Protein 1HYK (pdb70)

Radius of gyration: 10.33 Å; Cα contacts (8 Å, |Δi|>4): 93; chains: 1; bounding box: 25×29×12 Å

GO terms:
  GO:0106072 negative regulation of adenylate cyclase-activating G protein-coupled receptor signaling pathway (P, IDA)
  GO:0048019 receptor antagonist activity (F, IDA)
  GO:0032100 positive regulation of appetite (P, IMP)
  GO:0060259 regulation of feeding behavior (P, IMP)
  GO:0005184 neuropeptide hormone activity (F, IDA)
  GO:0005576 extracellular region (C, IDA)
  GO:0005796 Golgi lumen (C, IDA)
  GO:0032098 regulation of appetite (P, IDA)
  GO:0007218 neuropeptide signaling pathway (P, IDA)
  GO:0032098 regulation of appetite (P, TAS)
  GO:0005102 signaling receptor binding (F, TAS)
  GO:0005184 neuropeptide hormone activity (F, TAS)
  GO:0007218 neuropeptide signaling pathway (P, TAS)

CATH classification: 4.10.760.10

Organism: Homo sapiens (NCBI:txid9606)

Sequence (46 aa):
CVRLHESCLGQQVPCCDPCATCYCRFFNAFCYCRKLGTAMNPCSRTCVRLHESCLGQQVPCCDPCATCYCRFFNAFCYCRKLGTAMNPCSRTCVRLHESCLGQQVPCCDPCATCYCRFFNAFCYCRKLGTAMNPCSRTCVRLHESCLGQQVPCCDPCATCYCRFFNAFCYCRKLGTAMNPCSRTCVRLHESCLGQQVPCCDPCATCYCRFFNAFCYCRKLGTAMNPCSRTCVRLHESCLGQQVPCCDPCATCYCRFFNAFCYCRKLGTAMNPCSRTCVRLHESCLGQQVPCCDPCATCYCRFFNAFCYCRKLGTAMNPCSRTCVRLHESCLGQQVPCCDPCATCYCRFFNAFCYCRKLGTAMNPCSRTCVRLHESCLGQQVPCCDPCATCYCRFFNAFCYCRKLGTAMNPCSRTCVRLHESCLGQQVPCCDPCATCYCRFFNAFCYCRKLGTAMNPCSRTCVRLHESCLGQQVPCCDPCATCYCRFFNAFCYCRKLGTAMNPCSRTCVRLHESCLGQQVPCCDPCATCYCRFFNAFCYCRKLGTAMNPCSRTCVRLHESCLGQQVPCCDPCATCYCRFFNAFCYCRKLGTAMNPCSRTCVRLHESCLGQQVPCCDPCATCYCRFFNAFCYCRKLGTAMNPCSRTCVRLHESCLGQQVPCCDPCATCYCRFFNAFCYCRKLGTAMNPCSRTCVRLHESCLGQQVPCCDPCATCYCRFFNAFCYCRKLGTAMNPCSRTCVRLHESCLGQQVPCCDPCATCYCRFFNAFCYCRKLGTAMNPCSRTCVRLHESCLGQQVPCCDPCATCYCRFFNAFCYCRKLGTAMNPCSRTCVRLHESCLGQQVPCCDPCATCYCRFFNAFCYCRKLGTAMNPCSRTCVRLHESCLGQQVPCCDPCATCYCRFFNAFCYCRKLGTAMNPCSRTCVRLHESCLGQQVPCCDPCATCYCRFFNAFCYCRKLGTAMNPCSRTCVRLHESCLGQQVPCCDPCATCYCRFFNAFCYCRKLGTAMNPCSRTCVRLHESCLGQQVPCCDPCATCYCRFFNAFCYCRKLGTAMNPCSRTCVRLHESCLGQQVPCCDPCATCYCRFFNAFCYCRKLGTAMNPCSRTCVRLHESCLGQQVPCCDPCATCYCRFFNAFCYCRKLGTAMNPCSRTCVRLHESCLGQQVPCCDPCATCYCRFFNAFCYCRKLGTAMNPCSRTCVRLHESCLGQQVPCCDPCATCYCRFFNAFCYCRKLGTAMNPCSRTCVRLHESCLGQQVPCCDPCATCYCRFFNAFCYCRKLGTAMNPCSRTCVRLHESCLGQQVPCCDPCATCYCRFFNAFCYCRKLGTAMNPCSRTCVRLHESCLGQQVPCCDPCATCYCRFFNAFCYCRKLGTAMNPCSRTCVRLHESCLGQQVPCCDPCATCYCRFFNAFCYCRKLGTAMNPCSRTCVRLHESCLGQQVPCCDPCATCYCRFFNAFCYCRKLGTAMNPCSRTCVRLHESCLGQQVPCCDPCATCYCRFFNAFCYCRKLGTAMNPCSRTCVRLHESCLGQQVPCCDPCATCYCRFFNAFCYCRKLGTAMNPCSRTCVRLHESCLGQQVPCCDPCATCYCRFFNAFCYCRKLGTAMNPCSRTCVRLHESCLGQQVPCCDPCATCYCRFFNAFCYCRKLGTAMNPCSRTCVRLHESCLGQQVPCCDPCATCYCRFFNAFCYCRKLGTAMNPCSRTCVRLHESCLGQQVPCCDPCATCYCRFFNAFCYCRKLGTAMNPCSRTCVRLHESCLGQQVPCCDPCATCYCRFFNAFCYCRKLGTAMNPCSRTCVRLHESCLGQQVPCCDPCATCYCRFFNAFCYCRKLGTAMNPCSRT

InterPro domains:
  IPR007733 Agouti [PF05039] (86-122)
  IPR007733 Agouti [PTHR16551] (1-131)
  IPR007733 Agouti [SM00792] (1-122)
  IPR027300 Agouti domain [PS51150] (87-129)
  IPR027300 Agouti domain [PS60024] (87-129)
  IPR036836 Agouti domain superfamily [G3DSA:4.10.760.10] (87-132)
  IPR036836 Agouti domain superfamily [SSF57055] (87-130)

Nearest PDB structures (foldseek):
  1hyk-assembly1_A  TM=9.769E-01  e=3.363E-08  unclassified
  1y7k-assembly1_A  TM=6.908E-01  e=1.001E-01  unclassified
  1hyk-assembly1_A  TM=9.333E-01  e=2.089E-08  unclassified
  1mr0-assembly1_A  TM=7.434E-01  e=1.619E-03  unclassified
  1y7k-assembly1_A  TM=6.636E-01  e=1.365E-01  unclassified

Secondary structure (DSSP, 8-state):
-B-SS-B-SSS-S-BSSTT-EEEESSSSS-EEEE----SSS-SS--

Structure (mmCIF, N/CA/C/O backbone):
data_1HYK
#
_entry.id   1HYK
#
_cell.length_a   1.000
_cell.length_b   1.000
_cell.length_c   1.000
_cell.angle_alpha   90.00
_cell.angle_beta   90.00
_cell.angle_gamma   90.00
#
_symmetry.space_group_name_H-M   'P 1'
#
loop_
_atom_site.group_PDB
_atom_site.id
_atom_site.type_symbol
_atom_site.label_atom_id
_atom_site.label_alt_id
_atom_site.label_comp_id
_atom_site.label_asym_id
_atom_site.label_entity_id
_atom_site.label_seq_id
_atom_site.pdbx_PDB_ins_code
_atom_site.Cartn_x
_atom_site.Cartn_y
_atom_site.Cartn_z
_atom_site.occupancy
_atom_site.B_iso_or_equiv
_atom_site.auth_seq_id
_atom_site.auth_comp_id
_atom_site.auth_asym_id
_atom_site.auth_atom_id
_atom_site.pdbx_PDB_model_num
ATOM 1 N N . CYS A 1 1 ? -13.033 -4.351 3.534 1.00 0.00 1 CYS A N 1
ATOM 2 C CA . CYS A 1 1 ? -11.658 -3.799 3.397 1.00 0.00 1 CYS A CA 1
ATOM 3 C C . CYS A 1 1 ? -11.389 -3.356 1.963 1.00 0.00 1 CYS A C 1
ATOM 4 O O . CYS A 1 1 ? -12.306 -3.259 1.148 1.00 0.00 1 CYS A O 1
ATOM 11 N N . VAL A 1 2 ? -10.122 -3.091 1.661 1.00 0.00 2 VAL A N 1
ATOM 12 C CA . VAL A 1 2 ? -9.727 -2.665 0.325 1.00 0.00 2 VAL A CA 1
ATOM 13 C C . VAL A 1 2 ? -9.270 -3.854 -0.505 1.00 0.00 2 VAL A C 1
ATOM 14 O O . VAL A 1 2 ? -9.240 -4.984 -0.023 1.00 0.00 2 VAL A O 1
ATOM 27 N N . ARG A 1 3 ? -8.924 -3.599 -1.757 1.00 0.00 3 ARG A N 1
ATOM 28 C CA . ARG A 1 3 ? -8.484 -4.666 -2.636 1.00 0.00 3 ARG A CA 1
ATOM 29 C C . ARG A 1 3 ? -7.025 -5.027 -2.370 1.00 0.00 3 ARG A C 1
ATOM 30 O O . ARG A 1 3 ? -6.472 -4.681 -1.327 1.00 0.00 3 ARG A O 1
ATOM 51 N N . LEU A 1 4 ? -6.413 -5.734 -3.313 1.00 0.00 4 LEU A N 1
ATOM 52 C CA . LEU A 1 4 ? -5.029 -6.155 -3.179 1.00 0.00 4 LEU A CA 1
ATOM 53 C C . LEU A 1 4 ? -4.077 -4.967 -3.252 1.00 0.00 4 LEU A C 1
ATOM 54 O O . LEU A 1 4 ? -3.092 -4.906 -2.518 1.00 0.00 4 LEU A O 1
ATOM 70 N N . HIS A 1 5 ? -4.373 -4.027 -4.141 1.00 0.00 5 HIS A N 1
ATOM 71 C CA . HIS A 1 5 ? -3.540 -2.853 -4.301 1.00 0.00 5 HIS A CA 1
ATOM 72 C C . HIS A 1 5 ? -4.318 -1.681 -4.891 1.00 0.00 5 HIS A C 1
ATOM 73 O O . HIS A 1 5 ? -4.189 -1.369 -6.075 1.00 0.00 5 HIS A O 1
ATOM 88 N N . GLU A 1 6 ? -5.114 -1.024 -4.053 1.00 0.00 6 GLU A N 1
ATOM 89 C CA . GLU A 1 6 ? -5.897 0.127 -4.487 1.00 0.00 6 GLU A CA 1
ATOM 90 C C . GLU A 1 6 ? -5.908 1.206 -3.407 1.00 0.00 6 GLU A C 1
ATOM 91 O O . GLU A 1 6 ? -5.393 0.998 -2.306 1.00 0.00 6 GLU A O 1
ATOM 103 N N . SER A 1 7 ? -6.491 2.355 -3.727 1.00 0.00 7 SER A N 1
ATOM 104 C CA . SER A 1 7 ? -6.561 3.464 -2.781 1.00 0.00 7 SER A CA 1
ATOM 105 C C . SER A 1 7 ? -7.534 3.163 -1.645 1.00 0.00 7 SER A C 1
ATOM 106 O O . SER A 1 7 ? -8.580 2.548 -1.855 1.00 0.00 7 SER A O 1
ATOM 114 N N . CYS A 1 8 ? -7.184 3.608 -0.441 1.00 0.00 8 CYS A N 1
ATOM 115 C CA . CYS A 1 8 ? -8.028 3.393 0.733 1.00 0.00 8 CYS A CA 1
ATOM 116 C C . CYS A 1 8 ? -8.666 4.702 1.204 1.00 0.00 8 CYS A C 1
ATOM 117 O O . CYS A 1 8 ? -9.451 4.708 2.151 1.00 0.00 8 CYS A O 1
ATOM 124 N N . LEU A 1 9 ? -8.319 5.804 0.525 1.00 0.00 9 LEU A N 1
ATOM 125 C CA . LEU A 1 9 ? -8.837 7.144 0.839 1.00 0.00 9 LEU A CA 1
ATOM 126 C C . LEU A 1 9 ? -9.345 7.265 2.277 1.00 0.00 9 LEU A C 1
ATOM 127 O O . LEU A 1 9 ? -10.468 6.867 2.586 1.00 0.00 9 LEU A O 1
ATOM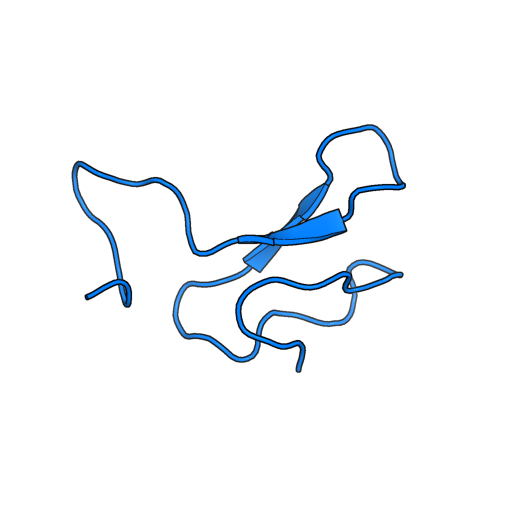 143 N N . GLY A 1 10 ? -8.513 7.833 3.146 1.00 0.00 10 GLY A N 1
ATOM 144 C CA . GLY A 1 10 ? -8.898 8.009 4.535 1.00 0.00 10 GLY A CA 1
ATOM 145 C C . GLY A 1 10 ? -7.980 7.281 5.497 1.00 0.00 10 GLY A C 1
ATOM 146 O O . GLY A 1 10 ? -7.871 7.656 6.665 1.00 0.00 10 GLY A O 1
ATOM 150 N N . GLN A 1 11 ? -7.323 6.232 5.010 1.00 0.00 11 GLN A N 1
ATOM 151 C CA . GLN A 1 11 ? -6.413 5.439 5.836 1.00 0.00 11 GLN A CA 1
ATOM 152 C C . GLN A 1 11 ? -7.170 4.625 6.887 1.00 0.00 11 GLN A C 1
ATOM 153 O O . GLN A 1 11 ? -6.559 3.928 7.697 1.00 0.00 11 GLN A O 1
ATOM 167 N N . GLN A 1 12 ? -8.500 4.708 6.869 1.00 0.00 12 GLN A N 1
ATOM 168 C CA . GLN A 1 12 ? -9.324 3.967 7.817 1.00 0.00 12 GLN A CA 1
ATOM 169 C C . GLN A 1 12 ? -9.761 2.626 7.231 1.00 0.00 12 GLN A C 1
ATOM 170 O O . GLN A 1 12 ? -10.305 1.778 7.939 1.00 0.00 12 GLN A O 1
ATOM 184 N N . VAL A 1 13 ? -9.524 2.440 5.933 1.00 0.00 13 VAL A N 1
ATOM 185 C CA . VAL A 1 13 ? -9.897 1.205 5.255 1.00 0.00 13 VAL A CA 1
ATOM 186 C C . VAL A 1 13 ? -8.688 0.290 5.074 1.00 0.00 13 VAL A C 1
ATOM 187 O O . VAL A 1 13 ? -7.985 0.374 4.066 1.00 0.00 13 VAL A O 1
ATOM 200 N N . PRO A 1 14 ? -8.428 -0.601 6.047 1.00 0.00 14 PRO A N 1
ATOM 201 C CA . PRO A 1 14 ? -7.296 -1.529 5.978 1.00 0.00 14 PRO A CA 1
ATOM 202 C C . PRO A 1 14 ? -7.438 -2.521 4.832 1.00 0.00 14 PRO A C 1
ATOM 203 O O . PRO A 1 14 ? -8.546 -2.828 4.395 1.00 0.00 14 PRO A O 1
ATOM 214 N N . CYS A 1 15 ? -6.307 -3.013 4.348 1.00 0.00 15 CYS A N 1
ATOM 215 C CA . CYS A 1 15 ? -6.303 -3.968 3.247 1.00 0.00 15 CYS A CA 1
ATOM 216 C C . CYS A 1 15 ? -6.938 -5.293 3.655 1.00 0.00 15 CYS A C 1
ATOM 217 O O . CYS A 1 15 ? -6.661 -5.823 4.731 1.00 0.00 15 CYS A O 1
ATOM 224 N N . CYS A 1 16 ? -7.778 -5.828 2.776 1.00 0.00 16 CYS A N 1
ATOM 225 C CA . CYS A 1 16 ? -8.442 -7.101 3.027 1.00 0.00 16 CYS A CA 1
ATOM 226 C C . CYS A 1 16 ? -7.456 -8.266 2.922 1.00 0.00 16 CYS A C 1
ATOM 227 O O . CYS A 1 16 ? -7.803 -9.409 3.224 1.00 0.00 16 CYS A O 1
ATOM 234 N N . ASP A 1 17 ? -6.229 -7.977 2.487 1.00 0.00 17 ASP A N 1
ATOM 235 C CA . ASP A 1 17 ? -5.210 -9.011 2.340 1.00 0.00 17 ASP A CA 1
ATOM 236 C C . ASP A 1 17 ? -4.385 -9.165 3.618 1.00 0.00 17 ASP A C 1
ATOM 237 O O . ASP A 1 17 ? -3.927 -8.179 4.201 1.00 0.00 17 ASP A O 1
ATOM 246 N N . PRO A 1 18 ? -4.172 -10.416 4.071 1.00 0.00 18 PRO A N 1
ATOM 247 C CA . PRO A 1 18 ? -3.395 -10.695 5.281 1.00 0.00 18 PRO A CA 1
ATOM 248 C C . PRO A 1 18 ? -2.015 -10.050 5.237 1.00 0.00 18 PRO A C 1
ATOM 249 O O . PRO A 1 18 ? -1.318 -10.115 4.223 1.00 0.00 18 PRO A O 1
ATOM 260 N N . CYS A 1 19 ? -1.629 -9.425 6.343 1.00 0.00 19 CYS A N 1
ATOM 261 C CA . CYS A 1 19 ? -0.335 -8.762 6.440 1.00 0.00 19 CYS A CA 1
ATOM 262 C C . CYS A 1 19 ? -0.228 -7.591 5.461 1.00 0.00 19 CYS A C 1
ATOM 263 O O . CYS A 1 19 ? 0.861 -7.073 5.223 1.00 0.00 19 CYS A O 1
ATOM 270 N N . ALA A 1 20 ? -1.361 -7.171 4.897 1.00 0.00 20 ALA A N 1
ATOM 271 C CA . ALA A 1 20 ? -1.369 -6.057 3.957 1.00 0.00 20 ALA A CA 1
ATOM 272 C C . ALA A 1 20 ? -1.933 -4.799 4.609 1.00 0.00 20 ALA A C 1
ATOM 273 O O . ALA A 1 20 ? -2.959 -4.850 5.287 1.00 0.00 20 ALA A O 1
ATOM 280 N N . THR A 1 21 ? -1.255 -3.673 4.405 1.00 0.00 21 THR A N 1
ATOM 281 C CA . THR A 1 21 ? -1.694 -2.408 4.983 1.00 0.00 21 THR A CA 1
ATOM 282 C C . THR A 1 21 ? -1.565 -1.267 3.979 1.00 0.00 21 THR A C 1
ATOM 283 O O . THR A 1 21 ? -0.654 -1.254 3.152 1.00 0.00 21 THR A O 1
ATOM 294 N N . CYS A 1 22 ? -2.485 -0.310 4.060 1.00 0.00 22 CYS A N 1
ATOM 295 C CA . CYS A 1 22 ? -2.481 0.839 3.162 1.00 0.00 22 CYS A CA 1
ATOM 296 C C . CYS A 1 22 ? -1.355 1.807 3.510 1.00 0.00 22 CYS A C 1
ATOM 297 O O . CYS A 1 22 ? -1.179 2.180 4.670 1.00 0.00 22 CYS A O 1
ATOM 304 N N . TYR A 1 23 ? -0.601 2.216 2.496 1.00 0.00 23 TYR A N 1
ATOM 305 C CA . TYR A 1 23 ? 0.503 3.148 2.690 1.00 0.00 23 TYR A CA 1
ATOM 306 C C . TYR A 1 23 ? 0.430 4.283 1.670 1.00 0.00 23 TYR A C 1
ATOM 307 O O . TYR A 1 23 ? -0.035 4.089 0.543 1.00 0.00 23 TYR A O 1
ATOM 325 N N . CYS A 1 24 ? 0.883 5.466 2.073 1.00 0.00 24 CYS A N 1
ATOM 326 C CA . CYS A 1 24 ? 0.863 6.633 1.200 1.00 0.00 24 CYS A CA 1
ATOM 327 C C . CYS A 1 24 ? 2.233 6.875 0.574 1.00 0.00 24 CYS A C 1
ATOM 328 O O . CYS A 1 24 ? 3.243 6.945 1.273 1.00 0.00 24 CYS A O 1
ATOM 335 N N . ARG A 1 25 ? 2.257 7.008 -0.749 1.00 0.00 25 ARG A N 1
ATOM 336 C CA . ARG A 1 25 ? 3.503 7.249 -1.468 1.00 0.00 25 ARG A CA 1
ATOM 337 C C . ARG A 1 25 ? 4.000 8.676 -1.254 1.00 0.00 25 ARG A C 1
ATOM 338 O O . ARG A 1 25 ? 5.127 9.013 -1.613 1.00 0.00 25 ARG A O 1
ATOM 359 N N . PHE A 1 26 ? 3.151 9.506 -0.662 1.00 0.00 26 PHE A N 1
ATOM 360 C CA . PHE A 1 26 ? 3.494 10.892 -0.390 1.00 0.00 26 PHE A CA 1
ATOM 361 C C . PHE A 1 26 ? 2.847 11.340 0.918 1.00 0.00 26 PHE A C 1
ATOM 362 O O . PHE A 1 26 ? 2.558 10.516 1.786 1.00 0.00 26 PHE A O 1
ATOM 379 N N . PHE A 1 27 ? 2.616 12.640 1.060 1.00 0.00 27 PHE A N 1
ATOM 380 C CA . PHE A 1 27 ? 2.000 13.180 2.250 1.00 0.00 27 PHE A CA 1
ATOM 381 C C . PHE A 1 27 ? 0.658 12.502 2.513 1.00 0.00 27 PHE A C 1
ATOM 382 O O . PHE A 1 27 ? 0.519 11.718 3.451 1.00 0.00 27 PHE A O 1
ATOM 399 N N . ASN A 1 28 ? -0.324 12.808 1.672 1.00 0.00 28 ASN A N 1
ATOM 400 C CA . ASN A 1 28 ? -1.653 12.225 1.804 1.00 0.00 28 ASN A CA 1
ATOM 401 C C . ASN A 1 28 ? -2.380 12.225 0.462 1.00 0.00 28 ASN A C 1
ATOM 402 O O . ASN A 1 28 ? -3.267 13.046 0.227 1.00 0.00 28 ASN A O 1
ATOM 413 N N . ALA A 1 29 ? -1.998 11.306 -0.421 1.00 0.00 29 ALA A N 1
ATOM 414 C CA . ALA A 1 29 ? -2.620 11.217 -1.738 1.00 0.00 29 ALA A CA 1
ATOM 415 C C . ALA A 1 29 ? -2.545 9.802 -2.299 1.00 0.00 29 ALA A C 1
ATOM 416 O O . ALA A 1 29 ? -3.570 9.168 -2.553 1.00 0.00 29 ALA A O 1
ATOM 423 N N . PHE A 1 30 ? -1.326 9.309 -2.498 1.00 0.00 30 PHE A N 1
ATOM 424 C CA . PHE A 1 30 ? -1.122 7.970 -3.037 1.00 0.00 30 PHE A CA 1
ATOM 425 C C . PHE A 1 30 ? -1.185 6.923 -1.928 1.00 0.00 30 PHE A C 1
ATOM 426 O O . PHE A 1 30 ? -0.228 6.180 -1.707 1.00 0.00 30 PHE A O 1
ATOM 443 N N . CYS A 1 31 ? -2.319 6.869 -1.235 1.00 0.00 31 CYS A N 1
ATOM 444 C CA . CYS A 1 31 ? -2.508 5.915 -0.148 1.00 0.00 31 CYS A CA 1
ATOM 445 C C . CYS A 1 31 ? -3.267 4.681 -0.626 1.00 0.00 31 CYS A C 1
ATOM 446 O O . CYS A 1 31 ? -4.486 4.717 -0.792 1.00 0.00 31 CYS A O 1
ATOM 453 N N . TYR A 1 32 ? -2.538 3.587 -0.837 1.00 0.00 32 TYR A N 1
ATOM 454 C CA . TYR A 1 32 ? -3.149 2.342 -1.292 1.00 0.00 32 TYR A CA 1
ATOM 455 C C . TYR A 1 32 ? -2.571 1.142 -0.548 1.00 0.00 32 TYR A C 1
ATOM 456 O O . TYR A 1 32 ? -1.521 1.239 0.085 1.00 0.00 32 TYR A O 1
ATOM 474 N N . CYS A 1 33 ? -3.269 0.013 -0.625 1.00 0.00 33 CYS A N 1
ATOM 475 C CA . CYS A 1 33 ? -2.834 -1.209 0.046 1.00 0.00 33 CYS A CA 1
ATOM 476 C C . CYS A 1 33 ? -1.403 -1.577 -0.340 1.00 0.00 33 CYS A C 1
ATOM 477 O O . CYS A 1 33 ? -0.974 -1.360 -1.472 1.00 0.00 33 CYS A O 1
ATOM 484 N N . ARG A 1 34 ? -0.678 -2.150 0.615 1.00 0.00 34 ARG A N 1
ATOM 485 C CA . ARG A 1 34 ? 0.700 -2.570 0.393 1.00 0.00 34 ARG A CA 1
ATOM 486 C C . ARG A 1 34 ? 0.957 -3.921 1.054 1.00 0.00 34 ARG A C 1
ATOM 487 O O . ARG A 1 34 ? 0.674 -4.106 2.237 1.00 0.00 34 ARG A O 1
ATOM 508 N N . LYS A 1 35 ? 1.489 -4.862 0.279 1.00 0.00 35 LYS A N 1
ATOM 509 C CA . LYS A 1 35 ? 1.778 -6.199 0.791 1.00 0.00 35 LYS A CA 1
ATOM 510 C C . LYS A 1 35 ? 3.136 -6.255 1.493 1.00 0.00 35 LYS A C 1
ATOM 511 O O . LYS A 1 35 ? 3.656 -7.340 1.757 1.00 0.00 35 LYS A O 1
ATOM 530 N N . LEU A 1 36 ? 3.706 -5.093 1.796 1.00 0.00 36 LEU A N 1
ATOM 531 C CA . LEU A 1 36 ? 4.994 -5.029 2.465 1.00 0.00 36 LEU A CA 1
ATOM 532 C C . LEU A 1 36 ? 6.078 -5.692 1.634 1.00 0.00 36 LEU A C 1
ATOM 533 O O . LEU A 1 36 ? 6.092 -6.912 1.459 1.00 0.00 36 LEU A O 1
ATOM 549 N N . GLY A 1 37 ? 6.987 -4.876 1.126 1.00 0.00 37 GLY A N 1
ATOM 550 C CA . GLY A 1 37 ? 8.077 -5.385 0.314 1.00 0.00 37 GLY A CA 1
ATOM 551 C C . GLY A 1 37 ? 9.170 -6.032 1.145 1.00 0.00 37 GLY A C 1
ATOM 552 O O . GLY A 1 37 ? 10.341 -5.668 1.035 1.00 0.00 37 GLY A O 1
ATOM 556 N N . THR A 1 38 ? 8.788 -6.999 1.974 1.00 0.00 38 THR A N 1
ATOM 557 C CA . THR A 1 38 ? 9.741 -7.702 2.823 1.00 0.00 38 THR A CA 1
ATOM 558 C C . THR A 1 38 ? 10.274 -8.943 2.117 1.00 0.00 38 THR A C 1
ATOM 559 O O . THR A 1 38 ? 9.857 -10.064 2.407 1.00 0.00 38 THR A O 1
ATOM 570 N N . ALA A 1 39 ? 11.194 -8.732 1.183 1.00 0.00 39 ALA A N 1
ATOM 571 C CA . ALA A 1 39 ? 11.786 -9.831 0.427 1.00 0.00 39 ALA A CA 1
ATOM 572 C C . ALA A 1 39 ? 12.520 -10.809 1.339 1.00 0.00 39 ALA A C 1
ATOM 573 O O . ALA A 1 39 ? 12.808 -11.940 0.947 1.00 0.00 39 ALA A O 1
ATOM 580 N N . MET A 1 40 ? 12.820 -10.371 2.556 1.00 0.00 40 MET A N 1
ATOM 581 C CA . MET A 1 40 ? 13.518 -11.214 3.520 1.00 0.00 40 MET A CA 1
ATOM 582 C C . MET A 1 40 ? 12.536 -12.119 4.259 1.00 0.00 40 MET A C 1
ATOM 583 O O . MET A 1 40 ? 12.835 -13.281 4.537 1.00 0.00 40 MET A O 1
ATOM 597 N N . ASN A 1 41 ? 11.362 -11.579 4.571 1.00 0.00 41 ASN A N 1
ATOM 598 C CA . ASN A 1 41 ? 10.335 -12.337 5.275 1.00 0.00 41 ASN A CA 1
ATOM 599 C C . ASN A 1 41 ? 8.940 -11.847 4.889 1.00 0.00 41 ASN A C 1
ATOM 600 O O . ASN A 1 41 ? 8.238 -11.240 5.701 1.00 0.00 41 ASN A O 1
ATOM 611 N N . PRO A 1 42 ? 8.517 -12.103 3.639 1.00 0.00 42 PRO A N 1
ATOM 612 C CA . PRO A 1 42 ? 7.203 -11.684 3.148 1.00 0.00 42 PRO A CA 1
ATOM 613 C C . PRO A 1 42 ? 6.080 -12.588 3.641 1.00 0.00 42 PRO A C 1
ATOM 614 O O . PRO A 1 42 ? 6.266 -13.795 3.803 1.00 0.00 42 PRO A O 1
ATOM 625 N N . CYS A 1 43 ? 4.912 -11.998 3.880 1.00 0.00 43 CYS A N 1
ATOM 626 C CA . CYS A 1 43 ? 3.764 -12.722 4.347 1.00 0.00 43 CYS A CA 1
ATOM 627 C C . CYS A 1 43 ? 3.041 -13.393 3.190 1.00 0.00 43 CYS A C 1
ATOM 628 O O . CYS A 1 43 ? 3.595 -14.24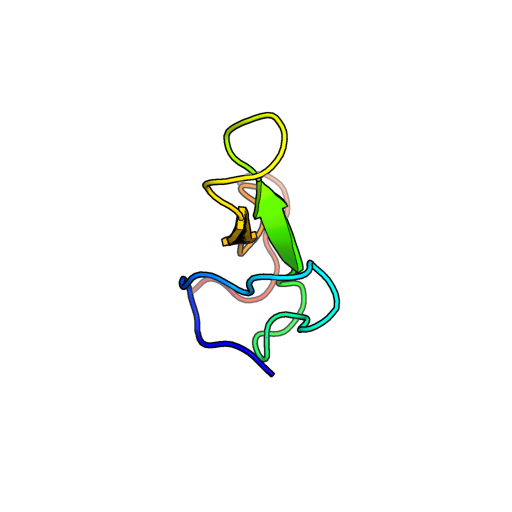8 2.500 1.00 0.00 43 CYS A O 1
ATOM 635 N N . SER A 1 44 ? 1.801 -12.997 2.994 1.00 0.00 44 SER A N 1
ATOM 636 C CA . SER A 1 44 ? 0.978 -13.543 1.932 1.00 0.00 44 SER A CA 1
ATOM 637 C C . SER A 1 44 ? 1.276 -12.857 0.602 1.00 0.00 44 SER A C 1
ATOM 638 O O . SER A 1 44 ? 0.632 -11.872 0.242 1.00 0.00 44 SER A O 1
ATOM 646 N N . ARG A 1 45 ? 2.256 -13.386 -0.123 1.00 0.00 45 ARG A N 1
ATOM 647 C CA . ARG A 1 45 ? 2.639 -12.825 -1.414 1.00 0.00 45 ARG A CA 1
ATOM 648 C C . ARG A 1 45 ? 3.291 -13.886 -2.296 1.00 0.00 45 ARG A C 1
ATOM 649 O O . ARG A 1 45 ? 4.478 -13.804 -2.612 1.00 0.00 45 ARG A O 1
ATOM 670 N N . THR A 1 46 ? 2.505 -14.883 -2.691 1.00 0.00 46 THR A N 1
ATOM 671 C CA . THR A 1 46 ? 3.004 -15.962 -3.537 1.00 0.00 46 THR A CA 1
ATOM 672 C C . THR A 1 46 ? 2.217 -16.038 -4.842 1.00 0.00 46 THR A C 1
ATOM 673 O O . THR A 1 46 ? 1.670 -14.997 -5.263 1.00 0.00 46 THR A O 1
ATOM 685 N N . CYS A 1 1 ? -12.902 -4.226 3.536 1.00 0.00 1 CYS A N 2
ATOM 686 C CA . CYS A 1 1 ? -11.531 -3.682 3.336 1.00 0.00 1 CYS A CA 2
ATOM 687 C C . CYS A 1 1 ? -11.298 -3.316 1.874 1.00 0.00 1 CYS A C 2
ATOM 688 O O . CYS A 1 1 ? -12.228 -3.321 1.068 1.00 0.00 1 CYS A O 2
ATOM 695 N N . VAL A 1 2 ? -10.050 -3.009 1.538 1.00 0.00 2 VAL A N 2
ATOM 696 C CA . VAL A 1 2 ? -9.694 -2.652 0.172 1.00 0.00 2 VAL A CA 2
ATOM 697 C C . VAL A 1 2 ? -9.207 -3.874 -0.590 1.00 0.00 2 VAL A C 2
ATOM 698 O O . VAL A 1 2 ? -9.179 -4.978 -0.048 1.00 0.00 2 VAL A O 2
ATOM 711 N N . ARG A 1 3 ? -8.838 -3.684 -1.844 1.00 0.00 3 ARG A N 2
ATOM 712 C CA . ARG A 1 3 ? -8.375 -4.792 -2.658 1.00 0.00 3 ARG A CA 2
ATOM 713 C C . ARG A 1 3 ? -6.918 -5.131 -2.347 1.00 0.00 3 ARG A C 2
ATOM 714 O O . ARG A 1 3 ? -6.353 -4.642 -1.370 1.00 0.00 3 ARG A O 2
ATOM 735 N N . LEU A 1 4 ? -6.321 -5.979 -3.179 1.00 0.00 4 LEU A N 2
ATOM 736 C CA . LEU A 1 4 ? -4.940 -6.394 -2.993 1.00 0.00 4 LEU A CA 2
ATOM 737 C C . LEU A 1 4 ? -3.980 -5.238 -3.234 1.00 0.00 4 LEU A C 2
ATOM 738 O O . LEU A 1 4 ? -2.936 -5.137 -2.588 1.00 0.00 4 LEU A O 2
ATOM 754 N N . HIS A 1 5 ? -4.340 -4.366 -4.166 1.00 0.00 5 HIS A N 2
ATOM 755 C CA . HIS A 1 5 ? -3.518 -3.220 -4.495 1.00 0.00 5 HIS A CA 2
ATOM 756 C C . HIS A 1 5 ? -4.360 -2.092 -5.081 1.00 0.00 5 HIS A C 2
ATOM 757 O O . HIS A 1 5 ? -4.293 -1.806 -6.275 1.00 0.00 5 HIS A O 2
ATOM 772 N N . GLU A 1 6 ? -5.153 -1.453 -4.226 1.00 0.00 6 GLU A N 2
ATOM 773 C CA . GLU A 1 6 ? -6.010 -0.353 -4.649 1.00 0.00 6 GLU A CA 2
ATOM 774 C C . GLU A 1 6 ? -6.000 0.766 -3.614 1.00 0.00 6 GLU A C 2
ATOM 775 O O . GLU A 1 6 ? -5.523 0.584 -2.493 1.00 0.00 6 GLU A O 2
ATOM 787 N N . SER A 1 7 ? -6.531 1.924 -3.995 1.00 0.00 7 SER A N 2
ATOM 788 C CA . SER A 1 7 ? -6.583 3.070 -3.096 1.00 0.00 7 SER A CA 2
ATOM 789 C C . SER A 1 7 ? -7.500 2.785 -1.910 1.00 0.00 7 SER A C 2
ATOM 790 O O . SER A 1 7 ? -8.536 2.137 -2.059 1.00 0.00 7 SER A O 2
ATOM 798 N N . CYS A 1 8 ? -7.112 3.271 -0.735 1.00 0.00 8 CYS A N 2
ATOM 799 C CA . CYS A 1 8 ? -7.903 3.062 0.474 1.00 0.00 8 CYS A CA 2
ATOM 800 C C . CYS A 1 8 ? -8.581 4.354 0.924 1.00 0.00 8 CYS A C 2
ATOM 801 O O . CYS A 1 8 ? -9.558 4.316 1.671 1.00 0.00 8 CYS A O 2
ATOM 808 N N . LEU A 1 9 ? -8.050 5.492 0.460 1.00 0.00 9 LEU A N 2
ATOM 809 C CA . LEU A 1 9 ? -8.577 6.823 0.795 1.00 0.00 9 LEU A CA 2
ATOM 810 C C . LEU A 1 9 ? -9.473 6.807 2.036 1.00 0.00 9 LEU A C 2
ATOM 811 O O . LEU A 1 9 ? -10.651 6.463 1.968 1.00 0.00 9 LEU A O 2
ATOM 827 N N . GLY A 1 10 ? -8.899 7.184 3.174 1.00 0.00 10 GLY A N 2
ATOM 828 C CA . GLY A 1 10 ? -9.654 7.207 4.412 1.00 0.00 10 GLY A CA 2
ATOM 829 C C . GLY A 1 10 ? -8.795 6.881 5.620 1.00 0.00 10 GLY A C 2
ATOM 830 O O . GLY A 1 10 ? -9.074 7.339 6.728 1.00 0.00 10 GLY A O 2
ATOM 834 N N . GLN A 1 11 ? -7.747 6.089 5.402 1.00 0.00 11 GLN A N 2
ATOM 835 C CA . GLN A 1 11 ? -6.832 5.693 6.476 1.00 0.00 11 GLN A CA 2
ATOM 836 C C . GLN A 1 11 ? -7.447 4.636 7.397 1.00 0.00 11 GLN A C 2
ATOM 837 O O . GLN A 1 11 ? -6.733 3.796 7.944 1.00 0.00 11 GLN A O 2
ATOM 851 N N . GLN A 1 12 ? -8.765 4.676 7.572 1.00 0.00 12 GLN A N 2
ATOM 852 C CA . GLN A 1 12 ? -9.449 3.715 8.429 1.00 0.00 12 GLN A CA 2
ATOM 853 C C . GLN A 1 12 ? -9.842 2.456 7.654 1.00 0.00 12 GLN A C 2
ATOM 854 O O . GLN A 1 12 ? -10.435 1.536 8.217 1.00 0.00 12 GLN A O 2
ATOM 868 N N . VAL A 1 13 ? -9.508 2.416 6.366 1.00 0.00 13 VAL A N 2
ATOM 869 C CA . VAL A 1 13 ? -9.829 1.266 5.529 1.00 0.00 13 VAL A CA 2
ATOM 870 C C . VAL A 1 13 ? -8.588 0.423 5.247 1.00 0.00 13 VAL A C 2
ATOM 871 O O . VAL A 1 13 ? -7.922 0.607 4.228 1.00 0.00 13 VAL A O 2
ATOM 884 N N . PRO A 1 14 ? -8.258 -0.523 6.147 1.00 0.00 14 PRO A N 2
ATOM 885 C CA . PRO A 1 14 ? -7.091 -1.392 5.982 1.00 0.00 14 PRO A CA 2
ATOM 886 C C . PRO A 1 14 ? -7.269 -2.390 4.846 1.00 0.00 14 PRO A C 2
ATOM 887 O O . PRO A 1 14 ? -8.390 -2.694 4.442 1.00 0.00 14 PRO A O 2
ATOM 898 N N . CYS A 1 15 ? -6.153 -2.896 4.334 1.00 0.00 15 CYS A N 2
ATOM 899 C CA . CYS A 1 15 ? -6.182 -3.861 3.240 1.00 0.00 15 CYS A CA 2
ATOM 900 C C . CYS A 1 15 ? -6.808 -5.182 3.676 1.00 0.00 15 CYS A C 2
ATOM 901 O O . CYS A 1 15 ? -6.530 -5.684 4.765 1.00 0.00 15 CYS A O 2
ATOM 908 N N . CYS A 1 16 ? -7.645 -5.746 2.810 1.00 0.00 16 CYS A N 2
ATOM 909 C CA . CYS A 1 16 ? -8.301 -7.018 3.092 1.00 0.00 16 CYS A CA 2
ATOM 910 C C . CYS A 1 16 ? -7.316 -8.184 3.000 1.00 0.00 16 CYS A C 2
ATOM 911 O O . CYS A 1 16 ? -7.665 -9.324 3.310 1.00 0.00 16 CYS A O 2
ATOM 918 N N . ASP A 1 17 ? -6.088 -7.903 2.560 1.00 0.00 17 ASP A N 2
ATOM 919 C CA . ASP A 1 17 ? -5.075 -8.944 2.419 1.00 0.00 17 ASP A CA 2
ATOM 920 C C . ASP A 1 17 ? -4.230 -9.086 3.687 1.00 0.00 17 ASP A C 2
ATOM 921 O O . ASP A 1 17 ? -3.789 -8.091 4.267 1.00 0.00 17 ASP A O 2
ATOM 930 N N . PRO A 1 18 ? -3.978 -10.334 4.129 1.00 0.00 18 PRO A N 2
ATOM 931 C CA . PRO A 1 18 ? -3.171 -10.598 5.323 1.00 0.00 18 PRO A CA 2
ATOM 932 C C . PRO A 1 18 ? -1.799 -9.946 5.230 1.00 0.00 18 PRO A C 2
ATOM 933 O O . PRO A 1 18 ? -1.147 -9.997 4.187 1.00 0.00 18 PRO A O 2
ATOM 944 N N . CYS A 1 19 ? -1.370 -9.320 6.320 1.00 0.00 19 CYS A N 2
ATOM 945 C CA . CYS A 1 19 ? -0.079 -8.644 6.351 1.00 0.00 19 CYS A CA 2
ATOM 946 C C . CYS A 1 19 ? -0.050 -7.480 5.358 1.00 0.00 19 CYS A C 2
ATOM 947 O O . CYS A 1 19 ? 1.014 -6.942 5.049 1.00 0.00 19 CYS A O 2
ATOM 954 N N . ALA A 1 20 ? -1.224 -7.086 4.862 1.00 0.00 20 ALA A N 2
ATOM 955 C CA . ALA A 1 20 ? -1.314 -5.986 3.912 1.00 0.00 20 ALA A CA 2
ATOM 956 C C . ALA A 1 20 ? -1.904 -4.743 4.568 1.00 0.00 20 ALA A C 2
ATOM 957 O O . ALA A 1 20 ? -2.963 -4.800 5.192 1.00 0.00 20 ALA A O 2
ATOM 964 N N . THR A 1 21 ? -1.208 -3.619 4.424 1.00 0.00 21 THR A N 2
ATOM 965 C CA . THR A 1 21 ? -1.661 -2.359 5.003 1.00 0.00 21 THR A CA 2
ATOM 966 C C . THR A 1 21 ? -1.527 -1.225 3.994 1.00 0.00 21 THR A C 2
ATOM 967 O O . THR A 1 21 ? -0.577 -1.189 3.212 1.00 0.00 21 THR A O 2
ATOM 978 N N . CYS A 1 22 ? -2.481 -0.302 4.011 1.00 0.00 22 CYS A N 2
ATOM 979 C CA . CYS A 1 22 ? -2.465 0.828 3.089 1.00 0.00 22 CYS A CA 2
ATOM 980 C C . CYS A 1 22 ? -1.368 1.824 3.453 1.00 0.00 22 CYS A C 2
ATOM 981 O O . CYS A 1 22 ? -1.020 1.983 4.622 1.00 0.00 22 CYS A O 2
ATOM 988 N N . TYR A 1 23 ? -0.834 2.494 2.437 1.00 0.00 23 TYR A N 2
ATOM 989 C CA . TYR A 1 23 ? 0.219 3.483 2.639 1.00 0.00 23 TYR A CA 2
ATOM 990 C C . TYR A 1 23 ? 0.204 4.519 1.519 1.00 0.00 23 TYR A C 2
ATOM 991 O O . TYR A 1 23 ? -0.203 4.223 0.393 1.00 0.00 23 TYR A O 2
ATOM 1009 N N . CYS A 1 24 ? 0.646 5.732 1.836 1.00 0.00 24 CYS A N 2
ATOM 1010 C CA . CYS A 1 24 ? 0.679 6.813 0.857 1.00 0.00 24 CYS A CA 2
ATOM 1011 C C . CYS A 1 24 ? 2.101 7.064 0.367 1.00 0.00 24 CYS A C 2
ATOM 1012 O O . CYS A 1 24 ? 3.050 7.055 1.151 1.00 0.00 24 CYS A O 2
ATOM 1019 N N . ARG A 1 25 ? 2.242 7.294 -0.937 1.00 0.00 25 ARG A N 2
ATOM 1020 C CA . ARG A 1 25 ? 3.551 7.556 -1.526 1.00 0.00 25 ARG A CA 2
ATOM 1021 C C . ARG A 1 25 ? 4.058 8.943 -1.150 1.00 0.00 25 ARG A C 2
ATOM 1022 O O . ARG A 1 25 ? 5.223 9.273 -1.376 1.00 0.00 25 ARG A O 2
ATOM 1043 N N . PHE A 1 26 ? 3.179 9.748 -0.573 1.00 0.00 26 PHE A N 2
ATOM 1044 C CA . PHE A 1 26 ? 3.523 11.096 -0.156 1.00 0.00 26 PHE A CA 2
ATOM 1045 C C . PHE A 1 26 ? 2.765 11.453 1.120 1.00 0.00 26 PHE A C 2
ATOM 1046 O O . PHE A 1 26 ? 2.370 10.568 1.880 1.00 0.00 26 PHE A O 2
ATOM 1063 N N . PHE A 1 27 ? 2.556 12.743 1.354 1.00 0.00 27 PHE A N 2
ATOM 1064 C CA . PHE A 1 27 ? 1.842 13.199 2.524 1.00 0.00 27 PHE A CA 2
ATOM 1065 C C . PHE A 1 27 ? 0.461 12.554 2.594 1.00 0.00 27 PHE A C 2
ATOM 1066 O O . PHE A 1 27 ? 0.182 11.751 3.485 1.00 0.00 27 PHE A O 2
ATOM 1083 N N . ASN A 1 28 ? -0.396 12.907 1.643 1.00 0.00 28 ASN A N 2
ATOM 1084 C CA . ASN A 1 28 ? -1.745 12.361 1.584 1.00 0.00 28 ASN A CA 2
ATOM 1085 C C . ASN A 1 28 ? -2.294 12.437 0.163 1.00 0.00 28 ASN A C 2
ATOM 1086 O O . ASN A 1 28 ? -3.014 13.374 -0.183 1.00 0.00 28 ASN A O 2
ATOM 1097 N N . ALA A 1 29 ? -1.949 11.453 -0.662 1.00 0.00 29 ALA A N 2
ATOM 1098 C CA . ALA A 1 29 ? -2.414 11.430 -2.046 1.00 0.00 29 ALA A CA 2
ATOM 1099 C C . ALA A 1 29 ? -2.539 10.004 -2.576 1.00 0.00 29 ALA A C 2
ATOM 1100 O O . ALA A 1 29 ? -3.641 9.468 -2.679 1.00 0.00 29 ALA A O 2
ATOM 1107 N N . PHE A 1 30 ? -1.408 9.400 -2.922 1.00 0.00 30 PHE A N 2
ATOM 1108 C CA . PHE A 1 30 ? -1.402 8.040 -3.453 1.00 0.00 30 PHE A CA 2
ATOM 1109 C C . PHE A 1 30 ? -1.410 7.010 -2.329 1.00 0.00 30 PHE A C 2
ATOM 1110 O O . PHE A 1 30 ? -0.411 6.336 -2.083 1.00 0.00 30 PHE A O 2
ATOM 1127 N N . CYS A 1 31 ? -2.548 6.891 -1.650 1.00 0.00 31 CYS A N 2
ATOM 1128 C CA . CYS A 1 31 ? -2.689 5.940 -0.553 1.00 0.00 31 CYS A CA 2
ATOM 1129 C C . CYS A 1 31 ? -3.376 4.661 -1.024 1.00 0.00 31 CYS A C 2
ATOM 1130 O O . CYS A 1 31 ? -4.577 4.654 -1.299 1.00 0.00 31 CYS A O 2
ATOM 1137 N N . TYR A 1 32 ? -2.608 3.578 -1.112 1.00 0.00 32 TYR A N 2
ATOM 1138 C CA . TYR A 1 32 ? -3.150 2.293 -1.551 1.00 0.00 32 TYR A CA 2
ATOM 1139 C C . TYR A 1 32 ? -2.623 1.152 -0.687 1.00 0.00 32 TYR A C 2
ATOM 1140 O O . TYR A 1 32 ? -1.729 1.342 0.136 1.00 0.00 32 TYR A O 2
ATOM 1158 N N . CYS A 1 33 ? -3.190 -0.036 -0.879 1.00 0.00 33 CYS A N 2
ATOM 1159 C CA . CYS A 1 33 ? -2.786 -1.214 -0.117 1.00 0.00 33 CYS A CA 2
ATOM 1160 C C . CYS A 1 33 ? -1.319 -1.559 -0.360 1.00 0.00 33 CYS A C 2
ATOM 1161 O O . CYS A 1 33 ? -0.801 -1.387 -1.463 1.00 0.00 33 CYS A O 2
ATOM 1168 N N . ARG A 1 34 ? -0.662 -2.055 0.685 1.00 0.00 34 ARG A N 2
ATOM 1169 C CA . ARG A 1 34 ? 0.740 -2.441 0.606 1.00 0.00 34 ARG A CA 2
ATOM 1170 C C . ARG A 1 34 ? 0.961 -3.774 1.314 1.00 0.00 34 ARG A C 2
ATOM 1171 O O . ARG A 1 34 ? 0.732 -3.892 2.519 1.00 0.00 34 ARG A O 2
ATOM 1192 N N . LYS A 1 35 ? 1.395 -4.779 0.561 1.00 0.00 35 LYS A N 2
ATOM 1193 C CA . LYS A 1 35 ? 1.634 -6.107 1.120 1.00 0.00 35 LYS A CA 2
ATOM 1194 C C . LYS A 1 35 ? 3.027 -6.223 1.739 1.00 0.00 35 LYS A C 2
ATOM 1195 O O . LYS A 1 35 ? 3.555 -7.325 1.887 1.00 0.00 35 LYS A O 2
ATOM 1214 N N . LEU A 1 36 ? 3.620 -5.088 2.102 1.00 0.00 36 LEU A N 2
ATOM 1215 C CA . LEU A 1 36 ? 4.944 -5.080 2.704 1.00 0.00 36 LEU A CA 2
ATOM 1216 C C . LEU A 1 36 ? 5.971 -5.725 1.788 1.00 0.00 36 LEU A C 2
ATOM 1217 O O . LEU A 1 36 ? 5.972 -6.939 1.584 1.00 0.00 36 LEU A O 2
ATOM 1233 N N . GLY A 1 37 ? 6.843 -4.895 1.236 1.00 0.00 37 GLY A N 2
ATOM 1234 C CA . GLY A 1 37 ? 7.874 -5.385 0.340 1.00 0.00 37 GLY A CA 2
ATOM 1235 C C . GLY A 1 37 ? 9.077 -5.939 1.081 1.00 0.00 37 GLY A C 2
ATOM 1236 O O . GLY A 1 37 ? 10.210 -5.527 0.833 1.00 0.00 37 GLY A O 2
ATOM 1240 N N . THR A 1 38 ? 8.831 -6.877 1.990 1.00 0.00 38 THR A N 2
ATOM 1241 C CA . THR A 1 38 ? 9.903 -7.491 2.765 1.00 0.00 38 THR A CA 2
ATOM 1242 C C . THR A 1 38 ? 10.413 -8.748 2.072 1.00 0.00 38 THR A C 2
ATOM 1243 O O . THR A 1 38 ? 10.090 -9.866 2.473 1.00 0.00 38 THR A O 2
ATOM 1254 N N . ALA A 1 39 ? 11.211 -8.556 1.027 1.00 0.00 39 ALA A N 2
ATOM 1255 C CA . ALA A 1 39 ? 11.766 -9.674 0.272 1.00 0.00 39 ALA A CA 2
ATOM 1256 C C . ALA A 1 39 ? 12.655 -10.554 1.148 1.00 0.00 39 ALA A C 2
ATOM 1257 O O . ALA A 1 39 ? 12.957 -11.693 0.793 1.00 0.00 39 ALA A O 2
ATOM 1264 N N . MET A 1 40 ? 13.070 -10.022 2.291 1.00 0.00 40 MET A N 2
ATOM 1265 C CA . MET A 1 40 ? 13.922 -10.762 3.213 1.00 0.00 40 MET A CA 2
ATOM 1266 C C . MET A 1 40 ? 13.087 -11.661 4.119 1.00 0.00 40 MET A C 2
ATOM 1267 O O . MET A 1 40 ? 13.480 -12.786 4.428 1.00 0.00 40 MET A O 2
ATOM 1281 N N . ASN A 1 41 ? 11.931 -11.157 4.542 1.00 0.00 41 ASN A N 2
ATOM 1282 C CA . ASN A 1 41 ? 11.040 -11.917 5.412 1.00 0.00 41 ASN A CA 2
ATOM 1283 C C . ASN A 1 41 ? 9.582 -11.524 5.176 1.00 0.00 41 ASN A C 2
ATOM 1284 O O . ASN A 1 41 ? 8.951 -10.903 6.031 1.00 0.00 41 ASN A O 2
ATOM 1295 N N . PRO A 1 42 ? 9.026 -11.883 4.005 1.00 0.00 42 PRO A N 2
ATOM 1296 C CA . PRO A 1 42 ? 7.639 -11.566 3.660 1.00 0.00 42 PRO A CA 2
ATOM 1297 C C . PRO A 1 42 ? 6.641 -12.499 4.343 1.00 0.00 42 PRO A C 2
ATOM 1298 O O . PRO A 1 42 ? 6.991 -13.605 4.753 1.00 0.00 42 PRO A O 2
ATOM 1309 N N . CYS A 1 43 ? 5.397 -12.045 4.460 1.00 0.00 43 CYS A N 2
ATOM 1310 C CA . CYS A 1 43 ? 4.352 -12.814 5.080 1.00 0.00 43 CYS A CA 2
ATOM 1311 C C . CYS A 1 43 ? 3.771 -13.824 4.104 1.00 0.00 43 CYS A C 2
ATOM 1312 O O . CYS A 1 43 ? 4.460 -14.737 3.646 1.00 0.00 43 CYS A O 2
ATOM 1319 N N . SER A 1 44 ? 2.503 -13.653 3.800 1.00 0.00 44 SER A N 2
ATOM 1320 C CA . SER A 1 44 ? 1.805 -14.537 2.885 1.00 0.00 44 SER A CA 2
ATOM 1321 C C . SER A 1 44 ? 2.097 -14.166 1.435 1.00 0.00 44 SER A C 2
ATOM 1322 O O . SER A 1 44 ? 1.617 -13.147 0.935 1.00 0.00 44 SER A O 2
ATOM 1330 N N . ARG A 1 45 ? 2.888 -14.999 0.765 1.00 0.00 45 ARG A N 2
ATOM 1331 C CA . ARG A 1 45 ? 3.245 -14.760 -0.628 1.00 0.00 45 ARG A CA 2
ATOM 1332 C C . ARG A 1 45 ? 3.607 -16.068 -1.326 1.00 0.00 45 ARG A C 2
ATOM 1333 O O . ARG A 1 45 ? 4.763 -16.491 -1.312 1.00 0.00 45 ARG A O 2
ATOM 1354 N N . THR A 1 46 ? 2.611 -16.700 -1.936 1.00 0.00 46 THR A N 2
ATOM 1355 C CA . THR A 1 46 ? 2.826 -17.959 -2.639 1.00 0.00 46 THR A CA 2
ATOM 1356 C C . THR A 1 46 ? 1.771 -18.162 -3.723 1.00 0.00 46 THR A C 2
ATOM 1357 O O . THR A 1 46 ? 2.072 -17.876 -4.901 1.00 0.00 46 THR A O 2
ATOM 1369 N N . CYS A 1 1 ? -12.650 -3.917 3.154 1.00 0.00 1 CYS A N 3
ATOM 1370 C CA . CYS A 1 1 ? -11.269 -3.363 3.154 1.00 0.00 1 CYS A CA 3
ATOM 1371 C C . CYS A 1 1 ? -10.833 -2.986 1.741 1.00 0.00 1 CYS A C 3
ATOM 1372 O O . CYS A 1 1 ? -11.664 -2.834 0.845 1.00 0.00 1 CYS A O 3
ATOM 1379 N N . VAL A 1 2 ? -9.525 -2.841 1.547 1.00 0.00 2 VAL A N 3
ATOM 1380 C CA . VAL A 1 2 ? -8.978 -2.488 0.243 1.00 0.00 2 VAL A CA 3
ATOM 1381 C C . VAL A 1 2 ? -8.581 -3.735 -0.526 1.00 0.00 2 VAL A C 3
ATOM 1382 O O . VAL A 1 2 ? -8.482 -4.823 0.043 1.00 0.00 2 VAL A O 3
ATOM 1395 N N . ARG A 1 3 ? -8.370 -3.580 -1.825 1.00 0.00 3 ARG A N 3
ATOM 1396 C CA . ARG A 1 3 ? -8.005 -4.706 -2.665 1.00 0.00 3 ARG A CA 3
ATOM 1397 C C . ARG A 1 3 ? -6.525 -5.048 -2.506 1.00 0.00 3 ARG A C 3
ATOM 1398 O O . ARG A 1 3 ? -5.869 -4.585 -1.575 1.00 0.00 3 ARG A O 3
ATOM 1419 N N . LEU A 1 4 ? -6.008 -5.867 -3.418 1.00 0.00 4 LEU A N 3
ATOM 1420 C CA . LEU A 1 4 ? -4.616 -6.279 -3.377 1.00 0.00 4 LEU A CA 3
ATOM 1421 C C . LEU A 1 4 ? -3.682 -5.115 -3.682 1.00 0.00 4 LEU A C 3
ATOM 1422 O O . LEU A 1 4 ? -2.586 -5.025 -3.129 1.00 0.00 4 LEU A O 3
ATOM 1438 N N . HIS A 1 5 ? -4.123 -4.226 -4.562 1.00 0.00 5 HIS A N 3
ATOM 1439 C CA . HIS A 1 5 ? -3.329 -3.071 -4.935 1.00 0.00 5 HIS A CA 3
ATOM 1440 C C . HIS A 1 5 ? -4.213 -1.931 -5.429 1.00 0.00 5 HIS A C 3
ATOM 1441 O O . HIS A 1 5 ? -4.187 -1.573 -6.606 1.00 0.00 5 HIS A O 3
ATOM 1456 N N . GLU A 1 6 ? -4.991 -1.361 -4.514 1.00 0.00 6 GLU A N 3
ATOM 1457 C CA . GLU A 1 6 ? -5.882 -0.256 -4.846 1.00 0.00 6 GLU A CA 3
ATOM 1458 C C . GLU A 1 6 ? -5.887 0.783 -3.730 1.00 0.00 6 GLU A C 3
ATOM 1459 O O . GLU A 1 6 ? -5.548 0.479 -2.585 1.00 0.00 6 GLU A O 3
ATOM 1471 N N . SER A 1 7 ? -6.276 2.008 -4.066 1.00 0.00 7 SER A N 3
ATOM 1472 C CA . SER A 1 7 ? -6.328 3.087 -3.086 1.00 0.00 7 SER A CA 3
ATOM 1473 C C . SER A 1 7 ? -7.290 2.739 -1.955 1.00 0.00 7 SER A C 3
ATOM 1474 O O . SER A 1 7 ? -8.248 1.993 -2.151 1.00 0.00 7 SER A O 3
ATOM 1482 N N . CYS A 1 8 ? -7.028 3.281 -0.770 1.00 0.00 8 CYS A N 3
ATOM 1483 C CA . CYS A 1 8 ? -7.875 3.018 0.390 1.00 0.00 8 CYS A CA 3
ATOM 1484 C C . CYS A 1 8 ? -8.712 4.241 0.751 1.00 0.00 8 CYS A C 3
ATOM 1485 O O . CYS A 1 8 ? -9.793 4.112 1.325 1.00 0.00 8 CYS A O 3
ATOM 1492 N N . LEU A 1 9 ? -8.199 5.424 0.405 1.00 0.00 9 LEU A N 3
ATOM 1493 C CA . LEU A 1 9 ? -8.876 6.698 0.678 1.00 0.00 9 LEU A CA 3
ATOM 1494 C C . LEU A 1 9 ? -9.858 6.594 1.843 1.00 0.00 9 LEU A C 3
ATOM 1495 O O . LEU A 1 9 ? -11.020 6.228 1.659 1.00 0.00 9 LEU A O 3
ATOM 1511 N N . GLY A 1 10 ? -9.384 6.914 3.042 1.00 0.00 10 GLY A N 3
ATOM 1512 C CA . GLY A 1 10 ? -10.234 6.848 4.217 1.00 0.00 10 GLY A CA 3
ATOM 1513 C C . GLY A 1 10 ? -9.443 6.785 5.510 1.00 0.00 10 GLY A C 3
ATOM 1514 O O . GLY A 1 10 ? -9.956 7.133 6.574 1.00 0.00 10 GLY A O 3
ATOM 1518 N N . GLN A 1 11 ? -8.191 6.338 5.424 1.00 0.00 11 GLN A N 3
ATOM 1519 C CA . GLN A 1 11 ? -7.326 6.228 6.599 1.00 0.00 11 GLN A CA 3
ATOM 1520 C C . GLN A 1 11 ? -7.718 5.036 7.473 1.00 0.00 11 GLN A C 3
ATOM 1521 O O . GLN A 1 11 ? -6.874 4.210 7.819 1.00 0.00 11 GLN A O 3
ATOM 1535 N N . GLN A 1 12 ? -8.998 4.947 7.827 1.00 0.00 12 GLN A N 3
ATOM 1536 C CA . GLN A 1 12 ? -9.488 3.855 8.656 1.00 0.00 12 GLN A CA 3
ATOM 1537 C C . GLN A 1 12 ? -9.955 2.683 7.799 1.00 0.00 12 GLN A C 3
ATOM 1538 O O . GLN A 1 12 ? -10.936 2.014 8.125 1.00 0.00 12 GLN A O 3
ATOM 1552 N N . VAL A 1 13 ? -9.245 2.435 6.702 1.00 0.00 13 VAL A N 3
ATOM 1553 C CA . VAL A 1 13 ? -9.587 1.343 5.800 1.00 0.00 13 VAL A CA 3
ATOM 1554 C C . VAL A 1 13 ? -8.337 0.587 5.356 1.00 0.00 13 VAL A C 3
ATOM 1555 O O . VAL A 1 13 ? -7.793 0.844 4.283 1.00 0.00 13 VAL A O 3
ATOM 1568 N N . PRO A 1 14 ? -7.866 -0.362 6.183 1.00 0.00 14 PRO A N 3
ATOM 1569 C CA . PRO A 1 14 ? -6.675 -1.159 5.874 1.00 0.00 14 PRO A CA 3
ATOM 1570 C C . PRO A 1 14 ? -6.936 -2.185 4.778 1.00 0.00 14 PRO A C 3
ATOM 1571 O O . PRO A 1 14 ? -8.084 -2.489 4.459 1.00 0.00 14 PRO A O 3
ATOM 1582 N N . CYS A 1 15 ? -5.861 -2.713 4.202 1.00 0.00 15 CYS A N 3
ATOM 1583 C CA . CYS A 1 15 ? -5.975 -3.704 3.138 1.00 0.00 15 CYS A CA 3
ATOM 1584 C C . CYS A 1 15 ? -6.635 -4.984 3.642 1.00 0.00 15 CYS A C 3
ATOM 1585 O O . CYS A 1 15 ? -6.371 -5.437 4.755 1.00 0.00 15 CYS A O 3
ATOM 1592 N N . CYS A 1 16 ? -7.493 -5.563 2.808 1.00 0.00 16 CYS A N 3
ATOM 1593 C CA . CYS A 1 16 ? -8.196 -6.795 3.149 1.00 0.00 16 CYS A CA 3
ATOM 1594 C C . CYS A 1 16 ? -7.262 -8.008 3.121 1.00 0.00 16 CYS A C 3
ATOM 1595 O O . CYS A 1 16 ? -7.676 -9.121 3.445 1.00 0.00 16 CYS A O 3
ATOM 1602 N N . ASP A 1 17 ? -6.008 -7.797 2.720 1.00 0.00 17 ASP A N 3
ATOM 1603 C CA . ASP A 1 17 ? -5.042 -8.890 2.640 1.00 0.00 17 ASP A CA 3
ATOM 1604 C C . ASP A 1 17 ? -4.163 -8.962 3.889 1.00 0.00 17 ASP A C 3
ATOM 1605 O O . ASP A 1 17 ? -3.757 -7.936 4.440 1.00 0.00 17 ASP A O 3
ATOM 1614 N N . PRO A 1 18 ? -3.841 -10.187 4.347 1.00 0.00 18 PRO A N 3
ATOM 1615 C CA . PRO A 1 18 ? -2.996 -10.393 5.526 1.00 0.00 18 PRO A CA 3
ATOM 1616 C C . PRO A 1 18 ? -1.649 -9.694 5.385 1.00 0.00 18 PRO A C 3
ATOM 1617 O O . PRO A 1 18 ? -1.011 -9.760 4.335 1.00 0.00 18 PRO A O 3
ATOM 1628 N N . CYS A 1 19 ? -1.229 -9.012 6.445 1.00 0.00 19 CYS A N 3
ATOM 1629 C CA . CYS A 1 19 ? 0.037 -8.289 6.435 1.00 0.00 19 CYS A CA 3
ATOM 1630 C C . CYS A 1 19 ? 0.014 -7.154 5.410 1.00 0.00 19 CYS A C 3
ATOM 1631 O O . CYS A 1 19 ? 1.052 -6.576 5.088 1.00 0.00 19 CYS A O 3
ATOM 1638 N N . ALA A 1 20 ? -1.175 -6.828 4.898 1.00 0.00 20 ALA A N 3
ATOM 1639 C CA . ALA A 1 20 ? -1.307 -5.758 3.918 1.00 0.00 20 ALA A CA 3
ATOM 1640 C C . ALA A 1 20 ? -1.920 -4.515 4.551 1.00 0.00 20 ALA A C 3
ATOM 1641 O O . ALA A 1 20 ? -2.950 -4.589 5.222 1.00 0.00 20 ALA A O 3
ATOM 1648 N N . THR A 1 21 ? -1.279 -3.370 4.336 1.00 0.00 21 THR A N 3
ATOM 1649 C CA . THR A 1 21 ? -1.760 -2.109 4.886 1.00 0.00 21 THR A CA 3
ATOM 1650 C C . THR A 1 21 ? -1.689 -1.002 3.840 1.00 0.00 21 THR A C 3
ATOM 1651 O O . THR A 1 21 ? -0.832 -1.023 2.958 1.00 0.00 21 THR A O 3
ATOM 1662 N N . CYS A 1 22 ? -2.597 -0.036 3.942 1.00 0.00 22 CYS A N 3
ATOM 1663 C CA . CYS A 1 22 ? -2.633 1.074 3.001 1.00 0.00 22 CYS A CA 3
ATOM 1664 C C . CYS A 1 22 ? -1.452 2.014 3.220 1.00 0.00 22 CYS A C 3
ATOM 1665 O O . CYS A 1 22 ? -1.409 2.755 4.201 1.00 0.00 22 CYS A O 3
ATOM 1672 N N . TYR A 1 23 ? -0.497 1.977 2.297 1.00 0.00 23 TYR A N 3
ATOM 1673 C CA . TYR A 1 23 ? 0.683 2.824 2.384 1.00 0.00 23 TYR A CA 3
ATOM 1674 C C . TYR A 1 23 ? 0.531 4.058 1.500 1.00 0.00 23 TYR A C 3
ATOM 1675 O O . TYR A 1 23 ? 0.001 3.977 0.389 1.00 0.00 23 TYR A O 3
ATOM 1693 N N . CYS A 1 24 ? 1.001 5.196 2.001 1.00 0.00 24 CYS A N 3
ATOM 1694 C CA . CYS A 1 24 ? 0.924 6.451 1.263 1.00 0.00 24 CYS A CA 3
ATOM 1695 C C . CYS A 1 24 ? 2.304 6.868 0.765 1.00 0.00 24 CYS A C 3
ATOM 1696 O O . CYS A 1 24 ? 3.217 7.098 1.558 1.00 0.00 24 CYS A O 3
ATOM 1703 N N . ARG A 1 25 ? 2.453 6.962 -0.552 1.00 0.00 25 ARG A N 3
ATOM 1704 C CA . ARG A 1 25 ? 3.729 7.348 -1.147 1.00 0.00 25 ARG A CA 3
ATOM 1705 C C . ARG A 1 25 ? 4.014 8.833 -0.947 1.00 0.00 25 ARG A C 3
ATOM 1706 O O . ARG A 1 25 ? 5.123 9.301 -1.209 1.00 0.00 25 ARG A O 3
ATOM 1727 N N . PHE A 1 26 ? 3.017 9.566 -0.475 1.00 0.00 26 PHE A N 3
ATOM 1728 C CA . PHE A 1 26 ? 3.162 10.990 -0.232 1.00 0.00 26 PHE A CA 3
ATOM 1729 C C . PHE A 1 26 ? 2.337 11.398 0.983 1.00 0.00 26 PHE A C 3
ATOM 1730 O O . PHE A 1 26 ? 1.974 10.560 1.807 1.00 0.00 26 PHE A O 3
ATOM 1747 N N . PHE A 1 27 ? 2.039 12.685 1.087 1.00 0.00 27 PHE A N 3
ATOM 1748 C CA . PHE A 1 27 ? 1.257 13.203 2.186 1.00 0.00 27 PHE A CA 3
ATOM 1749 C C . PHE A 1 27 ? -0.094 12.496 2.257 1.00 0.00 27 PHE A C 3
ATOM 1750 O O . PHE A 1 27 ? -0.372 11.755 3.199 1.00 0.00 27 PHE A O 3
ATOM 1767 N N . ASN A 1 28 ? -0.928 12.732 1.250 1.00 0.00 28 ASN A N 3
ATOM 1768 C CA . ASN A 1 28 ? -2.247 12.118 1.186 1.00 0.00 28 ASN A CA 3
ATOM 1769 C C . ASN A 1 28 ? -2.725 12.012 -0.260 1.00 0.00 28 ASN A C 3
ATOM 1770 O O . ASN A 1 28 ? -3.597 12.765 -0.690 1.00 0.00 28 ASN A O 3
ATOM 1781 N N . ALA A 1 29 ? -2.148 11.076 -1.009 1.00 0.00 29 ALA A N 3
ATOM 1782 C CA . ALA A 1 29 ? -2.525 10.891 -2.406 1.00 0.00 29 ALA A CA 3
ATOM 1783 C C . ALA A 1 29 ? -2.307 9.451 -2.858 1.00 0.00 29 ALA A C 3
ATOM 1784 O O . ALA A 1 29 ? -3.249 8.767 -3.257 1.00 0.00 29 ALA A O 3
ATOM 1791 N N . PHE A 1 30 ? -1.060 8.996 -2.796 1.00 0.00 30 PHE A N 3
ATOM 1792 C CA . PHE A 1 30 ? -0.725 7.635 -3.204 1.00 0.00 30 PHE A CA 3
ATOM 1793 C C . PHE A 1 30 ? -0.945 6.650 -2.058 1.00 0.00 30 PHE A C 3
ATOM 1794 O O . PHE A 1 30 ? -0.040 5.900 -1.690 1.00 0.00 30 PHE A O 3
ATOM 1811 N N . CYS A 1 31 ? -2.152 6.657 -1.499 1.00 0.00 31 CYS A N 3
ATOM 1812 C CA . CYS A 1 31 ? -2.490 5.765 -0.396 1.00 0.00 31 CYS A CA 3
ATOM 1813 C C . CYS A 1 31 ? -3.217 4.525 -0.904 1.00 0.00 31 CYS A C 3
ATOM 1814 O O . CYS A 1 31 ? -4.423 4.559 -1.155 1.00 0.00 31 CYS A O 3
ATOM 1821 N N . TYR A 1 32 ? -2.477 3.429 -1.057 1.00 0.00 32 TYR A N 3
ATOM 1822 C CA . TYR A 1 32 ? -3.060 2.180 -1.543 1.00 0.00 32 TYR A CA 3
ATOM 1823 C C . TYR A 1 32 ? -2.547 0.986 -0.744 1.00 0.00 32 TYR A C 3
ATOM 1824 O O . TYR A 1 32 ? -1.565 1.090 -0.012 1.00 0.00 32 TYR A O 3
ATOM 1842 N N . CYS A 1 33 ? -3.224 -0.150 -0.893 1.00 0.00 33 CYS A N 3
ATOM 1843 C CA . CYS A 1 33 ? -2.842 -1.368 -0.185 1.00 0.00 33 CYS A CA 3
ATOM 1844 C C . CYS A 1 33 ? -1.399 -1.754 -0.497 1.00 0.00 33 CYS A C 3
ATOM 1845 O O . CYS A 1 33 ? -0.951 -1.666 -1.639 1.00 0.00 33 CYS A O 3
ATOM 1852 N N . ARG A 1 34 ? -0.684 -2.196 0.533 1.00 0.00 34 ARG A N 3
ATOM 1853 C CA . ARG A 1 34 ? 0.706 -2.610 0.383 1.00 0.00 34 ARG A CA 3
ATOM 1854 C C . ARG A 1 34 ? 0.993 -3.832 1.249 1.00 0.00 34 ARG A C 3
ATOM 1855 O O . ARG A 1 34 ? 0.780 -3.809 2.462 1.00 0.00 34 ARG A O 3
ATOM 1876 N N . LYS A 1 35 ? 1.472 -4.902 0.621 1.00 0.00 35 LYS A N 3
ATOM 1877 C CA . LYS A 1 35 ? 1.780 -6.137 1.337 1.00 0.00 35 LYS A CA 3
ATOM 1878 C C . LYS A 1 35 ? 3.184 -6.104 1.942 1.00 0.00 35 LYS A C 3
ATOM 1879 O O . LYS A 1 35 ? 3.787 -7.150 2.176 1.00 0.00 35 LYS A O 3
ATOM 1898 N N . LEU A 1 36 ? 3.700 -4.903 2.196 1.00 0.00 36 LEU A N 3
ATOM 1899 C CA . LEU A 1 36 ? 5.026 -4.752 2.773 1.00 0.00 36 LEU A CA 3
ATOM 1900 C C . LEU A 1 36 ? 6.084 -5.377 1.879 1.00 0.00 36 LEU A C 3
ATOM 1901 O O . LEU A 1 36 ? 6.162 -6.597 1.739 1.00 0.00 36 LEU A O 3
ATOM 1917 N N . GLY A 1 37 ? 6.897 -4.522 1.277 1.00 0.00 37 GLY A N 3
ATOM 1918 C CA . GLY A 1 37 ? 7.949 -4.989 0.394 1.00 0.00 37 GLY A CA 3
ATOM 1919 C C . GLY A 1 37 ? 9.193 -5.429 1.144 1.00 0.00 37 GLY A C 3
ATOM 1920 O O . GLY A 1 37 ? 10.298 -4.981 0.838 1.00 0.00 37 GLY A O 3
ATOM 1924 N N . THR A 1 38 ? 9.015 -6.312 2.122 1.00 0.00 38 THR A N 3
ATOM 1925 C CA . THR A 1 38 ? 10.134 -6.815 2.906 1.00 0.00 38 THR A CA 3
ATOM 1926 C C . THR A 1 38 ? 10.669 -8.107 2.300 1.00 0.00 38 THR A C 3
ATOM 1927 O O . THR A 1 38 ? 10.374 -9.202 2.781 1.00 0.00 38 THR A O 3
ATOM 1938 N N . ALA A 1 39 ? 11.452 -7.971 1.238 1.00 0.00 39 ALA A N 3
ATOM 1939 C CA . ALA A 1 39 ? 12.026 -9.125 0.554 1.00 0.00 39 ALA A CA 3
ATOM 1940 C C . ALA A 1 39 ? 12.923 -9.942 1.481 1.00 0.00 39 ALA A C 3
ATOM 1941 O O . ALA A 1 39 ? 13.265 -11.086 1.177 1.00 0.00 39 ALA A O 3
ATOM 1948 N N . MET A 1 40 ? 13.302 -9.355 2.611 1.00 0.00 40 MET A N 3
ATOM 1949 C CA . MET A 1 40 ? 14.157 -10.036 3.574 1.00 0.00 40 MET A CA 3
ATOM 1950 C C . MET A 1 40 ? 13.333 -10.933 4.494 1.00 0.00 40 MET A C 3
ATOM 1951 O O . MET A 1 40 ? 13.760 -12.032 4.851 1.00 0.00 40 MET A O 3
ATOM 1965 N N . ASN A 1 41 ? 12.151 -10.460 4.876 1.00 0.00 41 ASN A N 3
ATOM 1966 C CA . ASN A 1 41 ? 11.270 -11.223 5.754 1.00 0.00 41 ASN A CA 3
ATOM 1967 C C . ASN A 1 41 ? 9.802 -10.893 5.485 1.00 0.00 41 ASN A C 3
ATOM 1968 O O . ASN A 1 41 ? 9.129 -10.290 6.321 1.00 0.00 41 ASN A O 3
ATOM 1979 N N . PRO A 1 42 ? 9.284 -11.286 4.307 1.00 0.00 42 PRO A N 3
ATOM 1980 C CA . PRO A 1 42 ? 7.892 -11.030 3.931 1.00 0.00 42 PRO A CA 3
ATOM 1981 C C . PRO A 1 42 ? 6.918 -11.968 4.638 1.00 0.00 42 PRO A C 3
ATOM 1982 O O . PRO A 1 42 ? 7.304 -13.041 5.103 1.00 0.00 42 PRO A O 3
ATOM 1993 N N . CYS A 1 43 ? 5.656 -11.559 4.714 1.00 0.00 43 CYS A N 3
ATOM 1994 C CA . CYS A 1 43 ? 4.630 -12.342 5.350 1.00 0.00 43 CYS A CA 3
ATOM 1995 C C . CYS A 1 43 ? 4.102 -13.411 4.407 1.00 0.00 43 CYS A C 3
ATOM 1996 O O . CYS A 1 43 ? 4.832 -14.311 3.990 1.00 0.00 43 CYS A O 3
ATOM 2003 N N . SER A 1 44 ? 2.832 -13.302 4.083 1.00 0.00 44 SER A N 3
ATOM 2004 C CA . SER A 1 44 ? 2.181 -14.247 3.196 1.00 0.00 44 SER A CA 3
ATOM 2005 C C . SER A 1 44 ? 2.470 -13.916 1.735 1.00 0.00 44 SER A C 3
ATOM 2006 O O . SER A 1 44 ? 1.774 -13.107 1.121 1.00 0.00 44 SER A O 3
ATOM 2014 N N . ARG A 1 45 ? 3.501 -14.549 1.184 1.00 0.00 45 ARG A N 3
ATOM 2015 C CA . ARG A 1 45 ? 3.883 -14.324 -0.205 1.00 0.00 45 ARG A CA 3
ATOM 2016 C C . ARG A 1 45 ? 4.626 -15.534 -0.766 1.00 0.00 45 ARG A C 3
ATOM 2017 O O . ARG A 1 45 ? 5.856 -15.560 -0.799 1.00 0.00 45 ARG A O 3
ATOM 2038 N N . THR A 1 46 ? 3.868 -16.535 -1.204 1.00 0.00 46 THR A N 3
ATOM 2039 C CA . THR A 1 46 ? 4.455 -17.748 -1.763 1.00 0.00 46 THR A CA 3
ATOM 2040 C C . THR A 1 46 ? 4.256 -17.802 -3.274 1.00 0.00 46 THR A C 3
ATOM 2041 O O . THR A 1 46 ? 4.999 -18.552 -3.942 1.00 0.00 46 THR A O 3
ATOM 2053 N N . CYS A 1 1 ? -12.847 -3.505 3.542 1.00 0.00 1 CYS A N 4
ATOM 2054 C CA . CYS A 1 1 ? -11.424 -3.163 3.266 1.00 0.00 1 CYS A CA 4
ATOM 2055 C C . CYS A 1 1 ? -11.213 -2.847 1.789 1.00 0.00 1 CYS A C 4
ATOM 2056 O O . CYS A 1 1 ? -12.164 -2.818 1.008 1.00 0.00 1 CYS A O 4
ATOM 2063 N N . VAL A 1 2 ? -9.959 -2.618 1.415 1.00 0.00 2 VAL A N 4
ATOM 2064 C CA . VAL A 1 2 ? -9.618 -2.312 0.033 1.00 0.00 2 VAL A CA 4
ATOM 2065 C C . VAL A 1 2 ? -9.186 -3.571 -0.707 1.00 0.00 2 VAL A C 4
ATOM 2066 O O . VAL A 1 2 ? -9.166 -4.659 -0.133 1.00 0.00 2 VAL A O 4
ATOM 2079 N N . ARG A 1 3 ? -8.861 -3.430 -1.983 1.00 0.00 3 ARG A N 4
ATOM 2080 C CA . ARG A 1 3 ? -8.459 -4.571 -2.783 1.00 0.00 3 ARG A CA 4
ATOM 2081 C C . ARG A 1 3 ? -7.002 -4.955 -2.519 1.00 0.00 3 ARG A C 4
ATOM 2082 O O . ARG A 1 3 ? -6.389 -4.483 -1.562 1.00 0.00 3 ARG A O 4
ATOM 2103 N N . LEU A 1 4 ? -6.460 -5.824 -3.370 1.00 0.00 4 LEU A N 4
ATOM 2104 C CA . LEU A 1 4 ? -5.088 -6.288 -3.234 1.00 0.00 4 LEU A CA 4
ATOM 2105 C C . LEU A 1 4 ? -4.091 -5.168 -3.505 1.00 0.00 4 LEU A C 4
ATOM 2106 O O . LEU A 1 4 ? -3.046 -5.084 -2.859 1.00 0.00 4 LEU A O 4
ATOM 2122 N N . HIS A 1 5 ? -4.419 -4.314 -4.463 1.00 0.00 5 HIS A N 4
ATOM 2123 C CA . HIS A 1 5 ? -3.556 -3.206 -4.819 1.00 0.00 5 HIS A CA 4
ATOM 2124 C C . HIS A 1 5 ? -4.355 -2.052 -5.410 1.00 0.00 5 HIS A C 4
ATOM 2125 O O . HIS A 1 5 ? -4.257 -1.757 -6.602 1.00 0.00 5 HIS A O 4
ATOM 2140 N N . GLU A 1 6 ? -5.143 -1.399 -4.563 1.00 0.00 6 GLU A N 4
ATOM 2141 C CA . GLU A 1 6 ? -5.959 -0.270 -4.989 1.00 0.00 6 GLU A CA 4
ATOM 2142 C C . GLU A 1 6 ? -5.957 0.822 -3.925 1.00 0.00 6 GLU A C 4
ATOM 2143 O O . GLU A 1 6 ? -5.495 0.608 -2.803 1.00 0.00 6 GLU A O 4
ATOM 2155 N N . SER A 1 7 ? -6.477 1.993 -4.283 1.00 0.00 7 SER A N 4
ATOM 2156 C CA . SER A 1 7 ? -6.535 3.115 -3.354 1.00 0.00 7 SER A CA 4
ATOM 2157 C C . SER A 1 7 ? -7.571 2.855 -2.266 1.00 0.00 7 SER A C 4
ATOM 2158 O O . SER A 1 7 ? -8.657 2.343 -2.539 1.00 0.00 7 SER A O 4
ATOM 2166 N N . CYS A 1 8 ? -7.229 3.204 -1.029 1.00 0.00 8 CYS A N 4
ATOM 2167 C CA . CYS A 1 8 ? -8.131 2.999 0.099 1.00 0.00 8 CYS A CA 4
ATOM 2168 C C . CYS A 1 8 ? -8.686 4.323 0.615 1.00 0.00 8 CYS A C 4
ATOM 2169 O O . CYS A 1 8 ? -9.752 4.355 1.230 1.00 0.00 8 CYS A O 4
ATOM 2176 N N . LEU A 1 9 ? -7.954 5.410 0.359 1.00 0.00 9 LEU A N 4
ATOM 2177 C CA . LEU A 1 9 ? -8.348 6.756 0.792 1.00 0.00 9 LEU A CA 4
ATOM 2178 C C . LEU A 1 9 ? -9.287 6.717 1.998 1.00 0.00 9 LEU A C 4
ATOM 2179 O O . LEU A 1 9 ? -10.506 6.635 1.849 1.00 0.00 9 LEU A O 4
ATOM 2195 N N . GLY A 1 10 ? -8.708 6.773 3.194 1.00 0.00 10 GLY A N 4
ATOM 2196 C CA . GLY A 1 10 ? -9.508 6.738 4.406 1.00 0.00 10 GLY A CA 4
ATOM 2197 C C . GLY A 1 10 ? -8.668 6.636 5.667 1.00 0.00 10 GLY A C 4
ATOM 2198 O O . GLY A 1 10 ? -9.115 7.024 6.747 1.00 0.00 10 GLY A O 4
ATOM 2202 N N . GLN A 1 11 ? -7.450 6.112 5.535 1.00 0.00 11 GLN A N 4
ATOM 2203 C CA . GLN A 1 11 ? -6.545 5.958 6.676 1.00 0.00 11 GLN A CA 4
ATOM 2204 C C . GLN A 1 11 ? -6.961 4.790 7.570 1.00 0.00 11 GLN A C 4
ATOM 2205 O O . GLN A 1 11 ? -6.149 3.916 7.875 1.00 0.00 11 GLN A O 4
ATOM 2219 N N . GLN A 1 12 ? -8.222 4.777 7.994 1.00 0.00 12 GLN A N 4
ATOM 2220 C CA . GLN A 1 12 ? -8.723 3.713 8.854 1.00 0.00 12 GLN A CA 4
ATOM 2221 C C . GLN A 1 12 ? -9.232 2.524 8.038 1.00 0.00 12 GLN A C 4
ATOM 2222 O O . GLN A 1 12 ? -9.842 1.605 8.586 1.00 0.00 12 GLN A O 4
ATOM 2236 N N . VAL A 1 13 ? -8.978 2.540 6.731 1.00 0.00 13 VAL A N 4
ATOM 2237 C CA . VAL A 1 13 ? -9.410 1.455 5.857 1.00 0.00 13 VAL A CA 4
ATOM 2238 C C . VAL A 1 13 ? -8.230 0.577 5.447 1.00 0.00 13 VAL A C 4
ATOM 2239 O O . VAL A 1 13 ? -7.638 0.776 4.386 1.00 0.00 13 VAL A O 4
ATOM 2252 N N . PRO A 1 14 ? -7.870 -0.410 6.285 1.00 0.00 14 PRO A N 4
ATOM 2253 C CA . PRO A 1 14 ? -6.755 -1.316 6.000 1.00 0.00 14 PRO A CA 4
ATOM 2254 C C . PRO A 1 14 ? -7.068 -2.275 4.858 1.00 0.00 14 PRO A C 4
ATOM 2255 O O . PRO A 1 14 ? -8.228 -2.499 4.522 1.00 0.00 14 PRO A O 4
ATOM 2266 N N . CYS A 1 15 ? -6.020 -2.835 4.264 1.00 0.00 15 CYS A N 4
ATOM 2267 C CA . CYS A 1 15 ? -6.183 -3.771 3.157 1.00 0.00 15 CYS A CA 4
ATOM 2268 C C . CYS A 1 15 ? -6.909 -5.035 3.605 1.00 0.00 15 CYS A C 4
ATOM 2269 O O . CYS A 1 15 ? -6.684 -5.535 4.707 1.00 0.00 15 CYS A O 4
ATOM 2276 N N . CYS A 1 16 ? -7.775 -5.549 2.738 1.00 0.00 16 CYS A N 4
ATOM 2277 C CA . CYS A 1 16 ? -8.532 -6.760 3.036 1.00 0.00 16 CYS A CA 4
ATOM 2278 C C . CYS A 1 16 ? -7.637 -8.001 3.008 1.00 0.00 16 CYS A C 4
ATOM 2279 O O . CYS A 1 16 ? -8.077 -9.097 3.353 1.00 0.00 16 CYS A O 4
ATOM 2286 N N . ASP A 1 17 ? -6.382 -7.829 2.590 1.00 0.00 17 ASP A N 4
ATOM 2287 C CA . ASP A 1 17 ? -5.446 -8.946 2.515 1.00 0.00 17 ASP A CA 4
ATOM 2288 C C . ASP A 1 17 ? -4.699 -9.141 3.834 1.00 0.00 17 ASP A C 4
ATOM 2289 O O . ASP A 1 17 ? -4.333 -8.172 4.502 1.00 0.00 17 ASP A O 4
ATOM 2298 N N . PRO A 1 18 ? -4.449 -10.406 4.221 1.00 0.00 18 PRO A N 4
ATOM 2299 C CA . PRO A 1 18 ? -3.735 -10.726 5.459 1.00 0.00 18 PRO A CA 4
ATOM 2300 C C . PRO A 1 18 ? -2.377 -10.041 5.524 1.00 0.00 18 PRO A C 4
ATOM 2301 O O . PRO A 1 18 ? -1.616 -10.054 4.556 1.00 0.00 18 PRO A O 4
ATOM 2312 N N . CYS A 1 19 ? -2.077 -9.444 6.671 1.00 0.00 19 CYS A N 4
ATOM 2313 C CA . CYS A 1 19 ? -0.816 -8.755 6.870 1.00 0.00 19 CYS A CA 4
ATOM 2314 C C . CYS A 1 19 ? -0.630 -7.624 5.853 1.00 0.00 19 CYS A C 4
ATOM 2315 O O . CYS A 1 19 ? 0.477 -7.111 5.683 1.00 0.00 19 CYS A O 4
ATOM 2322 N N . ALA A 1 20 ? -1.714 -7.227 5.188 1.00 0.00 20 ALA A N 4
ATOM 2323 C CA . ALA A 1 20 ? -1.649 -6.153 4.206 1.00 0.00 20 ALA A CA 4
ATOM 2324 C C . ALA A 1 20 ? -2.195 -4.855 4.787 1.00 0.00 20 ALA A C 4
ATOM 2325 O O . ALA A 1 20 ? -3.246 -4.843 5.427 1.00 0.00 20 ALA A O 4
ATOM 2332 N N . THR A 1 21 ? -1.472 -3.763 4.563 1.00 0.00 21 THR A N 4
ATOM 2333 C CA . THR A 1 21 ? -1.884 -2.460 5.071 1.00 0.00 21 THR A CA 4
ATOM 2334 C C . THR A 1 21 ? -1.726 -1.384 4.003 1.00 0.00 21 THR A C 4
ATOM 2335 O O . THR A 1 21 ? -0.845 -1.472 3.149 1.00 0.00 21 THR A O 4
ATOM 2346 N N . CYS A 1 22 ? -2.585 -0.373 4.057 1.00 0.00 22 CYS A N 4
ATOM 2347 C CA . CYS A 1 22 ? -2.540 0.719 3.091 1.00 0.00 22 CYS A CA 4
ATOM 2348 C C . CYS A 1 22 ? -1.335 1.620 3.340 1.00 0.00 22 CYS A C 4
ATOM 2349 O O . CYS A 1 22 ? -0.929 1.830 4.483 1.00 0.00 22 CYS A O 4
ATOM 2356 N N . TYR A 1 23 ? -0.769 2.152 2.262 1.00 0.00 23 TYR A N 4
ATOM 2357 C CA . TYR A 1 23 ? 0.388 3.034 2.361 1.00 0.00 23 TYR A CA 4
ATOM 2358 C C . TYR A 1 23 ? 0.286 4.171 1.344 1.00 0.00 23 TYR A C 4
ATOM 2359 O O . TYR A 1 23 ? -0.178 3.971 0.220 1.00 0.00 23 TYR A O 4
ATOM 2377 N N . CYS A 1 24 ? 0.718 5.361 1.750 1.00 0.00 24 CYS A N 4
ATOM 2378 C CA . CYS A 1 24 ? 0.674 6.530 0.878 1.00 0.00 24 CYS A CA 4
ATOM 2379 C C . CYS A 1 24 ? 2.055 6.848 0.316 1.00 0.00 24 CYS A C 4
ATOM 2380 O O . CYS A 1 24 ? 3.043 6.876 1.050 1.00 0.00 24 CYS A O 4
ATOM 2387 N N . ARG A 1 25 ? 2.117 7.090 -0.989 1.00 0.00 25 ARG A N 4
ATOM 2388 C CA . ARG A 1 25 ? 3.381 7.411 -1.644 1.00 0.00 25 ARG A CA 4
ATOM 2389 C C . ARG A 1 25 ? 3.842 8.823 -1.297 1.00 0.00 25 ARG A C 4
ATOM 2390 O O . ARG A 1 25 ? 4.971 9.209 -1.599 1.00 0.00 25 ARG A O 4
ATOM 2411 N N . PHE A 1 26 ? 2.964 9.582 -0.658 1.00 0.00 26 PHE A N 4
ATOM 2412 C CA . PHE A 1 26 ? 3.271 10.945 -0.261 1.00 0.00 26 PHE A CA 4
ATOM 2413 C C . PHE A 1 26 ? 2.592 11.260 1.069 1.00 0.00 26 PHE A C 4
ATOM 2414 O O . PHE A 1 26 ? 2.278 10.354 1.841 1.00 0.00 26 PHE A O 4
ATOM 2431 N N . PHE A 1 27 ? 2.358 12.540 1.334 1.00 0.00 27 PHE A N 4
ATOM 2432 C CA . PHE A 1 27 ? 1.711 12.957 2.558 1.00 0.00 27 PHE A CA 4
ATOM 2433 C C . PHE A 1 27 ? 0.360 12.264 2.708 1.00 0.00 27 PHE A C 4
ATOM 2434 O O . PHE A 1 27 ? 0.175 11.422 3.586 1.00 0.00 27 PHE A O 4
ATOM 2451 N N . ASN A 1 28 ? -0.576 12.621 1.836 1.00 0.00 28 ASN A N 4
ATOM 2452 C CA . ASN A 1 28 ? -1.909 12.032 1.857 1.00 0.00 28 ASN A CA 4
ATOM 2453 C C . ASN A 1 28 ? -2.567 12.136 0.484 1.00 0.00 28 ASN A C 4
ATOM 2454 O O . ASN A 1 28 ? -3.383 13.024 0.246 1.00 0.00 28 ASN A O 4
ATOM 2465 N N . ALA A 1 29 ? -2.204 11.228 -0.421 1.00 0.00 29 ALA A N 4
ATOM 2466 C CA . ALA A 1 29 ? -2.768 11.241 -1.766 1.00 0.00 29 ALA A CA 4
ATOM 2467 C C . ALA A 1 29 ? -2.794 9.846 -2.382 1.00 0.00 29 ALA A C 4
ATOM 2468 O O . ALA A 1 29 ? -3.857 9.246 -2.536 1.00 0.00 29 ALA A O 4
ATOM 2475 N N . PHE A 1 30 ? -1.621 9.336 -2.741 1.00 0.00 30 PHE A N 4
ATOM 2476 C CA . PHE A 1 30 ? -1.517 8.014 -3.349 1.00 0.00 30 PHE A CA 4
ATOM 2477 C C . PHE A 1 30 ? -1.487 6.922 -2.284 1.00 0.00 30 PHE A C 4
ATOM 2478 O O . PHE A 1 30 ? -0.467 6.262 -2.087 1.00 0.00 30 PHE A O 4
ATOM 2495 N N . CYS A 1 31 ? -2.613 6.737 -1.603 1.00 0.00 31 CYS A N 4
ATOM 2496 C CA . CYS A 1 31 ? -2.718 5.724 -0.558 1.00 0.00 31 CYS A CA 4
ATOM 2497 C C . CYS A 1 31 ? -3.418 4.472 -1.075 1.00 0.00 31 CYS A C 4
ATOM 2498 O O . CYS A 1 31 ? -4.618 4.491 -1.350 1.00 0.00 31 CYS A O 4
ATOM 2505 N N . TYR A 1 32 ? -2.666 3.383 -1.200 1.00 0.00 32 TYR A N 4
ATOM 2506 C CA . TYR A 1 32 ? -3.224 2.121 -1.679 1.00 0.00 32 TYR A CA 4
ATOM 2507 C C . TYR A 1 32 ? -2.712 0.947 -0.851 1.00 0.00 32 TYR A C 4
ATOM 2508 O O . TYR A 1 32 ? -1.779 1.089 -0.061 1.00 0.00 32 TYR A O 4
ATOM 2526 N N . CYS A 1 33 ? -3.337 -0.214 -1.031 1.00 0.00 33 CYS A N 4
ATOM 2527 C CA . CYS A 1 33 ? -2.952 -1.415 -0.294 1.00 0.00 33 CYS A CA 4
ATOM 2528 C C . CYS A 1 33 ? -1.471 -1.736 -0.477 1.00 0.00 33 CYS A C 4
ATOM 2529 O O . CYS A 1 33 ? -0.907 -1.542 -1.553 1.00 0.00 33 CYS A O 4
ATOM 2536 N N . ARG A 1 34 ? -0.855 -2.240 0.587 1.00 0.00 34 ARG A N 4
ATOM 2537 C CA . ARG A 1 34 ? 0.553 -2.608 0.566 1.00 0.00 34 ARG A CA 4
ATOM 2538 C C . ARG A 1 34 ? 0.757 -3.964 1.233 1.00 0.00 34 ARG A C 4
ATOM 2539 O O . ARG A 1 34 ? 0.521 -4.116 2.434 1.00 0.00 34 ARG A O 4
ATOM 2560 N N . LYS A 1 35 ? 1.186 -4.948 0.449 1.00 0.00 35 LYS A N 4
ATOM 2561 C CA . LYS A 1 35 ? 1.412 -6.296 0.965 1.00 0.00 35 LYS A CA 4
ATOM 2562 C C . LYS A 1 35 ? 2.798 -6.439 1.595 1.00 0.00 35 LYS A C 4
ATOM 2563 O O . LYS A 1 35 ? 3.238 -7.551 1.888 1.00 0.00 35 LYS A O 4
ATOM 2582 N N . LEU A 1 36 ? 3.480 -5.318 1.807 1.00 0.00 36 LEU A N 4
ATOM 2583 C CA . LEU A 1 36 ? 4.805 -5.338 2.404 1.00 0.00 36 LEU A CA 4
ATOM 2584 C C . LEU A 1 36 ? 5.778 -6.135 1.554 1.00 0.00 36 LEU A C 4
ATOM 2585 O O . LEU A 1 36 ? 5.684 -7.359 1.455 1.00 0.00 36 LEU A O 4
ATOM 2601 N N . GLY A 1 37 ? 6.715 -5.426 0.944 1.00 0.00 37 GLY A N 4
ATOM 2602 C CA . GLY A 1 37 ? 7.706 -6.068 0.102 1.00 0.00 37 GLY A CA 4
ATOM 2603 C C . GLY A 1 37 ? 8.834 -6.693 0.902 1.00 0.00 37 GLY A C 4
ATOM 2604 O O . GLY A 1 37 ? 10.006 -6.390 0.675 1.00 0.00 37 GLY A O 4
ATOM 2608 N N . THR A 1 38 ? 8.481 -7.569 1.837 1.00 0.00 38 THR A N 4
ATOM 2609 C CA . THR A 1 38 ? 9.474 -8.237 2.669 1.00 0.00 38 THR A CA 4
ATOM 2610 C C . THR A 1 38 ? 9.938 -9.532 2.013 1.00 0.00 38 THR A C 4
ATOM 2611 O O . THR A 1 38 ? 9.549 -10.625 2.425 1.00 0.00 38 THR A O 4
ATOM 2622 N N . ALA A 1 39 ? 10.771 -9.402 0.987 1.00 0.00 39 ALA A N 4
ATOM 2623 C CA . ALA A 1 39 ? 11.288 -10.562 0.270 1.00 0.00 39 ALA A CA 4
ATOM 2624 C C . ALA A 1 39 ? 12.108 -11.464 1.185 1.00 0.00 39 ALA A C 4
ATOM 2625 O O . ALA A 1 39 ? 12.336 -12.634 0.880 1.00 0.00 39 ALA A O 4
ATOM 2632 N N . MET A 1 40 ? 12.548 -10.914 2.310 1.00 0.00 40 MET A N 4
ATOM 2633 C CA . MET A 1 40 ? 13.341 -11.669 3.272 1.00 0.00 40 MET A CA 4
ATOM 2634 C C . MET A 1 40 ? 12.437 -12.455 4.218 1.00 0.00 40 MET A C 4
ATOM 2635 O O . MET A 1 40 ? 12.778 -13.557 4.647 1.00 0.00 40 MET A O 4
ATOM 2649 N N . ASN A 1 41 ? 11.282 -11.879 4.536 1.00 0.00 41 ASN A N 4
ATOM 2650 C CA . ASN A 1 41 ? 10.328 -12.524 5.430 1.00 0.00 41 ASN A CA 4
ATOM 2651 C C . ASN A 1 41 ? 8.896 -12.111 5.087 1.00 0.00 41 ASN A C 4
ATOM 2652 O O . ASN A 1 41 ? 8.227 -11.443 5.876 1.00 0.00 41 ASN A O 4
ATOM 2663 N N . PRO A 1 42 ? 8.407 -12.505 3.899 1.00 0.00 42 PRO A N 4
ATOM 2664 C CA . PRO A 1 42 ? 7.052 -12.175 3.455 1.00 0.00 42 PRO A CA 4
ATOM 2665 C C . PRO A 1 42 ? 6.001 -13.088 4.082 1.00 0.00 42 PRO A C 4
ATOM 2666 O O . PRO A 1 42 ? 6.334 -14.114 4.675 1.00 0.00 42 PRO A O 4
ATOM 2677 N N . CYS A 1 43 ? 4.733 -12.710 3.948 1.00 0.00 43 CYS A N 4
ATOM 2678 C CA . CYS A 1 43 ? 3.644 -13.474 4.489 1.00 0.00 43 CYS A CA 4
ATOM 2679 C C . CYS A 1 43 ? 3.271 -14.614 3.555 1.00 0.00 43 CYS A C 4
ATOM 2680 O O . CYS A 1 43 ? 4.082 -15.495 3.267 1.00 0.00 43 CYS A O 4
ATOM 2687 N N . SER A 1 44 ? 2.039 -14.583 3.094 1.00 0.00 44 SER A N 4
ATOM 2688 C CA . SER A 1 44 ? 1.527 -15.599 2.195 1.00 0.00 44 SER A CA 4
ATOM 2689 C C . SER A 1 44 ? 1.923 -15.300 0.753 1.00 0.00 44 SER A C 4
ATOM 2690 O O . SER A 1 44 ? 1.146 -14.724 -0.008 1.00 0.00 44 SER A O 4
ATOM 2698 N N . ARG A 1 45 ? 3.136 -15.697 0.383 1.00 0.00 45 ARG A N 4
ATOM 2699 C CA . ARG A 1 45 ? 3.636 -15.472 -0.968 1.00 0.00 45 ARG A CA 4
ATOM 2700 C C . ARG A 1 45 ? 4.696 -16.505 -1.335 1.00 0.00 45 ARG A C 4
ATOM 2701 O O . ARG A 1 45 ? 5.882 -16.317 -1.060 1.00 0.00 45 ARG A O 4
ATOM 2722 N N . THR A 1 46 ? 4.263 -17.596 -1.959 1.00 0.00 46 THR A N 4
ATOM 2723 C CA . THR A 1 46 ? 5.174 -18.658 -2.364 1.00 0.00 46 THR A CA 4
ATOM 2724 C C . THR A 1 46 ? 4.971 -19.018 -3.832 1.00 0.00 46 THR A C 4
ATOM 2725 O O . THR A 1 46 ? 5.840 -19.718 -4.393 1.00 0.00 46 THR A O 4
ATOM 2737 N N . CYS A 1 1 ? -12.702 -4.245 3.370 1.00 0.00 1 CYS A N 5
ATOM 2738 C CA . CYS A 1 1 ? -11.390 -3.542 3.329 1.00 0.00 1 CYS A CA 5
ATOM 2739 C C . CYS A 1 1 ? -10.974 -3.251 1.888 1.00 0.00 1 CYS A C 5
ATOM 2740 O O . CYS A 1 1 ? -11.808 -3.231 0.985 1.00 0.00 1 CYS A O 5
ATOM 2747 N N . VAL A 1 2 ? -9.678 -3.026 1.681 1.00 0.00 2 VAL A N 5
ATOM 2748 C CA . VAL A 1 2 ? -9.157 -2.736 0.349 1.00 0.00 2 VAL A CA 5
ATOM 2749 C C . VAL A 1 2 ? -8.665 -3.999 -0.332 1.00 0.00 2 VAL A C 5
ATOM 2750 O O . VAL A 1 2 ? -8.409 -5.013 0.319 1.00 0.00 2 VAL A O 5
ATOM 2763 N N . ARG A 1 3 ? -8.546 -3.934 -1.651 1.00 0.00 3 ARG A N 5
ATOM 2764 C CA . ARG A 1 3 ? -8.094 -5.076 -2.422 1.00 0.00 3 ARG A CA 5
ATOM 2765 C C . ARG A 1 3 ? -6.574 -5.199 -2.376 1.00 0.00 3 ARG A C 5
ATOM 2766 O O . ARG A 1 3 ? -5.911 -4.514 -1.597 1.00 0.00 3 ARG A O 5
ATOM 2787 N N . LEU A 1 4 ? -6.026 -6.078 -3.209 1.00 0.00 4 LEU A N 5
ATOM 2788 C CA . LEU A 1 4 ? -4.590 -6.296 -3.261 1.00 0.00 4 LEU A CA 5
ATOM 2789 C C . LEU A 1 4 ? -3.861 -5.085 -3.835 1.00 0.00 4 LEU A C 5
ATOM 2790 O O . LEU A 1 4 ? -2.668 -4.899 -3.593 1.00 0.00 4 LEU A O 5
ATOM 2806 N N . HIS A 1 5 ? -4.580 -4.265 -4.590 1.00 0.00 5 HIS A N 5
ATOM 2807 C CA . HIS A 1 5 ? -3.997 -3.080 -5.190 1.00 0.00 5 HIS A CA 5
ATOM 2808 C C . HIS A 1 5 ? -5.062 -2.028 -5.484 1.00 0.00 5 HIS A C 5
ATOM 2809 O O . HIS A 1 5 ? -5.396 -1.771 -6.640 1.00 0.00 5 HIS A O 5
ATOM 2824 N N . GLU A 1 6 ? -5.586 -1.417 -4.427 1.00 0.00 6 GLU A N 5
ATOM 2825 C CA . GLU A 1 6 ? -6.608 -0.387 -4.563 1.00 0.00 6 GLU A CA 5
ATOM 2826 C C . GLU A 1 6 ? -6.368 0.746 -3.568 1.00 0.00 6 GLU A C 5
ATOM 2827 O O . GLU A 1 6 ? -5.712 0.554 -2.542 1.00 0.00 6 GLU A O 5
ATOM 2839 N N . SER A 1 7 ? -6.897 1.925 -3.878 1.00 0.00 7 SER A N 5
ATOM 2840 C CA . SER A 1 7 ? -6.733 3.088 -3.012 1.00 0.00 7 SER A CA 5
ATOM 2841 C C . SER A 1 7 ? -7.728 3.060 -1.854 1.00 0.00 7 SER A C 5
ATOM 2842 O O . SER A 1 7 ? -8.828 2.522 -1.980 1.00 0.00 7 SER A O 5
ATOM 2850 N N . CYS A 1 8 ? -7.330 3.648 -0.729 1.00 0.00 8 CYS A N 5
ATOM 2851 C CA . CYS A 1 8 ? -8.182 3.698 0.454 1.00 0.00 8 CYS A CA 5
ATOM 2852 C C . CYS A 1 8 ? -8.637 5.128 0.748 1.00 0.00 8 CYS A C 5
ATOM 2853 O O . CYS A 1 8 ? -9.611 5.336 1.472 1.00 0.00 8 CYS A O 5
ATOM 2860 N N . LEU A 1 9 ? -7.923 6.102 0.177 1.00 0.00 9 LEU A N 5
ATOM 2861 C CA . LEU A 1 9 ? -8.227 7.529 0.358 1.00 0.00 9 LEU A CA 5
ATOM 2862 C C . LEU A 1 9 ? -8.939 7.807 1.683 1.00 0.00 9 LEU A C 5
ATOM 2863 O O . LEU A 1 9 ? -10.163 7.717 1.773 1.00 0.00 9 LEU A O 5
ATOM 2879 N N . GLY A 1 10 ? -8.160 8.146 2.705 1.00 0.00 10 GLY A N 5
ATOM 2880 C CA . GLY A 1 10 ? -8.727 8.433 4.010 1.00 0.00 10 GLY A CA 5
ATOM 2881 C C . GLY A 1 10 ? -7.965 7.756 5.134 1.00 0.00 10 GLY A C 5
ATOM 2882 O O . GLY A 1 10 ? -8.020 8.197 6.283 1.00 0.00 10 GLY A O 5
ATOM 2886 N N . GLN A 1 11 ? -7.252 6.681 4.802 1.00 0.00 11 GLN A N 5
ATOM 2887 C CA . GLN A 1 11 ? -6.472 5.932 5.785 1.00 0.00 11 GLN A CA 5
ATOM 2888 C C . GLN A 1 11 ? -7.365 5.124 6.729 1.00 0.00 11 GLN A C 5
ATOM 2889 O O . GLN A 1 11 ? -6.866 4.383 7.577 1.00 0.00 11 GLN A O 5
ATOM 2903 N N . GLN A 1 12 ? -8.681 5.256 6.578 1.00 0.00 12 GLN A N 5
ATOM 2904 C CA . GLN A 1 12 ? -9.621 4.522 7.418 1.00 0.00 12 GLN A CA 5
ATOM 2905 C C . GLN A 1 12 ? -10.071 3.232 6.736 1.00 0.00 12 GLN A C 5
ATOM 2906 O O . GLN A 1 12 ? -11.112 2.671 7.078 1.00 0.00 12 GLN A O 5
ATOM 2920 N N . VAL A 1 13 ? -9.286 2.768 5.766 1.00 0.00 13 VAL A N 5
ATOM 2921 C CA . VAL A 1 13 ? -9.613 1.548 5.039 1.00 0.00 13 VAL A CA 5
ATOM 2922 C C . VAL A 1 13 ? -8.358 0.733 4.735 1.00 0.00 13 VAL A C 5
ATOM 2923 O O . VAL A 1 13 ? -7.753 0.886 3.675 1.00 0.00 13 VAL A O 5
ATOM 2936 N N . PRO A 1 14 ? -7.950 -0.149 5.664 1.00 0.00 14 PRO A N 5
ATOM 2937 C CA . PRO A 1 14 ? -6.762 -0.990 5.486 1.00 0.00 14 PRO A CA 5
ATOM 2938 C C . PRO A 1 14 ? -6.989 -2.112 4.481 1.00 0.00 14 PRO A C 5
ATOM 2939 O O . PRO A 1 14 ? -8.127 -2.464 4.173 1.00 0.00 14 PRO A O 5
ATOM 2950 N N . CYS A 1 15 ? -5.897 -2.668 3.969 1.00 0.00 15 CYS A N 5
ATOM 2951 C CA . CYS A 1 15 ? -5.974 -3.751 2.995 1.00 0.00 15 CYS A CA 5
ATOM 2952 C C . CYS A 1 15 ? -6.600 -5.002 3.605 1.00 0.00 15 CYS A C 5
ATOM 2953 O O . CYS A 1 15 ? -6.234 -5.420 4.704 1.00 0.00 15 CYS A O 5
ATOM 2960 N N . CYS A 1 16 ? -7.535 -5.599 2.875 1.00 0.00 16 CYS A N 5
ATOM 2961 C CA . CYS A 1 16 ? -8.208 -6.810 3.328 1.00 0.00 16 CYS A CA 5
ATOM 2962 C C . CYS A 1 16 ? -7.286 -8.030 3.241 1.00 0.00 16 CYS A C 5
ATOM 2963 O O . CYS A 1 16 ? -7.670 -9.131 3.635 1.00 0.00 16 CYS A O 5
ATOM 2970 N N . ASP A 1 17 ? -6.077 -7.837 2.711 1.00 0.00 17 ASP A N 5
ATOM 2971 C CA . ASP A 1 17 ? -5.126 -8.936 2.570 1.00 0.00 17 ASP A CA 5
ATOM 2972 C C . ASP A 1 17 ? -4.199 -9.037 3.781 1.00 0.00 17 ASP A C 5
ATOM 2973 O O . ASP A 1 17 ? -3.738 -8.023 4.313 1.00 0.00 17 ASP A O 5
ATOM 2982 N N . PRO A 1 18 ? -3.900 -10.271 4.230 1.00 0.00 18 PRO A N 5
ATOM 2983 C CA . PRO A 1 18 ? -3.016 -10.502 5.375 1.00 0.00 18 PRO A CA 5
ATOM 2984 C C . PRO A 1 18 ? -1.657 -9.841 5.182 1.00 0.00 18 PRO A C 5
ATOM 2985 O O . PRO A 1 18 ? -1.060 -9.929 4.109 1.00 0.00 18 PRO A O 5
ATOM 2996 N N . CYS A 1 19 ? -1.179 -9.169 6.223 1.00 0.00 19 CYS A N 5
ATOM 2997 C CA . CYS A 1 19 ? 0.105 -8.481 6.163 1.00 0.00 19 CYS A CA 5
ATOM 2998 C C . CYS A 1 19 ? 0.073 -7.348 5.138 1.00 0.00 19 CYS A C 5
ATOM 2999 O O . CYS A 1 19 ? 1.114 -6.805 4.768 1.00 0.00 19 CYS A O 5
ATOM 3006 N N . ALA A 1 20 ? -1.126 -6.985 4.680 1.00 0.00 20 ALA A N 5
ATOM 3007 C CA . ALA A 1 20 ? -1.272 -5.913 3.706 1.00 0.00 20 ALA A CA 5
ATOM 3008 C C . ALA A 1 20 ? -1.836 -4.658 4.359 1.00 0.00 20 ALA A C 5
ATOM 3009 O O . ALA A 1 20 ? -2.832 -4.716 5.081 1.00 0.00 20 ALA A O 5
ATOM 3016 N N . THR A 1 21 ? -1.195 -3.523 4.104 1.00 0.00 21 THR A N 5
ATOM 3017 C CA . THR A 1 21 ? -1.634 -2.256 4.671 1.00 0.00 21 THR A CA 5
ATOM 3018 C C . THR A 1 21 ? -1.604 -1.150 3.622 1.00 0.00 21 THR A C 5
ATOM 3019 O O . THR A 1 21 ? -0.700 -1.097 2.789 1.00 0.00 21 THR A O 5
ATOM 3030 N N . CYS A 1 22 ? -2.599 -0.270 3.671 1.00 0.00 22 CYS A N 5
ATOM 3031 C CA . CYS A 1 22 ? -2.689 0.835 2.725 1.00 0.00 22 CYS A CA 5
ATOM 3032 C C . CYS A 1 22 ? -1.649 1.909 3.035 1.00 0.00 22 CYS A C 5
ATOM 3033 O O . CYS A 1 22 ? -1.758 2.621 4.034 1.00 0.00 22 CYS A O 5
ATOM 3040 N N . TYR A 1 23 ? -0.646 2.025 2.170 1.00 0.00 23 TYR A N 5
ATOM 3041 C CA . TYR A 1 23 ? 0.407 3.018 2.354 1.00 0.00 23 TYR A CA 5
ATOM 3042 C C . TYR A 1 23 ? 0.270 4.143 1.330 1.00 0.00 23 TYR A C 5
ATOM 3043 O O . TYR A 1 23 ? -0.206 3.926 0.215 1.00 0.00 23 TYR A O 5
ATOM 3061 N N . CYS A 1 24 ? 0.685 5.346 1.719 1.00 0.00 24 CYS A N 5
ATOM 3062 C CA . CYS A 1 24 ? 0.603 6.503 0.836 1.00 0.00 24 CYS A CA 5
ATOM 3063 C C . CYS A 1 24 ? 1.961 6.826 0.224 1.00 0.00 24 CYS A C 5
ATOM 3064 O O . CYS A 1 24 ? 2.991 6.738 0.892 1.00 0.00 24 CYS A O 5
ATOM 3071 N N . ARG A 1 25 ? 1.954 7.206 -1.051 1.00 0.00 25 ARG A N 5
ATOM 3072 C CA . ARG A 1 25 ? 3.187 7.547 -1.752 1.00 0.00 25 ARG A CA 5
ATOM 3073 C C . ARG A 1 25 ? 3.733 8.893 -1.281 1.00 0.00 25 ARG A C 5
ATOM 3074 O O . ARG A 1 25 ? 4.861 9.266 -1.604 1.00 0.00 25 ARG A O 5
ATOM 3095 N N . PHE A 1 26 ? 2.925 9.609 -0.512 1.00 0.00 26 PHE A N 5
ATOM 3096 C CA . PHE A 1 26 ? 3.315 10.906 0.015 1.00 0.00 26 PHE A CA 5
ATOM 3097 C C . PHE A 1 26 ? 2.722 11.096 1.409 1.00 0.00 26 PHE A C 5
ATOM 3098 O O . PHE A 1 26 ? 2.426 10.121 2.099 1.00 0.00 26 PHE A O 5
ATOM 3115 N N . PHE A 1 27 ? 2.536 12.346 1.818 1.00 0.00 27 PHE A N 5
ATOM 3116 C CA . PHE A 1 27 ? 1.973 12.644 3.114 1.00 0.00 27 PHE A CA 5
ATOM 3117 C C . PHE A 1 27 ? 0.612 11.969 3.272 1.00 0.00 27 PHE A C 5
ATOM 3118 O O . PHE A 1 27 ? 0.447 11.060 4.085 1.00 0.00 27 PHE A O 5
ATOM 3135 N N . ASN A 1 28 ? -0.357 12.419 2.481 1.00 0.00 28 ASN A N 5
ATOM 3136 C CA . ASN A 1 28 ? -1.699 11.856 2.519 1.00 0.00 28 ASN A CA 5
ATOM 3137 C C . ASN A 1 28 ? -2.423 12.099 1.198 1.00 0.00 28 ASN A C 5
ATOM 3138 O O . ASN A 1 28 ? -3.182 13.058 1.067 1.00 0.00 28 ASN A O 5
ATOM 3149 N N . ALA A 1 29 ? -2.182 11.232 0.218 1.00 0.00 29 ALA A N 5
ATOM 3150 C CA . ALA A 1 29 ? -2.816 11.373 -1.088 1.00 0.00 29 ALA A CA 5
ATOM 3151 C C . ALA A 1 29 ? -3.004 10.023 -1.776 1.00 0.00 29 ALA A C 5
ATOM 3152 O O . ALA A 1 29 ? -4.099 9.461 -1.764 1.00 0.00 29 ALA A O 5
ATOM 3159 N N . PHE A 1 30 ? -1.937 9.510 -2.380 1.00 0.00 30 PHE A N 5
ATOM 3160 C CA . PHE A 1 30 ? -1.999 8.230 -3.079 1.00 0.00 30 PHE A CA 5
ATOM 3161 C C . PHE A 1 30 ? -1.809 7.066 -2.112 1.00 0.00 30 PHE A C 5
ATOM 3162 O O . PHE A 1 30 ? -0.738 6.465 -2.052 1.00 0.00 30 PHE A O 5
ATOM 3179 N N . CYS A 1 31 ? -2.859 6.755 -1.357 1.00 0.00 31 CYS A N 5
ATOM 3180 C CA . CYS A 1 31 ? -2.812 5.663 -0.392 1.00 0.00 31 CYS A CA 5
ATOM 3181 C C . CYS A 1 31 ? -3.501 4.417 -0.937 1.00 0.00 31 CYS A C 5
ATOM 3182 O O . CYS A 1 31 ? -4.710 4.415 -1.165 1.00 0.00 31 CYS A O 5
ATOM 3189 N N . TYR A 1 32 ? -2.724 3.357 -1.141 1.00 0.00 32 TYR A N 5
ATOM 3190 C CA . TYR A 1 32 ? -3.264 2.101 -1.656 1.00 0.00 32 TYR A CA 5
ATOM 3191 C C . TYR A 1 32 ? -2.684 0.911 -0.899 1.00 0.00 32 TYR A C 5
ATOM 3192 O O . TYR A 1 32 ? -1.643 1.020 -0.249 1.00 0.00 32 TYR A O 5
ATOM 3210 N N . CYS A 1 33 ? -3.370 -0.226 -0.979 1.00 0.00 33 CYS A N 5
ATOM 3211 C CA . CYS A 1 33 ? -2.934 -1.440 -0.295 1.00 0.00 33 CYS A CA 5
ATOM 3212 C C . CYS A 1 33 ? -1.487 -1.787 -0.645 1.00 0.00 33 CYS A C 5
ATOM 3213 O O . CYS A 1 33 ? -1.061 -1.654 -1.792 1.00 0.00 33 CYS A O 5
ATOM 3220 N N . ARG A 1 34 ? -0.743 -2.241 0.360 1.00 0.00 34 ARG A N 5
ATOM 3221 C CA . ARG A 1 34 ? 0.651 -2.622 0.178 1.00 0.00 34 ARG A CA 5
ATOM 3222 C C . ARG A 1 34 ? 0.941 -3.937 0.894 1.00 0.00 34 ARG A C 5
ATOM 3223 O O . ARG A 1 34 ? 0.655 -4.082 2.082 1.00 0.00 34 ARG A O 5
ATOM 3244 N N . LYS A 1 35 ? 1.501 -4.896 0.163 1.00 0.00 35 LYS A N 5
ATOM 3245 C CA . LYS A 1 35 ? 1.820 -6.205 0.732 1.00 0.00 35 LYS A CA 5
ATOM 3246 C C . LYS A 1 35 ? 3.174 -6.203 1.444 1.00 0.00 35 LYS A C 5
ATOM 3247 O O . LYS A 1 35 ? 3.755 -7.261 1.680 1.00 0.00 35 LYS A O 5
ATOM 3266 N N . LEU A 1 36 ? 3.672 -5.017 1.788 1.00 0.00 36 LEU A N 5
ATOM 3267 C CA . LEU A 1 36 ? 4.949 -4.898 2.472 1.00 0.00 36 LEU A CA 5
ATOM 3268 C C . LEU A 1 36 ? 6.073 -5.507 1.651 1.00 0.00 36 LEU A C 5
ATOM 3269 O O . LEU A 1 36 ? 6.164 -6.725 1.499 1.00 0.00 36 LEU A O 5
ATOM 3285 N N . GLY A 1 37 ? 6.930 -4.643 1.127 1.00 0.00 37 GLY A N 5
ATOM 3286 C CA . GLY A 1 37 ? 8.050 -5.100 0.325 1.00 0.00 37 GLY A CA 5
ATOM 3287 C C . GLY A 1 37 ? 9.203 -5.607 1.172 1.00 0.00 37 GLY A C 5
ATOM 3288 O O . GLY A 1 37 ? 10.330 -5.129 1.048 1.00 0.00 37 GLY A O 5
ATOM 3292 N N . THR A 1 38 ? 8.919 -6.581 2.033 1.00 0.00 38 THR A N 5
ATOM 3293 C CA . THR A 1 38 ? 9.940 -7.153 2.901 1.00 0.00 38 THR A CA 5
ATOM 3294 C C . THR A 1 38 ? 10.623 -8.335 2.223 1.00 0.00 38 THR A C 5
ATOM 3295 O O . THR A 1 38 ? 10.363 -9.490 2.554 1.00 0.00 38 THR A O 5
ATOM 3306 N N . ALA A 1 39 ? 11.498 -8.034 1.268 1.00 0.00 39 ALA A N 5
ATOM 3307 C CA . ALA A 1 39 ? 12.220 -9.071 0.539 1.00 0.00 39 ALA A CA 5
ATOM 3308 C C . ALA A 1 39 ? 13.102 -9.898 1.470 1.00 0.00 39 ALA A C 5
ATOM 3309 O O . ALA A 1 39 ? 13.532 -10.997 1.118 1.00 0.00 39 ALA A O 5
ATOM 3316 N N . MET A 1 40 ? 13.365 -9.366 2.657 1.00 0.00 40 MET A N 5
ATOM 3317 C CA . MET A 1 40 ? 14.194 -10.057 3.638 1.00 0.00 40 MET A CA 5
ATOM 3318 C C . MET A 1 40 ? 13.362 -11.041 4.455 1.00 0.00 40 MET A C 5
ATOM 3319 O O . MET A 1 40 ? 13.800 -12.158 4.732 1.00 0.00 40 MET A O 5
ATOM 3333 N N . ASN A 1 41 ? 12.161 -10.617 4.838 1.00 0.00 41 ASN A N 5
ATOM 3334 C CA . ASN A 1 41 ? 11.268 -11.462 5.624 1.00 0.00 41 ASN A CA 5
ATOM 3335 C C . ASN A 1 41 ? 9.806 -11.140 5.320 1.00 0.00 41 ASN A C 5
ATOM 3336 O O . ASN A 1 41 ? 9.113 -10.534 6.138 1.00 0.00 41 ASN A O 5
ATOM 3347 N N . PRO A 1 42 ? 9.317 -11.546 4.136 1.00 0.00 42 PRO A N 5
ATOM 3348 C CA . PRO A 1 42 ? 7.931 -11.299 3.728 1.00 0.00 42 PRO A CA 5
ATOM 3349 C C . PRO A 1 42 ? 6.948 -12.246 4.409 1.00 0.00 42 PRO A C 5
ATOM 3350 O O . PRO A 1 42 ? 7.328 -13.321 4.874 1.00 0.00 42 PRO A O 5
ATOM 3361 N N . CYS A 1 43 ? 5.683 -11.843 4.462 1.00 0.00 43 CYS A N 5
ATOM 3362 C CA . CYS A 1 43 ? 4.649 -12.633 5.072 1.00 0.00 43 CYS A CA 5
ATOM 3363 C C . CYS A 1 43 ? 4.137 -13.692 4.111 1.00 0.00 43 CYS A C 5
ATOM 3364 O O . CYS A 1 43 ? 4.876 -14.579 3.685 1.00 0.00 43 CYS A O 5
ATOM 3371 N N . SER A 1 44 ? 2.866 -13.589 3.780 1.00 0.00 44 SER A N 5
ATOM 3372 C CA . SER A 1 44 ? 2.227 -14.525 2.876 1.00 0.00 44 SER A CA 5
ATOM 3373 C C . SER A 1 44 ? 2.512 -14.165 1.422 1.00 0.00 44 SER A C 5
ATOM 3374 O O . SER A 1 44 ? 1.749 -13.432 0.792 1.00 0.00 44 SER A O 5
ATOM 3382 N N . ARG A 1 45 ? 3.615 -14.686 0.893 1.00 0.00 45 ARG A N 5
ATOM 3383 C CA . ARG A 1 45 ? 4.002 -14.420 -0.488 1.00 0.00 45 ARG A CA 5
ATOM 3384 C C . ARG A 1 45 ? 4.885 -15.541 -1.027 1.00 0.00 45 ARG A C 5
ATOM 3385 O O . ARG A 1 45 ? 6.111 -15.429 -1.032 1.00 0.00 45 ARG A O 5
ATOM 3406 N N . THR A 1 46 ? 4.255 -16.619 -1.480 1.00 0.00 46 THR A N 5
ATOM 3407 C CA . THR A 1 46 ? 4.985 -17.760 -2.021 1.00 0.00 46 THR A CA 5
ATOM 3408 C C . THR A 1 46 ? 4.302 -18.299 -3.274 1.00 0.00 46 THR A C 5
ATOM 3409 O O . THR A 1 46 ? 3.427 -19.181 -3.135 1.00 0.00 46 THR A O 5
ATOM 3421 N N . CYS A 1 1 ? -12.646 -3.675 3.627 1.00 0.00 1 CYS A N 6
ATOM 3422 C CA . CYS A 1 1 ? -11.187 -3.443 3.463 1.00 0.00 1 CYS A CA 6
ATOM 3423 C C . CYS A 1 1 ? -10.845 -3.072 2.022 1.00 0.00 1 CYS A C 6
ATOM 3424 O O . CYS A 1 1 ? -11.734 -2.912 1.185 1.00 0.00 1 CYS A O 6
ATOM 3431 N N . VAL A 1 2 ? -9.553 -2.929 1.742 1.00 0.00 2 VAL A N 6
ATOM 3432 C CA . VAL A 1 2 ? -9.092 -2.568 0.403 1.00 0.00 2 VAL A CA 6
ATOM 3433 C C . VAL A 1 2 ? -8.703 -3.797 -0.401 1.00 0.00 2 VAL A C 6
ATOM 3434 O O . VAL A 1 2 ? -8.543 -4.887 0.146 1.00 0.00 2 VAL A O 6
ATOM 3447 N N . ARG A 1 3 ? -8.560 -3.617 -1.709 1.00 0.00 3 ARG A N 6
ATOM 3448 C CA . ARG A 1 3 ? -8.202 -4.716 -2.586 1.00 0.00 3 ARG A CA 6
ATOM 3449 C C . ARG A 1 3 ? -6.716 -5.042 -2.470 1.00 0.00 3 ARG A C 6
ATOM 3450 O O . ARG A 1 3 ? -6.059 -4.644 -1.510 1.00 0.00 3 ARG A O 6
ATOM 3471 N N . LEU A 1 4 ? -6.197 -5.773 -3.449 1.00 0.00 4 LEU A N 6
ATOM 3472 C CA . LEU A 1 4 ? -4.797 -6.163 -3.454 1.00 0.00 4 LEU A CA 6
ATOM 3473 C C . LEU A 1 4 ? -3.888 -4.954 -3.639 1.00 0.00 4 LEU A C 6
ATOM 3474 O O . LEU A 1 4 ? -2.782 -4.909 -3.100 1.00 0.00 4 LEU A O 6
ATOM 3490 N N . HIS A 1 5 ? -4.359 -3.977 -4.401 1.00 0.00 5 HIS A N 6
ATOM 3491 C CA . HIS A 1 5 ? -3.592 -2.773 -4.653 1.00 0.00 5 HIS A CA 6
ATOM 3492 C C . HIS A 1 5 ? -4.499 -1.598 -5.004 1.00 0.00 5 HIS A C 6
ATOM 3493 O O . HIS A 1 5 ? -4.307 -0.933 -6.023 1.00 0.00 5 HIS A O 6
ATOM 3508 N N . GLU A 1 6 ? -5.482 -1.340 -4.147 1.00 0.00 6 GLU A N 6
ATOM 3509 C CA . GLU A 1 6 ? -6.412 -0.236 -4.361 1.00 0.00 6 GLU A CA 6
ATOM 3510 C C . GLU A 1 6 ? -6.100 0.920 -3.416 1.00 0.00 6 GLU A C 6
ATOM 3511 O O . GLU A 1 6 ? -5.154 0.852 -2.629 1.00 0.00 6 GLU A O 6
ATOM 3523 N N . SER A 1 7 ? -6.898 1.979 -3.497 1.00 0.00 7 SER A N 6
ATOM 3524 C CA . SER A 1 7 ? -6.705 3.150 -2.648 1.00 0.00 7 SER A CA 6
ATOM 3525 C C . SER A 1 7 ? -7.619 3.097 -1.428 1.00 0.00 7 SER A C 6
ATOM 3526 O O . SER A 1 7 ? -8.748 2.609 -1.506 1.00 0.00 7 SER A O 6
ATOM 3534 N N . CYS A 1 8 ? -7.124 3.601 -0.302 1.00 0.00 8 CYS A N 6
ATOM 3535 C CA . CYS A 1 8 ? -7.896 3.611 0.937 1.00 0.00 8 CYS A CA 6
ATOM 3536 C C . CYS A 1 8 ? -8.312 5.031 1.317 1.00 0.00 8 CYS A C 6
ATOM 3537 O O . CYS A 1 8 ? -9.278 5.223 2.054 1.00 0.00 8 CYS A O 6
ATOM 3544 N N . LEU A 1 9 ? -7.572 6.017 0.801 1.00 0.00 9 LEU A N 6
ATOM 3545 C CA . LEU A 1 9 ? -7.836 7.438 1.065 1.00 0.00 9 LEU A CA 6
ATOM 3546 C C . LEU A 1 9 ? -8.570 7.660 2.387 1.00 0.00 9 LEU A C 6
ATOM 3547 O O . LEU A 1 9 ? -9.797 7.587 2.450 1.00 0.00 9 LEU A O 6
ATOM 3563 N N . GLY A 1 10 ? -7.807 7.933 3.442 1.00 0.00 10 GLY A N 6
ATOM 3564 C CA . GLY A 1 10 ? -8.397 8.163 4.748 1.00 0.00 10 GLY A CA 6
ATOM 3565 C C . GLY A 1 10 ? -7.754 7.320 5.833 1.00 0.00 10 GLY A C 6
ATOM 3566 O O . GLY A 1 10 ? -7.841 7.647 7.016 1.00 0.00 10 GLY A O 6
ATOM 3570 N N . GLN A 1 11 ? -7.107 6.229 5.426 1.00 0.00 11 GLN A N 6
ATOM 3571 C CA . GLN A 1 11 ? -6.442 5.328 6.366 1.00 0.00 11 GLN A CA 6
ATOM 3572 C C . GLN A 1 11 ? -7.449 4.532 7.202 1.00 0.00 11 GLN A C 6
ATOM 3573 O O . GLN A 1 11 ? -7.060 3.731 8.051 1.00 0.00 11 GLN A O 6
ATOM 3587 N N . GLN A 1 12 ? -8.742 4.744 6.955 1.00 0.00 12 GLN A N 6
ATOM 3588 C CA . GLN A 1 12 ? -9.784 4.033 7.686 1.00 0.00 12 GLN A CA 6
ATOM 3589 C C . GLN A 1 12 ? -10.255 2.808 6.907 1.00 0.00 12 GLN A C 6
ATOM 3590 O O . GLN A 1 12 ? -11.369 2.326 7.111 1.00 0.00 12 GLN A O 6
ATOM 3604 N N . VAL A 1 13 ? -9.406 2.311 6.012 1.00 0.00 13 VAL A N 6
ATOM 3605 C CA . VAL A 1 13 ? -9.745 1.146 5.204 1.00 0.00 13 VAL A CA 6
ATOM 3606 C C . VAL A 1 13 ? -8.536 0.234 5.010 1.00 0.00 13 VAL A C 6
ATOM 3607 O O . VAL A 1 13 ? -7.755 0.419 4.077 1.00 0.00 13 VAL A O 6
ATOM 3620 N N . PRO A 1 14 ? -8.363 -0.767 5.892 1.00 0.00 14 PRO A N 6
ATOM 3621 C CA . PRO A 1 14 ? -7.240 -1.706 5.803 1.00 0.00 14 PRO A CA 6
ATOM 3622 C C . PRO A 1 14 ? -7.345 -2.619 4.590 1.00 0.00 14 PRO A C 6
ATOM 3623 O O . PRO A 1 14 ? -8.434 -2.859 4.072 1.00 0.00 14 PRO A O 6
ATOM 3634 N N . CYS A 1 15 ? -6.201 -3.122 4.143 1.00 0.00 15 CYS A N 6
ATOM 3635 C CA . CYS A 1 15 ? -6.155 -4.014 2.988 1.00 0.00 15 CYS A CA 6
ATOM 3636 C C . CYS A 1 15 ? -6.836 -5.347 3.285 1.00 0.00 15 CYS A C 6
ATOM 3637 O O . CYS A 1 15 ? -6.716 -5.886 4.386 1.00 0.00 15 CYS A O 6
ATOM 3644 N N . CYS A 1 16 ? -7.540 -5.882 2.291 1.00 0.00 16 CYS A N 6
ATOM 3645 C CA . CYS A 1 16 ? -8.231 -7.159 2.437 1.00 0.00 16 CYS A CA 6
ATOM 3646 C C . CYS A 1 16 ? -7.241 -8.326 2.469 1.00 0.00 16 CYS A C 6
ATOM 3647 O O . CYS A 1 16 ? -7.629 -9.467 2.721 1.00 0.00 16 CYS A O 6
ATOM 3654 N N . ASP A 1 17 ? -5.968 -8.046 2.190 1.00 0.00 17 ASP A N 6
ATOM 3655 C CA . ASP A 1 17 ? -4.946 -9.089 2.169 1.00 0.00 17 ASP A CA 6
ATOM 3656 C C . ASP A 1 17 ? -4.170 -9.158 3.485 1.00 0.00 17 ASP A C 6
ATOM 3657 O O . ASP A 1 17 ? -3.709 -8.137 4.004 1.00 0.00 17 ASP A O 6
ATOM 3666 N N . PRO A 1 18 ? -3.992 -10.375 4.036 1.00 0.00 18 PRO A N 6
ATOM 3667 C CA . PRO A 1 18 ? -3.252 -10.574 5.283 1.00 0.00 18 PRO A CA 6
ATOM 3668 C C . PRO A 1 18 ? -1.854 -9.976 5.201 1.00 0.00 18 PRO A C 6
ATOM 3669 O O . PRO A 1 18 ? -1.183 -10.081 4.174 1.00 0.00 18 PRO A O 6
ATOM 3680 N N . CYS A 1 19 ? -1.425 -9.336 6.282 1.00 0.00 19 CYS A N 6
ATOM 3681 C CA . CYS A 1 19 ? -0.110 -8.706 6.327 1.00 0.00 19 CYS A CA 6
ATOM 3682 C C . CYS A 1 19 ? -0.026 -7.535 5.343 1.00 0.00 19 CYS A C 6
ATOM 3683 O O . CYS A 1 19 ? 1.050 -6.982 5.118 1.00 0.00 19 CYS A O 6
ATOM 3690 N N . ALA A 1 20 ? -1.165 -7.151 4.763 1.00 0.00 20 ALA A N 6
ATOM 3691 C CA . ALA A 1 20 ? -1.198 -6.042 3.818 1.00 0.00 20 ALA A CA 6
ATOM 3692 C C . ALA A 1 20 ? -1.797 -4.802 4.469 1.00 0.00 20 ALA A C 6
ATOM 3693 O O . ALA A 1 20 ? -2.879 -4.856 5.051 1.00 0.00 20 ALA A O 6
ATOM 3700 N N . THR A 1 21 ? -1.085 -3.683 4.374 1.00 0.00 21 THR A N 6
ATOM 3701 C CA . THR A 1 21 ? -1.550 -2.433 4.963 1.00 0.00 21 THR A CA 6
ATOM 3702 C C . THR A 1 21 ? -1.434 -1.283 3.969 1.00 0.00 21 THR A C 6
ATOM 3703 O O . THR A 1 21 ? -0.527 -1.255 3.137 1.00 0.00 21 THR A O 6
ATOM 3714 N N . CYS A 1 22 ? -2.364 -0.338 4.059 1.00 0.00 22 CYS A N 6
ATOM 3715 C CA . CYS A 1 22 ? -2.372 0.816 3.169 1.00 0.00 22 CYS A CA 6
ATOM 3716 C C . CYS A 1 22 ? -1.260 1.797 3.525 1.00 0.00 22 CYS A C 6
ATOM 3717 O O . CYS A 1 22 ? -0.932 1.981 4.697 1.00 0.00 22 CYS A O 6
ATOM 3724 N N . TYR A 1 23 ? -0.689 2.428 2.505 1.00 0.00 23 TYR A N 6
ATOM 3725 C CA . TYR A 1 23 ? 0.378 3.399 2.704 1.00 0.00 23 TYR A CA 6
ATOM 3726 C C . TYR A 1 23 ? 0.317 4.489 1.638 1.00 0.00 23 TYR A C 6
ATOM 3727 O O . TYR A 1 23 ? -0.083 4.236 0.500 1.00 0.00 23 TYR A O 6
ATOM 3745 N N . CYS A 1 24 ? 0.711 5.701 2.016 1.00 0.00 24 CYS A N 6
ATOM 3746 C CA . CYS A 1 24 ? 0.696 6.830 1.095 1.00 0.00 24 CYS A CA 6
ATOM 3747 C C . CYS A 1 24 ? 2.095 7.124 0.564 1.00 0.00 24 CYS A C 6
ATOM 3748 O O . CYS A 1 24 ? 3.056 7.198 1.329 1.00 0.00 24 CYS A O 6
ATOM 3755 N N . ARG A 1 25 ? 2.201 7.296 -0.750 1.00 0.00 25 ARG A N 6
ATOM 3756 C CA . ARG A 1 25 ? 3.483 7.586 -1.379 1.00 0.00 25 ARG A CA 6
ATOM 3757 C C . ARG A 1 25 ? 3.932 9.017 -1.092 1.00 0.00 25 ARG A C 6
ATOM 3758 O O . ARG A 1 25 ? 5.068 9.393 -1.381 1.00 0.00 25 ARG A O 6
ATOM 3779 N N . PHE A 1 26 ? 3.035 9.805 -0.516 1.00 0.00 26 PHE A N 6
ATOM 3780 C CA . PHE A 1 26 ? 3.328 11.187 -0.179 1.00 0.00 26 PHE A CA 6
ATOM 3781 C C . PHE A 1 26 ? 2.623 11.564 1.121 1.00 0.00 26 PHE A C 6
ATOM 3782 O O . PHE A 1 26 ? 2.319 10.697 1.939 1.00 0.00 26 PHE A O 6
ATOM 3799 N N . PHE A 1 27 ? 2.354 12.851 1.307 1.00 0.00 27 PHE A N 6
ATOM 3800 C CA . PHE A 1 27 ? 1.680 13.322 2.497 1.00 0.00 27 PHE A CA 6
ATOM 3801 C C . PHE A 1 27 ? 0.348 12.599 2.674 1.00 0.00 27 PHE A C 6
ATOM 3802 O O . PHE A 1 27 ? 0.188 11.780 3.579 1.00 0.00 27 PHE A O 6
ATOM 3819 N N . ASN A 1 28 ? -0.601 12.903 1.794 1.00 0.00 28 ASN A N 6
ATOM 3820 C CA . ASN A 1 28 ? -1.917 12.279 1.841 1.00 0.00 28 ASN A CA 6
ATOM 3821 C C . ASN A 1 28 ? -2.578 12.315 0.467 1.00 0.00 28 ASN A C 6
ATOM 3822 O O . ASN A 1 28 ? -3.431 13.164 0.204 1.00 0.00 28 ASN A O 6
ATOM 3833 N N . ALA A 1 29 ? -2.182 11.397 -0.412 1.00 0.00 29 ALA A N 6
ATOM 3834 C CA . ALA A 1 29 ? -2.746 11.347 -1.755 1.00 0.00 29 ALA A CA 6
ATOM 3835 C C . ALA A 1 29 ? -2.707 9.934 -2.331 1.00 0.00 29 ALA A C 6
ATOM 3836 O O . ALA A 1 29 ? -3.749 9.310 -2.532 1.00 0.00 29 ALA A O 6
ATOM 3843 N N . PHE A 1 30 ? -1.506 9.439 -2.604 1.00 0.00 30 PHE A N 6
ATOM 3844 C CA . PHE A 1 30 ? -1.343 8.103 -3.167 1.00 0.00 30 PHE A CA 6
ATOM 3845 C C . PHE A 1 30 ? -1.350 7.041 -2.070 1.00 0.00 30 PHE A C 6
ATOM 3846 O O . PHE A 1 30 ? -0.350 6.360 -1.845 1.00 0.00 30 PHE A O 6
ATOM 3863 N N . CYS A 1 31 ? -2.489 6.902 -1.396 1.00 0.00 31 CYS A N 6
ATOM 3864 C CA . CYS A 1 31 ? -2.629 5.922 -0.324 1.00 0.00 31 CYS A CA 6
ATOM 3865 C C . CYS A 1 31 ? -3.306 4.653 -0.834 1.00 0.00 31 CYS A C 6
ATOM 3866 O O . CYS A 1 31 ? -4.507 4.645 -1.108 1.00 0.00 31 CYS A O 6
ATOM 3873 N N . TYR A 1 32 ? -2.528 3.581 -0.960 1.00 0.00 32 TYR A N 6
ATOM 3874 C CA . TYR A 1 32 ? -3.058 2.306 -1.439 1.00 0.00 32 TYR A CA 6
ATOM 3875 C C . TYR A 1 32 ? -2.522 1.143 -0.611 1.00 0.00 32 TYR A C 6
ATOM 3876 O O . TYR A 1 32 ? -1.602 1.308 0.187 1.00 0.00 32 TYR A O 6
ATOM 3894 N N . CYS A 1 33 ? -3.109 -0.035 -0.804 1.00 0.00 33 CYS A N 6
ATOM 3895 C CA . CYS A 1 33 ? -2.692 -1.226 -0.069 1.00 0.00 33 CYS A CA 6
ATOM 3896 C C . CYS A 1 33 ? -1.247 -1.596 -0.391 1.00 0.00 33 CYS A C 6
ATOM 3897 O O . CYS A 1 33 ? -0.776 -1.397 -1.510 1.00 0.00 33 CYS A O 6
ATOM 3904 N N . ARG A 1 34 ? -0.556 -2.147 0.602 1.00 0.00 34 ARG A N 6
ATOM 3905 C CA . ARG A 1 34 ? 0.830 -2.564 0.441 1.00 0.00 34 ARG A CA 6
ATOM 3906 C C . ARG A 1 34 ? 1.061 -3.908 1.124 1.00 0.00 34 ARG A C 6
ATOM 3907 O O . ARG A 1 34 ? 0.869 -4.042 2.332 1.00 0.00 34 ARG A O 6
ATOM 3928 N N . LYS A 1 35 ? 1.468 -4.905 0.342 1.00 0.00 35 LYS A N 6
ATOM 3929 C CA . LYS A 1 35 ? 1.716 -6.241 0.876 1.00 0.00 35 LYS A CA 6
ATOM 3930 C C . LYS A 1 35 ? 3.123 -6.366 1.464 1.00 0.00 35 LYS A C 6
ATOM 3931 O O . LYS A 1 35 ? 3.620 -7.474 1.662 1.00 0.00 35 LYS A O 6
ATOM 3950 N N . LEU A 1 36 ? 3.759 -5.232 1.746 1.00 0.00 36 LEU A N 6
ATOM 3951 C CA . LEU A 1 36 ? 5.098 -5.232 2.312 1.00 0.00 36 LEU A CA 6
ATOM 3952 C C . LEU A 1 36 ? 6.084 -5.926 1.387 1.00 0.00 36 LEU A C 6
ATOM 3953 O O . LEU A 1 36 ? 6.036 -7.142 1.200 1.00 0.00 36 LEU A O 6
ATOM 3969 N N . GLY A 1 37 ? 6.978 -5.136 0.813 1.00 0.00 37 GLY A N 6
ATOM 3970 C CA . GLY A 1 37 ? 7.975 -5.673 -0.093 1.00 0.00 37 GLY A CA 6
ATOM 3971 C C . GLY A 1 37 ? 9.134 -6.327 0.635 1.00 0.00 37 GLY A C 6
ATOM 3972 O O . GLY A 1 37 ? 10.293 -5.982 0.407 1.00 0.00 37 GLY A O 6
ATOM 3976 N N . THR A 1 38 ? 8.823 -7.279 1.511 1.00 0.00 38 THR A N 6
ATOM 3977 C CA . THR A 1 38 ? 9.846 -7.984 2.269 1.00 0.00 38 THR A CA 6
ATOM 3978 C C . THR A 1 38 ? 10.298 -9.237 1.525 1.00 0.00 38 THR A C 6
ATOM 3979 O O . THR A 1 38 ? 9.917 -10.353 1.876 1.00 0.00 38 THR A O 6
ATOM 3990 N N . ALA A 1 39 ? 11.109 -9.041 0.492 1.00 0.00 39 ALA A N 6
ATOM 3991 C CA . ALA A 1 39 ? 11.613 -10.151 -0.309 1.00 0.00 39 ALA A CA 6
ATOM 3992 C C . ALA A 1 39 ? 12.453 -11.110 0.530 1.00 0.00 39 ALA A C 6
ATOM 3993 O O . ALA A 1 39 ? 12.695 -12.249 0.130 1.00 0.00 39 ALA A O 6
ATOM 4000 N N . MET A 1 40 ? 12.897 -10.644 1.691 1.00 0.00 40 MET A N 6
ATOM 4001 C CA . MET A 1 40 ? 13.709 -11.464 2.582 1.00 0.00 40 MET A CA 6
ATOM 4002 C C . MET A 1 40 ? 12.828 -12.342 3.465 1.00 0.00 40 MET A C 6
ATOM 4003 O O . MET A 1 40 ? 13.134 -13.512 3.696 1.00 0.00 40 MET A O 6
ATOM 4017 N N . ASN A 1 41 ? 11.732 -11.771 3.955 1.00 0.00 41 ASN A N 6
ATOM 4018 C CA . ASN A 1 41 ? 10.806 -12.503 4.812 1.00 0.00 41 ASN A CA 6
ATOM 4019 C C . ASN A 1 41 ? 9.379 -11.980 4.647 1.00 0.00 41 ASN A C 6
ATOM 4020 O O . ASN A 1 41 ? 8.840 -11.328 5.541 1.00 0.00 41 ASN A O 6
ATOM 4031 N N . PRO A 1 42 ? 8.748 -12.261 3.494 1.00 0.00 42 PRO A N 6
ATOM 4032 C CA . PRO A 1 42 ? 7.382 -11.817 3.213 1.00 0.00 42 PRO A CA 6
ATOM 4033 C C . PRO A 1 42 ? 6.334 -12.725 3.850 1.00 0.00 42 PRO A C 6
ATOM 4034 O O . PRO A 1 42 ? 6.608 -13.885 4.153 1.00 0.00 42 PRO A O 6
ATOM 4045 N N . CYS A 1 43 ? 5.132 -12.190 4.047 1.00 0.00 43 CYS A N 6
ATOM 4046 C CA . CYS A 1 43 ? 4.050 -12.930 4.636 1.00 0.00 43 CYS A CA 6
ATOM 4047 C C . CYS A 1 43 ? 3.356 -13.791 3.592 1.00 0.00 43 CYS A C 6
ATOM 4048 O O . CYS A 1 43 ? 3.960 -14.685 3.000 1.00 0.00 43 CYS A O 6
ATOM 4055 N N . SER A 1 44 ? 2.089 -13.510 3.381 1.00 0.00 44 SER A N 6
ATOM 4056 C CA . SER A 1 44 ? 1.288 -14.243 2.420 1.00 0.00 44 SER A CA 6
ATOM 4057 C C . SER A 1 44 ? 1.503 -13.711 1.006 1.00 0.00 44 SER A C 6
ATOM 4058 O O . SER A 1 44 ? 0.788 -12.815 0.555 1.00 0.00 44 SER A O 6
ATOM 4066 N N . ARG A 1 45 ? 2.491 -14.266 0.313 1.00 0.00 45 ARG A N 6
ATOM 4067 C CA . ARG A 1 45 ? 2.799 -13.846 -1.048 1.00 0.00 45 ARG A CA 6
ATOM 4068 C C . ARG A 1 45 ? 3.494 -14.964 -1.819 1.00 0.00 45 ARG A C 6
ATOM 4069 O O . ARG A 1 45 ? 4.723 -15.026 -1.870 1.00 0.00 45 ARG A O 6
ATOM 4090 N N . THR A 1 46 ? 2.700 -15.846 -2.417 1.00 0.00 46 THR A N 6
ATOM 4091 C CA . THR A 1 46 ? 3.239 -16.962 -3.185 1.00 0.00 46 THR A CA 6
ATOM 409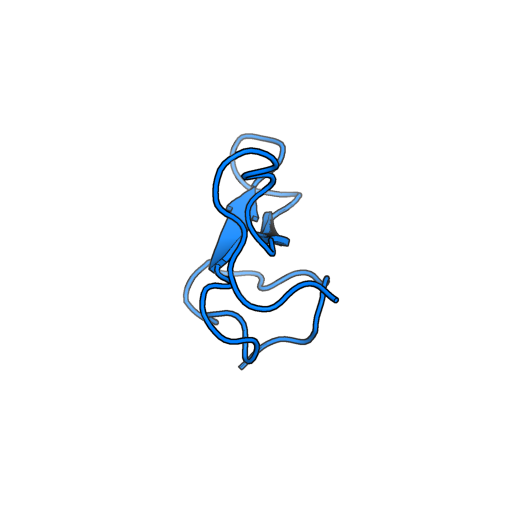2 C C . THR A 1 46 ? 2.181 -17.542 -4.121 1.00 0.00 46 THR A C 6
ATOM 4093 O O . THR A 1 46 ? 2.508 -18.487 -4.868 1.00 0.00 46 THR A O 6
ATOM 4105 N N . CYS A 1 1 ? -13.029 -4.062 4.170 1.00 0.00 1 CYS A N 7
ATOM 4106 C CA . CYS A 1 1 ? -11.698 -3.602 3.693 1.00 0.00 1 CYS A CA 7
ATOM 4107 C C . CYS A 1 1 ? -11.689 -3.409 2.182 1.00 0.00 1 CYS A C 7
ATOM 4108 O O . CYS A 1 1 ? -12.694 -3.635 1.508 1.00 0.00 1 CYS A O 7
ATOM 4115 N N . VAL A 1 2 ? -10.541 -2.995 1.660 1.00 0.00 2 VAL A N 7
ATOM 4116 C CA . VAL A 1 2 ? -10.388 -2.775 0.227 1.00 0.00 2 VAL A CA 7
ATOM 4117 C C . VAL A 1 2 ? -9.640 -3.932 -0.424 1.00 0.00 2 VAL A C 7
ATOM 4118 O O . VAL A 1 2 ? -9.115 -4.808 0.262 1.00 0.00 2 VAL A O 7
ATOM 4131 N N . ARG A 1 3 ? -9.606 -3.934 -1.749 1.00 0.00 3 ARG A N 7
ATOM 4132 C CA . ARG A 1 3 ? -8.933 -4.992 -2.481 1.00 0.00 3 ARG A CA 7
ATOM 4133 C C . ARG A 1 3 ? -7.425 -4.760 -2.514 1.00 0.00 3 ARG A C 7
ATOM 4134 O O . ARG A 1 3 ? -6.926 -3.778 -1.963 1.00 0.00 3 ARG A O 7
ATOM 4155 N N . LEU A 1 4 ? -6.704 -5.670 -3.163 1.00 0.00 4 LEU A N 7
ATOM 4156 C CA . LEU A 1 4 ? -5.254 -5.564 -3.267 1.00 0.00 4 LEU A CA 7
ATOM 4157 C C . LEU A 1 4 ? -4.855 -4.437 -4.216 1.00 0.00 4 LEU A C 7
ATOM 4158 O O . LEU A 1 4 ? -4.094 -3.546 -3.850 1.00 0.00 4 LEU A O 7
ATOM 4174 N N . HIS A 1 5 ? -5.368 -4.488 -5.438 1.00 0.00 5 HIS A N 7
ATOM 4175 C CA . HIS A 1 5 ? -5.064 -3.482 -6.436 1.00 0.00 5 HIS A CA 7
ATOM 4176 C C . HIS A 1 5 ? -6.002 -2.281 -6.321 1.00 0.00 5 HIS A C 7
ATOM 4177 O O . HIS A 1 5 ? -6.551 -1.816 -7.320 1.00 0.00 5 HIS A O 7
ATOM 4192 N N . GLU A 1 6 ? -6.183 -1.781 -5.102 1.00 0.00 6 GLU A N 7
ATOM 4193 C CA . GLU A 1 6 ? -7.060 -0.638 -4.876 1.00 0.00 6 GLU A CA 7
ATOM 4194 C C . GLU A 1 6 ? -6.495 0.301 -3.810 1.00 0.00 6 GLU A C 7
ATOM 4195 O O . GLU A 1 6 ? -5.559 -0.049 -3.084 1.00 0.00 6 GLU A O 7
ATOM 4207 N N . SER A 1 7 ? -7.077 1.492 -3.725 1.00 0.00 7 SER A N 7
ATOM 4208 C CA . SER A 1 7 ? -6.650 2.489 -2.752 1.00 0.00 7 SER A CA 7
ATOM 4209 C C . SER A 1 7 ? -7.678 2.622 -1.633 1.00 0.00 7 SER A C 7
ATOM 4210 O O . SER A 1 7 ? -8.771 2.062 -1.714 1.00 0.00 7 SER A O 7
ATOM 4218 N N . CYS A 1 8 ? -7.321 3.361 -0.585 1.00 0.00 8 CYS A N 7
ATOM 4219 C CA . CYS A 1 8 ? -8.220 3.554 0.549 1.00 0.00 8 CYS A CA 7
ATOM 4220 C C . CYS A 1 8 ? -8.537 5.033 0.778 1.00 0.00 8 CYS A C 7
ATOM 4221 O O . CYS A 1 8 ? -9.435 5.363 1.551 1.00 0.00 8 CYS A O 7
ATOM 4228 N N . LEU A 1 9 ? -7.794 5.914 0.100 1.00 0.00 9 LEU A N 7
ATOM 4229 C CA . LEU A 1 9 ? -7.979 7.365 0.220 1.00 0.00 9 LEU A CA 7
ATOM 4230 C C . LEU A 1 9 ? -8.589 7.760 1.566 1.00 0.00 9 LEU A C 7
ATOM 4231 O O . LEU A 1 9 ? -9.803 7.923 1.685 1.00 0.00 9 LEU A O 7
ATOM 4247 N N . GLY A 1 10 ? -7.736 7.906 2.575 1.00 0.00 10 GLY A N 7
ATOM 4248 C CA . GLY A 1 10 ? -8.207 8.275 3.899 1.00 0.00 10 GLY A CA 7
ATOM 4249 C C . GLY A 1 10 ? -7.606 7.414 4.994 1.00 0.00 10 GLY A C 7
ATOM 4250 O O . GLY A 1 10 ? -7.734 7.727 6.178 1.00 0.00 10 GLY A O 7
ATOM 4254 N N . GLN A 1 11 ? -6.949 6.324 4.601 1.00 0.00 11 GLN A N 7
ATOM 4255 C CA . GLN A 1 11 ? -6.327 5.414 5.558 1.00 0.00 11 GLN A CA 7
ATOM 4256 C C . GLN A 1 11 ? -7.369 4.754 6.459 1.00 0.00 11 GLN A C 7
ATOM 4257 O O . GLN A 1 11 ? -7.029 4.177 7.493 1.00 0.00 11 GLN A O 7
ATOM 4271 N N . GLN A 1 12 ? -8.637 4.835 6.064 1.00 0.00 12 GLN A N 7
ATOM 4272 C CA . GLN A 1 12 ? -9.719 4.234 6.842 1.00 0.00 12 GLN A CA 7
ATOM 4273 C C . GLN A 1 12 ? -10.063 2.843 6.317 1.00 0.00 12 GLN A C 7
ATOM 4274 O O . GLN A 1 12 ? -10.522 1.983 7.067 1.00 0.00 12 GLN A O 7
ATOM 4288 N N . VAL A 1 13 ? -9.845 2.633 5.021 1.00 0.00 13 VAL A N 7
ATOM 4289 C CA . VAL A 1 13 ? -10.140 1.348 4.395 1.00 0.00 13 VAL A CA 7
ATOM 4290 C C . VAL A 1 13 ? -8.869 0.532 4.164 1.00 0.00 13 VAL A C 7
ATOM 4291 O O . VAL A 1 13 ? -8.246 0.626 3.108 1.00 0.00 13 VAL A O 7
ATOM 4304 N N . PRO A 1 14 ? -8.467 -0.290 5.152 1.00 0.00 14 PRO A N 7
ATOM 4305 C CA . PRO A 1 14 ? -7.268 -1.124 5.039 1.00 0.00 14 PRO A CA 7
ATOM 4306 C C . PRO A 1 14 ? -7.424 -2.226 4.000 1.00 0.00 14 PRO A C 7
ATOM 4307 O O . PRO A 1 14 ? -8.540 -2.623 3.664 1.00 0.00 14 PRO A O 7
ATOM 4318 N N . CYS A 1 15 ? -6.299 -2.715 3.493 1.00 0.00 15 CYS A N 7
ATOM 4319 C CA . CYS A 1 15 ? -6.310 -3.774 2.489 1.00 0.00 15 CYS A CA 7
ATOM 4320 C C . CYS A 1 15 ? -6.862 -5.075 3.060 1.00 0.00 15 CYS A C 7
ATOM 4321 O O . CYS A 1 15 ? -6.599 -5.421 4.213 1.00 0.00 15 CYS A O 7
ATOM 4328 N N . CYS A 1 16 ? -7.624 -5.794 2.242 1.00 0.00 16 CYS A N 7
ATOM 4329 C CA . CYS A 1 16 ? -8.210 -7.064 2.657 1.00 0.00 16 CYS A CA 7
ATOM 4330 C C . CYS A 1 16 ? -7.148 -8.161 2.765 1.00 0.00 16 CYS A C 7
ATOM 4331 O O . CYS A 1 16 ? -7.436 -9.264 3.231 1.00 0.00 16 CYS A O 7
ATOM 4338 N N . ASP A 1 17 ? -5.928 -7.867 2.316 1.00 0.00 17 ASP A N 7
ATOM 4339 C CA . ASP A 1 17 ? -4.848 -8.849 2.352 1.00 0.00 17 ASP A CA 7
ATOM 4340 C C . ASP A 1 17 ? -4.086 -8.813 3.680 1.00 0.00 17 ASP A C 7
ATOM 4341 O O . ASP A 1 17 ? -3.768 -7.740 4.201 1.00 0.00 17 ASP A O 7
ATOM 4350 N N . PRO A 1 18 ? -3.766 -9.996 4.240 1.00 0.00 18 PRO A N 7
ATOM 4351 C CA . PRO A 1 18 ? -3.029 -10.098 5.501 1.00 0.00 18 PRO A CA 7
ATOM 4352 C C . PRO A 1 18 ? -1.702 -9.351 5.439 1.00 0.00 18 PRO A C 7
ATOM 4353 O O . PRO A 1 18 ? -0.969 -9.447 4.455 1.00 0.00 18 PRO A O 7
ATOM 4364 N N . CYS A 1 19 ? -1.405 -8.600 6.493 1.00 0.00 19 CYS A N 7
ATOM 4365 C CA . CYS A 1 19 ? -0.170 -7.826 6.555 1.00 0.00 19 CYS A CA 7
ATOM 4366 C C . CYS A 1 19 ? -0.144 -6.741 5.475 1.00 0.00 19 CYS A C 7
ATOM 4367 O O . CYS A 1 19 ? 0.897 -6.139 5.219 1.00 0.00 19 CYS A O 7
ATOM 4374 N N . ALA A 1 20 ? -1.293 -6.487 4.848 1.00 0.00 20 ALA A N 7
ATOM 4375 C CA . ALA A 1 20 ? -1.375 -5.468 3.810 1.00 0.00 20 ALA A CA 7
ATOM 4376 C C . ALA A 1 20 ? -2.055 -4.210 4.337 1.00 0.00 20 ALA A C 7
ATOM 4377 O O . ALA A 1 20 ? -3.273 -4.176 4.517 1.00 0.00 20 ALA A O 7
ATOM 4384 N N . THR A 1 21 ? -1.260 -3.176 4.582 1.00 0.00 21 THR A N 7
ATOM 4385 C CA . THR A 1 21 ? -1.778 -1.912 5.086 1.00 0.00 21 THR A CA 7
ATOM 4386 C C . THR A 1 21 ? -1.742 -0.846 3.999 1.00 0.00 21 THR A C 7
ATOM 4387 O O . THR A 1 21 ? -0.975 -0.947 3.042 1.00 0.00 21 THR A O 7
ATOM 4398 N N . CYS A 1 22 ? -2.576 0.176 4.150 1.00 0.00 22 CYS A N 7
ATOM 4399 C CA . CYS A 1 22 ? -2.636 1.258 3.177 1.00 0.00 22 CYS A CA 7
ATOM 4400 C C . CYS A 1 22 ? -1.412 2.161 3.287 1.00 0.00 22 CYS A C 7
ATOM 4401 O O . CYS A 1 22 ? -1.302 2.965 4.213 1.00 0.00 22 CYS A O 7
ATOM 4408 N N . TYR A 1 23 ? -0.496 2.025 2.335 1.00 0.00 23 TYR A N 7
ATOM 4409 C CA . TYR A 1 23 ? 0.718 2.833 2.324 1.00 0.00 23 TYR A CA 7
ATOM 4410 C C . TYR A 1 23 ? 0.553 4.044 1.412 1.00 0.00 23 TYR A C 7
ATOM 4411 O O . TYR A 1 23 ? -0.051 3.950 0.342 1.00 0.00 23 TYR A O 7
ATOM 4429 N N . CYS A 1 24 ? 1.093 5.178 1.844 1.00 0.00 24 CYS A N 7
ATOM 4430 C CA . CYS A 1 24 ? 1.009 6.410 1.070 1.00 0.00 24 CYS A CA 7
ATOM 4431 C C . CYS A 1 24 ? 2.357 6.753 0.445 1.00 0.00 24 CYS A C 7
ATOM 4432 O O . CYS A 1 24 ? 3.396 6.656 1.098 1.00 0.00 24 CYS A O 7
ATOM 4439 N N . ARG A 1 25 ? 2.334 7.156 -0.822 1.00 0.00 25 ARG A N 7
ATOM 4440 C CA . ARG A 1 25 ? 3.560 7.515 -1.526 1.00 0.00 25 ARG A CA 7
ATOM 4441 C C . ARG A 1 25 ? 4.109 8.849 -1.033 1.00 0.00 25 ARG A C 7
ATOM 4442 O O . ARG A 1 25 ? 5.238 9.225 -1.350 1.00 0.00 25 ARG A O 7
ATOM 4463 N N . PHE A 1 26 ? 3.305 9.556 -0.251 1.00 0.00 26 PHE A N 7
ATOM 4464 C CA . PHE A 1 26 ? 3.700 10.842 0.297 1.00 0.00 26 PHE A CA 7
ATOM 4465 C C . PHE A 1 26 ? 3.096 11.019 1.688 1.00 0.00 26 PHE A C 7
ATOM 4466 O O . PHE A 1 26 ? 2.773 10.039 2.360 1.00 0.00 26 PHE A O 7
ATOM 4483 N N . PHE A 1 27 ? 2.931 12.266 2.115 1.00 0.00 27 PHE A N 7
ATOM 4484 C CA . PHE A 1 27 ? 2.360 12.558 3.410 1.00 0.00 27 PHE A CA 7
ATOM 4485 C C . PHE A 1 27 ? 0.983 11.914 3.544 1.00 0.00 27 PHE A C 7
ATOM 4486 O O . PHE A 1 27 ? 0.786 11.007 4.353 1.00 0.00 27 PHE A O 7
ATOM 4503 N N . ASN A 1 28 ? 0.037 12.389 2.740 1.00 0.00 28 ASN A N 7
ATOM 4504 C CA . ASN A 1 28 ? -1.319 11.858 2.756 1.00 0.00 28 ASN A CA 7
ATOM 4505 C C . ASN A 1 28 ? -2.013 12.113 1.424 1.00 0.00 28 ASN A C 7
ATOM 4506 O O . ASN A 1 28 ? -2.750 13.087 1.275 1.00 0.00 28 ASN A O 7
ATOM 4517 N N . ALA A 1 29 ? -1.772 11.236 0.451 1.00 0.00 29 ALA A N 7
ATOM 4518 C CA . ALA A 1 29 ? -2.379 11.387 -0.868 1.00 0.00 29 ALA A CA 7
ATOM 4519 C C . ALA A 1 29 ? -2.588 10.038 -1.549 1.00 0.00 29 ALA A C 7
ATOM 4520 O O . ALA A 1 29 ? -3.709 9.531 -1.607 1.00 0.00 29 ALA A O 7
ATOM 4527 N N . PHE A 1 30 ? -1.510 9.465 -2.071 1.00 0.00 30 PHE A N 7
ATOM 4528 C CA . PHE A 1 30 ? -1.588 8.179 -2.755 1.00 0.00 30 PHE A CA 7
ATOM 4529 C C . PHE A 1 30 ? -1.513 7.022 -1.762 1.00 0.00 30 PHE A C 7
ATOM 4530 O O . PHE A 1 30 ? -0.530 6.283 -1.724 1.00 0.00 30 PHE A O 7
ATOM 4547 N N . CYS A 1 31 ? -2.563 6.870 -0.959 1.00 0.00 31 CYS A N 7
ATOM 4548 C CA . CYS A 1 31 ? -2.620 5.802 0.034 1.00 0.00 31 CYS A CA 7
ATOM 4549 C C . CYS A 1 31 ? -3.417 4.612 -0.492 1.00 0.00 31 CYS A C 7
ATOM 4550 O O . CYS A 1 31 ? -4.640 4.682 -0.626 1.00 0.00 31 CYS A O 7
ATOM 4557 N N . TYR A 1 32 ? -2.720 3.517 -0.787 1.00 0.00 32 TYR A N 7
ATOM 4558 C CA . TYR A 1 32 ? -3.376 2.319 -1.298 1.00 0.00 32 TYR A CA 7
ATOM 4559 C C . TYR A 1 32 ? -2.812 1.057 -0.653 1.00 0.00 32 TYR A C 7
ATOM 4560 O O . TYR A 1 32 ? -1.884 1.122 0.153 1.00 0.00 32 TYR A O 7
ATOM 4578 N N . CYS A 1 33 ? -3.383 -0.091 -1.013 1.00 0.00 33 CYS A N 7
ATOM 4579 C CA . CYS A 1 33 ? -2.944 -1.374 -0.465 1.00 0.00 33 CYS A CA 7
ATOM 4580 C C . CYS A 1 33 ? -1.433 -1.552 -0.592 1.00 0.00 33 CYS A C 7
ATOM 4581 O O . CYS A 1 33 ? -0.868 -1.406 -1.676 1.00 0.00 33 CYS A O 7
ATOM 4588 N N . ARG A 1 34 ? -0.788 -1.882 0.522 1.00 0.00 34 ARG A N 7
ATOM 4589 C CA . ARG A 1 34 ? 0.655 -2.097 0.539 1.00 0.00 34 ARG A CA 7
ATOM 4590 C C . ARG A 1 34 ? 1.008 -3.262 1.456 1.00 0.00 34 ARG A C 7
ATOM 4591 O O . ARG A 1 34 ? 0.525 -3.342 2.584 1.00 0.00 34 ARG A O 7
ATOM 4612 N N . LYS A 1 35 ? 1.844 -4.171 0.966 1.00 0.00 35 LYS A N 7
ATOM 4613 C CA . LYS A 1 35 ? 2.249 -5.339 1.746 1.00 0.00 35 LYS A CA 7
ATOM 4614 C C . LYS A 1 35 ? 3.410 -5.018 2.689 1.00 0.00 35 LYS A C 7
ATOM 4615 O O . LYS A 1 35 ? 4.279 -5.860 2.915 1.00 0.00 35 LYS A O 7
ATOM 4634 N N . LEU A 1 36 ? 3.418 -3.807 3.242 1.00 0.00 36 LEU A N 7
ATOM 4635 C CA . LEU A 1 36 ? 4.464 -3.390 4.163 1.00 0.00 36 LEU A CA 7
ATOM 4636 C C . LEU A 1 36 ? 5.846 -3.556 3.546 1.00 0.00 36 LEU A C 7
ATOM 4637 O O . LEU A 1 36 ? 6.347 -4.670 3.396 1.00 0.00 36 LEU A O 7
ATOM 4653 N N . GLY A 1 37 ? 6.457 -2.434 3.199 1.00 0.00 37 GLY A N 7
ATOM 4654 C CA . GLY A 1 37 ? 7.782 -2.460 2.606 1.00 0.00 37 GLY A CA 7
ATOM 4655 C C . GLY A 1 37 ? 8.865 -2.794 3.614 1.00 0.00 37 GLY A C 7
ATOM 4656 O O . GLY A 1 37 ? 9.824 -2.040 3.778 1.00 0.00 37 GLY A O 7
ATOM 4660 N N . THR A 1 38 ? 8.714 -3.930 4.292 1.00 0.00 38 THR A N 7
ATOM 4661 C CA . THR A 1 38 ? 9.686 -4.365 5.286 1.00 0.00 38 THR A CA 7
ATOM 4662 C C . THR A 1 38 ? 10.732 -5.274 4.652 1.00 0.00 38 THR A C 7
ATOM 4663 O O . THR A 1 38 ? 10.680 -6.495 4.798 1.00 0.00 38 THR A O 7
ATOM 4674 N N . ALA A 1 39 ? 11.678 -4.670 3.946 1.00 0.00 39 ALA A N 7
ATOM 4675 C CA . ALA A 1 39 ? 12.737 -5.423 3.285 1.00 0.00 39 ALA A CA 7
ATOM 4676 C C . ALA A 1 39 ? 13.580 -6.204 4.289 1.00 0.00 39 ALA A C 7
ATOM 4677 O O . ALA A 1 39 ? 14.308 -7.125 3.918 1.00 0.00 39 ALA A O 7
ATOM 4684 N N . MET A 1 40 ? 13.476 -5.836 5.561 1.00 0.00 40 MET A N 7
ATOM 4685 C CA . MET A 1 40 ? 14.228 -6.505 6.615 1.00 0.00 40 MET A CA 7
ATOM 4686 C C . MET A 1 40 ? 13.499 -7.757 7.093 1.00 0.00 40 MET A C 7
ATOM 4687 O O . MET A 1 40 ? 14.102 -8.818 7.248 1.00 0.00 40 MET A O 7
ATOM 4701 N N . ASN A 1 41 ? 12.195 -7.626 7.325 1.00 0.00 41 ASN A N 7
ATOM 4702 C CA . ASN A 1 41 ? 11.384 -8.748 7.785 1.00 0.00 41 ASN A CA 7
ATOM 4703 C C . ASN A 1 41 ? 9.942 -8.617 7.296 1.00 0.00 41 ASN A C 7
ATOM 4704 O O . ASN A 1 41 ? 9.043 -8.283 8.069 1.00 0.00 41 ASN A O 7
ATOM 4715 N N . PRO A 1 42 ? 9.703 -8.878 6.000 1.00 0.00 42 PRO A N 7
ATOM 4716 C CA . PRO A 1 42 ? 8.370 -8.789 5.408 1.00 0.00 42 PRO A CA 7
ATOM 4717 C C . PRO A 1 42 ? 7.553 -10.063 5.611 1.00 0.00 42 PRO A C 7
ATOM 4718 O O . PRO A 1 42 ? 8.103 -11.119 5.928 1.00 0.00 42 PRO A O 7
ATOM 4729 N N . CYS A 1 43 ? 6.242 -9.957 5.426 1.00 0.00 43 CYS A N 7
ATOM 4730 C CA . CYS A 1 43 ? 5.351 -11.075 5.581 1.00 0.00 43 CYS A CA 7
ATOM 4731 C C . CYS A 1 43 ? 5.336 -11.931 4.324 1.00 0.00 43 CYS A C 7
ATOM 4732 O O . CYS A 1 43 ? 6.351 -12.505 3.932 1.00 0.00 43 CYS A O 7
ATOM 4739 N N . SER A 1 44 ? 4.176 -12.008 3.708 1.00 0.00 44 SER A N 7
ATOM 4740 C CA . SER A 1 44 ? 3.998 -12.788 2.497 1.00 0.00 44 SER A CA 7
ATOM 4741 C C . SER A 1 44 ? 4.458 -12.008 1.270 1.00 0.00 44 SER A C 7
ATOM 4742 O O . SER A 1 44 ? 4.066 -10.859 1.070 1.00 0.00 44 SER A O 7
ATOM 4750 N N . ARG A 1 45 ? 5.292 -12.642 0.452 1.00 0.00 45 ARG A N 7
ATOM 4751 C CA . ARG A 1 45 ? 5.806 -12.009 -0.759 1.00 0.00 45 ARG A CA 7
ATOM 4752 C C . ARG A 1 45 ? 6.199 -13.057 -1.795 1.00 0.00 45 ARG A C 7
ATOM 4753 O O . ARG A 1 45 ? 7.383 -13.307 -2.021 1.00 0.00 45 ARG A O 7
ATOM 4774 N N . THR A 1 46 ? 5.198 -13.667 -2.421 1.00 0.00 46 THR A N 7
ATOM 4775 C CA . THR A 1 46 ? 5.439 -14.688 -3.434 1.00 0.00 46 THR A CA 7
ATOM 4776 C C . THR A 1 46 ? 4.316 -14.705 -4.467 1.00 0.00 46 THR A C 7
ATOM 4777 O O . THR A 1 46 ? 4.466 -14.036 -5.511 1.00 0.00 46 THR A O 7
ATOM 4789 N N . CYS A 1 1 ? -12.700 -4.495 3.228 1.00 0.00 1 CYS A N 8
ATOM 4790 C CA . CYS A 1 1 ? -11.380 -3.809 3.226 1.00 0.00 1 CYS A CA 8
ATOM 4791 C C . CYS A 1 1 ? -10.965 -3.430 1.805 1.00 0.00 1 CYS A C 8
ATOM 4792 O O . CYS A 1 1 ? -11.801 -3.362 0.904 1.00 0.00 1 CYS A O 8
ATOM 4799 N N . VAL A 1 2 ? -9.672 -3.189 1.611 1.00 0.00 2 VAL A N 8
ATOM 4800 C CA . VAL A 1 2 ? -9.151 -2.822 0.301 1.00 0.00 2 VAL A CA 8
ATOM 4801 C C . VAL A 1 2 ? -8.652 -4.045 -0.448 1.00 0.00 2 VAL A C 8
ATOM 4802 O O . VAL A 1 2 ? -8.391 -5.089 0.149 1.00 0.00 2 VAL A O 8
ATOM 4815 N N . ARG A 1 3 ? -8.537 -3.915 -1.763 1.00 0.00 3 ARG A N 8
ATOM 4816 C CA . ARG A 1 3 ? -8.086 -5.019 -2.590 1.00 0.00 3 ARG A CA 8
ATOM 4817 C C . ARG A 1 3 ? -6.567 -5.166 -2.537 1.00 0.00 3 ARG A C 8
ATOM 4818 O O . ARG A 1 3 ? -5.906 -4.577 -1.681 1.00 0.00 3 ARG A O 8
ATOM 4839 N N . LEU A 1 4 ? -6.022 -5.961 -3.454 1.00 0.00 4 LEU A N 8
ATOM 4840 C CA . LEU A 1 4 ? -4.590 -6.197 -3.513 1.00 0.00 4 LEU A CA 8
ATOM 4841 C C . LEU A 1 4 ? -3.839 -4.950 -3.974 1.00 0.00 4 LEU A C 8
ATOM 4842 O O . LEU A 1 4 ? -2.657 -4.783 -3.677 1.00 0.00 4 LEU A O 8
ATOM 4858 N N . HIS A 1 5 ? -4.532 -4.075 -4.695 1.00 0.00 5 HIS A N 8
ATOM 4859 C CA . HIS A 1 5 ? -3.928 -2.851 -5.186 1.00 0.00 5 HIS A CA 8
ATOM 4860 C C . HIS A 1 5 ? -4.988 -1.786 -5.451 1.00 0.00 5 HIS A C 8
ATOM 4861 O O . HIS A 1 5 ? -5.276 -1.450 -6.600 1.00 0.00 5 HIS A O 8
ATOM 4876 N N . GLU A 1 6 ? -5.563 -1.256 -4.376 1.00 0.00 6 GLU A N 8
ATOM 4877 C CA . GLU A 1 6 ? -6.588 -0.225 -4.485 1.00 0.00 6 GLU A CA 8
ATOM 4878 C C . GLU A 1 6 ? -6.386 0.850 -3.421 1.00 0.00 6 GLU A C 8
ATOM 4879 O O . GLU A 1 6 ? -5.750 0.609 -2.394 1.00 0.00 6 GLU A O 8
ATOM 4891 N N . SER A 1 7 ? -6.926 2.038 -3.673 1.00 0.00 7 SER A N 8
ATOM 4892 C CA . SER A 1 7 ? -6.801 3.150 -2.739 1.00 0.00 7 SER A CA 8
ATOM 4893 C C . SER A 1 7 ? -7.723 2.967 -1.536 1.00 0.00 7 SER A C 8
ATOM 4894 O O . SER A 1 7 ? -8.760 2.312 -1.631 1.00 0.00 7 SER A O 8
ATOM 4902 N N . CYS A 1 8 ? -7.338 3.556 -0.408 1.00 0.00 8 CYS A N 8
ATOM 4903 C CA . CYS A 1 8 ? -8.128 3.465 0.817 1.00 0.00 8 CYS A CA 8
ATOM 4904 C C . CYS A 1 8 ? -8.586 4.846 1.289 1.00 0.00 8 CYS A C 8
ATOM 4905 O O . CYS A 1 8 ? -9.253 4.960 2.316 1.00 0.00 8 CYS A O 8
ATOM 4912 N N . LEU A 1 9 ? -8.218 5.883 0.525 1.00 0.00 9 LEU A N 8
ATOM 4913 C CA . LEU A 1 9 ? -8.569 7.282 0.822 1.00 0.00 9 LEU A CA 8
ATOM 4914 C C . LEU A 1 9 ? -9.059 7.489 2.258 1.00 0.00 9 LEU A C 8
ATOM 4915 O O . LEU A 1 9 ? -10.177 7.110 2.610 1.00 0.00 9 LEU A O 8
ATOM 4931 N N . GLY A 1 10 ? -8.213 8.102 3.080 1.00 0.00 10 GLY A N 8
ATOM 4932 C CA . GLY A 1 10 ? -8.574 8.357 4.464 1.00 0.00 10 GLY A CA 8
ATOM 4933 C C . GLY A 1 10 ? -7.812 7.477 5.440 1.00 0.00 10 GLY A C 8
ATOM 4934 O O . GLY A 1 10 ? -7.764 7.766 6.636 1.00 0.00 10 GLY A O 8
ATOM 4938 N N . GLN A 1 11 ? -7.220 6.400 4.931 1.00 0.00 11 GLN A N 8
ATOM 4939 C CA . GLN A 1 11 ? -6.461 5.472 5.765 1.00 0.00 11 GLN A CA 8
ATOM 4940 C C . GLN A 1 11 ? -7.368 4.710 6.731 1.00 0.00 11 GLN A C 8
ATOM 4941 O O . GLN A 1 11 ? -6.887 3.975 7.594 1.00 0.00 11 GLN A O 8
ATOM 4955 N N . GLN A 1 12 ? -8.681 4.880 6.583 1.00 0.00 12 GLN A N 8
ATOM 4956 C CA . GLN A 1 12 ? -9.641 4.199 7.443 1.00 0.00 12 GLN A CA 8
ATOM 4957 C C . GLN A 1 12 ? -10.096 2.881 6.815 1.00 0.00 12 GLN A C 8
ATOM 4958 O O . GLN A 1 12 ? -11.121 2.321 7.205 1.00 0.00 12 GLN A O 8
ATOM 4972 N N . VAL A 1 13 ? -9.333 2.393 5.840 1.00 0.00 13 VAL A N 8
ATOM 4973 C CA . VAL A 1 13 ? -9.667 1.148 5.161 1.00 0.00 13 VAL A CA 8
ATOM 4974 C C . VAL A 1 13 ? -8.412 0.333 4.861 1.00 0.00 13 VAL A C 8
ATOM 4975 O O . VAL A 1 13 ? -7.828 0.456 3.785 1.00 0.00 13 VAL A O 8
ATOM 4988 N N . PRO A 1 14 ? -7.981 -0.515 5.810 1.00 0.00 14 PRO A N 8
ATOM 4989 C CA . PRO A 1 14 ? -6.791 -1.353 5.635 1.00 0.00 14 PRO A CA 8
ATOM 4990 C C . PRO A 1 14 ? -6.995 -2.424 4.573 1.00 0.00 14 PRO A C 8
ATOM 4991 O O . PRO A 1 14 ? -8.127 -2.780 4.245 1.00 0.00 14 PRO A O 8
ATOM 5002 N N . CYS A 1 15 ? -5.894 -2.935 4.034 1.00 0.00 15 CYS A N 8
ATOM 5003 C CA . CYS A 1 15 ? -5.960 -3.967 3.006 1.00 0.00 15 CYS A CA 8
ATOM 5004 C C . CYS A 1 15 ? -6.579 -5.249 3.548 1.00 0.00 15 CYS A C 8
ATOM 5005 O O . CYS A 1 15 ? -6.236 -5.706 4.639 1.00 0.00 15 CYS A O 8
ATOM 5012 N N . CYS A 1 16 ? -7.485 -5.829 2.771 1.00 0.00 16 CYS A N 8
ATOM 5013 C CA . CYS A 1 16 ? -8.148 -7.068 3.155 1.00 0.00 16 CYS A CA 8
ATOM 5014 C C . CYS A 1 16 ? -7.191 -8.260 3.072 1.00 0.00 16 CYS A C 8
ATOM 5015 O O . CYS A 1 16 ? -7.543 -9.371 3.465 1.00 0.00 16 CYS A O 8
ATOM 5022 N N . ASP A 1 17 ? -5.984 -8.029 2.553 1.00 0.00 17 ASP A N 8
ATOM 5023 C CA . ASP A 1 17 ? -4.997 -9.095 2.418 1.00 0.00 17 ASP A CA 8
ATOM 5024 C C . ASP A 1 17 ? -4.184 -9.266 3.704 1.00 0.00 17 ASP A C 8
ATOM 5025 O O . ASP A 1 17 ? -3.860 -8.288 4.382 1.00 0.00 17 ASP A O 8
ATOM 5034 N N . PRO A 1 18 ? -3.837 -10.519 4.052 1.00 0.00 18 PRO A N 8
ATOM 5035 C CA . PRO A 1 18 ? -3.054 -10.814 5.255 1.00 0.00 18 PRO A CA 8
ATOM 5036 C C . PRO A 1 18 ? -1.746 -10.033 5.291 1.00 0.00 18 PRO A C 8
ATOM 5037 O O . PRO A 1 18 ? -1.017 -9.978 4.300 1.00 0.00 18 PRO A O 8
ATOM 5048 N N . CYS A 1 19 ? -1.453 -9.433 6.437 1.00 0.00 19 CYS A N 8
ATOM 5049 C CA . CYS A 1 19 ? -0.239 -8.659 6.610 1.00 0.00 19 CYS A CA 8
ATOM 5050 C C . CYS A 1 19 ? -0.161 -7.500 5.612 1.00 0.00 19 CYS A C 8
ATOM 5051 O O . CYS A 1 19 ? 0.904 -6.914 5.414 1.00 0.00 19 CYS A O 8
ATOM 5058 N N . ALA A 1 20 ? -1.292 -7.161 4.992 1.00 0.00 20 ALA A N 8
ATOM 5059 C CA . ALA A 1 20 ? -1.326 -6.066 4.031 1.00 0.00 20 ALA A CA 8
ATOM 5060 C C . ALA A 1 20 ? -1.917 -4.809 4.658 1.00 0.00 20 ALA A C 8
ATOM 5061 O O . ALA A 1 20 ? -2.952 -4.861 5.322 1.00 0.00 20 ALA A O 8
ATOM 5068 N N . THR A 1 21 ? -1.250 -3.679 4.447 1.00 0.00 21 THR A N 8
ATOM 5069 C CA . THR A 1 21 ? -1.704 -2.409 4.995 1.00 0.00 21 THR A CA 8
ATOM 5070 C C . THR A 1 21 ? -1.634 -1.305 3.945 1.00 0.00 21 THR A C 8
ATOM 5071 O O . THR A 1 21 ? -0.700 -1.255 3.145 1.00 0.00 21 THR A O 8
ATOM 5082 N N . CYS A 1 22 ? -2.629 -0.425 3.951 1.00 0.00 22 CYS A N 8
ATOM 5083 C CA . CYS A 1 22 ? -2.678 0.679 3.000 1.00 0.00 22 CYS A CA 8
ATOM 5084 C C . CYS A 1 22 ? -1.646 1.747 3.347 1.00 0.00 22 CYS A C 8
ATOM 5085 O O . CYS A 1 22 ? -1.700 2.350 4.418 1.00 0.00 22 CYS A O 8
ATOM 5092 N N . TYR A 1 23 ? -0.705 1.975 2.435 1.00 0.00 23 TYR A N 8
ATOM 5093 C CA . TYR A 1 23 ? 0.337 2.972 2.650 1.00 0.00 23 TYR A CA 8
ATOM 5094 C C . TYR A 1 23 ? 0.216 4.114 1.642 1.00 0.00 23 TYR A C 8
ATOM 5095 O O . TYR A 1 23 ? -0.342 3.940 0.558 1.00 0.00 23 TYR A O 8
ATOM 5113 N N . CYS A 1 24 ? 0.741 5.279 2.012 1.00 0.00 24 CYS A N 8
ATOM 5114 C CA . CYS A 1 24 ? 0.691 6.451 1.146 1.00 0.00 24 CYS A CA 8
ATOM 5115 C C . CYS A 1 24 ? 2.074 6.779 0.592 1.00 0.00 24 CYS A C 8
ATOM 5116 O O . CYS A 1 24 ? 3.056 6.822 1.333 1.00 0.00 24 CYS A O 8
ATOM 5123 N N . ARG A 1 25 ? 2.144 7.014 -0.715 1.00 0.00 25 ARG A N 8
ATOM 5124 C CA . ARG A 1 25 ? 3.408 7.342 -1.362 1.00 0.00 25 ARG A CA 8
ATOM 5125 C C . ARG A 1 25 ? 3.853 8.760 -1.016 1.00 0.00 25 ARG A C 8
ATOM 5126 O O . ARG A 1 25 ? 4.996 9.142 -1.271 1.00 0.00 25 ARG A O 8
ATOM 5147 N N . PHE A 1 26 ? 2.947 9.527 -0.432 1.00 0.00 26 PHE A N 8
ATOM 5148 C CA . PHE A 1 26 ? 3.235 10.897 -0.041 1.00 0.00 26 PHE A CA 8
ATOM 5149 C C . PHE A 1 26 ? 2.475 11.243 1.236 1.00 0.00 26 PHE A C 8
ATOM 5150 O O . PHE A 1 26 ? 2.097 10.354 2.002 1.00 0.00 26 PHE A O 8
ATOM 5167 N N . PHE A 1 27 ? 2.243 12.529 1.463 1.00 0.00 27 PHE A N 8
ATOM 5168 C CA . PHE A 1 27 ? 1.525 12.980 2.634 1.00 0.00 27 PHE A CA 8
ATOM 5169 C C . PHE A 1 27 ? 0.150 12.322 2.705 1.00 0.00 27 PHE A C 8
ATOM 5170 O O . PHE A 1 27 ? -0.119 11.515 3.596 1.00 0.00 27 PHE A O 8
ATOM 5187 N N . ASN A 1 28 ? -0.710 12.668 1.754 1.00 0.00 28 ASN A N 8
ATOM 5188 C CA . ASN A 1 28 ? -2.055 12.108 1.696 1.00 0.00 28 ASN A CA 8
ATOM 5189 C C . ASN A 1 28 ? -2.598 12.156 0.272 1.00 0.00 28 ASN A C 8
ATOM 5190 O O . ASN A 1 28 ? -3.376 13.045 -0.074 1.00 0.00 28 ASN A O 8
ATOM 5201 N N . ALA A 1 29 ? -2.182 11.200 -0.556 1.00 0.00 29 ALA A N 8
ATOM 5202 C CA . ALA A 1 29 ? -2.634 11.151 -1.942 1.00 0.00 29 ALA A CA 8
ATOM 5203 C C . ALA A 1 29 ? -2.627 9.724 -2.482 1.00 0.00 29 ALA A C 8
ATOM 5204 O O . ALA A 1 29 ? -3.683 9.131 -2.704 1.00 0.00 29 ALA A O 8
ATOM 5211 N N . PHE A 1 30 ? -1.435 9.180 -2.695 1.00 0.00 30 PHE A N 8
ATOM 5212 C CA . PHE A 1 30 ? -1.300 7.824 -3.215 1.00 0.00 30 PHE A CA 8
ATOM 5213 C C . PHE A 1 30 ? -1.380 6.797 -2.089 1.00 0.00 30 PHE A C 8
ATOM 5214 O O . PHE A 1 30 ? -0.416 6.084 -1.813 1.00 0.00 30 PHE A O 8
ATOM 5231 N N . CYS A 1 31 ? -2.540 6.724 -1.444 1.00 0.00 31 CYS A N 8
ATOM 5232 C CA . CYS A 1 31 ? -2.752 5.785 -0.349 1.00 0.00 31 CYS A CA 8
ATOM 5233 C C . CYS A 1 31 ? -3.476 4.535 -0.837 1.00 0.00 31 CYS A C 8
ATOM 5234 O O . CYS A 1 31 ? -4.683 4.562 -1.074 1.00 0.00 31 CYS A O 8
ATOM 5241 N N . TYR A 1 32 ? -2.733 3.441 -0.987 1.00 0.00 32 TYR A N 8
ATOM 5242 C CA . TYR A 1 32 ? -3.318 2.184 -1.447 1.00 0.00 32 TYR A CA 8
ATOM 5243 C C . TYR A 1 32 ? -2.767 0.997 -0.662 1.00 0.00 32 TYR A C 8
ATOM 5244 O O . TYR A 1 32 ? -1.790 1.124 0.075 1.00 0.00 32 TYR A O 8
ATOM 5262 N N . CYS A 1 33 ? -3.411 -0.156 -0.828 1.00 0.00 33 CYS A N 8
ATOM 5263 C CA . CYS A 1 33 ? -3.002 -1.375 -0.135 1.00 0.00 33 CYS A CA 8
ATOM 5264 C C . CYS A 1 33 ? -1.540 -1.716 -0.418 1.00 0.00 33 CYS A C 8
ATOM 5265 O O . CYS A 1 33 ? -1.067 -1.591 -1.549 1.00 0.00 33 CYS A O 8
ATOM 5272 N N . ARG A 1 34 ? -0.839 -2.163 0.618 1.00 0.00 34 ARG A N 8
ATOM 5273 C CA . ARG A 1 34 ? 0.561 -2.546 0.497 1.00 0.00 34 ARG A CA 8
ATOM 5274 C C . ARG A 1 34 ? 0.835 -3.810 1.304 1.00 0.00 34 ARG A C 8
ATOM 5275 O O . ARG A 1 34 ? 0.731 -3.808 2.531 1.00 0.00 34 ARG A O 8
ATOM 5296 N N . LYS A 1 35 ? 1.175 -4.892 0.610 1.00 0.00 35 LYS A N 8
ATOM 5297 C CA . LYS A 1 35 ? 1.451 -6.167 1.267 1.00 0.00 35 LYS A CA 8
ATOM 5298 C C . LYS A 1 35 ? 2.897 -6.247 1.758 1.00 0.00 35 LYS A C 8
ATOM 5299 O O . LYS A 1 35 ? 3.506 -7.318 1.731 1.00 0.00 35 LYS A O 8
ATOM 5318 N N . LEU A 1 36 ? 3.439 -5.122 2.212 1.00 0.00 36 LEU A N 8
ATOM 5319 C CA . LEU A 1 36 ? 4.804 -5.077 2.711 1.00 0.00 36 LEU A CA 8
ATOM 5320 C C . LEU A 1 36 ? 5.791 -5.563 1.664 1.00 0.00 36 LEU A C 8
ATOM 5321 O O . LEU A 1 36 ? 5.859 -6.754 1.355 1.00 0.00 36 LEU A O 8
ATOM 5337 N N . GLY A 1 37 ? 6.559 -4.629 1.126 1.00 0.00 37 GLY A N 8
ATOM 5338 C CA . GLY A 1 37 ? 7.544 -4.965 0.114 1.00 0.00 37 GLY A CA 8
ATOM 5339 C C . GLY A 1 37 ? 8.740 -5.706 0.685 1.00 0.00 37 GLY A C 8
ATOM 5340 O O . GLY A 1 37 ? 9.882 -5.286 0.497 1.00 0.00 37 GLY A O 8
ATOM 5344 N N . THR A 1 38 ? 8.480 -6.811 1.379 1.00 0.00 38 THR A N 8
ATOM 5345 C CA . THR A 1 38 ? 9.544 -7.610 1.970 1.00 0.00 38 THR A CA 8
ATOM 5346 C C . THR A 1 38 ? 10.009 -8.687 0.996 1.00 0.00 38 THR A C 8
ATOM 5347 O O . THR A 1 38 ? 9.667 -9.861 1.141 1.00 0.00 38 THR A O 8
ATOM 5358 N N . ALA A 1 39 ? 10.787 -8.276 0.000 1.00 0.00 39 ALA A N 8
ATOM 5359 C CA . ALA A 1 39 ? 11.298 -9.205 -1.003 1.00 0.00 39 ALA A CA 8
ATOM 5360 C C . ALA A 1 39 ? 12.183 -10.278 -0.376 1.00 0.00 39 ALA A C 8
ATOM 5361 O O . ALA A 1 39 ? 12.448 -11.311 -0.990 1.00 0.00 39 ALA A O 8
ATOM 5368 N N . MET A 1 40 ? 12.636 -10.028 0.847 1.00 0.00 40 MET A N 8
ATOM 5369 C CA . MET A 1 40 ? 13.489 -10.976 1.553 1.00 0.00 40 MET A CA 8
ATOM 5370 C C . MET A 1 40 ? 12.652 -12.038 2.259 1.00 0.00 40 MET A C 8
ATOM 5371 O O . MET A 1 40 ? 12.993 -13.220 2.248 1.00 0.00 40 MET A O 8
ATOM 5385 N N . ASN A 1 41 ? 11.553 -11.608 2.873 1.00 0.00 41 ASN A N 8
ATOM 5386 C CA . ASN A 1 41 ? 10.668 -12.523 3.584 1.00 0.00 41 ASN A CA 8
ATOM 5387 C C . ASN A 1 41 ? 9.226 -12.022 3.555 1.00 0.00 41 ASN A C 8
ATOM 5388 O O . ASN A 1 41 ? 8.697 -11.562 4.568 1.00 0.00 41 ASN A O 8
ATOM 5399 N N . PRO A 1 42 ? 8.564 -12.108 2.388 1.00 0.00 42 PRO A N 8
ATOM 5400 C CA . PRO A 1 42 ? 7.177 -11.664 2.230 1.00 0.00 42 PRO A CA 8
ATOM 5401 C C . PRO A 1 42 ? 6.180 -12.680 2.776 1.00 0.00 42 PRO A C 8
ATOM 5402 O O . PRO A 1 42 ? 6.547 -13.808 3.107 1.00 0.00 42 PRO A O 8
ATOM 5413 N N . CYS A 1 43 ? 4.917 -12.277 2.866 1.00 0.00 43 CYS A N 8
ATOM 5414 C CA . CYS A 1 43 ? 3.872 -13.130 3.362 1.00 0.00 43 CYS A CA 8
ATOM 5415 C C . CYS A 1 43 ? 3.362 -14.048 2.264 1.00 0.00 43 CYS A C 8
ATOM 5416 O O . CYS A 1 43 ? 4.107 -14.859 1.711 1.00 0.00 43 CYS A O 8
ATOM 5423 N N . SER A 1 44 ? 2.088 -13.910 1.961 1.00 0.00 44 SER A N 8
ATOM 5424 C CA . SER A 1 44 ? 1.449 -14.713 0.936 1.00 0.00 44 SER A CA 8
ATOM 5425 C C . SER A 1 44 ? 1.693 -14.125 -0.449 1.00 0.00 44 SER A C 8
ATOM 5426 O O . SER A 1 44 ? 1.213 -13.036 -0.765 1.00 0.00 44 SER A O 8
ATOM 5434 N N . ARG A 1 45 ? 2.440 -14.850 -1.274 1.00 0.00 45 ARG A N 8
ATOM 5435 C CA . ARG A 1 45 ? 2.747 -14.398 -2.626 1.00 0.00 45 ARG A CA 8
ATOM 5436 C C . ARG A 1 45 ? 3.051 -15.581 -3.539 1.00 0.00 45 ARG A C 8
ATOM 5437 O O . ARG A 1 45 ? 4.210 -15.873 -3.829 1.00 0.00 45 ARG A O 8
ATOM 5458 N N . THR A 1 46 ? 2.000 -16.258 -3.991 1.00 0.00 46 THR A N 8
ATOM 5459 C CA . THR A 1 46 ? 2.154 -17.409 -4.872 1.00 0.00 46 THR A CA 8
ATOM 5460 C C . THR A 1 46 ? 0.842 -17.732 -5.582 1.00 0.00 46 THR A C 8
ATOM 5461 O O . THR A 1 46 ? -0.067 -18.278 -4.923 1.00 0.00 46 THR A O 8
ATOM 5473 N N . CYS A 1 1 ? -12.740 -4.112 3.100 1.00 0.00 1 CYS A N 9
ATOM 5474 C CA . CYS A 1 1 ? -11.386 -3.493 3.104 1.00 0.00 1 CYS A CA 9
ATOM 5475 C C . CYS A 1 1 ? -10.930 -3.168 1.684 1.00 0.00 1 CYS A C 9
ATOM 5476 O O . CYS A 1 1 ? -11.745 -3.086 0.765 1.00 0.00 1 CYS A O 9
ATOM 5483 N N . VAL A 1 2 ? -9.624 -2.986 1.510 1.00 0.00 2 VAL A N 9
ATOM 5484 C CA . VAL A 1 2 ? -9.061 -2.674 0.201 1.00 0.00 2 VAL A CA 9
ATOM 5485 C C . VAL A 1 2 ? -8.596 -3.935 -0.504 1.00 0.00 2 VAL A C 9
ATOM 5486 O O . VAL A 1 2 ? -8.409 -4.978 0.124 1.00 0.00 2 VAL A O 9
ATOM 5499 N N . ARG A 1 3 ? -8.424 -3.839 -1.815 1.00 0.00 3 ARG A N 9
ATOM 5500 C CA . ARG A 1 3 ? -7.995 -4.979 -2.603 1.00 0.00 3 ARG A CA 9
ATOM 5501 C C . ARG A 1 3 ? -6.488 -5.192 -2.483 1.00 0.00 3 ARG A C 9
ATOM 5502 O O . ARG A 1 3 ? -5.838 -4.616 -1.612 1.00 0.00 3 ARG A O 9
ATOM 5523 N N . LEU A 1 4 ? -5.939 -6.026 -3.362 1.00 0.00 4 LEU A N 9
ATOM 5524 C CA . LEU A 1 4 ? -4.518 -6.322 -3.355 1.00 0.00 4 LEU A CA 9
ATOM 5525 C C . LEU A 1 4 ? -3.700 -5.110 -3.783 1.00 0.00 4 LEU A C 9
ATOM 5526 O O . LEU A 1 4 ? -2.547 -4.953 -3.377 1.00 0.00 4 LEU A O 9
ATOM 5542 N N . HIS A 1 5 ? -4.300 -4.254 -4.599 1.00 0.00 5 HIS A N 9
ATOM 5543 C CA . HIS A 1 5 ? -3.632 -3.060 -5.076 1.00 0.00 5 HIS A CA 9
ATOM 5544 C C . HIS A 1 5 ? -4.643 -1.986 -5.468 1.00 0.00 5 HIS A C 9
ATOM 5545 O O . HIS A 1 5 ? -4.847 -1.707 -6.649 1.00 0.00 5 HIS A O 9
ATOM 5560 N N . GLU A 1 6 ? -5.272 -1.386 -4.463 1.00 0.00 6 GLU A N 9
ATOM 5561 C CA . GLU A 1 6 ? -6.261 -0.340 -4.692 1.00 0.00 6 GLU A CA 9
ATOM 5562 C C . GLU A 1 6 ? -6.103 0.784 -3.673 1.00 0.00 6 GLU A C 9
ATOM 5563 O O . GLU A 1 6 ? -5.450 0.614 -2.643 1.00 0.00 6 GLU A O 9
ATOM 5575 N N . SER A 1 7 ? -6.707 1.931 -3.966 1.00 0.00 7 SER A N 9
ATOM 5576 C CA . SER A 1 7 ? -6.635 3.082 -3.074 1.00 0.00 7 SER A CA 9
ATOM 5577 C C . SER A 1 7 ? -7.627 2.939 -1.926 1.00 0.00 7 SER A C 9
ATOM 5578 O O . SER A 1 7 ? -8.687 2.332 -2.082 1.00 0.00 7 SER A O 9
ATOM 5586 N N . CYS A 1 8 ? -7.279 3.502 -0.774 1.00 0.00 8 CYS A N 9
ATOM 5587 C CA . CYS A 1 8 ? -8.143 3.435 0.400 1.00 0.00 8 CYS A CA 9
ATOM 5588 C C . CYS A 1 8 ? -8.754 4.797 0.716 1.00 0.00 8 CYS A C 9
ATOM 5589 O O . CYS A 1 8 ? -9.805 4.877 1.349 1.00 0.00 8 CYS A O 9
ATOM 5596 N N . LEU A 1 9 ? -8.083 5.860 0.267 1.00 0.00 9 LEU A N 9
ATOM 5597 C CA . LEU A 1 9 ? -8.536 7.241 0.488 1.00 0.00 9 LEU A CA 9
ATOM 5598 C C . LEU A 1 9 ? -9.475 7.350 1.690 1.00 0.00 9 LEU A C 9
ATOM 5599 O O . LEU A 1 9 ? -10.695 7.366 1.538 1.00 0.00 9 LEU A O 9
ATOM 5615 N N . GLY A 1 10 ? -8.893 7.421 2.882 1.00 0.00 10 GLY A N 9
ATOM 5616 C CA . GLY A 1 10 ? -9.691 7.523 4.090 1.00 0.00 10 GLY A CA 9
ATOM 5617 C C . GLY A 1 10 ? -8.895 7.218 5.347 1.00 0.00 10 GLY A C 9
ATOM 5618 O O . GLY A 1 10 ? -9.244 7.680 6.433 1.00 0.00 10 GLY A O 9
ATOM 5622 N N . GLN A 1 11 ? -7.825 6.438 5.200 1.00 0.00 11 GLN A N 9
ATOM 5623 C CA . GLN A 1 11 ? -6.971 6.064 6.331 1.00 0.00 11 GLN A CA 9
ATOM 5624 C C . GLN A 1 11 ? -7.605 4.964 7.186 1.00 0.00 11 GLN A C 9
ATOM 5625 O O . GLN A 1 11 ? -6.909 4.071 7.667 1.00 0.00 11 GLN A O 9
ATOM 5639 N N .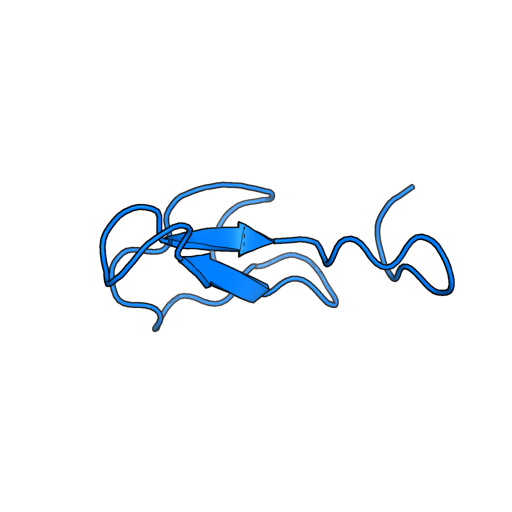 GLN A 1 12 ? -8.920 5.026 7.378 1.00 0.00 12 GLN A N 9
ATOM 5640 C CA . GLN A 1 12 ? -9.625 4.036 8.173 1.00 0.00 12 GLN A CA 9
ATOM 5641 C C . GLN A 1 12 ? -10.086 2.858 7.314 1.00 0.00 12 GLN A C 9
ATOM 5642 O O . GLN A 1 12 ? -11.147 2.282 7.555 1.00 0.00 12 GLN A O 9
ATOM 5656 N N . VAL A 1 13 ? -9.283 2.505 6.315 1.00 0.00 13 VAL A N 9
ATOM 5657 C CA . VAL A 1 13 ? -9.612 1.396 5.426 1.00 0.00 13 VAL A CA 9
ATOM 5658 C C . VAL A 1 13 ? -8.365 0.592 5.070 1.00 0.00 13 VAL A C 9
ATOM 5659 O O . VAL A 1 13 ? -7.767 0.793 4.011 1.00 0.00 13 VAL A O 9
ATOM 5672 N N . PRO A 1 14 ? -7.953 -0.334 5.954 1.00 0.00 14 PRO A N 9
ATOM 5673 C CA . PRO A 1 14 ? -6.771 -1.169 5.726 1.00 0.00 14 PRO A CA 9
ATOM 5674 C C . PRO A 1 14 ? -7.009 -2.230 4.659 1.00 0.00 14 PRO A C 9
ATOM 5675 O O . PRO A 1 14 ? -8.149 -2.545 4.325 1.00 0.00 14 PRO A O 9
ATOM 5686 N N . CYS A 1 15 ? -5.921 -2.776 4.127 1.00 0.00 15 CYS A N 9
ATOM 5687 C CA . CYS A 1 15 ? -6.009 -3.802 3.093 1.00 0.00 15 CYS A CA 9
ATOM 5688 C C . CYS A 1 15 ? -6.673 -5.069 3.623 1.00 0.00 15 CYS A C 9
ATOM 5689 O O . CYS A 1 15 ? -6.381 -5.519 4.731 1.00 0.00 15 CYS A O 9
ATOM 5696 N N . CYS A 1 16 ? -7.559 -5.641 2.816 1.00 0.00 16 CYS A N 9
ATOM 5697 C CA . CYS A 1 16 ? -8.260 -6.864 3.187 1.00 0.00 16 CYS A CA 9
ATOM 5698 C C . CYS A 1 16 ? -7.333 -8.081 3.135 1.00 0.00 16 CYS A C 9
ATOM 5699 O O . CYS A 1 16 ? -7.731 -9.188 3.500 1.00 0.00 16 CYS A O 9
ATOM 5706 N N . ASP A 1 17 ? -6.100 -7.880 2.666 1.00 0.00 17 ASP A N 9
ATOM 5707 C CA . ASP A 1 17 ? -5.140 -8.973 2.560 1.00 0.00 17 ASP A CA 9
ATOM 5708 C C . ASP A 1 17 ? -4.301 -9.116 3.831 1.00 0.00 17 ASP A C 9
ATOM 5709 O O . ASP A 1 17 ? -3.930 -8.124 4.462 1.00 0.00 17 ASP A O 9
ATOM 5718 N N . PRO A 1 18 ? -3.976 -10.365 4.217 1.00 0.00 18 PRO A N 9
ATOM 5719 C CA . PRO A 1 18 ? -3.168 -10.638 5.407 1.00 0.00 18 PRO A CA 9
ATOM 5720 C C . PRO A 1 18 ? -1.825 -9.923 5.355 1.00 0.00 18 PRO A C 9
ATOM 5721 O O . PRO A 1 18 ? -1.130 -9.959 4.339 1.00 0.00 18 PRO A O 9
ATOM 5732 N N . CYS A 1 19 ? -1.468 -9.263 6.451 1.00 0.00 19 CYS A N 9
ATOM 5733 C CA . CYS A 1 19 ? -0.212 -8.527 6.523 1.00 0.00 19 CYS A CA 9
ATOM 5734 C C . CYS A 1 19 ? -0.180 -7.393 5.498 1.00 0.00 19 CYS A C 9
ATOM 5735 O O . CYS A 1 19 ? 0.881 -6.850 5.194 1.00 0.00 19 CYS A O 9
ATOM 5742 N N . ALA A 1 20 ? -1.348 -7.033 4.966 1.00 0.00 20 ALA A N 9
ATOM 5743 C CA . ALA A 1 20 ? -1.434 -5.962 3.983 1.00 0.00 20 ALA A CA 9
ATOM 5744 C C . ALA A 1 20 ? -2.026 -4.700 4.602 1.00 0.00 20 ALA A C 9
ATOM 5745 O O . ALA A 1 20 ? -3.064 -4.749 5.261 1.00 0.00 20 ALA A O 9
ATOM 5752 N N . THR A 1 21 ? -1.359 -3.570 4.388 1.00 0.00 21 THR A N 9
ATOM 5753 C CA . THR A 1 21 ? -1.820 -2.296 4.925 1.00 0.00 21 THR A CA 9
ATOM 5754 C C . THR A 1 21 ? -1.697 -1.189 3.882 1.00 0.00 21 THR A C 9
ATOM 5755 O O . THR A 1 21 ? -0.757 -1.176 3.088 1.00 0.00 21 THR A O 9
ATOM 5766 N N . CYS A 1 22 ? -2.652 -0.265 3.889 1.00 0.00 22 CYS A N 9
ATOM 5767 C CA . CYS A 1 22 ? -2.646 0.843 2.942 1.00 0.00 22 CYS A CA 9
ATOM 5768 C C . CYS A 1 22 ? -1.551 1.847 3.282 1.00 0.00 22 CYS A C 9
ATOM 5769 O O . CYS A 1 22 ? -1.448 2.309 4.418 1.00 0.00 22 CYS A O 9
ATOM 5776 N N . TYR A 1 23 ? -0.737 2.184 2.288 1.00 0.00 23 TYR A N 9
ATOM 5777 C CA . TYR A 1 23 ? 0.349 3.138 2.479 1.00 0.00 23 TYR A CA 9
ATOM 5778 C C . TYR A 1 23 ? 0.301 4.233 1.416 1.00 0.00 23 TYR A C 9
ATOM 5779 O O . TYR A 1 23 ? -0.093 3.985 0.275 1.00 0.00 23 TYR A O 9
ATOM 5797 N N . CYS A 1 24 ? 0.702 5.439 1.798 1.00 0.00 24 CYS A N 9
ATOM 5798 C CA . CYS A 1 24 ? 0.702 6.571 0.878 1.00 0.00 24 CYS A CA 9
ATOM 5799 C C . CYS A 1 24 ? 2.101 6.829 0.329 1.00 0.00 24 CYS A C 9
ATOM 5800 O O . CYS A 1 24 ? 3.091 6.729 1.054 1.00 0.00 24 CYS A O 9
ATOM 5807 N N . ARG A 1 25 ? 2.176 7.161 -0.957 1.00 0.00 25 ARG A N 9
ATOM 5808 C CA . ARG A 1 25 ? 3.455 7.436 -1.599 1.00 0.00 25 ARG A CA 9
ATOM 5809 C C . ARG A 1 25 ? 4.030 8.772 -1.140 1.00 0.00 25 ARG A C 9
ATOM 5810 O O . ARG A 1 25 ? 5.187 9.090 -1.410 1.00 0.00 25 ARG A O 9
ATOM 5831 N N . PHE A 1 26 ? 3.214 9.545 -0.437 1.00 0.00 26 PHE A N 9
ATOM 5832 C CA . PHE A 1 26 ? 3.628 10.841 0.072 1.00 0.00 26 PHE A CA 9
ATOM 5833 C C . PHE A 1 26 ? 2.966 11.102 1.424 1.00 0.00 26 PHE A C 9
ATOM 5834 O O . PHE A 1 26 ? 2.596 10.163 2.128 1.00 0.00 26 PHE A O 9
ATOM 5851 N N . PHE A 1 27 ? 2.811 12.371 1.781 1.00 0.00 27 PHE A N 9
ATOM 5852 C CA . PHE A 1 27 ? 2.191 12.738 3.033 1.00 0.00 27 PHE A CA 9
ATOM 5853 C C . PHE A 1 27 ? 0.798 12.122 3.143 1.00 0.00 27 PHE A C 9
ATOM 5854 O O . PHE A 1 27 ? 0.553 11.261 3.986 1.00 0.00 27 PHE A O 9
ATOM 5871 N N . ASN A 1 28 ? -0.105 12.566 2.275 1.00 0.00 28 ASN A N 9
ATOM 5872 C CA . ASN A 1 28 ? -1.470 12.056 2.261 1.00 0.00 28 ASN A CA 9
ATOM 5873 C C . ASN A 1 28 ? -2.110 12.266 0.893 1.00 0.00 28 ASN A C 9
ATOM 5874 O O . ASN A 1 28 ? -2.811 13.254 0.673 1.00 0.00 28 ASN A O 9
ATOM 5885 N N . ALA A 1 29 ? -1.861 11.340 -0.029 1.00 0.00 29 ALA A N 9
ATOM 5886 C CA . ALA A 1 29 ? -2.417 11.447 -1.373 1.00 0.00 29 ALA A CA 9
ATOM 5887 C C . ALA A 1 29 ? -2.658 10.075 -1.998 1.00 0.00 29 ALA A C 9
ATOM 5888 O O . ALA A 1 29 ? -3.778 9.564 -1.976 1.00 0.00 29 ALA A O 9
ATOM 5895 N N . PHE A 1 30 ? -1.609 9.484 -2.565 1.00 0.00 30 PHE A N 9
ATOM 5896 C CA . PHE A 1 30 ? -1.725 8.176 -3.202 1.00 0.00 30 PHE A CA 9
ATOM 5897 C C . PHE A 1 30 ? -1.578 7.049 -2.184 1.00 0.00 30 PHE A C 9
ATOM 5898 O O . PHE A 1 30 ? -0.510 6.450 -2.054 1.00 0.00 30 PHE A O 9
ATOM 5915 N N . CYS A 1 31 ? -2.659 6.764 -1.465 1.00 0.00 31 CYS A N 9
ATOM 5916 C CA . CYS A 1 31 ? -2.653 5.708 -0.458 1.00 0.00 31 CYS A CA 9
ATOM 5917 C C . CYS A 1 31 ? -3.344 4.450 -0.978 1.00 0.00 31 CYS A C 9
ATOM 5918 O O . CYS A 1 31 ? -4.549 4.453 -1.235 1.00 0.00 31 CYS A O 9
ATOM 5925 N N . TYR A 1 32 ? -2.575 3.375 -1.130 1.00 0.00 32 TYR A N 9
ATOM 5926 C CA . TYR A 1 32 ? -3.117 2.112 -1.617 1.00 0.00 32 TYR A CA 9
ATOM 5927 C C . TYR A 1 32 ? -2.587 0.936 -0.801 1.00 0.00 32 TYR A C 9
ATOM 5928 O O . TYR A 1 32 ? -1.606 1.067 -0.069 1.00 0.00 32 TYR A O 9
ATOM 5946 N N . CYS A 1 33 ? -3.251 -0.210 -0.925 1.00 0.00 33 CYS A N 9
ATOM 5947 C CA . CYS A 1 33 ? -2.856 -1.411 -0.193 1.00 0.00 33 CYS A CA 9
ATOM 5948 C C . CYS A 1 33 ? -1.392 -1.766 -0.445 1.00 0.00 33 CYS A C 9
ATOM 5949 O O . CYS A 1 33 ? -0.893 -1.647 -1.564 1.00 0.00 33 CYS A O 9
ATOM 5956 N N . ARG A 1 34 ? -0.718 -2.216 0.610 1.00 0.00 34 ARG A N 9
ATOM 5957 C CA . ARG A 1 34 ? 0.682 -2.610 0.523 1.00 0.00 34 ARG A CA 9
ATOM 5958 C C . ARG A 1 34 ? 0.927 -3.877 1.337 1.00 0.00 34 ARG A C 9
ATOM 5959 O O . ARG A 1 34 ? 0.637 -3.921 2.533 1.00 0.00 34 ARG A O 9
ATOM 5980 N N . LYS A 1 35 ? 1.451 -4.908 0.683 1.00 0.00 35 LYS A N 9
ATOM 5981 C CA . LYS A 1 35 ? 1.723 -6.179 1.349 1.00 0.00 35 LYS A CA 9
ATOM 5982 C C . LYS A 1 35 ? 3.085 -6.176 2.046 1.00 0.00 35 LYS A C 9
ATOM 5983 O O . LYS A 1 35 ? 3.682 -7.232 2.250 1.00 0.00 35 LYS A O 9
ATOM 6002 N N . LEU A 1 36 ? 3.569 -4.992 2.413 1.00 0.00 36 LEU A N 9
ATOM 6003 C CA . LEU A 1 36 ? 4.852 -4.866 3.086 1.00 0.00 36 LEU A CA 9
ATOM 6004 C C . LEU A 1 36 ? 5.972 -5.482 2.261 1.00 0.00 36 LEU A C 9
ATOM 6005 O O . LEU A 1 36 ? 6.075 -6.702 2.138 1.00 0.00 36 LEU A O 9
ATOM 6021 N N . GLY A 1 37 ? 6.811 -4.622 1.704 1.00 0.00 37 GLY A N 9
ATOM 6022 C CA . GLY A 1 37 ? 7.923 -5.085 0.894 1.00 0.00 37 GLY A CA 9
ATOM 6023 C C . GLY A 1 37 ? 9.067 -5.626 1.730 1.00 0.00 37 GLY A C 9
ATOM 6024 O O . GLY A 1 37 ? 10.204 -5.170 1.606 1.00 0.00 37 GLY A O 9
ATOM 6028 N N . THR A 1 38 ? 8.768 -6.603 2.582 1.00 0.00 38 THR A N 9
ATOM 6029 C CA . THR A 1 38 ? 9.781 -7.205 3.438 1.00 0.00 38 THR A CA 9
ATOM 6030 C C . THR A 1 38 ? 10.417 -8.409 2.753 1.00 0.00 38 THR A C 9
ATOM 6031 O O . THR A 1 38 ? 10.119 -9.557 3.084 1.00 0.00 38 THR A O 9
ATOM 6042 N N . ALA A 1 39 ? 11.295 -8.139 1.793 1.00 0.00 39 ALA A N 9
ATOM 6043 C CA . ALA A 1 39 ? 11.973 -9.200 1.059 1.00 0.00 39 ALA A CA 9
ATOM 6044 C C . ALA A 1 39 ? 12.823 -10.065 1.985 1.00 0.00 39 ALA A C 9
ATOM 6045 O O . ALA A 1 39 ? 13.209 -11.178 1.627 1.00 0.00 39 ALA A O 9
ATOM 6052 N N . MET A 1 40 ? 13.109 -9.550 3.174 1.00 0.00 40 MET A N 9
ATOM 6053 C CA . MET A 1 40 ? 13.909 -10.278 4.151 1.00 0.00 40 MET A CA 9
ATOM 6054 C C . MET A 1 40 ? 13.039 -11.229 4.968 1.00 0.00 40 MET A C 9
ATOM 6055 O O . MET A 1 40 ? 13.452 -12.346 5.281 1.00 0.00 40 MET A O 9
ATOM 6069 N N . ASN A 1 41 ? 11.835 -10.780 5.310 1.00 0.00 41 ASN A N 9
ATOM 6070 C CA . ASN A 1 41 ? 10.910 -11.595 6.092 1.00 0.00 41 ASN A CA 9
ATOM 6071 C C . ASN A 1 41 ? 9.457 -11.249 5.761 1.00 0.00 41 ASN A C 9
ATOM 6072 O O . ASN A 1 41 ? 8.757 -10.639 6.569 1.00 0.00 41 ASN A O 9
ATOM 6083 N N . PRO A 1 42 ? 8.984 -11.636 4.563 1.00 0.00 42 PRO A N 9
ATOM 6084 C CA . PRO A 1 42 ? 7.609 -11.364 4.131 1.00 0.00 42 PRO A CA 9
ATOM 6085 C C . PRO A 1 42 ? 6.595 -12.283 4.805 1.00 0.00 42 PRO A C 9
ATOM 6086 O O . PRO A 1 42 ? 6.933 -13.384 5.241 1.00 0.00 42 PRO A O 9
ATOM 6097 N N . CYS A 1 43 ? 5.348 -11.827 4.884 1.00 0.00 43 CYS A N 9
ATOM 6098 C CA . CYS A 1 43 ? 4.288 -12.583 5.493 1.00 0.00 43 CYS A CA 9
ATOM 6099 C C . CYS A 1 43 ? 3.713 -13.597 4.514 1.00 0.00 43 CYS A C 9
ATOM 6100 O O . CYS A 1 43 ? 4.406 -14.501 4.051 1.00 0.00 43 CYS A O 9
ATOM 6107 N N . SER A 1 44 ? 2.442 -13.431 4.213 1.00 0.00 44 SER A N 9
ATOM 6108 C CA . SER A 1 44 ? 1.745 -14.316 3.300 1.00 0.00 44 SER A CA 9
ATOM 6109 C C . SER A 1 44 ? 2.011 -13.926 1.849 1.00 0.00 44 SER A C 9
ATOM 6110 O O . SER A 1 44 ? 1.609 -12.853 1.400 1.00 0.00 44 SER A O 9
ATOM 6118 N N . ARG A 1 45 ? 2.691 -14.806 1.121 1.00 0.00 45 ARG A N 9
ATOM 6119 C CA . ARG A 1 45 ? 3.011 -14.555 -0.279 1.00 0.00 45 ARG A CA 9
ATOM 6120 C C . ARG A 1 45 ? 3.219 -15.865 -1.034 1.00 0.00 45 ARG A C 9
ATOM 6121 O O . ARG A 1 45 ? 4.158 -15.999 -1.818 1.00 0.00 45 ARG A O 9
ATOM 6142 N N . THR A 1 46 ? 2.335 -16.828 -0.791 1.00 0.00 46 THR A N 9
ATOM 6143 C CA . THR A 1 46 ? 2.421 -18.126 -1.447 1.00 0.00 46 THR A CA 9
ATOM 6144 C C . THR A 1 46 ? 1.031 -18.711 -1.681 1.00 0.00 46 THR A C 9
ATOM 6145 O O . THR A 1 46 ? 0.070 -18.216 -1.058 1.00 0.00 46 THR A O 9
ATOM 6157 N N . CYS A 1 1 ? -12.726 -3.631 3.103 1.00 0.00 1 CYS A N 10
ATOM 6158 C CA . CYS A 1 1 ? -11.311 -3.175 3.172 1.00 0.00 1 CYS A CA 10
ATOM 6159 C C . CYS A 1 1 ? -10.813 -2.734 1.797 1.00 0.00 1 CYS A C 10
ATOM 6160 O O . CYS A 1 1 ? -11.608 -2.465 0.895 1.00 0.00 1 CYS A O 10
ATOM 6167 N N . VAL A 1 2 ? -9.494 -2.666 1.644 1.00 0.00 2 VAL A N 10
ATOM 6168 C CA . VAL A 1 2 ? -8.887 -2.267 0.382 1.00 0.00 2 VAL A CA 10
ATOM 6169 C C . VAL A 1 2 ? -8.548 -3.483 -0.461 1.00 0.00 2 VAL A C 10
ATOM 6170 O O . VAL A 1 2 ? -8.532 -4.609 0.036 1.00 0.00 2 VAL A O 10
ATOM 6183 N N . ARG A 1 3 ? -8.292 -3.256 -1.740 1.00 0.00 3 ARG A N 10
ATOM 6184 C CA . ARG A 1 3 ? -7.971 -4.344 -2.645 1.00 0.00 3 ARG A CA 10
ATOM 6185 C C . ARG A 1 3 ? -6.520 -4.785 -2.479 1.00 0.00 3 ARG A C 10
ATOM 6186 O O . ARG A 1 3 ? -5.866 -4.443 -1.495 1.00 0.00 3 ARG A O 10
ATOM 6207 N N . LEU A 1 4 ? -6.023 -5.552 -3.445 1.00 0.00 4 LEU A N 10
ATOM 6208 C CA . LEU A 1 4 ? -4.657 -6.049 -3.403 1.00 0.00 4 LEU A CA 10
ATOM 6209 C C . LEU A 1 4 ? -3.655 -4.912 -3.579 1.00 0.00 4 LEU A C 10
ATOM 6210 O O . LEU A 1 4 ? -2.627 -4.869 -2.904 1.00 0.00 4 LEU A O 10
ATOM 6226 N N . HIS A 1 5 ? -3.963 -3.995 -4.487 1.00 0.00 5 HIS A N 10
ATOM 6227 C CA . HIS A 1 5 ? -3.096 -2.863 -4.747 1.00 0.00 5 HIS A CA 10
ATOM 6228 C C . HIS A 1 5 ? -3.884 -1.696 -5.334 1.00 0.00 5 HIS A C 10
ATOM 6229 O O . HIS A 1 5 ? -3.679 -1.308 -6.484 1.00 0.00 5 HIS A O 10
ATOM 6244 N N . GLU A 1 6 ? -4.784 -1.141 -4.532 1.00 0.00 6 GLU A N 10
ATOM 6245 C CA . GLU A 1 6 ? -5.605 -0.015 -4.963 1.00 0.00 6 GLU A CA 10
ATOM 6246 C C . GLU A 1 6 ? -5.739 1.011 -3.845 1.00 0.00 6 GLU A C 10
ATOM 6247 O O . GLU A 1 6 ? -5.364 0.752 -2.701 1.00 0.00 6 GLU A O 10
ATOM 6259 N N . SER A 1 7 ? -6.278 2.179 -4.180 1.00 0.00 7 SER A N 10
ATOM 6260 C CA . SER A 1 7 ? -6.462 3.245 -3.202 1.00 0.00 7 SER A CA 10
ATOM 6261 C C . SER A 1 7 ? -7.396 2.797 -2.083 1.00 0.00 7 SER A C 10
ATOM 6262 O O . SER A 1 7 ? -8.345 2.047 -2.316 1.00 0.00 7 SER A O 10
ATOM 6270 N N . CYS A 1 8 ? -7.124 3.260 -0.867 1.00 0.00 8 CYS A N 10
ATOM 6271 C CA . CYS A 1 8 ? -7.941 2.904 0.286 1.00 0.00 8 CYS A CA 10
ATOM 6272 C C . CYS A 1 8 ? -8.771 4.094 0.762 1.00 0.00 8 CYS A C 10
ATOM 6273 O O . CYS A 1 8 ? -9.807 3.916 1.401 1.00 0.00 8 CYS A O 10
ATOM 6280 N N . LEU A 1 9 ? -8.302 5.303 0.439 1.00 0.00 9 LEU A N 10
ATOM 6281 C CA . LEU A 1 9 ? -8.981 6.552 0.818 1.00 0.00 9 LEU A CA 10
ATOM 6282 C C . LEU A 1 9 ? -9.886 6.374 2.037 1.00 0.00 9 LEU A C 10
ATOM 6283 O O . LEU A 1 9 ? -11.044 5.977 1.911 1.00 0.00 9 LEU A O 10
ATOM 6299 N N . GLY A 1 10 ? -9.348 6.673 3.215 1.00 0.00 10 GLY A N 10
ATOM 6300 C CA . GLY A 1 10 ? -10.121 6.541 4.436 1.00 0.00 10 GLY A CA 10
ATOM 6301 C C . GLY A 1 10 ? -9.254 6.529 5.682 1.00 0.00 10 GLY A C 10
ATOM 6302 O O . GLY A 1 10 ? -9.723 6.856 6.773 1.00 0.00 10 GLY A O 10
ATOM 6306 N N . GLN A 1 11 ? -7.987 6.152 5.523 1.00 0.00 11 GLN A N 10
ATOM 6307 C CA . GLN A 1 11 ? -7.049 6.098 6.646 1.00 0.00 11 GLN A CA 10
ATOM 6308 C C . GLN A 1 11 ? -7.329 4.901 7.553 1.00 0.00 11 GLN A C 10
ATOM 6309 O O . GLN A 1 11 ? -6.435 4.097 7.819 1.00 0.00 11 GLN A O 10
ATOM 6323 N N . GLN A 1 12 ? -8.564 4.785 8.029 1.00 0.00 12 GLN A N 10
ATOM 6324 C CA . GLN A 1 12 ? -8.941 3.684 8.907 1.00 0.00 12 GLN A CA 10
ATOM 6325 C C . GLN A 1 12 ? -9.394 2.459 8.111 1.00 0.00 12 GLN A C 10
ATOM 6326 O O . GLN A 1 12 ? -9.943 1.514 8.677 1.00 0.00 12 GLN A O 10
ATOM 6340 N N . VAL A 1 13 ? -9.160 2.473 6.800 1.00 0.00 13 VAL A N 10
ATOM 6341 C CA . VAL A 1 13 ? -9.542 1.354 5.946 1.00 0.00 13 VAL A CA 10
ATOM 6342 C C . VAL A 1 13 ? -8.322 0.528 5.546 1.00 0.00 13 VAL A C 10
ATOM 6343 O O . VAL A 1 13 ? -7.729 0.753 4.492 1.00 0.00 13 VAL A O 10
ATOM 6356 N N . PRO A 1 14 ? -7.930 -0.446 6.386 1.00 0.00 14 PRO A N 10
ATOM 6357 C CA . PRO A 1 14 ? -6.777 -1.305 6.110 1.00 0.00 14 PRO A CA 10
ATOM 6358 C C . PRO A 1 14 ? -7.034 -2.258 4.950 1.00 0.00 14 PRO A C 10
ATOM 6359 O O . PRO A 1 14 ? -8.181 -2.502 4.578 1.00 0.00 14 PRO A O 10
ATOM 6370 N N . CYS A 1 15 ? -5.961 -2.791 4.378 1.00 0.00 15 CYS A N 10
ATOM 6371 C CA . CYS A 1 15 ? -6.075 -3.717 3.259 1.00 0.00 15 CYS A CA 10
ATOM 6372 C C . CYS A 1 15 ? -6.799 -4.995 3.672 1.00 0.00 15 CYS A C 10
ATOM 6373 O O . CYS A 1 15 ? -6.585 -5.518 4.766 1.00 0.00 15 CYS A O 10
ATOM 6380 N N . CYS A 1 16 ? -7.654 -5.495 2.785 1.00 0.00 16 CYS A N 10
ATOM 6381 C CA . CYS A 1 16 ? -8.412 -6.714 3.043 1.00 0.00 16 CYS A CA 10
ATOM 6382 C C . CYS A 1 16 ? -7.515 -7.955 2.994 1.00 0.00 16 CYS A C 10
ATOM 6383 O O . CYS A 1 16 ? -7.967 -9.063 3.287 1.00 0.00 16 CYS A O 10
ATOM 6390 N N . ASP A 1 17 ? -6.252 -7.772 2.614 1.00 0.00 17 ASP A N 10
ATOM 6391 C CA . ASP A 1 17 ? -5.316 -8.888 2.521 1.00 0.00 17 ASP A CA 10
ATOM 6392 C C . ASP A 1 17 ? -4.478 -9.026 3.793 1.00 0.00 17 ASP A C 10
ATOM 6393 O O . ASP A 1 17 ? -4.012 -8.032 4.356 1.00 0.00 17 ASP A O 10
ATOM 6402 N N . PRO A 1 18 ? -4.267 -10.271 4.261 1.00 0.00 18 PRO A N 10
ATOM 6403 C CA . PRO A 1 18 ? -3.475 -10.536 5.463 1.00 0.00 18 PRO A CA 10
ATOM 6404 C C . PRO A 1 18 ? -2.086 -9.917 5.375 1.00 0.00 18 PRO A C 10
ATOM 6405 O O . PRO A 1 18 ? -1.417 -10.011 4.345 1.00 0.00 18 PRO A O 10
ATOM 6416 N N . CYS A 1 19 ? -1.661 -9.276 6.456 1.00 0.00 19 CYS A N 10
ATOM 6417 C CA . CYS A 1 19 ? -0.355 -8.631 6.501 1.00 0.00 19 CYS A CA 10
ATOM 6418 C C . CYS A 1 19 ? -0.270 -7.482 5.495 1.00 0.00 19 CYS A C 10
ATOM 6419 O O . CYS A 1 19 ? 0.816 -6.977 5.211 1.00 0.00 19 CYS A O 10
ATOM 6426 N N . ALA A 1 20 ? -1.418 -7.065 4.959 1.00 0.00 20 ALA A N 10
ATOM 6427 C CA . ALA A 1 20 ? -1.450 -5.971 3.995 1.00 0.00 20 ALA A CA 10
ATOM 6428 C C . ALA A 1 20 ? -2.007 -4.701 4.631 1.00 0.00 20 ALA A C 10
ATOM 6429 O O . ALA A 1 20 ? -3.025 -4.738 5.322 1.00 0.00 20 ALA A O 10
ATOM 6436 N N . THR A 1 21 ? -1.332 -3.580 4.395 1.00 0.00 21 THR A N 10
ATOM 6437 C CA . THR A 1 21 ? -1.761 -2.300 4.948 1.00 0.00 21 THR A CA 10
ATOM 6438 C C . THR A 1 21 ? -1.668 -1.197 3.900 1.00 0.00 21 THR A C 10
ATOM 6439 O O . THR A 1 21 ? -0.790 -1.223 3.038 1.00 0.00 21 THR A O 10
ATOM 6450 N N . CYS A 1 22 ? -2.578 -0.231 3.975 1.00 0.00 22 CYS A N 10
ATOM 6451 C CA . CYS A 1 22 ? -2.593 0.876 3.026 1.00 0.00 22 CYS A CA 10
ATOM 6452 C C . CYS A 1 22 ? -1.412 1.813 3.253 1.00 0.00 22 CYS A C 10
ATOM 6453 O O . CYS A 1 22 ? -1.294 2.439 4.306 1.00 0.00 22 CYS A O 10
ATOM 6460 N N . TYR A 1 23 ? -0.542 1.906 2.253 1.00 0.00 23 TYR A N 10
ATOM 6461 C CA . TYR A 1 23 ? 0.632 2.766 2.333 1.00 0.00 23 TYR A CA 10
ATOM 6462 C C . TYR A 1 23 ? 0.475 3.975 1.414 1.00 0.00 23 TYR A C 10
ATOM 6463 O O . TYR A 1 23 ? -0.119 3.879 0.340 1.00 0.00 23 TYR A O 10
ATOM 6481 N N . CYS A 1 24 ? 1.016 5.111 1.846 1.00 0.00 24 CYS A N 10
ATOM 6482 C CA . CYS A 1 24 ? 0.939 6.340 1.066 1.00 0.00 24 CYS A CA 10
ATOM 6483 C C . CYS A 1 24 ? 2.304 6.702 0.490 1.00 0.00 24 CYS A C 10
ATOM 6484 O O . CYS A 1 24 ? 3.292 6.786 1.220 1.00 0.00 24 CYS A O 10
ATOM 6491 N N . ARG A 1 25 ? 2.356 6.913 -0.822 1.00 0.00 25 ARG A N 10
ATOM 6492 C CA . ARG A 1 25 ? 3.604 7.265 -1.486 1.00 0.00 25 ARG A CA 10
ATOM 6493 C C . ARG A 1 25 ? 4.021 8.698 -1.170 1.00 0.00 25 ARG A C 10
ATOM 6494 O O . ARG A 1 25 ? 5.153 9.100 -1.439 1.00 0.00 25 ARG A O 10
ATOM 6515 N N . PHE A 1 26 ? 3.103 9.457 -0.593 1.00 0.00 26 PHE A N 10
ATOM 6516 C CA . PHE A 1 26 ? 3.368 10.838 -0.231 1.00 0.00 26 PHE A CA 10
ATOM 6517 C C . PHE A 1 26 ? 2.610 11.196 1.043 1.00 0.00 26 PHE A C 10
ATOM 6518 O O . PHE A 1 26 ? 2.227 10.315 1.814 1.00 0.00 26 PHE A O 10
ATOM 6535 N N . PHE A 1 27 ? 2.389 12.484 1.258 1.00 0.00 27 PHE A N 10
ATOM 6536 C CA . PHE A 1 27 ? 1.674 12.953 2.425 1.00 0.00 27 PHE A CA 10
ATOM 6537 C C . PHE A 1 27 ? 0.292 12.313 2.499 1.00 0.00 27 PHE A C 10
ATOM 6538 O O . PHE A 1 27 ? 0.004 11.530 3.404 1.00 0.00 27 PHE A O 10
ATOM 6555 N N . ASN A 1 28 ? -0.555 12.648 1.532 1.00 0.00 28 ASN A N 10
ATOM 6556 C CA . ASN A 1 28 ? -1.907 12.105 1.474 1.00 0.00 28 ASN A CA 10
ATOM 6557 C C . ASN A 1 28 ? -2.437 12.127 0.043 1.00 0.00 28 ASN A C 10
ATOM 6558 O O . ASN A 1 28 ? -3.223 13.002 -0.322 1.00 0.00 28 ASN A O 10
ATOM 6569 N N . ALA A 1 29 ? -2.002 11.166 -0.766 1.00 0.00 29 ALA A N 10
ATOM 6570 C CA . ALA A 1 29 ? -2.439 11.092 -2.155 1.00 0.00 29 ALA A CA 10
ATOM 6571 C C . ALA A 1 29 ? -2.410 9.657 -2.673 1.00 0.00 29 ALA A C 10
ATOM 6572 O O . ALA A 1 29 ? -3.456 9.057 -2.917 1.00 0.00 29 ALA A O 10
ATOM 6579 N N . PHE A 1 30 ? -1.210 9.116 -2.842 1.00 0.00 30 PHE A N 10
ATOM 6580 C CA . PHE A 1 30 ? -1.053 7.753 -3.336 1.00 0.00 30 PHE A CA 10
ATOM 6581 C C . PHE A 1 30 ? -1.161 6.744 -2.196 1.00 0.00 30 PHE A C 10
ATOM 6582 O O . PHE A 1 30 ? -0.212 6.017 -1.903 1.00 0.00 30 PHE A O 10
ATOM 6599 N N . CYS A 1 31 ? -2.327 6.707 -1.557 1.00 0.00 31 CYS A N 10
ATOM 6600 C CA . CYS A 1 31 ? -2.563 5.790 -0.448 1.00 0.00 31 CYS A CA 10
ATOM 6601 C C . CYS A 1 31 ? -3.314 4.548 -0.921 1.00 0.00 31 CYS A C 10
ATOM 6602 O O . CYS A 1 31 ? -4.529 4.582 -1.107 1.00 0.00 31 CYS A O 10
ATOM 6609 N N . TYR A 1 32 ? -2.581 3.455 -1.109 1.00 0.00 32 TYR A N 10
ATOM 6610 C CA . TYR A 1 32 ? -3.182 2.203 -1.560 1.00 0.00 32 TYR A CA 10
ATOM 6611 C C . TYR A 1 32 ? -2.630 1.021 -0.770 1.00 0.00 32 TYR A C 10
ATOM 6612 O O . TYR A 1 32 ? -1.607 1.136 -0.097 1.00 0.00 32 TYR A O 10
ATOM 6630 N N . CYS A 1 33 ? -3.317 -0.116 -0.854 1.00 0.00 33 CYS A N 10
ATOM 6631 C CA . CYS A 1 33 ? -2.895 -1.319 -0.141 1.00 0.00 33 CYS A CA 10
ATOM 6632 C C . CYS A 1 33 ? -1.444 -1.671 -0.460 1.00 0.00 33 CYS A C 10
ATOM 6633 O O . CYS A 1 33 ? -0.976 -1.477 -1.582 1.00 0.00 33 CYS A O 10
ATOM 6640 N N . ARG A 1 34 ? -0.747 -2.197 0.540 1.00 0.00 34 ARG A N 10
ATOM 6641 C CA . ARG A 1 34 ? 0.647 -2.591 0.386 1.00 0.00 34 ARG A CA 10
ATOM 6642 C C . ARG A 1 34 ? 0.907 -3.912 1.103 1.00 0.00 34 ARG A C 10
ATOM 6643 O O . ARG A 1 34 ? 0.720 -4.018 2.316 1.00 0.00 34 ARG A O 10
ATOM 6664 N N . LYS A 1 35 ? 1.330 -4.919 0.345 1.00 0.00 35 LYS A N 10
ATOM 6665 C CA . LYS A 1 35 ? 1.609 -6.237 0.908 1.00 0.00 35 LYS A CA 10
ATOM 6666 C C . LYS A 1 35 ? 3.021 -6.317 1.486 1.00 0.00 35 LYS A C 10
ATOM 6667 O O . LYS A 1 35 ? 3.507 -7.404 1.797 1.00 0.00 35 LYS A O 10
ATOM 6686 N N . LEU A 1 36 ? 3.679 -5.167 1.633 1.00 0.00 36 LEU A N 10
ATOM 6687 C CA . LEU A 1 36 ? 5.025 -5.128 2.175 1.00 0.00 36 LEU A CA 10
ATOM 6688 C C . LEU A 1 36 ? 5.990 -5.915 1.305 1.00 0.00 36 LEU A C 10
ATOM 6689 O O . LEU A 1 36 ? 5.918 -7.141 1.223 1.00 0.00 36 LEU A O 10
ATOM 6705 N N . GLY A 1 37 ? 6.890 -5.193 0.658 1.00 0.00 37 GLY A N 10
ATOM 6706 C CA . GLY A 1 37 ? 7.871 -5.823 -0.206 1.00 0.00 37 GLY A CA 10
ATOM 6707 C C . GLY A 1 37 ? 9.003 -6.472 0.567 1.00 0.00 37 GLY A C 10
ATOM 6708 O O . GLY A 1 37 ? 10.174 -6.191 0.315 1.00 0.00 37 GLY A O 10
ATOM 6712 N N . THR A 1 38 ? 8.654 -7.347 1.506 1.00 0.00 38 THR A N 10
ATOM 6713 C CA . THR A 1 38 ? 9.649 -8.042 2.312 1.00 0.00 38 THR A CA 10
ATOM 6714 C C . THR A 1 38 ? 10.046 -9.357 1.655 1.00 0.00 38 THR A C 10
ATOM 6715 O O . THR A 1 38 ? 9.603 -10.429 2.070 1.00 0.00 38 THR A O 10
ATOM 6726 N N . ALA A 1 39 ? 10.878 -9.267 0.625 1.00 0.00 39 ALA A N 10
ATOM 6727 C CA . ALA A 1 39 ? 11.335 -10.449 -0.099 1.00 0.00 39 ALA A CA 10
ATOM 6728 C C . ALA A 1 39 ? 12.107 -11.402 0.810 1.00 0.00 39 ALA A C 10
ATOM 6729 O O . ALA A 1 39 ? 12.308 -12.568 0.469 1.00 0.00 39 ALA A O 10
ATOM 6736 N N . MET A 1 40 ? 12.536 -10.904 1.963 1.00 0.00 40 MET A N 10
ATOM 6737 C CA . MET A 1 40 ? 13.283 -11.718 2.914 1.00 0.00 40 MET A CA 10
ATOM 6738 C C . MET A 1 40 ? 12.334 -12.525 3.796 1.00 0.00 40 MET A C 10
ATOM 6739 O O . MET A 1 40 ? 12.618 -13.671 4.143 1.00 0.00 40 MET A O 10
ATOM 6753 N N . ASN A 1 41 ? 11.206 -11.920 4.149 1.00 0.00 41 ASN A N 10
ATOM 6754 C CA . ASN A 1 41 ? 10.211 -12.581 4.986 1.00 0.00 41 ASN A CA 10
ATOM 6755 C C . ASN A 1 41 ? 8.806 -12.072 4.664 1.00 0.00 41 ASN A C 10
ATOM 6756 O O . ASN A 1 41 ? 8.174 -11.402 5.481 1.00 0.00 41 ASN A O 10
ATOM 6767 N N . PRO A 1 42 ? 8.299 -12.384 3.459 1.00 0.00 42 PRO A N 10
ATOM 6768 C CA . PRO A 1 42 ? 6.966 -11.956 3.028 1.00 0.00 42 PRO A CA 10
ATOM 6769 C C . PRO A 1 42 ? 5.855 -12.784 3.665 1.00 0.00 42 PRO A C 10
ATOM 6770 O O . PRO A 1 42 ? 6.027 -13.974 3.927 1.00 0.00 42 PRO A O 10
ATOM 6781 N N . CYS A 1 43 ? 4.715 -12.147 3.909 1.00 0.00 43 CYS A N 10
ATOM 6782 C CA . CYS A 1 43 ? 3.582 -12.799 4.505 1.00 0.00 43 CYS A CA 10
ATOM 6783 C C . CYS A 1 43 ? 2.788 -13.563 3.458 1.00 0.00 43 CYS A C 10
ATOM 6784 O O . CYS A 1 43 ? 3.287 -14.505 2.841 1.00 0.00 43 CYS A O 10
ATOM 6791 N N . SER A 1 44 ? 1.554 -13.151 3.270 1.00 0.00 44 SER A N 10
ATOM 6792 C CA . SER A 1 44 ? 0.670 -13.781 2.308 1.00 0.00 44 SER A CA 10
ATOM 6793 C C . SER A 1 44 ? 0.936 -13.263 0.900 1.00 0.00 44 SER A C 10
ATOM 6794 O O . SER A 1 44 ? 0.285 -12.326 0.439 1.00 0.00 44 SER A O 10
ATOM 6802 N N . ARG A 1 45 ? 1.898 -13.880 0.219 1.00 0.00 45 ARG A N 10
ATOM 6803 C CA . ARG A 1 45 ? 2.250 -13.481 -1.138 1.00 0.00 45 ARG A CA 10
ATOM 6804 C C . ARG A 1 45 ? 2.882 -14.639 -1.904 1.00 0.00 45 ARG A C 10
ATOM 6805 O O . ARG A 1 45 ? 3.804 -14.443 -2.697 1.00 0.00 45 ARG A O 10
ATOM 6826 N N . THR A 1 46 ? 2.382 -15.846 -1.661 1.00 0.00 46 THR A N 10
ATOM 6827 C CA . THR A 1 46 ? 2.899 -17.036 -2.328 1.00 0.00 46 THR A CA 10
ATOM 6828 C C . THR A 1 46 ? 2.368 -17.133 -3.754 1.00 0.00 46 THR A C 10
ATOM 6829 O O . THR A 1 46 ? 2.909 -17.946 -4.533 1.00 0.00 46 THR A O 10
ATOM 6841 N N . CYS A 1 1 ? -12.815 -4.677 2.947 1.00 0.00 1 CYS A N 11
ATOM 6842 C CA . CYS A 1 1 ? -11.528 -3.932 2.990 1.00 0.00 1 CYS A CA 11
ATOM 6843 C C . CYS A 1 1 ? -11.082 -3.533 1.585 1.00 0.00 1 CYS A C 11
ATOM 6844 O O . CYS A 1 1 ? -11.887 -3.504 0.653 1.00 0.00 1 CYS A O 11
ATOM 6851 N N . VAL A 1 2 ? -9.795 -3.231 1.438 1.00 0.00 2 VAL A N 11
ATOM 6852 C CA . VAL A 1 2 ? -9.241 -2.840 0.149 1.00 0.00 2 VAL A CA 11
ATOM 6853 C C . VAL A 1 2 ? -8.672 -4.043 -0.584 1.00 0.00 2 VAL A C 11
ATOM 6854 O O . VAL A 1 2 ? -8.440 -5.093 0.014 1.00 0.00 2 VAL A O 11
ATOM 6867 N N . ARG A 1 3 ? -8.467 -3.890 -1.884 1.00 0.00 3 ARG A N 11
ATOM 6868 C CA . ARG A 1 3 ? -7.945 -4.974 -2.695 1.00 0.00 3 ARG A CA 11
ATOM 6869 C C . ARG A 1 3 ? -6.435 -5.116 -2.521 1.00 0.00 3 ARG A C 11
ATOM 6870 O O . ARG A 1 3 ? -5.855 -4.580 -1.577 1.00 0.00 3 ARG A O 11
ATOM 6891 N N . LEU A 1 4 ? -5.808 -5.852 -3.435 1.00 0.00 4 LEU A N 11
ATOM 6892 C CA . LEU A 1 4 ? -4.375 -6.080 -3.387 1.00 0.00 4 LEU A CA 11
ATOM 6893 C C . LEU A 1 4 ? -3.599 -4.798 -3.673 1.00 0.00 4 LEU A C 11
ATOM 6894 O O . LEU A 1 4 ? -2.483 -4.617 -3.187 1.00 0.00 4 LEU A O 11
ATOM 6910 N N . HIS A 1 5 ? -4.196 -3.912 -4.460 1.00 0.00 5 HIS A N 11
ATOM 6911 C CA . HIS A 1 5 ? -3.561 -2.653 -4.805 1.00 0.00 5 HIS A CA 11
ATOM 6912 C C . HIS A 1 5 ? -4.594 -1.605 -5.203 1.00 0.00 5 HIS A C 11
ATOM 6913 O O . HIS A 1 5 ? -4.758 -1.295 -6.384 1.00 0.00 5 HIS A O 11
ATOM 6928 N N . GLU A 1 6 ? -5.284 -1.057 -4.208 1.00 0.00 6 GLU A N 11
ATOM 6929 C CA . GLU A 1 6 ? -6.297 -0.038 -4.448 1.00 0.00 6 GLU A CA 11
ATOM 6930 C C . GLU A 1 6 ? -6.221 1.056 -3.387 1.00 0.00 6 GLU A C 11
ATOM 6931 O O . GLU A 1 6 ? -5.633 0.860 -2.323 1.00 0.00 6 GLU A O 11
ATOM 6943 N N . SER A 1 7 ? -6.817 2.206 -3.683 1.00 0.00 7 SER A N 11
ATOM 6944 C CA . SER A 1 7 ? -6.812 3.329 -2.752 1.00 0.00 7 SER A CA 11
ATOM 6945 C C . SER A 1 7 ? -7.809 3.105 -1.621 1.00 0.00 7 SER A C 11
ATOM 6946 O O . SER A 1 7 ? -8.870 2.512 -1.822 1.00 0.00 7 SER A O 11
ATOM 6954 N N . CYS A 1 8 ? -7.462 3.581 -0.428 1.00 0.00 8 CYS A N 11
ATOM 6955 C CA . CYS A 1 8 ? -8.330 3.432 0.738 1.00 0.00 8 CYS A CA 11
ATOM 6956 C C . CYS A 1 8 ? -8.882 4.781 1.202 1.00 0.00 8 CYS A C 11
ATOM 6957 O O . CYS A 1 8 ? -9.570 4.850 2.221 1.00 0.00 8 CYS A O 11
ATOM 6964 N N . LEU A 1 9 ? -8.575 5.841 0.445 1.00 0.00 9 LEU A N 11
ATOM 6965 C CA . LEU A 1 9 ? -9.021 7.212 0.744 1.00 0.00 9 LEU A CA 11
ATOM 6966 C C . LEU A 1 9 ? -9.550 7.371 2.173 1.00 0.00 9 LEU A C 11
ATOM 6967 O O . LEU A 1 9 ? -10.661 6.951 2.491 1.00 0.00 9 LEU A O 11
ATOM 6983 N N . GLY A 1 10 ? -8.738 7.986 3.029 1.00 0.00 10 GLY A N 11
ATOM 6984 C CA . GLY A 1 10 ? -9.138 8.194 4.410 1.00 0.00 10 GLY A CA 11
ATOM 6985 C C . GLY A 1 10 ? -8.306 7.384 5.388 1.00 0.00 10 GLY A C 11
ATOM 6986 O O . GLY A 1 10 ? -8.283 7.678 6.583 1.00 0.00 10 GLY A O 11
ATOM 6990 N N . GLN A 1 11 ? -7.624 6.359 4.882 1.00 0.00 11 GLN A N 11
ATOM 6991 C CA . GLN A 1 11 ? -6.791 5.503 5.722 1.00 0.00 11 GLN A CA 11
ATOM 6992 C C . GLN A 1 11 ? -7.634 4.710 6.720 1.00 0.00 11 GLN A C 11
ATOM 6993 O O . GLN A 1 11 ? -7.100 4.098 7.645 1.00 0.00 11 GLN A O 11
ATOM 7007 N N . GLN A 1 12 ? -8.950 4.713 6.525 1.00 0.00 12 GLN A N 11
ATOM 7008 C CA . GLN A 1 12 ? -9.854 3.984 7.410 1.00 0.00 12 GLN A CA 11
ATOM 7009 C C . GLN A 1 12 ? -10.142 2.587 6.863 1.00 0.00 12 GLN A C 11
ATOM 7010 O O . GLN A 1 12 ? -10.560 1.697 7.602 1.00 0.00 12 GLN A O 11
ATOM 7024 N N . VAL A 1 13 ? -9.919 2.405 5.563 1.00 0.00 13 VAL A N 11
ATOM 7025 C CA . VAL A 1 13 ? -10.157 1.119 4.918 1.00 0.00 13 VAL A CA 11
ATOM 7026 C C . VAL A 1 13 ? -8.851 0.355 4.707 1.00 0.00 13 VAL A C 11
ATOM 7027 O O . VAL A 1 13 ? -8.200 0.505 3.674 1.00 0.00 13 VAL A O 11
ATOM 7040 N N . PRO A 1 14 ? -8.450 -0.480 5.681 1.00 0.00 14 PRO A N 11
ATOM 7041 C CA . PRO A 1 14 ? -7.217 -1.267 5.581 1.00 0.00 14 PRO A CA 11
ATOM 7042 C C . PRO A 1 14 ? -7.309 -2.339 4.504 1.00 0.00 14 PRO A C 11
ATOM 7043 O O . PRO A 1 14 ? -8.400 -2.741 4.108 1.00 0.00 14 PRO A O 11
ATOM 7054 N N . CYS A 1 15 ? -6.156 -2.796 4.033 1.00 0.00 15 CYS A N 11
ATOM 7055 C CA . CYS A 1 15 ? -6.109 -3.823 2.999 1.00 0.00 15 CYS A CA 11
ATOM 7056 C C . CYS A 1 15 ? -6.680 -5.144 3.505 1.00 0.00 15 CYS A C 11
ATOM 7057 O O . CYS A 1 15 ? -6.367 -5.587 4.610 1.00 0.00 15 CYS A O 11
ATOM 7064 N N . CYS A 1 16 ? -7.514 -5.769 2.681 1.00 0.00 16 CYS A N 11
ATOM 7065 C CA . CYS A 1 16 ? -8.131 -7.046 3.024 1.00 0.00 16 CYS A CA 11
ATOM 7066 C C . CYS A 1 16 ? -7.125 -8.199 2.961 1.00 0.00 16 CYS A C 11
ATOM 7067 O O . CYS A 1 16 ? -7.474 -9.346 3.235 1.00 0.00 16 CYS A O 11
ATOM 7074 N N . ASP A 1 17 ? -5.880 -7.899 2.588 1.00 0.00 17 ASP A N 11
ATOM 7075 C CA . ASP A 1 17 ? -4.850 -8.929 2.480 1.00 0.00 17 ASP A CA 11
ATOM 7076 C C . ASP A 1 17 ? -3.989 -9.006 3.742 1.00 0.00 17 ASP A C 11
ATOM 7077 O O . ASP A 1 17 ? -3.637 -7.982 4.334 1.00 0.00 17 ASP A O 11
ATOM 7086 N N . PRO A 1 18 ? -3.624 -10.231 4.167 1.00 0.00 18 PRO A N 11
ATOM 7087 C CA . PRO A 1 18 ? -2.791 -10.440 5.354 1.00 0.00 18 PRO A CA 11
ATOM 7088 C C . PRO A 1 18 ? -1.476 -9.676 5.259 1.00 0.00 18 PRO A C 11
ATOM 7089 O O . PRO A 1 18 ? -0.822 -9.677 4.217 1.00 0.00 18 PRO A O 11
ATOM 7100 N N . CYS A 1 19 ? -1.100 -9.015 6.346 1.00 0.00 19 CYS A N 11
ATOM 7101 C CA . CYS A 1 19 ? 0.131 -8.234 6.377 1.00 0.00 19 CYS A CA 11
ATOM 7102 C C . CYS A 1 19 ? 0.066 -7.076 5.377 1.00 0.00 19 CYS A C 11
ATOM 7103 O O . CYS A 1 19 ? 1.084 -6.459 5.063 1.00 0.00 19 CYS A O 11
ATOM 7110 N N . ALA A 1 20 ? -1.135 -6.780 4.880 1.00 0.00 20 ALA A N 11
ATOM 7111 C CA . ALA A 1 20 ? -1.311 -5.695 3.925 1.00 0.00 20 ALA A CA 11
ATOM 7112 C C . ALA A 1 20 ? -1.929 -4.474 4.595 1.00 0.00 20 ALA A C 11
ATOM 7113 O O . ALA A 1 20 ? -2.987 -4.563 5.219 1.00 0.00 20 ALA A O 11
ATOM 7120 N N . THR A 1 21 ? -1.261 -3.333 4.463 1.00 0.00 21 THR A N 11
ATOM 7121 C CA . THR A 1 21 ? -1.742 -2.092 5.057 1.00 0.00 21 THR A CA 11
ATOM 7122 C C . THR A 1 21 ? -1.710 -0.958 4.038 1.00 0.00 21 THR A C 11
ATOM 7123 O O . THR A 1 21 ? -0.860 -0.936 3.149 1.00 0.00 21 THR A O 11
ATOM 7134 N N . CYS A 1 22 ? -2.642 -0.021 4.172 1.00 0.00 22 CYS A N 11
ATOM 7135 C CA . CYS A 1 22 ? -2.718 1.111 3.258 1.00 0.00 22 CYS A CA 11
ATOM 7136 C C . CYS A 1 22 ? -1.566 2.082 3.488 1.00 0.00 22 CYS A C 11
ATOM 7137 O O . CYS A 1 22 ? -1.451 2.684 4.555 1.00 0.00 22 CYS A O 11
ATOM 7144 N N . TYR A 1 23 ? -0.718 2.230 2.475 1.00 0.00 23 TYR A N 11
ATOM 7145 C CA . TYR A 1 23 ? 0.425 3.130 2.558 1.00 0.00 23 TYR A CA 11
ATOM 7146 C C . TYR A 1 23 ? 0.290 4.259 1.539 1.00 0.00 23 TYR A C 11
ATOM 7147 O O . TYR A 1 23 ? -0.261 4.067 0.454 1.00 0.00 23 TYR A O 11
ATOM 7165 N N . CYS A 1 24 ? 0.796 5.435 1.898 1.00 0.00 24 CYS A N 11
ATOM 7166 C CA . CYS A 1 24 ? 0.734 6.594 1.017 1.00 0.00 24 CYS A CA 11
ATOM 7167 C C . CYS A 1 24 ? 2.104 6.900 0.421 1.00 0.00 24 CYS A C 11
ATOM 7168 O O . CYS A 1 24 ? 3.109 6.923 1.133 1.00 0.00 24 CYS A O 11
ATOM 7175 N N . ARG A 1 25 ? 2.140 7.137 -0.886 1.00 0.00 25 ARG A N 11
ATOM 7176 C CA . ARG A 1 25 ? 3.392 7.443 -1.570 1.00 0.00 25 ARG A CA 11
ATOM 7177 C C . ARG A 1 25 ? 3.878 8.849 -1.236 1.00 0.00 25 ARG A C 11
ATOM 7178 O O . ARG A 1 25 ? 5.007 9.219 -1.559 1.00 0.00 25 ARG A O 11
ATOM 7199 N N . PHE A 1 26 ? 3.023 9.625 -0.584 1.00 0.00 26 PHE A N 11
ATOM 7200 C CA . PHE A 1 26 ? 3.359 10.983 -0.196 1.00 0.00 26 PHE A CA 11
ATOM 7201 C C . PHE A 1 26 ? 2.703 11.319 1.140 1.00 0.00 26 PHE A C 11
ATOM 7202 O O . PHE A 1 26 ? 2.375 10.423 1.917 1.00 0.00 26 PHE A O 11
ATOM 7219 N N . PHE A 1 27 ? 2.502 12.603 1.400 1.00 0.00 27 PHE A N 11
ATOM 7220 C CA . PHE A 1 27 ? 1.879 13.042 2.628 1.00 0.00 27 PHE A CA 11
ATOM 7221 C C . PHE A 1 27 ? 0.510 12.388 2.792 1.00 0.00 27 PHE A C 11
ATOM 7222 O O . PHE A 1 27 ? 0.309 11.558 3.679 1.00 0.00 27 PHE A O 11
ATOM 7239 N N . ASN A 1 28 ? -0.422 12.762 1.923 1.00 0.00 28 ASN A N 11
ATOM 7240 C CA . ASN A 1 28 ? -1.770 12.209 1.957 1.00 0.00 28 ASN A CA 11
ATOM 7241 C C . ASN A 1 28 ? -2.424 12.296 0.581 1.00 0.00 28 ASN A C 11
ATOM 7242 O O . ASN A 1 28 ? -3.206 13.209 0.316 1.00 0.00 28 ASN A O 11
ATOM 7253 N N . ALA A 1 29 ? -2.102 11.347 -0.295 1.00 0.00 29 ALA A N 11
ATOM 7254 C CA . ALA A 1 29 ? -2.668 11.339 -1.640 1.00 0.00 29 ALA A CA 11
ATOM 7255 C C . ALA A 1 29 ? -2.764 9.924 -2.204 1.00 0.00 29 ALA A C 11
ATOM 7256 O O . ALA A 1 29 ? -3.855 9.363 -2.308 1.00 0.00 29 ALA A O 11
ATOM 7263 N N . PHE A 1 30 ? -1.623 9.356 -2.572 1.00 0.00 30 PHE A N 11
ATOM 7264 C CA . PHE A 1 30 ? -1.587 8.010 -3.133 1.00 0.00 30 PHE A CA 11
ATOM 7265 C C . PHE A 1 30 ? -1.572 6.956 -2.029 1.00 0.00 30 PHE A C 11
ATOM 7266 O O . PHE A 1 30 ? -0.585 6.244 -1.849 1.00 0.00 30 PHE A O 11
ATOM 7283 N N . CYS A 1 31 ? -2.677 6.859 -1.295 1.00 0.00 31 CYS A N 11
ATOM 7284 C CA . CYS A 1 31 ? -2.795 5.892 -0.209 1.00 0.00 31 CYS A CA 11
ATOM 7285 C C . CYS A 1 31 ? -3.534 4.642 -0.673 1.00 0.00 31 CYS A C 11
ATOM 7286 O O . CYS A 1 31 ? -4.755 4.655 -0.836 1.00 0.00 31 CYS A O 11
ATOM 7293 N N . TYR A 1 32 ? -2.787 3.562 -0.884 1.00 0.00 32 TYR A N 11
ATOM 7294 C CA . TYR A 1 32 ? -3.375 2.303 -1.334 1.00 0.00 32 TYR A CA 11
ATOM 7295 C C . TYR A 1 32 ? -2.814 1.121 -0.548 1.00 0.00 32 TYR A C 11
ATOM 7296 O O . TYR A 1 32 ? -1.874 1.271 0.233 1.00 0.00 32 TYR A O 11
ATOM 7314 N N . CYS A 1 33 ? -3.401 -0.053 -0.758 1.00 0.00 33 CYS A N 11
ATOM 7315 C CA . CYS A 1 33 ? -2.966 -1.264 -0.071 1.00 0.00 33 CYS A CA 11
ATOM 7316 C C . CYS A 1 33 ? -1.498 -1.565 -0.361 1.00 0.00 33 CYS A C 11
ATOM 7317 O O . CYS A 1 33 ? -1.034 -1.427 -1.492 1.00 0.00 33 CYS A O 11
ATOM 7324 N N . ARG A 1 34 ? -0.779 -1.990 0.673 1.00 0.00 34 ARG A N 11
ATOM 7325 C CA . ARG A 1 34 ? 0.632 -2.329 0.544 1.00 0.00 34 ARG A CA 11
ATOM 7326 C C . ARG A 1 34 ? 0.963 -3.555 1.390 1.00 0.00 34 ARG A C 11
ATOM 7327 O O . ARG A 1 34 ? 0.800 -3.541 2.609 1.00 0.00 34 ARG A O 11
ATOM 7348 N N . LYS A 1 35 ? 1.422 -4.617 0.735 1.00 0.00 35 LYS A N 11
ATOM 7349 C CA . LYS A 1 35 ? 1.768 -5.854 1.429 1.00 0.00 35 LYS A CA 11
ATOM 7350 C C . LYS A 1 35 ? 3.197 -5.819 1.970 1.00 0.00 35 LYS A C 11
ATOM 7351 O O . LYS A 1 35 ? 3.807 -6.867 2.187 1.00 0.00 35 LYS A O 11
ATOM 7370 N N . LEU A 1 36 ? 3.729 -4.620 2.190 1.00 0.00 36 LEU A N 11
ATOM 7371 C CA . LEU A 1 36 ? 5.080 -4.468 2.704 1.00 0.00 36 LEU A CA 11
ATOM 7372 C C . LEU A 1 36 ? 6.097 -5.124 1.784 1.00 0.00 36 LEU A C 11
ATOM 7373 O O . LEU A 1 36 ? 6.165 -6.349 1.680 1.00 0.00 36 LEU A O 11
ATOM 7389 N N . GLY A 1 37 ? 6.883 -4.293 1.121 1.00 0.00 37 GLY A N 11
ATOM 7390 C CA . GLY A 1 37 ? 7.894 -4.792 0.207 1.00 0.00 37 GLY A CA 11
ATOM 7391 C C . GLY A 1 37 ? 9.156 -5.239 0.918 1.00 0.00 37 GLY A C 11
ATOM 7392 O O . GLY A 1 37 ? 10.252 -4.782 0.594 1.00 0.00 37 GLY A O 11
ATOM 7396 N N . THR A 1 38 ? 9.006 -6.142 1.885 1.00 0.00 38 THR A N 11
ATOM 7397 C CA . THR A 1 38 ? 10.144 -6.653 2.631 1.00 0.00 38 THR A CA 11
ATOM 7398 C C . THR A 1 38 ? 10.677 -7.925 1.983 1.00 0.00 38 THR A C 11
ATOM 7399 O O . THR A 1 38 ? 10.405 -9.033 2.445 1.00 0.00 38 THR A O 11
ATOM 7410 N N . ALA A 1 39 ? 11.429 -7.754 0.903 1.00 0.00 39 ALA A N 11
ATOM 7411 C CA . ALA A 1 39 ? 11.996 -8.885 0.175 1.00 0.00 39 ALA A CA 11
ATOM 7412 C C . ALA A 1 39 ? 12.928 -9.715 1.054 1.00 0.00 39 ALA A C 11
ATOM 7413 O O . ALA A 1 39 ? 13.277 -10.844 0.708 1.00 0.00 39 ALA A O 11
ATOM 7420 N N . MET A 1 40 ? 13.327 -9.156 2.191 1.00 0.00 40 MET A N 11
ATOM 7421 C CA . MET A 1 40 ? 14.214 -9.856 3.112 1.00 0.00 40 MET A CA 11
ATOM 7422 C C . MET A 1 40 ? 13.426 -10.800 4.013 1.00 0.00 40 MET A C 11
ATOM 7423 O O . MET A 1 40 ? 13.872 -11.909 4.309 1.00 0.00 40 MET A O 11
ATOM 7437 N N . ASN A 1 41 ? 12.250 -10.356 4.448 1.00 0.00 41 ASN A N 11
ATOM 7438 C CA . ASN A 1 41 ? 11.403 -11.169 5.316 1.00 0.00 41 ASN A CA 11
ATOM 7439 C C . ASN A 1 41 ? 9.924 -10.822 5.129 1.00 0.00 41 ASN A C 11
ATOM 7440 O O . ASN A 1 41 ? 9.300 -10.237 6.014 1.00 0.00 41 ASN A O 11
ATOM 7451 N N . PRO A 1 42 ? 9.344 -11.183 3.971 1.00 0.00 42 PRO A N 11
ATOM 7452 C CA . PRO A 1 42 ? 7.931 -10.910 3.676 1.00 0.00 42 PRO A CA 11
ATOM 7453 C C . PRO A 1 42 ? 6.993 -11.819 4.465 1.00 0.00 42 PRO A C 11
ATOM 7454 O O . PRO A 1 42 ? 7.400 -12.874 4.950 1.00 0.00 42 PRO A O 11
ATOM 7465 N N . CYS A 1 43 ? 5.734 -11.404 4.590 1.00 0.00 43 CYS A N 11
ATOM 7466 C CA . CYS A 1 43 ? 4.744 -12.160 5.307 1.00 0.00 43 CYS A CA 11
ATOM 7467 C C . CYS A 1 43 ? 4.170 -13.264 4.434 1.00 0.00 43 CYS A C 11
ATOM 7468 O O . CYS A 1 43 ? 4.879 -14.181 4.017 1.00 0.00 43 CYS A O 11
ATOM 7475 N N . SER A 1 44 ? 2.885 -13.166 4.170 1.00 0.00 44 SER A N 11
ATOM 7476 C CA . SER A 1 44 ? 2.191 -14.146 3.354 1.00 0.00 44 SER A CA 11
ATOM 7477 C C . SER A 1 44 ? 2.411 -13.877 1.870 1.00 0.00 44 SER A C 11
ATOM 7478 O O . SER A 1 44 ? 1.588 -13.237 1.216 1.00 0.00 44 SER A O 11
ATOM 7486 N N . ARG A 1 45 ? 3.527 -14.372 1.345 1.00 0.00 45 ARG A N 11
ATOM 7487 C CA . ARG A 1 45 ? 3.859 -14.187 -0.062 1.00 0.00 45 ARG A CA 11
ATOM 7488 C C . ARG A 1 45 ? 4.788 -15.295 -0.551 1.00 0.00 45 ARG A C 11
ATOM 7489 O O . ARG A 1 45 ? 5.989 -15.274 -0.285 1.00 0.00 45 ARG A O 11
ATOM 7510 N N . THR A 1 46 ? 4.222 -16.261 -1.267 1.00 0.00 46 THR A N 11
ATOM 7511 C CA . THR A 1 46 ? 4.999 -17.379 -1.793 1.00 0.00 46 THR A CA 11
ATOM 7512 C C . THR A 1 46 ? 4.304 -18.003 -2.998 1.00 0.00 46 THR A C 11
ATOM 7513 O O . THR A 1 46 ? 3.510 -17.296 -3.653 1.00 0.00 46 THR A O 11
ATOM 7525 N N . CYS A 1 1 ? -12.666 -4.600 3.235 1.00 0.00 1 CYS A N 12
ATOM 7526 C CA . CYS A 1 1 ? -11.336 -3.933 3.241 1.00 0.00 1 CYS A CA 12
ATOM 7527 C C . CYS A 1 1 ? -10.946 -3.478 1.837 1.00 0.00 1 CYS A C 12
ATOM 7528 O O . CYS A 1 1 ? -11.797 -3.361 0.955 1.00 0.00 1 CYS A O 12
ATOM 7535 N N . VAL A 1 2 ? -9.655 -3.228 1.636 1.00 0.00 2 VAL A N 12
ATOM 7536 C CA . VAL A 1 2 ? -9.154 -2.793 0.339 1.00 0.00 2 VAL A CA 12
ATOM 7537 C C . VAL A 1 2 ? -8.684 -3.981 -0.482 1.00 0.00 2 VAL A C 12
ATOM 7538 O O . VAL A 1 2 ? -8.482 -5.073 0.049 1.00 0.00 2 VAL A O 12
ATOM 7551 N N . ARG A 1 3 ? -8.529 -3.770 -1.781 1.00 0.00 3 ARG A N 12
ATOM 7552 C CA . ARG A 1 3 ? -8.101 -4.836 -2.668 1.00 0.00 3 ARG A CA 12
ATOM 7553 C C . ARG A 1 3 ? -6.596 -5.063 -2.568 1.00 0.00 3 ARG A C 12
ATOM 7554 O O . ARG A 1 3 ? -5.950 -4.600 -1.630 1.00 0.00 3 ARG A O 12
ATOM 7575 N N . LEU A 1 4 ? -6.045 -5.786 -3.538 1.00 0.00 4 LEU A N 12
ATOM 7576 C CA . LEU A 1 4 ? -4.624 -6.085 -3.561 1.00 0.00 4 LEU A CA 12
ATOM 7577 C C . LEU A 1 4 ? -3.802 -4.830 -3.823 1.00 0.00 4 LEU A C 12
ATOM 7578 O O . LEU A 1 4 ? -2.703 -4.671 -3.292 1.00 0.00 4 LEU A O 12
ATOM 7594 N N . HIS A 1 5 ? -4.345 -3.941 -4.643 1.00 0.00 5 HIS A N 12
ATOM 7595 C CA . HIS A 1 5 ? -3.671 -2.702 -4.977 1.00 0.00 5 HIS A CA 12
ATOM 7596 C C . HIS A 1 5 ? -4.672 -1.627 -5.386 1.00 0.00 5 HIS A C 12
ATOM 7597 O O . HIS A 1 5 ? -4.811 -1.308 -6.567 1.00 0.00 5 HIS A O 12
ATOM 7612 N N . GLU A 1 6 ? -5.364 -1.070 -4.398 1.00 0.00 6 GLU A N 12
ATOM 7613 C CA . GLU A 1 6 ? -6.351 -0.028 -4.647 1.00 0.00 6 GLU A CA 12
ATOM 7614 C C . GLU A 1 6 ? -6.254 1.067 -3.588 1.00 0.00 6 GLU A C 12
ATOM 7615 O O . GLU A 1 6 ? -5.627 0.882 -2.544 1.00 0.00 6 GLU A O 12
ATOM 7627 N N . SER A 1 7 ? -6.875 2.208 -3.864 1.00 0.00 7 SER A N 12
ATOM 7628 C CA . SER A 1 7 ? -6.856 3.331 -2.935 1.00 0.00 7 SER A CA 12
ATOM 7629 C C . SER A 1 7 ? -7.804 3.088 -1.765 1.00 0.00 7 SER A C 12
ATOM 7630 O O . SER A 1 7 ? -8.862 2.480 -1.927 1.00 0.00 7 SER A O 12
ATOM 7638 N N . CYS A 1 8 ? -7.418 3.566 -0.587 1.00 0.00 8 CYS A N 12
ATOM 7639 C CA . CYS A 1 8 ? -8.237 3.399 0.611 1.00 0.00 8 CYS A CA 12
ATOM 7640 C C . CYS A 1 8 ? -8.872 4.723 1.029 1.00 0.00 8 CYS A C 12
ATOM 7641 O O . CYS A 1 8 ? -9.903 4.737 1.701 1.00 0.00 8 CYS A O 12
ATOM 7648 N N . LEU A 1 9 ? -8.246 5.828 0.618 1.00 0.00 9 LEU A N 12
ATOM 7649 C CA . LEU A 1 9 ? -8.723 7.183 0.927 1.00 0.00 9 LEU A CA 12
ATOM 7650 C C . LEU A 1 9 ? -9.604 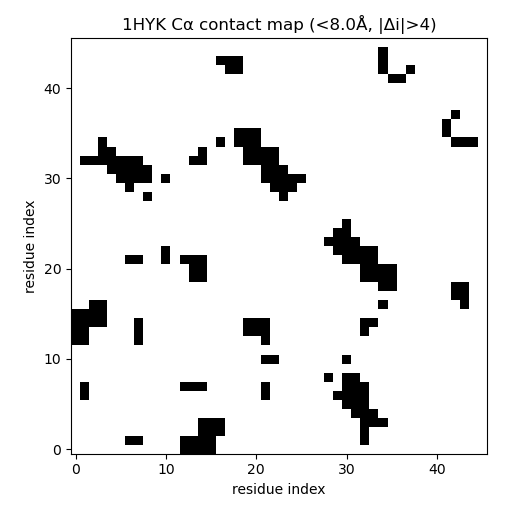7.223 2.176 1.00 0.00 9 LEU A C 12
ATOM 7651 O O . LEU A 1 9 ? -10.810 6.991 2.107 1.00 0.00 9 LEU A O 12
ATOM 7667 N N . GLY A 1 10 ? -8.989 7.521 3.316 1.00 0.00 10 GLY A N 12
ATOM 7668 C CA . GLY A 1 10 ? -9.730 7.588 4.563 1.00 0.00 10 GLY A CA 12
ATOM 7669 C C . GLY A 1 10 ? -8.908 7.127 5.751 1.00 0.00 10 GLY A C 12
ATOM 7670 O O . GLY A 1 10 ? -9.139 7.561 6.880 1.00 0.00 10 GLY A O 12
ATOM 7674 N N . GLN A 1 11 ? -7.943 6.246 5.494 1.00 0.00 11 GLN A N 12
ATOM 7675 C CA . GLN A 1 11 ? -7.068 5.717 6.543 1.00 0.00 11 GLN A CA 12
ATOM 7676 C C . GLN A 1 11 ? -7.768 4.657 7.401 1.00 0.00 11 GLN A C 12
ATOM 7677 O O . GLN A 1 11 ? -7.105 3.821 8.014 1.00 0.00 11 GLN A O 12
ATOM 7691 N N . GLN A 1 12 ? -9.098 4.685 7.442 1.00 0.00 12 GLN A N 12
ATOM 7692 C CA . GLN A 1 12 ? -9.851 3.712 8.224 1.00 0.00 12 GLN A CA 12
ATOM 7693 C C . GLN A 1 12 ? -10.285 2.531 7.359 1.00 0.00 12 GLN A C 12
ATOM 7694 O O . GLN A 1 12 ? -11.339 1.937 7.588 1.00 0.00 12 GLN A O 12
ATOM 7708 N N . VAL A 1 13 ? -9.464 2.193 6.369 1.00 0.00 13 VAL A N 12
ATOM 7709 C CA . VAL A 1 13 ? -9.759 1.080 5.475 1.00 0.00 13 VAL A CA 12
ATOM 7710 C C . VAL A 1 13 ? -8.495 0.290 5.151 1.00 0.00 13 VAL A C 12
ATOM 7711 O O . VAL A 1 13 ? -7.866 0.508 4.115 1.00 0.00 13 VAL A O 12
ATOM 7724 N N . PRO A 1 14 ? -8.105 -0.642 6.036 1.00 0.00 14 PRO A N 12
ATOM 7725 C CA . PRO A 1 14 ? -6.908 -1.463 5.837 1.00 0.00 14 PRO A CA 12
ATOM 7726 C C . PRO A 1 14 ? -7.086 -2.482 4.721 1.00 0.00 14 PRO A C 12
ATOM 7727 O O . PRO A 1 14 ? -8.208 -2.840 4.365 1.00 0.00 14 PRO A O 12
ATOM 7738 N N . CYS A 1 15 ? -5.969 -2.944 4.172 1.00 0.00 15 CYS A N 12
ATOM 7739 C CA . CYS A 1 15 ? -5.997 -3.923 3.092 1.00 0.00 15 CYS A CA 12
ATOM 7740 C C . CYS A 1 15 ? -6.571 -5.254 3.565 1.00 0.00 15 CYS A C 12
ATOM 7741 O O . CYS A 1 15 ? -6.247 -5.733 4.652 1.00 0.00 15 CYS A O 12
ATOM 7748 N N . CYS A 1 16 ? -7.419 -5.848 2.734 1.00 0.00 16 CYS A N 12
ATOM 7749 C CA . CYS A 1 16 ? -8.036 -7.132 3.050 1.00 0.00 16 CYS A CA 12
ATOM 7750 C C . CYS A 1 16 ? -7.023 -8.277 2.952 1.00 0.00 16 CYS A C 12
ATOM 7751 O O . CYS A 1 16 ? -7.338 -9.418 3.282 1.00 0.00 16 CYS A O 12
ATOM 7758 N N . ASP A 1 17 ? -5.812 -7.971 2.483 1.00 0.00 17 ASP A N 12
ATOM 7759 C CA . ASP A 1 17 ? -4.775 -8.988 2.335 1.00 0.00 17 ASP A CA 12
ATOM 7760 C C . ASP A 1 17 ? -3.901 -9.090 3.585 1.00 0.00 17 ASP A C 12
ATOM 7761 O O . ASP A 1 17 ? -3.561 -8.078 4.203 1.00 0.00 17 ASP A O 12
ATOM 7770 N N . PRO A 1 18 ? -3.509 -10.320 3.968 1.00 0.00 18 PRO A N 12
ATOM 7771 C CA . PRO A 1 18 ? -2.663 -10.549 5.141 1.00 0.00 18 PRO A CA 12
ATOM 7772 C C . PRO A 1 18 ? -1.355 -9.771 5.054 1.00 0.00 18 PRO A C 12
ATOM 7773 O O . PRO A 1 18 ? -0.692 -9.766 4.018 1.00 0.00 18 PRO A O 12
ATOM 7784 N N . CYS A 1 19 ? -0.995 -9.105 6.146 1.00 0.00 19 CYS A N 12
ATOM 7785 C CA . CYS A 1 19 ? 0.229 -8.314 6.189 1.00 0.00 19 CYS A CA 12
ATOM 7786 C C . CYS A 1 19 ? 0.165 -7.153 5.192 1.00 0.00 19 CYS A C 12
ATOM 7787 O O . CYS A 1 19 ? 1.179 -6.527 4.891 1.00 0.00 19 CYS A O 12
ATOM 7794 N N . ALA A 1 20 ? -1.034 -6.862 4.686 1.00 0.00 20 ALA A N 12
ATOM 7795 C CA . ALA A 1 20 ? -1.208 -5.775 3.733 1.00 0.00 20 ALA A CA 12
ATOM 7796 C C . ALA A 1 20 ? -1.867 -4.571 4.398 1.00 0.00 20 ALA A C 12
ATOM 7797 O O . ALA A 1 20 ? -2.872 -4.709 5.096 1.00 0.00 20 ALA A O 12
ATOM 7804 N N . THR A 1 21 ? -1.295 -3.391 4.180 1.00 0.00 21 THR A N 12
ATOM 7805 C CA . THR A 1 21 ? -1.830 -2.166 4.763 1.00 0.00 21 THR A CA 12
ATOM 7806 C C . THR A 1 21 ? -1.764 -1.013 3.767 1.00 0.00 21 THR A C 12
ATOM 7807 O O . THR A 1 21 ? -0.877 -0.968 2.916 1.00 0.00 21 THR A O 12
ATOM 7818 N N . CYS A 1 22 ? -2.703 -0.080 3.878 1.00 0.00 22 CYS A N 12
ATOM 7819 C CA . CYS A 1 22 ? -2.742 1.070 2.984 1.00 0.00 22 CYS A CA 12
ATOM 7820 C C . CYS A 1 22 ? -1.612 2.045 3.297 1.00 0.00 22 CYS A C 12
ATOM 7821 O O . CYS A 1 22 ? -1.372 2.383 4.457 1.00 0.00 22 CYS A O 12
ATOM 7828 N N . TYR A 1 23 ? -0.925 2.496 2.253 1.00 0.00 23 TYR A N 12
ATOM 7829 C CA . TYR A 1 23 ? 0.178 3.433 2.408 1.00 0.00 23 TYR A CA 12
ATOM 7830 C C . TYR A 1 23 ? 0.139 4.494 1.310 1.00 0.00 23 TYR A C 12
ATOM 7831 O O . TYR A 1 23 ? -0.291 4.222 0.187 1.00 0.00 23 TYR A O 12
ATOM 7849 N N . CYS A 1 24 ? 0.586 5.700 1.646 1.00 0.00 24 CYS A N 12
ATOM 7850 C CA . CYS A 1 24 ? 0.599 6.802 0.693 1.00 0.00 24 CYS A CA 12
ATOM 7851 C C . CYS A 1 24 ? 1.997 7.006 0.117 1.00 0.00 24 CYS A C 12
ATOM 7852 O O . CYS A 1 24 ? 2.988 6.992 0.847 1.00 0.00 24 CYS A O 12
ATOM 7859 N N . ARG A 1 25 ? 2.069 7.197 -1.197 1.00 0.00 25 ARG A N 12
ATOM 7860 C CA . ARG A 1 25 ? 3.348 7.407 -1.866 1.00 0.00 25 ARG A CA 12
ATOM 7861 C C . ARG A 1 25 ? 3.915 8.786 -1.553 1.00 0.00 25 ARG A C 12
ATOM 7862 O O . ARG A 1 25 ? 5.074 9.077 -1.855 1.00 0.00 25 ARG A O 12
ATOM 7883 N N . PHE A 1 26 ? 3.096 9.627 -0.940 1.00 0.00 26 PHE A N 12
ATOM 7884 C CA . PHE A 1 26 ? 3.504 10.971 -0.571 1.00 0.00 26 PHE A CA 12
ATOM 7885 C C . PHE A 1 26 ? 2.827 11.380 0.735 1.00 0.00 26 PHE A C 12
ATOM 7886 O O . PHE A 1 26 ? 2.449 10.524 1.535 1.00 0.00 26 PHE A O 12
ATOM 7903 N N . PHE A 1 27 ? 2.665 12.681 0.947 1.00 0.00 27 PHE A N 12
ATOM 7904 C CA . PHE A 1 27 ? 2.029 13.184 2.143 1.00 0.00 27 PHE A CA 12
ATOM 7905 C C . PHE A 1 27 ? 0.638 12.578 2.303 1.00 0.00 27 PHE A C 12
ATOM 7906 O O . PHE A 1 27 ? 0.392 11.791 3.219 1.00 0.00 27 PHE A O 12
ATOM 7923 N N . ASN A 1 28 ? -0.267 12.943 1.400 1.00 0.00 28 ASN A N 12
ATOM 7924 C CA . ASN A 1 28 ? -1.631 12.433 1.430 1.00 0.00 28 ASN A CA 12
ATOM 7925 C C . ASN A 1 28 ? -2.259 12.491 0.041 1.00 0.00 28 ASN A C 12
ATOM 7926 O O . ASN A 1 28 ? -2.981 13.433 -0.282 1.00 0.00 28 ASN A O 12
ATOM 7937 N N . ALA A 1 29 ? -1.976 11.484 -0.783 1.00 0.00 29 ALA A N 12
ATOM 7938 C CA . ALA A 1 29 ? -2.519 11.443 -2.137 1.00 0.00 29 ALA A CA 12
ATOM 7939 C C . ALA A 1 29 ? -2.678 10.010 -2.640 1.00 0.00 29 ALA A C 12
ATOM 7940 O O . ALA A 1 29 ? -3.789 9.484 -2.697 1.00 0.00 29 ALA A O 12
ATOM 7947 N N . PHE A 1 30 ? -1.565 9.388 -3.012 1.00 0.00 30 PHE A N 12
ATOM 7948 C CA . PHE A 1 30 ? -1.589 8.021 -3.523 1.00 0.00 30 PHE A CA 12
ATOM 7949 C C . PHE A 1 30 ? -1.580 7.007 -2.383 1.00 0.00 30 PHE A C 12
ATOM 7950 O O . PHE A 1 30 ? -0.591 6.304 -2.172 1.00 0.00 30 PHE A O 12
ATOM 7967 N N . CYS A 1 31 ? -2.690 6.933 -1.653 1.00 0.00 31 CYS A N 12
ATOM 7968 C CA . CYS A 1 31 ? -2.812 6.000 -0.537 1.00 0.00 31 CYS A CA 12
ATOM 7969 C C . CYS A 1 31 ? -3.544 4.733 -0.963 1.00 0.00 31 CYS A C 12
ATOM 7970 O O . CYS A 1 31 ? -4.768 4.728 -1.107 1.00 0.00 31 CYS A O 12
ATOM 7977 N N . TYR A 1 32 ? -2.787 3.657 -1.164 1.00 0.00 32 TYR A N 12
ATOM 7978 C CA . TYR A 1 32 ? -3.367 2.382 -1.578 1.00 0.00 32 TYR A CA 12
ATOM 7979 C C . TYR A 1 32 ? -2.761 1.222 -0.794 1.00 0.00 32 TYR A C 12
ATOM 7980 O O . TYR A 1 32 ? -1.733 1.372 -0.136 1.00 0.00 32 TYR A O 12
ATOM 7998 N N . CYS A 1 33 ? -3.409 0.063 -0.871 1.00 0.00 33 CYS A N 12
ATOM 7999 C CA . CYS A 1 33 ? -2.941 -1.129 -0.167 1.00 0.00 33 CYS A CA 12
ATOM 8000 C C . CYS A 1 33 ? -1.491 -1.450 -0.532 1.00 0.00 33 CYS A C 12
ATOM 8001 O O . CYS A 1 33 ? -1.056 -1.225 -1.661 1.00 0.00 33 CYS A O 12
ATOM 8008 N N . ARG A 1 34 ? -0.757 -1.988 0.436 1.00 0.00 34 ARG A N 12
ATOM 8009 C CA . ARG A 1 34 ? 0.637 -2.357 0.232 1.00 0.00 34 ARG A CA 12
ATOM 8010 C C . ARG A 1 34 ? 0.927 -3.714 0.871 1.00 0.00 34 ARG A C 12
ATOM 8011 O O . ARG A 1 34 ? 0.609 -3.939 2.039 1.00 0.00 34 ARG A O 12
ATOM 8032 N N . LYS A 1 35 ? 1.529 -4.612 0.098 1.00 0.00 35 LYS A N 12
ATOM 8033 C CA . LYS A 1 35 ? 1.858 -5.945 0.591 1.00 0.00 35 LYS A CA 12
ATOM 8034 C C . LYS A 1 35 ? 3.192 -5.956 1.340 1.00 0.00 35 LYS A C 12
ATOM 8035 O O . LYS A 1 35 ? 3.721 -7.020 1.660 1.00 0.00 35 LYS A O 12
ATOM 8054 N N . LEU A 1 36 ? 3.732 -4.772 1.620 1.00 0.00 36 LEU A N 12
ATOM 8055 C CA . LEU A 1 36 ? 4.996 -4.659 2.328 1.00 0.00 36 LEU A CA 12
ATOM 8056 C C . LEU A 1 36 ? 6.122 -5.324 1.555 1.00 0.00 36 LEU A C 12
ATOM 8057 O O . LEU A 1 36 ? 6.176 -6.547 1.432 1.00 0.00 36 LEU A O 12
ATOM 8073 N N . GLY A 1 37 ? 7.019 -4.499 1.037 1.00 0.00 37 GLY A N 12
ATOM 8074 C CA . GLY A 1 37 ? 8.145 -5.006 0.276 1.00 0.00 37 GLY A CA 12
ATOM 8075 C C . GLY A 1 37 ? 9.327 -5.362 1.156 1.00 0.00 37 GLY A C 12
ATOM 8076 O O . GLY A 1 37 ? 10.437 -4.878 0.940 1.00 0.00 37 GLY A O 12
ATOM 8080 N N . THR A 1 38 ? 9.087 -6.212 2.150 1.00 0.00 38 THR A N 12
ATOM 8081 C CA . THR A 1 38 ? 10.142 -6.632 3.063 1.00 0.00 38 THR A CA 12
ATOM 8082 C C . THR A 1 38 ? 10.853 -7.874 2.534 1.00 0.00 38 THR A C 12
ATOM 8083 O O . THR A 1 38 ? 10.648 -8.979 3.034 1.00 0.00 38 THR A O 12
ATOM 8094 N N . ALA A 1 39 ? 11.689 -7.682 1.519 1.00 0.00 39 ALA A N 12
ATOM 8095 C CA . ALA A 1 39 ? 12.428 -8.786 0.921 1.00 0.00 39 ALA A CA 12
ATOM 8096 C C . ALA A 1 39 ? 13.369 -9.437 1.931 1.00 0.00 39 ALA A C 12
ATOM 8097 O O . ALA A 1 39 ? 13.819 -10.566 1.735 1.00 0.00 39 ALA A O 12
ATOM 8104 N N . MET A 1 40 ? 13.660 -8.719 3.010 1.00 0.00 40 MET A N 12
ATOM 8105 C CA . MET A 1 40 ? 14.544 -9.228 4.050 1.00 0.00 40 MET A CA 12
ATOM 8106 C C . MET A 1 40 ? 13.772 -10.086 5.049 1.00 0.00 40 MET A C 12
ATOM 8107 O O . MET A 1 40 ? 14.253 -11.127 5.491 1.00 0.00 40 MET A O 12
ATOM 8121 N N . ASN A 1 41 ? 12.569 -9.639 5.396 1.00 0.00 41 ASN A N 12
ATOM 8122 C CA . ASN A 1 41 ? 11.727 -10.365 6.340 1.00 0.00 41 ASN A CA 12
ATOM 8123 C C . ASN A 1 41 ? 10.247 -10.135 6.040 1.00 0.00 41 ASN A C 12
ATOM 8124 O O . ASN A 1 41 ? 9.554 -9.439 6.782 1.00 0.00 41 ASN A O 12
ATOM 8135 N N . PRO A 1 42 ? 9.742 -10.723 4.940 1.00 0.00 42 PRO A N 12
ATOM 8136 C CA . PRO A 1 42 ? 8.343 -10.580 4.542 1.00 0.00 42 PRO A CA 12
ATOM 8137 C C . PRO A 1 42 ? 7.426 -11.539 5.296 1.00 0.00 42 PRO A C 12
ATOM 8138 O O . PRO A 1 42 ? 7.889 -12.498 5.914 1.00 0.00 42 PRO A O 12
ATOM 8149 N N . CYS A 1 43 ? 6.124 -11.276 5.243 1.00 0.00 43 CYS A N 12
ATOM 8150 C CA . CYS A 1 43 ? 5.146 -12.095 5.906 1.00 0.00 43 CYS A CA 12
ATOM 8151 C C . CYS A 1 43 ? 4.807 -13.316 5.065 1.00 0.00 43 CYS A C 12
ATOM 8152 O O . CYS A 1 43 ? 5.662 -14.155 4.786 1.00 0.00 43 CYS A O 12
ATOM 8159 N N . SER A 1 44 ? 3.554 -13.399 4.670 1.00 0.00 44 SER A N 12
ATOM 8160 C CA . SER A 1 44 ? 3.074 -14.505 3.864 1.00 0.00 44 SER A CA 12
ATOM 8161 C C . SER A 1 44 ? 3.395 -14.288 2.389 1.00 0.00 44 SER A C 12
ATOM 8162 O O . SER A 1 44 ? 2.994 -13.285 1.797 1.00 0.00 44 SER A O 12
ATOM 8170 N N . ARG A 1 45 ? 4.120 -15.235 1.802 1.00 0.00 45 ARG A N 12
ATOM 8171 C CA . ARG A 1 45 ? 4.496 -15.148 0.397 1.00 0.00 45 ARG A CA 12
ATOM 8172 C C . ARG A 1 45 ? 4.750 -16.535 -0.184 1.00 0.00 45 ARG A C 12
ATOM 8173 O O . ARG A 1 45 ? 5.894 -16.981 -0.277 1.00 0.00 45 ARG A O 12
ATOM 8194 N N . THR A 1 46 ? 3.676 -17.215 -0.571 1.00 0.00 46 THR A N 12
ATOM 8195 C CA . THR A 1 46 ? 3.783 -18.552 -1.142 1.00 0.00 46 THR A CA 12
ATOM 8196 C C . THR A 1 46 ? 2.714 -18.777 -2.207 1.00 0.00 46 THR A C 12
ATOM 8197 O O . THR A 1 46 ? 1.514 -18.714 -1.862 1.00 0.00 46 THR A O 12
ATOM 8209 N N . CYS A 1 1 ? -12.773 -4.463 3.342 1.00 0.00 1 CYS A N 13
ATOM 8210 C CA . CYS A 1 1 ? -11.462 -3.762 3.257 1.00 0.00 1 CYS A CA 13
ATOM 8211 C C . CYS A 1 1 ? -11.110 -3.442 1.805 1.00 0.00 1 CYS A C 13
ATOM 8212 O O . CYS A 1 1 ? -11.982 -3.433 0.934 1.00 0.00 1 CYS A O 13
ATOM 8219 N N . VAL A 1 2 ? -9.830 -3.184 1.550 1.00 0.00 2 VAL A N 13
ATOM 8220 C CA . VAL A 1 2 ? -9.368 -2.869 0.205 1.00 0.00 2 VAL A CA 13
ATOM 8221 C C . VAL A 1 2 ? -8.871 -4.114 -0.506 1.00 0.00 2 VAL A C 13
ATOM 8222 O O . VAL A 1 2 ? -8.604 -5.137 0.124 1.00 0.00 2 VAL A O 13
ATOM 8235 N N . ARG A 1 3 ? -8.764 -4.026 -1.823 1.00 0.00 3 ARG A N 13
ATOM 8236 C CA . ARG A 1 3 ? -8.313 -5.151 -2.619 1.00 0.00 3 ARG A CA 13
ATOM 8237 C C . ARG A 1 3 ? -6.798 -5.305 -2.538 1.00 0.00 3 ARG A C 13
ATOM 8238 O O . ARG A 1 3 ? -6.156 -4.759 -1.641 1.00 0.00 3 ARG A O 13
ATOM 8259 N N . LEU A 1 4 ? -6.232 -6.059 -3.473 1.00 0.00 4 LEU A N 13
ATOM 8260 C CA . LEU A 1 4 ? -4.799 -6.297 -3.503 1.00 0.00 4 LEU A CA 13
ATOM 8261 C C . LEU A 1 4 ? -4.036 -5.017 -3.813 1.00 0.00 4 LEU A C 13
ATOM 8262 O O . LEU A 1 4 ? -2.915 -4.822 -3.344 1.00 0.00 4 LEU A O 13
ATOM 8278 N N . HIS A 1 5 ? -4.649 -4.147 -4.604 1.00 0.00 5 HIS A N 13
ATOM 8279 C CA . HIS A 1 5 ? -4.030 -2.889 -4.973 1.00 0.00 5 HIS A CA 13
ATOM 8280 C C . HIS A 1 5 ? -5.079 -1.844 -5.339 1.00 0.00 5 HIS A C 13
ATOM 8281 O O . HIS A 1 5 ? -5.356 -1.609 -6.515 1.00 0.00 5 HIS A O 13
ATOM 8296 N N . GLU A 1 6 ? -5.653 -1.215 -4.318 1.00 0.00 6 GLU A N 13
ATOM 8297 C CA . GLU A 1 6 ? -6.665 -0.188 -4.522 1.00 0.00 6 GLU A CA 13
ATOM 8298 C C . GLU A 1 6 ? -6.452 0.972 -3.554 1.00 0.00 6 GLU A C 13
ATOM 8299 O O . GLU A 1 6 ? -5.623 0.890 -2.649 1.00 0.00 6 GLU A O 13
ATOM 8311 N N . SER A 1 7 ? -7.202 2.053 -3.752 1.00 0.00 7 SER A N 13
ATOM 8312 C CA . SER A 1 7 ? -7.087 3.229 -2.896 1.00 0.00 7 SER A CA 13
ATOM 8313 C C . SER A 1 7 ? -8.015 3.126 -1.689 1.00 0.00 7 SER A C 13
ATOM 8314 O O . SER A 1 7 ? -9.085 2.523 -1.764 1.00 0.00 7 SER A O 13
ATOM 8322 N N . CYS A 1 8 ? -7.595 3.725 -0.578 1.00 0.00 8 CYS A N 13
ATOM 8323 C CA . CYS A 1 8 ? -8.384 3.708 0.651 1.00 0.00 8 CYS A CA 13
ATOM 8324 C C . CYS A 1 8 ? -8.761 5.125 1.089 1.00 0.00 8 CYS A C 13
ATOM 8325 O O . CYS A 1 8 ? -9.471 5.302 2.078 1.00 0.00 8 CYS A O 13
ATOM 8332 N N . LEU A 1 9 ? -8.277 6.122 0.342 1.00 0.00 9 LEU A N 13
ATOM 8333 C CA . LEU A 1 9 ? -8.543 7.541 0.625 1.00 0.00 9 LEU A CA 13
ATOM 8334 C C . LEU A 1 9 ? -8.878 7.799 2.096 1.00 0.00 9 LEU A C 13
ATOM 8335 O O . LEU A 1 9 ? -10.021 7.632 2.523 1.00 0.00 9 LEU A O 13
ATOM 8351 N N . GLY A 1 10 ? -7.873 8.214 2.862 1.00 0.00 10 GLY A N 13
ATOM 8352 C CA . GLY A 1 10 ? -8.078 8.495 4.273 1.00 0.00 10 GLY A CA 13
ATOM 8353 C C . GLY A 1 10 ? -7.370 7.507 5.183 1.00 0.00 10 GLY A C 13
ATOM 8354 O O . GLY A 1 10 ? -7.367 7.676 6.401 1.00 0.00 10 GLY A O 13
ATOM 8358 N N . GLN A 1 11 ? -6.777 6.472 4.591 1.00 0.00 11 GLN A N 13
ATOM 8359 C CA . GLN A 1 11 ? -6.065 5.443 5.346 1.00 0.00 11 GLN A CA 13
ATOM 8360 C C . GLN A 1 11 ? -6.975 4.777 6.380 1.00 0.00 11 GLN A C 13
ATOM 8361 O O . GLN A 1 11 ? -6.494 4.146 7.321 1.00 0.00 11 GLN A O 13
ATOM 8375 N N . GLN A 1 12 ? -8.286 4.912 6.194 1.00 0.00 12 GLN A N 13
ATOM 8376 C CA . GLN A 1 12 ? -9.252 4.316 7.103 1.00 0.00 12 GLN A CA 13
ATOM 8377 C C . GLN A 1 12 ? -9.615 2.903 6.652 1.00 0.00 12 GLN A C 13
ATOM 8378 O O . GLN A 1 12 ? -10.035 2.071 7.455 1.00 0.00 12 GLN A O 13
ATOM 8392 N N . VAL A 1 13 ? -9.456 2.645 5.356 1.00 0.00 13 VAL A N 13
ATOM 8393 C CA . VAL A 1 13 ? -9.772 1.339 4.788 1.00 0.00 13 VAL A CA 13
ATOM 8394 C C . VAL A 1 13 ? -8.510 0.513 4.553 1.00 0.00 13 VAL A C 13
ATOM 8395 O O . VAL A 1 13 ? -7.887 0.609 3.498 1.00 0.00 13 VAL A O 13
ATOM 8408 N N . PRO A 1 14 ? -8.113 -0.317 5.536 1.00 0.00 14 PRO A N 13
ATOM 8409 C CA . PRO A 1 14 ? -6.920 -1.161 5.416 1.00 0.00 14 PRO A CA 13
ATOM 8410 C C . PRO A 1 14 ? -7.100 -2.268 4.385 1.00 0.00 14 PRO A C 13
ATOM 8411 O O . PRO A 1 14 ? -8.223 -2.642 4.051 1.00 0.00 14 PRO A O 13
ATOM 8422 N N . CYS A 1 15 ? -5.985 -2.786 3.886 1.00 0.00 15 CYS A N 13
ATOM 8423 C CA . CYS A 1 15 ? -6.021 -3.852 2.891 1.00 0.00 15 CYS A CA 13
ATOM 8424 C C . CYS A 1 15 ? -6.617 -5.131 3.467 1.00 0.00 15 CYS A C 13
ATOM 8425 O O . CYS A 1 15 ? -6.244 -5.567 4.555 1.00 0.00 15 CYS A O 13
ATOM 8432 N N . CYS A 1 16 ? -7.536 -5.731 2.721 1.00 0.00 16 CYS A N 13
ATOM 8433 C CA . CYS A 1 16 ? -8.179 -6.971 3.142 1.00 0.00 16 CYS A CA 13
ATOM 8434 C C . CYS A 1 16 ? -7.221 -8.161 3.030 1.00 0.00 16 CYS A C 13
ATOM 8435 O O . CYS A 1 16 ? -7.574 -9.282 3.400 1.00 0.00 16 CYS A O 13
ATOM 8442 N N . ASP A 1 17 ? -6.017 -7.922 2.509 1.00 0.00 17 ASP A N 13
ATOM 8443 C CA . ASP A 1 17 ? -5.034 -8.989 2.344 1.00 0.00 17 ASP A CA 13
ATOM 8444 C C . ASP A 1 17 ? -4.128 -9.115 3.570 1.00 0.00 17 ASP A C 13
ATOM 8445 O O . ASP A 1 17 ? -3.724 -8.113 4.165 1.00 0.00 17 ASP A O 13
ATOM 8454 N N . PRO A 1 18 ? -3.782 -10.357 3.958 1.00 0.00 18 PRO A N 13
ATOM 8455 C CA . PRO A 1 18 ? -2.911 -10.611 5.108 1.00 0.00 18 PRO A CA 13
ATOM 8456 C C . PRO A 1 18 ? -1.579 -9.886 4.980 1.00 0.00 18 PRO A C 13
ATOM 8457 O O . PRO A 1 18 ? -0.951 -9.901 3.921 1.00 0.00 18 PRO A O 13
ATOM 8468 N N . CYS A 1 19 ? -1.155 -9.243 6.062 1.00 0.00 19 CYS A N 13
ATOM 8469 C CA . CYS A 1 19 ? 0.099 -8.500 6.068 1.00 0.00 19 CYS A CA 13
ATOM 8470 C C . CYS A 1 19 ? 0.050 -7.336 5.077 1.00 0.00 19 CYS A C 13
ATOM 8471 O O . CYS A 1 19 ? 1.082 -6.753 4.743 1.00 0.00 19 CYS A O 13
ATOM 8478 N N . ALA A 1 20 ? -1.150 -6.993 4.610 1.00 0.00 20 ALA A N 13
ATOM 8479 C CA . ALA A 1 20 ? -1.310 -5.896 3.667 1.00 0.00 20 ALA A CA 13
ATOM 8480 C C . ALA A 1 20 ? -1.940 -4.684 4.343 1.00 0.00 20 ALA A C 13
ATOM 8481 O O . ALA A 1 20 ? -2.965 -4.799 5.014 1.00 0.00 20 ALA A O 13
ATOM 8488 N N . THR A 1 21 ? -1.323 -3.523 4.159 1.00 0.00 21 THR A N 13
ATOM 8489 C CA . THR A 1 21 ? -1.823 -2.289 4.751 1.00 0.00 21 THR A CA 13
ATOM 8490 C C . THR A 1 21 ? -1.775 -1.147 3.743 1.00 0.00 21 THR A C 13
ATOM 8491 O O . THR A 1 21 ? -0.846 -1.051 2.941 1.00 0.00 21 THR A O 13
ATOM 8502 N N . CYS A 1 22 ? -2.785 -0.285 3.788 1.00 0.00 22 CYS A N 13
ATOM 8503 C CA . CYS A 1 22 ? -2.861 0.853 2.881 1.00 0.00 22 CYS A CA 13
ATOM 8504 C C . CYS A 1 22 ? -1.861 1.935 3.274 1.00 0.00 22 CYS A C 13
ATOM 8505 O O . CYS A 1 22 ? -1.860 2.409 4.410 1.00 0.00 22 CYS A O 13
ATOM 8512 N N . TYR A 1 23 ? -1.017 2.329 2.326 1.00 0.00 23 TYR A N 13
ATOM 8513 C CA . TYR A 1 23 ? -0.021 3.364 2.575 1.00 0.00 23 TYR A CA 13
ATOM 8514 C C . TYR A 1 23 ? -0.049 4.418 1.469 1.00 0.00 23 TYR A C 13
ATOM 8515 O O . TYR A 1 23 ? -0.443 4.134 0.338 1.00 0.00 23 TYR A O 13
ATOM 8533 N N . CYS A 1 24 ? 0.364 5.635 1.809 1.00 0.00 24 CYS A N 13
ATOM 8534 C CA . CYS A 1 24 ? 0.378 6.732 0.848 1.00 0.00 24 CYS A CA 13
ATOM 8535 C C . CYS A 1 24 ? 1.774 6.942 0.274 1.00 0.00 24 CYS A C 13
ATOM 8536 O O . CYS A 1 24 ? 2.769 6.885 0.994 1.00 0.00 24 CYS A O 13
ATOM 8543 N N . ARG A 1 25 ? 1.837 7.191 -1.032 1.00 0.00 25 ARG A N 13
ATOM 8544 C CA . ARG A 1 25 ? 3.111 7.416 -1.705 1.00 0.00 25 ARG A CA 13
ATOM 8545 C C . ARG A 1 25 ? 3.691 8.782 -1.354 1.00 0.00 25 ARG A C 13
ATOM 8546 O O . ARG A 1 25 ? 4.836 9.086 -1.686 1.00 0.00 25 ARG A O 13
ATOM 8567 N N . PHE A 1 26 ? 2.892 9.598 -0.678 1.00 0.00 26 PHE A N 13
ATOM 8568 C CA . PHE A 1 26 ? 3.310 10.928 -0.270 1.00 0.00 26 PHE A CA 13
ATOM 8569 C C . PHE A 1 26 ? 2.730 11.241 1.107 1.00 0.00 26 PHE A C 13
ATOM 8570 O O . PHE A 1 26 ? 2.389 10.328 1.860 1.00 0.00 26 PHE A O 13
ATOM 8587 N N . PHE A 1 27 ? 2.609 12.520 1.437 1.00 0.00 27 PHE A N 13
ATOM 8588 C CA . PHE A 1 27 ? 2.064 12.919 2.715 1.00 0.00 27 PHE A CA 13
ATOM 8589 C C . PHE A 1 27 ? 0.677 12.315 2.913 1.00 0.00 27 PHE A C 13
ATOM 8590 O O . PHE A 1 27 ? 0.477 11.462 3.778 1.00 0.00 27 PHE A O 13
ATOM 8607 N N . ASN A 1 28 ? -0.272 12.756 2.097 1.00 0.00 28 ASN A N 13
ATOM 8608 C CA . ASN A 1 28 ? -1.638 12.257 2.167 1.00 0.00 28 ASN A CA 13
ATOM 8609 C C . ASN A 1 28 ? -2.352 12.448 0.833 1.00 0.00 28 ASN A C 13
ATOM 8610 O O . ASN A 1 28 ? -3.074 13.425 0.642 1.00 0.00 28 ASN A O 13
ATOM 8621 N N . ALA A 1 29 ? -2.142 11.515 -0.094 1.00 0.00 29 ALA A N 13
ATOM 8622 C CA . ALA A 1 29 ? -2.771 11.604 -1.408 1.00 0.00 29 ALA A CA 13
ATOM 8623 C C . ALA A 1 29 ? -3.005 10.225 -2.019 1.00 0.00 29 ALA A C 13
ATOM 8624 O O . ALA A 1 29 ? -4.117 9.701 -1.976 1.00 0.00 29 ALA A O 13
ATOM 8631 N N . PHE A 1 30 ? -1.958 9.646 -2.597 1.00 0.00 30 PHE A N 13
ATOM 8632 C CA . PHE A 1 30 ? -2.062 8.333 -3.225 1.00 0.00 30 PHE A CA 13
ATOM 8633 C C . PHE A 1 30 ? -1.904 7.215 -2.198 1.00 0.00 30 PHE A C 13
ATOM 8634 O O . PHE A 1 30 ? -0.837 6.616 -2.077 1.00 0.00 30 PHE A O 13
ATOM 8651 N N . CYS A 1 31 ? -2.978 6.940 -1.463 1.00 0.00 31 CYS A N 13
ATOM 8652 C CA . CYS A 1 31 ? -2.961 5.894 -0.447 1.00 0.00 31 CYS A CA 13
ATOM 8653 C C . CYS A 1 31 ? -3.662 4.635 -0.945 1.00 0.00 31 CYS A C 13
ATOM 8654 O O . CYS A 1 31 ? -4.872 4.639 -1.181 1.00 0.00 31 CYS A O 13
ATOM 8661 N N . TYR A 1 32 ? -2.898 3.558 -1.103 1.00 0.00 32 TYR A N 13
ATOM 8662 C CA . TYR A 1 32 ? -3.452 2.291 -1.571 1.00 0.00 32 TYR A CA 13
ATOM 8663 C C . TYR A 1 32 ? -2.872 1.113 -0.794 1.00 0.00 32 TYR A C 13
ATOM 8664 O O . TYR A 1 32 ? -1.879 1.254 -0.080 1.00 0.00 32 TYR A O 13
ATOM 8682 N N . CYS A 1 33 ? -3.506 -0.049 -0.936 1.00 0.00 33 CYS A N 13
ATOM 8683 C CA . CYS A 1 33 ? -3.063 -1.258 -0.246 1.00 0.00 33 CYS A CA 13
ATOM 8684 C C . CYS A 1 33 ? -1.607 -1.581 -0.574 1.00 0.00 33 CYS A C 13
ATOM 8685 O O . CYS A 1 33 ? -1.162 -1.425 -1.710 1.00 0.00 33 CYS A O 13
ATOM 8692 N N . ARG A 1 34 ? -0.877 -2.046 0.436 1.00 0.00 34 ARG A N 13
ATOM 8693 C CA . ARG A 1 34 ? 0.524 -2.410 0.271 1.00 0.00 34 ARG A CA 13
ATOM 8694 C C . ARG A 1 34 ? 0.824 -3.707 1.015 1.00 0.00 34 ARG A C 13
ATOM 8695 O O . ARG A 1 34 ? 0.560 -3.820 2.211 1.00 0.00 34 ARG A O 13
ATOM 8716 N N . LYS A 1 35 ? 1.375 -4.686 0.303 1.00 0.00 35 LYS A N 13
ATOM 8717 C CA . LYS A 1 35 ? 1.705 -5.975 0.909 1.00 0.00 35 LYS A CA 13
ATOM 8718 C C . LYS A 1 35 ? 3.084 -5.953 1.567 1.00 0.00 35 LYS A C 13
ATOM 8719 O O . LYS A 1 35 ? 3.766 -6.976 1.628 1.00 0.00 35 LYS A O 13
ATOM 8738 N N . LEU A 1 36 ? 3.489 -4.786 2.066 1.00 0.00 36 LEU A N 13
ATOM 8739 C CA . LEU A 1 36 ? 4.778 -4.638 2.725 1.00 0.00 36 LEU A CA 13
ATOM 8740 C C . LEU A 1 36 ? 5.918 -5.107 1.834 1.00 0.00 36 LEU A C 13
ATOM 8741 O O . LEU A 1 36 ? 6.118 -6.306 1.636 1.00 0.00 36 LEU A O 13
ATOM 8757 N N . GLY A 1 37 ? 6.666 -4.149 1.307 1.00 0.00 37 GLY A N 13
ATOM 8758 C CA . GLY A 1 37 ? 7.786 -4.474 0.444 1.00 0.00 37 GLY A CA 13
ATOM 8759 C C . GLY A 1 37 ? 8.987 -4.983 1.218 1.00 0.00 37 GLY A C 13
ATOM 8760 O O . GLY A 1 37 ? 10.078 -4.418 1.128 1.00 0.00 37 GLY A O 13
ATOM 8764 N N . THR A 1 38 ? 8.788 -6.055 1.981 1.00 0.00 38 THR A N 13
ATOM 8765 C CA . THR A 1 38 ? 9.863 -6.640 2.771 1.00 0.00 38 THR A CA 13
ATOM 8766 C C . THR A 1 38 ? 10.604 -7.702 1.967 1.00 0.00 38 THR A C 13
ATOM 8767 O O . THR A 1 38 ? 10.421 -8.900 2.182 1.00 0.00 38 THR A O 13
ATOM 8778 N N . ALA A 1 39 ? 11.442 -7.253 1.037 1.00 0.00 39 ALA A N 13
ATOM 8779 C CA . ALA A 1 39 ? 12.212 -8.161 0.198 1.00 0.00 39 ALA A CA 13
ATOM 8780 C C . ALA A 1 39 ? 13.151 -9.030 1.030 1.00 0.00 39 ALA A C 13
ATOM 8781 O O . ALA A 1 39 ? 13.645 -10.055 0.558 1.00 0.00 39 ALA A O 13
ATOM 8788 N N . MET A 1 40 ? 13.394 -8.616 2.268 1.00 0.00 40 MET A N 13
ATOM 8789 C CA . MET A 1 40 ? 14.272 -9.358 3.163 1.00 0.00 40 MET A CA 13
ATOM 8790 C C . MET A 1 40 ? 13.511 -10.479 3.863 1.00 0.00 40 MET A C 13
ATOM 8791 O O . MET A 1 40 ? 13.975 -11.619 3.916 1.00 0.00 40 MET A O 13
ATOM 8805 N N . ASN A 1 41 ? 12.340 -10.151 4.398 1.00 0.00 41 ASN A N 13
ATOM 8806 C CA . ASN A 1 41 ? 11.514 -11.132 5.092 1.00 0.00 41 ASN A CA 13
ATOM 8807 C C . ASN A 1 41 ? 10.031 -10.789 4.969 1.00 0.00 41 ASN A C 13
ATOM 8808 O O . ASN A 1 41 ? 9.428 -10.258 5.901 1.00 0.00 41 ASN A O 13
ATOM 8819 N N . PRO A 1 42 ? 9.419 -11.090 3.809 1.00 0.00 42 PRO A N 13
ATOM 8820 C CA . PRO A 1 42 ? 8.002 -10.813 3.568 1.00 0.00 42 PRO A CA 13
ATOM 8821 C C . PRO A 1 42 ? 7.091 -11.840 4.235 1.00 0.00 42 PRO A C 13
ATOM 8822 O O . PRO A 1 42 ? 7.545 -12.903 4.658 1.00 0.00 42 PRO A O 13
ATOM 8833 N N . CYS A 1 43 ? 5.805 -11.517 4.326 1.00 0.00 43 CYS A N 13
ATOM 8834 C CA . CYS A 1 43 ? 4.836 -12.391 4.928 1.00 0.00 43 CYS A CA 13
ATOM 8835 C C . CYS A 1 43 ? 4.371 -13.445 3.939 1.00 0.00 43 CYS A C 13
ATOM 8836 O O . CYS A 1 43 ? 5.158 -14.263 3.462 1.00 0.00 43 CYS A O 13
ATOM 8843 N N . SER A 1 44 ? 3.089 -13.416 3.642 1.00 0.00 44 SER A N 13
ATOM 8844 C CA . SER A 1 44 ? 2.491 -14.359 2.717 1.00 0.00 44 SER A CA 13
ATOM 8845 C C . SER A 1 44 ? 2.705 -13.921 1.273 1.00 0.00 44 SER A C 13
ATOM 8846 O O . SER A 1 44 ? 1.846 -13.271 0.677 1.00 0.00 44 SER A O 13
ATOM 8854 N N . ARG A 1 45 ? 3.856 -14.282 0.715 1.00 0.00 45 ARG A N 13
ATOM 8855 C CA . ARG A 1 45 ? 4.184 -13.928 -0.660 1.00 0.00 45 ARG A CA 13
ATOM 8856 C C . ARG A 1 45 ? 5.185 -14.916 -1.252 1.00 0.00 45 ARG A C 13
ATOM 8857 O O . ARG A 1 45 ? 6.378 -14.627 -1.344 1.00 0.00 45 ARG A O 13
ATOM 8878 N N . THR A 1 46 ? 4.691 -16.084 -1.649 1.00 0.00 46 THR A N 13
ATOM 8879 C CA . THR A 1 46 ? 5.541 -17.116 -2.231 1.00 0.00 46 THR A CA 13
ATOM 8880 C C . THR A 1 46 ? 5.316 -17.222 -3.736 1.00 0.00 46 THR A C 13
ATOM 8881 O O . THR A 1 46 ? 4.903 -16.213 -4.344 1.00 0.00 46 THR A O 13
ATOM 8893 N N . CYS A 1 1 ? -12.677 -4.309 3.064 1.00 0.00 1 CYS A N 14
ATOM 8894 C CA . CYS A 1 1 ? -11.359 -3.616 3.045 1.00 0.00 1 CYS A CA 14
ATOM 8895 C C . CYS A 1 1 ? -10.968 -3.234 1.619 1.00 0.00 1 CYS A C 14
ATOM 8896 O O . CYS A 1 1 ? -11.817 -3.163 0.731 1.00 0.00 1 CYS A O 14
ATOM 8903 N N . VAL A 1 2 ? -9.677 -2.991 1.404 1.00 0.00 2 VAL A N 14
ATOM 8904 C CA . VAL A 1 2 ? -9.178 -2.621 0.086 1.00 0.00 2 VAL A CA 14
ATOM 8905 C C . VAL A 1 2 ? -8.712 -3.850 -0.676 1.00 0.00 2 VAL A C 14
ATOM 8906 O O . VAL A 1 2 ? -8.468 -4.903 -0.089 1.00 0.00 2 VAL A O 14
ATOM 8919 N N . ARG A 1 3 ? -8.606 -3.713 -1.991 1.00 0.00 3 ARG A N 14
ATOM 8920 C CA . ARG A 1 3 ? -8.189 -4.819 -2.832 1.00 0.00 3 ARG A CA 14
ATOM 8921 C C . ARG A 1 3 ? -6.674 -5.011 -2.778 1.00 0.00 3 ARG A C 14
ATOM 8922 O O . ARG A 1 3 ? -6.003 -4.476 -1.897 1.00 0.00 3 ARG A O 14
ATOM 8943 N N . LEU A 1 4 ? -6.147 -5.780 -3.726 1.00 0.00 4 LEU A N 14
ATOM 8944 C CA . LEU A 1 4 ? -4.722 -6.052 -3.790 1.00 0.00 4 LEU A CA 14
ATOM 8945 C C . LEU A 1 4 ? -3.938 -4.802 -4.169 1.00 0.00 4 LEU A C 14
ATOM 8946 O O . LEU A 1 4 ? -2.784 -4.638 -3.775 1.00 0.00 4 LEU A O 14
ATOM 8962 N N . HIS A 1 5 ? -4.574 -3.922 -4.932 1.00 0.00 5 HIS A N 14
ATOM 8963 C CA . HIS A 1 5 ? -3.939 -2.693 -5.359 1.00 0.00 5 HIS A CA 14
ATOM 8964 C C . HIS A 1 5 ? -4.974 -1.614 -5.660 1.00 0.00 5 HIS A C 14
ATOM 8965 O O . HIS A 1 5 ? -5.210 -1.266 -6.816 1.00 0.00 5 HIS A O 14
ATOM 8980 N N . GLU A 1 6 ? -5.581 -1.083 -4.604 1.00 0.00 6 GLU A N 14
ATOM 8981 C CA . GLU A 1 6 ? -6.586 -0.038 -4.740 1.00 0.00 6 GLU A CA 14
ATOM 8982 C C . GLU A 1 6 ? -6.385 1.039 -3.678 1.00 0.00 6 GLU A C 14
ATOM 8983 O O . GLU A 1 6 ? -5.667 0.831 -2.700 1.00 0.00 6 GLU A O 14
ATOM 8995 N N . SER A 1 7 ? -7.016 2.190 -3.878 1.00 0.00 7 SER A N 14
ATOM 8996 C CA . SER A 1 7 ? -6.898 3.298 -2.935 1.00 0.00 7 SER A CA 14
ATOM 8997 C C . SER A 1 7 ? -7.883 3.148 -1.781 1.00 0.00 7 SER A C 14
ATOM 8998 O O . SER A 1 7 ? -9.015 2.701 -1.970 1.00 0.00 7 SER A O 14
ATOM 9006 N N . CYS A 1 8 ? -7.442 3.523 -0.583 1.00 0.00 8 CYS A N 14
ATOM 9007 C CA . CYS A 1 8 ? -8.284 3.432 0.607 1.00 0.00 8 CYS A CA 14
ATOM 9008 C C . CYS A 1 8 ? -8.683 4.818 1.108 1.00 0.00 8 CYS A C 14
ATOM 9009 O O . CYS A 1 8 ? -9.703 4.973 1.779 1.00 0.00 8 CYS A O 14
ATOM 9016 N N . LEU A 1 9 ? -7.865 5.818 0.773 1.00 0.00 9 LEU A N 14
ATOM 9017 C CA . LEU A 1 9 ? -8.094 7.212 1.173 1.00 0.00 9 LEU A CA 14
ATOM 9018 C C . LEU A 1 9 ? -8.912 7.321 2.459 1.00 0.00 9 LEU A C 14
ATOM 9019 O O . LEU A 1 9 ? -10.144 7.310 2.431 1.00 0.00 9 LEU A O 14
ATOM 9035 N N . GLY A 1 10 ? -8.215 7.431 3.586 1.00 0.00 10 GLY A N 14
ATOM 9036 C CA . GLY A 1 10 ? -8.885 7.544 4.868 1.00 0.00 10 GLY A CA 14
ATOM 9037 C C . GLY A 1 10 ? -8.048 7.000 6.009 1.00 0.00 10 GLY A C 14
ATOM 9038 O O . GLY A 1 10 ? -8.180 7.440 7.151 1.00 0.00 10 GLY A O 14
ATOM 9042 N N . GLN A 1 11 ? -7.181 6.037 5.698 1.00 0.00 11 GLN A N 14
ATOM 9043 C CA . GLN A 1 11 ? -6.309 5.421 6.701 1.00 0.00 11 GLN A CA 14
ATOM 9044 C C . GLN A 1 11 ? -7.074 4.454 7.609 1.00 0.00 11 GLN A C 14
ATOM 9045 O O . GLN A 1 11 ? -6.465 3.687 8.354 1.00 0.00 11 GLN A O 14
ATOM 9059 N N . GLN A 1 12 ? -8.404 4.484 7.544 1.00 0.00 12 GLN A N 14
ATOM 9060 C CA . GLN A 1 12 ? -9.225 3.597 8.362 1.00 0.00 12 GLN A CA 14
ATOM 9061 C C . GLN A 1 12 ? -9.577 2.319 7.603 1.00 0.00 12 GLN A C 14
ATOM 9062 O O . GLN A 1 12 ? -10.009 1.334 8.200 1.00 0.00 12 GLN A O 14
ATOM 9076 N N . VAL A 1 13 ? -9.395 2.343 6.284 1.00 0.00 13 VAL A N 14
ATOM 9077 C CA . VAL A 1 13 ? -9.697 1.186 5.449 1.00 0.00 13 VAL A CA 14
ATOM 9078 C C . VAL A 1 13 ? -8.422 0.469 5.007 1.00 0.00 13 VAL A C 14
ATOM 9079 O O . VAL A 1 13 ? -7.906 0.724 3.918 1.00 0.00 13 VAL A O 14
ATOM 9092 N N . PRO A 1 14 ? -7.899 -0.445 5.843 1.00 0.00 14 PRO A N 14
ATOM 9093 C CA . PRO A 1 14 ? -6.684 -1.199 5.524 1.00 0.00 14 PRO A CA 14
ATOM 9094 C C . PRO A 1 14 ? -6.924 -2.244 4.442 1.00 0.00 14 PRO A C 14
ATOM 9095 O O . PRO A 1 14 ? -8.065 -2.591 4.144 1.00 0.00 14 PRO A O 14
ATOM 9106 N N . CYS A 1 15 ? -5.842 -2.744 3.855 1.00 0.00 15 CYS A N 14
ATOM 9107 C CA . CYS A 1 15 ? -5.944 -3.751 2.804 1.00 0.00 15 CYS A CA 14
ATOM 9108 C C . CYS A 1 15 ? -6.547 -5.045 3.340 1.00 0.00 15 CYS A C 14
ATOM 9109 O O . CYS A 1 15 ? -6.194 -5.506 4.425 1.00 0.00 15 CYS A O 14
ATOM 9116 N N . CYS A 1 16 ? -7.454 -5.628 2.564 1.00 0.00 16 CYS A N 14
ATOM 9117 C CA . CYS A 1 16 ? -8.109 -6.875 2.947 1.00 0.00 16 CYS A CA 14
ATOM 9118 C C . CYS A 1 16 ? -7.150 -8.065 2.848 1.00 0.00 16 CYS A C 14
ATOM 9119 O O . CYS A 1 16 ? -7.503 -9.184 3.220 1.00 0.00 16 CYS A O 14
ATOM 9126 N N . ASP A 1 17 ? -5.942 -7.826 2.336 1.00 0.00 17 ASP A N 14
ATOM 9127 C CA . ASP A 1 17 ? -4.956 -8.892 2.186 1.00 0.00 17 ASP A CA 14
ATOM 9128 C C . ASP A 1 17 ? -4.118 -9.064 3.454 1.00 0.00 17 ASP A C 14
ATOM 9129 O O . ASP A 1 17 ? -3.755 -8.085 4.110 1.00 0.00 17 ASP A O 14
ATOM 9138 N N . PRO A 1 18 ? -3.785 -10.320 3.809 1.00 0.00 18 PRO A N 14
ATOM 9139 C CA . PRO A 1 18 ? -2.978 -10.614 4.996 1.00 0.00 18 PRO A CA 14
ATOM 9140 C C . PRO A 1 18 ? -1.643 -9.880 4.963 1.00 0.00 18 PRO A C 14
ATOM 9141 O O . PRO A 1 18 ? -0.953 -9.868 3.944 1.00 0.00 18 PRO A O 14
ATOM 9152 N N . CYS A 1 19 ? -1.288 -9.257 6.082 1.00 0.00 19 CYS A N 14
ATOM 9153 C CA . CYS A 1 19 ? -0.041 -8.508 6.174 1.00 0.00 19 CYS A CA 14
ATOM 9154 C C . CYS A 1 19 ? -0.040 -7.329 5.199 1.00 0.00 19 CYS A C 14
ATOM 9155 O O . CYS A 1 19 ? 1.006 -6.751 4.912 1.00 0.00 19 CYS A O 14
ATOM 9162 N N . ALA A 1 20 ? -1.222 -6.973 4.692 1.00 0.00 20 ALA A N 14
ATOM 9163 C CA . ALA A 1 20 ? -1.339 -5.862 3.757 1.00 0.00 20 ALA A CA 14
ATOM 9164 C C . ALA A 1 20 ? -1.976 -4.648 4.422 1.00 0.00 20 ALA A C 14
ATOM 9165 O O . ALA A 1 20 ? -3.036 -4.750 5.041 1.00 0.00 20 ALA A O 14
ATOM 9172 N N . THR A 1 21 ? -1.321 -3.500 4.289 1.00 0.00 21 THR A N 14
ATOM 9173 C CA . THR A 1 21 ? -1.820 -2.260 4.875 1.00 0.00 21 THR A CA 14
ATOM 9174 C C . THR A 1 21 ? -1.748 -1.127 3.858 1.00 0.00 21 THR A C 14
ATOM 9175 O O . THR A 1 21 ? -0.962 -1.181 2.915 1.00 0.00 21 THR A O 14
ATOM 9186 N N . CYS A 1 22 ? -2.574 -0.104 4.049 1.00 0.00 22 CYS A N 14
ATOM 9187 C CA . CYS A 1 22 ? -2.594 1.031 3.134 1.00 0.00 22 CYS A CA 14
ATOM 9188 C C . CYS A 1 22 ? -1.332 1.875 3.276 1.00 0.00 22 CYS A C 14
ATOM 9189 O O . CYS A 1 22 ? -0.856 2.121 4.384 1.00 0.00 22 CYS A O 14
ATOM 9196 N N . TYR A 1 23 ? -0.800 2.314 2.141 1.00 0.00 23 TYR A N 14
ATOM 9197 C CA . TYR A 1 23 ? 0.406 3.133 2.122 1.00 0.00 23 TYR A CA 14
ATOM 9198 C C . TYR A 1 23 ? 0.270 4.254 1.093 1.00 0.00 23 TYR A C 14
ATOM 9199 O O . TYR A 1 23 ? -0.236 4.040 -0.009 1.00 0.00 23 TYR A O 14
ATOM 9217 N N . CYS A 1 24 ? 0.723 5.447 1.464 1.00 0.00 24 CYS A N 14
ATOM 9218 C CA . CYS A 1 24 ? 0.648 6.602 0.579 1.00 0.00 24 CYS A CA 14
ATOM 9219 C C . CYS A 1 24 ? 1.989 6.864 -0.100 1.00 0.00 24 CYS A C 14
ATOM 9220 O O . CYS A 1 24 ? 3.037 6.842 0.546 1.00 0.00 24 CYS A O 14
ATOM 9227 N N . ARG A 1 25 ? 1.946 7.117 -1.406 1.00 0.00 25 ARG A N 14
ATOM 9228 C CA . ARG A 1 25 ? 3.158 7.390 -2.169 1.00 0.00 25 ARG A CA 14
ATOM 9229 C C . ARG A 1 25 ? 3.717 8.772 -1.844 1.00 0.00 25 ARG A C 14
ATOM 9230 O O . ARG A 1 25 ? 4.832 9.113 -2.239 1.00 0.00 25 ARG A O 14
ATOM 9251 N N . PHE A 1 26 ? 2.935 9.559 -1.116 1.00 0.00 26 PHE A N 14
ATOM 9252 C CA . PHE A 1 26 ? 3.338 10.897 -0.725 1.00 0.00 26 PHE A CA 14
ATOM 9253 C C . PHE A 1 26 ? 2.802 11.207 0.670 1.00 0.00 26 PHE A C 14
ATOM 9254 O O . PHE A 1 26 ? 2.527 10.293 1.449 1.00 0.00 26 PHE A O 14
ATOM 9271 N N . PHE A 1 27 ? 2.644 12.486 0.988 1.00 0.00 27 PHE A N 14
ATOM 9272 C CA . PHE A 1 27 ? 2.135 12.891 2.279 1.00 0.00 27 PHE A CA 14
ATOM 9273 C C . PHE A 1 27 ? 0.784 12.232 2.547 1.00 0.00 27 PHE A C 14
ATOM 9274 O O . PHE A 1 27 ? 0.660 11.374 3.420 1.00 0.00 27 PHE A O 14
ATOM 9291 N N . ASN A 1 28 ? -0.224 12.635 1.780 1.00 0.00 28 ASN A N 14
ATOM 9292 C CA . ASN A 1 28 ? -1.563 12.081 1.921 1.00 0.00 28 ASN A CA 14
ATOM 9293 C C . ASN A 1 28 ? -2.354 12.239 0.625 1.00 0.00 28 ASN A C 14
ATOM 9294 O O . ASN A 1 28 ? -3.147 13.168 0.483 1.00 0.00 28 ASN A O 14
ATOM 9305 N N . ALA A 1 29 ? -2.132 11.329 -0.323 1.00 0.00 29 ALA A N 14
ATOM 9306 C CA . ALA A 1 29 ? -2.829 11.389 -1.602 1.00 0.00 29 ALA A CA 14
ATOM 9307 C C . ALA A 1 29 ? -2.970 10.008 -2.235 1.00 0.00 29 ALA A C 14
ATOM 9308 O O . ALA A 1 29 ? -4.062 9.440 -2.271 1.00 0.00 29 ALA A O 14
ATOM 9315 N N . PHE A 1 30 ? -1.863 9.474 -2.740 1.00 0.00 30 PHE A N 14
ATOM 9316 C CA . PHE A 1 30 ? -1.873 8.162 -3.378 1.00 0.00 30 PHE A CA 14
ATOM 9317 C C . PHE A 1 30 ? -1.750 7.047 -2.342 1.00 0.00 30 PHE A C 14
ATOM 9318 O O . PHE A 1 30 ? -0.728 6.367 -2.264 1.00 0.00 30 PHE A O 14
ATOM 9335 N N . CYS A 1 31 ? -2.803 6.866 -1.551 1.00 0.00 31 CYS A N 14
ATOM 9336 C CA . CYS A 1 31 ? -2.816 5.836 -0.519 1.00 0.00 31 CYS A CA 14
ATOM 9337 C C . CYS A 1 31 ? -3.572 4.598 -0.995 1.00 0.00 31 CYS A C 14
ATOM 9338 O O . CYS A 1 31 ? -4.793 4.626 -1.151 1.00 0.00 31 CYS A O 14
ATOM 9345 N N . TYR A 1 32 ? -2.835 3.513 -1.222 1.00 0.00 32 TYR A N 14
ATOM 9346 C CA . TYR A 1 32 ? -3.439 2.265 -1.681 1.00 0.00 32 TYR A CA 14
ATOM 9347 C C . TYR A 1 32 ? -2.879 1.073 -0.910 1.00 0.00 32 TYR A C 14
ATOM 9348 O O . TYR A 1 32 ? -1.975 1.220 -0.089 1.00 0.00 32 TYR A O 14
ATOM 9366 N N . CYS A 1 33 ? -3.430 -0.107 -1.175 1.00 0.00 33 CYS A N 14
ATOM 9367 C CA . CYS A 1 33 ? -2.994 -1.327 -0.503 1.00 0.00 33 CYS A CA 14
ATOM 9368 C C . CYS A 1 33 ? -1.500 -1.572 -0.704 1.00 0.00 33 CYS A C 14
ATOM 9369 O O . CYS A 1 33 ? -0.965 -1.381 -1.796 1.00 0.00 33 CYS A O 14
ATOM 9376 N N . ARG A 1 34 ? -0.844 -2.013 0.365 1.00 0.00 34 ARG A N 14
ATOM 9377 C CA . ARG A 1 34 ? 0.583 -2.311 0.337 1.00 0.00 34 ARG A CA 14
ATOM 9378 C C . ARG A 1 34 ? 0.855 -3.588 1.127 1.00 0.00 34 ARG A C 14
ATOM 9379 O O . ARG A 1 34 ? 0.688 -3.621 2.346 1.00 0.00 34 ARG A O 14
ATOM 9400 N N . LYS A 1 35 ? 1.259 -4.644 0.425 1.00 0.00 35 LYS A N 14
ATOM 9401 C CA . LYS A 1 35 ? 1.533 -5.928 1.062 1.00 0.00 35 LYS A CA 14
ATOM 9402 C C . LYS A 1 35 ? 2.946 -5.992 1.641 1.00 0.00 35 LYS A C 14
ATOM 9403 O O . LYS A 1 35 ? 3.541 -7.065 1.716 1.00 0.00 35 LYS A O 14
ATOM 9422 N N . LEU A 1 36 ? 3.474 -4.846 2.059 1.00 0.00 36 LEU A N 14
ATOM 9423 C CA . LEU A 1 36 ? 4.808 -4.783 2.636 1.00 0.00 36 LEU A CA 14
ATOM 9424 C C . LEU A 1 36 ? 5.850 -5.360 1.692 1.00 0.00 36 LEU A C 14
ATOM 9425 O O . LEU A 1 36 ? 5.925 -6.571 1.485 1.00 0.00 36 LEU A O 14
ATOM 9441 N N . GLY A 1 37 ? 6.657 -4.475 1.125 1.00 0.00 37 GLY A N 14
ATOM 9442 C CA . GLY A 1 37 ? 7.698 -4.898 0.205 1.00 0.00 37 GLY A CA 14
ATOM 9443 C C . GLY A 1 37 ? 8.977 -5.296 0.919 1.00 0.00 37 GLY A C 14
ATOM 9444 O O . GLY A 1 37 ? 10.067 -4.874 0.534 1.00 0.00 37 GLY A O 14
ATOM 9448 N N . THR A 1 38 ? 8.842 -6.114 1.958 1.00 0.00 38 THR A N 14
ATOM 9449 C CA . THR A 1 38 ? 9.991 -6.574 2.726 1.00 0.00 38 THR A CA 14
ATOM 9450 C C . THR A 1 38 ? 10.518 -7.888 2.164 1.00 0.00 38 THR A C 14
ATOM 9451 O O . THR A 1 38 ? 10.262 -8.957 2.715 1.00 0.00 38 THR A O 14
ATOM 9462 N N . ALA A 1 39 ? 11.252 -7.798 1.063 1.00 0.00 39 ALA A N 14
ATOM 9463 C CA . ALA A 1 39 ? 11.815 -8.981 0.421 1.00 0.00 39 ALA A CA 14
ATOM 9464 C C . ALA A 1 39 ? 12.759 -9.727 1.358 1.00 0.00 39 ALA A C 14
ATOM 9465 O O . ALA A 1 39 ? 13.076 -10.895 1.133 1.00 0.00 39 ALA A O 14
ATOM 9472 N N . MET A 1 40 ? 13.206 -9.049 2.410 1.00 0.00 40 MET A N 14
ATOM 9473 C CA . MET A 1 40 ? 14.110 -9.653 3.381 1.00 0.00 40 MET A CA 14
ATOM 9474 C C . MET A 1 40 ? 13.332 -10.443 4.427 1.00 0.00 40 MET A C 14
ATOM 9475 O O . MET A 1 40 ? 13.801 -11.470 4.920 1.00 0.00 40 MET A O 14
ATOM 9489 N N . ASN A 1 41 ? 12.140 -9.960 4.762 1.00 0.00 41 ASN A N 14
ATOM 9490 C CA . ASN A 1 41 ? 11.295 -10.624 5.750 1.00 0.00 41 ASN A CA 14
ATOM 9491 C C . ASN A 1 41 ? 9.814 -10.383 5.450 1.00 0.00 41 ASN A C 14
ATOM 9492 O O . ASN A 1 41 ? 9.103 -9.757 6.238 1.00 0.00 41 ASN A O 14
ATOM 9503 N N . PRO A 1 42 ? 9.329 -10.879 4.299 1.00 0.00 42 PRO A N 14
ATOM 9504 C CA . PRO A 1 42 ? 7.934 -10.716 3.892 1.00 0.00 42 PRO A CA 14
ATOM 9505 C C . PRO A 1 42 ? 7.019 -11.766 4.518 1.00 0.00 42 PRO A C 14
ATOM 9506 O O . PRO A 1 42 ? 7.473 -12.834 4.927 1.00 0.00 42 PRO A O 14
ATOM 9517 N N . CYS A 1 43 ? 5.727 -11.455 4.586 1.00 0.00 43 CYS A N 14
ATOM 9518 C CA . CYS A 1 43 ? 4.749 -12.347 5.148 1.00 0.00 43 CYS A CA 14
ATOM 9519 C C . CYS A 1 43 ? 4.315 -13.384 4.123 1.00 0.00 43 CYS A C 14
ATOM 9520 O O . CYS A 1 43 ? 5.118 -14.186 3.646 1.00 0.00 43 CYS A O 14
ATOM 9527 N N . SER A 1 44 ? 3.039 -13.356 3.798 1.00 0.00 44 SER A N 14
ATOM 9528 C CA . SER A 1 44 ? 2.469 -14.281 2.837 1.00 0.00 44 SER A CA 14
ATOM 9529 C C . SER A 1 44 ? 2.710 -13.806 1.408 1.00 0.00 44 SER A C 14
ATOM 9530 O O . SER A 1 44 ? 2.243 -12.738 1.012 1.00 0.00 44 SER A O 14
ATOM 9538 N N . ARG A 1 45 ? 3.442 -14.606 0.640 1.00 0.00 45 ARG A N 14
ATOM 9539 C CA . ARG A 1 45 ? 3.746 -14.267 -0.745 1.00 0.00 45 ARG A CA 14
ATOM 9540 C C . ARG A 1 45 ? 4.029 -15.524 -1.562 1.00 0.00 45 ARG A C 14
ATOM 9541 O O . ARG A 1 45 ? 4.861 -15.512 -2.469 1.00 0.00 45 ARG A O 14
ATOM 9562 N N . THR A 1 46 ? 3.331 -16.606 -1.233 1.00 0.00 46 THR A N 14
ATOM 9563 C CA . THR A 1 46 ? 3.506 -17.871 -1.936 1.00 0.00 46 THR A CA 14
ATOM 9564 C C . THR A 1 46 ? 2.414 -18.067 -2.982 1.00 0.00 46 THR A C 14
ATOM 9565 O O . THR A 1 46 ? 1.226 -18.106 -2.598 1.00 0.00 46 THR A O 14
ATOM 9577 N N . CYS A 1 1 ? -12.758 -4.656 3.079 1.00 0.00 1 CYS A N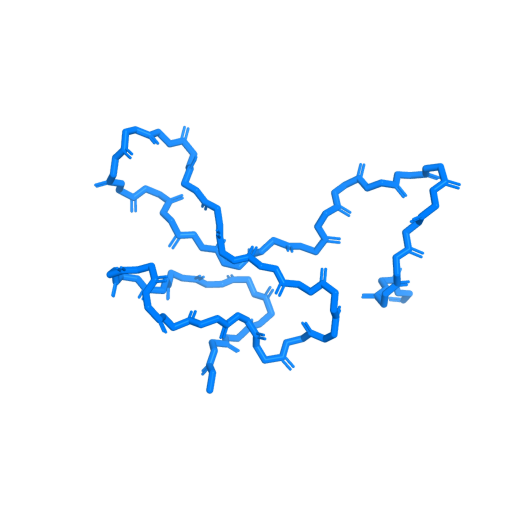 15
ATOM 9578 C CA . CYS A 1 1 ? -11.454 -3.942 3.113 1.00 0.00 1 CYS A CA 15
ATOM 9579 C C . CYS A 1 1 ? -11.026 -3.527 1.706 1.00 0.00 1 CYS A C 15
ATOM 9580 O O . CYS A 1 1 ? -11.846 -3.464 0.791 1.00 0.00 1 CYS A O 15
ATOM 9587 N N . VAL A 1 2 ? -9.735 -3.248 1.541 1.00 0.00 2 VAL A N 15
ATOM 9588 C CA . VAL A 1 2 ? -9.199 -2.845 0.248 1.00 0.00 2 VAL A CA 15
ATOM 9589 C C . VAL A 1 2 ? -8.665 -4.045 -0.513 1.00 0.00 2 VAL A C 15
ATOM 9590 O O . VAL A 1 2 ? -8.427 -5.105 0.064 1.00 0.00 2 VAL A O 15
ATOM 9603 N N . ARG A 1 3 ? -8.493 -3.876 -1.816 1.00 0.00 3 ARG A N 15
ATOM 9604 C CA . ARG A 1 3 ? -8.005 -4.952 -2.657 1.00 0.00 3 ARG A CA 15
ATOM 9605 C C . ARG A 1 3 ? -6.492 -5.113 -2.519 1.00 0.00 3 ARG A C 15
ATOM 9606 O O . ARG A 1 3 ? -5.877 -4.539 -1.621 1.00 0.00 3 ARG A O 15
ATOM 9627 N N . LEU A 1 4 ? -5.897 -5.901 -3.412 1.00 0.00 4 LEU A N 15
ATOM 9628 C CA . LEU A 1 4 ? -4.467 -6.144 -3.388 1.00 0.00 4 LEU A CA 15
ATOM 9629 C C . LEU A 1 4 ? -3.687 -4.882 -3.738 1.00 0.00 4 LEU A C 15
ATOM 9630 O O . LEU A 1 4 ? -2.537 -4.718 -3.328 1.00 0.00 4 LEU A O 15
ATOM 9646 N N . HIS A 1 5 ? -4.317 -3.989 -4.493 1.00 0.00 5 HIS A N 15
ATOM 9647 C CA . HIS A 1 5 ? -3.686 -2.744 -4.889 1.00 0.00 5 HIS A CA 15
ATOM 9648 C C . HIS A 1 5 ? -4.730 -1.685 -5.227 1.00 0.00 5 HIS A C 15
ATOM 9649 O O . HIS A 1 5 ? -4.956 -1.371 -6.396 1.00 0.00 5 HIS A O 15
ATOM 9664 N N . GLU A 1 6 ? -5.360 -1.138 -4.193 1.00 0.00 6 GLU A N 15
ATOM 9665 C CA . GLU A 1 6 ? -6.379 -0.110 -4.373 1.00 0.00 6 GLU A CA 15
ATOM 9666 C C . GLU A 1 6 ? -6.222 0.994 -3.333 1.00 0.00 6 GLU A C 15
ATOM 9667 O O . GLU A 1 6 ? -5.515 0.828 -2.338 1.00 0.00 6 GLU A O 15
ATOM 9679 N N . SER A 1 7 ? -6.884 2.122 -3.569 1.00 0.00 7 SER A N 15
ATOM 9680 C CA . SER A 1 7 ? -6.816 3.253 -2.651 1.00 0.00 7 SER A CA 15
ATOM 9681 C C . SER A 1 7 ? -7.747 3.049 -1.460 1.00 0.00 7 SER A C 15
ATOM 9682 O O . SER A 1 7 ? -8.802 2.429 -1.585 1.00 0.00 7 SER A O 15
ATOM 9690 N N . CYS A 1 8 ? -7.351 3.577 -0.306 1.00 0.00 8 CYS A N 15
ATOM 9691 C CA . CYS A 1 8 ? -8.152 3.452 0.909 1.00 0.00 8 CYS A CA 15
ATOM 9692 C C . CYS A 1 8 ? -8.780 4.789 1.302 1.00 0.00 8 CYS A C 15
ATOM 9693 O O . CYS A 1 8 ? -9.650 4.837 2.170 1.00 0.00 8 CYS A O 15
ATOM 9700 N N . LEU A 1 9 ? -8.330 5.869 0.653 1.00 0.00 9 LEU A N 15
ATOM 9701 C CA . LEU A 1 9 ? -8.829 7.227 0.911 1.00 0.00 9 LEU A CA 15
ATOM 9702 C C . LEU A 1 9 ? -9.415 7.377 2.317 1.00 0.00 9 LEU A C 15
ATOM 9703 O O . LEU A 1 9 ? -10.588 7.080 2.546 1.00 0.00 9 LEU A O 15
ATOM 9719 N N . GLY A 1 10 ? -8.588 7.841 3.249 1.00 0.00 10 GLY A N 15
ATOM 9720 C CA . GLY A 1 10 ? -9.040 8.026 4.617 1.00 0.00 10 GLY A CA 15
ATOM 9721 C C . GLY A 1 10 ? -8.186 7.272 5.619 1.00 0.00 10 GLY A C 15
ATOM 9722 O O . GLY A 1 10 ? -8.173 7.601 6.804 1.00 0.00 10 GLY A O 15
ATOM 9726 N N . GLN A 1 11 ? -7.469 6.256 5.140 1.00 0.00 11 GLN A N 15
ATOM 9727 C CA . GLN A 1 11 ? -6.608 5.448 5.998 1.00 0.00 11 GLN A CA 15
ATOM 9728 C C . GLN A 1 11 ? -7.421 4.607 6.984 1.00 0.00 11 GLN A C 15
ATOM 9729 O O . GLN A 1 11 ? -6.858 3.962 7.868 1.00 0.00 11 GLN A O 15
ATOM 9743 N N . GLN A 1 12 ? -8.743 4.610 6.828 1.00 0.00 12 GLN A N 15
ATOM 9744 C CA . GLN A 1 12 ? -9.617 3.837 7.705 1.00 0.00 12 GLN A CA 15
ATOM 9745 C C . GLN A 1 12 ? -9.928 2.469 7.097 1.00 0.00 12 GLN A C 15
ATOM 9746 O O . GLN A 1 12 ? -10.373 1.559 7.796 1.00 0.00 12 GLN A O 15
ATOM 9760 N N . VAL A 1 13 ? -9.696 2.335 5.794 1.00 0.00 13 VAL A N 15
ATOM 9761 C CA . VAL A 1 13 ? -9.956 1.082 5.095 1.00 0.00 13 VAL A CA 15
ATOM 9762 C C . VAL A 1 13 ? -8.667 0.300 4.850 1.00 0.00 13 VAL A C 15
ATOM 9763 O O . VAL A 1 13 ? -8.025 0.460 3.811 1.00 0.00 13 VAL A O 15
ATOM 9776 N N . PRO A 1 14 ? -8.269 -0.563 5.803 1.00 0.00 14 PRO A N 15
ATOM 9777 C CA . PRO A 1 14 ? -7.052 -1.369 5.671 1.00 0.00 14 PRO A CA 15
ATOM 9778 C C . PRO A 1 14 ? -7.177 -2.427 4.583 1.00 0.00 14 PRO A C 15
ATOM 9779 O O . PRO A 1 14 ? -8.281 -2.804 4.194 1.00 0.00 14 PRO A O 15
ATOM 9790 N N . CYS A 1 15 ? -6.038 -2.902 4.094 1.00 0.00 15 CYS A N 15
ATOM 9791 C CA . CYS A 1 15 ? -6.023 -3.918 3.049 1.00 0.00 15 CYS A CA 15
ATOM 9792 C C . CYS A 1 15 ? -6.623 -5.229 3.543 1.00 0.00 15 CYS A C 15
ATOM 9793 O O . CYS A 1 15 ? -6.310 -5.694 4.640 1.00 0.00 15 CYS A O 15
ATOM 9800 N N . CYS A 1 16 ? -7.477 -5.826 2.720 1.00 0.00 16 CYS A N 15
ATOM 9801 C CA . CYS A 1 16 ? -8.112 -7.094 3.060 1.00 0.00 16 CYS A CA 15
ATOM 9802 C C . CYS A 1 16 ? -7.113 -8.250 2.991 1.00 0.00 16 CYS A C 15
ATOM 9803 O O . CYS A 1 16 ? -7.439 -9.381 3.351 1.00 0.00 16 CYS A O 15
ATOM 9810 N N . ASP A 1 17 ? -5.897 -7.968 2.521 1.00 0.00 17 ASP A N 15
ATOM 9811 C CA . ASP A 1 17 ? -4.867 -8.996 2.403 1.00 0.00 17 ASP A CA 15
ATOM 9812 C C . ASP A 1 17 ? -4.111 -9.181 3.718 1.00 0.00 17 ASP A C 15
ATOM 9813 O O . ASP A 1 17 ? -3.852 -8.215 4.440 1.00 0.00 17 ASP A O 15
ATOM 9822 N N . PRO A 1 18 ? -3.736 -10.432 4.045 1.00 0.00 18 PRO A N 15
ATOM 9823 C CA . PRO A 1 18 ? -3.000 -10.740 5.274 1.00 0.00 18 PRO A CA 15
ATOM 9824 C C . PRO A 1 18 ? -1.720 -9.922 5.389 1.00 0.00 18 PRO A C 15
ATOM 9825 O O . PRO A 1 18 ? -0.949 -9.817 4.435 1.00 0.00 18 PRO A O 15
ATOM 9836 N N . CYS A 1 19 ? -1.499 -9.341 6.563 1.00 0.00 19 CYS A N 15
ATOM 9837 C CA . CYS A 1 19 ? -0.320 -8.533 6.808 1.00 0.00 19 CYS A CA 15
ATOM 9838 C C . CYS A 1 19 ? -0.222 -7.371 5.814 1.00 0.00 19 CYS A C 15
ATOM 9839 O O . CYS A 1 19 ? 0.838 -6.765 5.656 1.00 0.00 19 CYS A O 15
ATOM 9846 N N . ALA A 1 20 ? -1.336 -7.056 5.153 1.00 0.00 20 ALA A N 15
ATOM 9847 C CA . ALA A 1 20 ? -1.362 -5.963 4.189 1.00 0.00 20 ALA A CA 15
ATOM 9848 C C . ALA A 1 20 ? -2.017 -4.725 4.787 1.00 0.00 20 ALA A C 15
ATOM 9849 O O . ALA A 1 20 ? -3.084 -4.808 5.396 1.00 0.00 20 ALA A O 15
ATOM 9856 N N . THR A 1 21 ? -1.371 -3.578 4.615 1.00 0.00 21 THR A N 15
ATOM 9857 C CA . THR A 1 21 ? -1.893 -2.323 5.143 1.00 0.00 21 THR A CA 15
ATOM 9858 C C . THR A 1 21 ? -1.766 -1.208 4.112 1.00 0.00 21 THR A C 15
ATOM 9859 O O . THR A 1 21 ? -0.824 -1.186 3.321 1.00 0.00 21 THR A O 15
ATOM 9870 N N . CYS A 1 22 ? -2.720 -0.284 4.123 1.00 0.00 22 CYS A N 15
ATOM 9871 C CA . CYS A 1 22 ? -2.709 0.833 3.188 1.00 0.00 22 CYS A CA 15
ATOM 9872 C C . CYS A 1 22 ? -1.642 1.855 3.569 1.00 0.00 22 CYS A C 15
ATOM 9873 O O . CYS A 1 22 ? -1.473 2.181 4.743 1.00 0.00 22 CYS A O 15
ATOM 9880 N N . TYR A 1 23 ? -0.928 2.359 2.567 1.00 0.00 23 TYR A N 15
ATOM 9881 C CA . TYR A 1 23 ? 0.117 3.348 2.796 1.00 0.00 23 TYR A CA 15
ATOM 9882 C C . TYR A 1 23 ? 0.109 4.405 1.696 1.00 0.00 23 TYR A C 15
ATOM 9883 O O . TYR A 1 23 ? -0.328 4.143 0.572 1.00 0.00 23 TYR A O 15
ATOM 9901 N N . CYS A 1 24 ? 0.592 5.598 2.028 1.00 0.00 24 CYS A N 15
ATOM 9902 C CA . CYS A 1 24 ? 0.639 6.698 1.072 1.00 0.00 24 CYS A CA 15
ATOM 9903 C C . CYS A 1 24 ? 2.051 6.897 0.534 1.00 0.00 24 CYS A C 15
ATOM 9904 O O . CYS A 1 24 ? 3.025 6.853 1.288 1.00 0.00 24 CYS A O 15
ATOM 9911 N N . ARG A 1 25 ? 2.158 7.119 -0.773 1.00 0.00 25 ARG A N 15
ATOM 9912 C CA . ARG A 1 25 ? 3.455 7.330 -1.405 1.00 0.00 25 ARG A CA 15
ATOM 9913 C C . ARG A 1 25 ? 4.026 8.697 -1.047 1.00 0.00 25 ARG A C 15
ATOM 9914 O O . ARG A 1 25 ? 5.197 8.980 -1.302 1.00 0.00 25 ARG A O 15
ATOM 9935 N N . PHE A 1 26 ? 3.192 9.535 -0.450 1.00 0.00 26 PHE A N 15
ATOM 9936 C CA . PHE A 1 26 ? 3.599 10.870 -0.045 1.00 0.00 26 PHE A CA 15
ATOM 9937 C C . PHE A 1 26 ? 2.882 11.259 1.246 1.00 0.00 26 PHE A C 15
ATOM 9938 O O . PHE A 1 26 ? 2.475 10.392 2.019 1.00 0.00 26 PHE A O 15
ATOM 9955 N N . PHE A 1 27 ? 2.720 12.557 1.476 1.00 0.00 27 PHE A N 15
ATOM 9956 C CA . PHE A 1 27 ? 2.049 13.040 2.662 1.00 0.00 27 PHE A CA 15
ATOM 9957 C C . PHE A 1 27 ? 0.651 12.434 2.770 1.00 0.00 27 PHE A C 15
ATOM 9958 O O . PHE A 1 27 ? 0.377 11.635 3.665 1.00 0.00 27 PHE A O 15
ATOM 9975 N N . ASN A 1 28 ? -0.222 12.816 1.846 1.00 0.00 28 ASN A N 15
ATOM 9976 C CA . ASN A 1 28 ? -1.589 12.309 1.826 1.00 0.00 28 ASN A CA 15
ATOM 9977 C C . ASN A 1 28 ? -2.179 12.402 0.424 1.00 0.00 28 ASN A C 15
ATOM 9978 O O . ASN A 1 28 ? -2.889 13.356 0.105 1.00 0.00 28 ASN A O 15
ATOM 9989 N N . ALA A 1 29 ? -1.881 11.415 -0.416 1.00 0.00 29 ALA A N 15
ATOM 9990 C CA . ALA A 1 29 ? -2.389 11.408 -1.783 1.00 0.00 29 ALA A CA 15
ATOM 9991 C C . ALA A 1 29 ? -2.538 9.987 -2.323 1.00 0.00 29 ALA A C 15
ATOM 9992 O O . ALA A 1 29 ? -3.649 9.469 -2.432 1.00 0.00 29 ALA A O 15
ATOM 9999 N N . PHE A 1 30 ? -1.415 9.366 -2.664 1.00 0.00 30 PHE A N 15
ATOM 10000 C CA . PHE A 1 30 ? -1.426 8.008 -3.201 1.00 0.00 30 PHE A CA 15
ATOM 10001 C C . PHE A 1 30 ? -1.453 6.974 -2.079 1.00 0.00 30 PHE A C 15
ATOM 10002 O O . PHE A 1 30 ? -0.467 6.277 -1.841 1.00 0.00 30 PHE A O 15
ATOM 10019 N N . CYS A 1 31 ? -2.589 6.881 -1.392 1.00 0.00 31 CYS A N 15
ATOM 10020 C CA . CYS A 1 31 ? -2.744 5.935 -0.293 1.00 0.00 31 CYS A CA 15
ATOM 10021 C C . CYS A 1 31 ? -3.479 4.674 -0.742 1.00 0.00 31 CYS A C 15
ATOM 10022 O O . CYS A 1 31 ? -4.698 4.684 -0.918 1.00 0.00 31 CYS A O 15
ATOM 10029 N N . TYR A 1 32 ? -2.731 3.586 -0.917 1.00 0.00 32 TYR A N 15
ATOM 10030 C CA . TYR A 1 32 ? -3.321 2.318 -1.336 1.00 0.00 32 TYR A CA 15
ATOM 10031 C C . TYR A 1 32 ? -2.725 1.148 -0.559 1.00 0.00 32 TYR A C 15
ATOM 10032 O O . TYR A 1 32 ? -1.735 1.300 0.154 1.00 0.00 32 TYR A O 15
ATOM 10050 N N . CYS A 1 33 ? -3.347 -0.021 -0.699 1.00 0.00 33 CYS A N 15
ATOM 10051 C CA . CYS A 1 33 ? -2.897 -1.227 -0.009 1.00 0.00 33 CYS A CA 15
ATOM 10052 C C . CYS A 1 33 ? -1.416 -1.506 -0.258 1.00 0.00 33 CYS A C 15
ATOM 10053 O O . CYS A 1 33 ? -0.901 -1.277 -1.353 1.00 0.00 33 CYS A O 15
ATOM 10060 N N . ARG A 1 34 ? -0.748 -2.019 0.771 1.00 0.00 34 ARG A N 15
ATOM 10061 C CA . ARG A 1 34 ? 0.667 -2.357 0.688 1.00 0.00 34 ARG A CA 15
ATOM 10062 C C . ARG A 1 34 ? 0.921 -3.698 1.376 1.00 0.00 34 ARG A C 15
ATOM 10063 O O . ARG A 1 34 ? 0.748 -3.828 2.588 1.00 0.00 34 ARG A O 15
ATOM 10084 N N . LYS A 1 35 ? 1.320 -4.696 0.589 1.00 0.00 35 LYS A N 15
ATOM 10085 C CA . LYS A 1 35 ? 1.584 -6.032 1.118 1.00 0.00 35 LYS A CA 15
ATOM 10086 C C . LYS A 1 35 ? 2.996 -6.147 1.691 1.00 0.00 35 LYS A C 15
ATOM 10087 O O . LYS A 1 35 ? 3.483 -7.251 1.938 1.00 0.00 35 LYS A O 15
ATOM 10106 N N . LEU A 1 36 ? 3.653 -5.010 1.903 1.00 0.00 36 LEU A N 15
ATOM 10107 C CA . LEU A 1 36 ? 5.000 -5.000 2.445 1.00 0.00 36 LEU A CA 15
ATOM 10108 C C . LEU A 1 36 ? 5.967 -5.725 1.526 1.00 0.00 36 LEU A C 15
ATOM 10109 O O . LEU A 1 36 ? 5.903 -6.945 1.368 1.00 0.00 36 LEU A O 15
ATOM 10125 N N . GLY A 1 37 ? 6.859 -4.958 0.923 1.00 0.00 37 GLY A N 15
ATOM 10126 C CA . GLY A 1 37 ? 7.839 -5.524 0.016 1.00 0.00 37 GLY A CA 15
ATOM 10127 C C . GLY A 1 37 ? 9.024 -6.133 0.742 1.00 0.00 37 GLY A C 15
ATOM 10128 O O . GLY A 1 37 ? 10.172 -5.786 0.466 1.00 0.00 37 GLY A O 15
ATOM 10132 N N . THR A 1 38 ? 8.747 -7.046 1.667 1.00 0.00 38 THR A N 15
ATOM 10133 C CA . THR A 1 38 ? 9.800 -7.704 2.427 1.00 0.00 38 THR A CA 15
ATOM 10134 C C . THR A 1 38 ? 10.268 -8.966 1.709 1.00 0.00 38 THR A C 15
ATOM 10135 O O . THR A 1 38 ? 9.939 -10.081 2.113 1.00 0.00 38 THR A O 15
ATOM 10146 N N . ALA A 1 39 ? 11.037 -8.780 0.640 1.00 0.00 39 ALA A N 15
ATOM 10147 C CA . ALA A 1 39 ? 11.550 -9.902 -0.137 1.00 0.00 39 ALA A CA 15
ATOM 10148 C C . ALA A 1 39 ? 12.451 -10.798 0.707 1.00 0.00 39 ALA A C 15
ATOM 10149 O O . ALA A 1 39 ? 12.702 -11.951 0.353 1.00 0.00 39 ALA A O 15
ATOM 10156 N N . MET A 1 40 ? 12.931 -10.264 1.821 1.00 0.00 40 MET A N 15
ATOM 10157 C CA . MET A 1 40 ? 13.801 -11.017 2.717 1.00 0.00 40 MET A CA 15
ATOM 10158 C C . MET A 1 40 ? 12.977 -11.865 3.681 1.00 0.00 40 MET A C 15
ATOM 10159 O O . MET A 1 40 ? 13.393 -12.955 4.075 1.00 0.00 40 MET A O 15
ATOM 10173 N N . ASN A 1 41 ? 11.806 -11.356 4.055 1.00 0.00 41 ASN A N 15
ATOM 10174 C CA . ASN A 1 41 ? 10.923 -12.067 4.972 1.00 0.00 41 ASN A CA 15
ATOM 10175 C C . ASN A 1 41 ? 9.459 -11.715 4.707 1.00 0.00 41 ASN A C 15
ATOM 10176 O O . ASN A 1 41 ? 8.803 -11.086 5.537 1.00 0.00 41 ASN A O 15
ATOM 10187 N N . PRO A 1 42 ? 8.925 -12.121 3.541 1.00 0.00 42 PRO A N 15
ATOM 10188 C CA . PRO A 1 42 ? 7.531 -11.846 3.177 1.00 0.00 42 PRO A CA 15
ATOM 10189 C C . PRO A 1 42 ? 6.551 -12.702 3.972 1.00 0.00 42 PRO A C 15
ATOM 10190 O O . PRO A 1 42 ? 6.948 -13.661 4.634 1.00 0.00 42 PRO A O 15
ATOM 10201 N N . CYS A 1 43 ? 5.269 -12.354 3.905 1.00 0.00 43 CYS A N 15
ATOM 10202 C CA . CYS A 1 43 ? 4.243 -13.072 4.604 1.00 0.00 43 CYS A CA 15
ATOM 10203 C C . CYS A 1 43 ? 3.807 -14.297 3.815 1.00 0.00 43 CYS A C 15
ATOM 10204 O O . CYS A 1 43 ? 4.606 -15.187 3.523 1.00 0.00 43 CYS A O 15
ATOM 10211 N N . SER A 1 44 ? 2.535 -14.325 3.481 1.00 0.00 44 SER A N 15
ATOM 10212 C CA . SER A 1 44 ? 1.959 -15.424 2.730 1.00 0.00 44 SER A CA 15
ATOM 10213 C C . SER A 1 44 ? 2.169 -15.235 1.230 1.00 0.00 44 SER A C 15
ATOM 10214 O O . SER A 1 44 ? 1.211 -15.069 0.475 1.00 0.00 44 SER A O 15
ATOM 10222 N N . ARG A 1 45 ? 3.427 -15.259 0.805 1.00 0.00 45 ARG A N 15
ATOM 10223 C CA . ARG A 1 45 ? 3.758 -15.090 -0.606 1.00 0.00 45 ARG A CA 15
ATOM 10224 C C . ARG A 1 45 ? 5.095 -15.749 -0.934 1.00 0.00 45 ARG A C 15
ATOM 10225 O O . ARG A 1 45 ? 6.154 -15.248 -0.558 1.00 0.00 45 ARG A O 15
ATOM 10246 N N . THR A 1 46 ? 5.035 -16.875 -1.636 1.00 0.00 46 THR A N 15
ATOM 10247 C CA . THR A 1 46 ? 6.238 -17.606 -2.016 1.00 0.00 46 THR A CA 15
ATOM 10248 C C . THR A 1 46 ? 6.481 -17.509 -3.519 1.00 0.00 46 THR A C 15
ATOM 10249 O O . THR A 1 46 ? 7.318 -18.280 -4.034 1.00 0.00 46 THR A O 15
ATOM 10261 N N . CYS A 1 1 ? -12.717 -4.374 3.029 1.00 0.00 1 CYS A N 16
ATOM 10262 C CA . CYS A 1 1 ? -11.386 -3.709 3.064 1.00 0.00 1 CYS A CA 16
ATOM 10263 C C . CYS A 1 1 ? -10.953 -3.288 1.661 1.00 0.00 1 CYS A C 16
ATOM 10264 O O . CYS A 1 1 ? -11.776 -3.186 0.752 1.00 0.00 1 CYS A O 16
ATOM 10271 N N . VAL A 1 2 ? -9.656 -3.053 1.492 1.00 0.00 2 VAL A N 16
ATOM 10272 C CA . VAL A 1 2 ? -9.114 -2.651 0.199 1.00 0.00 2 VAL A CA 16
ATOM 10273 C C . VAL A 1 2 ? -8.616 -3.858 -0.574 1.00 0.00 2 VAL A C 16
ATOM 10274 O O . VAL A 1 2 ? -8.399 -4.927 -0.003 1.00 0.00 2 VAL A O 16
ATOM 10287 N N . ARG A 1 3 ? -8.455 -3.690 -1.878 1.00 0.00 3 ARG A N 16
ATOM 10288 C CA . ARG A 1 3 ? -8.002 -4.778 -2.724 1.00 0.00 3 ARG A CA 16
ATOM 10289 C C . ARG A 1 3 ? -6.490 -4.963 -2.619 1.00 0.00 3 ARG A C 16
ATOM 10290 O O . ARG A 1 3 ? -5.847 -4.412 -1.726 1.00 0.00 3 ARG A O 16
ATOM 10311 N N . LEU A 1 4 ? -5.931 -5.746 -3.536 1.00 0.00 4 LEU A N 16
ATOM 10312 C CA . LEU A 1 4 ? -4.504 -6.015 -3.551 1.00 0.00 4 LEU A CA 16
ATOM 10313 C C . LEU A 1 4 ? -3.703 -4.779 -3.948 1.00 0.00 4 LEU A C 16
ATOM 10314 O O . LEU A 1 4 ? -2.522 -4.667 -3.622 1.00 0.00 4 LEU A O 16
ATOM 10330 N N . HIS A 1 5 ? -4.344 -3.853 -4.652 1.00 0.00 5 HIS A N 16
ATOM 10331 C CA . HIS A 1 5 ? -3.678 -2.638 -5.083 1.00 0.00 5 HIS A CA 16
ATOM 10332 C C . HIS A 1 5 ? -4.679 -1.512 -5.331 1.00 0.00 5 HIS A C 16
ATOM 10333 O O . HIS A 1 5 ? -4.554 -0.756 -6.295 1.00 0.00 5 HIS A O 16
ATOM 10348 N N . GLU A 1 6 ? -5.666 -1.397 -4.448 1.00 0.00 6 GLU A N 16
ATOM 10349 C CA . GLU A 1 6 ? -6.677 -0.353 -4.568 1.00 0.00 6 GLU A CA 16
ATOM 10350 C C . GLU A 1 6 ? -6.437 0.745 -3.536 1.00 0.00 6 GLU A C 16
ATOM 10351 O O . GLU A 1 6 ? -5.735 0.535 -2.546 1.00 0.00 6 GLU A O 16
ATOM 10363 N N . SER A 1 7 ? -7.016 1.917 -3.776 1.00 0.00 7 SER A N 16
ATOM 10364 C CA . SER A 1 7 ? -6.857 3.049 -2.869 1.00 0.00 7 SER A CA 16
ATOM 10365 C C . SER A 1 7 ? -7.817 2.952 -1.688 1.00 0.00 7 SER A C 16
ATOM 10366 O O . SER A 1 7 ? -8.918 2.411 -1.809 1.00 0.00 7 SER A O 16
ATOM 10374 N N . CYS A 1 8 ? -7.392 3.482 -0.545 1.00 0.00 8 CYS A N 16
ATOM 10375 C CA . CYS A 1 8 ? -8.213 3.463 0.665 1.00 0.00 8 CYS A CA 16
ATOM 10376 C C . CYS A 1 8 ? -8.674 4.871 1.044 1.00 0.00 8 CYS A C 16
ATOM 10377 O O . CYS A 1 8 ? -9.586 5.031 1.853 1.00 0.00 8 CYS A O 16
ATOM 10384 N N . LEU A 1 9 ? -8.031 5.880 0.449 1.00 0.00 9 LEU A N 16
ATOM 10385 C CA . LEU A 1 9 ? -8.350 7.292 0.701 1.00 0.00 9 LEU A CA 16
ATOM 10386 C C . LEU A 1 9 ? -8.965 7.516 2.083 1.00 0.00 9 LEU A C 16
ATOM 10387 O O . LEU A 1 9 ? -10.174 7.375 2.266 1.00 0.00 9 LEU A O 16
ATOM 10403 N N . GLY A 1 10 ? -8.123 7.868 3.049 1.00 0.00 10 GLY A N 16
ATOM 10404 C CA . GLY A 1 10 ? -8.599 8.110 4.399 1.00 0.00 10 GLY A CA 16
ATOM 10405 C C . GLY A 1 10 ? -7.783 7.374 5.446 1.00 0.00 10 GLY A C 16
ATOM 10406 O O . GLY A 1 10 ? -7.800 7.737 6.622 1.00 0.00 10 GLY A O 16
ATOM 10410 N N . GLN A 1 11 ? -7.071 6.333 5.020 1.00 0.00 11 GLN A N 16
ATOM 10411 C CA . GLN A 1 11 ? -6.247 5.539 5.928 1.00 0.00 11 GLN A CA 16
ATOM 10412 C C . GLN A 1 11 ? -7.103 4.759 6.927 1.00 0.00 11 GLN A C 16
ATOM 10413 O O . GLN A 1 11 ? -6.579 4.148 7.858 1.00 0.00 11 GLN A O 16
ATOM 10427 N N . GLN A 1 12 ? -8.419 4.771 6.724 1.00 0.00 12 GLN A N 16
ATOM 10428 C CA . GLN A 1 12 ? -9.333 4.052 7.608 1.00 0.00 12 GLN A CA 16
ATOM 10429 C C . GLN A 1 12 ? -9.664 2.674 7.039 1.00 0.00 12 GLN A C 16
ATOM 10430 O O . GLN A 1 12 ? -10.062 1.769 7.772 1.00 0.00 12 GLN A O 16
ATOM 10444 N N . VAL A 1 13 ? -9.503 2.525 5.727 1.00 0.00 13 VAL A N 16
ATOM 10445 C CA . VAL A 1 13 ? -9.789 1.263 5.056 1.00 0.00 13 VAL A CA 16
ATOM 10446 C C . VAL A 1 13 ? -8.504 0.490 4.752 1.00 0.00 13 VAL A C 16
ATOM 10447 O O . VAL A 1 13 ? -7.868 0.718 3.726 1.00 0.00 13 VAL A O 16
ATOM 10460 N N . PRO A 1 14 ? -8.106 -0.439 5.641 1.00 0.00 14 PRO A N 16
ATOM 10461 C CA . PRO A 1 14 ? -6.897 -1.242 5.447 1.00 0.00 14 PRO A CA 16
ATOM 10462 C C . PRO A 1 14 ? -7.083 -2.316 4.383 1.00 0.00 14 PRO A C 16
ATOM 10463 O O . PRO A 1 14 ? -8.209 -2.660 4.025 1.00 0.00 14 PRO A O 16
ATOM 10474 N N . CYS A 1 15 ? -5.974 -2.843 3.879 1.00 0.00 15 CYS A N 16
ATOM 10475 C CA . CYS A 1 15 ? -6.023 -3.881 2.855 1.00 0.00 15 CYS A CA 16
ATOM 10476 C C . CYS A 1 15 ? -6.649 -5.161 3.399 1.00 0.00 15 CYS A C 16
ATOM 10477 O O . CYS A 1 15 ? -6.341 -5.592 4.508 1.00 0.00 15 CYS A O 16
ATOM 10484 N N . CYS A 1 16 ? -7.523 -5.765 2.602 1.00 0.00 16 CYS A N 16
ATOM 10485 C CA . CYS A 1 16 ? -8.194 -7.002 2.988 1.00 0.00 16 CYS A CA 16
ATOM 10486 C C . CYS A 1 16 ? -7.241 -8.199 2.945 1.00 0.00 16 CYS A C 16
ATOM 10487 O O . CYS A 1 16 ? -7.628 -9.318 3.286 1.00 0.00 16 CYS A O 16
ATOM 10494 N N . ASP A 1 17 ? -6.000 -7.971 2.516 1.00 0.00 17 ASP A N 16
ATOM 10495 C CA . ASP A 1 17 ? -5.016 -9.046 2.424 1.00 0.00 17 ASP A CA 16
ATOM 10496 C C . ASP A 1 17 ? -4.195 -9.167 3.710 1.00 0.00 17 ASP A C 16
ATOM 10497 O O . ASP A 1 17 ? -3.874 -8.165 4.354 1.00 0.00 17 ASP A O 16
ATOM 10506 N N . PRO A 1 18 ? -3.834 -10.404 4.096 1.00 0.00 18 PRO A N 16
ATOM 10507 C CA . PRO A 1 18 ? -3.040 -10.655 5.303 1.00 0.00 18 PRO A CA 16
ATOM 10508 C C . PRO A 1 18 ? -1.723 -9.891 5.285 1.00 0.00 18 PRO A C 16
ATOM 10509 O O . PRO A 1 18 ? -1.000 -9.903 4.288 1.00 0.00 18 PRO A O 16
ATOM 10520 N N . CYS A 1 19 ? -1.420 -9.219 6.390 1.00 0.00 19 CYS A N 16
ATOM 10521 C CA . CYS A 1 19 ? -0.194 -8.439 6.499 1.00 0.00 19 CYS A CA 16
ATOM 10522 C C . CYS A 1 19 ? -0.176 -7.299 5.480 1.00 0.00 19 CYS A C 16
ATOM 10523 O O . CYS A 1 19 ? 0.871 -6.711 5.214 1.00 0.00 19 CYS A O 16
ATOM 10530 N N . ALA A 1 20 ? -1.340 -6.984 4.912 1.00 0.00 20 ALA A N 16
ATOM 10531 C CA . ALA A 1 20 ? -1.436 -5.910 3.932 1.00 0.00 20 ALA A CA 16
ATOM 10532 C C . ALA A 1 20 ? -2.068 -4.666 4.546 1.00 0.00 20 ALA A C 16
ATOM 10533 O O . ALA A 1 20 ? -3.141 -4.734 5.149 1.00 0.00 20 ALA A O 16
ATOM 10540 N N . THR A 1 21 ? -1.395 -3.532 4.391 1.00 0.00 21 THR A N 16
ATOM 10541 C CA . THR A 1 21 ? -1.887 -2.269 4.929 1.00 0.00 21 THR A CA 16
ATOM 10542 C C . THR A 1 21 ? -1.812 -1.170 3.878 1.00 0.00 21 THR A C 16
ATOM 10543 O O . THR A 1 21 ? -0.986 -1.226 2.967 1.00 0.00 21 THR A O 16
ATOM 10554 N N . CYS A 1 22 ? -2.680 -0.173 4.004 1.00 0.00 22 CYS A N 16
ATOM 10555 C CA . CYS A 1 22 ? -2.709 0.934 3.056 1.00 0.00 22 CYS A CA 16
ATOM 10556 C C . CYS A 1 22 ? -1.494 1.839 3.224 1.00 0.00 22 CYS A C 16
ATOM 10557 O O . CYS A 1 22 ? -1.317 2.475 4.264 1.00 0.00 22 CYS A O 16
ATOM 10564 N N . TYR A 1 23 ? -0.662 1.895 2.190 1.00 0.00 23 TYR A N 16
ATOM 10565 C CA . TYR A 1 23 ? 0.537 2.724 2.210 1.00 0.00 23 TYR A CA 16
ATOM 10566 C C . TYR A 1 23 ? 0.375 3.920 1.276 1.00 0.00 23 TYR A C 16
ATOM 10567 O O . TYR A 1 23 ? -0.191 3.798 0.188 1.00 0.00 23 TYR A O 16
ATOM 10585 N N . CYS A 1 24 ? 0.878 5.072 1.707 1.00 0.00 24 CYS A N 16
ATOM 10586 C CA . CYS A 1 24 ? 0.792 6.290 0.911 1.00 0.00 24 CYS A CA 16
ATOM 10587 C C . CYS A 1 24 ? 2.155 6.656 0.333 1.00 0.00 24 CYS A C 16
ATOM 10588 O O . CYS A 1 24 ? 3.161 6.655 1.043 1.00 0.00 24 CYS A O 16
ATOM 10595 N N . ARG A 1 25 ? 2.183 6.969 -0.959 1.00 0.00 25 ARG A N 16
ATOM 10596 C CA . ARG A 1 25 ? 3.429 7.336 -1.625 1.00 0.00 25 ARG A CA 16
ATOM 10597 C C . ARG A 1 25 ? 3.894 8.726 -1.203 1.00 0.00 25 ARG A C 16
ATOM 10598 O O . ARG A 1 25 ? 5.026 9.124 -1.478 1.00 0.00 25 ARG A O 16
ATOM 10619 N N . PHE A 1 26 ? 3.016 9.455 -0.531 1.00 0.00 26 PHE A N 16
ATOM 10620 C CA . PHE A 1 26 ? 3.326 10.794 -0.060 1.00 0.00 26 PHE A CA 16
ATOM 10621 C C . PHE A 1 26 ? 2.620 11.056 1.266 1.00 0.00 26 PHE A C 16
ATOM 10622 O O . PHE A 1 26 ? 2.266 10.119 1.982 1.00 0.00 26 PHE A O 16
ATOM 10639 N N . PHE A 1 27 ? 2.409 12.324 1.590 1.00 0.00 27 PHE A N 16
ATOM 10640 C CA . PHE A 1 27 ? 1.742 12.698 2.817 1.00 0.00 27 PHE A CA 16
ATOM 10641 C C . PHE A 1 27 ? 0.365 12.043 2.894 1.00 0.00 27 PHE A C 16
ATOM 10642 O O . PHE A 1 27 ? 0.116 11.191 3.747 1.00 0.00 27 PHE A O 16
ATOM 10659 N N . ASN A 1 28 ? -0.522 12.443 1.988 1.00 0.00 28 ASN A N 16
ATOM 10660 C CA . ASN A 1 28 ? -1.870 11.896 1.942 1.00 0.00 28 ASN A CA 16
ATOM 10661 C C . ASN A 1 28 ? -2.459 12.029 0.541 1.00 0.00 28 ASN A C 16
ATOM 10662 O O . ASN A 1 28 ? -3.210 12.963 0.262 1.00 0.00 28 ASN A O 16
ATOM 10673 N N . ALA A 1 29 ? -2.113 11.095 -0.343 1.00 0.00 29 ALA A N 16
ATOM 10674 C CA . ALA A 1 29 ? -2.614 11.131 -1.712 1.00 0.00 29 ALA A CA 16
ATOM 10675 C C . ALA A 1 29 ? -2.698 9.732 -2.317 1.00 0.00 29 ALA A C 16
ATOM 10676 O O . ALA A 1 29 ? -3.784 9.171 -2.455 1.00 0.00 29 ALA A O 16
ATOM 10683 N N . PHE A 1 30 ? -1.548 9.178 -2.682 1.00 0.00 30 PHE A N 16
ATOM 10684 C CA . PHE A 1 30 ? -1.500 7.848 -3.280 1.00 0.00 30 PHE A CA 16
ATOM 10685 C C . PHE A 1 30 ? -1.492 6.763 -2.207 1.00 0.00 30 PHE A C 16
ATOM 10686 O O . PHE A 1 30 ? -0.494 6.069 -2.017 1.00 0.00 30 PHE A O 16
ATOM 10703 N N . CYS A 1 31 ? -2.615 6.623 -1.509 1.00 0.00 31 CYS A N 16
ATOM 10704 C CA . CYS A 1 31 ? -2.742 5.623 -0.455 1.00 0.00 31 CYS A CA 16
ATOM 10705 C C . CYS A 1 31 ? -3.476 4.386 -0.965 1.00 0.00 31 CYS A C 16
ATOM 10706 O O . CYS A 1 31 ? -4.688 4.417 -1.181 1.00 0.00 31 CYS A O 16
ATOM 10713 N N . TYR A 1 32 ? -2.736 3.298 -1.154 1.00 0.00 32 TYR A N 16
ATOM 10714 C CA . TYR A 1 32 ? -3.320 2.049 -1.637 1.00 0.00 32 TYR A CA 16
ATOM 10715 C C . TYR A 1 32 ? -2.801 0.859 -0.841 1.00 0.00 32 TYR A C 16
ATOM 10716 O O . TYR A 1 32 ? -1.874 0.991 -0.044 1.00 0.00 32 TYR A O 16
ATOM 10734 N N . CYS A 1 33 ? -3.407 -0.304 -1.058 1.00 0.00 33 CYS A N 16
ATOM 10735 C CA . CYS A 1 33 ? -3.007 -1.519 -0.354 1.00 0.00 33 CYS A CA 16
ATOM 10736 C C . CYS A 1 33 ? -1.527 -1.823 -0.573 1.00 0.00 33 CYS A C 16
ATOM 10737 O O . CYS A 1 33 ? -1.005 -1.679 -1.680 1.00 0.00 33 CYS A O 16
ATOM 10744 N N . ARG A 1 34 ? -0.863 -2.256 0.493 1.00 0.00 34 ARG A N 16
ATOM 10745 C CA . ARG A 1 34 ? 0.552 -2.599 0.438 1.00 0.00 34 ARG A CA 16
ATOM 10746 C C . ARG A 1 34 ? 0.824 -3.850 1.269 1.00 0.00 34 ARG A C 16
ATOM 10747 O O . ARG A 1 34 ? 0.625 -3.853 2.483 1.00 0.00 34 ARG A O 16
ATOM 10768 N N . LYS A 1 35 ? 1.271 -4.913 0.606 1.00 0.00 35 LYS A N 16
ATOM 10769 C CA . LYS A 1 35 ? 1.559 -6.173 1.288 1.00 0.00 35 LYS A CA 16
ATOM 10770 C C . LYS A 1 35 ? 2.964 -6.187 1.889 1.00 0.00 35 LYS A C 16
ATOM 10771 O O . LYS A 1 35 ? 3.523 -7.255 2.142 1.00 0.00 35 LYS A O 16
ATOM 10790 N N . LEU A 1 36 ? 3.534 -5.007 2.121 1.00 0.00 36 LEU A N 16
ATOM 10791 C CA . LEU A 1 36 ? 4.867 -4.906 2.693 1.00 0.00 36 LEU A CA 16
ATOM 10792 C C . LEU A 1 36 ? 5.895 -5.596 1.813 1.00 0.00 36 LEU A C 16
ATOM 10793 O O . LEU A 1 36 ? 5.918 -6.823 1.700 1.00 0.00 36 LEU A O 16
ATOM 10809 N N . GLY A 1 37 ? 6.744 -4.794 1.191 1.00 0.00 37 GLY A N 16
ATOM 10810 C CA . GLY A 1 37 ? 7.775 -5.330 0.320 1.00 0.00 37 GLY A CA 16
ATOM 10811 C C . GLY A 1 37 ? 8.952 -5.899 1.089 1.00 0.00 37 GLY A C 16
ATOM 10812 O O . GLY A 1 37 ? 10.096 -5.507 0.862 1.00 0.00 37 GLY A O 16
ATOM 10816 N N . THR A 1 38 ? 8.673 -6.828 2.000 1.00 0.00 38 THR A N 16
ATOM 10817 C CA . THR A 1 38 ? 9.721 -7.452 2.798 1.00 0.00 38 THR A CA 16
ATOM 10818 C C . THR A 1 38 ? 10.251 -8.703 2.108 1.00 0.00 38 THR A C 16
ATOM 10819 O O . THR A 1 38 ? 9.939 -9.825 2.506 1.00 0.00 38 THR A O 16
ATOM 10830 N N . ALA A 1 39 ? 11.054 -8.503 1.068 1.00 0.00 39 ALA A N 16
ATOM 10831 C CA . ALA A 1 39 ? 11.627 -9.616 0.319 1.00 0.00 39 ALA A CA 16
ATOM 10832 C C . ALA A 1 39 ? 12.528 -10.476 1.199 1.00 0.00 39 ALA A C 16
ATOM 10833 O O . ALA A 1 39 ? 12.838 -11.617 0.857 1.00 0.00 39 ALA A O 16
ATOM 10840 N N . MET A 1 40 ? 12.946 -9.923 2.332 1.00 0.00 40 MET A N 16
ATOM 10841 C CA . MET A 1 40 ? 13.810 -10.644 3.261 1.00 0.00 40 MET A CA 16
ATOM 10842 C C . MET A 1 40 ? 12.989 -11.521 4.200 1.00 0.00 40 MET A C 16
ATOM 10843 O O . MET A 1 40 ? 13.364 -12.657 4.490 1.00 0.00 40 MET A O 16
ATOM 10857 N N . ASN A 1 41 ? 11.867 -10.987 4.673 1.00 0.00 41 ASN A N 16
ATOM 10858 C CA . ASN A 1 41 ? 10.993 -11.723 5.579 1.00 0.00 41 ASN A CA 16
ATOM 10859 C C . ASN A 1 41 ? 9.537 -11.296 5.401 1.00 0.00 41 ASN A C 16
ATOM 10860 O O . ASN A 1 41 ? 8.975 -10.602 6.250 1.00 0.00 41 ASN A O 16
ATOM 10871 N N . PRO A 1 42 ? 8.905 -11.706 4.288 1.00 0.00 42 PRO A N 16
ATOM 10872 C CA . PRO A 1 42 ? 7.510 -11.364 4.000 1.00 0.00 42 PRO A CA 16
ATOM 10873 C C . PRO A 1 42 ? 6.526 -12.224 4.788 1.00 0.00 42 PRO A C 16
ATOM 10874 O O . PRO A 1 42 ? 6.879 -13.298 5.277 1.00 0.00 42 PRO A O 16
ATOM 10885 N N . CYS A 1 43 ? 5.292 -11.744 4.910 1.00 0.00 43 CYS A N 16
ATOM 10886 C CA . CYS A 1 43 ? 4.261 -12.448 5.623 1.00 0.00 43 CYS A CA 16
ATOM 10887 C C . CYS A 1 43 ? 3.624 -13.513 4.747 1.00 0.00 43 CYS A C 16
ATOM 10888 O O . CYS A 1 43 ? 4.282 -14.459 4.312 1.00 0.00 43 CYS A O 16
ATOM 10895 N N . SER A 1 44 ? 2.342 -13.347 4.498 1.00 0.00 44 SER A N 16
ATOM 10896 C CA . SER A 1 44 ? 1.590 -14.281 3.680 1.00 0.00 44 SER A CA 16
ATOM 10897 C C . SER A 1 44 ? 1.795 -13.999 2.195 1.00 0.00 44 SER A C 16
ATOM 10898 O O . SER A 1 44 ? 1.009 -13.284 1.574 1.00 0.00 44 SER A O 16
ATOM 10906 N N . ARG A 1 45 ? 2.857 -14.566 1.633 1.00 0.00 45 ARG A N 16
ATOM 10907 C CA . ARG A 1 45 ? 3.168 -14.378 0.221 1.00 0.00 45 ARG A CA 16
ATOM 10908 C C . ARG A 1 45 ? 3.995 -15.542 -0.314 1.00 0.00 45 ARG A C 16
ATOM 10909 O O . ARG A 1 45 ? 5.225 -15.501 -0.301 1.00 0.00 45 ARG A O 16
ATOM 10930 N N . THR A 1 46 ? 3.312 -16.580 -0.785 1.00 0.00 46 THR A N 16
ATOM 10931 C CA . THR A 1 46 ? 3.983 -17.756 -1.324 1.00 0.00 46 THR A CA 16
ATOM 10932 C C . THR A 1 46 ? 3.355 -18.184 -2.646 1.00 0.00 46 THR A C 16
ATOM 10933 O O . THR A 1 46 ? 2.773 -17.316 -3.332 1.00 0.00 46 THR A O 16
ATOM 10945 N N . CYS A 1 1 ? -12.635 -3.385 2.984 1.00 0.00 1 CYS A N 17
ATOM 10946 C CA . CYS A 1 1 ? -11.173 -3.132 2.888 1.00 0.00 1 CYS A CA 17
ATOM 10947 C C . CYS A 1 1 ? -10.756 -2.849 1.447 1.00 0.00 1 CYS A C 17
ATOM 10948 O O . CYS A 1 1 ? -11.595 -2.771 0.551 1.00 0.00 1 CYS A O 17
ATOM 10955 N N . VAL A 1 2 ? -9.454 -2.695 1.234 1.00 0.00 2 VAL A N 17
ATOM 10956 C CA . VAL A 1 2 ? -8.919 -2.416 -0.094 1.00 0.00 2 VAL A CA 17
ATOM 10957 C C . VAL A 1 2 ? -8.453 -3.688 -0.779 1.00 0.00 2 VAL A C 17
ATOM 10958 O O . VAL A 1 2 ? -8.247 -4.714 -0.133 1.00 0.00 2 VAL A O 17
ATOM 10971 N N . ARG A 1 3 ? -8.294 -3.620 -2.094 1.00 0.00 3 ARG A N 17
ATOM 10972 C CA . ARG A 1 3 ? -7.865 -4.774 -2.863 1.00 0.00 3 ARG A CA 17
ATOM 10973 C C . ARG A 1 3 ? -6.369 -5.016 -2.689 1.00 0.00 3 ARG A C 17
ATOM 10974 O O . ARG A 1 3 ? -5.746 -4.464 -1.786 1.00 0.00 3 ARG A O 17
ATOM 10995 N N . LEU A 1 4 ? -5.800 -5.848 -3.554 1.00 0.00 4 LEU A N 17
ATOM 10996 C CA . LEU A 1 4 ? -4.385 -6.174 -3.487 1.00 0.00 4 LEU A CA 17
ATOM 10997 C C . LEU A 1 4 ? -3.517 -4.962 -3.806 1.00 0.00 4 LEU A C 17
ATOM 10998 O O . LEU A 1 4 ? -2.420 -4.815 -3.267 1.00 0.00 4 LEU A O 17
ATOM 11014 N N . HIS A 1 5 ? -4.013 -4.099 -4.678 1.00 0.00 5 HIS A N 17
ATOM 11015 C CA . HIS A 1 5 ? -3.286 -2.906 -5.062 1.00 0.00 5 HIS A CA 17
ATOM 11016 C C . HIS A 1 5 ? -4.236 -1.818 -5.553 1.00 0.00 5 HIS A C 17
ATOM 11017 O O . HIS A 1 5 ? -4.303 -1.529 -6.749 1.00 0.00 5 HIS A O 17
ATOM 11032 N N . GLU A 1 6 ? -4.964 -1.219 -4.619 1.00 0.00 6 GLU A N 17
ATOM 11033 C CA . GLU A 1 6 ? -5.910 -0.161 -4.945 1.00 0.00 6 GLU A CA 17
ATOM 11034 C C . GLU A 1 6 ? -5.841 0.958 -3.911 1.00 0.00 6 GLU A C 17
ATOM 11035 O O . GLU A 1 6 ? -5.329 0.764 -2.807 1.00 0.00 6 GLU A O 17
ATOM 11047 N N . SER A 1 7 ? -6.357 2.128 -4.274 1.00 0.00 7 SER A N 17
ATOM 11048 C CA . SER A 1 7 ? -6.352 3.278 -3.377 1.00 0.00 7 SER A CA 17
ATOM 11049 C C . SER A 1 7 ? -7.412 3.124 -2.291 1.00 0.00 7 SER A C 17
ATOM 11050 O O . SER A 1 7 ? -8.505 2.617 -2.544 1.00 0.00 7 SER A O 17
ATOM 11058 N N . CYS A 1 8 ? -7.081 3.562 -1.080 1.00 0.00 8 CYS A N 17
ATOM 11059 C CA . CYS A 1 8 ? -8.004 3.470 0.046 1.00 0.00 8 CYS A CA 17
ATOM 11060 C C . CYS A 1 8 ? -8.505 4.849 0.463 1.00 0.00 8 CYS A C 17
ATOM 11061 O O . CYS A 1 8 ? -9.590 4.975 1.033 1.00 0.00 8 CYS A O 17
ATOM 11068 N N . LEU A 1 9 ? -7.702 5.876 0.176 1.00 0.00 9 LEU A N 17
ATOM 11069 C CA . LEU A 1 9 ? -8.034 7.265 0.512 1.00 0.00 9 LEU A CA 17
ATOM 11070 C C . LEU A 1 9 ? -8.998 7.357 1.694 1.00 0.00 9 LEU A C 17
ATOM 11071 O O . LEU A 1 9 ? -10.216 7.341 1.519 1.00 0.00 9 LEU A O 17
ATOM 11087 N N . GLY A 1 10 ? -8.440 7.452 2.897 1.00 0.00 10 GLY A N 17
ATOM 11088 C CA . GLY A 1 10 ? -9.261 7.543 4.090 1.00 0.00 10 GLY A CA 17
ATOM 11089 C C . GLY A 1 10 ? -8.491 7.207 5.353 1.00 0.00 10 GLY A C 17
ATOM 11090 O O . GLY A 1 10 ? -8.837 7.672 6.439 1.00 0.00 10 GLY A O 17
ATOM 11094 N N . GLN A 1 11 ? -7.443 6.397 5.211 1.00 0.00 11 GLN A N 17
ATOM 11095 C CA . GLN A 1 11 ? -6.610 5.989 6.345 1.00 0.00 11 GLN A CA 17
ATOM 11096 C C . GLN A 1 11 ? -7.288 4.904 7.189 1.00 0.00 11 GLN A C 17
ATOM 11097 O O . GLN A 1 11 ? -6.622 3.995 7.687 1.00 0.00 11 GLN A O 17
ATOM 11111 N N . GLN A 1 12 ? -8.607 4.996 7.349 1.00 0.00 12 GLN A N 17
ATOM 11112 C CA . GLN A 1 12 ? -9.350 4.017 8.131 1.00 0.00 12 GLN A CA 17
ATOM 11113 C C . GLN A 1 12 ? -9.883 2.892 7.247 1.00 0.00 12 GLN A C 17
ATOM 11114 O O . GLN A 1 12 ? -10.983 2.386 7.466 1.00 0.00 12 GLN A O 17
ATOM 11128 N N . VAL A 1 13 ? -9.095 2.502 6.250 1.00 0.00 13 VAL A N 17
ATOM 11129 C CA . VAL A 1 13 ? -9.489 1.434 5.336 1.00 0.00 13 VAL A CA 17
ATOM 11130 C C . VAL A 1 13 ? -8.297 0.545 4.986 1.00 0.00 13 VAL A C 17
ATOM 11131 O O . VAL A 1 13 ? -7.635 0.754 3.970 1.00 0.00 13 VAL A O 17
ATOM 11144 N N . PRO A 1 14 ? -8.009 -0.459 5.831 1.00 0.00 14 PRO A N 17
ATOM 11145 C CA . PRO A 1 14 ? -6.889 -1.380 5.608 1.00 0.00 14 PRO A CA 17
ATOM 11146 C C . PRO A 1 14 ? -7.118 -2.312 4.426 1.00 0.00 14 PRO A C 17
ATOM 11147 O O . PRO A 1 14 ? -8.256 -2.567 4.031 1.00 0.00 14 PRO A O 17
ATOM 11158 N N . CYS A 1 15 ? -6.024 -2.815 3.868 1.00 0.00 15 CYS A N 17
ATOM 11159 C CA . CYS A 1 15 ? -6.089 -3.723 2.728 1.00 0.00 15 CYS A CA 17
ATOM 11160 C C . CYS A 1 15 ? -6.783 -5.031 3.103 1.00 0.00 15 CYS A C 17
ATOM 11161 O O . CYS A 1 15 ? -6.768 -5.444 4.263 1.00 0.00 15 CYS A O 17
ATOM 11168 N N . CYS A 1 16 ? -7.391 -5.674 2.110 1.00 0.00 16 CYS A N 17
ATOM 11169 C CA . CYS A 1 16 ? -8.099 -6.936 2.320 1.00 0.00 16 CYS A CA 17
ATOM 11170 C C . CYS A 1 16 ? -7.140 -8.115 2.528 1.00 0.00 16 CYS A C 17
ATOM 11171 O O . CYS A 1 16 ? -7.583 -9.255 2.666 1.00 0.00 16 CYS A O 17
ATOM 11178 N N . ASP A 1 17 ? -5.834 -7.852 2.532 1.00 0.00 17 ASP A N 17
ATOM 11179 C CA . ASP A 1 17 ? -4.850 -8.918 2.702 1.00 0.00 17 ASP A CA 17
ATOM 11180 C C . ASP A 1 17 ? -4.120 -8.815 4.043 1.00 0.00 17 ASP A C 17
ATOM 11181 O O . ASP A 1 17 ? -3.768 -7.722 4.496 1.00 0.00 17 ASP A O 17
ATOM 11190 N N . PRO A 1 18 ? -3.862 -9.966 4.693 1.00 0.00 18 PRO A N 17
ATOM 11191 C CA . PRO A 1 18 ? -3.158 -10.007 5.976 1.00 0.00 18 PRO A CA 17
ATOM 11192 C C . PRO A 1 18 ? -1.807 -9.309 5.895 1.00 0.00 18 PRO A C 17
ATOM 11193 O O . PRO A 1 18 ? -1.071 -9.472 4.921 1.00 0.00 18 PRO A O 17
ATOM 11204 N N . CYS A 1 19 ? -1.491 -8.524 6.917 1.00 0.00 19 CYS A N 17
ATOM 11205 C CA . CYS A 1 19 ? -0.232 -7.790 6.956 1.00 0.00 19 CYS A CA 17
ATOM 11206 C C . CYS A 1 19 ? -0.167 -6.746 5.840 1.00 0.00 19 CYS A C 17
ATOM 11207 O O . CYS A 1 19 ? 0.890 -6.171 5.580 1.00 0.00 19 CYS A O 17
ATOM 11214 N N . ALA A 1 20 ? -1.299 -6.492 5.183 1.00 0.00 20 ALA A N 17
ATOM 11215 C CA . ALA A 1 20 ? -1.342 -5.509 4.109 1.00 0.00 20 ALA A CA 17
ATOM 11216 C C . ALA A 1 20 ? -1.985 -4.212 4.585 1.00 0.00 20 ALA A C 17
ATOM 11217 O O . ALA A 1 20 ? -3.168 -4.180 4.926 1.00 0.00 20 ALA A O 17
ATOM 11224 N N . THR A 1 21 ? -1.198 -3.143 4.612 1.00 0.00 21 THR A N 17
ATOM 11225 C CA . THR A 1 21 ? -1.687 -1.841 5.049 1.00 0.00 21 THR A CA 17
ATOM 11226 C C . THR A 1 21 ? -1.645 -0.833 3.906 1.00 0.00 21 THR A C 17
ATOM 11227 O O . THR A 1 21 ? -0.865 -0.978 2.965 1.00 0.00 21 THR A O 17
ATOM 11238 N N . CYS A 1 22 ? -2.488 0.190 3.995 1.00 0.00 22 CYS A N 17
ATOM 11239 C CA . CYS A 1 22 ? -2.545 1.222 2.967 1.00 0.00 22 CYS A CA 17
ATOM 11240 C C . CYS A 1 22 ? -1.316 2.123 3.028 1.00 0.00 22 CYS A C 17
ATOM 11241 O O . CYS A 1 22 ? -1.236 3.026 3.861 1.00 0.00 22 CYS A O 17
ATOM 11248 N N . TYR A 1 23 ? -0.361 1.873 2.138 1.00 0.00 23 TYR A N 17
ATOM 11249 C CA . TYR A 1 23 ? 0.863 2.663 2.088 1.00 0.00 23 TYR A CA 17
ATOM 11250 C C . TYR A 1 23 ? 0.675 3.899 1.213 1.00 0.00 23 TYR A C 17
ATOM 11251 O O . TYR A 1 23 ? 0.165 3.807 0.095 1.00 0.00 23 TYR A O 17
ATOM 11269 N N . CYS A 1 24 ? 1.088 5.051 1.729 1.00 0.00 24 CYS A N 17
ATOM 11270 C CA . CYS A 1 24 ? 0.963 6.306 0.994 1.00 0.00 24 CYS A CA 17
ATOM 11271 C C . CYS A 1 24 ? 2.284 6.693 0.342 1.00 0.00 24 CYS A C 17
ATOM 11272 O O . CYS A 1 24 ? 3.326 6.729 0.999 1.00 0.00 24 CYS A O 17
ATOM 11279 N N . ARG A 1 25 ? 2.237 6.985 -0.955 1.00 0.00 25 ARG A N 17
ATOM 11280 C CA . ARG A 1 25 ? 3.434 7.373 -1.693 1.00 0.00 25 ARG A CA 17
ATOM 11281 C C . ARG A 1 25 ? 3.876 8.787 -1.330 1.00 0.00 25 ARG A C 17
ATOM 11282 O O . ARG A 1 25 ? 4.963 9.224 -1.706 1.00 0.00 25 ARG A O 17
ATOM 11303 N N . PHE A 1 26 ? 3.028 9.493 -0.595 1.00 0.00 26 PHE A N 17
ATOM 11304 C CA . PHE A 1 26 ? 3.324 10.851 -0.173 1.00 0.00 26 PHE A CA 17
ATOM 11305 C C . PHE A 1 26 ? 2.755 11.095 1.223 1.00 0.00 26 PHE A C 17
ATOM 11306 O O . PHE A 1 26 ? 2.536 10.150 1.982 1.00 0.00 26 PHE A O 17
ATOM 11323 N N . PHE A 1 27 ? 2.509 12.354 1.556 1.00 0.00 27 PHE A N 17
ATOM 11324 C CA . PHE A 1 27 ? 1.960 12.707 2.846 1.00 0.00 27 PHE A CA 17
ATOM 11325 C C . PHE A 1 27 ? 0.648 11.967 3.086 1.00 0.00 27 PHE A C 17
ATOM 11326 O O . PHE A 1 27 ? 0.575 11.061 3.917 1.00 0.00 27 PHE A O 17
ATOM 11343 N N . ASN A 1 28 ? -0.382 12.354 2.342 1.00 0.00 28 ASN A N 17
ATOM 11344 C CA . ASN A 1 28 ? -1.692 11.726 2.457 1.00 0.00 28 ASN A CA 17
ATOM 11345 C C . ASN A 1 28 ? -2.479 11.881 1.160 1.00 0.00 28 ASN A C 17
ATOM 11346 O O . ASN A 1 28 ? -3.386 12.709 1.071 1.00 0.00 28 ASN A O 17
ATOM 11357 N N . ALA A 1 29 ? -2.129 11.085 0.152 1.00 0.00 29 ALA A N 17
ATOM 11358 C CA . ALA A 1 29 ? -2.812 11.156 -1.136 1.00 0.00 29 ALA A CA 17
ATOM 11359 C C . ALA A 1 29 ? -2.767 9.820 -1.871 1.00 0.00 29 ALA A C 17
ATOM 11360 O O . ALA A 1 29 ? -3.800 9.183 -2.078 1.00 0.00 29 ALA A O 17
ATOM 11367 N N . PHE A 1 30 ? -1.572 9.404 -2.273 1.00 0.00 30 PHE A N 17
ATOM 11368 C CA . PHE A 1 30 ? -1.406 8.146 -2.993 1.00 0.00 30 PHE A CA 17
ATOM 11369 C C . PHE A 1 30 ? -1.318 6.969 -2.029 1.00 0.00 30 PHE A C 17
ATOM 11370 O O . PHE A 1 30 ? -0.283 6.311 -1.926 1.00 0.00 30 PHE A O 17
ATOM 11387 N N . CYS A 1 31 ? -2.415 6.707 -1.324 1.00 0.00 31 CYS A N 17
ATOM 11388 C CA . CYS A 1 31 ? -2.466 5.608 -0.367 1.00 0.00 31 CYS A CA 17
ATOM 11389 C C . CYS A 1 31 ? -3.198 4.405 -0.952 1.00 0.00 31 CYS A C 17
ATOM 11390 O O . CYS A 1 31 ? -4.388 4.479 -1.257 1.00 0.00 31 CYS A O 17
ATOM 11397 N N . TYR A 1 32 ? -2.481 3.297 -1.102 1.00 0.00 32 TYR A N 17
ATOM 11398 C CA . TYR A 1 32 ? -3.066 2.074 -1.643 1.00 0.00 32 TYR A CA 17
ATOM 11399 C C . TYR A 1 32 ? -2.610 0.857 -0.848 1.00 0.00 32 TYR A C 17
ATOM 11400 O O . TYR A 1 32 ? -1.686 0.942 -0.039 1.00 0.00 32 TYR A O 17
ATOM 11418 N N . CYS A 1 33 ? -3.264 -0.279 -1.079 1.00 0.00 33 CYS A N 17
ATOM 11419 C CA . CYS A 1 33 ? -2.921 -1.513 -0.379 1.00 0.00 33 CYS A CA 17
ATOM 11420 C C . CYS A 1 33 ? -1.446 -1.857 -0.568 1.00 0.00 33 CYS A C 17
ATOM 11421 O O . CYS A 1 33 ? -0.933 -1.851 -1.688 1.00 0.00 33 CYS A O 17
ATOM 11428 N N . ARG A 1 34 ? -0.774 -2.166 0.535 1.00 0.00 34 ARG A N 17
ATOM 11429 C CA . ARG A 1 34 ? 0.638 -2.524 0.498 1.00 0.00 34 ARG A CA 17
ATOM 11430 C C . ARG A 1 34 ? 0.924 -3.662 1.472 1.00 0.00 34 ARG A C 17
ATOM 11431 O O . ARG A 1 34 ? 0.625 -3.562 2.663 1.00 0.00 34 ARG A O 17
ATOM 11452 N N . LYS A 1 35 ? 1.500 -4.745 0.962 1.00 0.00 35 LYS A N 17
ATOM 11453 C CA . LYS A 1 35 ? 1.820 -5.903 1.790 1.00 0.00 35 LYS A CA 17
ATOM 11454 C C . LYS A 1 35 ? 3.171 -5.744 2.487 1.00 0.00 35 LYS A C 17
ATOM 11455 O O . LYS A 1 35 ? 3.867 -6.728 2.733 1.00 0.00 35 LYS A O 17
ATOM 11474 N N . LEU A 1 36 ? 3.538 -4.504 2.809 1.00 0.00 36 LEU A N 17
ATOM 11475 C CA . LEU A 1 36 ? 4.799 -4.231 3.479 1.00 0.00 36 LEU A CA 17
ATOM 11476 C C . LEU A 1 36 ? 5.977 -4.745 2.669 1.00 0.00 36 LEU A C 17
ATOM 11477 O O . LEU A 1 36 ? 6.196 -5.952 2.558 1.00 0.00 36 LEU A O 17
ATOM 11493 N N . GLY A 1 37 ? 6.737 -3.816 2.108 1.00 0.00 37 GLY A N 17
ATOM 11494 C CA . GLY A 1 37 ? 7.893 -4.182 1.311 1.00 0.00 37 GLY A CA 17
ATOM 11495 C C . GLY A 1 37 ? 9.063 -4.642 2.160 1.00 0.00 37 GLY A C 17
ATOM 11496 O O . GLY A 1 37 ? 10.167 -4.108 2.051 1.00 0.00 37 GLY A O 17
ATOM 11500 N N . THR A 1 38 ? 8.824 -5.641 3.006 1.00 0.00 38 THR A N 17
ATOM 11501 C CA . THR A 1 38 ? 9.864 -6.178 3.872 1.00 0.00 38 THR A CA 17
ATOM 11502 C C . THR A 1 38 ? 10.576 -7.344 3.196 1.00 0.00 38 THR A C 17
ATOM 11503 O O . THR A 1 38 ? 10.327 -8.507 3.515 1.00 0.00 38 THR A O 17
ATOM 11514 N N . ALA A 1 39 ? 11.459 -7.024 2.259 1.00 0.00 39 ALA A N 17
ATOM 11515 C CA . ALA A 1 39 ? 12.207 -8.043 1.532 1.00 0.00 39 ALA A CA 17
ATOM 11516 C C . ALA A 1 39 ? 13.074 -8.879 2.472 1.00 0.00 39 ALA A C 17
ATOM 11517 O O . ALA A 1 39 ? 13.530 -9.962 2.109 1.00 0.00 39 ALA A O 17
ATOM 11524 N N . MET A 1 40 ? 13.294 -8.372 3.679 1.00 0.00 40 MET A N 17
ATOM 11525 C CA . MET A 1 40 ? 14.103 -9.074 4.667 1.00 0.00 40 MET A CA 17
ATOM 11526 C C . MET A 1 40 ? 13.265 -10.096 5.429 1.00 0.00 40 MET A C 17
ATOM 11527 O O . MET A 1 40 ? 13.685 -11.236 5.625 1.00 0.00 40 MET A O 17
ATOM 11541 N N . ASN A 1 41 ? 12.076 -9.681 5.858 1.00 0.00 41 ASN A N 17
ATOM 11542 C CA . ASN A 1 41 ? 11.181 -10.562 6.598 1.00 0.00 41 ASN A CA 17
ATOM 11543 C C . ASN A 1 41 ? 9.718 -10.195 6.348 1.00 0.00 41 ASN A C 17
ATOM 11544 O O . ASN A 1 41 ? 9.065 -9.597 7.204 1.00 0.00 41 ASN A O 17
ATOM 11555 N N . PRO A 1 42 ? 9.184 -10.548 5.167 1.00 0.00 42 PRO A N 17
ATOM 11556 C CA . PRO A 1 42 ? 7.797 -10.255 4.807 1.00 0.00 42 PRO A CA 17
ATOM 11557 C C . PRO A 1 42 ? 6.815 -11.255 5.410 1.00 0.00 42 PRO A C 17
ATOM 11558 O O . PRO A 1 42 ? 7.204 -12.345 5.829 1.00 0.00 42 PRO A O 17
ATOM 11569 N N . CYS A 1 43 ? 5.538 -10.880 5.448 1.00 0.00 43 CYS A N 17
ATOM 11570 C CA . CYS A 1 43 ? 4.505 -11.721 5.985 1.00 0.00 43 CYS A CA 17
ATOM 11571 C C . CYS A 1 43 ? 4.043 -12.736 4.953 1.00 0.00 43 CYS A C 17
ATOM 11572 O O . CYS A 1 43 ? 4.814 -13.583 4.501 1.00 0.00 43 CYS A O 17
ATOM 11579 N N . SER A 1 44 ? 2.781 -12.643 4.595 1.00 0.00 44 SER A N 17
ATOM 11580 C CA . SER A 1 44 ? 2.187 -13.540 3.623 1.00 0.00 44 SER A CA 17
ATOM 11581 C C . SER A 1 44 ? 2.492 -13.089 2.198 1.00 0.00 44 SER A C 17
ATOM 11582 O O . SER A 1 44 ? 1.989 -12.061 1.742 1.00 0.00 44 SER A O 17
ATOM 11590 N N . ARG A 1 45 ? 3.317 -13.862 1.501 1.00 0.00 45 ARG A N 17
ATOM 11591 C CA . ARG A 1 45 ? 3.689 -13.541 0.127 1.00 0.00 45 ARG A CA 17
ATOM 11592 C C . ARG A 1 45 ? 4.101 -14.801 -0.631 1.00 0.00 45 ARG A C 17
ATOM 11593 O O . ARG A 1 45 ? 5.278 -14.994 -0.940 1.00 0.00 45 ARG A O 17
ATOM 11614 N N . THR A 1 46 ? 3.125 -15.653 -0.928 1.00 0.00 46 THR A N 17
ATOM 11615 C CA . THR A 1 46 ? 3.387 -16.892 -1.651 1.00 0.00 46 THR A CA 17
ATOM 11616 C C . THR A 1 46 ? 2.699 -16.884 -3.012 1.00 0.00 46 THR A C 17
ATOM 11617 O O . THR A 1 46 ? 2.548 -17.973 -3.604 1.00 0.00 46 THR A O 17
ATOM 11629 N N . CYS A 1 1 ? -12.830 -4.268 2.937 1.00 0.00 1 CYS A N 18
ATOM 11630 C CA . CYS A 1 1 ? -11.503 -3.598 3.017 1.00 0.00 1 CYS A CA 18
ATOM 11631 C C . CYS A 1 1 ? -11.032 -3.158 1.631 1.00 0.00 1 CYS A C 18
ATOM 11632 O O . CYS A 1 1 ? -11.836 -3.024 0.707 1.00 0.00 1 CYS A O 18
ATOM 11639 N N . VAL A 1 2 ? -9.728 -2.939 1.492 1.00 0.00 2 VAL A N 18
ATOM 11640 C CA . VAL A 1 2 ? -9.156 -2.519 0.218 1.00 0.00 2 VAL A CA 18
ATOM 11641 C C . VAL A 1 2 ? -8.677 -3.719 -0.579 1.00 0.00 2 VAL A C 18
ATOM 11642 O O . VAL A 1 2 ? -8.481 -4.804 -0.031 1.00 0.00 2 VAL A O 18
ATOM 11655 N N . ARG A 1 3 ? -8.502 -3.522 -1.878 1.00 0.00 3 ARG A N 18
ATOM 11656 C CA . ARG A 1 3 ? -8.061 -4.597 -2.746 1.00 0.00 3 ARG A CA 18
ATOM 11657 C C . ARG A 1 3 ? -6.553 -4.806 -2.640 1.00 0.00 3 ARG A C 18
ATOM 11658 O O . ARG A 1 3 ? -5.907 -4.278 -1.735 1.00 0.00 3 ARG A O 18
ATOM 11679 N N . LEU A 1 4 ? -6.000 -5.580 -3.567 1.00 0.00 4 LEU A N 18
ATOM 11680 C CA . LEU A 1 4 ? -4.576 -5.864 -3.580 1.00 0.00 4 LEU A CA 18
ATOM 11681 C C . LEU A 1 4 ? -3.771 -4.621 -3.938 1.00 0.00 4 LEU A C 18
ATOM 11682 O O . LEU A 1 4 ? -2.614 -4.482 -3.541 1.00 0.00 4 LEU A O 18
ATOM 11698 N N . HIS A 1 5 ? -4.391 -3.716 -4.685 1.00 0.00 5 HIS A N 18
ATOM 11699 C CA . HIS A 1 5 ? -3.742 -2.485 -5.091 1.00 0.00 5 HIS A CA 18
ATOM 11700 C C . HIS A 1 5 ? -4.770 -1.404 -5.403 1.00 0.00 5 HIS A C 18
ATOM 11701 O O . HIS A 1 5 ? -4.979 -1.044 -6.561 1.00 0.00 5 HIS A O 18
ATOM 11716 N N . GLU A 1 6 ? -5.409 -0.890 -4.357 1.00 0.00 6 GLU A N 18
ATOM 11717 C CA . GLU A 1 6 ? -6.417 0.152 -4.510 1.00 0.00 6 GLU A CA 18
ATOM 11718 C C . GLU A 1 6 ? -6.270 1.208 -3.419 1.00 0.00 6 GLU A C 18
ATOM 11719 O O . GLU A 1 6 ? -5.630 0.972 -2.394 1.00 0.00 6 GLU A O 18
ATOM 11731 N N . SER A 1 7 ? -6.868 2.373 -3.645 1.00 0.00 7 SER A N 18
ATOM 11732 C CA . SER A 1 7 ? -6.800 3.466 -2.681 1.00 0.00 7 SER A CA 18
ATOM 11733 C C . SER A 1 7 ? -7.768 3.233 -1.525 1.00 0.00 7 SER A C 18
ATOM 11734 O O . SER A 1 7 ? -8.857 2.693 -1.714 1.00 0.00 7 SER A O 18
ATOM 11742 N N . CYS A 1 8 ? -7.363 3.647 -0.327 1.00 0.00 8 CYS A N 18
ATOM 11743 C CA . CYS A 1 8 ? -8.195 3.484 0.861 1.00 0.00 8 CYS A CA 18
ATOM 11744 C C . CYS A 1 8 ? -8.709 4.831 1.367 1.00 0.00 8 CYS A C 18
ATOM 11745 O O . CYS A 1 8 ? -9.698 4.887 2.095 1.00 0.00 8 CYS A O 18
ATOM 11752 N N . LEU A 1 9 ? -8.025 5.908 0.970 1.00 0.00 9 LEU A N 18
ATOM 11753 C CA . LEU A 1 9 ? -8.384 7.277 1.366 1.00 0.00 9 LEU A CA 18
ATOM 11754 C C . LEU A 1 9 ? -9.155 7.321 2.685 1.00 0.00 9 LEU A C 18
ATOM 11755 O O . LEU A 1 9 ? -10.375 7.161 2.710 1.00 0.00 9 LEU A O 18
ATOM 11771 N N . GLY A 1 10 ? -8.430 7.542 3.777 1.00 0.00 10 GLY A N 18
ATOM 11772 C CA . GLY A 1 10 ? -9.058 7.608 5.084 1.00 0.00 10 GLY A CA 18
ATOM 11773 C C . GLY A 1 10 ? -8.190 7.010 6.175 1.00 0.00 10 GLY A C 18
ATOM 11774 O O . GLY A 1 10 ? -8.278 7.407 7.337 1.00 0.00 10 GLY A O 18
ATOM 11778 N N . GLN A 1 11 ? -7.349 6.049 5.798 1.00 0.00 11 GLN A N 18
ATOM 11779 C CA . GLN A 1 11 ? -6.455 5.383 6.745 1.00 0.00 11 GLN A CA 18
ATOM 11780 C C . GLN A 1 11 ? -7.211 4.423 7.666 1.00 0.00 11 GLN A C 18
ATOM 11781 O O . GLN A 1 11 ? -6.598 3.677 8.428 1.00 0.00 11 GLN A O 18
ATOM 11795 N N . GLN A 1 12 ? -8.542 4.434 7.591 1.00 0.00 12 GLN A N 18
ATOM 11796 C CA . GLN A 1 12 ? -9.360 3.551 8.417 1.00 0.00 12 GLN A CA 18
ATOM 11797 C C . GLN A 1 12 ? -9.725 2.275 7.658 1.00 0.00 12 GLN A C 18
ATOM 11798 O O . GLN A 1 12 ? -10.208 1.311 8.248 1.00 0.00 12 GLN A O 18
ATOM 11812 N N . VAL A 1 13 ? -9.495 2.280 6.346 1.00 0.00 13 VAL A N 18
ATOM 11813 C CA . VAL A 1 13 ? -9.804 1.125 5.510 1.00 0.00 13 VAL A CA 18
ATOM 11814 C C . VAL A 1 13 ? -8.541 0.346 5.148 1.00 0.00 13 VAL A C 18
ATOM 11815 O O . VAL A 1 13 ? -7.936 0.585 4.101 1.00 0.00 13 VAL A O 18
ATOM 11828 N N . PRO A 1 14 ? -8.127 -0.603 6.006 1.00 0.00 14 PRO A N 18
ATOM 11829 C CA . PRO A 1 14 ? -6.932 -1.417 5.762 1.00 0.00 14 PRO A CA 18
ATOM 11830 C C . PRO A 1 14 ? -7.131 -2.405 4.621 1.00 0.00 14 PRO A C 18
ATOM 11831 O O . PRO A 1 14 ? -8.260 -2.703 4.234 1.00 0.00 14 PRO A O 18
ATOM 11842 N N . CYS A 1 15 ? -6.028 -2.910 4.081 1.00 0.00 15 CYS A N 18
ATOM 11843 C CA . CYS A 1 15 ? -6.083 -3.864 2.981 1.00 0.00 15 CYS A CA 18
ATOM 11844 C C . CYS A 1 15 ? -6.743 -5.170 3.413 1.00 0.00 15 CYS A C 18
ATOM 11845 O O . CYS A 1 15 ? -6.438 -5.713 4.476 1.00 0.00 15 CYS A O 18
ATOM 11852 N N . CYS A 1 16 ? -7.638 -5.674 2.573 1.00 0.00 16 CYS A N 18
ATOM 11853 C CA . CYS A 1 16 ? -8.337 -6.923 2.851 1.00 0.00 16 CYS A CA 18
ATOM 11854 C C . CYS A 1 16 ? -7.410 -8.131 2.686 1.00 0.00 16 CYS A C 18
ATOM 11855 O O . CYS A 1 16 ? -7.809 -9.265 2.951 1.00 0.00 16 CYS A O 18
ATOM 11862 N N . ASP A 1 17 ? -6.179 -7.890 2.234 1.00 0.00 17 ASP A N 18
ATOM 11863 C CA . ASP A 1 17 ? -5.220 -8.973 2.026 1.00 0.00 17 ASP A CA 18
ATOM 11864 C C . ASP A 1 17 ? -4.333 -9.187 3.255 1.00 0.00 17 ASP A C 18
ATOM 11865 O O . ASP A 1 17 ? -3.874 -8.228 3.881 1.00 0.00 17 ASP A O 18
ATOM 11874 N N . PRO A 1 18 ? -4.066 -10.458 3.610 1.00 0.00 18 PRO A N 18
ATOM 11875 C CA . PRO A 1 18 ? -3.220 -10.795 4.758 1.00 0.00 18 PRO A CA 18
ATOM 11876 C C . PRO A 1 18 ? -1.853 -10.131 4.665 1.00 0.00 18 PRO A C 18
ATOM 11877 O O . PRO A 1 18 ? -1.237 -10.105 3.600 1.00 0.00 18 PRO A O 18
ATOM 11888 N N . CYS A 1 19 ? -1.390 -9.583 5.782 1.00 0.00 19 CYS A N 18
ATOM 11889 C CA . CYS A 1 19 ? -0.098 -8.907 5.821 1.00 0.00 19 CYS A CA 18
ATOM 11890 C C . CYS A 1 19 ? -0.102 -7.666 4.923 1.00 0.00 19 CYS A C 18
ATOM 11891 O O . CYS A 1 19 ? 0.950 -7.094 4.640 1.00 0.00 19 CYS A O 18
ATOM 11898 N N . ALA A 1 20 ? -1.287 -7.249 4.477 1.00 0.00 20 ALA A N 18
ATOM 11899 C CA . ALA A 1 20 ? -1.402 -6.078 3.620 1.00 0.00 20 ALA A CA 18
ATOM 11900 C C . ALA A 1 20 ? -2.033 -4.908 4.369 1.00 0.00 20 ALA A C 18
ATOM 11901 O O . ALA A 1 20 ? -3.058 -5.063 5.034 1.00 0.00 20 ALA A O 18
ATOM 11908 N N . THR A 1 21 ? -1.414 -3.739 4.254 1.00 0.00 21 THR A N 18
ATOM 11909 C CA . THR A 1 21 ? -1.910 -2.539 4.914 1.00 0.00 21 THR A CA 18
ATOM 11910 C C . THR A 1 21 ? -1.806 -1.337 3.982 1.00 0.00 21 THR A C 18
ATOM 11911 O O . THR A 1 21 ? -0.863 -1.230 3.200 1.00 0.00 21 THR A O 18
ATOM 11922 N N . CYS A 1 22 ? -2.780 -0.437 4.063 1.00 0.00 22 CYS A N 18
ATOM 11923 C CA . CYS A 1 22 ? -2.788 0.751 3.217 1.00 0.00 22 CYS A CA 18
ATOM 11924 C C . CYS A 1 22 ? -1.708 1.739 3.647 1.00 0.00 22 CYS A C 18
ATOM 11925 O O . CYS A 1 22 ? -1.389 1.853 4.830 1.00 0.00 22 CYS A O 18
ATOM 11932 N N . TYR A 1 23 ? -1.155 2.457 2.674 1.00 0.00 23 TYR A N 18
ATOM 11933 C CA . TYR A 1 23 ? -0.115 3.442 2.948 1.00 0.00 23 TYR A CA 18
ATOM 11934 C C . TYR A 1 23 ? -0.063 4.494 1.843 1.00 0.00 23 TYR A C 18
ATOM 11935 O O . TYR A 1 23 ? -0.447 4.229 0.700 1.00 0.00 23 TYR A O 18
ATOM 11953 N N . CYS A 1 24 ? 0.411 5.687 2.193 1.00 0.00 24 CYS A N 18
ATOM 11954 C CA . CYS A 1 24 ? 0.513 6.785 1.239 1.00 0.00 24 CYS A CA 18
ATOM 11955 C C . CYS A 1 24 ? 1.935 6.924 0.708 1.00 0.00 24 CYS A C 18
ATOM 11956 O O . CYS A 1 24 ? 2.886 7.052 1.478 1.00 0.00 24 CYS A O 18
ATOM 11963 N N . ARG A 1 25 ? 2.072 6.903 -0.616 1.00 0.00 25 ARG A N 18
ATOM 11964 C CA . ARG A 1 25 ? 3.379 7.034 -1.249 1.00 0.00 25 ARG A CA 18
ATOM 11965 C C . ARG A 1 25 ? 3.898 8.467 -1.169 1.00 0.00 25 ARG A C 18
ATOM 11966 O O . ARG A 1 25 ? 5.050 8.741 -1.503 1.00 0.00 25 ARG A O 18
ATOM 11987 N N . PHE A 1 26 ? 3.041 9.375 -0.721 1.00 0.00 26 PHE A N 18
ATOM 11988 C CA . PHE A 1 26 ? 3.406 10.776 -0.591 1.00 0.00 26 PHE A CA 18
ATOM 11989 C C . PHE A 1 26 ? 2.733 11.377 0.641 1.00 0.00 26 PHE A C 18
ATOM 11990 O O . PHE A 1 26 ? 2.390 10.656 1.578 1.00 0.00 26 PHE A O 18
ATOM 12007 N N . PHE A 1 27 ? 2.541 12.691 0.638 1.00 0.00 27 PHE A N 18
ATOM 12008 C CA . PHE A 1 27 ? 1.907 13.368 1.746 1.00 0.00 27 PHE A CA 18
ATOM 12009 C C . PHE A 1 27 ? 0.539 12.758 2.032 1.00 0.00 27 PHE A C 18
ATOM 12010 O O . PHE A 1 27 ? 0.350 12.070 3.034 1.00 0.00 27 PHE A O 18
ATOM 12027 N N . ASN A 1 28 ? -0.410 13.010 1.137 1.00 0.00 28 ASN A N 18
ATOM 12028 C CA . ASN A 1 28 ? -1.760 12.481 1.283 1.00 0.00 28 ASN A CA 18
ATOM 12029 C C . ASN A 1 28 ? -2.450 12.382 -0.074 1.00 0.00 28 ASN A C 18
ATOM 12030 O O . ASN A 1 28 ? -3.325 13.186 -0.392 1.00 0.00 28 ASN A O 18
ATOM 12041 N N . ALA A 1 29 ? -2.049 11.399 -0.876 1.00 0.00 29 ALA A N 18
ATOM 12042 C CA . ALA A 1 29 ? -2.636 11.218 -2.199 1.00 0.00 29 ALA A CA 18
ATOM 12043 C C . ALA A 1 29 ? -2.559 9.765 -2.656 1.00 0.00 29 ALA A C 18
ATOM 12044 O O . ALA A 1 29 ? -3.581 9.139 -2.939 1.00 0.00 29 ALA A O 18
ATOM 12051 N N . PHE A 1 30 ? -1.344 9.234 -2.732 1.00 0.00 30 PHE A N 18
ATOM 12052 C CA . PHE A 1 30 ? -1.139 7.858 -3.164 1.00 0.00 30 PHE A CA 18
ATOM 12053 C C . PHE A 1 30 ? -1.304 6.887 -1.996 1.00 0.00 30 PHE A C 18
ATOM 12054 O O . PHE A 1 30 ? -0.391 6.125 -1.677 1.00 0.00 30 PHE A O 18
ATOM 12071 N N . CYS A 1 31 ? -2.474 6.921 -1.368 1.00 0.00 31 CYS A N 18
ATOM 12072 C CA . CYS A 1 31 ? -2.762 6.046 -0.236 1.00 0.00 31 CYS A CA 18
ATOM 12073 C C . CYS A 1 31 ? -3.525 4.804 -0.687 1.00 0.00 31 CYS A C 18
ATOM 12074 O O . CYS A 1 31 ? -4.742 4.847 -0.877 1.00 0.00 31 CYS A O 18
ATOM 12081 N N . TYR A 1 32 ? -2.804 3.698 -0.853 1.00 0.00 32 TYR A N 18
ATOM 12082 C CA . TYR A 1 32 ? -3.423 2.448 -1.282 1.00 0.00 32 TYR A CA 18
ATOM 12083 C C . TYR A 1 32 ? -2.858 1.255 -0.517 1.00 0.00 32 TYR A C 18
ATOM 12084 O O . TYR A 1 32 ? -1.943 1.399 0.293 1.00 0.00 32 TYR A O 18
ATOM 12102 N N . CYS A 1 33 ? -3.418 0.077 -0.777 1.00 0.00 33 CYS A N 18
ATOM 12103 C CA . CYS A 1 33 ? -2.983 -1.148 -0.114 1.00 0.00 33 CYS A CA 18
ATOM 12104 C C . CYS A 1 33 ? -1.509 -1.438 -0.389 1.00 0.00 33 CYS A C 18
ATOM 12105 O O . CYS A 1 33 ? -1.006 -1.191 -1.485 1.00 0.00 33 CYS A O 18
ATOM 12112 N N . ARG A 1 34 ? -0.832 -1.976 0.621 1.00 0.00 34 ARG A N 18
ATOM 12113 C CA . ARG A 1 34 ? 0.578 -2.323 0.512 1.00 0.00 34 ARG A CA 18
ATOM 12114 C C . ARG A 1 34 ? 0.839 -3.666 1.192 1.00 0.00 34 ARG A C 18
ATOM 12115 O O . ARG A 1 34 ? 0.609 -3.818 2.389 1.00 0.00 34 ARG A O 18
ATOM 12136 N N . LYS A 1 35 ? 1.308 -4.639 0.416 1.00 0.00 35 LYS A N 18
ATOM 12137 C CA . LYS A 1 35 ? 1.585 -5.973 0.948 1.00 0.00 35 LYS A CA 18
ATOM 12138 C C . LYS A 1 35 ? 2.972 -6.057 1.583 1.00 0.00 35 LYS A C 18
ATOM 12139 O O . LYS A 1 35 ? 3.606 -7.112 1.560 1.00 0.00 35 LYS A O 18
ATOM 12158 N N . LEU A 1 36 ? 3.437 -4.951 2.158 1.00 0.00 36 LEU A N 18
ATOM 12159 C CA . LEU A 1 36 ? 4.741 -4.912 2.803 1.00 0.00 36 LEU A CA 18
ATOM 12160 C C . LEU A 1 36 ? 5.845 -5.349 1.853 1.00 0.00 36 LEU A C 18
ATOM 12161 O O . LEU A 1 36 ? 5.978 -6.530 1.532 1.00 0.00 36 LEU A O 18
ATOM 12177 N N . GLY A 1 37 ? 6.638 -4.384 1.416 1.00 0.00 37 GLY A N 18
ATOM 12178 C CA . GLY A 1 37 ? 7.731 -4.675 0.508 1.00 0.00 37 GLY A CA 18
ATOM 12179 C C . GLY A 1 37 ? 8.926 -5.288 1.215 1.00 0.00 37 GLY A C 18
ATOM 12180 O O . GLY A 1 37 ? 10.036 -4.762 1.139 1.00 0.00 37 GLY A O 18
ATOM 12184 N N . THR A 1 38 ? 8.699 -6.404 1.901 1.00 0.00 38 THR A N 18
ATOM 12185 C CA . THR A 1 38 ? 9.763 -7.088 2.623 1.00 0.00 38 THR A CA 18
ATOM 12186 C C . THR A 1 38 ? 10.439 -8.124 1.730 1.00 0.00 38 THR A C 18
ATOM 12187 O O . THR A 1 38 ? 10.207 -9.325 1.868 1.00 0.00 38 THR A O 18
ATOM 12198 N N . ALA A 1 39 ? 11.273 -7.648 0.812 1.00 0.00 39 ALA A N 18
ATOM 12199 C CA . ALA A 1 39 ? 11.982 -8.531 -0.108 1.00 0.00 39 ALA A CA 18
ATOM 12200 C C . ALA A 1 39 ? 12.904 -9.491 0.639 1.00 0.00 39 ALA A C 18
ATOM 12201 O O . ALA A 1 39 ? 13.340 -10.501 0.086 1.00 0.00 39 ALA A O 18
ATOM 12208 N N . MET A 1 40 ? 13.195 -9.172 1.895 1.00 0.00 40 MET A N 18
ATOM 12209 C CA . MET A 1 40 ? 14.061 -10.009 2.714 1.00 0.00 40 MET A CA 18
ATOM 12210 C C . MET A 1 40 ? 13.267 -11.143 3.361 1.00 0.00 40 MET A C 18
ATOM 12211 O O . MET A 1 40 ? 13.699 -12.296 3.354 1.00 0.00 40 MET A O 18
ATOM 12225 N N . ASN A 1 41 ? 12.107 -10.807 3.915 1.00 0.00 41 ASN A N 18
ATOM 12226 C CA . ASN A 1 41 ? 11.254 -11.797 4.563 1.00 0.00 41 ASN A CA 18
ATOM 12227 C C . ASN A 1 41 ? 9.782 -11.403 4.464 1.00 0.00 41 ASN A C 18
ATOM 12228 O O . ASN A 1 41 ? 9.191 -10.930 5.434 1.00 0.00 41 ASN A O 18
ATOM 12239 N N . PRO A 1 42 ? 9.167 -11.596 3.283 1.00 0.00 42 PRO A N 18
ATOM 12240 C CA . PRO A 1 42 ? 7.759 -11.261 3.062 1.00 0.00 42 PRO A CA 18
ATOM 12241 C C . PRO A 1 42 ? 6.814 -12.315 3.633 1.00 0.00 42 PRO A C 18
ATOM 12242 O O . PRO A 1 42 ? 7.236 -13.422 3.968 1.00 0.00 42 PRO A O 18
ATOM 12253 N N . CYS A 1 43 ? 5.535 -11.968 3.741 1.00 0.00 43 CYS A N 18
ATOM 12254 C CA . CYS A 1 43 ? 4.536 -12.863 4.261 1.00 0.00 43 CYS A CA 18
ATOM 12255 C C . CYS A 1 43 ? 4.055 -13.820 3.182 1.00 0.00 43 CYS A C 18
ATOM 12256 O O . CYS A 1 43 ? 4.825 -14.623 2.653 1.00 0.00 43 CYS A O 18
ATOM 12263 N N . SER A 1 44 ? 2.780 -13.727 2.873 1.00 0.00 44 SER A N 18
ATOM 12264 C CA . SER A 1 44 ? 2.170 -14.575 1.867 1.00 0.00 44 SER A CA 18
ATOM 12265 C C . SER A 1 44 ? 2.424 -14.033 0.463 1.00 0.00 44 SER A C 18
ATOM 12266 O O . SER A 1 44 ? 2.063 -12.898 0.151 1.00 0.00 44 SER A O 18
ATOM 12274 N N . ARG A 1 45 ? 3.045 -14.853 -0.377 1.00 0.00 45 ARG A N 18
ATOM 12275 C CA . ARG A 1 45 ? 3.346 -14.459 -1.748 1.00 0.00 45 ARG A CA 18
ATOM 12276 C C . ARG A 1 45 ? 3.476 -15.683 -2.650 1.00 0.00 45 ARG A C 18
ATOM 12277 O O . ARG A 1 45 ? 4.578 -16.171 -2.896 1.00 0.00 45 ARG A O 18
ATOM 12298 N N . THR A 1 46 ? 2.342 -16.174 -3.140 1.00 0.00 46 THR A N 18
ATOM 12299 C CA . THR A 1 46 ? 2.328 -17.341 -4.013 1.00 0.00 46 THR A CA 18
ATOM 12300 C C . THR A 1 46 ? 0.981 -17.481 -4.713 1.00 0.00 46 THR A C 18
ATOM 12301 O O . THR A 1 46 ? 0.077 -18.119 -4.131 1.00 0.00 46 THR A O 18
ATOM 12313 N N . CYS A 1 1 ? -13.008 -4.031 3.546 1.00 0.00 1 CYS A N 19
ATOM 12314 C CA . CYS A 1 1 ? -11.607 -3.618 3.272 1.00 0.00 1 CYS A CA 19
ATOM 12315 C C . CYS A 1 1 ? -11.405 -3.295 1.795 1.00 0.00 1 CYS A C 19
ATOM 12316 O O . CYS A 1 1 ? -12.343 -3.359 1.000 1.00 0.00 1 CYS A O 19
ATOM 12323 N N . VAL A 1 2 ? -10.175 -2.948 1.438 1.00 0.00 2 VAL A N 19
ATOM 12324 C CA . VAL A 1 2 ? -9.838 -2.611 0.061 1.00 0.00 2 VAL A CA 19
ATOM 12325 C C . VAL A 1 2 ? -9.167 -3.778 -0.639 1.00 0.00 2 VAL A C 19
ATOM 12326 O O . VAL A 1 2 ? -8.779 -4.757 -0.004 1.00 0.00 2 VAL A O 19
ATOM 12339 N N . ARG A 1 3 ? -9.030 -3.671 -1.953 1.00 0.00 3 ARG A N 19
ATOM 12340 C CA . ARG A 1 3 ? -8.404 -4.724 -2.729 1.00 0.00 3 ARG A CA 19
ATOM 12341 C C . ARG A 1 3 ? -6.884 -4.607 -2.660 1.00 0.00 3 ARG A C 19
ATOM 12342 O O . ARG A 1 3 ? -6.352 -3.742 -1.964 1.00 0.00 3 ARG A O 19
ATOM 12363 N N . LEU A 1 4 ? -6.190 -5.478 -3.384 1.00 0.00 4 LEU A N 19
ATOM 12364 C CA . LEU A 1 4 ? -4.732 -5.465 -3.397 1.00 0.00 4 LEU A CA 19
ATOM 12365 C C . LEU A 1 4 ? -4.199 -4.269 -4.183 1.00 0.00 4 LEU A C 19
ATOM 12366 O O . LEU A 1 4 ? -3.369 -3.511 -3.690 1.00 0.00 4 LEU A O 19
ATOM 12382 N N . HIS A 1 5 ? -4.670 -4.119 -5.414 1.00 0.00 5 HIS A N 19
ATOM 12383 C CA . HIS A 1 5 ? -4.240 -3.035 -6.275 1.00 0.00 5 HIS A CA 19
ATOM 12384 C C . HIS A 1 5 ? -5.161 -1.819 -6.170 1.00 0.00 5 HIS A C 19
ATOM 12385 O O . HIS A 1 5 ? -5.204 -0.990 -7.078 1.00 0.00 5 HIS A O 19
ATOM 12400 N N . GLU A 1 6 ? -5.904 -1.716 -5.072 1.00 0.00 6 GLU A N 19
ATOM 12401 C CA . GLU A 1 6 ? -6.826 -0.598 -4.884 1.00 0.00 6 GLU A CA 19
ATOM 12402 C C . GLU A 1 6 ? -6.328 0.378 -3.820 1.00 0.00 6 GLU A C 19
ATOM 12403 O O . GLU A 1 6 ? -5.454 0.052 -3.014 1.00 0.00 6 GLU A O 19
ATOM 12415 N N . SER A 1 7 ? -6.899 1.582 -3.829 1.00 0.00 7 SER A N 19
ATOM 12416 C CA . SER A 1 7 ? -6.532 2.621 -2.872 1.00 0.00 7 SER A CA 19
ATOM 12417 C C . SER A 1 7 ? -7.563 2.706 -1.748 1.00 0.00 7 SER A C 19
ATOM 12418 O O . SER A 1 7 ? -8.697 2.256 -1.903 1.00 0.00 7 SER A O 19
ATOM 12426 N N . CYS A 1 8 ? -7.165 3.285 -0.619 1.00 0.00 8 CYS A N 19
ATOM 12427 C CA . CYS A 1 8 ? -8.066 3.423 0.525 1.00 0.00 8 CYS A CA 19
ATOM 12428 C C . CYS A 1 8 ? -8.422 4.884 0.782 1.00 0.00 8 CYS A C 19
ATOM 12429 O O . CYS A 1 8 ? -9.449 5.181 1.393 1.00 0.00 8 CYS A O 19
ATOM 12436 N N . LEU A 1 9 ? -7.562 5.788 0.313 1.00 0.00 9 LEU A N 19
ATOM 12437 C CA . LEU A 1 9 ? -7.756 7.233 0.483 1.00 0.00 9 LEU A CA 19
ATOM 12438 C C . LEU A 1 9 ? -8.532 7.559 1.759 1.00 0.00 9 LEU A C 19
ATOM 12439 O O . LEU A 1 9 ? -9.759 7.649 1.748 1.00 0.00 9 LEU A O 19
ATOM 12455 N N . GLY A 1 10 ? -7.802 7.732 2.857 1.00 0.00 10 GLY A N 19
ATOM 12456 C CA . GLY A 1 10 ? -8.431 8.044 4.128 1.00 0.00 10 GLY A CA 19
ATOM 12457 C C . GLY A 1 10 ? -7.769 7.333 5.295 1.00 0.00 10 GLY A C 19
ATOM 12458 O O . GLY A 1 10 ? -7.904 7.751 6.444 1.00 0.00 10 GLY A O 19
ATOM 12462 N N . GLN A 1 11 ? -7.047 6.251 4.997 1.00 0.00 11 GLN A N 19
ATOM 12463 C CA . GLN A 1 11 ? -6.353 5.476 6.024 1.00 0.00 11 GLN A CA 19
ATOM 12464 C C . GLN A 1 11 ? -7.327 4.710 6.922 1.00 0.00 11 GLN A C 19
ATOM 12465 O O . GLN A 1 11 ? -6.911 4.065 7.884 1.00 0.00 11 GLN A O 19
ATOM 12479 N N . GLN A 1 12 ? -8.617 4.770 6.605 1.00 0.00 12 GLN A N 19
ATOM 12480 C CA . GLN A 1 12 ? -9.624 4.063 7.392 1.00 0.00 12 GLN A CA 19
ATOM 12481 C C . GLN A 1 12 ? -10.008 2.743 6.728 1.00 0.00 12 GLN A C 19
ATOM 12482 O O . GLN A 1 12 ? -10.561 1.852 7.373 1.00 0.00 12 GLN A O 19
ATOM 12496 N N . VAL A 1 13 ? -9.720 2.627 5.434 1.00 0.00 13 VAL A N 19
ATOM 12497 C CA . VAL A 1 13 ? -10.042 1.418 4.681 1.00 0.00 13 VAL A CA 19
ATOM 12498 C C . VAL A 1 13 ? -8.800 0.557 4.456 1.00 0.00 13 VAL A C 19
ATOM 12499 O O . VAL A 1 13 ? -8.054 0.773 3.501 1.00 0.00 13 VAL A O 19
ATOM 12512 N N . PRO A 1 14 ? -8.555 -0.437 5.332 1.00 0.00 14 PRO A N 19
ATOM 12513 C CA . PRO A 1 14 ? -7.394 -1.321 5.211 1.00 0.00 14 PRO A CA 19
ATOM 12514 C C . PRO A 1 14 ? -7.533 -2.327 4.077 1.00 0.00 14 PRO A C 19
ATOM 12515 O O . PRO A 1 14 ? -8.641 -2.671 3.664 1.00 0.00 14 PRO A O 19
ATOM 12526 N N . CYS A 1 15 ? -6.396 -2.795 3.580 1.00 0.00 15 CYS A N 19
ATOM 12527 C CA . CYS A 1 15 ? -6.370 -3.767 2.491 1.00 0.00 15 CYS A CA 19
ATOM 12528 C C . CYS A 1 15 ? -6.936 -5.115 2.928 1.00 0.00 15 CYS A C 19
ATOM 12529 O O . CYS A 1 15 ? -6.745 -5.542 4.066 1.00 0.00 15 CYS A O 19
ATOM 12536 N N . CYS A 1 16 ? -7.623 -5.782 2.007 1.00 0.00 16 CYS A N 19
ATOM 12537 C CA . CYS A 1 16 ? -8.212 -7.088 2.278 1.00 0.00 16 CYS A CA 19
ATOM 12538 C C . CYS A 1 16 ? -7.141 -8.177 2.355 1.00 0.00 16 CYS A C 19
ATOM 12539 O O . CYS A 1 16 ? -7.427 -9.308 2.747 1.00 0.00 16 CYS A O 19
ATOM 12546 N N . ASP A 1 17 ? -5.916 -7.841 1.957 1.00 0.00 17 ASP A N 19
ATOM 12547 C CA . ASP A 1 17 ? -4.820 -8.806 1.964 1.00 0.00 17 ASP A CA 19
ATOM 12548 C C . ASP A 1 17 ? -4.148 -8.900 3.334 1.00 0.00 17 ASP A C 19
ATOM 12549 O O . ASP A 1 17 ? -3.846 -7.883 3.961 1.00 0.00 17 ASP A O 19
ATOM 12558 N N . PRO A 1 18 ? -3.884 -10.132 3.812 1.00 0.00 18 PRO A N 19
ATOM 12559 C CA . PRO A 1 18 ? -3.226 -10.352 5.103 1.00 0.00 18 PRO A CA 19
ATOM 12560 C C . PRO A 1 18 ? -1.881 -9.642 5.164 1.00 0.00 18 PRO A C 19
ATOM 12561 O O . PRO A 1 18 ? -1.103 -9.686 4.211 1.00 0.00 18 PRO A O 19
ATOM 12572 N N . CYS A 1 19 ? -1.618 -8.973 6.280 1.00 0.00 19 CYS A N 19
ATOM 12573 C CA . CYS A 1 19 ? -0.370 -8.238 6.445 1.00 0.00 19 CYS A CA 19
ATOM 12574 C C . CYS A 1 19 ? -0.273 -7.104 5.421 1.00 0.00 19 CYS A C 19
ATOM 12575 O O . CYS A 1 19 ? 0.798 -6.538 5.207 1.00 0.00 19 CYS A O 19
ATOM 12582 N N . ALA A 1 20 ? -1.403 -6.772 4.793 1.00 0.00 20 ALA A N 19
ATOM 12583 C CA . ALA A 1 20 ? -1.435 -5.704 3.802 1.00 0.00 20 ALA A CA 19
ATOM 12584 C C . ALA A 1 20 ? -2.087 -4.453 4.378 1.00 0.00 20 ALA A C 19
ATOM 12585 O O . ALA A 1 20 ? -3.294 -4.424 4.620 1.00 0.00 20 ALA A O 19
ATOM 12592 N N . THR A 1 21 ? -1.281 -3.420 4.594 1.00 0.00 21 THR A N 19
ATOM 12593 C CA . THR A 1 21 ? -1.775 -2.163 5.140 1.00 0.00 21 THR A CA 19
ATOM 12594 C C . THR A 1 21 ? -1.687 -1.055 4.099 1.00 0.00 21 THR A C 19
ATOM 12595 O O . THR A 1 21 ? -0.841 -1.093 3.208 1.00 0.00 21 THR A O 19
ATOM 12606 N N . CYS A 1 22 ? -2.568 -0.069 4.216 1.00 0.00 22 CYS A N 19
ATOM 12607 C CA . CYS A 1 22 ? -2.585 1.048 3.282 1.00 0.00 22 CYS A CA 19
ATOM 12608 C C . CYS A 1 22 ? -1.403 1.982 3.525 1.00 0.00 22 CYS A C 19
ATOM 12609 O O . CYS A 1 22 ? -1.247 2.528 4.617 1.00 0.00 22 CYS A O 19
ATOM 12616 N N . TYR A 1 23 ? -0.577 2.161 2.502 1.00 0.00 23 TYR A N 19
ATOM 12617 C CA . TYR A 1 23 ? 0.588 3.031 2.604 1.00 0.00 23 TYR A CA 19
ATOM 12618 C C . TYR A 1 23 ? 0.420 4.264 1.721 1.00 0.00 23 TYR A C 19
ATOM 12619 O O . TYR A 1 23 ? -0.076 4.173 0.597 1.00 0.00 23 TYR A O 19
ATOM 12637 N N . CYS A 1 24 ? 0.836 5.415 2.242 1.00 0.00 24 CYS A N 19
ATOM 12638 C CA . CYS A 1 24 ? 0.733 6.671 1.506 1.00 0.00 24 CYS A CA 19
ATOM 12639 C C . CYS A 1 24 ? 2.056 7.016 0.831 1.00 0.00 24 CYS A C 19
ATOM 12640 O O . CYS A 1 24 ? 3.073 7.210 1.496 1.00 0.00 24 CYS A O 19
ATOM 12647 N N . ARG A 1 25 ? 2.035 7.088 -0.497 1.00 0.00 25 ARG A N 19
ATOM 12648 C CA . ARG A 1 25 ? 3.233 7.408 -1.264 1.00 0.00 25 ARG A CA 19
ATOM 12649 C C . ARG A 1 25 ? 3.601 8.884 -1.146 1.00 0.00 25 ARG A C 19
ATOM 12650 O O . ARG A 1 25 ? 4.657 9.308 -1.617 1.00 0.00 25 ARG A O 19
ATOM 12671 N N . PHE A 1 26 ? 2.733 9.662 -0.511 1.00 0.00 26 PHE A N 19
ATOM 12672 C CA . PHE A 1 26 ? 2.972 11.082 -0.328 1.00 0.00 26 PHE A CA 19
ATOM 12673 C C . PHE A 1 26 ? 2.448 11.527 1.035 1.00 0.00 26 PHE A C 19
ATOM 12674 O O . PHE A 1 26 ? 2.289 10.710 1.941 1.00 0.00 26 PHE A O 19
ATOM 12691 N N . PHE A 1 27 ? 2.176 12.817 1.175 1.00 0.00 27 PHE A N 19
ATOM 12692 C CA . PHE A 1 27 ? 1.668 13.359 2.415 1.00 0.00 27 PHE A CA 19
ATOM 12693 C C . PHE A 1 27 ? 0.388 12.640 2.827 1.00 0.00 27 PHE A C 19
ATOM 12694 O O . PHE A 1 27 ? 0.375 11.871 3.788 1.00 0.00 27 PHE A O 19
ATOM 12711 N N . ASN A 1 28 ? -0.686 12.892 2.086 1.00 0.00 28 ASN A N 19
ATOM 12712 C CA . ASN A 1 28 ? -1.971 12.264 2.364 1.00 0.00 28 ASN A CA 19
ATOM 12713 C C . ASN A 1 28 ? -2.830 12.215 1.103 1.00 0.00 28 ASN A C 19
ATOM 12714 O O . ASN A 1 28 ? -3.849 12.900 1.010 1.00 0.00 28 ASN A O 19
ATOM 12725 N N . ALA A 1 29 ? -2.414 11.407 0.132 1.00 0.00 29 ALA A N 19
ATOM 12726 C CA . ALA A 1 29 ? -3.157 11.289 -1.118 1.00 0.00 29 ALA A CA 19
ATOM 12727 C C . ALA A 1 29 ? -2.936 9.931 -1.776 1.00 0.00 29 ALA A C 19
ATOM 12728 O O . ALA A 1 29 ? -3.892 9.250 -2.147 1.00 0.00 29 ALA A O 19
ATOM 12735 N N . PHE A 1 30 ? -1.675 9.543 -1.924 1.00 0.00 30 PHE A N 19
ATOM 12736 C CA . PHE A 1 30 ? -1.340 8.265 -2.543 1.00 0.00 30 PHE A CA 19
ATOM 12737 C C . PHE A 1 30 ? -1.369 7.134 -1.519 1.00 0.00 30 PHE A C 19
ATOM 12738 O O . PHE A 1 30 ? -0.399 6.389 -1.374 1.00 0.00 30 PHE A O 19
ATOM 12755 N N . CYS A 1 31 ? -2.489 7.009 -0.813 1.00 0.00 31 CYS A N 19
ATOM 12756 C CA . CYS A 1 31 ? -2.646 5.966 0.197 1.00 0.00 31 CYS A CA 19
ATOM 12757 C C . CYS A 1 31 ? -3.404 4.772 -0.370 1.00 0.00 31 CYS A C 19
ATOM 12758 O O . CYS A 1 31 ? -4.624 4.823 -0.549 1.00 0.00 31 CYS A O 19
ATOM 12765 N N . TYR A 1 32 ? -2.678 3.696 -0.656 1.00 0.00 32 TYR A N 19
ATOM 12766 C CA . TYR A 1 32 ? -3.292 2.496 -1.209 1.00 0.00 32 TYR A CA 19
ATOM 12767 C C . TYR A 1 32 ? -2.756 1.234 -0.540 1.00 0.00 32 TYR A C 19
ATOM 12768 O O . TYR A 1 32 ? -1.841 1.293 0.281 1.00 0.00 32 TYR A O 19
ATOM 12786 N N . CYS A 1 33 ? -3.339 0.095 -0.898 1.00 0.00 33 CYS A N 19
ATOM 12787 C CA . CYS A 1 33 ? -2.934 -1.191 -0.338 1.00 0.00 33 CYS A CA 19
ATOM 12788 C C . CYS A 1 33 ? -1.429 -1.412 -0.473 1.00 0.00 33 CYS A C 19
ATOM 12789 O O . CYS A 1 33 ? -0.859 -1.234 -1.551 1.00 0.00 33 CYS A O 19
ATOM 12796 N N . ARG A 1 34 ? -0.796 -1.819 0.622 1.00 0.00 34 ARG A N 19
ATOM 12797 C CA . ARG A 1 34 ? 0.636 -2.088 0.628 1.00 0.00 34 ARG A CA 19
ATOM 12798 C C . ARG A 1 34 ? 0.929 -3.362 1.414 1.00 0.00 34 ARG A C 19
ATOM 12799 O O . ARG A 1 34 ? 0.354 -3.591 2.478 1.00 0.00 34 ARG A O 19
ATOM 12820 N N . LYS A 1 35 ? 1.816 -4.195 0.880 1.00 0.00 35 LYS A N 19
ATOM 12821 C CA . LYS A 1 35 ? 2.168 -5.454 1.530 1.00 0.00 35 LYS A CA 19
ATOM 12822 C C . LYS A 1 35 ? 3.240 -5.266 2.605 1.00 0.00 35 LYS A C 19
ATOM 12823 O O . LYS A 1 35 ? 4.061 -6.153 2.826 1.00 0.00 35 LYS A O 19
ATOM 12842 N N . LEU A 1 36 ? 3.223 -4.118 3.277 1.00 0.00 36 LEU A N 19
ATOM 12843 C CA . LEU A 1 36 ? 4.185 -3.833 4.332 1.00 0.00 36 LEU A CA 19
ATOM 12844 C C . LEU A 1 36 ? 5.616 -4.053 3.863 1.00 0.00 36 LEU A C 19
ATOM 12845 O O . LEU A 1 36 ? 6.077 -5.187 3.734 1.00 0.00 36 LEU A O 19
ATOM 12861 N N . GLY A 1 37 ? 6.314 -2.956 3.618 1.00 0.00 37 GLY A N 19
ATOM 12862 C CA . GLY A 1 37 ? 7.692 -3.039 3.173 1.00 0.00 37 GLY A CA 19
ATOM 12863 C C . GLY A 1 37 ? 8.643 -3.397 4.298 1.00 0.00 37 GLY A C 19
ATOM 12864 O O . GLY A 1 37 ? 9.578 -2.650 4.588 1.00 0.00 37 GLY A O 19
ATOM 12868 N N . THR A 1 38 ? 8.409 -4.542 4.935 1.00 0.00 38 THR A N 19
ATOM 12869 C CA . THR A 1 38 ? 9.257 -4.990 6.031 1.00 0.00 38 THR A CA 19
ATOM 12870 C C . THR A 1 38 ? 10.417 -5.829 5.506 1.00 0.00 38 THR A C 19
ATOM 12871 O O . THR A 1 38 ? 10.423 -7.052 5.639 1.00 0.00 38 THR A O 19
ATOM 12882 N N . ALA A 1 39 ? 11.397 -5.160 4.908 1.00 0.00 39 ALA A N 19
ATOM 12883 C CA . ALA A 1 39 ? 12.564 -5.843 4.362 1.00 0.00 39 ALA A CA 19
ATOM 12884 C C . ALA A 1 39 ? 13.343 -6.571 5.452 1.00 0.00 39 ALA A C 19
ATOM 12885 O O . ALA A 1 39 ? 14.150 -7.456 5.165 1.00 0.00 39 ALA A O 19
ATOM 12892 N N . MET A 1 40 ? 13.095 -6.197 6.702 1.00 0.00 40 MET A N 19
ATOM 12893 C CA . MET A 1 40 ? 13.772 -6.817 7.833 1.00 0.00 40 MET A CA 19
ATOM 12894 C C . MET A 1 40 ? 13.058 -8.098 8.255 1.00 0.00 40 MET A C 19
ATOM 12895 O O . MET A 1 40 ? 13.694 -9.130 8.471 1.00 0.00 40 MET A O 19
ATOM 12909 N N . ASN A 1 41 ? 11.736 -8.024 8.370 1.00 0.00 41 ASN A N 19
ATOM 12910 C CA . ASN A 1 41 ? 10.939 -9.180 8.767 1.00 0.00 41 ASN A CA 19
ATOM 12911 C C . ASN A 1 41 ? 9.538 -9.120 8.160 1.00 0.00 41 ASN A C 19
ATOM 12912 O O . ASN A 1 41 ? 8.574 -8.767 8.839 1.00 0.00 41 ASN A O 19
ATOM 12923 N N . PRO A 1 42 ? 9.407 -9.471 6.869 1.00 0.00 42 PRO A N 19
ATOM 12924 C CA . PRO A 1 42 ? 8.115 -9.462 6.174 1.00 0.00 42 PRO A CA 19
ATOM 12925 C C . PRO A 1 42 ? 7.273 -10.687 6.519 1.00 0.00 42 PRO A C 19
ATOM 12926 O O . PRO A 1 42 ? 7.781 -11.661 7.076 1.00 0.00 42 PRO A O 19
ATOM 12937 N N . CYS A 1 43 ? 5.985 -10.639 6.190 1.00 0.00 43 CYS A N 19
ATOM 12938 C CA . CYS A 1 43 ? 5.084 -11.726 6.456 1.00 0.00 43 CYS A CA 19
ATOM 12939 C C . CYS A 1 43 ? 5.185 -12.787 5.372 1.00 0.00 43 CYS A C 19
ATOM 12940 O O . CYS A 1 43 ? 6.242 -13.375 5.149 1.00 0.00 43 CYS A O 19
ATOM 12947 N N . SER A 1 44 ? 4.072 -13.015 4.705 1.00 0.00 44 SER A N 19
ATOM 12948 C CA . SER A 1 44 ? 4.001 -13.996 3.639 1.00 0.00 44 SER A CA 19
ATOM 12949 C C . SER A 1 44 ? 4.486 -13.405 2.317 1.00 0.00 44 SER A C 19
ATOM 12950 O O . SER A 1 44 ? 3.915 -12.437 1.813 1.00 0.00 44 SER A O 19
ATOM 12958 N N . ARG A 1 45 ? 5.541 -13.992 1.762 1.00 0.00 45 ARG A N 19
ATOM 12959 C CA . ARG A 1 45 ? 6.100 -13.523 0.500 1.00 0.00 45 ARG A CA 19
ATOM 12960 C C . ARG A 1 45 ? 6.847 -14.644 -0.216 1.00 0.00 45 ARG A C 19
ATOM 12961 O O . ARG A 1 45 ? 7.933 -15.046 0.203 1.00 0.00 45 ARG A O 19
ATOM 12982 N N . THR A 1 46 ? 6.260 -15.145 -1.296 1.00 0.00 46 THR A N 19
ATOM 12983 C CA . THR A 1 46 ? 6.870 -16.220 -2.070 1.00 0.00 46 THR A CA 19
ATOM 12984 C C . THR A 1 46 ? 6.474 -16.124 -3.541 1.00 0.00 46 THR A C 19
ATOM 12985 O O . THR A 1 46 ? 7.222 -15.488 -4.314 1.00 0.00 46 THR A O 19
ATOM 12997 N N . CYS A 1 1 ? -12.696 -4.318 2.877 1.00 0.00 1 CYS A N 20
ATOM 12998 C CA . CYS A 1 1 ? -11.367 -3.654 2.978 1.00 0.00 1 CYS A CA 20
ATOM 12999 C C . CYS A 1 1 ? -10.890 -3.178 1.608 1.00 0.00 1 CYS A C 20
ATOM 13000 O O . CYS A 1 1 ? -11.685 -3.038 0.679 1.00 0.00 1 CYS A O 20
ATOM 13007 N N . VAL A 1 2 ? -9.586 -2.940 1.488 1.00 0.00 2 VAL A N 20
ATOM 13008 C CA . VAL A 1 2 ? -9.004 -2.490 0.230 1.00 0.00 2 VAL A CA 20
ATOM 13009 C C . VAL A 1 2 ? -8.514 -3.674 -0.584 1.00 0.00 2 VAL A C 20
ATOM 13010 O O . VAL A 1 2 ? -8.405 -4.788 -0.073 1.00 0.00 2 VAL A O 20
ATOM 13023 N N . ARG A 1 3 ? -8.234 -3.435 -1.856 1.00 0.00 3 ARG A N 20
ATOM 13024 C CA . ARG A 1 3 ? -7.774 -4.496 -2.733 1.00 0.00 3 ARG A CA 20
ATOM 13025 C C . ARG A 1 3 ? -6.297 -4.801 -2.497 1.00 0.00 3 ARG A C 20
ATOM 13026 O O . ARG A 1 3 ? -5.697 -4.303 -1.546 1.00 0.00 3 ARG A O 20
ATOM 13047 N N . LEU A 1 4 ? -5.718 -5.629 -3.362 1.00 0.00 4 LEU A N 20
ATOM 13048 C CA . LEU A 1 4 ? -4.319 -6.011 -3.242 1.00 0.00 4 LEU A CA 20
ATOM 13049 C C . LEU A 1 4 ? -3.400 -4.827 -3.507 1.00 0.00 4 LEU A C 20
ATOM 13050 O O . LEU A 1 4 ? -2.345 -4.696 -2.887 1.00 0.00 4 LEU A O 20
ATOM 13066 N N . HIS A 1 5 ? -3.807 -3.969 -4.431 1.00 0.00 5 HIS A N 20
ATOM 13067 C CA . HIS A 1 5 ? -3.028 -2.798 -4.778 1.00 0.00 5 HIS A CA 20
ATOM 13068 C C . HIS A 1 5 ? -3.916 -1.692 -5.332 1.00 0.00 5 HIS A C 20
ATOM 13069 O O . HIS A 1 5 ? -3.823 -1.332 -6.506 1.00 0.00 5 HIS A O 20
ATOM 13084 N N . GLU A 1 6 ? -4.774 -1.152 -4.475 1.00 0.00 6 GLU A N 20
ATOM 13085 C CA . GLU A 1 6 ? -5.681 -0.082 -4.865 1.00 0.00 6 GLU A CA 20
ATOM 13086 C C . GLU A 1 6 ? -5.785 0.966 -3.762 1.00 0.00 6 GLU A C 20
ATOM 13087 O O . GLU A 1 6 ? -5.466 0.694 -2.604 1.00 0.00 6 GLU A O 20
ATOM 13099 N N . SER A 1 7 ? -6.231 2.163 -4.127 1.00 0.00 7 SER A N 20
ATOM 13100 C CA . SER A 1 7 ? -6.376 3.247 -3.164 1.00 0.00 7 SER A CA 20
ATOM 13101 C C . SER A 1 7 ? -7.393 2.883 -2.088 1.00 0.00 7 SER A C 20
ATOM 13102 O O . SER A 1 7 ? -8.355 2.161 -2.350 1.00 0.00 7 SER A O 20
ATOM 13110 N N . CYS A 1 8 ? -7.173 3.382 -0.876 1.00 0.00 8 CYS A N 20
ATOM 13111 C CA . CYS A 1 8 ? -8.074 3.105 0.236 1.00 0.00 8 CYS A CA 20
ATOM 13112 C C . CYS A 1 8 ? -8.899 4.335 0.597 1.00 0.00 8 CYS A C 20
ATOM 13113 O O . CYS A 1 8 ? -9.998 4.215 1.136 1.00 0.00 8 CYS A O 20
ATOM 13120 N N . LEU A 1 9 ? -8.356 5.516 0.286 1.00 0.00 9 LEU A N 20
ATOM 13121 C CA . LEU A 1 9 ? -9.018 6.797 0.562 1.00 0.00 9 LEU A CA 20
ATOM 13122 C C . LEU A 1 9 ? -10.054 6.686 1.679 1.00 0.00 9 LEU A C 20
ATOM 13123 O O . LEU A 1 9 ? -11.211 6.346 1.435 1.00 0.00 9 LEU A O 20
ATOM 13139 N N . GLY A 1 10 ? -9.628 6.974 2.905 1.00 0.00 10 GLY A N 20
ATOM 13140 C CA . GLY A 1 10 ? -10.531 6.899 4.038 1.00 0.00 10 GLY A CA 20
ATOM 13141 C C . GLY A 1 10 ? -9.800 6.783 5.360 1.00 0.00 10 GLY A C 20
ATOM 13142 O O . GLY A 1 10 ? -10.340 7.140 6.407 1.00 0.00 10 GLY A O 20
ATOM 13146 N N . GLN A 1 11 ? -8.568 6.279 5.319 1.00 0.00 11 GLN A N 20
ATOM 13147 C CA . GLN A 1 11 ? -7.756 6.112 6.526 1.00 0.00 11 GLN A CA 20
ATOM 13148 C C . GLN A 1 11 ? -8.226 4.917 7.357 1.00 0.00 11 GLN A C 20
ATOM 13149 O O . GLN A 1 11 ? -7.416 4.093 7.779 1.00 0.00 11 GLN A O 20
ATOM 13163 N N . GLN A 1 12 ? -9.533 4.826 7.592 1.00 0.00 12 GLN A N 20
ATOM 13164 C CA . GLN A 1 12 ? -10.094 3.730 8.369 1.00 0.00 12 GLN A CA 20
ATOM 13165 C C . GLN A 1 12 ? -10.475 2.557 7.470 1.00 0.00 12 GLN A C 20
ATOM 13166 O O . GLN A 1 12 ? -11.480 1.885 7.701 1.00 0.00 12 GLN A O 20
ATOM 13180 N N . VAL A 1 13 ? -9.666 2.315 6.443 1.00 0.00 13 VAL A N 20
ATOM 13181 C CA . VAL A 1 13 ? -9.920 1.224 5.510 1.00 0.00 13 VAL A CA 20
ATOM 13182 C C . VAL A 1 13 ? -8.630 0.483 5.171 1.00 0.00 13 VAL A C 20
ATOM 13183 O O . VAL A 1 13 ? -7.996 0.754 4.153 1.00 0.00 13 VAL A O 20
ATOM 13196 N N . PRO A 1 14 ? -8.223 -0.471 6.029 1.00 0.00 14 PRO A N 20
ATOM 13197 C CA . PRO A 1 14 ? -7.002 -1.254 5.817 1.00 0.00 14 PRO A CA 20
ATOM 13198 C C . PRO A 1 14 ? -7.147 -2.263 4.685 1.00 0.00 14 PRO A C 20
ATOM 13199 O O . PRO A 1 14 ? -8.257 -2.609 4.284 1.00 0.00 14 PRO A O 20
ATOM 13210 N N . CYS A 1 15 ? -6.014 -2.729 4.170 1.00 0.00 15 CYS A N 20
ATOM 13211 C CA . CYS A 1 15 ? -6.011 -3.699 3.081 1.00 0.00 15 CYS A CA 20
ATOM 13212 C C . CYS A 1 15 ? -6.630 -5.024 3.517 1.00 0.00 15 CYS A C 20
ATOM 13213 O O . CYS A 1 15 ? -6.376 -5.510 4.620 1.00 0.00 15 CYS A O 20
ATOM 13220 N N . CYS A 1 16 ? -7.439 -5.605 2.637 1.00 0.00 16 CYS A N 20
ATOM 13221 C CA . CYS A 1 16 ? -8.097 -6.879 2.912 1.00 0.00 16 CYS A CA 20
ATOM 13222 C C . CYS A 1 16 ? -7.109 -8.048 2.860 1.00 0.00 16 CYS A C 20
ATOM 13223 O O . CYS A 1 16 ? -7.482 -9.191 3.126 1.00 0.00 16 CYS A O 20
ATOM 13230 N N . ASP A 1 17 ? -5.856 -7.766 2.504 1.00 0.00 17 ASP A N 20
ATOM 13231 C CA . ASP A 1 17 ? -4.839 -8.809 2.407 1.00 0.00 17 ASP A CA 20
ATOM 13232 C C . ASP A 1 17 ? -3.987 -8.887 3.676 1.00 0.00 17 ASP A C 20
ATOM 13233 O O . ASP A 1 17 ? -3.582 -7.862 4.232 1.00 0.00 17 ASP A O 20
ATOM 13242 N N . PRO A 1 18 ? -3.685 -10.114 4.145 1.00 0.00 18 PRO A N 20
ATOM 13243 C CA . PRO A 1 18 ? -2.867 -10.322 5.342 1.00 0.00 18 PRO A CA 20
ATOM 13244 C C . PRO A 1 18 ? -1.522 -9.616 5.234 1.00 0.00 18 PRO A C 20
ATOM 13245 O O . PRO A 1 18 ? -0.871 -9.657 4.189 1.00 0.00 18 PRO A O 20
ATOM 13256 N N . CYS A 1 19 ? -1.116 -8.958 6.313 1.00 0.00 19 CYS A N 20
ATOM 13257 C CA . CYS A 1 19 ? 0.148 -8.230 6.332 1.00 0.00 19 CYS A CA 20
ATOM 13258 C C . CYS A 1 19 ? 0.127 -7.077 5.326 1.00 0.00 19 CYS A C 20
ATOM 13259 O O . CYS A 1 19 ? 1.167 -6.494 5.017 1.00 0.00 19 CYS A O 20
ATOM 13266 N N . ALA A 1 20 ? -1.060 -6.743 4.819 1.00 0.00 20 ALA A N 20
ATOM 13267 C CA . ALA A 1 20 ? -1.196 -5.659 3.857 1.00 0.00 20 ALA A CA 20
ATOM 13268 C C . ALA A 1 20 ? -1.842 -4.437 4.502 1.00 0.00 20 ALA A C 20
ATOM 13269 O O . ALA A 1 20 ? -2.858 -4.548 5.187 1.00 0.00 20 ALA A O 20
ATOM 13276 N N . THR A 1 21 ? -1.244 -3.271 4.279 1.00 0.00 21 THR A N 20
ATOM 13277 C CA . THR A 1 21 ? -1.761 -2.028 4.838 1.00 0.00 21 THR A CA 20
ATOM 13278 C C . THR A 1 21 ? -1.680 -0.898 3.817 1.00 0.00 21 THR A C 20
ATOM 13279 O O . THR A 1 21 ? -0.754 -0.845 3.008 1.00 0.00 21 THR A O 20
ATOM 13290 N N . CYS A 1 22 ? -2.655 0.003 3.859 1.00 0.00 22 CYS A N 20
ATOM 13291 C CA . CYS A 1 22 ? -2.694 1.130 2.936 1.00 0.00 22 CYS A CA 20
ATOM 13292 C C . CYS A 1 22 ? -1.621 2.158 3.280 1.00 0.00 22 CYS A C 20
ATOM 13293 O O . CYS A 1 22 ? -1.658 2.778 4.343 1.00 0.00 22 CYS A O 20
ATOM 13300 N N . TYR A 1 23 ? -0.666 2.335 2.372 1.00 0.00 23 TYR A N 20
ATOM 13301 C CA . TYR A 1 23 ? 0.415 3.290 2.576 1.00 0.00 23 TYR A CA 20
ATOM 13302 C C . TYR A 1 23 ? 0.307 4.444 1.581 1.00 0.00 23 TYR A C 20
ATOM 13303 O O . TYR A 1 23 ? -0.174 4.267 0.460 1.00 0.00 23 TYR A O 20
ATOM 13321 N N . CYS A 1 24 ? 0.758 5.623 1.996 1.00 0.00 24 CYS A N 20
ATOM 13322 C CA . CYS A 1 24 ? 0.708 6.804 1.144 1.00 0.00 24 CYS A CA 20
ATOM 13323 C C . CYS A 1 24 ? 2.096 7.148 0.608 1.00 0.00 24 CYS A C 20
ATOM 13324 O O . CYS A 1 24 ? 3.069 7.186 1.361 1.00 0.00 24 CYS A O 20
ATOM 13331 N N . ARG A 1 25 ? 2.179 7.399 -0.695 1.00 0.00 25 ARG A N 20
ATOM 13332 C CA . ARG A 1 25 ? 3.450 7.741 -1.322 1.00 0.00 25 ARG A CA 20
ATOM 13333 C C . ARG A 1 25 ? 3.889 9.152 -0.950 1.00 0.00 25 ARG A C 20
ATOM 13334 O O . ARG A 1 25 ? 5.030 9.545 -1.196 1.00 0.00 25 ARG A O 20
ATOM 13355 N N . PHE A 1 26 ? 2.979 9.905 -0.350 1.00 0.00 26 PHE A N 20
ATOM 13356 C CA . PHE A 1 26 ? 3.252 11.269 0.070 1.00 0.00 26 PHE A CA 20
ATOM 13357 C C . PHE A 1 26 ? 2.500 11.561 1.366 1.00 0.00 26 PHE A C 20
ATOM 13358 O O . PHE A 1 26 ? 2.122 10.640 2.089 1.00 0.00 26 PHE A O 20
ATOM 13375 N N . PHE A 1 27 ? 2.277 12.836 1.658 1.00 0.00 27 PHE A N 20
ATOM 13376 C CA . PHE A 1 27 ? 1.568 13.225 2.854 1.00 0.00 27 PHE A CA 20
ATOM 13377 C C . PHE A 1 27 ? 0.191 12.567 2.895 1.00 0.00 27 PHE A C 20
ATOM 13378 O O . PHE A 1 27 ? -0.085 11.733 3.759 1.00 0.00 27 PHE A O 20
ATOM 13395 N N . ASN A 1 28 ? -0.663 12.944 1.951 1.00 0.00 28 ASN A N 20
ATOM 13396 C CA . ASN A 1 28 ? -2.009 12.390 1.868 1.00 0.00 28 ASN A CA 20
ATOM 13397 C C . ASN A 1 28 ? -2.538 12.467 0.440 1.00 0.00 28 ASN A C 20
ATOM 13398 O O . ASN A 1 28 ? -3.283 13.386 0.094 1.00 0.00 28 ASN A O 20
ATOM 13409 N N . ALA A 1 29 ? -2.149 11.505 -0.393 1.00 0.00 29 ALA A N 20
ATOM 13410 C CA . ALA A 1 29 ? -2.590 11.484 -1.784 1.00 0.00 29 ALA A CA 20
ATOM 13411 C C . ALA A 1 29 ? -2.619 10.065 -2.345 1.00 0.00 29 ALA A C 20
ATOM 13412 O O . ALA A 1 29 ? -3.687 9.479 -2.516 1.00 0.00 29 ALA A O 20
ATOM 13419 N N . PHE A 1 30 ? -1.442 9.522 -2.638 1.00 0.00 30 PHE A N 20
ATOM 13420 C CA . PHE A 1 30 ? -1.339 8.175 -3.189 1.00 0.00 30 PHE A CA 20
ATOM 13421 C C . PHE A 1 30 ? -1.374 7.127 -2.081 1.00 0.00 30 PHE A C 20
ATOM 13422 O O . PHE A 1 30 ? -0.378 6.452 -1.820 1.00 0.00 30 PHE A O 20
ATOM 13439 N N . CYS A 1 31 ? -2.529 6.994 -1.436 1.00 0.00 31 CYS A N 20
ATOM 13440 C CA . CYS A 1 31 ? -2.696 6.027 -0.358 1.00 0.00 31 CYS A CA 20
ATOM 13441 C C . CYS A 1 31 ? -3.381 4.761 -0.862 1.00 0.00 31 CYS A C 20
ATOM 13442 O O . CYS A 1 31 ? -4.589 4.750 -1.102 1.00 0.00 31 CYS A O 20
ATOM 13449 N N . TYR A 1 32 ? -2.603 3.694 -1.021 1.00 0.00 32 TYR A N 20
ATOM 13450 C CA . TYR A 1 32 ? -3.141 2.422 -1.497 1.00 0.00 32 TYR A CA 20
ATOM 13451 C C . TYR A 1 32 ? -2.572 1.254 -0.698 1.00 0.00 32 TYR A C 20
ATOM 13452 O O . TYR A 1 32 ? -1.576 1.397 0.010 1.00 0.00 32 TYR A O 20
ATOM 13470 N N . CYS A 1 33 ? -3.215 0.095 -0.816 1.00 0.00 33 CYS A N 20
ATOM 13471 C CA . CYS A 1 33 ? -2.778 -1.100 -0.104 1.00 0.00 33 CYS A CA 20
ATOM 13472 C C . CYS A 1 33 ? -1.330 -1.446 -0.443 1.00 0.00 33 CYS A C 20
ATOM 13473 O O . CYS A 1 33 ? -0.887 -1.274 -1.579 1.00 0.00 33 CYS A O 20
ATOM 13480 N N . ARG A 1 34 ? -0.605 -1.944 0.553 1.00 0.00 34 ARG A N 20
ATOM 13481 C CA . ARG A 1 34 ? 0.790 -2.327 0.373 1.00 0.00 34 ARG A CA 20
ATOM 13482 C C . ARG A 1 34 ? 1.078 -3.637 1.101 1.00 0.00 34 ARG A C 20
ATOM 13483 O O . ARG A 1 34 ? 0.743 -3.791 2.275 1.00 0.00 34 ARG A O 20
ATOM 13504 N N . LYS A 1 35 ? 1.695 -4.582 0.395 1.00 0.00 35 LYS A N 20
ATOM 13505 C CA . LYS A 1 35 ? 2.021 -5.880 0.976 1.00 0.00 35 LYS A CA 20
ATOM 13506 C C . LYS A 1 35 ? 3.348 -5.846 1.735 1.00 0.00 35 LYS A C 20
ATOM 13507 O O . LYS A 1 35 ? 3.961 -6.887 1.968 1.00 0.00 35 LYS A O 20
ATOM 13526 N N . LEU A 1 36 ? 3.790 -4.650 2.123 1.00 0.00 36 LEU A N 20
ATOM 13527 C CA . LEU A 1 36 ? 5.037 -4.497 2.853 1.00 0.00 36 LEU A CA 20
ATOM 13528 C C . LEU A 1 36 ? 6.211 -5.054 2.065 1.00 0.00 36 LEU A C 20
ATOM 13529 O O . LEU A 1 36 ? 6.352 -6.268 1.905 1.00 0.00 36 LEU A O 20
ATOM 13545 N N . GLY A 1 37 ? 7.052 -4.154 1.578 1.00 0.00 37 GLY A N 20
ATOM 13546 C CA . GLY A 1 37 ? 8.214 -4.559 0.811 1.00 0.00 37 GLY A CA 20
ATOM 13547 C C . GLY A 1 37 ? 9.400 -4.910 1.691 1.00 0.00 37 GLY A C 20
ATOM 13548 O O . GLY A 1 37 ? 10.507 -4.419 1.476 1.00 0.00 37 GLY A O 20
ATOM 13552 N N . THR A 1 38 ? 9.167 -5.767 2.680 1.00 0.00 38 THR A N 20
ATOM 13553 C CA . THR A 1 38 ? 10.221 -6.187 3.592 1.00 0.00 38 THR A CA 20
ATOM 13554 C C . THR A 1 38 ? 10.905 -7.448 3.076 1.00 0.00 38 THR A C 20
ATOM 13555 O O . THR A 1 38 ? 10.654 -8.548 3.567 1.00 0.00 38 THR A O 20
ATOM 13566 N N . ALA A 1 39 ? 11.769 -7.278 2.082 1.00 0.00 39 ALA A N 20
ATOM 13567 C CA . ALA A 1 39 ? 12.488 -8.402 1.493 1.00 0.00 39 ALA A CA 20
ATOM 13568 C C . ALA A 1 39 ? 13.368 -9.103 2.522 1.00 0.00 39 ALA A C 20
ATOM 13569 O O . ALA A 1 39 ? 13.795 -10.240 2.316 1.00 0.00 39 ALA A O 20
ATOM 13576 N N . MET A 1 40 ? 13.635 -8.425 3.631 1.00 0.00 40 MET A N 20
ATOM 13577 C CA . MET A 1 40 ? 14.461 -8.987 4.692 1.00 0.00 40 MET A CA 20
ATOM 13578 C C . MET A 1 40 ? 13.625 -9.860 5.624 1.00 0.00 40 MET A C 20
ATOM 13579 O O . MET A 1 40 ? 14.099 -10.873 6.134 1.00 0.00 40 MET A O 20
ATOM 13593 N N . ASN A 1 41 ? 12.375 -9.458 5.838 1.00 0.00 41 ASN A N 20
ATOM 13594 C CA . ASN A 1 41 ? 11.471 -10.204 6.707 1.00 0.00 41 ASN A CA 20
ATOM 13595 C C . ASN A 1 41 ? 10.020 -10.036 6.259 1.00 0.00 41 ASN A C 20
ATOM 13596 O O . ASN A 1 41 ? 9.204 -9.447 6.971 1.00 0.00 41 ASN A O 20
ATOM 13607 N N . PRO A 1 42 ? 9.677 -10.551 5.066 1.00 0.00 42 PRO A N 20
ATOM 13608 C CA . PRO A 1 42 ? 8.320 -10.457 4.523 1.00 0.00 42 PRO A CA 20
ATOM 13609 C C . PRO A 1 42 ? 7.381 -11.500 5.122 1.00 0.00 42 PRO A C 20
ATOM 13610 O O . PRO A 1 42 ? 7.823 -12.532 5.623 1.00 0.00 42 PRO A O 20
ATOM 13621 N N . CYS A 1 43 ? 6.081 -11.223 5.063 1.00 0.00 43 CYS A N 20
ATOM 13622 C CA . CYS A 1 43 ? 5.081 -12.116 5.586 1.00 0.00 43 CYS A CA 20
ATOM 13623 C C . CYS A 1 43 ? 4.768 -13.219 4.589 1.00 0.00 43 CYS A C 20
ATOM 13624 O O . CYS A 1 43 ? 5.629 -14.024 4.236 1.00 0.00 43 CYS A O 20
ATOM 13631 N N . SER A 1 44 ? 3.528 -13.245 4.147 1.00 0.00 44 SER A N 20
ATOM 13632 C CA . SER A 1 44 ? 3.072 -14.240 3.195 1.00 0.00 44 SER A CA 20
ATOM 13633 C C . SER A 1 44 ? 3.441 -13.842 1.769 1.00 0.00 44 SER A C 20
ATOM 13634 O O . SER A 1 44 ? 2.908 -12.875 1.224 1.00 0.00 44 SER A O 20
ATOM 13642 N N . ARG A 1 45 ? 4.355 -14.598 1.169 1.00 0.00 45 ARG A N 20
ATOM 13643 C CA . ARG A 1 45 ? 4.797 -14.329 -0.193 1.00 0.00 45 ARG A CA 20
ATOM 13644 C C . ARG A 1 45 ? 5.327 -15.597 -0.855 1.00 0.00 45 ARG A C 20
ATOM 13645 O O . ARG A 1 45 ? 6.521 -15.890 -0.791 1.00 0.00 45 ARG A O 20
ATOM 13666 N N . THR A 1 46 ? 4.430 -16.348 -1.488 1.00 0.00 46 THR A N 20
ATOM 13667 C CA . THR A 1 46 ? 4.808 -17.585 -2.158 1.00 0.00 46 THR A CA 20
ATOM 13668 C C . THR A 1 46 ? 3.779 -17.965 -3.218 1.00 0.00 46 THR A C 20
ATOM 13669 O O . THR A 1 46 ? 2.797 -18.655 -2.868 1.00 0.00 46 THR A O 20
ATOM 13681 N N . CYS A 1 1 ? -12.751 -3.684 2.978 1.00 0.00 1 CYS A N 21
ATOM 13682 C CA . CYS A 1 1 ? -11.354 -3.169 2.999 1.00 0.00 1 CYS A CA 21
ATOM 13683 C C . CYS A 1 1 ? -10.871 -2.844 1.587 1.00 0.00 1 CYS A C 21
ATOM 13684 O O . CYS A 1 1 ? -11.671 -2.712 0.662 1.00 0.00 1 CYS A O 21
ATOM 13691 N N . VAL A 1 2 ? -9.556 -2.722 1.431 1.00 0.00 2 VAL A N 21
ATOM 13692 C CA . VAL A 1 2 ? -8.962 -2.419 0.135 1.00 0.00 2 VAL A CA 21
ATOM 13693 C C . VAL A 1 2 ? -8.521 -3.691 -0.569 1.00 0.00 2 VAL A C 21
ATOM 13694 O O . VAL A 1 2 ? -8.379 -4.741 0.055 1.00 0.00 2 VAL A O 21
ATOM 13707 N N . ARG A 1 3 ? -8.320 -3.592 -1.876 1.00 0.00 3 ARG A N 21
ATOM 13708 C CA . ARG A 1 3 ? -7.911 -4.741 -2.663 1.00 0.00 3 ARG A CA 21
ATOM 13709 C C . ARG A 1 3 ? -6.414 -5.006 -2.513 1.00 0.00 3 ARG A C 21
ATOM 13710 O O . ARG A 1 3 ? -5.747 -4.391 -1.682 1.00 0.00 3 ARG A O 21
ATOM 13731 N N . LEU A 1 4 ? -5.895 -5.930 -3.317 1.00 0.00 4 LEU A N 21
ATOM 13732 C CA . LEU A 1 4 ? -4.487 -6.286 -3.271 1.00 0.00 4 LEU A CA 21
ATOM 13733 C C . LEU A 1 4 ? -3.609 -5.140 -3.758 1.00 0.00 4 LEU A C 21
ATOM 13734 O O . LEU A 1 4 ? -2.461 -5.002 -3.333 1.00 0.00 4 LEU A O 21
ATOM 13750 N N . HIS A 1 5 ? -4.154 -4.319 -4.646 1.00 0.00 5 HIS A N 21
ATOM 13751 C CA . HIS A 1 5 ? -3.422 -3.190 -5.184 1.00 0.00 5 HIS A CA 21
ATOM 13752 C C . HIS A 1 5 ? -4.371 -2.098 -5.668 1.00 0.00 5 HIS A C 21
ATOM 13753 O O . HIS A 1 5 ? -4.439 -1.798 -6.859 1.00 0.00 5 HIS A O 21
ATOM 13768 N N . GLU A 1 6 ? -5.101 -1.503 -4.728 1.00 0.00 6 GLU A N 21
ATOM 13769 C CA . GLU A 1 6 ? -6.044 -0.439 -5.050 1.00 0.00 6 GLU A CA 21
ATOM 13770 C C . GLU A 1 6 ? -6.012 0.649 -3.984 1.00 0.00 6 GLU A C 21
ATOM 13771 O O . GLU A 1 6 ? -5.620 0.403 -2.842 1.00 0.00 6 GLU A O 21
ATOM 13783 N N . SER A 1 7 ? -6.428 1.855 -4.361 1.00 0.00 7 SER A N 21
ATOM 13784 C CA . SER A 1 7 ? -6.449 2.979 -3.433 1.00 0.00 7 SER A CA 21
ATOM 13785 C C . SER A 1 7 ? -7.421 2.715 -2.289 1.00 0.00 7 SER A C 21
ATOM 13786 O O . SER A 1 7 ? -8.432 2.035 -2.466 1.00 0.00 7 SER A O 21
ATOM 13794 N N . CYS A 1 8 ? -7.108 3.251 -1.113 1.00 0.00 8 CYS A N 21
ATOM 13795 C CA . CYS A 1 8 ? -7.956 3.065 0.060 1.00 0.00 8 CYS A CA 21
ATOM 13796 C C . CYS A 1 8 ? -8.665 4.360 0.443 1.00 0.00 8 CYS A C 21
ATOM 13797 O O . CYS A 1 8 ? -9.719 4.328 1.080 1.00 0.00 8 CYS A O 21
ATOM 13804 N N . LEU A 1 9 ? -8.079 5.494 0.049 1.00 0.00 9 LEU A N 21
ATOM 13805 C CA . LEU A 1 9 ? -8.637 6.821 0.343 1.00 0.00 9 LEU A CA 21
ATOM 13806 C C . LEU A 1 9 ? -9.568 6.797 1.554 1.00 0.00 9 LEU A C 21
ATOM 13807 O O . LEU A 1 9 ? -10.766 6.551 1.424 1.00 0.00 9 LEU A O 21
ATOM 13823 N N . GLY A 1 10 ? -9.006 7.047 2.732 1.00 0.00 10 GLY A N 21
ATOM 13824 C CA . GLY A 1 10 ? -9.800 7.045 3.947 1.00 0.00 10 GLY A CA 21
ATOM 13825 C C . GLY A 1 10 ? -8.958 6.903 5.202 1.00 0.00 10 GLY A C 21
ATOM 13826 O O . GLY A 1 10 ? -9.412 7.239 6.296 1.00 0.00 10 GLY A O 21
ATOM 13830 N N . GLN A 1 11 ? -7.733 6.401 5.049 1.00 0.00 11 GLN A N 21
ATOM 13831 C CA . GLN A 1 11 ? -6.817 6.212 6.177 1.00 0.00 11 GLN A CA 21
ATOM 13832 C C . GLN A 1 11 ? -7.275 5.078 7.099 1.00 0.00 11 GLN A C 21
ATOM 13833 O O . GLN A 1 11 ? -6.474 4.227 7.483 1.00 0.00 11 GLN A O 21
ATOM 13847 N N . GLN A 1 12 ? -8.556 5.071 7.458 1.00 0.00 12 GLN A N 21
ATOM 13848 C CA . GLN A 1 12 ? -9.096 4.045 8.337 1.00 0.00 12 GLN A CA 21
ATOM 13849 C C . GLN A 1 12 ? -9.514 2.797 7.557 1.00 0.00 12 GLN A C 21
ATOM 13850 O O . GLN A 1 12 ? -10.079 1.864 8.128 1.00 0.00 12 GLN A O 21
ATOM 13864 N N . VAL A 1 13 ? -9.232 2.780 6.256 1.00 0.00 13 VAL A N 21
ATOM 13865 C CA . VAL A 1 13 ? -9.583 1.641 5.414 1.00 0.00 13 VAL A CA 21
ATOM 13866 C C . VAL A 1 13 ? -8.346 0.829 5.040 1.00 0.00 13 VAL A C 21
ATOM 13867 O O . VAL A 1 13 ? -7.776 1.010 3.965 1.00 0.00 13 VAL A O 21
ATOM 13880 N N . PRO A 1 14 ? -7.914 -0.086 5.926 1.00 0.00 14 PRO A N 21
ATOM 13881 C CA . PRO A 1 14 ? -6.741 -0.929 5.678 1.00 0.00 14 PRO A CA 21
ATOM 13882 C C . PRO A 1 14 ? -7.013 -1.995 4.624 1.00 0.00 14 PRO A C 21
ATOM 13883 O O . PRO A 1 14 ? -8.165 -2.288 4.307 1.00 0.00 14 PRO A O 21
ATOM 13894 N N . CYS A 1 15 ? -5.946 -2.571 4.083 1.00 0.00 15 CYS A N 21
ATOM 13895 C CA . CYS A 1 15 ? -6.077 -3.604 3.062 1.00 0.00 15 CYS A CA 21
ATOM 13896 C C . CYS A 1 15 ? -6.773 -4.842 3.618 1.00 0.00 15 CYS A C 21
ATOM 13897 O O . CYS A 1 15 ? -6.531 -5.250 4.754 1.00 0.00 15 CYS A O 21
ATOM 13904 N N . CYS A 1 16 ? -7.635 -5.439 2.802 1.00 0.00 16 CYS A N 21
ATOM 13905 C CA . CYS A 1 16 ? -8.371 -6.636 3.196 1.00 0.00 16 CYS A CA 21
ATOM 13906 C C . CYS A 1 16 ? -7.453 -7.858 3.262 1.00 0.00 16 CYS A C 21
ATOM 13907 O O . CYS A 1 16 ? -7.870 -8.932 3.701 1.00 0.00 16 CYS A O 21
ATOM 13914 N N . ASP A 1 17 ? -6.207 -7.699 2.817 1.00 0.00 17 ASP A N 21
ATOM 13915 C CA . ASP A 1 17 ? -5.247 -8.799 2.822 1.00 0.00 17 ASP A CA 21
ATOM 13916 C C . ASP A 1 17 ? -4.541 -8.915 4.175 1.00 0.00 17 ASP A C 21
ATOM 13917 O O . ASP A 1 17 ? -4.180 -7.908 4.788 1.00 0.00 17 ASP A O 21
ATOM 13926 N N . PRO A 1 18 ? -4.325 -10.154 4.654 1.00 0.00 18 PRO A N 21
ATOM 13927 C CA . PRO A 1 18 ? -3.651 -10.396 5.933 1.00 0.00 18 PRO A CA 21
ATOM 13928 C C . PRO A 1 18 ? -2.280 -9.734 5.987 1.00 0.00 18 PRO A C 21
ATOM 13929 O O . PRO A 1 18 ? -1.484 -9.857 5.055 1.00 0.00 18 PRO A O 21
ATOM 13940 N N . CYS A 1 19 ? -2.014 -9.028 7.079 1.00 0.00 19 CYS A N 21
ATOM 13941 C CA . CYS A 1 19 ? -0.742 -8.339 7.251 1.00 0.00 19 CYS A CA 21
ATOM 13942 C C . CYS A 1 19 ? -0.547 -7.265 6.182 1.00 0.00 19 CYS A C 21
ATOM 13943 O O . CYS A 1 19 ? 0.567 -6.790 5.964 1.00 0.00 19 CYS A O 21
ATOM 13950 N N . ALA A 1 20 ? -1.636 -6.881 5.516 1.00 0.00 20 ALA A N 21
ATOM 13951 C CA . ALA A 1 20 ? -1.571 -5.861 4.478 1.00 0.00 20 ALA A CA 21
ATOM 13952 C C . ALA A 1 20 ? -2.141 -4.539 4.977 1.00 0.00 20 ALA A C 21
ATOM 13953 O O . ALA A 1 20 ? -3.180 -4.510 5.637 1.00 0.00 20 ALA A O 21
ATOM 13960 N N . THR A 1 21 ? -1.456 -3.445 4.660 1.00 0.00 21 THR A N 21
ATOM 13961 C CA . THR A 1 21 ? -1.898 -2.120 5.079 1.00 0.00 21 THR A CA 21
ATOM 13962 C C . THR A 1 21 ? -1.757 -1.114 3.942 1.00 0.00 21 THR A C 21
ATOM 13963 O O . THR A 1 21 ? -0.891 -1.254 3.079 1.00 0.00 21 THR A O 21
ATOM 13974 N N . CYS A 1 22 ? -2.619 -0.102 3.946 1.00 0.00 22 CYS A N 21
ATOM 13975 C CA . CYS A 1 22 ? -2.594 0.927 2.913 1.00 0.00 22 CYS A CA 21
ATOM 13976 C C . CYS A 1 22 ? -1.392 1.849 3.081 1.00 0.00 22 CYS A C 21
ATOM 13977 O O . CYS A 1 22 ? -1.231 2.494 4.116 1.00 0.00 22 CYS A O 21
ATOM 13984 N N . TYR A 1 23 ? -0.554 1.913 2.051 1.00 0.00 23 TYR A N 21
ATOM 13985 C CA . TYR A 1 23 ? 0.631 2.763 2.078 1.00 0.00 23 TYR A CA 21
ATOM 13986 C C . TYR A 1 23 ? 0.447 3.970 1.164 1.00 0.00 23 TYR A C 21
ATOM 13987 O O . TYR A 1 23 ? -0.080 3.847 0.058 1.00 0.00 23 TYR A O 21
ATOM 14005 N N . CYS A 1 24 ? 0.882 5.133 1.632 1.00 0.00 24 CYS A N 21
ATOM 14006 C CA . CYS A 1 24 ? 0.761 6.361 0.857 1.00 0.00 24 CYS A CA 21
ATOM 14007 C C . CYS A 1 24 ? 2.102 6.757 0.250 1.00 0.00 24 CYS A C 21
ATOM 14008 O O . CYS A 1 24 ? 3.127 6.758 0.931 1.00 0.00 24 CYS A O 21
ATOM 14015 N N . ARG A 1 25 ? 2.089 7.093 -1.037 1.00 0.00 25 ARG A N 21
ATOM 14016 C CA . ARG A 1 25 ? 3.306 7.491 -1.733 1.00 0.00 25 ARG A CA 21
ATOM 14017 C C . ARG A 1 25 ? 3.762 8.881 -1.299 1.00 0.00 25 ARG A C 21
ATOM 14018 O O . ARG A 1 25 ? 4.875 9.305 -1.610 1.00 0.00 25 ARG A O 21
ATOM 14039 N N . PHE A 1 26 ? 2.897 9.578 -0.577 1.00 0.00 26 PHE A N 21
ATOM 14040 C CA . PHE A 1 26 ? 3.194 10.913 -0.087 1.00 0.00 26 PHE A CA 21
ATOM 14041 C C . PHE A 1 26 ? 2.555 11.104 1.286 1.00 0.00 26 PHE A C 21
ATOM 14042 O O . PHE A 1 26 ? 2.248 10.128 1.971 1.00 0.00 26 PHE A O 21
ATOM 14059 N N . PHE A 1 27 ? 2.347 12.351 1.685 1.00 0.00 27 PHE A N 21
ATOM 14060 C CA . PHE A 1 27 ? 1.738 12.643 2.964 1.00 0.00 27 PHE A CA 21
ATOM 14061 C C . PHE A 1 27 ? 0.377 11.961 3.071 1.00 0.00 27 PHE A C 21
ATOM 14062 O O . PHE A 1 27 ? 0.185 11.058 3.887 1.00 0.00 27 PHE A O 21
ATOM 14079 N N . ASN A 1 28 ? -0.559 12.394 2.234 1.00 0.00 28 ASN A N 21
ATOM 14080 C CA . ASN A 1 28 ? -1.899 11.825 2.222 1.00 0.00 28 ASN A CA 21
ATOM 14081 C C . ASN A 1 28 ? -2.557 12.026 0.860 1.00 0.00 28 ASN A C 21
ATOM 14082 O O . ASN A 1 28 ? -3.344 12.953 0.674 1.00 0.00 28 ASN A O 21
ATOM 14093 N N . ALA A 1 29 ? -2.228 11.157 -0.094 1.00 0.00 29 ALA A N 21
ATOM 14094 C CA . ALA A 1 29 ? -2.792 11.258 -1.436 1.00 0.00 29 ALA A CA 21
ATOM 14095 C C . ALA A 1 29 ? -2.850 9.897 -2.122 1.00 0.00 29 ALA A C 21
ATOM 14096 O O . ALA A 1 29 ? -3.921 9.302 -2.251 1.00 0.00 29 ALA A O 21
ATOM 14103 N N . PHE A 1 30 ? -1.698 9.410 -2.570 1.00 0.00 30 PHE A N 21
ATOM 14104 C CA . PHE A 1 30 ? -1.626 8.122 -3.251 1.00 0.00 30 PHE A CA 21
ATOM 14105 C C . PHE A 1 30 ? -1.542 6.978 -2.246 1.00 0.00 30 PHE A C 21
ATOM 14106 O O . PHE A 1 30 ? -0.494 6.351 -2.089 1.00 0.00 30 PHE A O 21
ATOM 14123 N N . CYS A 1 31 ? -2.654 6.714 -1.565 1.00 0.00 31 CYS A N 21
ATOM 14124 C CA . CYS A 1 31 ? -2.707 5.649 -0.573 1.00 0.00 31 CYS A CA 21
ATOM 14125 C C . CYS A 1 31 ? -3.407 4.413 -1.130 1.00 0.00 31 CYS A C 21
ATOM 14126 O O . CYS A 1 31 ? -4.600 4.446 -1.433 1.00 0.00 31 CYS A O 21
ATOM 14133 N N . TYR A 1 32 ? -2.658 3.323 -1.255 1.00 0.00 32 TYR A N 21
ATOM 14134 C CA . TYR A 1 32 ? -3.205 2.070 -1.766 1.00 0.00 32 TYR A CA 21
ATOM 14135 C C . TYR A 1 32 ? -2.702 0.890 -0.940 1.00 0.00 32 TYR A C 21
ATOM 14136 O O . TYR A 1 32 ? -1.720 1.010 -0.209 1.00 0.00 32 TYR A O 21
ATOM 14154 N N . CYS A 1 33 ? -3.378 -0.249 -1.058 1.00 0.00 33 CYS A N 21
ATOM 14155 C CA . CYS A 1 33 ? -2.995 -1.446 -0.316 1.00 0.00 33 CYS A CA 21
ATOM 14156 C C . CYS A 1 33 ? -1.517 -1.775 -0.520 1.00 0.00 33 CYS A C 21
ATOM 14157 O O . CYS A 1 33 ? -0.989 -1.656 -1.626 1.00 0.00 33 CYS A O 21
ATOM 14164 N N . ARG A 1 34 ? -0.861 -2.192 0.557 1.00 0.00 34 ARG A N 21
ATOM 14165 C CA . ARG A 1 34 ? 0.552 -2.549 0.508 1.00 0.00 34 ARG A CA 21
ATOM 14166 C C . ARG A 1 34 ? 0.806 -3.824 1.307 1.00 0.00 34 ARG A C 21
ATOM 14167 O O . ARG A 1 34 ? 0.420 -3.926 2.473 1.00 0.00 34 ARG A O 21
ATOM 14188 N N . LYS A 1 35 ? 1.452 -4.797 0.672 1.00 0.00 35 LYS A N 21
ATOM 14189 C CA . LYS A 1 35 ? 1.750 -6.070 1.321 1.00 0.00 35 LYS A CA 21
ATOM 14190 C C . LYS A 1 35 ? 3.035 -5.999 2.148 1.00 0.00 35 LYS A C 21
ATOM 14191 O O . LYS A 1 35 ? 3.558 -7.027 2.578 1.00 0.00 35 LYS A O 21
ATOM 14210 N N . LEU A 1 36 ? 3.542 -4.789 2.372 1.00 0.00 36 LEU A N 21
ATOM 14211 C CA . LEU A 1 36 ? 4.759 -4.607 3.146 1.00 0.00 36 LEU A CA 21
ATOM 14212 C C . LEU A 1 36 ? 5.934 -5.310 2.492 1.00 0.00 36 LEU A C 21
ATOM 14213 O O . LEU A 1 36 ? 5.994 -6.538 2.440 1.00 0.00 36 LEU A O 21
ATOM 14229 N N . GLY A 1 37 ? 6.869 -4.514 1.996 1.00 0.00 37 GLY A N 21
ATOM 14230 C CA . GLY A 1 37 ? 8.046 -5.063 1.345 1.00 0.00 37 GLY A CA 21
ATOM 14231 C C . GLY A 1 37 ? 9.064 -5.600 2.334 1.00 0.00 37 GLY A C 21
ATOM 14232 O O . GLY A 1 37 ? 10.233 -5.218 2.301 1.00 0.00 37 GLY A O 21
ATOM 14236 N N . THR A 1 38 ? 8.618 -6.492 3.215 1.00 0.00 38 THR A N 21
ATOM 14237 C CA . THR A 1 38 ? 9.497 -7.086 4.215 1.00 0.00 38 THR A CA 21
ATOM 14238 C C . THR A 1 38 ? 10.118 -8.373 3.685 1.00 0.00 38 THR A C 21
ATOM 14239 O O . THR A 1 38 ? 9.698 -9.473 4.047 1.00 0.00 38 THR A O 21
ATOM 14250 N N . ALA A 1 39 ? 11.117 -8.228 2.823 1.00 0.00 39 ALA A N 21
ATOM 14251 C CA . ALA A 1 39 ? 11.796 -9.378 2.235 1.00 0.00 39 ALA A CA 21
ATOM 14252 C C . ALA A 1 39 ? 12.463 -10.239 3.304 1.00 0.00 39 ALA A C 21
ATOM 14253 O O . ALA A 1 39 ? 12.807 -11.396 3.055 1.00 0.00 39 ALA A O 21
ATOM 14260 N N . MET A 1 40 ? 12.645 -9.673 4.492 1.00 0.00 40 MET A N 21
ATOM 14261 C CA . MET A 1 40 ? 13.269 -10.395 5.593 1.00 0.00 40 MET A CA 21
ATOM 14262 C C . MET A 1 40 ? 12.244 -11.251 6.332 1.00 0.00 40 MET A C 21
ATOM 14263 O O . MET A 1 40 ? 12.549 -12.356 6.779 1.00 0.00 40 MET A O 21
ATOM 14277 N N . ASN A 1 41 ? 11.026 -10.732 6.454 1.00 0.00 41 ASN A N 21
ATOM 14278 C CA . ASN A 1 41 ? 9.954 -11.446 7.137 1.00 0.00 41 ASN A CA 21
ATOM 14279 C C . ASN A 1 41 ? 8.592 -11.068 6.556 1.00 0.00 41 ASN A C 21
ATOM 14280 O O . ASN A 1 41 ? 7.778 -10.429 7.221 1.00 0.00 41 ASN A O 21
ATOM 14291 N N . PRO A 1 42 ? 8.327 -11.460 5.296 1.00 0.00 42 PRO A N 21
ATOM 14292 C CA . PRO A 1 42 ? 7.062 -11.160 4.627 1.00 0.00 42 PRO A CA 21
ATOM 14293 C C . PRO A 1 42 ? 5.928 -12.074 5.081 1.00 0.00 42 PRO A C 21
ATOM 14294 O O . PRO A 1 42 ? 6.130 -13.271 5.294 1.00 0.00 42 PRO A O 21
ATOM 14305 N N . CYS A 1 43 ? 4.736 -11.505 5.229 1.00 0.00 43 CYS A N 21
ATOM 14306 C CA . CYS A 1 43 ? 3.576 -12.243 5.649 1.00 0.00 43 CYS A CA 21
ATOM 14307 C C . CYS A 1 43 ? 2.940 -12.967 4.473 1.00 0.00 43 CYS A C 21
ATOM 14308 O O . CYS A 1 43 ? 3.556 -13.830 3.847 1.00 0.00 43 CYS A O 21
ATOM 14315 N N . SER A 1 44 ? 1.708 -12.605 4.188 1.00 0.00 44 SER A N 21
ATOM 14316 C CA . SER A 1 44 ? 0.963 -13.204 3.097 1.00 0.00 44 SER A CA 21
ATOM 14317 C C . SER A 1 44 ? 1.327 -12.555 1.765 1.00 0.00 44 SER A C 21
ATOM 14318 O O . SER A 1 44 ? 0.584 -11.723 1.244 1.00 0.00 44 SER A O 21
ATOM 14326 N N . ARG A 1 45 ? 2.476 -12.941 1.220 1.00 0.00 45 ARG A N 21
ATOM 14327 C CA . ARG A 1 45 ? 2.941 -12.398 -0.050 1.00 0.00 45 ARG A CA 21
ATOM 14328 C C . ARG A 1 45 ? 3.883 -13.377 -0.747 1.00 0.00 45 ARG A C 21
ATOM 14329 O O . ARG A 1 45 ? 5.022 -13.036 -1.071 1.00 0.00 45 ARG A O 21
ATOM 14350 N N . THR A 1 46 ? 3.400 -14.594 -0.974 1.00 0.00 46 THR A N 21
ATOM 14351 C CA . THR A 1 46 ? 4.198 -15.623 -1.629 1.00 0.00 46 THR A CA 21
ATOM 14352 C C . THR A 1 46 ? 3.911 -15.662 -3.127 1.00 0.00 46 THR A C 21
ATOM 14353 O O . THR A 1 46 ? 4.125 -16.726 -3.743 1.00 0.00 46 THR A O 21
ATOM 14365 N N . CYS A 1 1 ? -12.761 -4.061 2.995 1.00 0.00 1 CYS A N 22
ATOM 14366 C CA . CYS A 1 1 ? -11.433 -3.394 3.040 1.00 0.00 1 CYS A CA 22
ATOM 14367 C C . CYS A 1 1 ? -10.952 -3.047 1.632 1.00 0.00 1 CYS A C 22
ATOM 14368 O O . CYS A 1 1 ? -11.749 -2.969 0.697 1.00 0.00 1 CYS A O 22
ATOM 14375 N N . VAL A 1 2 ? -9.645 -2.842 1.485 1.00 0.00 2 VAL A N 22
ATOM 14376 C CA . VAL A 1 2 ? -9.064 -2.508 0.191 1.00 0.00 2 VAL A CA 22
ATOM 14377 C C . VAL A 1 2 ? -8.597 -3.760 -0.529 1.00 0.00 2 VAL A C 22
ATOM 14378 O O . VAL A 1 2 ? -8.430 -4.815 0.083 1.00 0.00 2 VAL A O 22
ATOM 14391 N N . ARG A 1 3 ? -8.400 -3.643 -1.835 1.00 0.00 3 ARG A N 22
ATOM 14392 C CA . ARG A 1 3 ? -7.969 -4.775 -2.632 1.00 0.00 3 ARG A CA 22
ATOM 14393 C C . ARG A 1 3 ? -6.471 -5.018 -2.476 1.00 0.00 3 ARG A C 22
ATOM 14394 O O . ARG A 1 3 ? -5.834 -4.464 -1.580 1.00 0.00 3 ARG A O 22
ATOM 14415 N N . LEU A 1 4 ? -5.916 -5.851 -3.350 1.00 0.00 4 LEU A N 22
ATOM 14416 C CA . LEU A 1 4 ? -4.502 -6.173 -3.312 1.00 0.00 4 LEU A CA 22
ATOM 14417 C C . LEU A 1 4 ? -3.654 -4.976 -3.718 1.00 0.00 4 LEU A C 22
ATOM 14418 O O . LEU A 1 4 ? -2.505 -4.843 -3.297 1.00 0.00 4 LEU A O 22
ATOM 14434 N N . HIS A 1 5 ? -4.229 -4.103 -4.537 1.00 0.00 5 HIS A N 22
ATOM 14435 C CA . HIS A 1 5 ? -3.534 -2.917 -4.998 1.00 0.00 5 HIS A CA 22
ATOM 14436 C C . HIS A 1 5 ? -4.523 -1.825 -5.391 1.00 0.00 5 HIS A C 22
ATOM 14437 O O . HIS A 1 5 ? -4.672 -1.498 -6.568 1.00 0.00 5 HIS A O 22
ATOM 14452 N N . GLU A 1 6 ? -5.198 -1.263 -4.393 1.00 0.00 6 GLU A N 22
ATOM 14453 C CA . GLU A 1 6 ? -6.173 -0.205 -4.625 1.00 0.00 6 GLU A CA 22
ATOM 14454 C C . GLU A 1 6 ? -6.047 0.886 -3.566 1.00 0.00 6 GLU A C 22
ATOM 14455 O O . GLU A 1 6 ? -5.456 0.672 -2.507 1.00 0.00 6 GLU A O 22
ATOM 14467 N N . SER A 1 7 ? -6.605 2.056 -3.860 1.00 0.00 7 SER A N 22
ATOM 14468 C CA . SER A 1 7 ? -6.552 3.180 -2.933 1.00 0.00 7 SER A CA 22
ATOM 14469 C C . SER A 1 7 ? -7.587 3.025 -1.822 1.00 0.00 7 SER A C 22
ATOM 14470 O O . SER A 1 7 ? -8.610 2.364 -2.001 1.00 0.00 7 SER A O 22
ATOM 14478 N N . CYS A 1 8 ? -7.316 3.644 -0.676 1.00 0.00 8 CYS A N 22
ATOM 14479 C CA . CYS A 1 8 ? -8.227 3.580 0.465 1.00 0.00 8 CYS A CA 22
ATOM 14480 C C . CYS A 1 8 ? -8.857 4.943 0.751 1.00 0.00 8 CYS A C 22
ATOM 14481 O O . CYS A 1 8 ? -9.758 5.049 1.581 1.00 0.00 8 CYS A O 22
ATOM 14488 N N . LEU A 1 9 ? -8.374 5.977 0.053 1.00 0.00 9 LEU A N 22
ATOM 14489 C CA . LEU A 1 9 ? -8.871 7.351 0.210 1.00 0.00 9 LEU A CA 22
ATOM 14490 C C . LEU A 1 9 ? -9.507 7.591 1.580 1.00 0.00 9 LEU A C 22
ATOM 14491 O O . LEU A 1 9 ? -10.688 7.311 1.786 1.00 0.00 9 LEU A O 22
ATOM 14507 N N . GLY A 1 10 ? -8.716 8.118 2.509 1.00 0.00 10 GLY A N 22
ATOM 14508 C CA . GLY A 1 10 ? -9.217 8.391 3.844 1.00 0.00 10 GLY A CA 22
ATOM 14509 C C . GLY A 1 10 ? -8.348 7.782 4.928 1.00 0.00 10 GLY A C 22
ATOM 14510 O O . GLY A 1 10 ? -8.342 8.250 6.067 1.00 0.00 10 GLY A O 22
ATOM 14514 N N . GLN A 1 11 ? -7.611 6.731 4.572 1.00 0.00 11 GLN A N 22
ATOM 14515 C CA . GLN A 1 11 ? -6.729 6.045 5.516 1.00 0.00 11 GLN A CA 22
ATOM 14516 C C . GLN A 1 11 ? -7.517 5.200 6.522 1.00 0.00 11 GLN A C 22
ATOM 14517 O O . GLN A 1 11 ? -6.927 4.471 7.319 1.00 0.00 11 GLN A O 22
ATOM 14531 N N . GLN A 1 12 ? -8.845 5.289 6.481 1.00 0.00 12 GLN A N 22
ATOM 14532 C CA . GLN A 1 12 ? -9.689 4.520 7.389 1.00 0.00 12 GLN A CA 22
ATOM 14533 C C . GLN A 1 12 ? -10.139 3.213 6.743 1.00 0.00 12 GLN A C 22
ATOM 14534 O O . GLN A 1 12 ? -11.179 2.660 7.099 1.00 0.00 12 GLN A O 22
ATOM 14548 N N . VAL A 1 13 ? -9.354 2.724 5.787 1.00 0.00 13 VAL A N 22
ATOM 14549 C CA . VAL A 1 13 ? -9.680 1.486 5.092 1.00 0.00 13 VAL A CA 22
ATOM 14550 C C . VAL A 1 13 ? -8.427 0.654 4.826 1.00 0.00 13 VAL A C 22
ATOM 14551 O O . VAL A 1 13 ? -7.806 0.775 3.771 1.00 0.00 13 VAL A O 22
ATOM 14564 N N . PRO A 1 14 ? -8.043 -0.208 5.782 1.00 0.00 14 PRO A N 22
ATOM 14565 C CA . PRO A 1 14 ? -6.860 -1.062 5.642 1.00 0.00 14 PRO A CA 22
ATOM 14566 C C . PRO A 1 14 ? -7.045 -2.127 4.568 1.00 0.00 14 PRO A C 22
ATOM 14567 O O . PRO A 1 14 ? -8.171 -2.451 4.189 1.00 0.00 14 PRO A O 22
ATOM 14578 N N . CYS A 1 15 ? -5.936 -2.665 4.078 1.00 0.00 15 CYS A N 22
ATOM 14579 C CA . CYS A 1 15 ? -5.976 -3.691 3.044 1.00 0.00 15 CYS A CA 22
ATOM 14580 C C . CYS A 1 15 ? -6.656 -4.959 3.549 1.00 0.00 15 CYS A C 22
ATOM 14581 O O . CYS A 1 15 ? -6.358 -5.446 4.640 1.00 0.00 15 CYS A O 22
ATOM 14588 N N . CYS A 1 16 ? -7.560 -5.498 2.738 1.00 0.00 16 CYS A N 22
ATOM 14589 C CA . CYS A 1 16 ? -8.272 -6.720 3.086 1.00 0.00 16 CYS A CA 22
ATOM 14590 C C . CYS A 1 16 ? -7.352 -7.940 3.002 1.00 0.00 16 CYS A C 22
ATOM 14591 O O . CYS A 1 16 ? -7.753 -9.050 3.353 1.00 0.00 16 CYS A O 22
ATOM 14598 N N . ASP A 1 17 ? -6.123 -7.735 2.527 1.00 0.00 17 ASP A N 22
ATOM 14599 C CA . ASP A 1 17 ? -5.167 -8.830 2.392 1.00 0.00 17 ASP A CA 22
ATOM 14600 C C . ASP A 1 17 ? -4.304 -8.978 3.645 1.00 0.00 17 ASP A C 22
ATOM 14601 O O . ASP A 1 17 ? -3.821 -7.988 4.202 1.00 0.00 17 ASP A O 22
ATOM 14610 N N . PRO A 1 18 ? -4.085 -10.225 4.103 1.00 0.00 18 PRO A N 22
ATOM 14611 C CA . PRO A 1 18 ? -3.266 -10.498 5.287 1.00 0.00 18 PRO A CA 22
ATOM 14612 C C . PRO A 1 18 ? -1.880 -9.881 5.170 1.00 0.00 18 PRO A C 22
ATOM 14613 O O . PRO A 1 18 ? -1.243 -9.953 4.118 1.00 0.00 18 PRO A O 22
ATOM 14624 N N . CYS A 1 19 ? -1.420 -9.262 6.251 1.00 0.00 19 CYS A N 22
ATOM 14625 C CA . CYS A 1 19 ? -0.111 -8.619 6.265 1.00 0.00 19 CYS A CA 22
ATOM 14626 C C . CYS A 1 19 ? -0.065 -7.442 5.288 1.00 0.00 19 CYS A C 22
ATOM 14627 O O . CYS A 1 19 ? 1.006 -6.915 4.991 1.00 0.00 19 CYS A O 22
ATOM 14634 N N . ALA A 1 20 ? -1.232 -7.030 4.790 1.00 0.00 20 ALA A N 22
ATOM 14635 C CA . ALA A 1 20 ? -1.306 -5.916 3.855 1.00 0.00 20 ALA A CA 22
ATOM 14636 C C . ALA A 1 20 ? -1.931 -4.692 4.515 1.00 0.00 20 ALA A C 22
ATOM 14637 O O . ALA A 1 20 ? -2.945 -4.798 5.206 1.00 0.00 20 ALA A O 22
ATOM 14644 N N . THR A 1 21 ? -1.321 -3.530 4.303 1.00 0.00 21 THR A N 22
ATOM 14645 C CA . THR A 1 21 ? -1.823 -2.290 4.882 1.00 0.00 21 THR A CA 22
ATOM 14646 C C . THR A 1 21 ? -1.720 -1.139 3.887 1.00 0.00 21 THR A C 22
ATOM 14647 O O . THR A 1 21 ? -0.783 -1.074 3.091 1.00 0.00 21 THR A O 22
ATOM 14658 N N . CYS A 1 22 ? -2.690 -0.230 3.939 1.00 0.00 22 CYS A N 22
ATOM 14659 C CA . CYS A 1 22 ? -2.710 0.923 3.046 1.00 0.00 22 CYS A CA 22
ATOM 14660 C C . CYS A 1 22 ? -1.658 1.948 3.455 1.00 0.00 22 CYS A C 22
ATOM 14661 O O . CYS A 1 22 ? -1.572 2.332 4.621 1.00 0.00 22 CYS A O 22
ATOM 14668 N N . TYR A 1 23 ? -0.863 2.392 2.486 1.00 0.00 23 TYR A N 22
ATOM 14669 C CA . TYR A 1 23 ? 0.179 3.380 2.747 1.00 0.00 23 TYR A CA 22
ATOM 14670 C C . TYR A 1 23 ? 0.135 4.500 1.711 1.00 0.00 23 TYR A C 22
ATOM 14671 O O . TYR A 1 23 ? -0.239 4.277 0.557 1.00 0.00 23 TYR A O 22
ATOM 14689 N N . CYS A 1 24 ? 0.518 5.702 2.131 1.00 0.00 24 CYS A N 22
ATOM 14690 C CA . CYS A 1 24 ? 0.522 6.859 1.244 1.00 0.00 24 CYS A CA 22
ATOM 14691 C C . CYS A 1 24 ? 1.941 7.200 0.798 1.00 0.00 24 CYS A C 22
ATOM 14692 O O . CYS A 1 24 ? 2.858 7.268 1.618 1.00 0.00 24 CYS A O 22
ATOM 14699 N N . ARG A 1 25 ? 2.115 7.415 -0.502 1.00 0.00 25 ARG A N 22
ATOM 14700 C CA . ARG A 1 25 ? 3.425 7.752 -1.047 1.00 0.00 25 ARG A CA 22
ATOM 14701 C C . ARG A 1 25 ? 3.821 9.182 -0.696 1.00 0.00 25 ARG A C 22
ATOM 14702 O O . ARG A 1 25 ? 4.967 9.588 -0.894 1.00 0.00 25 ARG A O 22
ATOM 14723 N N . PHE A 1 26 ? 2.869 9.938 -0.168 1.00 0.00 26 PHE A N 22
ATOM 14724 C CA . PHE A 1 26 ? 3.109 11.318 0.221 1.00 0.00 26 PHE A CA 22
ATOM 14725 C C . PHE A 1 26 ? 2.284 11.657 1.461 1.00 0.00 26 PHE A C 22
ATOM 14726 O O . PHE A 1 26 ? 1.911 10.767 2.226 1.00 0.00 26 PHE A O 22
ATOM 14743 N N . PHE A 1 27 ? 1.992 12.937 1.655 1.00 0.00 27 PHE A N 22
ATOM 14744 C CA . PHE A 1 27 ? 1.209 13.377 2.788 1.00 0.00 27 PHE A CA 22
ATOM 14745 C C . PHE A 1 27 ? -0.133 12.650 2.819 1.00 0.00 27 PHE A C 22
ATOM 14746 O O . PHE A 1 27 ? -0.387 11.828 3.700 1.00 0.00 27 PHE A O 22
ATOM 14763 N N . ASN A 1 28 ? -0.984 12.955 1.846 1.00 0.00 28 ASN A N 22
ATOM 14764 C CA . ASN A 1 28 ? -2.296 12.331 1.748 1.00 0.00 28 ASN A CA 22
ATOM 14765 C C . ASN A 1 28 ? -2.798 12.353 0.308 1.00 0.00 28 ASN A C 22
ATOM 14766 O O . ASN A 1 28 ? -3.583 13.223 -0.068 1.00 0.00 28 ASN A O 22
ATOM 14777 N N . ALA A 1 29 ? -2.337 11.400 -0.500 1.00 0.00 29 ALA A N 22
ATOM 14778 C CA . ALA A 1 29 ? -2.749 11.336 -1.898 1.00 0.00 29 ALA A CA 22
ATOM 14779 C C . ALA A 1 29 ? -2.708 9.907 -2.434 1.00 0.00 29 ALA A C 22
ATOM 14780 O O . ALA A 1 29 ? -3.748 9.289 -2.653 1.00 0.00 29 ALA A O 22
ATOM 14787 N N . PHE A 1 30 ? -1.502 9.392 -2.650 1.00 0.00 30 PHE A N 22
ATOM 14788 C CA . PHE A 1 30 ? -1.335 8.039 -3.169 1.00 0.00 30 PHE A CA 22
ATOM 14789 C C . PHE A 1 30 ? -1.400 7.008 -2.044 1.00 0.00 30 PHE A C 22
ATOM 14790 O O . PHE A 1 30 ? -0.415 6.333 -1.747 1.00 0.00 30 PHE A O 22
ATOM 14807 N N . CYS A 1 31 ? -2.572 6.889 -1.427 1.00 0.00 31 CYS A N 22
ATOM 14808 C CA . CYS A 1 31 ? -2.770 5.939 -0.339 1.00 0.00 31 CYS A CA 22
ATOM 14809 C C . CYS A 1 31 ? -3.411 4.655 -0.855 1.00 0.00 31 CYS A C 22
ATOM 14810 O O . CYS A 1 31 ? -4.610 4.621 -1.130 1.00 0.00 31 CYS A O 22
ATOM 14817 N N . TYR A 1 32 ? -2.608 3.604 -0.987 1.00 0.00 32 TYR A N 22
ATOM 14818 C CA . TYR A 1 32 ? -3.110 2.324 -1.478 1.00 0.00 32 TYR A CA 22
ATOM 14819 C C . TYR A 1 32 ? -2.540 1.156 -0.677 1.00 0.00 32 TYR A C 22
ATOM 14820 O O . TYR A 1 32 ? -1.557 1.306 0.048 1.00 0.00 32 TYR A O 22
ATOM 14838 N N . CYS A 1 33 ? -3.172 -0.006 -0.815 1.00 0.00 33 CYS A N 22
ATOM 14839 C CA . CYS A 1 33 ? -2.744 -1.207 -0.107 1.00 0.00 33 CYS A CA 22
ATOM 14840 C C . CYS A 1 33 ? -1.283 -1.538 -0.409 1.00 0.00 33 CYS A C 22
ATOM 14841 O O . CYS A 1 33 ? -0.803 -1.326 -1.522 1.00 0.00 33 CYS A O 22
ATOM 14848 N N . ARG A 1 34 ? -0.589 -2.068 0.594 1.00 0.00 34 ARG A N 22
ATOM 14849 C CA . ARG A 1 34 ? 0.812 -2.442 0.446 1.00 0.00 34 ARG A CA 22
ATOM 14850 C C . ARG A 1 34 ? 1.079 -3.791 1.108 1.00 0.00 34 ARG A C 22
ATOM 14851 O O . ARG A 1 34 ? 0.733 -4.001 2.271 1.00 0.00 34 ARG A O 22
ATOM 14872 N N . LYS A 1 35 ? 1.691 -4.704 0.360 1.00 0.00 35 LYS A N 22
ATOM 14873 C CA . LYS A 1 35 ? 1.998 -6.035 0.874 1.00 0.00 35 LYS A CA 22
ATOM 14874 C C . LYS A 1 35 ? 3.314 -6.053 1.652 1.00 0.00 35 LYS A C 22
ATOM 14875 O O . LYS A 1 35 ? 3.863 -7.120 1.924 1.00 0.00 35 LYS A O 22
ATOM 14894 N N . LEU A 1 36 ? 3.819 -4.875 2.012 1.00 0.00 36 LEU A N 22
ATOM 14895 C CA . LEU A 1 36 ? 5.062 -4.777 2.757 1.00 0.00 36 LEU A CA 22
ATOM 14896 C C . LEU A 1 36 ? 6.218 -5.376 1.972 1.00 0.00 36 LEU A C 22
ATOM 14897 O O . LEU A 1 36 ? 6.290 -6.588 1.769 1.00 0.00 36 LEU A O 22
ATOM 14913 N N . GLY A 1 37 ? 7.119 -4.511 1.532 1.00 0.00 37 GLY A N 22
ATOM 14914 C CA . GLY A 1 37 ? 8.271 -4.957 0.770 1.00 0.00 37 GLY A CA 22
ATOM 14915 C C . GLY A 1 37 ? 9.352 -5.564 1.644 1.00 0.00 37 GLY A C 22
ATOM 14916 O O . GLY A 1 37 ? 10.509 -5.144 1.592 1.00 0.00 37 GLY A O 22
ATOM 14920 N N . THR A 1 38 ? 8.978 -6.559 2.443 1.00 0.00 38 THR A N 22
ATOM 14921 C CA . THR A 1 38 ? 9.925 -7.228 3.326 1.00 0.00 38 THR A CA 22
ATOM 14922 C C . THR A 1 38 ? 10.546 -8.434 2.632 1.00 0.00 38 THR A C 22
ATOM 14923 O O . THR A 1 38 ? 10.179 -9.578 2.902 1.00 0.00 38 THR A O 22
ATOM 14934 N N . ALA A 1 39 ? 11.486 -8.170 1.730 1.00 0.00 39 ALA A N 22
ATOM 14935 C CA . ALA A 1 39 ? 12.158 -9.232 0.990 1.00 0.00 39 ALA A CA 22
ATOM 14936 C C . ALA A 1 39 ? 12.917 -10.170 1.922 1.00 0.00 39 ALA A C 22
ATOM 14937 O O . ALA A 1 39 ? 13.270 -11.287 1.541 1.00 0.00 39 ALA A O 22
ATOM 14944 N N . MET A 1 40 ? 13.166 -9.714 3.143 1.00 0.00 40 MET A N 22
ATOM 14945 C CA . MET A 1 40 ? 13.883 -10.517 4.126 1.00 0.00 40 MET A CA 22
ATOM 14946 C C . MET A 1 40 ? 12.929 -11.463 4.851 1.00 0.00 40 MET A C 22
ATOM 14947 O O . MET A 1 40 ? 13.297 -12.586 5.197 1.00 0.00 40 MET A O 22
ATOM 14961 N N . ASN A 1 41 ? 11.705 -11.000 5.079 1.00 0.00 41 ASN A N 22
ATOM 14962 C CA . ASN A 1 41 ? 10.697 -11.804 5.762 1.00 0.00 41 ASN A CA 22
ATOM 14963 C C . ASN A 1 41 ? 9.292 -11.440 5.283 1.00 0.00 41 ASN A C 22
ATOM 14964 O O . ASN A 1 41 ? 8.489 -10.897 6.041 1.00 0.00 41 ASN A O 22
ATOM 14975 N N . PRO A 1 42 ? 8.979 -11.735 4.009 1.00 0.00 42 PRO A N 22
ATOM 14976 C CA . PRO A 1 42 ? 7.667 -11.436 3.430 1.00 0.00 42 PRO A CA 22
ATOM 14977 C C . PRO A 1 42 ? 6.589 -12.410 3.896 1.00 0.00 42 PRO A C 22
ATOM 14978 O O . PRO A 1 42 ? 6.863 -13.585 4.139 1.00 0.00 42 PRO A O 22
ATOM 14989 N N . CYS A 1 43 ? 5.362 -11.912 4.017 1.00 0.00 43 CYS A N 22
ATOM 14990 C CA . CYS A 1 43 ? 4.246 -12.710 4.445 1.00 0.00 43 CYS A CA 22
ATOM 14991 C C . CYS A 1 43 ? 3.674 -13.508 3.284 1.00 0.00 43 CYS A C 22
ATOM 14992 O O . CYS A 1 43 ? 4.345 -14.361 2.704 1.00 0.00 43 CYS A O 22
ATOM 14999 N N . SER A 1 44 ? 2.430 -13.225 2.961 1.00 0.00 44 SER A N 22
ATOM 15000 C CA . SER A 1 44 ? 1.742 -13.903 1.879 1.00 0.00 44 SER A CA 22
ATOM 15001 C C . SER A 1 44 ? 2.108 -13.293 0.530 1.00 0.00 44 SER A C 22
ATOM 15002 O O . SER A 1 44 ? 1.544 -12.278 0.124 1.00 0.00 44 SER A O 22
ATOM 15010 N N . ARG A 1 45 ? 3.056 -13.920 -0.158 1.00 0.00 45 ARG A N 22
ATOM 15011 C CA . ARG A 1 45 ? 3.497 -13.439 -1.463 1.00 0.00 45 ARG A CA 22
ATOM 15012 C C . ARG A 1 45 ? 4.076 -14.582 -2.292 1.00 0.00 45 ARG A C 22
ATOM 15013 O O . ARG A 1 45 ? 5.105 -14.426 -2.948 1.00 0.00 45 ARG A O 22
ATOM 15034 N N . THR A 1 46 ? 3.406 -15.729 -2.255 1.00 0.00 46 THR A N 22
ATOM 15035 C CA . THR A 1 46 ? 3.852 -16.900 -3.002 1.00 0.00 46 THR A CA 22
ATOM 15036 C C . THR A 1 46 ? 2.892 -17.211 -4.146 1.00 0.00 46 THR A C 22
ATOM 15037 O O . THR A 1 46 ? 3.308 -17.085 -5.317 1.00 0.00 46 THR A O 22
ATOM 15049 N N . CYS A 1 1 ? -12.640 -3.707 3.695 1.00 0.00 1 CYS A N 23
ATOM 15050 C CA . CYS A 1 1 ? -11.198 -3.399 3.512 1.00 0.00 1 CYS A CA 23
ATOM 15051 C C . CYS A 1 1 ? -10.871 -3.122 2.046 1.00 0.00 1 CYS A C 23
ATOM 15052 O O . CYS A 1 1 ? -11.763 -3.091 1.198 1.00 0.00 1 CYS A O 23
ATOM 15059 N N . VAL A 1 2 ? -9.590 -2.918 1.760 1.00 0.00 2 VAL A N 23
ATOM 15060 C CA . VAL A 1 2 ? -9.142 -2.638 0.398 1.00 0.00 2 VAL A CA 23
ATOM 15061 C C . VAL A 1 2 ? -8.676 -3.903 -0.298 1.00 0.00 2 VAL A C 23
ATOM 15062 O O . VAL A 1 2 ? -8.409 -4.916 0.344 1.00 0.00 2 VAL A O 23
ATOM 15075 N N . ARG A 1 3 ? -8.587 -3.844 -1.620 1.00 0.00 3 ARG A N 23
ATOM 15076 C CA . ARG A 1 3 ? -8.161 -4.995 -2.393 1.00 0.00 3 ARG A CA 23
ATOM 15077 C C . ARG A 1 3 ? -6.646 -5.160 -2.341 1.00 0.00 3 ARG A C 23
ATOM 15078 O O . ARG A 1 3 ? -5.974 -4.545 -1.514 1.00 0.00 3 ARG A O 23
ATOM 15099 N N . LEU A 1 4 ? -6.115 -5.999 -3.225 1.00 0.00 4 LEU A N 23
ATOM 15100 C CA . LEU A 1 4 ? -4.686 -6.255 -3.277 1.00 0.00 4 LEU A CA 23
ATOM 15101 C C . LEU A 1 4 ? -3.916 -5.040 -3.780 1.00 0.00 4 LEU A C 23
ATOM 15102 O O . LEU A 1 4 ? -2.738 -4.868 -3.469 1.00 0.00 4 LEU A O 23
ATOM 15118 N N . HIS A 1 5 ? -4.585 -4.197 -4.557 1.00 0.00 5 HIS A N 23
ATOM 15119 C CA . HIS A 1 5 ? -3.961 -3.005 -5.097 1.00 0.00 5 HIS A CA 23
ATOM 15120 C C . HIS A 1 5 ? -4.997 -1.931 -5.412 1.00 0.00 5 HIS A C 23
ATOM 15121 O O . HIS A 1 5 ? -5.263 -1.631 -6.577 1.00 0.00 5 HIS A O 23
ATOM 15136 N N . GLU A 1 6 ? -5.573 -1.350 -4.366 1.00 0.00 6 GLU A N 23
ATOM 15137 C CA . GLU A 1 6 ? -6.574 -0.301 -4.525 1.00 0.00 6 GLU A CA 23
ATOM 15138 C C . GLU A 1 6 ? -6.373 0.794 -3.482 1.00 0.00 6 GLU A C 23
ATOM 15139 O O . GLU A 1 6 ? -5.742 0.571 -2.448 1.00 0.00 6 GLU A O 23
ATOM 15151 N N . SER A 1 7 ? -6.905 1.980 -3.762 1.00 0.00 7 SER A N 23
ATOM 15152 C CA . SER A 1 7 ? -6.776 3.112 -2.850 1.00 0.00 7 SER A CA 23
ATOM 15153 C C . SER A 1 7 ? -7.760 3.002 -1.689 1.00 0.00 7 SER A C 23
ATOM 15154 O O . SER A 1 7 ? -8.827 2.401 -1.819 1.00 0.00 7 SER A O 23
ATOM 15162 N N . CYS A 1 8 ? -7.394 3.591 -0.554 1.00 0.00 8 CYS A N 23
ATOM 15163 C CA . CYS A 1 8 ? -8.242 3.566 0.636 1.00 0.00 8 CYS A CA 23
ATOM 15164 C C . CYS A 1 8 ? -8.764 4.961 0.977 1.00 0.00 8 CYS A C 23
ATOM 15165 O O . CYS A 1 8 ? -9.658 5.104 1.811 1.00 0.00 8 CYS A O 23
ATOM 15172 N N . LEU A 1 9 ? -8.198 5.981 0.324 1.00 0.00 9 LEU A N 23
ATOM 15173 C CA . LEU A 1 9 ? -8.584 7.383 0.537 1.00 0.00 9 LEU A CA 23
ATOM 15174 C C . LEU A 1 9 ? -9.146 7.626 1.939 1.00 0.00 9 LEU A C 23
ATOM 15175 O O . LEU A 1 9 ? -10.332 7.414 2.191 1.00 0.00 9 LEU A O 23
ATOM 15191 N N . GLY A 1 10 ? -8.280 8.075 2.843 1.00 0.00 10 GLY A N 23
ATOM 15192 C CA . GLY A 1 10 ? -8.698 8.341 4.209 1.00 0.00 10 GLY A CA 23
ATOM 15193 C C . GLY A 1 10 ? -7.931 7.516 5.225 1.00 0.00 10 GLY A C 23
ATOM 15194 O O . GLY A 1 10 ? -8.102 7.693 6.431 1.00 0.00 10 GLY A O 23
ATOM 15198 N N . GLN A 1 11 ? -7.086 6.607 4.734 1.00 0.00 11 GLN A N 23
ATOM 15199 C CA . GLN A 1 11 ? -6.282 5.742 5.597 1.00 0.00 11 GLN A CA 23
ATOM 15200 C C . GLN A 1 11 ? -7.138 5.028 6.642 1.00 0.00 11 GLN A C 23
ATOM 15201 O O . GLN A 1 11 ? -6.625 4.563 7.660 1.00 0.00 11 GLN A O 23
ATOM 15215 N N . GLN A 1 12 ? -8.440 4.930 6.383 1.00 0.00 12 GLN A N 23
ATOM 15216 C CA . GLN A 1 12 ? -9.348 4.256 7.303 1.00 0.00 12 GLN A CA 23
ATOM 15217 C C . GLN A 1 12 ? -9.660 2.843 6.817 1.00 0.00 12 GLN A C 23
ATOM 15218 O O . GLN A 1 12 ? -10.030 1.972 7.604 1.00 0.00 12 GLN A O 23
ATOM 15232 N N . VAL A 1 13 ? -9.513 2.624 5.512 1.00 0.00 13 VAL A N 23
ATOM 15233 C CA . VAL A 1 13 ? -9.782 1.321 4.916 1.00 0.00 13 VAL A CA 23
ATOM 15234 C C . VAL A 1 13 ? -8.492 0.533 4.682 1.00 0.00 13 VAL A C 23
ATOM 15235 O O . VAL A 1 13 ? -7.780 0.777 3.709 1.00 0.00 13 VAL A O 23
ATOM 15248 N N . PRO A 1 14 ? -8.175 -0.430 5.568 1.00 0.00 14 PRO A N 23
ATOM 15249 C CA . PRO A 1 14 ? -6.969 -1.249 5.434 1.00 0.00 14 PRO A CA 23
ATOM 15250 C C . PRO A 1 14 ? -7.113 -2.309 4.352 1.00 0.00 14 PRO A C 23
ATOM 15251 O O . PRO A 1 14 ? -8.224 -2.650 3.947 1.00 0.00 14 PRO A O 23
ATOM 15262 N N . CYS A 1 15 ? -5.984 -2.826 3.885 1.00 0.00 15 CYS A N 23
ATOM 15263 C CA . CYS A 1 15 ? -5.988 -3.850 2.846 1.00 0.00 15 CYS A CA 23
ATOM 15264 C C . CYS A 1 15 ? -6.630 -5.143 3.344 1.00 0.00 15 CYS A C 23
ATOM 15265 O O . CYS A 1 15 ? -6.495 -5.508 4.513 1.00 0.00 15 CYS A O 23
ATOM 15272 N N . CYS A 1 16 ? -7.330 -5.829 2.446 1.00 0.00 16 CYS A N 23
ATOM 15273 C CA . CYS A 1 16 ? -8.002 -7.083 2.775 1.00 0.00 16 CYS A CA 23
ATOM 15274 C C . CYS A 1 16 ? -7.006 -8.232 2.961 1.00 0.00 16 CYS A C 23
ATOM 15275 O O . CYS A 1 16 ? -7.396 -9.344 3.314 1.00 0.00 16 CYS A O 23
ATOM 15282 N N . ASP A 1 17 ? -5.725 -7.972 2.701 1.00 0.00 17 ASP A N 23
ATOM 15283 C CA . ASP A 1 17 ? -4.702 -9.008 2.825 1.00 0.00 17 ASP A CA 23
ATOM 15284 C C . ASP A 1 17 ? -3.944 -8.909 4.150 1.00 0.00 17 ASP A C 23
ATOM 15285 O O . ASP A 1 17 ? -3.605 -7.816 4.610 1.00 0.00 17 ASP A O 23
ATOM 15294 N N . PRO A 1 18 ? -3.650 -10.064 4.779 1.00 0.00 18 PRO A N 23
ATOM 15295 C CA . PRO A 1 18 ? -2.914 -10.105 6.044 1.00 0.00 18 PRO A CA 23
ATOM 15296 C C . PRO A 1 18 ? -1.576 -9.387 5.935 1.00 0.00 18 PRO A C 23
ATOM 15297 O O . PRO A 1 18 ? -0.871 -9.518 4.934 1.00 0.00 18 PRO A O 23
ATOM 15308 N N . CYS A 1 19 ? -1.237 -8.616 6.961 1.00 0.00 19 CYS A N 23
ATOM 15309 C CA . CYS A 1 19 ? 0.012 -7.861 6.971 1.00 0.00 19 CYS A CA 23
ATOM 15310 C C . CYS A 1 19 ? 0.016 -6.790 5.877 1.00 0.00 19 CYS A C 23
ATOM 15311 O O . CYS A 1 19 ? 1.048 -6.175 5.607 1.00 0.00 19 CYS A O 23
ATOM 15318 N N . ALA A 1 20 ? -1.140 -6.562 5.250 1.00 0.00 20 ALA A N 23
ATOM 15319 C CA . ALA A 1 20 ? -1.241 -5.559 4.198 1.00 0.00 20 ALA A CA 23
ATOM 15320 C C . ALA A 1 20 ? -1.968 -4.318 4.701 1.00 0.00 20 ALA A C 23
ATOM 15321 O O . ALA A 1 20 ? -3.109 -4.393 5.157 1.00 0.00 20 ALA A O 23
ATOM 15328 N N . THR A 1 21 ? -1.300 -3.172 4.615 1.00 0.00 21 THR A N 23
ATOM 15329 C CA . THR A 1 21 ? -1.880 -1.911 5.061 1.00 0.00 21 THR A CA 23
ATOM 15330 C C . THR A 1 21 ? -1.812 -0.867 3.955 1.00 0.00 21 THR A C 23
ATOM 15331 O O . THR A 1 21 ? -1.039 -1.000 3.008 1.00 0.00 21 THR A O 23
ATOM 15342 N N . CYS A 1 22 ? -2.632 0.173 4.076 1.00 0.00 22 CYS A N 23
ATOM 15343 C CA . CYS A 1 22 ? -2.667 1.234 3.079 1.00 0.00 22 CYS A CA 23
ATOM 15344 C C . CYS A 1 22 ? -1.414 2.099 3.149 1.00 0.00 22 CYS A C 23
ATOM 15345 O O . CYS A 1 22 ? -1.244 2.894 4.076 1.00 0.00 22 CYS A O 23
ATOM 15352 N N . TYR A 1 23 ? -0.542 1.943 2.159 1.00 0.00 23 TYR A N 23
ATOM 15353 C CA . TYR A 1 23 ? 0.694 2.713 2.098 1.00 0.00 23 TYR A CA 23
ATOM 15354 C C . TYR A 1 23 ? 0.516 3.944 1.215 1.00 0.00 23 TYR A C 23
ATOM 15355 O O . TYR A 1 23 ? -0.077 3.866 0.138 1.00 0.00 23 TYR A O 23
ATOM 15373 N N . CYS A 1 24 ? 1.029 5.078 1.680 1.00 0.00 24 CYS A N 23
ATOM 15374 C CA . CYS A 1 24 ? 0.926 6.326 0.934 1.00 0.00 24 CYS A CA 23
ATOM 15375 C C . CYS A 1 24 ? 2.286 6.752 0.394 1.00 0.00 24 CYS A C 23
ATOM 15376 O O . CYS A 1 24 ? 3.287 6.716 1.108 1.00 0.00 24 CYS A O 23
ATOM 15383 N N . ARG A 1 25 ? 2.316 7.159 -0.872 1.00 0.00 25 ARG A N 23
ATOM 15384 C CA . ARG A 1 25 ? 3.558 7.593 -1.502 1.00 0.00 25 ARG A CA 23
ATOM 15385 C C . ARG A 1 25 ? 4.000 8.955 -0.976 1.00 0.00 25 ARG A C 23
ATOM 15386 O O . ARG A 1 25 ? 5.138 9.375 -1.186 1.00 0.00 25 ARG A O 23
ATOM 15407 N N . PHE A 1 26 ? 3.094 9.633 -0.288 1.00 0.00 26 PHE A N 23
ATOM 15408 C CA . PHE A 1 26 ? 3.379 10.940 0.278 1.00 0.00 26 PHE A CA 23
ATOM 15409 C C . PHE A 1 26 ? 2.617 11.118 1.589 1.00 0.00 26 PHE A C 23
ATOM 15410 O O . PHE A 1 26 ? 2.254 10.137 2.240 1.00 0.00 26 PHE A O 23
ATOM 15427 N N . PHE A 1 27 ? 2.369 12.365 1.971 1.00 0.00 27 PHE A N 23
ATOM 15428 C CA . PHE A 1 27 ? 1.649 12.662 3.190 1.00 0.00 27 PHE A CA 23
ATOM 15429 C C . PHE A 1 27 ? 0.283 11.982 3.185 1.00 0.00 27 PHE A C 23
ATOM 15430 O O . PHE A 1 27 ? 0.014 11.096 3.997 1.00 0.00 27 PHE A O 23
ATOM 15447 N N . ASN A 1 28 ? -0.572 12.401 2.258 1.00 0.00 28 ASN A N 23
ATOM 15448 C CA . ASN A 1 28 ? -1.908 11.835 2.133 1.00 0.00 28 ASN A CA 23
ATOM 15449 C C . ASN A 1 28 ? -2.439 12.018 0.715 1.00 0.00 28 ASN A C 23
ATOM 15450 O O . ASN A 1 28 ? -3.168 12.969 0.436 1.00 0.00 28 ASN A O 23
ATOM 15461 N N . ALA A 1 29 ? -2.067 11.107 -0.178 1.00 0.00 29 ALA A N 23
ATOM 15462 C CA . ALA A 1 29 ? -2.509 11.182 -1.567 1.00 0.00 29 ALA A CA 23
ATOM 15463 C C . ALA A 1 29 ? -2.621 9.795 -2.194 1.00 0.00 29 ALA A C 23
ATOM 15464 O O . ALA A 1 29 ? -3.720 9.257 -2.334 1.00 0.00 29 ALA A O 23
ATOM 15471 N N . PHE A 1 30 ? -1.485 9.223 -2.573 1.00 0.00 30 PHE A N 23
ATOM 15472 C CA . PHE A 1 30 ? -1.466 7.899 -3.189 1.00 0.00 30 PHE A CA 23
ATOM 15473 C C . PHE A 1 30 ? -1.461 6.803 -2.126 1.00 0.00 30 PHE A C 23
ATOM 15474 O O . PHE A 1 30 ? -0.469 6.100 -1.948 1.00 0.00 30 PHE A O 23
ATOM 15491 N N . CYS A 1 31 ? -2.582 6.666 -1.421 1.00 0.00 31 CYS A N 23
ATOM 15492 C CA . CYS A 1 31 ? -2.707 5.659 -0.374 1.00 0.00 31 CYS A CA 23
ATOM 15493 C C . CYS A 1 31 ? -3.440 4.423 -0.889 1.00 0.00 31 CYS A C 23
ATOM 15494 O O . CYS A 1 31 ? -4.653 4.453 -1.101 1.00 0.00 31 CYS A O 23
ATOM 15501 N N . TYR A 1 32 ? -2.695 3.340 -1.086 1.00 0.00 32 TYR A N 23
ATOM 15502 C CA . TYR A 1 32 ? -3.276 2.092 -1.573 1.00 0.00 32 TYR A CA 23
ATOM 15503 C C . TYR A 1 32 ? -2.743 0.899 -0.786 1.00 0.00 32 TYR A C 23
ATOM 15504 O O . TYR A 1 32 ? -1.766 1.016 -0.052 1.00 0.00 32 TYR A O 23
ATOM 15522 N N . CYS A 1 33 ? -3.397 -0.250 -0.942 1.00 0.00 33 CYS A N 23
ATOM 15523 C CA . CYS A 1 33 ? -2.989 -1.463 -0.238 1.00 0.00 33 CYS A CA 23
ATOM 15524 C C . CYS A 1 33 ? -1.512 -1.771 -0.477 1.00 0.00 33 CYS A C 23
ATOM 15525 O O . CYS A 1 33 ? -1.015 -1.664 -1.599 1.00 0.00 33 CYS A O 23
ATOM 15532 N N . ARG A 1 34 ? -0.824 -2.166 0.588 1.00 0.00 34 ARG A N 23
ATOM 15533 C CA . ARG A 1 34 ? 0.590 -2.506 0.511 1.00 0.00 34 ARG A CA 23
ATOM 15534 C C . ARG A 1 34 ? 0.895 -3.708 1.399 1.00 0.00 34 ARG A C 23
ATOM 15535 O O . ARG A 1 34 ? 0.630 -3.684 2.601 1.00 0.00 34 ARG A O 23
ATOM 15556 N N . LYS A 1 35 ? 1.445 -4.762 0.802 1.00 0.00 35 LYS A N 23
ATOM 15557 C CA . LYS A 1 35 ? 1.776 -5.975 1.545 1.00 0.00 35 LYS A CA 23
ATOM 15558 C C . LYS A 1 35 ? 3.139 -5.867 2.230 1.00 0.00 35 LYS A C 23
ATOM 15559 O O . LYS A 1 35 ? 3.762 -6.881 2.541 1.00 0.00 35 LYS A O 23
ATOM 15578 N N . LEU A 1 36 ? 3.599 -4.640 2.469 1.00 0.00 36 LEU A N 23
ATOM 15579 C CA . LEU A 1 36 ? 4.879 -4.419 3.119 1.00 0.00 36 LEU A CA 23
ATOM 15580 C C . LEU A 1 36 ? 6.013 -5.057 2.334 1.00 0.00 36 LEU A C 23
ATOM 15581 O O . LEU A 1 36 ? 6.146 -6.280 2.285 1.00 0.00 36 LEU A O 23
ATOM 15597 N N . GLY A 1 37 ? 6.830 -4.212 1.722 1.00 0.00 37 GLY A N 23
ATOM 15598 C CA . GLY A 1 37 ? 7.953 -4.694 0.942 1.00 0.00 37 GLY A CA 23
ATOM 15599 C C . GLY A 1 37 ? 9.136 -5.087 1.804 1.00 0.00 37 GLY A C 23
ATOM 15600 O O . GLY A 1 37 ? 10.243 -4.582 1.617 1.00 0.00 37 GLY A O 23
ATOM 15604 N N . THR A 1 38 ? 8.905 -5.992 2.751 1.00 0.00 38 THR A N 23
ATOM 15605 C CA . THR A 1 38 ? 9.962 -6.452 3.641 1.00 0.00 38 THR A CA 23
ATOM 15606 C C . THR A 1 38 ? 10.670 -7.665 3.049 1.00 0.00 38 THR A C 23
ATOM 15607 O O . THR A 1 38 ? 10.450 -8.797 3.479 1.00 0.00 38 THR A O 23
ATOM 15618 N N . ALA A 1 39 ? 11.518 -7.420 2.058 1.00 0.00 39 ALA A N 23
ATOM 15619 C CA . ALA A 1 39 ? 12.258 -8.491 1.400 1.00 0.00 39 ALA A CA 23
ATOM 15620 C C . ALA A 1 39 ? 13.172 -9.219 2.382 1.00 0.00 39 ALA A C 23
ATOM 15621 O O . ALA A 1 39 ? 13.626 -10.331 2.110 1.00 0.00 39 ALA A O 23
ATOM 15628 N N . MET A 1 40 ? 13.437 -8.589 3.519 1.00 0.00 40 MET A N 23
ATOM 15629 C CA . MET A 1 40 ? 14.294 -9.179 4.539 1.00 0.00 40 MET A CA 23
ATOM 15630 C C . MET A 1 40 ? 13.499 -10.122 5.436 1.00 0.00 40 MET A C 23
ATOM 15631 O O . MET A 1 40 ? 13.948 -11.226 5.745 1.00 0.00 40 MET A O 23
ATOM 15645 N N . ASN A 1 41 ? 12.317 -9.679 5.853 1.00 0.00 41 ASN A N 23
ATOM 15646 C CA . ASN A 1 41 ? 11.460 -10.483 6.716 1.00 0.00 41 ASN A CA 23
ATOM 15647 C C . ASN A 1 41 ? 9.984 -10.167 6.470 1.00 0.00 41 ASN A C 23
ATOM 15648 O O . ASN A 1 41 ? 9.345 -9.489 7.275 1.00 0.00 41 ASN A O 23
ATOM 15659 N N . PRO A 1 42 ? 9.423 -10.657 5.351 1.00 0.00 42 PRO A N 23
ATOM 15660 C CA . PRO A 1 42 ? 8.020 -10.425 5.004 1.00 0.00 42 PRO A CA 23
ATOM 15661 C C . PRO A 1 42 ? 7.075 -11.366 5.749 1.00 0.00 42 PRO A C 23
ATOM 15662 O O . PRO A 1 42 ? 7.503 -12.378 6.303 1.00 0.00 42 PRO A O 23
ATOM 15673 N N . CYS A 1 43 ? 5.790 -11.024 5.756 1.00 0.00 43 CYS A N 23
ATOM 15674 C CA . CYS A 1 43 ? 4.789 -11.816 6.418 1.00 0.00 43 CYS A CA 23
ATOM 15675 C C . CYS A 1 43 ? 4.349 -12.974 5.535 1.00 0.00 43 CYS A C 23
ATOM 15676 O O . CYS A 1 43 ? 5.140 -13.852 5.194 1.00 0.00 43 CYS A O 23
ATOM 15683 N N . SER A 1 44 ? 3.082 -12.962 5.179 1.00 0.00 44 SER A N 23
ATOM 15684 C CA . SER A 1 44 ? 2.508 -14.000 4.342 1.00 0.00 44 SER A CA 23
ATOM 15685 C C . SER A 1 44 ? 2.803 -13.739 2.868 1.00 0.00 44 SER A C 23
ATOM 15686 O O . SER A 1 44 ? 2.233 -12.831 2.263 1.00 0.00 44 SER A O 23
ATOM 15694 N N . ARG A 1 45 ? 3.696 -14.540 2.298 1.00 0.00 45 ARG A N 23
ATOM 15695 C CA . ARG A 1 45 ? 4.067 -14.396 0.895 1.00 0.00 45 ARG A CA 23
ATOM 15696 C C . ARG A 1 45 ? 4.581 -15.716 0.330 1.00 0.00 45 ARG A C 23
ATOM 15697 O O . ARG A 1 45 ? 5.749 -16.066 0.504 1.00 0.00 45 ARG A O 23
ATOM 15718 N N . THR A 1 46 ? 3.702 -16.447 -0.348 1.00 0.00 46 THR A N 23
ATOM 15719 C CA . THR A 1 46 ? 4.065 -17.729 -0.939 1.00 0.00 46 THR A CA 23
ATOM 15720 C C . THR A 1 46 ? 3.637 -17.795 -2.403 1.00 0.00 46 THR A C 23
ATOM 15721 O O . THR A 1 46 ? 4.466 -18.203 -3.242 1.00 0.00 46 THR A O 23
ATOM 15733 N N . CYS A 1 1 ? -12.749 -3.888 3.056 1.00 0.00 1 CYS A N 24
ATOM 15734 C CA . CYS A 1 1 ? -11.402 -3.257 3.001 1.00 0.00 1 CYS A CA 24
ATOM 15735 C C . CYS A 1 1 ? -10.990 -2.981 1.557 1.00 0.00 1 CYS A C 24
ATOM 15736 O O . CYS A 1 1 ? -11.828 -2.959 0.656 1.00 0.00 1 CYS A O 24
ATOM 15743 N N . VAL A 1 2 ? -9.694 -2.775 1.344 1.00 0.00 2 VAL A N 24
ATOM 15744 C CA . VAL A 1 2 ? -9.171 -2.506 0.011 1.00 0.00 2 VAL A CA 24
ATOM 15745 C C . VAL A 1 2 ? -8.684 -3.784 -0.651 1.00 0.00 2 VAL A C 24
ATOM 15746 O O . VAL A 1 2 ? -8.457 -4.793 0.017 1.00 0.00 2 VAL A O 24
ATOM 15759 N N . ARG A 1 3 ? -8.541 -3.740 -1.968 1.00 0.00 3 ARG A N 24
ATOM 15760 C CA . ARG A 1 3 ? -8.099 -4.904 -2.715 1.00 0.00 3 ARG A CA 24
ATOM 15761 C C . ARG A 1 3 ? -6.588 -5.084 -2.609 1.00 0.00 3 ARG A C 24
ATOM 15762 O O . ARG A 1 3 ? -5.931 -4.431 -1.798 1.00 0.00 3 ARG A O 24
ATOM 15783 N N . LEU A 1 4 ? -6.045 -5.980 -3.427 1.00 0.00 4 LEU A N 24
ATOM 15784 C CA . LEU A 1 4 ? -4.617 -6.257 -3.424 1.00 0.00 4 LEU A CA 24
ATOM 15785 C C . LEU A 1 4 ? -3.817 -5.078 -3.965 1.00 0.00 4 LEU A C 24
ATOM 15786 O O . LEU A 1 4 ? -2.632 -4.932 -3.661 1.00 0.00 4 LEU A O 24
ATOM 15802 N N . HIS A 1 5 ? -4.464 -4.238 -4.764 1.00 0.00 5 HIS A N 24
ATOM 15803 C CA . HIS A 1 5 ? -3.809 -3.078 -5.337 1.00 0.00 5 HIS A CA 24
ATOM 15804 C C . HIS A 1 5 ? -4.824 -1.998 -5.699 1.00 0.00 5 HIS A C 24
ATOM 15805 O O . HIS A 1 5 ? -5.045 -1.705 -6.873 1.00 0.00 5 HIS A O 24
ATOM 15820 N N . GLU A 1 6 ? -5.436 -1.410 -4.678 1.00 0.00 6 GLU A N 24
ATOM 15821 C CA . GLU A 1 6 ? -6.426 -0.360 -4.880 1.00 0.00 6 GLU A CA 24
ATOM 15822 C C . GLU A 1 6 ? -6.257 0.749 -3.845 1.00 0.00 6 GLU A C 24
ATOM 15823 O O . GLU A 1 6 ? -5.659 0.540 -2.790 1.00 0.00 6 GLU A O 24
ATOM 15835 N N . SER A 1 7 ? -6.789 1.927 -4.155 1.00 0.00 7 SER A N 24
ATOM 15836 C CA . SER A 1 7 ? -6.696 3.067 -3.251 1.00 0.00 7 SER A CA 24
ATOM 15837 C C . SER A 1 7 ? -7.672 2.916 -2.087 1.00 0.00 7 SER A C 24
ATOM 15838 O O . SER A 1 7 ? -8.775 2.394 -2.253 1.00 0.00 7 SER A O 24
ATOM 15846 N N . CYS A 1 8 ? -7.257 3.371 -0.910 1.00 0.00 8 CYS A N 24
ATOM 15847 C CA . CYS A 1 8 ? -8.095 3.284 0.281 1.00 0.00 8 CYS A CA 24
ATOM 15848 C C . CYS A 1 8 ? -8.604 4.660 0.700 1.00 0.00 8 CYS A C 24
ATOM 15849 O O . CYS A 1 8 ? -9.637 4.771 1.361 1.00 0.00 8 CYS A O 24
ATOM 15856 N N . LEU A 1 9 ? -7.867 5.703 0.304 1.00 0.00 9 LEU A N 24
ATOM 15857 C CA . LEU A 1 9 ? -8.217 7.092 0.623 1.00 0.00 9 LEU A CA 24
ATOM 15858 C C . LEU A 1 9 ? -9.102 7.193 1.865 1.00 0.00 9 LEU A C 24
ATOM 15859 O O . LEU A 1 9 ? -10.329 7.209 1.765 1.00 0.00 9 LEU A O 24
ATOM 15875 N N . GLY A 1 10 ? -8.470 7.259 3.033 1.00 0.00 10 GLY A N 24
ATOM 15876 C CA . GLY A 1 10 ? -9.215 7.357 4.274 1.00 0.00 10 GLY A CA 24
ATOM 15877 C C . GLY A 1 10 ? -8.354 7.072 5.490 1.00 0.00 10 GLY A C 24
ATOM 15878 O O . GLY A 1 10 ? -8.613 7.596 6.574 1.00 0.00 10 GLY A O 24
ATOM 15882 N N . GLN A 1 11 ? -7.329 6.240 5.309 1.00 0.00 11 GLN A N 24
ATOM 15883 C CA . GLN A 1 11 ? -6.413 5.874 6.392 1.00 0.00 11 GLN A CA 24
ATOM 15884 C C . GLN A 1 11 ? -7.019 4.822 7.328 1.00 0.00 11 GLN A C 24
ATOM 15885 O O . GLN A 1 11 ? -6.292 4.008 7.901 1.00 0.00 11 GLN A O 24
ATOM 15899 N N . GLN A 1 12 ? -8.341 4.832 7.481 1.00 0.00 12 GLN A N 24
ATOM 15900 C CA . GLN A 1 12 ? -9.011 3.865 8.350 1.00 0.00 12 GLN A CA 24
ATOM 15901 C C . GLN A 1 12 ? -9.412 2.609 7.578 1.00 0.00 12 GLN A C 24
ATOM 15902 O O . GLN A 1 12 ? -9.899 1.643 8.165 1.00 0.00 12 GLN A O 24
ATOM 15916 N N . VAL A 1 13 ? -9.210 2.625 6.262 1.00 0.00 13 VAL A N 24
ATOM 15917 C CA . VAL A 1 13 ? -9.556 1.483 5.423 1.00 0.00 13 VAL A CA 24
ATOM 15918 C C . VAL A 1 13 ? -8.307 0.725 4.978 1.00 0.00 13 VAL A C 24
ATOM 15919 O O . VAL A 1 13 ? -7.802 0.939 3.877 1.00 0.00 13 VAL A O 24
ATOM 15932 N N . PRO A 1 14 ? -7.794 -0.179 5.832 1.00 0.00 14 PRO A N 24
ATOM 15933 C CA . PRO A 1 14 ? -6.601 -0.970 5.517 1.00 0.00 14 PRO A CA 24
ATOM 15934 C C . PRO A 1 14 ? -6.886 -2.044 4.475 1.00 0.00 14 PRO A C 24
ATOM 15935 O O . PRO A 1 14 ? -8.041 -2.360 4.198 1.00 0.00 14 PRO A O 24
ATOM 15946 N N . CYS A 1 15 ? -5.828 -2.601 3.898 1.00 0.00 15 CYS A N 24
ATOM 15947 C CA . CYS A 1 15 ? -5.975 -3.641 2.886 1.00 0.00 15 CYS A CA 24
ATOM 15948 C C . CYS A 1 15 ? -6.639 -4.882 3.467 1.00 0.00 15 CYS A C 24
ATOM 15949 O O . CYS A 1 15 ? -6.313 -5.316 4.573 1.00 0.00 15 CYS A O 24
ATOM 15956 N N . CYS A 1 16 ? -7.568 -5.455 2.709 1.00 0.00 16 CYS A N 24
ATOM 15957 C CA . CYS A 1 16 ? -8.279 -6.655 3.138 1.00 0.00 16 CYS A CA 24
ATOM 15958 C C . CYS A 1 16 ? -7.367 -7.884 3.111 1.00 0.00 16 CYS A C 24
ATOM 15959 O O . CYS A 1 16 ? -7.762 -8.965 3.548 1.00 0.00 16 CYS A O 24
ATOM 15966 N N . ASP A 1 17 ? -6.150 -7.719 2.593 1.00 0.00 17 ASP A N 24
ATOM 15967 C CA . ASP A 1 17 ? -5.204 -8.826 2.507 1.00 0.00 17 ASP A CA 24
ATOM 15968 C C . ASP A 1 17 ? -4.423 -8.991 3.814 1.00 0.00 17 ASP A C 24
ATOM 15969 O O . ASP A 1 17 ? -4.023 -8.007 4.440 1.00 0.00 17 ASP A O 24
ATOM 15978 N N . PRO A 1 18 ? -4.186 -10.245 4.237 1.00 0.00 18 PRO A N 24
ATOM 15979 C CA . PRO A 1 18 ? -3.444 -10.536 5.467 1.00 0.00 18 PRO A CA 24
ATOM 15980 C C . PRO A 1 18 ? -2.077 -9.865 5.483 1.00 0.00 18 PRO A C 24
ATOM 15981 O O . PRO A 1 18 ? -1.323 -9.942 4.513 1.00 0.00 18 PRO A O 24
ATOM 15992 N N . CYS A 1 19 ? -1.764 -9.205 6.593 1.00 0.00 19 CYS A N 24
ATOM 15993 C CA . CYS A 1 19 ? -0.487 -8.519 6.741 1.00 0.00 19 CYS A CA 24
ATOM 15994 C C . CYS A 1 19 ? -0.340 -7.391 5.721 1.00 0.00 19 CYS A C 24
ATOM 15995 O O . CYS A 1 19 ? 0.764 -6.899 5.489 1.00 0.00 19 CYS A O 24
ATOM 16002 N N . ALA A 1 20 ? -1.452 -6.980 5.113 1.00 0.00 20 ALA A N 24
ATOM 16003 C CA . ALA A 1 20 ? -1.421 -5.908 4.125 1.00 0.00 20 ALA A CA 24
ATOM 16004 C C . ALA A 1 20 ? -1.966 -4.609 4.710 1.00 0.00 20 ALA A C 24
ATOM 16005 O O . ALA A 1 20 ? -2.983 -4.607 5.403 1.00 0.00 20 ALA A O 24
ATOM 16012 N N . THR A 1 21 ? -1.281 -3.507 4.425 1.00 0.00 21 THR A N 24
ATOM 16013 C CA . THR A 1 21 ? -1.692 -2.200 4.922 1.00 0.00 21 THR A CA 24
ATOM 16014 C C . THR A 1 21 ? -1.619 -1.152 3.817 1.00 0.00 21 THR A C 24
ATOM 16015 O O . THR A 1 21 ? -0.812 -1.265 2.896 1.00 0.00 21 THR A O 24
ATOM 16026 N N . CYS A 1 22 ? -2.469 -0.134 3.912 1.00 0.00 22 CYS A N 24
ATOM 16027 C CA . CYS A 1 22 ? -2.497 0.930 2.914 1.00 0.00 22 CYS A CA 24
ATOM 16028 C C . CYS A 1 22 ? -1.281 1.840 3.046 1.00 0.00 22 CYS A C 24
ATOM 16029 O O . CYS A 1 22 ? -1.076 2.475 4.080 1.00 0.00 22 CYS A O 24
ATOM 16036 N N . TYR A 1 23 ? -0.480 1.903 1.987 1.00 0.00 23 TYR A N 24
ATOM 16037 C CA . TYR A 1 23 ? 0.712 2.740 1.974 1.00 0.00 23 TYR A CA 24
ATOM 16038 C C . TYR A 1 23 ? 0.513 3.943 1.056 1.00 0.00 23 TYR A C 24
ATOM 16039 O O . TYR A 1 23 ? -0.038 3.815 -0.039 1.00 0.00 23 TYR A O 24
ATOM 16057 N N . CYS A 1 24 ? 0.959 5.109 1.510 1.00 0.00 24 CYS A N 24
ATOM 16058 C CA . CYS A 1 24 ? 0.825 6.333 0.729 1.00 0.00 24 CYS A CA 24
ATOM 16059 C C . CYS A 1 24 ? 2.132 6.677 0.022 1.00 0.00 24 CYS A C 24
ATOM 16060 O O . CYS A 1 24 ? 3.187 6.755 0.649 1.00 0.00 24 CYS A O 24
ATOM 16067 N N . ARG A 1 25 ? 2.051 6.881 -1.290 1.00 0.00 25 ARG A N 24
ATOM 16068 C CA . ARG A 1 25 ? 3.229 7.217 -2.083 1.00 0.00 25 ARG A CA 24
ATOM 16069 C C . ARG A 1 25 ? 3.687 8.649 -1.825 1.00 0.00 25 ARG A C 24
ATOM 16070 O O . ARG A 1 25 ? 4.765 9.054 -2.259 1.00 0.00 25 ARG A O 24
ATOM 16091 N N . PHE A 1 26 ? 2.866 9.405 -1.110 1.00 0.00 26 PHE A N 24
ATOM 16092 C CA . PHE A 1 26 ? 3.175 10.786 -0.780 1.00 0.00 26 PHE A CA 24
ATOM 16093 C C . PHE A 1 26 ? 2.661 11.103 0.620 1.00 0.00 26 PHE A C 24
ATOM 16094 O O . PHE A 1 26 ? 2.443 10.196 1.424 1.00 0.00 26 PHE A O 24
ATOM 16111 N N . PHE A 1 27 ? 2.457 12.379 0.913 1.00 0.00 27 PHE A N 24
ATOM 16112 C CA . PHE A 1 27 ? 1.963 12.788 2.208 1.00 0.00 27 PHE A CA 24
ATOM 16113 C C . PHE A 1 27 ? 0.637 12.094 2.516 1.00 0.00 27 PHE A C 24
ATOM 16114 O O . PHE A 1 27 ? 0.562 11.240 3.397 1.00 0.00 27 PHE A O 24
ATOM 16131 N N . ASN A 1 28 ? -0.401 12.465 1.774 1.00 0.00 28 ASN A N 24
ATOM 16132 C CA . ASN A 1 28 ? -1.721 11.877 1.956 1.00 0.00 28 ASN A CA 24
ATOM 16133 C C . ASN A 1 28 ? -2.539 11.982 0.673 1.00 0.00 28 ASN A C 24
ATOM 16134 O O . ASN A 1 28 ? -3.439 12.817 0.568 1.00 0.00 28 ASN A O 24
ATOM 16145 N N . ALA A 1 29 ? -2.222 11.138 -0.306 1.00 0.00 29 ALA A N 24
ATOM 16146 C CA . ALA A 1 29 ? -2.936 11.154 -1.577 1.00 0.00 29 ALA A CA 24
ATOM 16147 C C . ALA A 1 29 ? -2.906 9.787 -2.258 1.00 0.00 29 ALA A C 24
ATOM 16148 O O . ALA A 1 29 ? -3.947 9.159 -2.448 1.00 0.00 29 ALA A O 24
ATOM 16155 N N . PHE A 1 30 ? -1.712 9.338 -2.628 1.00 0.00 30 PHE A N 24
ATOM 16156 C CA . PHE A 1 30 ? -1.556 8.048 -3.293 1.00 0.00 30 PHE A CA 24
ATOM 16157 C C . PHE A 1 30 ? -1.484 6.912 -2.277 1.00 0.00 30 PHE A C 24
ATOM 16158 O O . PHE A 1 30 ? -0.463 6.233 -2.161 1.00 0.00 30 PHE A O 24
ATOM 16175 N N . CYS A 1 31 ? -2.575 6.710 -1.545 1.00 0.00 31 CYS A N 24
ATOM 16176 C CA . CYS A 1 31 ? -2.637 5.655 -0.540 1.00 0.00 31 CYS A CA 24
ATOM 16177 C C . CYS A 1 31 ? -3.389 4.438 -1.067 1.00 0.00 31 CYS A C 24
ATOM 16178 O O . CYS A 1 31 ? -4.598 4.491 -1.293 1.00 0.00 31 CYS A O 24
ATOM 16185 N N . TYR A 1 32 ? -2.663 3.341 -1.260 1.00 0.00 32 TYR A N 24
ATOM 16186 C CA . TYR A 1 32 ? -3.255 2.105 -1.760 1.00 0.00 32 TYR A CA 24
ATOM 16187 C C . TYR A 1 32 ? -2.741 0.904 -0.973 1.00 0.00 32 TYR A C 24
ATOM 16188 O O . TYR A 1 32 ? -1.801 1.022 -0.189 1.00 0.00 32 TYR A O 24
ATOM 16206 N N . CYS A 1 33 ? -3.365 -0.251 -1.183 1.00 0.00 33 CYS A N 24
ATOM 16207 C CA . CYS A 1 33 ? -2.966 -1.471 -0.485 1.00 0.00 33 CYS A CA 24
ATOM 16208 C C . CYS A 1 33 ? -1.483 -1.769 -0.700 1.00 0.00 33 CYS A C 24
ATOM 16209 O O . CYS A 1 33 ? -0.962 -1.634 -1.807 1.00 0.00 33 CYS A O 24
ATOM 16216 N N . ARG A 1 34 ? -0.815 -2.185 0.372 1.00 0.00 34 ARG A N 24
ATOM 16217 C CA . ARG A 1 34 ? 0.602 -2.517 0.317 1.00 0.00 34 ARG A CA 24
ATOM 16218 C C . ARG A 1 34 ? 0.876 -3.799 1.098 1.00 0.00 34 ARG A C 24
ATOM 16219 O O . ARG A 1 34 ? 0.752 -3.831 2.321 1.00 0.00 34 ARG A O 24
ATOM 16240 N N . LYS A 1 35 ? 1.239 -4.859 0.379 1.00 0.00 35 LYS A N 24
ATOM 16241 C CA . LYS A 1 35 ? 1.519 -6.148 1.004 1.00 0.00 35 LYS A CA 24
ATOM 16242 C C . LYS A 1 35 ? 2.957 -6.232 1.517 1.00 0.00 35 LYS A C 24
ATOM 16243 O O . LYS A 1 35 ? 3.477 -7.324 1.741 1.00 0.00 35 LYS A O 24
ATOM 16262 N N . LEU A 1 36 ? 3.598 -5.081 1.707 1.00 0.00 36 LEU A N 24
ATOM 16263 C CA . LEU A 1 36 ? 4.966 -5.044 2.194 1.00 0.00 36 LEU A CA 24
ATOM 16264 C C . LEU A 1 36 ? 5.904 -5.760 1.239 1.00 0.00 36 LEU A C 24
ATOM 16265 O O . LEU A 1 36 ? 5.851 -6.981 1.088 1.00 0.00 36 LEU A O 24
ATOM 16281 N N . GLY A 1 37 ? 6.763 -4.984 0.597 1.00 0.00 37 GLY A N 24
ATOM 16282 C CA . GLY A 1 37 ? 7.714 -5.544 -0.346 1.00 0.00 37 GLY A CA 24
ATOM 16283 C C . GLY A 1 37 ? 8.878 -6.239 0.336 1.00 0.00 37 GLY A C 24
ATOM 16284 O O . GLY A 1 37 ? 10.038 -5.940 0.054 1.00 0.00 37 GLY A O 24
ATOM 16288 N N . THR A 1 38 ? 8.569 -7.173 1.232 1.00 0.00 38 THR A N 24
ATOM 16289 C CA . THR A 1 38 ? 9.597 -7.915 1.948 1.00 0.00 38 THR A CA 24
ATOM 16290 C C . THR A 1 38 ? 9.965 -9.188 1.195 1.00 0.00 38 THR A C 24
ATOM 16291 O O . THR A 1 38 ? 9.556 -10.286 1.573 1.00 0.00 38 THR A O 24
ATOM 16302 N N . ALA A 1 39 ? 10.735 -9.032 0.125 1.00 0.00 39 ALA A N 24
ATOM 16303 C CA . ALA A 1 39 ? 11.156 -10.169 -0.687 1.00 0.00 39 ALA A CA 24
ATOM 16304 C C . ALA A 1 39 ? 11.988 -11.158 0.125 1.00 0.00 39 ALA A C 24
ATOM 16305 O O . ALA A 1 39 ? 12.152 -12.312 -0.270 1.00 0.00 39 ALA A O 24
ATOM 16312 N N . MET A 1 40 ? 12.507 -10.701 1.257 1.00 0.00 40 MET A N 24
ATOM 16313 C CA . MET A 1 40 ? 13.318 -11.549 2.121 1.00 0.00 40 MET A CA 24
ATOM 16314 C C . MET A 1 40 ? 12.437 -12.367 3.058 1.00 0.00 40 MET A C 24
ATOM 16315 O O . MET A 1 40 ? 12.722 -13.533 3.335 1.00 0.00 40 MET A O 24
ATOM 16329 N N . ASN A 1 41 ? 11.364 -11.750 3.547 1.00 0.00 41 ASN A N 24
ATOM 16330 C CA . ASN A 1 41 ? 10.441 -12.422 4.453 1.00 0.00 41 ASN A CA 24
ATOM 16331 C C . ASN A 1 41 ? 9.024 -11.873 4.297 1.00 0.00 41 ASN A C 24
ATOM 16332 O O . ASN A 1 41 ? 8.566 -11.074 5.114 1.00 0.00 41 ASN A O 24
ATOM 16343 N N . PRO A 1 42 ? 8.310 -12.296 3.240 1.00 0.00 42 PRO A N 24
ATOM 16344 C CA . PRO A 1 42 ? 6.939 -11.842 2.984 1.00 0.00 42 PRO A CA 24
ATOM 16345 C C . PRO A 1 42 ? 5.938 -12.441 3.966 1.00 0.00 42 PRO A C 24
ATOM 16346 O O . PRO A 1 42 ? 6.242 -13.409 4.665 1.00 0.00 42 PRO A O 24
ATOM 16357 N N . CYS A 1 43 ? 4.742 -11.863 4.013 1.00 0.00 43 CYS A N 24
ATOM 16358 C CA . CYS A 1 43 ? 3.702 -12.321 4.892 1.00 0.00 43 CYS A CA 24
ATOM 16359 C C . CYS A 1 43 ? 2.962 -13.500 4.284 1.00 0.00 43 CYS A C 24
ATOM 16360 O O . CYS A 1 43 ? 3.544 -14.553 4.021 1.00 0.00 43 CYS A O 24
ATOM 16367 N N . SER A 1 44 ? 1.678 -13.309 4.069 1.00 0.00 44 SER A N 24
ATOM 16368 C CA . SER A 1 44 ? 0.831 -14.339 3.498 1.00 0.00 44 SER A CA 24
ATOM 16369 C C . SER A 1 44 ? 0.942 -14.357 1.976 1.00 0.00 44 SER A C 24
ATOM 16370 O O . SER A 1 44 ? 0.091 -13.812 1.277 1.00 0.00 44 SER A O 24
ATOM 16378 N N . ARG A 1 45 ? 1.998 -14.988 1.471 1.00 0.00 45 ARG A N 24
ATOM 16379 C CA . ARG A 1 45 ? 2.218 -15.077 0.033 1.00 0.00 45 ARG A CA 24
ATOM 16380 C C . ARG A 1 45 ? 3.068 -16.294 -0.315 1.00 0.00 45 ARG A C 24
ATOM 16381 O O . ARG A 1 45 ? 4.273 -16.315 -0.061 1.00 0.00 45 ARG A O 24
ATOM 16402 N N . THR A 1 46 ? 2.434 -17.306 -0.897 1.00 0.00 46 THR A N 24
ATOM 16403 C CA . THR A 1 46 ? 3.131 -18.529 -1.279 1.00 0.00 46 THR A CA 24
ATOM 16404 C C . THR A 1 46 ? 3.005 -18.782 -2.777 1.00 0.00 46 THR A C 24
ATOM 16405 O O . THR A 1 46 ? 2.390 -17.944 -3.469 1.00 0.00 46 THR A O 24
ATOM 16417 N N . CYS A 1 1 ? -12.661 -3.831 3.246 1.00 0.00 1 CYS A N 25
ATOM 16418 C CA . CYS A 1 1 ? -11.253 -3.345 3.249 1.00 0.00 1 CYS A CA 25
ATOM 16419 C C . CYS A 1 1 ? -10.812 -2.950 1.842 1.00 0.00 1 CYS A C 25
ATOM 16420 O O . CYS A 1 1 ? -11.641 -2.739 0.957 1.00 0.00 1 CYS A O 25
ATOM 16427 N N . VAL A 1 2 ? -9.500 -2.858 1.642 1.00 0.00 2 VAL A N 25
ATOM 16428 C CA . VAL A 1 2 ? -8.945 -2.497 0.344 1.00 0.00 2 VAL A CA 25
ATOM 16429 C C . VAL A 1 2 ? -8.610 -3.740 -0.459 1.00 0.00 2 VAL A C 25
ATOM 16430 O O . VAL A 1 2 ? -8.558 -4.844 0.082 1.00 0.00 2 VAL A O 25
ATOM 16443 N N . ARG A 1 3 ? -8.400 -3.563 -1.755 1.00 0.00 3 ARG A N 25
ATOM 16444 C CA . ARG A 1 3 ? -8.089 -4.683 -2.623 1.00 0.00 3 ARG A CA 25
ATOM 16445 C C . ARG A 1 3 ? -6.631 -5.102 -2.476 1.00 0.00 3 ARG A C 25
ATOM 16446 O O . ARG A 1 3 ? -5.961 -4.727 -1.515 1.00 0.00 3 ARG A O 25
ATOM 16467 N N . LEU A 1 4 ? -6.145 -5.888 -3.432 1.00 0.00 4 LEU A N 25
ATOM 16468 C CA . LEU A 1 4 ? -4.775 -6.369 -3.408 1.00 0.00 4 LEU A CA 25
ATOM 16469 C C . LEU A 1 4 ? -3.785 -5.233 -3.629 1.00 0.00 4 LEU A C 25
ATOM 16470 O O . LEU A 1 4 ? -2.702 -5.217 -3.044 1.00 0.00 4 LEU A O 25
ATOM 16486 N N . HIS A 1 5 ? -4.165 -4.282 -4.471 1.00 0.00 5 HIS A N 25
ATOM 16487 C CA . HIS A 1 5 ? -3.316 -3.144 -4.765 1.00 0.00 5 HIS A CA 25
ATOM 16488 C C . HIS A 1 5 ? -4.140 -1.944 -5.218 1.00 0.00 5 HIS A C 25
ATOM 16489 O O . HIS A 1 5 ? -3.742 -1.208 -6.123 1.00 0.00 5 HIS A O 25
ATOM 16504 N N . GLU A 1 6 ? -5.287 -1.749 -4.578 1.00 0.00 6 GLU A N 25
ATOM 16505 C CA . GLU A 1 6 ? -6.166 -0.632 -4.909 1.00 0.00 6 GLU A CA 25
ATOM 16506 C C . GLU A 1 6 ? -6.073 0.459 -3.847 1.00 0.00 6 GLU A C 25
ATOM 16507 O O . GLU A 1 6 ? -5.515 0.244 -2.770 1.00 0.00 6 GLU A O 25
ATOM 16519 N N . SER A 1 7 ? -6.622 1.628 -4.155 1.00 0.00 7 SER A N 25
ATOM 16520 C CA . SER A 1 7 ? -6.600 2.751 -3.224 1.00 0.00 7 SER A CA 25
ATOM 16521 C C . SER A 1 7 ? -7.477 2.465 -2.011 1.00 0.00 7 SER A C 25
ATOM 16522 O O . SER A 1 7 ? -8.469 1.740 -2.107 1.00 0.00 7 SER A O 25
ATOM 16530 N N . CYS A 1 8 ? -7.109 3.036 -0.868 1.00 0.00 8 CYS A N 25
ATOM 16531 C CA . CYS A 1 8 ? -7.865 2.836 0.363 1.00 0.00 8 CYS A CA 25
ATOM 16532 C C . CYS A 1 8 ? -8.610 4.107 0.767 1.00 0.00 8 CYS A C 25
ATOM 16533 O O . CYS A 1 8 ? -9.603 4.043 1.491 1.00 0.00 8 CYS A O 25
ATOM 16540 N N . LEU A 1 9 ? -8.116 5.254 0.289 1.00 0.00 9 LEU A N 25
ATOM 16541 C CA . LEU A 1 9 ? -8.705 6.570 0.580 1.00 0.00 9 LEU A CA 25
ATOM 16542 C C . LEU A 1 9 ? -9.648 6.538 1.785 1.00 0.00 9 LEU A C 25
ATOM 16543 O O . LEU A 1 9 ? -10.809 6.142 1.676 1.00 0.00 9 LEU A O 25
ATOM 16559 N N . GLY A 1 10 ? -9.136 6.958 2.937 1.00 0.00 10 GLY A N 25
ATOM 16560 C CA . GLY A 1 10 ? -9.940 6.968 4.145 1.00 0.00 10 GLY A CA 25
ATOM 16561 C C . GLY A 1 10 ? -9.101 6.865 5.406 1.00 0.00 10 GLY A C 25
ATOM 16562 O O . GLY A 1 10 ? -9.541 7.268 6.482 1.00 0.00 10 GLY A O 25
ATOM 16566 N N . GLN A 1 11 ? -7.892 6.325 5.275 1.00 0.00 11 GLN A N 25
ATOM 16567 C CA . GLN A 1 11 ? -6.986 6.169 6.414 1.00 0.00 11 GLN A CA 25
ATOM 16568 C C . GLN A 1 11 ? -7.424 5.027 7.332 1.00 0.00 11 GLN A C 25
ATOM 16569 O O . GLN A 1 11 ? -6.612 4.181 7.708 1.00 0.00 11 GLN A O 25
ATOM 16583 N N . GLN A 1 12 ? -8.705 5.001 7.690 1.00 0.00 12 GLN A N 25
ATOM 16584 C CA . GLN A 1 12 ? -9.237 3.962 8.560 1.00 0.00 12 GLN A CA 25
ATOM 16585 C C . GLN A 1 12 ? -9.751 2.775 7.750 1.00 0.00 12 GLN A C 25
ATOM 16586 O O . GLN A 1 12 ? -10.756 2.159 8.102 1.00 0.00 12 GLN A O 25
ATOM 16600 N N . VAL A 1 13 ? -9.054 2.458 6.664 1.00 0.00 13 VAL A N 25
ATOM 16601 C CA . VAL A 1 13 ? -9.441 1.346 5.804 1.00 0.00 13 VAL A CA 25
ATOM 16602 C C . VAL A 1 13 ? -8.222 0.526 5.388 1.00 0.00 13 VAL A C 25
ATOM 16603 O O . VAL A 1 13 ? -7.656 0.738 4.317 1.00 0.00 13 VAL A O 25
ATOM 16616 N N . PRO A 1 14 ? -7.801 -0.428 6.237 1.00 0.00 14 PRO A N 25
ATOM 16617 C CA . PRO A 1 14 ? -6.645 -1.282 5.953 1.00 0.00 14 PRO A CA 25
ATOM 16618 C C . PRO A 1 14 ? -6.927 -2.292 4.848 1.00 0.00 14 PRO A C 25
ATOM 16619 O O . PRO A 1 14 ? -8.081 -2.559 4.517 1.00 0.00 14 PRO A O 25
ATOM 16630 N N . CYS A 1 15 ? -5.865 -2.846 4.275 1.00 0.00 15 CYS A N 25
ATOM 16631 C CA . CYS A 1 15 ? -5.998 -3.825 3.202 1.00 0.00 15 CYS A CA 25
ATOM 16632 C C . CYS A 1 15 ? -6.698 -5.091 3.687 1.00 0.00 15 CYS A C 25
ATOM 16633 O O . CYS A 1 15 ? -6.453 -5.564 4.796 1.00 0.00 15 CYS A O 25
ATOM 16640 N N . CYS A 1 16 ? -7.565 -5.636 2.840 1.00 0.00 16 CYS A N 25
ATOM 16641 C CA . CYS A 1 16 ? -8.301 -6.854 3.163 1.00 0.00 16 CYS A CA 25
ATOM 16642 C C . CYS A 1 16 ? -7.392 -8.086 3.127 1.00 0.00 16 CYS A C 25
ATOM 16643 O O . CYS A 1 16 ? -7.822 -9.189 3.465 1.00 0.00 16 CYS A O 25
ATOM 16650 N N . ASP A 1 17 ? -6.142 -7.901 2.705 1.00 0.00 17 ASP A N 25
ATOM 16651 C CA . ASP A 1 17 ? -5.195 -9.010 2.616 1.00 0.00 17 ASP A CA 25
ATOM 16652 C C . ASP A 1 17 ? -4.328 -9.115 3.872 1.00 0.00 17 ASP A C 25
ATOM 16653 O O . ASP A 1 17 ? -3.888 -8.104 4.425 1.00 0.00 17 ASP A O 25
ATOM 16662 N N . PRO A 1 18 ? -4.058 -10.352 4.335 1.00 0.00 18 PRO A N 25
ATOM 16663 C CA . PRO A 1 18 ? -3.232 -10.588 5.521 1.00 0.00 18 PRO A CA 25
ATOM 16664 C C . PRO A 1 18 ? -1.861 -9.936 5.397 1.00 0.00 18 PRO A C 25
ATOM 16665 O O . PRO A 1 18 ? -1.209 -10.030 4.357 1.00 0.00 18 PRO A O 25
ATOM 16676 N N . CYS A 1 19 ? -1.434 -9.265 6.461 1.00 0.00 19 CYS A N 25
ATOM 16677 C CA . CYS A 1 19 ? -0.143 -8.586 6.469 1.00 0.00 19 CYS A CA 25
ATOM 16678 C C . CYS A 1 19 ? -0.111 -7.455 5.438 1.00 0.00 19 CYS A C 25
ATOM 16679 O O . CYS A 1 19 ? 0.954 -6.919 5.129 1.00 0.00 19 CYS A O 25
ATOM 16686 N N . ALA A 1 20 ? -1.278 -7.087 4.912 1.00 0.00 20 ALA A N 25
ATOM 16687 C CA . ALA A 1 20 ? -1.360 -6.017 3.927 1.00 0.00 20 ALA A CA 25
ATOM 16688 C C . ALA A 1 20 ? -1.956 -4.757 4.542 1.00 0.00 20 ALA A C 25
ATOM 16689 O O . ALA A 1 20 ? -2.962 -4.817 5.249 1.00 0.00 20 ALA A O 25
ATOM 16696 N N . THR A 1 21 ? -1.329 -3.617 4.274 1.00 0.00 21 THR A N 25
ATOM 16697 C CA . THR A 1 21 ? -1.805 -2.343 4.807 1.00 0.00 21 THR A CA 25
ATOM 16698 C C . THR A 1 21 ? -1.685 -1.238 3.764 1.00 0.00 21 THR A C 25
ATOM 16699 O O . THR A 1 21 ? -0.875 -1.326 2.843 1.00 0.00 21 THR A O 25
ATOM 16710 N N . CYS A 1 22 ? -2.496 -0.197 3.911 1.00 0.00 22 CYS A N 25
ATOM 16711 C CA . CYS A 1 22 ? -2.474 0.921 2.976 1.00 0.00 22 CYS A CA 25
ATOM 16712 C C . CYS A 1 22 ? -1.213 1.757 3.154 1.00 0.00 22 CYS A C 25
ATOM 16713 O O . CYS A 1 22 ? -0.709 1.913 4.269 1.00 0.00 22 CYS A O 25
ATOM 16720 N N . TYR A 1 23 ? -0.707 2.293 2.050 1.00 0.00 23 TYR A N 25
ATOM 16721 C CA . TYR A 1 23 ? 0.495 3.116 2.077 1.00 0.00 23 TYR A CA 25
ATOM 16722 C C . TYR A 1 23 ? 0.403 4.232 1.042 1.00 0.00 23 TYR A C 25
ATOM 16723 O O . TYR A 1 23 ? 0.010 4.001 -0.103 1.00 0.00 23 TYR A O 25
ATOM 16741 N N . CYS A 1 24 ? 0.767 5.442 1.455 1.00 0.00 24 CYS A N 25
ATOM 16742 C CA . CYS A 1 24 ? 0.724 6.597 0.567 1.00 0.00 24 CYS A CA 25
ATOM 16743 C C . CYS A 1 24 ? 2.106 6.896 -0.007 1.00 0.00 24 CYS A C 25
ATOM 16744 O O . CYS A 1 24 ? 3.107 6.862 0.710 1.00 0.00 24 CYS A O 25
ATOM 16751 N N . ARG A 1 25 ? 2.153 7.193 -1.302 1.00 0.00 25 ARG A N 25
ATOM 16752 C CA . ARG A 1 25 ? 3.414 7.504 -1.966 1.00 0.00 25 ARG A CA 25
ATOM 16753 C C . ARG A 1 25 ? 3.930 8.878 -1.554 1.00 0.00 25 ARG A C 25
ATOM 16754 O O . ARG A 1 25 ? 5.071 9.239 -1.841 1.00 0.00 25 ARG A O 25
ATOM 16775 N N . PHE A 1 26 ? 3.083 9.635 -0.871 1.00 0.00 26 PHE A N 25
ATOM 16776 C CA . PHE A 1 26 ? 3.439 10.963 -0.405 1.00 0.00 26 PHE A CA 25
ATOM 16777 C C . PHE A 1 26 ? 2.770 11.237 0.940 1.00 0.00 26 PHE A C 25
ATOM 16778 O O . PHE A 1 26 ? 2.458 10.303 1.680 1.00 0.00 26 PHE A O 25
ATOM 16795 N N . PHE A 1 27 ? 2.543 12.506 1.254 1.00 0.00 27 PHE A N 25
ATOM 16796 C CA . PHE A 1 27 ? 1.907 12.879 2.498 1.00 0.00 27 PHE A CA 25
ATOM 16797 C C . PHE A 1 27 ? 0.557 12.183 2.635 1.00 0.00 27 PHE A C 25
ATOM 16798 O O . PHE A 1 27 ? 0.377 11.317 3.492 1.00 0.00 27 PHE A O 25
ATOM 16815 N N . ASN A 1 28 ? -0.386 12.563 1.780 1.00 0.00 28 ASN A N 25
ATOM 16816 C CA . ASN A 1 28 ? -1.719 11.974 1.795 1.00 0.00 28 ASN A CA 25
ATOM 16817 C C . ASN A 1 28 ? -2.389 12.116 0.433 1.00 0.00 28 ASN A C 25
ATOM 16818 O O . ASN A 1 28 ? -3.163 13.046 0.209 1.00 0.00 28 ASN A O 25
ATOM 16829 N N . ALA A 1 29 ? -2.087 11.196 -0.480 1.00 0.00 29 ALA A N 25
ATOM 16830 C CA . ALA A 1 29 ? -2.668 11.241 -1.818 1.00 0.00 29 ALA A CA 25
ATOM 16831 C C . ALA A 1 29 ? -2.790 9.847 -2.430 1.00 0.00 29 ALA A C 25
ATOM 16832 O O . ALA A 1 29 ? -3.878 9.273 -2.472 1.00 0.00 29 ALA A O 25
ATOM 16839 N N . PHE A 1 30 ? -1.673 9.312 -2.913 1.00 0.00 30 PHE A N 25
ATOM 16840 C CA . PHE A 1 30 ? -1.666 7.990 -3.532 1.00 0.00 30 PHE A CA 25
ATOM 16841 C C . PHE A 1 30 ? -1.549 6.890 -2.481 1.00 0.00 30 PHE A C 25
ATOM 16842 O O . PHE A 1 30 ? -0.500 6.262 -2.340 1.00 0.00 30 PHE A O 25
ATOM 16859 N N . CYS A 1 31 ? -2.634 6.664 -1.745 1.00 0.00 31 CYS A N 25
ATOM 16860 C CA . CYS A 1 31 ? -2.652 5.640 -0.706 1.00 0.00 31 CYS A CA 25
ATOM 16861 C C . CYS A 1 31 ? -3.345 4.369 -1.190 1.00 0.00 31 CYS A C 25
ATOM 16862 O O . CYS A 1 31 ? -4.550 4.364 -1.443 1.00 0.00 31 CYS A O 25
ATOM 16869 N N . TYR A 1 32 ? -2.576 3.289 -1.307 1.00 0.00 32 TYR A N 25
ATOM 16870 C CA . TYR A 1 32 ? -3.121 2.010 -1.754 1.00 0.00 32 TYR A CA 25
ATOM 16871 C C . TYR A 1 32 ? -2.586 0.862 -0.901 1.00 0.00 32 TYR A C 25
ATOM 16872 O O . TYR A 1 32 ? -1.629 1.029 -0.146 1.00 0.00 32 TYR A O 25
ATOM 16890 N N . CYS A 1 33 ? -3.217 -0.302 -1.025 1.00 0.00 33 CYS A N 25
ATOM 16891 C CA . CYS A 1 33 ? -2.812 -1.480 -0.265 1.00 0.00 33 CYS A CA 25
ATOM 16892 C C . CYS A 1 33 ? -1.381 -1.891 -0.598 1.00 0.00 33 CYS A C 25
ATOM 16893 O O . CYS A 1 33 ? -0.920 -1.732 -1.728 1.00 0.00 33 CYS A O 25
ATOM 16900 N N . ARG A 1 34 ? -0.691 -2.437 0.399 1.00 0.00 34 ARG A N 25
ATOM 16901 C CA . ARG A 1 34 ? 0.682 -2.895 0.229 1.00 0.00 34 ARG A CA 25
ATOM 16902 C C . ARG A 1 34 ? 0.900 -4.204 0.987 1.00 0.00 34 ARG A C 25
ATOM 16903 O O . ARG A 1 34 ? 0.606 -4.295 2.180 1.00 0.00 34 ARG A O 25
ATOM 16924 N N . LYS A 1 35 ? 1.406 -5.214 0.284 1.00 0.00 35 LYS A N 25
ATOM 16925 C CA . LYS A 1 35 ? 1.652 -6.521 0.888 1.00 0.00 35 LYS A CA 25
ATOM 16926 C C . LYS A 1 35 ? 3.011 -6.577 1.587 1.00 0.00 35 LYS A C 25
ATOM 16927 O O . LYS A 1 35 ? 3.503 -7.658 1.906 1.00 0.00 35 LYS A O 25
ATOM 16946 N N . LEU A 1 36 ? 3.617 -5.416 1.824 1.00 0.00 36 LEU A N 25
ATOM 16947 C CA . LEU A 1 36 ? 4.910 -5.356 2.483 1.00 0.00 36 LEU A CA 25
ATOM 16948 C C . LEU A 1 36 ? 5.968 -6.088 1.675 1.00 0.00 36 LEU A C 25
ATOM 16949 O O . LEU A 1 36 ? 5.945 -7.313 1.557 1.00 0.00 36 LEU A O 25
ATOM 16965 N N . GLY A 1 37 ? 6.893 -5.322 1.118 1.00 0.00 37 GLY A N 25
ATOM 16966 C CA . GLY A 1 37 ? 7.957 -5.897 0.317 1.00 0.00 37 GLY A CA 25
ATOM 16967 C C . GLY A 1 37 ? 9.126 -6.379 1.156 1.00 0.00 37 GLY A C 25
ATOM 16968 O O . GLY A 1 37 ? 10.276 -6.030 0.889 1.00 0.00 37 GLY A O 25
ATOM 16972 N N . THR A 1 38 ? 8.832 -7.188 2.170 1.00 0.00 38 THR A N 25
ATOM 16973 C CA . THR A 1 38 ? 9.868 -7.722 3.046 1.00 0.00 38 THR A CA 25
ATOM 16974 C C . THR A 1 38 ? 10.368 -9.066 2.528 1.00 0.00 38 THR A C 25
ATOM 16975 O O . THR A 1 38 ? 10.021 -10.117 3.065 1.00 0.00 38 THR A O 25
ATOM 16986 N N . ALA A 1 39 ? 11.184 -9.023 1.480 1.00 0.00 39 ALA A N 25
ATOM 16987 C CA . ALA A 1 39 ? 11.730 -10.238 0.887 1.00 0.00 39 ALA A CA 25
ATOM 16988 C C . ALA A 1 39 ? 12.590 -11.008 1.886 1.00 0.00 39 ALA A C 25
ATOM 16989 O O . ALA A 1 39 ? 12.853 -12.197 1.705 1.00 0.00 39 ALA A O 25
ATOM 16996 N N . MET A 1 40 ? 13.025 -10.324 2.936 1.00 0.00 40 MET A N 25
ATOM 16997 C CA . MET A 1 40 ? 13.853 -10.943 3.963 1.00 0.00 40 MET A CA 25
ATOM 16998 C C . MET A 1 40 ? 12.989 -11.650 5.002 1.00 0.00 40 MET A C 25
ATOM 16999 O O . MET A 1 40 ? 13.381 -12.675 5.558 1.00 0.00 40 MET A O 25
ATOM 17013 N N . ASN A 1 41 ? 11.809 -11.093 5.259 1.00 0.00 41 ASN A N 25
ATOM 17014 C CA . ASN A 1 41 ? 10.887 -11.669 6.231 1.00 0.00 41 ASN A CA 25
ATOM 17015 C C . ASN A 1 41 ? 9.438 -11.367 5.854 1.00 0.00 41 ASN A C 25
ATOM 17016 O O . ASN A 1 41 ? 8.736 -10.652 6.570 1.00 0.00 41 ASN A O 25
ATOM 17027 N N . PRO A 1 42 ? 8.968 -11.910 4.717 1.00 0.00 42 PRO A N 25
ATOM 17028 C CA . PRO A 1 42 ? 7.599 -11.696 4.247 1.00 0.00 42 PRO A CA 25
ATOM 17029 C C . PRO A 1 42 ? 6.589 -12.574 4.981 1.00 0.00 42 PRO A C 25
ATOM 17030 O O . PRO A 1 42 ? 6.934 -13.639 5.492 1.00 0.00 42 PRO A O 25
ATOM 17041 N N . CYS A 1 43 ? 5.340 -12.120 5.028 1.00 0.00 43 CYS A N 25
ATOM 17042 C CA . CYS A 1 43 ? 4.283 -12.841 5.684 1.00 0.00 43 CYS A CA 25
ATOM 17043 C C . CYS A 1 43 ? 3.728 -13.928 4.779 1.00 0.00 43 CYS A C 25
ATOM 17044 O O . CYS A 1 43 ? 4.432 -14.863 4.397 1.00 0.00 43 CYS A O 25
ATOM 17051 N N . SER A 1 44 ? 2.461 -13.794 4.446 1.00 0.00 44 SER A N 25
ATOM 17052 C CA . SER A 1 44 ? 1.786 -14.750 3.592 1.00 0.00 44 SER A CA 25
ATOM 17053 C C . SER A 1 44 ? 2.078 -14.475 2.121 1.00 0.00 44 SER A C 25
ATOM 17054 O O . SER A 1 44 ? 1.516 -13.556 1.527 1.00 0.00 44 SER A O 25
ATOM 17062 N N . ARG A 1 45 ? 2.966 -15.277 1.540 1.00 0.00 45 ARG A N 25
ATOM 17063 C CA . ARG A 1 45 ? 3.335 -15.119 0.138 1.00 0.00 45 ARG A CA 25
ATOM 17064 C C . ARG A 1 45 ? 3.842 -16.435 -0.443 1.00 0.00 45 ARG A C 25
ATOM 17065 O O . ARG A 1 45 ? 4.688 -16.446 -1.338 1.00 0.00 45 ARG A O 25
ATOM 17086 N N . THR A 1 46 ? 3.320 -17.544 0.071 1.00 0.00 46 THR A N 25
ATOM 17087 C CA . THR A 1 46 ? 3.718 -18.866 -0.397 1.00 0.00 46 THR A CA 25
ATOM 17088 C C . THR A 1 46 ? 2.797 -19.351 -1.511 1.00 0.00 46 THR A C 25
ATOM 17089 O O . THR A 1 46 ? 2.667 -20.582 -1.675 1.00 0.00 46 THR A O 25
ATOM 17101 N N . CYS A 1 1 ? -12.946 -3.903 3.235 1.00 0.00 1 CYS A N 26
ATOM 17102 C CA . CYS A 1 1 ? -11.556 -3.371 3.239 1.00 0.00 1 CYS A CA 26
ATOM 17103 C C . CYS A 1 1 ? -11.104 -3.018 1.823 1.00 0.00 1 CYS A C 26
ATOM 17104 O O . CYS A 1 1 ? -11.924 -2.863 0.920 1.00 0.00 1 CYS A O 26
ATOM 17111 N N . VAL A 1 2 ? -9.792 -2.901 1.637 1.00 0.00 2 VAL A N 26
ATOM 17112 C CA . VAL A 1 2 ? -9.227 -2.574 0.332 1.00 0.00 2 VAL A CA 26
ATOM 17113 C C . VAL A 1 2 ? -8.848 -3.837 -0.418 1.00 0.00 2 VAL A C 26
ATOM 17114 O O . VAL A 1 2 ? -8.808 -4.923 0.156 1.00 0.00 2 VAL A O 26
ATOM 17127 N N . ARG A 1 3 ? -8.583 -3.697 -1.710 1.00 0.00 3 ARG A N 26
ATOM 17128 C CA . ARG A 1 3 ? -8.224 -4.842 -2.527 1.00 0.00 3 ARG A CA 26
ATOM 17129 C C . ARG A 1 3 ? -6.771 -5.245 -2.294 1.00 0.00 3 ARG A C 26
ATOM 17130 O O . ARG A 1 3 ? -6.169 -4.870 -1.291 1.00 0.00 3 ARG A O 26
ATOM 17151 N N . LEU A 1 4 ? -6.220 -6.022 -3.217 1.00 0.00 4 LEU A N 26
ATOM 17152 C CA . LEU A 1 4 ? -4.848 -6.494 -3.104 1.00 0.00 4 LEU A CA 26
ATOM 17153 C C . LEU A 1 4 ? -3.847 -5.349 -3.221 1.00 0.00 4 LEU A C 26
ATOM 17154 O O . LEU A 1 4 ? -2.886 -5.275 -2.455 1.00 0.00 4 LEU A O 26
ATOM 17170 N N . HIS A 1 5 ? -4.068 -4.461 -4.182 1.00 0.00 5 HIS A N 26
ATOM 17171 C CA . HIS A 1 5 ? -3.180 -3.334 -4.388 1.00 0.00 5 HIS A CA 26
ATOM 17172 C C . HIS A 1 5 ? -3.885 -2.185 -5.102 1.00 0.00 5 HIS A C 26
ATOM 17173 O O . HIS A 1 5 ? -3.661 -1.949 -6.290 1.00 0.00 5 HIS A O 26
ATOM 17188 N N . GLU A 1 6 ? -4.726 -1.465 -4.368 1.00 0.00 6 GLU A N 26
ATOM 17189 C CA . GLU A 1 6 ? -5.452 -0.334 -4.929 1.00 0.00 6 GLU A CA 26
ATOM 17190 C C . GLU A 1 6 ? -5.547 0.802 -3.914 1.00 0.00 6 GLU A C 26
ATOM 17191 O O . GLU A 1 6 ? -5.115 0.659 -2.768 1.00 0.00 6 GLU A O 26
ATOM 17203 N N . SER A 1 7 ? -6.118 1.924 -4.340 1.00 0.00 7 SER A N 26
ATOM 17204 C CA . SER A 1 7 ? -6.275 3.082 -3.468 1.00 0.00 7 SER A CA 26
ATOM 17205 C C . SER A 1 7 ? -7.328 2.812 -2.400 1.00 0.00 7 SER A C 26
ATOM 17206 O O . SER A 1 7 ? -8.374 2.227 -2.680 1.00 0.00 7 SER A O 26
ATOM 17214 N N . CYS A 1 8 ? -7.046 3.236 -1.172 1.00 0.00 8 CYS A N 26
ATOM 17215 C CA . CYS A 1 8 ? -7.972 3.033 -0.063 1.00 0.00 8 CYS A CA 26
ATOM 17216 C C . CYS A 1 8 ? -8.613 4.345 0.372 1.00 0.00 8 CYS A C 26
ATOM 17217 O O . CYS A 1 8 ? -9.722 4.352 0.905 1.00 0.00 8 CYS A O 26
ATOM 17224 N N . LEU A 1 9 ? -7.904 5.451 0.134 1.00 0.00 9 LEU A N 26
ATOM 17225 C CA . LEU A 1 9 ? -8.380 6.793 0.493 1.00 0.00 9 LEU A CA 26
ATOM 17226 C C . LEU A 1 9 ? -9.406 6.755 1.625 1.00 0.00 9 LEU A C 26
ATOM 17227 O O . LEU A 1 9 ? -10.606 6.620 1.384 1.00 0.00 9 LEU A O 26
ATOM 17243 N N . GLY A 1 10 ? -8.924 6.873 2.858 1.00 0.00 10 GLY A N 26
ATOM 17244 C CA . GLY A 1 10 ? -9.812 6.846 4.005 1.00 0.00 10 GLY A CA 26
ATOM 17245 C C . GLY A 1 10 ? -9.067 6.767 5.326 1.00 0.00 10 GLY A C 26
ATOM 17246 O O . GLY A 1 10 ? -9.584 7.187 6.360 1.00 0.00 10 GLY A O 26
ATOM 17250 N N . GLN A 1 11 ? -7.850 6.227 5.294 1.00 0.00 11 GLN A N 26
ATOM 17251 C CA . GLN A 1 11 ? -7.028 6.091 6.498 1.00 0.00 11 GLN A CA 26
ATOM 17252 C C . GLN A 1 11 ? -7.518 4.947 7.386 1.00 0.00 11 GLN A C 26
ATOM 17253 O O . GLN A 1 11 ? -6.731 4.093 7.794 1.00 0.00 11 GLN A O 26
ATOM 17267 N N . GLN A 1 12 ? -8.813 4.931 7.688 1.00 0.00 12 GLN A N 26
ATOM 17268 C CA . GLN A 1 12 ? -9.385 3.890 8.531 1.00 0.00 12 GLN A CA 26
ATOM 17269 C C . GLN A 1 12 ? -9.806 2.670 7.711 1.00 0.00 12 GLN A C 26
ATOM 17270 O O . GLN A 1 12 ? -10.460 1.765 8.228 1.00 0.00 12 GLN A O 26
ATOM 17284 N N . VAL A 1 13 ? -9.429 2.645 6.434 1.00 0.00 13 VAL A N 26
ATOM 17285 C CA . VAL A 1 13 ? -9.771 1.528 5.560 1.00 0.00 13 VAL A CA 26
ATOM 17286 C C . VAL A 1 13 ? -8.550 0.653 5.283 1.00 0.00 13 VAL A C 26
ATOM 17287 O O . VAL A 1 13 ? -7.884 0.811 4.259 1.00 0.00 13 VAL A O 26
ATOM 17300 N N . PRO A 1 14 ? -8.241 -0.286 6.193 1.00 0.00 14 PRO A N 26
ATOM 17301 C CA . PRO A 1 14 ? -7.095 -1.185 6.037 1.00 0.00 14 PRO A CA 26
ATOM 17302 C C . PRO A 1 14 ? -7.309 -2.206 4.930 1.00 0.00 14 PRO A C 26
ATOM 17303 O O . PRO A 1 14 ? -8.442 -2.485 4.540 1.00 0.00 14 PRO A O 26
ATOM 17314 N N . CYS A 1 15 ? -6.214 -2.757 4.426 1.00 0.00 15 CYS A N 26
ATOM 17315 C CA . CYS A 1 15 ? -6.281 -3.749 3.359 1.00 0.00 15 CYS A CA 26
ATOM 17316 C C . CYS A 1 15 ? -6.958 -5.033 3.832 1.00 0.00 15 CYS A C 26
ATOM 17317 O O . CYS A 1 15 ? -6.713 -5.504 4.942 1.00 0.00 15 CYS A O 26
ATOM 17324 N N . CYS A 1 16 ? -7.803 -5.594 2.974 1.00 0.00 16 CYS A N 26
ATOM 17325 C CA . CYS A 1 16 ? -8.516 -6.830 3.287 1.00 0.00 16 CYS A CA 26
ATOM 17326 C C . CYS A 1 16 ? -7.582 -8.043 3.244 1.00 0.00 16 CYS A C 26
ATOM 17327 O O . CYS A 1 16 ? -7.998 -9.161 3.549 1.00 0.00 16 CYS A O 26
ATOM 17334 N N . ASP A 1 17 ? -6.326 -7.828 2.847 1.00 0.00 17 ASP A N 26
ATOM 17335 C CA . ASP A 1 17 ? -5.363 -8.922 2.749 1.00 0.00 17 ASP A CA 26
ATOM 17336 C C . ASP A 1 17 ? -4.443 -8.983 3.971 1.00 0.00 17 ASP A C 26
ATOM 17337 O O . ASP A 1 17 ? -3.898 -7.964 4.407 1.00 0.00 17 ASP A O 26
ATOM 17346 N N . PRO A 1 18 ? -4.240 -10.191 4.534 1.00 0.00 18 PRO A N 26
ATOM 17347 C CA . PRO A 1 18 ? -3.370 -10.383 5.696 1.00 0.00 18 PRO A CA 26
ATOM 17348 C C . PRO A 1 18 ? -1.974 -9.828 5.451 1.00 0.00 18 PRO A C 26
ATOM 17349 O O . PRO A 1 18 ? -1.424 -9.969 4.358 1.00 0.00 18 PRO A O 26
ATOM 17360 N N . CYS A 1 19 ? -1.410 -9.181 6.464 1.00 0.00 19 CYS A N 26
ATOM 17361 C CA . CYS A 1 19 ? -0.082 -8.589 6.350 1.00 0.00 19 CYS A CA 26
ATOM 17362 C C . CYS A 1 19 ? -0.072 -7.458 5.319 1.00 0.00 19 CYS A C 26
ATOM 17363 O O . CYS A 1 19 ? 0.988 -6.949 4.956 1.00 0.00 19 CYS A O 26
ATOM 17370 N N . ALA A 1 20 ? -1.255 -7.058 4.849 1.00 0.00 20 ALA A N 26
ATOM 17371 C CA . ALA A 1 20 ? -1.358 -5.986 3.870 1.00 0.00 20 ALA A CA 26
ATOM 17372 C C . ALA A 1 20 ? -1.910 -4.717 4.508 1.00 0.00 20 ALA A C 26
ATOM 17373 O O . ALA A 1 20 ? -2.913 -4.754 5.221 1.00 0.00 20 ALA A O 26
ATOM 17380 N N . THR A 1 21 ? -1.249 -3.592 4.249 1.00 0.00 21 THR A N 26
ATOM 17381 C CA . THR A 1 21 ? -1.675 -2.312 4.804 1.00 0.00 21 THR A CA 26
ATOM 17382 C C . THR A 1 21 ? -1.569 -1.203 3.763 1.00 0.00 21 THR A C 26
ATOM 17383 O O . THR A 1 21 ? -0.682 -1.220 2.910 1.00 0.00 21 THR A O 26
ATOM 17394 N N . CYS A 1 22 ? -2.481 -0.241 3.837 1.00 0.00 22 CYS A N 26
ATOM 17395 C CA . CYS A 1 22 ? -2.493 0.880 2.904 1.00 0.00 22 CYS A CA 26
ATOM 17396 C C . CYS A 1 22 ? -1.375 1.868 3.218 1.00 0.00 22 CYS A C 26
ATOM 17397 O O . CYS A 1 22 ? -1.320 2.429 4.311 1.00 0.00 22 CYS A O 26
ATOM 17404 N N . TYR A 1 23 ? -0.489 2.082 2.249 1.00 0.00 23 TYR A N 26
ATOM 17405 C CA . TYR A 1 23 ? 0.622 3.010 2.422 1.00 0.00 23 TYR A CA 26
ATOM 17406 C C . TYR A 1 23 ? 0.511 4.169 1.434 1.00 0.00 23 TYR A C 26
ATOM 17407 O O . TYR A 1 23 ? 0.117 3.979 0.282 1.00 0.00 23 TYR A O 26
ATOM 17425 N N . CYS A 1 24 ? 0.857 5.369 1.894 1.00 0.00 24 CYS A N 26
ATOM 17426 C CA . CYS A 1 24 ? 0.791 6.556 1.051 1.00 0.00 24 CYS A CA 26
ATOM 17427 C C . CYS A 1 24 ? 2.163 6.907 0.486 1.00 0.00 24 CYS A C 26
ATOM 17428 O O . CYS A 1 24 ? 3.149 6.971 1.220 1.00 0.00 24 CYS A O 26
ATOM 17435 N N . ARG A 1 25 ? 2.217 7.136 -0.823 1.00 0.00 25 ARG A N 26
ATOM 17436 C CA . ARG A 1 25 ? 3.468 7.485 -1.484 1.00 0.00 25 ARG A CA 26
ATOM 17437 C C . ARG A 1 25 ? 3.892 8.913 -1.153 1.00 0.00 25 ARG A C 26
ATOM 17438 O O . ARG A 1 25 ? 5.007 9.328 -1.465 1.00 0.00 25 ARG A O 26
ATOM 17459 N N . PHE A 1 26 ? 2.996 9.654 -0.516 1.00 0.00 26 PHE A N 26
ATOM 17460 C CA . PHE A 1 26 ? 3.267 11.029 -0.134 1.00 0.00 26 PHE A CA 26
ATOM 17461 C C . PHE A 1 26 ? 2.603 11.336 1.206 1.00 0.00 26 PHE A C 26
ATOM 17462 O O . PHE A 1 26 ? 2.353 10.429 2.000 1.00 0.00 26 PHE A O 26
ATOM 17479 N N . PHE A 1 27 ? 2.307 12.605 1.454 1.00 0.00 27 PHE A N 26
ATOM 17480 C CA . PHE A 1 27 ? 1.667 13.010 2.686 1.00 0.00 27 PHE A CA 26
ATOM 17481 C C . PHE A 1 27 ? 0.363 12.245 2.885 1.00 0.00 27 PHE A C 26
ATOM 17482 O O . PHE A 1 27 ? 0.263 11.381 3.756 1.00 0.00 27 PHE A O 26
ATOM 17499 N N . ASN A 1 28 ? -0.630 12.563 2.062 1.00 0.00 28 ASN A N 26
ATOM 17500 C CA . ASN A 1 28 ? -1.927 11.902 2.134 1.00 0.00 28 ASN A CA 26
ATOM 17501 C C . ASN A 1 28 ? -2.650 11.989 0.793 1.00 0.00 28 ASN A C 26
ATOM 17502 O O . ASN A 1 28 ? -3.550 12.810 0.617 1.00 0.00 28 ASN A O 26
ATOM 17513 N N . ALA A 1 29 ? -2.251 11.145 -0.156 1.00 0.00 29 ALA A N 26
ATOM 17514 C CA . ALA A 1 29 ? -2.871 11.148 -1.477 1.00 0.00 29 ALA A CA 26
ATOM 17515 C C . ALA A 1 29 ? -2.789 9.778 -2.144 1.00 0.00 29 ALA A C 26
ATOM 17516 O O . ALA A 1 29 ? -3.807 9.123 -2.359 1.00 0.00 29 ALA A O 26
ATOM 17523 N N . PHE A 1 30 ? -1.574 9.355 -2.475 1.00 0.00 30 PHE A N 26
ATOM 17524 C CA . PHE A 1 30 ? -1.368 8.067 -3.128 1.00 0.00 30 PHE A CA 26
ATOM 17525 C C . PHE A 1 30 ? -1.305 6.936 -2.104 1.00 0.00 30 PHE A C 26
ATOM 17526 O O . PHE A 1 30 ? -0.270 6.295 -1.933 1.00 0.00 30 PHE A O 26
ATOM 17543 N N . CYS A 1 31 ? -2.426 6.697 -1.428 1.00 0.00 31 CYS A N 26
ATOM 17544 C CA . CYS A 1 31 ? -2.503 5.644 -0.422 1.00 0.00 31 CYS A CA 26
ATOM 17545 C C . CYS A 1 31 ? -3.165 4.392 -0.989 1.00 0.00 31 CYS A C 26
ATOM 17546 O O . CYS A 1 31 ? -4.350 4.401 -1.319 1.00 0.00 31 CYS A O 26
ATOM 17553 N N . TYR A 1 32 ? -2.391 3.314 -1.094 1.00 0.00 32 TYR A N 26
ATOM 17554 C CA . TYR A 1 32 ? -2.909 2.052 -1.616 1.00 0.00 32 TYR A CA 26
ATOM 17555 C C . TYR A 1 32 ? -2.411 0.876 -0.783 1.00 0.00 32 TYR A C 26
ATOM 17556 O O . TYR A 1 32 ? -1.416 0.987 -0.068 1.00 0.00 32 TYR A O 26
ATOM 17574 N N . CYS A 1 33 ? -3.113 -0.250 -0.876 1.00 0.00 33 CYS A N 26
ATOM 17575 C CA . CYS A 1 33 ? -2.742 -1.446 -0.123 1.00 0.00 33 CYS A CA 26
ATOM 17576 C C . CYS A 1 33 ? -1.374 -1.972 -0.550 1.00 0.00 33 CYS A C 26
ATOM 17577 O O . CYS A 1 33 ? -1.030 -1.959 -1.732 1.00 0.00 33 CYS A O 26
ATOM 17584 N N . ARG A 1 34 ? -0.610 -2.454 0.426 1.00 0.00 34 ARG A N 26
ATOM 17585 C CA . ARG A 1 34 ? 0.713 -3.011 0.167 1.00 0.00 34 ARG A CA 26
ATOM 17586 C C . ARG A 1 34 ? 0.942 -4.251 1.029 1.00 0.00 34 ARG A C 26
ATOM 17587 O O . ARG A 1 34 ? 0.645 -4.250 2.223 1.00 0.00 34 ARG A O 26
ATOM 17608 N N . LYS A 1 35 ? 1.463 -5.309 0.417 1.00 0.00 35 LYS A N 26
ATOM 17609 C CA . LYS A 1 35 ? 1.720 -6.556 1.131 1.00 0.00 35 LYS A CA 26
ATOM 17610 C C . LYS A 1 35 ? 3.080 -6.539 1.828 1.00 0.00 35 LYS A C 26
ATOM 17611 O O . LYS A 1 35 ? 3.692 -7.589 2.029 1.00 0.00 35 LYS A O 26
ATOM 17630 N N . LEU A 1 36 ? 3.552 -5.351 2.199 1.00 0.00 36 LEU A N 26
ATOM 17631 C CA . LEU A 1 36 ? 4.834 -5.213 2.870 1.00 0.00 36 LEU A CA 26
ATOM 17632 C C . LEU A 1 36 ? 5.960 -5.805 2.037 1.00 0.00 36 LEU A C 26
ATOM 17633 O O . LEU A 1 36 ? 6.076 -7.022 1.896 1.00 0.00 36 LEU A O 26
ATOM 17649 N N . GLY A 1 37 ? 6.785 -4.927 1.487 1.00 0.00 37 GLY A N 26
ATOM 17650 C CA . GLY A 1 37 ? 7.897 -5.367 0.667 1.00 0.00 37 GLY A CA 26
ATOM 17651 C C . GLY A 1 37 ? 9.080 -5.842 1.490 1.00 0.00 37 GLY A C 26
ATOM 17652 O O . GLY A 1 37 ? 10.195 -5.347 1.327 1.00 0.00 37 GLY A O 26
ATOM 17656 N N . THR A 1 38 ? 8.840 -6.810 2.371 1.00 0.00 38 THR A N 26
ATOM 17657 C CA . THR A 1 38 ? 9.896 -7.354 3.213 1.00 0.00 38 THR A CA 26
ATOM 17658 C C . THR A 1 38 ? 10.538 -8.563 2.545 1.00 0.00 38 THR A C 26
ATOM 17659 O O . THR A 1 38 ? 10.252 -9.707 2.900 1.00 0.00 38 THR A O 26
ATOM 17670 N N . ALA A 1 39 ? 11.402 -8.301 1.573 1.00 0.00 39 ALA A N 26
ATOM 17671 C CA . ALA A 1 39 ? 12.085 -9.363 0.846 1.00 0.00 39 ALA A CA 26
ATOM 17672 C C . ALA A 1 39 ? 12.938 -10.223 1.776 1.00 0.00 39 ALA A C 26
ATOM 17673 O O . ALA A 1 39 ? 13.356 -11.322 1.411 1.00 0.00 39 ALA A O 26
ATOM 17680 N N . MET A 1 40 ? 13.192 -9.720 2.979 1.00 0.00 40 MET A N 26
ATOM 17681 C CA . MET A 1 40 ? 13.993 -10.447 3.956 1.00 0.00 40 MET A CA 26
ATOM 17682 C C . MET A 1 40 ? 13.131 -11.447 4.723 1.00 0.00 40 MET A C 26
ATOM 17683 O O . MET A 1 40 ? 13.561 -12.567 4.999 1.00 0.00 40 MET A O 26
ATOM 17697 N N . ASN A 1 41 ? 11.914 -11.035 5.066 1.00 0.00 41 ASN A N 26
ATOM 17698 C CA . ASN A 1 41 ? 10.995 -11.897 5.802 1.00 0.00 41 ASN A CA 26
ATOM 17699 C C . ASN A 1 41 ? 9.539 -11.562 5.472 1.00 0.00 41 ASN A C 26
ATOM 17700 O O . ASN A 1 41 ? 8.833 -10.961 6.280 1.00 0.00 41 ASN A O 26
ATOM 17711 N N . PRO A 1 42 ? 9.071 -11.956 4.274 1.00 0.00 42 PRO A N 26
ATOM 17712 C CA . PRO A 1 42 ? 7.692 -11.700 3.842 1.00 0.00 42 PRO A CA 26
ATOM 17713 C C . PRO A 1 42 ? 6.689 -12.615 4.538 1.00 0.00 42 PRO A C 26
ATOM 17714 O O . PRO A 1 42 ? 7.054 -13.681 5.038 1.00 0.00 42 PRO A O 26
ATOM 17725 N N . CYS A 1 43 ? 5.427 -12.198 4.568 1.00 0.00 43 CYS A N 26
ATOM 17726 C CA . CYS A 1 43 ? 4.380 -12.964 5.191 1.00 0.00 43 CYS A CA 26
ATOM 17727 C C . CYS A 1 43 ? 3.875 -14.049 4.255 1.00 0.00 43 CYS A C 26
ATOM 17728 O O . CYS A 1 43 ? 4.615 -14.954 3.868 1.00 0.00 43 CYS A O 26
ATOM 17735 N N . SER A 1 44 ? 2.611 -13.947 3.904 1.00 0.00 44 SER A N 26
ATOM 17736 C CA . SER A 1 44 ? 1.979 -14.908 3.019 1.00 0.00 44 SER A CA 26
ATOM 17737 C C . SER A 1 44 ? 2.286 -14.592 1.558 1.00 0.00 44 SER A C 26
ATOM 17738 O O . SER A 1 44 ? 2.132 -13.455 1.112 1.00 0.00 44 SER A O 26
ATOM 17746 N N . ARG A 1 45 ? 2.720 -15.607 0.819 1.00 0.00 45 ARG A N 26
ATOM 17747 C CA . ARG A 1 45 ? 3.049 -15.441 -0.591 1.00 0.00 45 ARG A CA 26
ATOM 17748 C C . ARG A 1 45 ? 2.923 -16.767 -1.337 1.00 0.00 45 ARG A C 26
ATOM 17749 O O . ARG A 1 45 ? 3.899 -17.504 -1.482 1.00 0.00 45 ARG A O 26
ATOM 17770 N N . THR A 1 46 ? 1.718 -17.063 -1.806 1.00 0.00 46 THR A N 26
ATOM 17771 C CA . THR A 1 46 ? 1.464 -18.300 -2.537 1.00 0.00 46 THR A CA 26
ATOM 17772 C C . THR A 1 46 ? 0.452 -18.073 -3.656 1.00 0.00 46 THR A C 26
ATOM 17773 O O . THR A 1 46 ? -0.339 -17.112 -3.551 1.00 0.00 46 THR A O 26
ATOM 17785 N N . CYS A 1 1 ? -12.443 -3.819 3.545 1.00 0.00 1 CYS A N 27
ATOM 17786 C CA . CYS A 1 1 ? -11.008 -3.499 3.324 1.00 0.00 1 CYS A CA 27
ATOM 17787 C C . CYS A 1 1 ? -10.738 -3.156 1.862 1.00 0.00 1 CYS A C 27
ATOM 17788 O O . CYS A 1 1 ? -11.657 -3.101 1.046 1.00 0.00 1 CYS A O 27
ATOM 17795 N N . VAL A 1 2 ? -9.470 -2.925 1.540 1.00 0.00 2 VAL A N 27
ATOM 17796 C CA . VAL A 1 2 ? -9.071 -2.584 0.178 1.00 0.00 2 VAL A CA 27
ATOM 17797 C C . VAL A 1 2 ? -8.592 -3.809 -0.579 1.00 0.00 2 VAL A C 27
ATOM 17798 O O . VAL A 1 2 ? -8.267 -4.833 0.019 1.00 0.00 2 VAL A O 27
ATOM 17811 N N . ARG A 1 3 ? -8.556 -3.702 -1.900 1.00 0.00 3 ARG A N 27
ATOM 17812 C CA . ARG A 1 3 ? -8.126 -4.808 -2.733 1.00 0.00 3 ARG A CA 27
ATOM 17813 C C . ARG A 1 3 ? -6.605 -4.927 -2.735 1.00 0.00 3 ARG A C 27
ATOM 17814 O O . ARG A 1 3 ? -5.928 -4.352 -1.883 1.00 0.00 3 ARG A O 27
ATOM 17835 N N . LEU A 1 4 ? -6.075 -5.681 -3.692 1.00 0.00 4 LEU A N 27
ATOM 17836 C CA . LEU A 1 4 ? -4.641 -5.884 -3.802 1.00 0.00 4 LEU A CA 27
ATOM 17837 C C . LEU A 1 4 ? -3.926 -4.591 -4.180 1.00 0.00 4 LEU A C 27
ATOM 17838 O O . LEU A 1 4 ? -2.753 -4.401 -3.856 1.00 0.00 4 LEU A O 27
ATOM 17854 N N . HIS A 1 5 ? -4.639 -3.704 -4.862 1.00 0.00 5 HIS A N 27
ATOM 17855 C CA . HIS A 1 5 ? -4.076 -2.433 -5.278 1.00 0.00 5 HIS A CA 27
ATOM 17856 C C . HIS A 1 5 ? -5.172 -1.398 -5.502 1.00 0.00 5 HIS A C 27
ATOM 17857 O O . HIS A 1 5 ? -5.511 -1.070 -6.638 1.00 0.00 5 HIS A O 27
ATOM 17872 N N . GLU A 1 6 ? -5.720 -0.883 -4.405 1.00 0.00 6 GLU A N 27
ATOM 17873 C CA . GLU A 1 6 ? -6.774 0.119 -4.472 1.00 0.00 6 GLU A CA 27
ATOM 17874 C C . GLU A 1 6 ? -6.539 1.218 -3.441 1.00 0.00 6 GLU A C 27
ATOM 17875 O O . GLU A 1 6 ? -5.783 1.033 -2.486 1.00 0.00 6 GLU A O 27
ATOM 17887 N N . SER A 1 7 ? -7.188 2.360 -3.640 1.00 0.00 7 SER A N 27
ATOM 17888 C CA . SER A 1 7 ? -7.047 3.489 -2.729 1.00 0.00 7 SER A CA 27
ATOM 17889 C C . SER A 1 7 ? -7.945 3.323 -1.506 1.00 0.00 7 SER A C 27
ATOM 17890 O O . SER A 1 7 ? -9.025 2.739 -1.591 1.00 0.00 7 SER A O 27
ATOM 17898 N N . CYS A 1 8 ? -7.490 3.843 -0.370 1.00 0.00 8 CYS A N 27
ATOM 17899 C CA . CYS A 1 8 ? -8.252 3.755 0.872 1.00 0.00 8 CYS A CA 27
ATOM 17900 C C . CYS A 1 8 ? -8.754 5.129 1.315 1.00 0.00 8 CYS A C 27
ATOM 17901 O O . CYS A 1 8 ? -9.610 5.226 2.193 1.00 0.00 8 CYS A O 27
ATOM 17908 N N . LEU A 1 9 ? -8.214 6.185 0.697 1.00 0.00 9 LEU A N 27
ATOM 17909 C CA . LEU A 1 9 ? -8.586 7.572 1.007 1.00 0.00 9 LEU A CA 27
ATOM 17910 C C . LEU A 1 9 ? -9.114 7.726 2.434 1.00 0.00 9 LEU A C 27
ATOM 17911 O O . LEU A 1 9 ? -10.303 7.535 2.692 1.00 0.00 9 LEU A O 27
ATOM 17927 N N . GLY A 1 10 ? -8.220 8.077 3.353 1.00 0.00 10 GLY A N 27
ATOM 17928 C CA . GLY A 1 10 ? -8.612 8.253 4.741 1.00 0.00 10 GLY A CA 27
ATOM 17929 C C . GLY A 1 10 ? -7.811 7.377 5.688 1.00 0.00 10 GLY A C 27
ATOM 17930 O O . GLY A 1 10 ? -7.775 7.627 6.892 1.00 0.00 10 GLY A O 27
ATOM 17934 N N . GLN A 1 11 ? -7.167 6.347 5.141 1.00 0.00 11 GLN A N 27
ATOM 17935 C CA . GLN A 1 11 ? -6.365 5.426 5.942 1.00 0.00 11 GLN A CA 27
ATOM 17936 C C . GLN A 1 11 ? -7.236 4.574 6.866 1.00 0.00 11 GLN A C 27
ATOM 17937 O O . GLN A 1 11 ? -6.721 3.811 7.684 1.00 0.00 11 GLN A O 27
ATOM 17951 N N . GLN A 1 12 ? -8.556 4.694 6.728 1.00 0.00 12 GLN A N 27
ATOM 17952 C CA . GLN A 1 12 ? -9.482 3.921 7.550 1.00 0.00 12 GLN A CA 27
ATOM 17953 C C . GLN A 1 12 ? -9.932 2.656 6.823 1.00 0.00 12 GLN A C 27
ATOM 17954 O O . GLN A 1 12 ? -10.963 2.072 7.158 1.00 0.00 12 GLN A O 27
ATOM 17968 N N . VAL A 1 13 ? -9.159 2.238 5.825 1.00 0.00 13 VAL A N 27
ATOM 17969 C CA . VAL A 1 13 ? -9.487 1.046 5.053 1.00 0.00 13 VAL A CA 27
ATOM 17970 C C . VAL A 1 13 ? -8.232 0.252 4.697 1.00 0.00 13 VAL A C 27
ATOM 17971 O O . VAL A 1 13 ? -7.624 0.473 3.651 1.00 0.00 13 VAL A O 27
ATOM 17984 N N . PRO A 1 14 ? -7.826 -0.691 5.567 1.00 0.00 14 PRO A N 27
ATOM 17985 C CA . PRO A 1 14 ? -6.639 -1.519 5.334 1.00 0.00 14 PRO A CA 27
ATOM 17986 C C . PRO A 1 14 ? -6.838 -2.505 4.190 1.00 0.00 14 PRO A C 27
ATOM 17987 O O . PRO A 1 14 ? -7.967 -2.824 3.821 1.00 0.00 14 PRO A O 27
ATOM 17998 N N . CYS A 1 15 ? -5.731 -2.985 3.633 1.00 0.00 15 CYS A N 27
ATOM 17999 C CA . CYS A 1 15 ? -5.783 -3.937 2.529 1.00 0.00 15 CYS A CA 27
ATOM 18000 C C . CYS A 1 15 ? -6.420 -5.254 2.968 1.00 0.00 15 CYS A C 27
ATOM 18001 O O . CYS A 1 15 ? -6.245 -5.691 4.106 1.00 0.00 15 CYS A O 27
ATOM 18008 N N . CYS A 1 16 ? -7.154 -5.879 2.055 1.00 0.00 16 CYS A N 27
ATOM 18009 C CA . CYS A 1 16 ? -7.820 -7.149 2.334 1.00 0.00 16 CYS A CA 27
ATOM 18010 C C . CYS A 1 16 ? -6.817 -8.298 2.439 1.00 0.00 16 CYS A C 27
ATOM 18011 O O . CYS A 1 16 ? -7.183 -9.414 2.808 1.00 0.00 16 CYS A O 27
ATOM 18018 N N . ASP A 1 17 ? -5.557 -8.032 2.101 1.00 0.00 17 ASP A N 27
ATOM 18019 C CA . ASP A 1 17 ? -4.521 -9.059 2.147 1.00 0.00 17 ASP A CA 27
ATOM 18020 C C . ASP A 1 17 ? -3.853 -9.124 3.519 1.00 0.00 17 ASP A C 27
ATOM 18021 O O . ASP A 1 17 ? -3.603 -8.096 4.155 1.00 0.00 17 ASP A O 27
ATOM 18030 N N . PRO A 1 18 ? -3.537 -10.344 3.995 1.00 0.00 18 PRO A N 27
ATOM 18031 C CA . PRO A 1 18 ? -2.885 -10.540 5.291 1.00 0.00 18 PRO A CA 27
ATOM 18032 C C . PRO A 1 18 ? -1.587 -9.751 5.393 1.00 0.00 18 PRO A C 27
ATOM 18033 O O . PRO A 1 18 ? -0.793 -9.716 4.454 1.00 0.00 18 PRO A O 27
ATOM 18044 N N . CYS A 1 19 ? -1.378 -9.114 6.539 1.00 0.00 19 CYS A N 27
ATOM 18045 C CA . CYS A 1 19 ? -0.184 -8.323 6.764 1.00 0.00 19 CYS A CA 27
ATOM 18046 C C . CYS A 1 19 ? -0.077 -7.166 5.765 1.00 0.00 19 CYS A C 27
ATOM 18047 O O . CYS A 1 19 ? 0.969 -6.523 5.661 1.00 0.00 19 CYS A O 27
ATOM 18054 N N . ALA A 1 20 ? -1.162 -6.891 5.040 1.00 0.00 20 ALA A N 27
ATOM 18055 C CA . ALA A 1 20 ? -1.166 -5.806 4.069 1.00 0.00 20 ALA A CA 27
ATOM 18056 C C . ALA A 1 20 ? -1.925 -4.599 4.606 1.00 0.00 20 ALA A C 27
ATOM 18057 O O . ALA A 1 20 ? -3.029 -4.731 5.135 1.00 0.00 20 ALA A O 27
ATOM 18064 N N . THR A 1 21 ? -1.326 -3.422 4.466 1.00 0.00 21 THR A N 27
ATOM 18065 C CA . THR A 1 21 ? -1.943 -2.190 4.939 1.00 0.00 21 THR A CA 27
ATOM 18066 C C . THR A 1 21 ? -1.841 -1.094 3.885 1.00 0.00 21 THR A C 27
ATOM 18067 O O . THR A 1 21 ? -0.961 -1.128 3.025 1.00 0.00 21 THR A O 27
ATOM 18078 N N . CYS A 1 22 ? -2.745 -0.124 3.958 1.00 0.00 22 CYS A N 27
ATOM 18079 C CA . CYS A 1 22 ? -2.753 0.982 3.008 1.00 0.00 22 CYS A CA 27
ATOM 18080 C C . CYS A 1 22 ? -1.590 1.932 3.263 1.00 0.00 22 CYS A C 27
ATOM 18081 O O . CYS A 1 22 ? -1.442 2.469 4.362 1.00 0.00 22 CYS A O 27
ATOM 18088 N N . TYR A 1 23 ? -0.767 2.139 2.240 1.00 0.00 23 TYR A N 27
ATOM 18089 C CA . TYR A 1 23 ? 0.383 3.029 2.351 1.00 0.00 23 TYR A CA 27
ATOM 18090 C C . TYR A 1 23 ? 0.271 4.180 1.352 1.00 0.00 23 TYR A C 27
ATOM 18091 O O . TYR A 1 23 ? -0.304 4.024 0.273 1.00 0.00 23 TYR A O 27
ATOM 18109 N N . CYS A 1 24 ? 0.820 5.333 1.723 1.00 0.00 24 CYS A N 27
ATOM 18110 C CA . CYS A 1 24 ? 0.780 6.511 0.864 1.00 0.00 24 CYS A CA 27
ATOM 18111 C C . CYS A 1 24 ? 2.154 6.801 0.271 1.00 0.00 24 CYS A C 27
ATOM 18112 O O . CYS A 1 24 ? 3.160 6.805 0.982 1.00 0.00 24 CYS A O 27
ATOM 18119 N N . ARG A 1 25 ? 2.192 7.049 -1.035 1.00 0.00 25 ARG A N 27
ATOM 18120 C CA . ARG A 1 25 ? 3.447 7.346 -1.715 1.00 0.00 25 ARG A CA 27
ATOM 18121 C C . ARG A 1 25 ? 3.943 8.748 -1.377 1.00 0.00 25 ARG A C 27
ATOM 18122 O O . ARG A 1 25 ? 5.074 9.114 -1.702 1.00 0.00 25 ARG A O 27
ATOM 18143 N N . PHE A 1 26 ? 3.095 9.526 -0.718 1.00 0.00 26 PHE A N 27
ATOM 18144 C CA . PHE A 1 26 ? 3.438 10.880 -0.328 1.00 0.00 26 PHE A CA 27
ATOM 18145 C C . PHE A 1 26 ? 2.819 11.196 1.031 1.00 0.00 26 PHE A C 27
ATOM 18146 O O . PHE A 1 26 ? 2.493 10.286 1.795 1.00 0.00 26 PHE A O 27
ATOM 18163 N N . PHE A 1 27 ? 2.647 12.475 1.330 1.00 0.00 27 PHE A N 27
ATOM 18164 C CA . PHE A 1 27 ? 2.061 12.892 2.584 1.00 0.00 27 PHE A CA 27
ATOM 18165 C C . PHE A 1 27 ? 0.691 12.249 2.771 1.00 0.00 27 PHE A C 27
ATOM 18166 O O . PHE A 1 27 ? 0.505 11.399 3.642 1.00 0.00 27 PHE A O 27
ATOM 18183 N N . ASN A 1 28 ? -0.260 12.652 1.937 1.00 0.00 28 ASN A N 27
ATOM 18184 C CA . ASN A 1 28 ? -1.612 12.111 1.996 1.00 0.00 28 ASN A CA 27
ATOM 18185 C C . ASN A 1 28 ? -2.309 12.253 0.646 1.00 0.00 28 ASN A C 27
A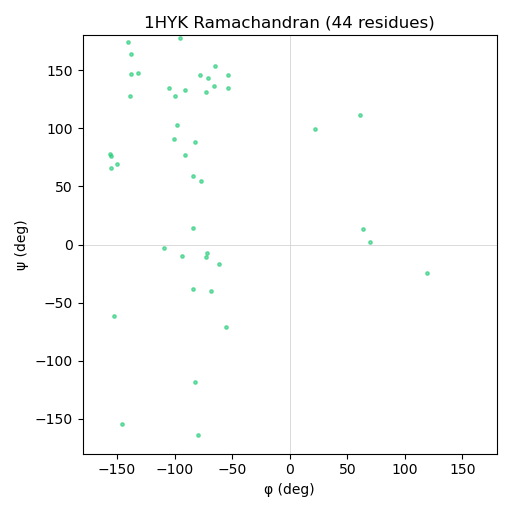TOM 18186 O O . ASN A 1 28 ? -3.102 13.173 0.445 1.00 0.00 28 ASN A O 27
ATOM 18197 N N . ALA A 1 29 ? -2.008 11.345 -0.277 1.00 0.00 29 ALA A N 27
ATOM 18198 C CA . ALA A 1 29 ? -2.614 11.393 -1.603 1.00 0.00 29 ALA A CA 27
ATOM 18199 C C . ALA A 1 29 ? -2.727 10.002 -2.221 1.00 0.00 29 ALA A C 27
ATOM 18200 O O . ALA A 1 29 ? -3.824 9.458 -2.346 1.00 0.00 29 ALA A O 27
ATOM 18207 N N . PHE A 1 30 ? -1.591 9.435 -2.612 1.00 0.00 30 PHE A N 27
ATOM 18208 C CA . PHE A 1 30 ? -1.575 8.110 -3.222 1.00 0.00 30 PHE A CA 27
ATOM 18209 C C . PHE A 1 30 ? -1.565 7.019 -2.154 1.00 0.00 30 PHE A C 27
ATOM 18210 O O . PHE A 1 30 ? -0.588 6.284 -2.012 1.00 0.00 30 PHE A O 27
ATOM 18227 N N . CYS A 1 31 ? -2.661 6.917 -1.409 1.00 0.00 31 CYS A N 27
ATOM 18228 C CA . CYS A 1 31 ? -2.780 5.917 -0.354 1.00 0.00 31 CYS A CA 27
ATOM 18229 C C . CYS A 1 31 ? -3.558 4.700 -0.843 1.00 0.00 31 CYS A C 27
ATOM 18230 O O . CYS A 1 31 ? -4.777 4.757 -1.010 1.00 0.00 31 CYS A O 27
ATOM 18237 N N . TYR A 1 32 ? -2.849 3.597 -1.065 1.00 0.00 32 TYR A N 27
ATOM 18238 C CA . TYR A 1 32 ? -3.482 2.368 -1.531 1.00 0.00 32 TYR A CA 27
ATOM 18239 C C . TYR A 1 32 ? -2.937 1.152 -0.788 1.00 0.00 32 TYR A C 27
ATOM 18240 O O . TYR A 1 32 ? -1.998 1.262 0.001 1.00 0.00 32 TYR A O 27
ATOM 18258 N N . CYS A 1 33 ? -3.536 -0.008 -1.044 1.00 0.00 33 CYS A N 27
ATOM 18259 C CA . CYS A 1 33 ? -3.118 -1.250 -0.400 1.00 0.00 33 CYS A CA 27
ATOM 18260 C C . CYS A 1 33 ? -1.626 -1.509 -0.611 1.00 0.00 33 CYS A C 27
ATOM 18261 O O . CYS A 1 33 ? -1.105 -1.346 -1.713 1.00 0.00 33 CYS A O 27
ATOM 18268 N N . ARG A 1 34 ? -0.956 -1.928 0.457 1.00 0.00 34 ARG A N 27
ATOM 18269 C CA . ARG A 1 34 ? 0.469 -2.229 0.402 1.00 0.00 34 ARG A CA 27
ATOM 18270 C C . ARG A 1 34 ? 0.774 -3.499 1.189 1.00 0.00 34 ARG A C 27
ATOM 18271 O O . ARG A 1 34 ? 0.573 -3.552 2.402 1.00 0.00 34 ARG A O 27
ATOM 18292 N N . LYS A 1 35 ? 1.251 -4.525 0.490 1.00 0.00 35 LYS A N 27
ATOM 18293 C CA . LYS A 1 35 ? 1.573 -5.801 1.126 1.00 0.00 35 LYS A CA 27
ATOM 18294 C C . LYS A 1 35 ? 2.978 -5.795 1.727 1.00 0.00 35 LYS A C 27
ATOM 18295 O O . LYS A 1 35 ? 3.584 -6.851 1.908 1.00 0.00 35 LYS A O 27
ATOM 18314 N N . LEU A 1 36 ? 3.495 -4.609 2.041 1.00 0.00 36 LEU A N 27
ATOM 18315 C CA . LEU A 1 36 ? 4.819 -4.484 2.621 1.00 0.00 36 LEU A CA 27
ATOM 18316 C C . LEU A 1 36 ? 5.880 -5.063 1.701 1.00 0.00 36 LEU A C 27
ATOM 18317 O O . LEU A 1 36 ? 5.959 -6.274 1.500 1.00 0.00 36 LEU A O 27
ATOM 18333 N N . GLY A 1 37 ? 6.693 -4.179 1.145 1.00 0.00 37 GLY A N 27
ATOM 18334 C CA . GLY A 1 37 ? 7.749 -4.601 0.243 1.00 0.00 37 GLY A CA 27
ATOM 18335 C C . GLY A 1 37 ? 8.957 -5.153 0.977 1.00 0.00 37 GLY A C 27
ATOM 18336 O O . GLY A 1 37 ? 10.079 -4.692 0.770 1.00 0.00 37 GLY A O 27
ATOM 18340 N N . THR A 1 38 ? 8.730 -6.146 1.831 1.00 0.00 38 THR A N 27
ATOM 18341 C CA . THR A 1 38 ? 9.807 -6.762 2.593 1.00 0.00 38 THR A CA 27
ATOM 18342 C C . THR A 1 38 ? 10.382 -7.954 1.835 1.00 0.00 38 THR A C 27
ATOM 18343 O O . THR A 1 38 ? 10.092 -9.106 2.158 1.00 0.00 38 THR A O 27
ATOM 18354 N N . ALA A 1 39 ? 11.195 -7.667 0.827 1.00 0.00 39 ALA A N 27
ATOM 18355 C CA . ALA A 1 39 ? 11.811 -8.713 0.016 1.00 0.00 39 ALA A CA 27
ATOM 18356 C C . ALA A 1 39 ? 12.704 -9.621 0.857 1.00 0.00 39 ALA A C 27
ATOM 18357 O O . ALA A 1 39 ? 13.053 -10.723 0.436 1.00 0.00 39 ALA A O 27
ATOM 18364 N N . MET A 1 40 ? 13.067 -9.154 2.045 1.00 0.00 40 MET A N 27
ATOM 18365 C CA . MET A 1 40 ? 13.917 -9.930 2.943 1.00 0.00 40 MET A CA 27
ATOM 18366 C C . MET A 1 40 ? 13.085 -10.910 3.763 1.00 0.00 40 MET A C 27
ATOM 18367 O O . MET A 1 40 ? 13.526 -12.022 4.054 1.00 0.00 40 MET A O 27
ATOM 18381 N N . ASN A 1 41 ? 11.878 -10.491 4.131 1.00 0.00 41 ASN A N 27
ATOM 18382 C CA . ASN A 1 41 ? 10.983 -11.333 4.917 1.00 0.00 41 ASN A CA 27
ATOM 18383 C C . ASN A 1 41 ? 9.521 -11.012 4.608 1.00 0.00 41 ASN A C 27
ATOM 18384 O O . ASN A 1 41 ? 8.793 -10.505 5.461 1.00 0.00 41 ASN A O 27
ATOM 18395 N N . PRO A 1 42 ? 9.071 -11.309 3.375 1.00 0.00 42 PRO A N 27
ATOM 18396 C CA . PRO A 1 42 ? 7.691 -11.051 2.957 1.00 0.00 42 PRO A CA 27
ATOM 18397 C C . PRO A 1 42 ? 6.717 -12.091 3.500 1.00 0.00 42 PRO A C 27
ATOM 18398 O O . PRO A 1 42 ? 7.124 -13.171 3.929 1.00 0.00 42 PRO A O 27
ATOM 18409 N N . CYS A 1 43 ? 5.429 -11.761 3.480 1.00 0.00 43 CYS A N 27
ATOM 18410 C CA . CYS A 1 43 ? 4.402 -12.644 3.960 1.00 0.00 43 CYS A CA 27
ATOM 18411 C C . CYS A 1 43 ? 4.027 -13.662 2.895 1.00 0.00 43 CYS A C 27
ATOM 18412 O O . CYS A 1 43 ? 4.853 -14.465 2.461 1.00 0.00 43 CYS A O 27
ATOM 18419 N N . SER A 1 44 ? 2.776 -13.616 2.488 1.00 0.00 44 SER A N 27
ATOM 18420 C CA . SER A 1 44 ? 2.263 -14.522 1.479 1.00 0.00 44 SER A CA 27
ATOM 18421 C C . SER A 1 44 ? 2.599 -14.027 0.075 1.00 0.00 44 SER A C 27
ATOM 18422 O O . SER A 1 44 ? 1.804 -13.329 -0.553 1.00 0.00 44 SER A O 27
ATOM 18430 N N . ARG A 1 45 ? 3.781 -14.392 -0.410 1.00 0.00 45 ARG A N 27
ATOM 18431 C CA . ARG A 1 45 ? 4.221 -13.984 -1.738 1.00 0.00 45 ARG A CA 27
ATOM 18432 C C . ARG A 1 45 ? 5.246 -14.965 -2.299 1.00 0.00 45 ARG A C 27
ATOM 18433 O O . ARG A 1 45 ? 6.233 -14.564 -2.914 1.00 0.00 45 ARG A O 27
ATOM 18454 N N . THR A 1 46 ? 5.004 -16.255 -2.083 1.00 0.00 46 THR A N 27
ATOM 18455 C CA . THR A 1 46 ? 5.905 -17.293 -2.568 1.00 0.00 46 THR A CA 27
ATOM 18456 C C . THR A 1 46 ? 6.035 -17.235 -4.086 1.00 0.00 46 THR A C 27
ATOM 18457 O O . THR A 1 46 ? 4.992 -17.269 -4.771 1.00 0.00 46 THR A O 27
ATOM 18469 N N . CYS A 1 1 ? -12.396 -4.131 3.553 1.00 0.00 1 CYS A N 28
ATOM 18470 C CA . CYS A 1 1 ? -11.012 -3.609 3.392 1.00 0.00 1 CYS A CA 28
ATOM 18471 C C . CYS A 1 1 ? -10.730 -3.253 1.935 1.00 0.00 1 CYS A C 28
ATOM 18472 O O . CYS A 1 1 ? -11.649 -3.135 1.124 1.00 0.00 1 CYS A O 28
ATOM 18479 N N . VAL A 1 2 ? -9.452 -3.087 1.609 1.00 0.00 2 VAL A N 28
ATOM 18480 C CA . VAL A 1 2 ? -9.043 -2.748 0.251 1.00 0.00 2 VAL A CA 28
ATOM 18481 C C . VAL A 1 2 ? -8.639 -3.992 -0.520 1.00 0.00 2 VAL A C 28
ATOM 18482 O O . VAL A 1 2 ? -8.444 -5.060 0.062 1.00 0.00 2 VAL A O 28
ATOM 18495 N N . ARG A 1 3 ? -8.521 -3.850 -1.831 1.00 0.00 3 ARG A N 28
ATOM 18496 C CA . ARG A 1 3 ? -8.147 -4.967 -2.675 1.00 0.00 3 ARG A CA 28
ATOM 18497 C C . ARG A 1 3 ? -6.642 -5.207 -2.623 1.00 0.00 3 ARG A C 28
ATOM 18498 O O . ARG A 1 3 ? -5.954 -4.704 -1.735 1.00 0.00 3 ARG A O 28
ATOM 18519 N N . LEU A 1 4 ? -6.135 -5.980 -3.577 1.00 0.00 4 LEU A N 28
ATOM 18520 C CA . LEU A 1 4 ? -4.718 -6.292 -3.637 1.00 0.00 4 LEU A CA 28
ATOM 18521 C C . LEU A 1 4 ? -3.899 -5.060 -3.998 1.00 0.00 4 LEU A C 28
ATOM 18522 O O . LEU A 1 4 ? -2.755 -4.914 -3.568 1.00 0.00 4 LEU A O 28
ATOM 18538 N N . HIS A 1 5 ? -4.492 -4.175 -4.789 1.00 0.00 5 HIS A N 28
ATOM 18539 C CA . HIS A 1 5 ? -3.822 -2.958 -5.205 1.00 0.00 5 HIS A CA 28
ATOM 18540 C C . HIS A 1 5 ? -4.829 -1.869 -5.567 1.00 0.00 5 HIS A C 28
ATOM 18541 O O . HIS A 1 5 ? -4.999 -1.530 -6.737 1.00 0.00 5 HIS A O 28
ATOM 18556 N N . GLU A 1 6 ? -5.494 -1.326 -4.552 1.00 0.00 6 GLU A N 28
ATOM 18557 C CA . GLU A 1 6 ? -6.482 -0.275 -4.762 1.00 0.00 6 GLU A CA 28
ATOM 18558 C C . GLU A 1 6 ? -6.386 0.789 -3.672 1.00 0.00 6 GLU A C 28
ATOM 18559 O O . GLU A 1 6 ? -5.840 0.542 -2.597 1.00 0.00 6 GLU A O 28
ATOM 18571 N N . SER A 1 7 ? -6.924 1.970 -3.957 1.00 0.00 7 SER A N 28
ATOM 18572 C CA . SER A 1 7 ? -6.905 3.071 -3.001 1.00 0.00 7 SER A CA 28
ATOM 18573 C C . SER A 1 7 ? -7.961 2.866 -1.920 1.00 0.00 7 SER A C 28
ATOM 18574 O O . SER A 1 7 ? -8.988 2.231 -2.156 1.00 0.00 7 SER A O 28
ATOM 18582 N N . CYS A 1 8 ? -7.699 3.407 -0.735 1.00 0.00 8 CYS A N 28
ATOM 18583 C CA . CYS A 1 8 ? -8.629 3.281 0.382 1.00 0.00 8 CYS A CA 28
ATOM 18584 C C . CYS A 1 8 ? -9.276 4.618 0.706 1.00 0.00 8 CYS A C 28
ATOM 18585 O O . CYS A 1 8 ? -10.479 4.693 0.954 1.00 0.00 8 CYS A O 28
ATOM 18592 N N . LEU A 1 9 ? -8.459 5.664 0.701 1.00 0.00 9 LEU A N 28
ATOM 18593 C CA . LEU A 1 9 ? -8.915 7.029 0.989 1.00 0.00 9 LEU A CA 28
ATOM 18594 C C . LEU A 1 9 ? -8.753 7.352 2.472 1.00 0.00 9 LEU A C 28
ATOM 18595 O O . LEU A 1 9 ? -9.379 6.724 3.325 1.00 0.00 9 LEU A O 28
ATOM 18611 N N . GLY A 1 10 ? -7.912 8.337 2.769 1.00 0.00 10 GLY A N 28
ATOM 18612 C CA . GLY A 1 10 ? -7.686 8.727 4.151 1.00 0.00 10 GLY A CA 28
ATOM 18613 C C . GLY A 1 10 ? -7.102 7.608 4.992 1.00 0.00 10 GLY A C 28
ATOM 18614 O O . GLY A 1 10 ? -7.151 7.660 6.221 1.00 0.00 10 GLY A O 28
ATOM 18618 N N . GLN A 1 11 ? -6.549 6.591 4.330 1.00 0.00 11 GLN A N 28
ATOM 18619 C CA . GLN A 1 11 ? -5.947 5.448 5.018 1.00 0.00 11 GLN A CA 28
ATOM 18620 C C . GLN A 1 11 ? -6.854 4.913 6.126 1.00 0.00 11 GLN A C 28
ATOM 18621 O O . GLN A 1 11 ? -6.376 4.343 7.106 1.00 0.00 11 GLN A O 28
ATOM 18635 N N . GLN A 1 12 ? -8.160 5.095 5.962 1.00 0.00 12 GLN A N 28
ATOM 18636 C CA . GLN A 1 12 ? -9.125 4.625 6.948 1.00 0.00 12 GLN A CA 28
ATOM 18637 C C . GLN A 1 12 ? -9.593 3.203 6.634 1.00 0.00 12 GLN A C 28
ATOM 18638 O O . GLN A 1 12 ? -10.514 2.692 7.273 1.00 0.00 12 GLN A O 28
ATOM 18652 N N . VAL A 1 13 ? -8.959 2.568 5.651 1.00 0.00 13 VAL A N 28
ATOM 18653 C CA . VAL A 1 13 ? -9.319 1.210 5.263 1.00 0.00 13 VAL A CA 28
ATOM 18654 C C . VAL A 1 13 ? -8.082 0.399 4.882 1.00 0.00 13 VAL A C 28
ATOM 18655 O O . VAL A 1 13 ? -7.577 0.517 3.766 1.00 0.00 13 VAL A O 28
ATOM 18668 N N . PRO A 1 14 ? -7.575 -0.439 5.804 1.00 0.00 14 PRO A N 28
ATOM 18669 C CA . PRO A 1 14 ? -6.394 -1.267 5.543 1.00 0.00 14 PRO A CA 28
ATOM 18670 C C . PRO A 1 14 ? -6.670 -2.344 4.502 1.00 0.00 14 PRO A C 28
ATOM 18671 O O . PRO A 1 14 ? -7.823 -2.687 4.241 1.00 0.00 14 PRO A O 28
ATOM 18682 N N . CYS A 1 15 ? -5.607 -2.872 3.907 1.00 0.00 15 CYS A N 28
ATOM 18683 C CA . CYS A 1 15 ? -5.743 -3.910 2.889 1.00 0.00 15 CYS A CA 28
ATOM 18684 C C . CYS A 1 15 ? -6.355 -5.180 3.471 1.00 0.00 15 CYS A C 28
ATOM 18685 O O . CYS A 1 15 ? -5.997 -5.610 4.566 1.00 0.00 15 CYS A O 28
ATOM 18692 N N . CYS A 1 16 ? -7.272 -5.777 2.719 1.00 0.00 16 CYS A N 28
ATOM 18693 C CA . CYS A 1 16 ? -7.934 -7.007 3.141 1.00 0.00 16 CYS A CA 28
ATOM 18694 C C . CYS A 1 16 ? -6.983 -8.205 3.071 1.00 0.00 16 CYS A C 28
ATOM 18695 O O . CYS A 1 16 ? -7.333 -9.307 3.494 1.00 0.00 16 CYS A O 28
ATOM 18702 N N . ASP A 1 17 ? -5.786 -7.991 2.524 1.00 0.00 17 ASP A N 28
ATOM 18703 C CA . ASP A 1 17 ? -4.805 -9.064 2.392 1.00 0.00 17 ASP A CA 28
ATOM 18704 C C . ASP A 1 17 ? -3.933 -9.187 3.642 1.00 0.00 17 ASP A C 28
ATOM 18705 O O . ASP A 1 17 ? -3.561 -8.184 4.256 1.00 0.00 17 ASP A O 28
ATOM 18714 N N . PRO A 1 18 ? -3.582 -10.428 4.029 1.00 0.00 18 PRO A N 28
ATOM 18715 C CA . PRO A 1 18 ? -2.742 -10.681 5.202 1.00 0.00 18 PRO A CA 28
ATOM 18716 C C . PRO A 1 18 ? -1.417 -9.935 5.124 1.00 0.00 18 PRO A C 28
ATOM 18717 O O . PRO A 1 18 ? -0.753 -9.935 4.088 1.00 0.00 18 PRO A O 28
ATOM 18728 N N . CYS A 1 19 ? -1.043 -9.288 6.223 1.00 0.00 19 CYS A N 28
ATOM 18729 C CA . CYS A 1 19 ? 0.198 -8.526 6.274 1.00 0.00 19 CYS A CA 28
ATOM 18730 C C . CYS A 1 19 ? 0.173 -7.362 5.282 1.00 0.00 19 CYS A C 28
ATOM 18731 O O . CYS A 1 19 ? 1.208 -6.766 4.984 1.00 0.00 19 CYS A O 28
ATOM 18738 N N . ALA A 1 20 ? -1.015 -7.036 4.772 1.00 0.00 20 ALA A N 28
ATOM 18739 C CA . ALA A 1 20 ? -1.158 -5.940 3.821 1.00 0.00 20 ALA A CA 28
ATOM 18740 C C . ALA A 1 20 ? -1.853 -4.746 4.465 1.00 0.00 20 ALA A C 28
ATOM 18741 O O . ALA A 1 20 ? -2.868 -4.897 5.143 1.00 0.00 20 ALA A O 28
ATOM 18748 N N . THR A 1 21 ? -1.297 -3.559 4.250 1.00 0.00 21 THR A N 28
ATOM 18749 C CA . THR A 1 21 ? -1.863 -2.337 4.811 1.00 0.00 21 THR A CA 28
ATOM 18750 C C . THR A 1 21 ? -1.859 -1.216 3.778 1.00 0.00 21 THR A C 28
ATOM 18751 O O . THR A 1 21 ? -0.977 -1.152 2.923 1.00 0.00 21 THR A O 28
ATOM 18762 N N . CYS A 1 22 ? -2.849 -0.333 3.860 1.00 0.00 22 CYS A N 28
ATOM 18763 C CA . CYS A 1 22 ? -2.953 0.785 2.929 1.00 0.00 22 CYS A CA 28
ATOM 18764 C C . CYS A 1 22 ? -1.893 1.842 3.226 1.00 0.00 22 CYS A C 28
ATOM 18765 O O . CYS A 1 22 ? -1.927 2.489 4.273 1.00 0.00 22 CYS A O 28
ATOM 18772 N N . TYR A 1 23 ? -0.955 2.014 2.300 1.00 0.00 23 TYR A N 28
ATOM 18773 C CA . TYR A 1 23 ? 0.109 2.998 2.468 1.00 0.00 23 TYR A CA 28
ATOM 18774 C C . TYR A 1 23 ? -0.021 4.120 1.440 1.00 0.00 23 TYR A C 28
ATOM 18775 O O . TYR A 1 23 ? -0.556 3.917 0.350 1.00 0.00 23 TYR A O 28
ATOM 18793 N N . CYS A 1 24 ? 0.472 5.302 1.799 1.00 0.00 24 CYS A N 28
ATOM 18794 C CA . CYS A 1 24 ? 0.409 6.457 0.910 1.00 0.00 24 CYS A CA 28
ATOM 18795 C C . CYS A 1 24 ? 1.777 6.764 0.310 1.00 0.00 24 CYS A C 28
ATOM 18796 O O . CYS A 1 24 ? 2.792 6.725 1.005 1.00 0.00 24 CYS A O 28
ATOM 18803 N N . ARG A 1 25 ? 1.795 7.075 -0.983 1.00 0.00 25 ARG A N 28
ATOM 18804 C CA . ARG A 1 25 ? 3.040 7.393 -1.670 1.00 0.00 25 ARG A CA 28
ATOM 18805 C C . ARG A 1 25 ? 3.564 8.767 -1.263 1.00 0.00 25 ARG A C 28
ATOM 18806 O O . ARG A 1 25 ? 4.702 9.125 -1.565 1.00 0.00 25 ARG A O 28
ATOM 18827 N N . PHE A 1 26 ? 2.727 9.525 -0.570 1.00 0.00 26 PHE A N 28
ATOM 18828 C CA . PHE A 1 26 ? 3.093 10.854 -0.109 1.00 0.00 26 PHE A CA 28
ATOM 18829 C C . PHE A 1 26 ? 2.434 11.134 1.239 1.00 0.00 26 PHE A C 28
ATOM 18830 O O . PHE A 1 26 ? 2.094 10.205 1.973 1.00 0.00 26 PHE A O 28
ATOM 18847 N N . PHE A 1 27 ? 2.245 12.407 1.562 1.00 0.00 27 PHE A N 28
ATOM 18848 C CA . PHE A 1 27 ? 1.622 12.793 2.807 1.00 0.00 27 PHE A CA 28
ATOM 18849 C C . PHE A 1 27 ? 0.245 12.148 2.935 1.00 0.00 27 PHE A C 28
ATOM 18850 O O . PHE A 1 27 ? 0.019 11.302 3.800 1.00 0.00 27 PHE A O 28
ATOM 18867 N N . ASN A 1 28 ? -0.670 12.552 2.060 1.00 0.00 28 ASN A N 28
ATOM 18868 C CA . ASN A 1 28 ? -2.024 12.016 2.062 1.00 0.00 28 ASN A CA 28
ATOM 18869 C C . ASN A 1 28 ? -2.666 12.167 0.686 1.00 0.00 28 ASN A C 28
ATOM 18870 O O . ASN A 1 28 ? -3.408 13.119 0.442 1.00 0.00 28 ASN A O 28
ATOM 18881 N N . ALA A 1 29 ? -2.378 11.230 -0.213 1.00 0.00 29 ALA A N 28
ATOM 18882 C CA . ALA A 1 29 ? -2.934 11.281 -1.562 1.00 0.00 29 ALA A CA 28
ATOM 18883 C C . ALA A 1 29 ? -3.076 9.887 -2.166 1.00 0.00 29 ALA A C 28
ATOM 18884 O O . ALA A 1 29 ? -4.175 9.337 -2.225 1.00 0.00 29 ALA A O 28
ATOM 18891 N N . PHE A 1 30 ? -1.961 9.323 -2.619 1.00 0.00 30 PHE A N 28
ATOM 18892 C CA . PHE A 1 30 ? -1.971 7.996 -3.226 1.00 0.00 30 PHE A CA 28
ATOM 18893 C C . PHE A 1 30 ? -1.899 6.906 -2.162 1.00 0.00 30 PHE A C 28
ATOM 18894 O O . PHE A 1 30 ? -0.873 6.243 -2.005 1.00 0.00 30 PHE A O 28
ATOM 18911 N N . CYS A 1 31 ? -2.995 6.725 -1.432 1.00 0.00 31 CYS A N 28
ATOM 18912 C CA . CYS A 1 31 ? -3.060 5.716 -0.382 1.00 0.00 31 CYS A CA 28
ATOM 18913 C C . CYS A 1 31 ? -3.768 4.458 -0.874 1.00 0.00 31 CYS A C 28
ATOM 18914 O O . CYS A 1 31 ? -4.987 4.449 -1.049 1.00 0.00 31 CYS A O 28
ATOM 18921 N N . TYR A 1 32 ? -2.999 3.394 -1.092 1.00 0.00 32 TYR A N 28
ATOM 18922 C CA . TYR A 1 32 ? -3.560 2.133 -1.561 1.00 0.00 32 TYR A CA 28
ATOM 18923 C C . TYR A 1 32 ? -2.959 0.948 -0.810 1.00 0.00 32 TYR A C 28
ATOM 18924 O O . TYR A 1 32 ? -2.016 1.105 -0.033 1.00 0.00 32 TYR A O 28
ATOM 18942 N N . CYS A 1 33 ? -3.521 -0.234 -1.041 1.00 0.00 33 CYS A N 28
ATOM 18943 C CA . CYS A 1 33 ? -3.056 -1.454 -0.385 1.00 0.00 33 CYS A CA 28
ATOM 18944 C C . CYS A 1 33 ? -1.565 -1.687 -0.620 1.00 0.00 33 CYS A C 28
ATOM 18945 O O . CYS A 1 33 ? -1.055 -1.487 -1.722 1.00 0.00 33 CYS A O 28
ATOM 18952 N N . ARG A 1 34 ? -0.879 -2.127 0.431 1.00 0.00 34 ARG A N 28
ATOM 18953 C CA . ARG A 1 34 ? 0.549 -2.411 0.364 1.00 0.00 34 ARG A CA 28
ATOM 18954 C C . ARG A 1 34 ? 0.861 -3.711 1.100 1.00 0.00 34 ARG A C 28
ATOM 18955 O O . ARG A 1 34 ? 0.720 -3.792 2.319 1.00 0.00 34 ARG A O 28
ATOM 18976 N N . LYS A 1 35 ? 1.274 -4.731 0.351 1.00 0.00 35 LYS A N 28
ATOM 18977 C CA . LYS A 1 35 ? 1.590 -6.031 0.936 1.00 0.00 35 LYS A CA 28
ATOM 18978 C C . LYS A 1 35 ? 3.014 -6.081 1.490 1.00 0.00 35 LYS A C 28
ATOM 18979 O O . LYS A 1 35 ? 3.567 -7.160 1.697 1.00 0.00 35 LYS A O 28
ATOM 18998 N N . LEU A 1 36 ? 3.603 -4.913 1.737 1.00 0.00 36 LEU A N 28
ATOM 18999 C CA . LEU A 1 36 ? 4.953 -4.840 2.271 1.00 0.00 36 LEU A CA 28
ATOM 19000 C C . LEU A 1 36 ? 5.951 -5.507 1.340 1.00 0.00 36 LEU A C 28
ATOM 19001 O O . LEU A 1 36 ? 5.956 -6.728 1.178 1.00 0.00 36 LEU A O 28
ATOM 19017 N N . GLY A 1 37 ? 6.797 -4.689 0.733 1.00 0.00 37 GLY A N 28
ATOM 19018 C CA . GLY A 1 37 ? 7.800 -5.196 -0.183 1.00 0.00 37 GLY A CA 28
ATOM 19019 C C . GLY A 1 37 ? 9.057 -5.662 0.528 1.00 0.00 37 GLY A C 28
ATOM 19020 O O . GLY A 1 37 ? 10.164 -5.262 0.167 1.00 0.00 37 GLY A O 28
ATOM 19024 N N . THR A 1 38 ? 8.887 -6.511 1.537 1.00 0.00 38 THR A N 28
ATOM 19025 C CA . THR A 1 38 ? 10.015 -7.033 2.295 1.00 0.00 38 THR A CA 28
ATOM 19026 C C . THR A 1 38 ? 10.514 -8.339 1.686 1.00 0.00 38 THR A C 28
ATOM 19027 O O . THR A 1 38 ? 10.245 -9.421 2.206 1.00 0.00 38 THR A O 28
ATOM 19038 N N . ALA A 1 39 ? 11.238 -8.228 0.578 1.00 0.00 39 ALA A N 28
ATOM 19039 C CA . ALA A 1 39 ? 11.771 -9.400 -0.107 1.00 0.00 39 ALA A CA 28
ATOM 19040 C C . ALA A 1 39 ? 12.736 -10.178 0.782 1.00 0.00 39 ALA A C 28
ATOM 19041 O O . ALA A 1 39 ? 13.031 -11.344 0.520 1.00 0.00 39 ALA A O 28
ATOM 19048 N N . MET A 1 40 ? 13.219 -9.531 1.835 1.00 0.00 40 MET A N 28
ATOM 19049 C CA . MET A 1 40 ? 14.148 -10.167 2.763 1.00 0.00 40 MET A CA 28
ATOM 19050 C C . MET A 1 40 ? 13.393 -10.972 3.816 1.00 0.00 40 MET A C 28
ATOM 19051 O O . MET A 1 40 ? 13.846 -12.034 4.244 1.00 0.00 40 MET A O 28
ATOM 19065 N N . ASN A 1 41 ? 12.238 -10.460 4.229 1.00 0.00 41 ASN A N 28
ATOM 19066 C CA . ASN A 1 41 ? 11.417 -11.129 5.230 1.00 0.00 41 ASN A CA 28
ATOM 19067 C C . ASN A 1 41 ? 9.936 -10.819 5.016 1.00 0.00 41 ASN A C 28
ATOM 19068 O O . ASN A 1 41 ? 9.304 -10.159 5.840 1.00 0.00 41 ASN A O 28
ATOM 19079 N N . PRO A 1 42 ? 9.363 -11.293 3.896 1.00 0.00 42 PRO A N 28
ATOM 19080 C CA . PRO A 1 42 ? 7.955 -11.066 3.571 1.00 0.00 42 PRO A CA 28
ATOM 19081 C C . PRO A 1 42 ? 7.026 -12.037 4.291 1.00 0.00 42 PRO A C 28
ATOM 19082 O O . PRO A 1 42 ? 7.440 -13.122 4.699 1.00 0.00 42 PRO A O 28
ATOM 19093 N N . CYS A 1 43 ? 5.765 -11.643 4.443 1.00 0.00 43 CYS A N 28
ATOM 19094 C CA . CYS A 1 43 ? 4.777 -12.455 5.100 1.00 0.00 43 CYS A CA 28
ATOM 19095 C C . CYS A 1 43 ? 4.213 -13.495 4.147 1.00 0.00 43 CYS A C 28
ATOM 19096 O O . CYS A 1 43 ? 4.929 -14.373 3.664 1.00 0.00 43 CYS A O 28
ATOM 19103 N N . SER A 1 44 ? 2.928 -13.385 3.885 1.00 0.00 44 SER A N 28
ATOM 19104 C CA . SER A 1 44 ? 2.244 -14.303 2.995 1.00 0.00 44 SER A CA 28
ATOM 19105 C C . SER A 1 44 ? 2.468 -13.919 1.536 1.00 0.00 44 SER A C 28
ATOM 19106 O O . SER A 1 44 ? 1.732 -13.105 0.978 1.00 0.00 44 SER A O 28
ATOM 19114 N N . ARG A 1 45 ? 3.488 -14.512 0.925 1.00 0.00 45 ARG A N 28
ATOM 19115 C CA . ARG A 1 45 ? 3.812 -14.233 -0.469 1.00 0.00 45 ARG A CA 28
ATOM 19116 C C . ARG A 1 45 ? 4.554 -15.408 -1.100 1.00 0.00 45 ARG A C 28
ATOM 19117 O O . ARG A 1 45 ? 5.785 -15.442 -1.119 1.00 0.00 45 ARG A O 28
ATOM 19138 N N . THR A 1 46 ? 3.797 -16.371 -1.616 1.00 0.00 46 THR A N 28
ATOM 19139 C CA . THR A 1 46 ? 4.383 -17.548 -2.247 1.00 0.00 46 THR A CA 28
ATOM 19140 C C . THR A 1 46 ? 3.731 -17.822 -3.598 1.00 0.00 46 THR A C 28
ATOM 19141 O O . THR A 1 46 ? 2.485 -17.873 -3.654 1.00 0.00 46 THR A O 28
ATOM 19153 N N . CYS A 1 1 ? -12.483 -3.424 3.766 1.00 0.00 1 CYS A N 29
ATOM 19154 C CA . CYS A 1 1 ? -11.019 -3.240 3.585 1.00 0.00 1 CYS A CA 29
ATOM 19155 C C . CYS A 1 1 ? -10.681 -2.881 2.140 1.00 0.00 1 CYS A C 29
ATOM 19156 O O . CYS A 1 1 ? -11.574 -2.695 1.312 1.00 0.00 1 CYS A O 29
ATOM 19163 N N . VAL A 1 2 ? -9.389 -2.776 1.846 1.00 0.00 2 VAL A N 29
ATOM 19164 C CA . VAL A 1 2 ? -8.933 -2.430 0.502 1.00 0.00 2 VAL A CA 29
ATOM 19165 C C . VAL A 1 2 ? -8.583 -3.670 -0.301 1.00 0.00 2 VAL A C 29
ATOM 19166 O O . VAL A 1 2 ? -8.449 -4.763 0.246 1.00 0.00 2 VAL A O 29
ATOM 19179 N N . ARG A 1 3 ? -8.440 -3.496 -1.609 1.00 0.00 3 ARG A N 29
ATOM 19180 C CA . ARG A 1 3 ? -8.114 -4.607 -2.483 1.00 0.00 3 ARG A CA 29
ATOM 19181 C C . ARG A 1 3 ? -6.631 -4.948 -2.397 1.00 0.00 3 ARG A C 29
ATOM 19182 O O . ARG A 1 3 ? -5.930 -4.471 -1.508 1.00 0.00 3 ARG A O 29
ATOM 19203 N N . LEU A 1 4 ? -6.158 -5.778 -3.320 1.00 0.00 4 LEU A N 29
ATOM 19204 C CA . LEU A 1 4 ? -4.763 -6.187 -3.337 1.00 0.00 4 LEU A CA 29
ATOM 19205 C C . LEU A 1 4 ? -3.849 -5.025 -3.703 1.00 0.00 4 LEU A C 29
ATOM 19206 O O . LEU A 1 4 ? -2.729 -4.922 -3.201 1.00 0.00 4 LEU A O 29
ATOM 19222 N N . HIS A 1 5 ? -4.332 -4.153 -4.576 1.00 0.00 5 HIS A N 29
ATOM 19223 C CA . HIS A 1 5 ? -3.562 -3.002 -5.006 1.00 0.00 5 HIS A CA 29
ATOM 19224 C C . HIS A 1 5 ? -4.473 -1.876 -5.478 1.00 0.00 5 HIS A C 29
ATOM 19225 O O . HIS A 1 5 ? -4.555 -1.585 -6.672 1.00 0.00 5 HIS A O 29
ATOM 19240 N N . GLU A 1 6 ? -5.155 -1.243 -4.530 1.00 0.00 6 GLU A N 29
ATOM 19241 C CA . GLU A 1 6 ? -6.059 -0.144 -4.842 1.00 0.00 6 GLU A CA 29
ATOM 19242 C C . GLU A 1 6 ? -5.952 0.959 -3.793 1.00 0.00 6 GLU A C 29
ATOM 19243 O O . GLU A 1 6 ? -5.406 0.748 -2.708 1.00 0.00 6 GLU A O 29
ATOM 19255 N N . SER A 1 7 ? -6.478 2.135 -4.123 1.00 0.00 7 SER A N 29
ATOM 19256 C CA . SER A 1 7 ? -6.446 3.271 -3.211 1.00 0.00 7 SER A CA 29
ATOM 19257 C C . SER A 1 7 ? -7.586 3.185 -2.203 1.00 0.00 7 SER A C 29
ATOM 19258 O O . SER A 1 7 ? -8.687 2.743 -2.533 1.00 0.00 7 SER A O 29
ATOM 19266 N N . CYS A 1 8 ? -7.314 3.601 -0.970 1.00 0.00 8 CYS A N 29
ATOM 19267 C CA . CYS A 1 8 ? -8.322 3.561 0.086 1.00 0.00 8 CYS A CA 29
ATOM 19268 C C . CYS A 1 8 ? -8.646 4.958 0.602 1.00 0.00 8 CYS A C 29
ATOM 19269 O O . CYS A 1 8 ? -9.766 5.217 1.043 1.00 0.00 8 CYS A O 29
ATOM 19276 N N . LEU A 1 9 ? -7.655 5.846 0.546 1.00 0.00 9 LEU A N 29
ATOM 19277 C CA . LEU A 1 9 ? -7.799 7.230 1.013 1.00 0.00 9 LEU A CA 29
ATOM 19278 C C . LEU A 1 9 ? -8.820 7.349 2.145 1.00 0.00 9 LEU A C 29
ATOM 19279 O O . LEU A 1 9 ? -9.619 8.286 2.179 1.00 0.00 9 LEU A O 29
ATOM 19295 N N . GLY A 1 10 ? -8.786 6.391 3.068 1.00 0.00 10 GLY A N 29
ATOM 19296 C CA . GLY A 1 10 ? -9.710 6.403 4.188 1.00 0.00 10 GLY A CA 29
ATOM 19297 C C . GLY A 1 10 ? -9.010 6.312 5.534 1.00 0.00 10 GLY A C 29
ATOM 19298 O O . GLY A 1 10 ? -9.629 6.534 6.576 1.00 0.00 10 GLY A O 29
ATOM 19302 N N . GLN A 1 11 ? -7.717 5.992 5.520 1.00 0.00 11 GLN A N 29
ATOM 19303 C CA . GLN A 1 11 ? -6.933 5.879 6.748 1.00 0.00 11 GLN A CA 29
ATOM 19304 C C . GLN A 1 11 ? -7.314 4.638 7.557 1.00 0.00 11 GLN A C 29
ATOM 19305 O O . GLN A 1 11 ? -6.464 3.798 7.849 1.00 0.00 11 GLN A O 29
ATOM 19319 N N . GLN A 1 12 ? -8.585 4.534 7.933 1.00 0.00 12 GLN A N 29
ATOM 19320 C CA . GLN A 1 12 ? -9.057 3.403 8.720 1.00 0.00 12 GLN A CA 29
ATOM 19321 C C . GLN A 1 12 ? -9.500 2.235 7.839 1.00 0.00 12 GLN A C 29
ATOM 19322 O O . GLN A 1 12 ? -10.156 1.308 8.316 1.00 0.00 12 GLN A O 29
ATOM 19336 N N . VAL A 1 13 ? -9.140 2.273 6.559 1.00 0.00 13 VAL A N 29
ATOM 19337 C CA . VAL A 1 13 ? -9.505 1.203 5.636 1.00 0.00 13 VAL A CA 29
ATOM 19338 C C . VAL A 1 13 ? -8.302 0.319 5.312 1.00 0.00 13 VAL A C 29
ATOM 19339 O O . VAL A 1 13 ? -7.609 0.543 4.321 1.00 0.00 13 VAL A O 29
ATOM 19352 N N . PRO A 1 14 ? -8.041 -0.702 6.147 1.00 0.00 14 PRO A N 29
ATOM 19353 C CA . PRO A 1 14 ? -6.915 -1.617 5.940 1.00 0.00 14 PRO A CA 29
ATOM 19354 C C . PRO A 1 14 ? -7.114 -2.523 4.732 1.00 0.00 14 PRO A C 29
ATOM 19355 O O . PRO A 1 14 ? -8.240 -2.751 4.292 1.00 0.00 14 PRO A O 29
ATOM 19366 N N . CYS A 1 15 ? -6.009 -3.031 4.200 1.00 0.00 15 CYS A N 29
ATOM 19367 C CA . CYS A 1 15 ? -6.050 -3.914 3.040 1.00 0.00 15 CYS A CA 29
ATOM 19368 C C . CYS A 1 15 ? -6.748 -5.233 3.369 1.00 0.00 15 CYS A C 29
ATOM 19369 O O . CYS A 1 15 ? -6.638 -5.746 4.483 1.00 0.00 15 CYS A O 29
ATOM 19376 N N . CYS A 1 16 ? -7.464 -5.777 2.388 1.00 0.00 16 CYS A N 29
ATOM 19377 C CA . CYS A 1 16 ? -8.181 -7.037 2.560 1.00 0.00 16 CYS A CA 29
ATOM 19378 C C . CYS A 1 16 ? -7.225 -8.232 2.613 1.00 0.00 16 CYS A C 29
ATOM 19379 O O . CYS A 1 16 ? -7.653 -9.361 2.850 1.00 0.00 16 CYS A O 29
ATOM 19386 N N . ASP A 1 17 ? -5.938 -7.990 2.371 1.00 0.00 17 ASP A N 29
ATOM 19387 C CA . ASP A 1 17 ? -4.948 -9.064 2.374 1.00 0.00 17 ASP A CA 29
ATOM 19388 C C . ASP A 1 17 ? -4.182 -9.134 3.697 1.00 0.00 17 ASP A C 29
ATOM 19389 O O . ASP A 1 17 ? -3.847 -8.108 4.294 1.00 0.00 17 ASP A O 29
ATOM 19398 N N . PRO A 1 18 ? -3.878 -10.360 4.166 1.00 0.00 18 PRO A N 29
ATOM 19399 C CA . PRO A 1 18 ? -3.137 -10.565 5.413 1.00 0.00 18 PRO A CA 29
ATOM 19400 C C . PRO A 1 18 ? -1.790 -9.853 5.388 1.00 0.00 18 PRO A C 29
ATOM 19401 O O . PRO A 1 18 ? -1.075 -9.896 4.387 1.00 0.00 18 PRO A O 29
ATOM 19412 N N . CYS A 1 19 ? -1.457 -9.188 6.488 1.00 0.00 19 CYS A N 29
ATOM 19413 C CA . CYS A 1 19 ? -0.202 -8.454 6.585 1.00 0.00 19 CYS A CA 29
ATOM 19414 C C . CYS A 1 19 ? -0.164 -7.292 5.588 1.00 0.00 19 CYS A C 29
ATOM 19415 O O . CYS A 1 19 ? 0.879 -6.673 5.386 1.00 0.00 19 CYS A O 29
ATOM 19422 N N . ALA A 1 20 ? -1.309 -6.988 4.974 1.00 0.00 20 ALA A N 29
ATOM 19423 C CA . ALA A 1 20 ? -1.383 -5.894 4.017 1.00 0.00 20 ALA A CA 29
ATOM 19424 C C . ALA A 1 20 ? -2.066 -4.682 4.638 1.00 0.00 20 ALA A C 29
ATOM 19425 O O . ALA A 1 20 ? -3.134 -4.800 5.240 1.00 0.00 20 ALA A O 29
ATOM 19432 N N . THR A 1 21 ? -1.443 -3.519 4.493 1.00 0.00 21 THR A N 29
ATOM 19433 C CA . THR A 1 21 ? -1.992 -2.287 5.046 1.00 0.00 21 THR A CA 29
ATOM 19434 C C . THR A 1 21 ? -1.906 -1.152 4.034 1.00 0.00 21 THR A C 29
ATOM 19435 O O . THR A 1 21 ? -0.994 -1.109 3.209 1.00 0.00 21 THR A O 29
ATOM 19446 N N . CYS A 1 22 ? -2.863 -0.235 4.103 1.00 0.00 22 CYS A N 29
ATOM 19447 C CA . CYS A 1 22 ? -2.899 0.904 3.195 1.00 0.00 22 CYS A CA 29
ATOM 19448 C C . CYS A 1 22 ? -1.798 1.905 3.531 1.00 0.00 22 CYS A C 29
ATOM 19449 O O . CYS A 1 22 ? -1.755 2.443 4.637 1.00 0.00 22 CYS A O 29
ATOM 19456 N N . TYR A 1 23 ? -0.913 2.151 2.571 1.00 0.00 23 TYR A N 29
ATOM 19457 C CA . TYR A 1 23 ? 0.184 3.091 2.771 1.00 0.00 23 TYR A CA 29
ATOM 19458 C C . TYR A 1 23 ? 0.143 4.206 1.727 1.00 0.00 23 TYR A C 29
ATOM 19459 O O . TYR A 1 23 ? -0.366 4.015 0.620 1.00 0.00 23 TYR A O 29
ATOM 19477 N N . CYS A 1 24 ? 0.676 5.368 2.093 1.00 0.00 24 CYS A N 29
ATOM 19478 C CA . CYS A 1 24 ? 0.698 6.518 1.195 1.00 0.00 24 CYS A CA 29
ATOM 19479 C C . CYS A 1 24 ? 2.117 6.826 0.727 1.00 0.00 24 CYS A C 29
ATOM 19480 O O . CYS A 1 24 ? 3.041 6.914 1.537 1.00 0.00 24 CYS A O 29
ATOM 19487 N N . ARG A 1 25 ? 2.282 6.997 -0.581 1.00 0.00 25 ARG A N 29
ATOM 19488 C CA . ARG A 1 25 ? 3.591 7.304 -1.147 1.00 0.00 25 ARG A CA 29
ATOM 19489 C C . ARG A 1 25 ? 3.995 8.746 -0.860 1.00 0.00 25 ARG A C 29
ATOM 19490 O O . ARG A 1 25 ? 5.149 9.129 -1.051 1.00 0.00 25 ARG A O 29
ATOM 19511 N N . PHE A 1 26 ? 3.038 9.536 -0.393 1.00 0.00 26 PHE A N 29
ATOM 19512 C CA . PHE A 1 26 ? 3.275 10.932 -0.069 1.00 0.00 26 PHE A CA 29
ATOM 19513 C C . PHE A 1 26 ? 2.435 11.323 1.144 1.00 0.00 26 PHE A C 29
ATOM 19514 O O . PHE A 1 26 ? 2.013 10.461 1.914 1.00 0.00 26 PHE A O 29
ATOM 19531 N N . PHE A 1 27 ? 2.188 12.615 1.313 1.00 0.00 27 PHE A N 29
ATOM 19532 C CA . PHE A 1 27 ? 1.398 13.096 2.423 1.00 0.00 27 PHE A CA 29
ATOM 19533 C C . PHE A 1 27 ? 0.022 12.436 2.425 1.00 0.00 27 PHE A C 29
ATOM 19534 O O . PHE A 1 27 ? -0.308 11.660 3.320 1.00 0.00 27 PHE A O 29
ATOM 19551 N N . ASN A 1 28 ? -0.774 12.747 1.406 1.00 0.00 28 ASN A N 29
ATOM 19552 C CA . ASN A 1 28 ? -2.113 12.183 1.280 1.00 0.00 28 ASN A CA 29
ATOM 19553 C C . ASN A 1 28 ? -2.558 12.169 -0.179 1.00 0.00 28 ASN A C 29
ATOM 19554 O O . ASN A 1 28 ? -3.328 13.028 -0.611 1.00 0.00 28 ASN A O 29
ATOM 19565 N N . ALA A 1 29 ? -2.070 11.191 -0.939 1.00 0.00 29 ALA A N 29
ATOM 19566 C CA . ALA A 1 29 ? -2.425 11.079 -2.350 1.00 0.00 29 ALA A CA 29
ATOM 19567 C C . ALA A 1 29 ? -2.342 9.634 -2.829 1.00 0.00 29 ALA A C 29
ATOM 19568 O O . ALA A 1 29 ? -3.356 9.022 -3.166 1.00 0.00 29 ALA A O 29
ATOM 19575 N N . PHE A 1 30 ? -1.129 9.092 -2.858 1.00 0.00 30 PHE A N 29
ATOM 19576 C CA . PHE A 1 30 ? -0.916 7.719 -3.298 1.00 0.00 30 PHE A CA 29
ATOM 19577 C C . PHE A 1 30 ? -1.139 6.741 -2.146 1.00 0.00 30 PHE A C 29
ATOM 19578 O O . PHE A 1 30 ? -0.239 5.989 -1.775 1.00 0.00 30 PHE A O 29
ATOM 19595 N N . CYS A 1 31 ? -2.346 6.763 -1.585 1.00 0.00 31 CYS A N 29
ATOM 19596 C CA . CYS A 1 31 ? -2.687 5.886 -0.471 1.00 0.00 31 CYS A CA 29
ATOM 19597 C C . CYS A 1 31 ? -3.413 4.634 -0.955 1.00 0.00 31 CYS A C 29
ATOM 19598 O O . CYS A 1 31 ? -4.612 4.669 -1.233 1.00 0.00 31 CYS A O 29
ATOM 19605 N N . TYR A 1 32 ? -2.682 3.525 -1.040 1.00 0.00 32 TYR A N 29
ATOM 19606 C CA . TYR A 1 32 ? -3.270 2.262 -1.480 1.00 0.00 32 TYR A CA 29
ATOM 19607 C C . TYR A 1 32 ? -2.736 1.096 -0.655 1.00 0.00 32 TYR A C 29
ATOM 19608 O O . TYR A 1 32 ? -1.816 1.259 0.147 1.00 0.00 32 TYR A O 29
ATOM 19626 N N . CYS A 1 33 ? -3.326 -0.080 -0.850 1.00 0.00 33 CYS A N 29
ATOM 19627 C CA . CYS A 1 33 ? -2.915 -1.274 -0.116 1.00 0.00 33 CYS A CA 29
ATOM 19628 C C . CYS A 1 33 ? -1.432 -1.577 -0.324 1.00 0.00 33 CYS A C 29
ATOM 19629 O O . CYS A 1 33 ? -0.884 -1.361 -1.405 1.00 0.00 33 CYS A O 29
ATOM 19636 N N . ARG A 1 34 ? -0.797 -2.090 0.725 1.00 0.00 34 ARG A N 29
ATOM 19637 C CA . ARG A 1 34 ? 0.617 -2.444 0.686 1.00 0.00 34 ARG A CA 29
ATOM 19638 C C . ARG A 1 34 ? 0.840 -3.797 1.358 1.00 0.00 34 ARG A C 29
ATOM 19639 O O . ARG A 1 34 ? 0.635 -3.940 2.564 1.00 0.00 34 ARG A O 29
ATOM 19660 N N . LYS A 1 35 ? 1.242 -4.793 0.571 1.00 0.00 35 LYS A N 29
ATOM 19661 C CA . LYS A 1 35 ? 1.469 -6.140 1.095 1.00 0.00 35 LYS A CA 29
ATOM 19662 C C . LYS A 1 35 ? 2.844 -6.279 1.750 1.00 0.00 35 LYS A C 29
ATOM 19663 O O . LYS A 1 35 ? 3.241 -7.377 2.138 1.00 0.00 35 LYS A O 29
ATOM 19682 N N . LEU A 1 36 ? 3.567 -5.170 1.879 1.00 0.00 36 LEU A N 29
ATOM 19683 C CA . LEU A 1 36 ? 4.885 -5.192 2.492 1.00 0.00 36 LEU A CA 29
ATOM 19684 C C . LEU A 1 36 ? 5.840 -6.078 1.711 1.00 0.00 36 LEU A C 29
ATOM 19685 O O . LEU A 1 36 ? 5.699 -7.301 1.682 1.00 0.00 36 LEU A O 29
ATOM 19701 N N . GLY A 1 37 ? 6.812 -5.442 1.080 1.00 0.00 37 GLY A N 29
ATOM 19702 C CA . GLY A 1 37 ? 7.795 -6.167 0.297 1.00 0.00 37 GLY A CA 29
ATOM 19703 C C . GLY A 1 37 ? 9.031 -6.521 1.100 1.00 0.00 37 GLY A C 29
ATOM 19704 O O . GLY A 1 37 ? 10.154 -6.247 0.676 1.00 0.00 37 GLY A O 29
ATOM 19708 N N . THR A 1 38 ? 8.826 -7.136 2.260 1.00 0.00 38 THR A N 29
ATOM 19709 C CA . THR A 1 38 ? 9.934 -7.533 3.120 1.00 0.00 38 THR A CA 29
ATOM 19710 C C . THR A 1 38 ? 10.372 -8.957 2.803 1.00 0.00 38 THR A C 29
ATOM 19711 O O . THR A 1 38 ? 10.036 -9.896 3.524 1.00 0.00 38 THR A O 29
ATOM 19722 N N . ALA A 1 39 ? 11.118 -9.107 1.716 1.00 0.00 39 ALA A N 29
ATOM 19723 C CA . ALA A 1 39 ? 11.601 -10.417 1.293 1.00 0.00 39 ALA A CA 29
ATOM 19724 C C . ALA A 1 39 ? 12.486 -11.059 2.357 1.00 0.00 39 ALA A C 29
ATOM 19725 O O . ALA A 1 39 ? 12.718 -12.268 2.338 1.00 0.00 39 ALA A O 29
ATOM 19732 N N . MET A 1 40 ? 12.972 -10.247 3.289 1.00 0.00 40 MET A N 29
ATOM 19733 C CA . MET A 1 40 ? 13.826 -10.739 4.362 1.00 0.00 40 MET A CA 29
ATOM 19734 C C . MET A 1 40 ? 12.984 -11.295 5.508 1.00 0.00 40 MET A C 29
ATOM 19735 O O . MET A 1 40 ? 13.401 -12.218 6.209 1.00 0.00 40 MET A O 29
ATOM 19749 N N . ASN A 1 41 ? 11.796 -10.727 5.691 1.00 0.00 41 ASN A N 29
ATOM 19750 C CA . ASN A 1 41 ? 10.892 -11.164 6.749 1.00 0.00 41 ASN A CA 29
ATOM 19751 C C . ASN A 1 41 ? 9.435 -10.942 6.345 1.00 0.00 41 ASN A C 29
ATOM 19752 O O . ASN A 1 41 ? 8.708 -10.190 6.996 1.00 0.00 41 ASN A O 29
ATOM 19763 N N . PRO A 1 42 ? 8.989 -11.597 5.259 1.00 0.00 42 PRO A N 29
ATOM 19764 C CA . PRO A 1 42 ? 7.615 -11.469 4.768 1.00 0.00 42 PRO A CA 29
ATOM 19765 C C . PRO A 1 42 ? 6.628 -12.303 5.582 1.00 0.00 42 PRO A C 29
ATOM 19766 O O . PRO A 1 42 ? 7.003 -13.303 6.194 1.00 0.00 42 PRO A O 29
ATOM 19777 N N . CYS A 1 43 ? 5.367 -11.884 5.586 1.00 0.00 43 CYS A N 29
ATOM 19778 C CA . CYS A 1 43 ? 4.330 -12.572 6.308 1.00 0.00 43 CYS A CA 29
ATOM 19779 C C . CYS A 1 43 ? 3.812 -13.760 5.515 1.00 0.00 43 CYS A C 29
ATOM 19780 O O . CYS A 1 43 ? 4.543 -14.714 5.247 1.00 0.00 43 CYS A O 29
ATOM 19787 N N . SER A 1 44 ? 2.549 -13.692 5.151 1.00 0.00 44 SER A N 29
ATOM 19788 C CA . SER A 1 44 ? 1.908 -14.750 4.394 1.00 0.00 44 SER A CA 29
ATOM 19789 C C . SER A 1 44 ? 2.243 -14.640 2.910 1.00 0.00 44 SER A C 29
ATOM 19790 O O . SER A 1 44 ? 2.288 -13.543 2.352 1.00 0.00 44 SER A O 29
ATOM 19798 N N . ARG A 1 45 ? 2.476 -15.786 2.277 1.00 0.00 45 ARG A N 29
ATOM 19799 C CA . ARG A 1 45 ? 2.808 -15.823 0.857 1.00 0.00 45 ARG A CA 29
ATOM 19800 C C . ARG A 1 45 ? 2.420 -17.166 0.246 1.00 0.00 45 ARG A C 29
ATOM 19801 O O . ARG A 1 45 ? 3.283 -17.954 -0.146 1.00 0.00 45 ARG A O 29
ATOM 19822 N N . THR A 1 46 ? 1.119 -17.422 0.167 1.00 0.00 46 THR A N 29
ATOM 19823 C CA . THR A 1 46 ? 0.617 -18.668 -0.396 1.00 0.00 46 THR A CA 29
ATOM 19824 C C . THR A 1 46 ? 0.001 -18.437 -1.773 1.00 0.00 46 THR A C 29
ATOM 19825 O O . THR A 1 46 ? -0.447 -17.300 -2.035 1.00 0.00 46 THR A O 29
ATOM 19837 N N . CYS A 1 1 ? -12.278 -4.027 4.139 1.00 0.00 1 CYS A N 30
ATOM 19838 C CA . CYS A 1 1 ? -10.904 -3.643 3.710 1.00 0.00 1 CYS A CA 30
ATOM 19839 C C . CYS A 1 1 ? -10.870 -3.299 2.226 1.00 0.00 1 CYS A C 30
ATOM 19840 O O . CYS A 1 1 ? -11.893 -3.352 1.542 1.00 0.00 1 CYS A O 30
ATOM 19847 N N . VAL A 1 2 ? -9.686 -2.953 1.731 1.00 0.00 2 VAL A N 30
ATOM 19848 C CA . VAL A 1 2 ? -9.517 -2.608 0.326 1.00 0.00 2 VAL A CA 30
ATOM 19849 C C . VAL A 1 2 ? -9.056 -3.820 -0.471 1.00 0.00 2 VAL A C 30
ATOM 19850 O O . VAL A 1 2 ? -8.976 -4.926 0.059 1.00 0.00 2 VAL A O 30
ATOM 19863 N N . ARG A 1 3 ? -8.773 -3.614 -1.747 1.00 0.00 3 ARG A N 30
ATOM 19864 C CA . ARG A 1 3 ? -8.344 -4.708 -2.600 1.00 0.00 3 ARG A CA 30
ATOM 19865 C C . ARG A 1 3 ? -6.858 -5.007 -2.419 1.00 0.00 3 ARG A C 30
ATOM 19866 O O . ARG A 1 3 ? -6.236 -4.560 -1.456 1.00 0.00 3 ARG A O 30
ATOM 19887 N N . LEU A 1 4 ? -6.301 -5.772 -3.352 1.00 0.00 4 LEU A N 30
ATOM 19888 C CA . LEU A 1 4 ? -4.898 -6.149 -3.309 1.00 0.00 4 LEU A CA 30
ATOM 19889 C C . LEU A 1 4 ? -3.995 -4.953 -3.588 1.00 0.00 4 LEU A C 30
ATOM 19890 O O . LEU A 1 4 ? -2.862 -4.893 -3.112 1.00 0.00 4 LEU A O 30
ATOM 19906 N N . HIS A 1 5 ? -4.504 -4.007 -4.363 1.00 0.00 5 HIS A N 30
ATOM 19907 C CA . HIS A 1 5 ? -3.748 -2.817 -4.707 1.00 0.00 5 HIS A CA 30
ATOM 19908 C C . HIS A 1 5 ? -4.674 -1.653 -5.044 1.00 0.00 5 HIS A C 30
ATOM 19909 O O . HIS A 1 5 ? -4.457 -0.936 -6.021 1.00 0.00 5 HIS A O 30
ATOM 19924 N N . GLU A 1 6 ? -5.702 -1.466 -4.223 1.00 0.00 6 GLU A N 30
ATOM 19925 C CA . GLU A 1 6 ? -6.655 -0.384 -4.427 1.00 0.00 6 GLU A CA 30
ATOM 19926 C C . GLU A 1 6 ? -6.418 0.738 -3.421 1.00 0.00 6 GLU A C 30
ATOM 19927 O O . GLU A 1 6 ? -5.750 0.542 -2.404 1.00 0.00 6 GLU A O 30
ATOM 19939 N N . SER A 1 7 ? -6.962 1.916 -3.711 1.00 0.00 7 SER A N 30
ATOM 19940 C CA . SER A 1 7 ? -6.804 3.068 -2.832 1.00 0.00 7 SER A CA 30
ATOM 19941 C C . SER A 1 7 ? -7.818 3.032 -1.692 1.00 0.00 7 SER A C 30
ATOM 19942 O O . SER A 1 7 ? -8.923 2.513 -1.849 1.00 0.00 7 SER A O 30
ATOM 19950 N N . CYS A 1 8 ? -7.434 3.588 -0.547 1.00 0.00 8 CYS A N 30
ATOM 19951 C CA . CYS A 1 8 ? -8.311 3.621 0.619 1.00 0.00 8 CYS A CA 30
ATOM 19952 C C . CYS A 1 8 ? -8.755 5.048 0.941 1.00 0.00 8 CYS A C 30
ATOM 19953 O O . CYS A 1 8 ? -9.671 5.250 1.736 1.00 0.00 8 CYS A O 30
ATOM 19960 N N . LEU A 1 9 ? -8.099 6.029 0.312 1.00 0.00 9 LEU A N 30
ATOM 19961 C CA . LEU A 1 9 ? -8.406 7.451 0.513 1.00 0.00 9 LEU A CA 30
ATOM 19962 C C . LEU A 1 9 ? -9.022 7.726 1.886 1.00 0.00 9 LEU A C 30
ATOM 19963 O O . LEU A 1 9 ? -10.234 7.616 2.068 1.00 0.00 9 LEU A O 30
ATOM 19979 N N . GLY A 1 10 ? -8.174 8.081 2.846 1.00 0.00 10 GLY A N 30
ATOM 19980 C CA . GLY A 1 10 ? -8.646 8.366 4.189 1.00 0.00 10 GLY A CA 30
ATOM 19981 C C . GLY A 1 10 ? -7.939 7.532 5.241 1.00 0.00 10 GLY A C 30
ATOM 19982 O O . GLY A 1 10 ? -7.979 7.856 6.430 1.00 0.00 10 GLY A O 30
ATOM 19986 N N . GLN A 1 11 ? -7.290 6.456 4.805 1.00 0.00 11 GLN A N 30
ATOM 19987 C CA . GLN A 1 11 ? -6.566 5.567 5.712 1.00 0.00 11 GLN A CA 30
ATOM 19988 C C . GLN A 1 11 ? -7.517 4.790 6.625 1.00 0.00 11 GLN A C 30
ATOM 19989 O O . GLN A 1 11 ? -7.074 4.086 7.531 1.00 0.00 11 GLN A O 30
ATOM 20003 N N . GLN A 1 12 ? -8.821 4.909 6.381 1.00 0.00 12 GLN A N 30
ATOM 20004 C CA . GLN A 1 12 ? -9.810 4.202 7.185 1.00 0.00 12 GLN A CA 30
ATOM 20005 C C . GLN A 1 12 ? -10.206 2.881 6.530 1.00 0.00 12 GLN A C 30
ATOM 20006 O O . GLN A 1 12 ? -11.236 2.297 6.866 1.00 0.00 12 GLN A O 30
ATOM 20020 N N . VAL A 1 13 ? -9.384 2.413 5.593 1.00 0.00 13 VAL A N 30
ATOM 20021 C CA . VAL A 1 13 ? -9.656 1.162 4.896 1.00 0.00 13 VAL A CA 30
ATOM 20022 C C . VAL A 1 13 ? -8.370 0.381 4.641 1.00 0.00 13 VAL A C 30
ATOM 20023 O O . VAL A 1 13 ? -7.756 0.509 3.581 1.00 0.00 13 VAL A O 30
ATOM 20036 N N . PRO A 1 14 ? -7.944 -0.446 5.611 1.00 0.00 14 PRO A N 30
ATOM 20037 C CA . PRO A 1 14 ? -6.726 -1.251 5.480 1.00 0.00 14 PRO A CA 30
ATOM 20038 C C . PRO A 1 14 ? -6.874 -2.348 4.435 1.00 0.00 14 PRO A C 30
ATOM 20039 O O . PRO A 1 14 ? -7.987 -2.730 4.076 1.00 0.00 14 PRO A O 30
ATOM 20050 N N . CYS A 1 15 ? -5.747 -2.846 3.944 1.00 0.00 15 CYS A N 30
ATOM 20051 C CA . CYS A 1 15 ? -5.757 -3.898 2.935 1.00 0.00 15 CYS A CA 30
ATOM 20052 C C . CYS A 1 15 ? -6.363 -5.185 3.483 1.00 0.00 15 CYS A C 30
ATOM 20053 O O . CYS A 1 15 ? -6.026 -5.627 4.582 1.00 0.00 15 CYS A O 30
ATOM 20060 N N . CYS A 1 16 ? -7.252 -5.785 2.700 1.00 0.00 16 CYS A N 30
ATOM 20061 C CA . CYS A 1 16 ? -7.906 -7.030 3.086 1.00 0.00 16 CYS A CA 30
ATOM 20062 C C . CYS A 1 16 ? -6.948 -8.222 2.994 1.00 0.00 16 CYS A C 30
ATOM 20063 O O . CYS A 1 16 ? -7.328 -9.351 3.304 1.00 0.00 16 CYS A O 30
ATOM 20070 N N . ASP A 1 17 ? -5.714 -7.973 2.559 1.00 0.00 17 ASP A N 30
ATOM 20071 C CA . ASP A 1 17 ? -4.727 -9.040 2.423 1.00 0.00 17 ASP A CA 30
ATOM 20072 C C . ASP A 1 17 ? -3.859 -9.167 3.677 1.00 0.00 17 ASP A C 30
ATOM 20073 O O . ASP A 1 17 ? -3.491 -8.167 4.297 1.00 0.00 17 ASP A O 30
ATOM 20082 N N . PRO A 1 18 ? -3.510 -10.409 4.061 1.00 0.00 18 PRO A N 30
ATOM 20083 C CA . PRO A 1 18 ? -2.676 -10.666 5.238 1.00 0.00 18 PRO A CA 30
ATOM 20084 C C . PRO A 1 18 ? -1.353 -9.915 5.170 1.00 0.00 18 PRO A C 30
ATOM 20085 O O . PRO A 1 18 ? -0.680 -9.914 4.140 1.00 0.00 18 PRO A O 30
ATOM 20096 N N . CYS A 1 19 ? -0.989 -9.269 6.272 1.00 0.00 19 CYS A N 30
ATOM 20097 C CA . CYS A 1 19 ? 0.250 -8.504 6.335 1.00 0.00 19 CYS A CA 30
ATOM 20098 C C . CYS A 1 19 ? 0.232 -7.342 5.341 1.00 0.00 19 CYS A C 30
ATOM 20099 O O . CYS A 1 19 ? 1.271 -6.752 5.046 1.00 0.00 19 CYS A O 30
ATOM 20106 N N . ALA A 1 20 ? -0.954 -7.009 4.828 1.00 0.00 20 ALA A N 30
ATOM 20107 C CA . ALA A 1 20 ? -1.089 -5.915 3.877 1.00 0.00 20 ALA A CA 30
ATOM 20108 C C . ALA A 1 20 ? -1.718 -4.696 4.541 1.00 0.00 20 ALA A C 30
ATOM 20109 O O . ALA A 1 20 ? -2.731 -4.809 5.232 1.00 0.00 20 ALA A O 30
ATOM 20116 N N . THR A 1 21 ? -1.114 -3.532 4.332 1.00 0.00 21 THR A N 30
ATOM 20117 C CA . THR A 1 21 ? -1.619 -2.297 4.917 1.00 0.00 21 THR A CA 30
ATOM 20118 C C . THR A 1 21 ? -1.612 -1.164 3.895 1.00 0.00 21 THR A C 30
ATOM 20119 O O . THR A 1 21 ? -0.707 -1.064 3.068 1.00 0.00 21 THR A O 30
ATOM 20130 N N . CYS A 1 22 ? -2.632 -0.313 3.962 1.00 0.00 22 CYS A N 30
ATOM 20131 C CA . CYS A 1 22 ? -2.749 0.816 3.049 1.00 0.00 22 CYS A CA 30
ATOM 20132 C C . CYS A 1 22 ? -1.741 1.907 3.396 1.00 0.00 22 CYS A C 30
ATOM 20133 O O . CYS A 1 22 ? -1.854 2.559 4.434 1.00 0.00 22 CYS A O 30
ATOM 20140 N N . TYR A 1 23 ? -0.759 2.106 2.522 1.00 0.00 23 TYR A N 30
ATOM 20141 C CA . TYR A 1 23 ? 0.262 3.123 2.743 1.00 0.00 23 TYR A CA 30
ATOM 20142 C C . TYR A 1 23 ? 0.188 4.206 1.668 1.00 0.00 23 TYR A C 30
ATOM 20143 O O . TYR A 1 23 ? -0.313 3.968 0.568 1.00 0.00 23 TYR A O 30
ATOM 20161 N N . CYS A 1 24 ? 0.686 5.393 1.999 1.00 0.00 24 CYS A N 30
ATOM 20162 C CA . CYS A 1 24 ? 0.671 6.515 1.064 1.00 0.00 24 CYS A CA 30
ATOM 20163 C C . CYS A 1 24 ? 2.056 6.755 0.473 1.00 0.00 24 CYS A C 30
ATOM 20164 O O . CYS A 1 24 ? 3.062 6.704 1.181 1.00 0.00 24 CYS A O 30
ATOM 20171 N N . ARG A 1 25 ? 2.097 7.025 -0.828 1.00 0.00 25 ARG A N 30
ATOM 20172 C CA . ARG A 1 25 ? 3.360 7.280 -1.514 1.00 0.00 25 ARG A CA 30
ATOM 20173 C C . ARG A 1 25 ? 3.923 8.649 -1.147 1.00 0.00 25 ARG A C 30
ATOM 20174 O O . ARG A 1 25 ? 5.068 8.966 -1.464 1.00 0.00 25 ARG A O 30
ATOM 20195 N N . PHE A 1 26 ? 3.109 9.449 -0.472 1.00 0.00 26 PHE A N 30
ATOM 20196 C CA . PHE A 1 26 ? 3.516 10.779 -0.051 1.00 0.00 26 PHE A CA 30
ATOM 20197 C C . PHE A 1 26 ? 2.882 11.109 1.299 1.00 0.00 26 PHE A C 30
ATOM 20198 O O . PHE A 1 26 ? 2.542 10.208 2.065 1.00 0.00 26 PHE A O 30
ATOM 20215 N N . PHE A 1 27 ? 2.715 12.394 1.586 1.00 0.00 27 PHE A N 30
ATOM 20216 C CA . PHE A 1 27 ? 2.116 12.824 2.831 1.00 0.00 27 PHE A CA 30
ATOM 20217 C C . PHE A 1 27 ? 0.739 12.189 3.005 1.00 0.00 27 PHE A C 30
ATOM 20218 O O . PHE A 1 27 ? 0.541 11.336 3.871 1.00 0.00 27 PHE A O 30
ATOM 20235 N N . ASN A 1 28 ? -0.204 12.605 2.167 1.00 0.00 28 ASN A N 30
ATOM 20236 C CA . ASN A 1 28 ? -1.560 12.075 2.217 1.00 0.00 28 ASN A CA 30
ATOM 20237 C C . ASN A 1 28 ? -2.251 12.234 0.865 1.00 0.00 28 ASN A C 30
ATOM 20238 O O . ASN A 1 28 ? -3.015 13.176 0.659 1.00 0.00 28 ASN A O 30
ATOM 20249 N N . ALA A 1 29 ? -1.975 11.315 -0.058 1.00 0.00 29 ALA A N 30
ATOM 20250 C CA . ALA A 1 29 ? -2.576 11.375 -1.386 1.00 0.00 29 ALA A CA 30
ATOM 20251 C C . ALA A 1 29 ? -2.704 9.989 -2.010 1.00 0.00 29 ALA A C 30
ATOM 20252 O O . ALA A 1 29 ? -3.803 9.444 -2.112 1.00 0.00 29 ALA A O 30
ATOM 20259 N N . PHE A 1 30 ? -1.578 9.427 -2.433 1.00 0.00 30 PHE A N 30
ATOM 20260 C CA . PHE A 1 30 ? -1.571 8.106 -3.056 1.00 0.00 30 PHE A CA 30
ATOM 20261 C C . PHE A 1 30 ? -1.539 7.004 -2.000 1.00 0.00 30 PHE A C 30
ATOM 20262 O O . PHE A 1 30 ? -0.530 6.319 -1.834 1.00 0.00 30 PHE A O 30
ATOM 20279 N N . CYS A 1 31 ? -2.651 6.842 -1.288 1.00 0.00 31 CYS A N 30
ATOM 20280 C CA . CYS A 1 31 ? -2.751 5.826 -0.247 1.00 0.00 31 CYS A CA 30
ATOM 20281 C C . CYS A 1 31 ? -3.480 4.585 -0.753 1.00 0.00 31 CYS A C 30
ATOM 20282 O O . CYS A 1 31 ? -4.694 4.607 -0.958 1.00 0.00 31 CYS A O 30
ATOM 20289 N N . TYR A 1 32 ? -2.733 3.502 -0.943 1.00 0.00 32 TYR A N 30
ATOM 20290 C CA . TYR A 1 32 ? -3.312 2.249 -1.418 1.00 0.00 32 TYR A CA 30
ATOM 20291 C C . TYR A 1 32 ? -2.723 1.058 -0.667 1.00 0.00 32 TYR A C 30
ATOM 20292 O O . TYR A 1 32 ? -1.697 1.180 0.004 1.00 0.00 32 TYR A O 30
ATOM 20310 N N . CYS A 1 33 ? -3.384 -0.090 -0.778 1.00 0.00 33 CYS A N 30
ATOM 20311 C CA . CYS A 1 33 ? -2.932 -1.305 -0.104 1.00 0.00 33 CYS A CA 30
ATOM 20312 C C . CYS A 1 33 ? -1.475 -1.615 -0.438 1.00 0.00 33 CYS A C 30
ATOM 20313 O O . CYS A 1 33 ? -1.040 -1.459 -1.579 1.00 0.00 33 CYS A O 30
ATOM 20320 N N . ARG A 1 34 ? -0.735 -2.066 0.568 1.00 0.00 34 ARG A N 30
ATOM 20321 C CA . ARG A 1 34 ? 0.668 -2.418 0.394 1.00 0.00 34 ARG A CA 30
ATOM 20322 C C . ARG A 1 34 ? 1.005 -3.674 1.189 1.00 0.00 34 ARG A C 30
ATOM 20323 O O . ARG A 1 34 ? 0.848 -3.706 2.409 1.00 0.00 34 ARG A O 30
ATOM 20344 N N . LYS A 1 35 ? 1.467 -4.707 0.493 1.00 0.00 35 LYS A N 30
ATOM 20345 C CA . LYS A 1 35 ? 1.822 -5.967 1.138 1.00 0.00 35 LYS A CA 30
ATOM 20346 C C . LYS A 1 35 ? 3.249 -5.935 1.685 1.00 0.00 35 LYS A C 30
ATOM 20347 O O . LYS A 1 35 ? 3.886 -6.978 1.829 1.00 0.00 35 LYS A O 30
ATOM 20366 N N . LEU A 1 36 ? 3.748 -4.740 1.990 1.00 0.00 36 LEU A N 30
ATOM 20367 C CA . LEU A 1 36 ? 5.092 -4.588 2.517 1.00 0.00 36 LEU A CA 30
ATOM 20368 C C . LEU A 1 36 ? 6.126 -5.113 1.535 1.00 0.00 36 LEU A C 30
ATOM 20369 O O . LEU A 1 36 ? 6.216 -6.315 1.286 1.00 0.00 36 LEU A O 30
ATOM 20385 N N . GLY A 1 37 ? 6.899 -4.194 0.980 1.00 0.00 37 GLY A N 30
ATOM 20386 C CA . GLY A 1 37 ? 7.926 -4.564 0.021 1.00 0.00 37 GLY A CA 30
ATOM 20387 C C . GLY A 1 37 ? 9.176 -5.116 0.679 1.00 0.00 37 GLY A C 30
ATOM 20388 O O . GLY A 1 37 ? 10.286 -4.667 0.392 1.00 0.00 37 GLY A O 30
ATOM 20392 N N . THR A 1 38 ? 8.999 -6.099 1.558 1.00 0.00 38 THR A N 30
ATOM 20393 C CA . THR A 1 38 ? 10.121 -6.718 2.249 1.00 0.00 38 THR A CA 30
ATOM 20394 C C . THR A 1 38 ? 10.588 -7.958 1.499 1.00 0.00 38 THR A C 30
ATOM 20395 O O . THR A 1 38 ? 10.268 -9.085 1.878 1.00 0.00 38 THR A O 30
ATOM 20406 N N . ALA A 1 39 ? 11.343 -7.741 0.427 1.00 0.00 39 ALA A N 30
ATOM 20407 C CA . ALA A 1 39 ? 11.853 -8.838 -0.388 1.00 0.00 39 ALA A CA 30
ATOM 20408 C C . ALA A 1 39 ? 12.758 -9.767 0.416 1.00 0.00 39 ALA A C 30
ATOM 20409 O O . ALA A 1 39 ? 13.053 -10.883 -0.011 1.00 0.00 39 ALA A O 30
ATOM 20416 N N . MET A 1 40 ? 13.197 -9.306 1.583 1.00 0.00 40 MET A N 30
ATOM 20417 C CA . MET A 1 40 ? 14.065 -10.103 2.440 1.00 0.00 40 MET A CA 30
ATOM 20418 C C . MET A 1 40 ? 13.247 -11.064 3.298 1.00 0.00 40 MET A C 30
ATOM 20419 O O . MET A 1 40 ? 13.659 -12.197 3.544 1.00 0.00 40 MET A O 30
ATOM 20433 N N . ASN A 1 41 ? 12.085 -10.602 3.752 1.00 0.00 41 ASN A N 30
ATOM 20434 C CA . ASN A 1 41 ? 11.209 -11.421 4.582 1.00 0.00 41 ASN A CA 30
ATOM 20435 C C . ASN A 1 41 ? 9.745 -11.037 4.377 1.00 0.00 41 ASN A C 30
ATOM 20436 O O . ASN A 1 41 ? 9.098 -10.512 5.285 1.00 0.00 41 ASN A O 30
ATOM 20447 N N . PRO A 1 42 ? 9.199 -11.292 3.175 1.00 0.00 42 PRO A N 30
ATOM 20448 C CA . PRO A 1 42 ? 7.806 -10.968 2.854 1.00 0.00 42 PRO A CA 30
ATOM 20449 C C . PRO A 1 42 ? 6.819 -11.939 3.494 1.00 0.00 42 PRO A C 30
ATOM 20450 O O . PRO A 1 42 ? 7.143 -13.102 3.729 1.00 0.00 42 PRO A O 30
ATOM 20461 N N . CYS A 1 43 ? 5.612 -11.454 3.772 1.00 0.00 43 CYS A N 30
ATOM 20462 C CA . CYS A 1 43 ? 4.580 -12.252 4.373 1.00 0.00 43 CYS A CA 30
ATOM 20463 C C . CYS A 1 43 ? 3.859 -13.081 3.325 1.00 0.00 43 CYS A C 30
ATOM 20464 O O . CYS A 1 43 ? 4.457 -13.921 2.651 1.00 0.00 43 CYS A O 30
ATOM 20471 N N . SER A 1 44 ? 2.573 -12.835 3.198 1.00 0.00 44 SER A N 30
ATOM 20472 C CA . SER A 1 44 ? 1.743 -13.542 2.242 1.00 0.00 44 SER A CA 30
ATOM 20473 C C . SER A 1 44 ? 1.859 -12.923 0.854 1.00 0.00 44 SER A C 30
ATOM 20474 O O . SER A 1 44 ? 1.114 -12.007 0.507 1.00 0.00 44 SER A O 30
ATOM 20482 N N . ARG A 1 45 ? 2.799 -13.429 0.062 1.00 0.00 45 ARG A N 30
ATOM 20483 C CA . ARG A 1 45 ? 3.013 -12.925 -1.289 1.00 0.00 45 ARG A CA 30
ATOM 20484 C C . ARG A 1 45 ? 3.650 -13.991 -2.173 1.00 0.00 45 ARG A C 30
ATOM 20485 O O . ARG A 1 45 ? 4.873 -14.063 -2.294 1.00 0.00 45 ARG A O 30
ATOM 20506 N N . THR A 1 46 ? 2.813 -14.820 -2.790 1.00 0.00 46 THR A N 30
ATOM 20507 C CA . THR A 1 46 ? 3.296 -15.882 -3.664 1.00 0.00 46 THR A CA 30
ATOM 20508 C C . THR A 1 46 ? 2.292 -16.169 -4.776 1.00 0.00 46 THR A C 30
ATOM 20509 O O . THR A 1 46 ? 1.414 -15.313 -5.015 1.00 0.00 46 THR A O 30
ATOM 20521 N N . CYS A 1 1 ? -12.652 -4.182 3.890 1.00 0.00 1 CYS A N 31
ATOM 20522 C CA . CYS A 1 1 ? -11.354 -3.511 3.603 1.00 0.00 1 CYS A CA 31
ATOM 20523 C C . CYS A 1 1 ? -11.211 -3.217 2.114 1.00 0.00 1 CYS A C 31
ATOM 20524 O O . CYS A 1 1 ? -12.163 -3.358 1.348 1.00 0.00 1 CYS A O 31
ATOM 20531 N N . VAL A 1 2 ? -10.011 -2.811 1.711 1.00 0.00 2 VAL A N 31
ATOM 20532 C CA . VAL A 1 2 ? -9.738 -2.503 0.312 1.00 0.00 2 VAL A CA 31
ATOM 20533 C C . VAL A 1 2 ? -9.101 -3.687 -0.392 1.00 0.00 2 VAL A C 31
ATOM 20534 O O . VAL A 1 2 ? -8.525 -4.570 0.245 1.00 0.00 2 VAL A O 31
ATOM 20547 N N . ARG A 1 3 ? -9.215 -3.706 -1.713 1.00 0.00 3 ARG A N 31
ATOM 20548 C CA . ARG A 1 3 ? -8.658 -4.790 -2.500 1.00 0.00 3 ARG A CA 31
ATOM 20549 C C . ARG A 1 3 ? -7.159 -4.600 -2.712 1.00 0.00 3 ARG A C 31
ATOM 20550 O O . ARG A 1 3 ? -6.562 -3.664 -2.180 1.00 0.00 3 ARG A O 31
ATOM 20571 N N . LEU A 1 4 ? -6.556 -5.492 -3.492 1.00 0.00 4 LEU A N 31
ATOM 20572 C CA . LEU A 1 4 ? -5.128 -5.420 -3.771 1.00 0.00 4 LEU A CA 31
ATOM 20573 C C . LEU A 1 4 ? -4.810 -4.255 -4.705 1.00 0.00 4 LEU A C 31
ATOM 20574 O O . LEU A 1 4 ? -4.095 -3.327 -4.333 1.00 0.00 4 LEU A O 31
ATOM 20590 N N . HIS A 1 5 ? -5.339 -4.310 -5.920 1.00 0.00 5 HIS A N 31
ATOM 20591 C CA . HIS A 1 5 ? -5.108 -3.268 -6.900 1.00 0.00 5 HIS A CA 31
ATOM 20592 C C . HIS A 1 5 ? -6.099 -2.119 -6.732 1.00 0.00 5 HIS A C 31
ATOM 20593 O O . HIS A 1 5 ? -6.712 -1.672 -7.703 1.00 0.00 5 HIS A O 31
ATOM 20608 N N . GLU A 1 6 ? -6.258 -1.645 -5.500 1.00 0.00 6 GLU A N 31
ATOM 20609 C CA . GLU A 1 6 ? -7.183 -0.553 -5.222 1.00 0.00 6 GLU A CA 31
ATOM 20610 C C . GLU A 1 6 ? -6.627 0.404 -4.169 1.00 0.00 6 GLU A C 31
ATOM 20611 O O . GLU A 1 6 ? -5.715 0.060 -3.411 1.00 0.00 6 GLU A O 31
ATOM 20623 N N . SER A 1 7 ? -7.196 1.605 -4.127 1.00 0.00 7 SER A N 31
ATOM 20624 C CA . SER A 1 7 ? -6.786 2.623 -3.168 1.00 0.00 7 SER A CA 31
ATOM 20625 C C . SER A 1 7 ? -7.746 2.648 -1.985 1.00 0.00 7 SER A C 31
ATOM 20626 O O . SER A 1 7 ? -8.877 2.171 -2.087 1.00 0.00 7 SER A O 31
ATOM 20634 N N . CYS A 1 8 ? -7.298 3.198 -0.861 1.00 0.00 8 CYS A N 31
ATOM 20635 C CA . CYS A 1 8 ? -8.139 3.268 0.330 1.00 0.00 8 CYS A CA 31
ATOM 20636 C C . CYS A 1 8 ? -8.528 4.705 0.647 1.00 0.00 8 CYS A C 31
ATOM 20637 O O . CYS A 1 8 ? -9.631 4.966 1.127 1.00 0.00 8 CYS A O 31
ATOM 20644 N N . LEU A 1 9 ? -7.608 5.627 0.368 1.00 0.00 9 LEU A N 31
ATOM 20645 C CA . LEU A 1 9 ? -7.814 7.059 0.615 1.00 0.00 9 LEU A CA 31
ATOM 20646 C C . LEU A 1 9 ? -8.795 7.312 1.761 1.00 0.00 9 LEU A C 31
ATOM 20647 O O . LEU A 1 9 ? -9.654 8.189 1.677 1.00 0.00 9 LEU A O 31
ATOM 20663 N N . GLY A 1 10 ? -8.661 6.530 2.829 1.00 0.00 10 GLY A N 31
ATOM 20664 C CA . GLY A 1 10 ? -9.545 6.679 3.972 1.00 0.00 10 GLY A CA 31
ATOM 20665 C C . GLY A 1 10 ? -8.817 6.628 5.306 1.00 0.00 10 GLY A C 31
ATOM 20666 O O . GLY A 1 10 ? -9.417 6.880 6.350 1.00 0.00 10 GLY A O 31
ATOM 20670 N N . GLN A 1 11 ? -7.526 6.301 5.279 1.00 0.00 11 GLN A N 31
ATOM 20671 C CA . GLN A 1 11 ? -6.726 6.220 6.500 1.00 0.00 11 GLN A CA 31
ATOM 20672 C C . GLN A 1 11 ? -7.128 5.017 7.354 1.00 0.00 11 GLN A C 31
ATOM 20673 O O . GLN A 1 11 ? -6.303 4.152 7.646 1.00 0.00 11 GLN A O 31
ATOM 20687 N N . GLN A 1 12 ? -8.396 4.967 7.755 1.00 0.00 12 GLN A N 31
ATOM 20688 C CA . GLN A 1 12 ? -8.896 3.872 8.578 1.00 0.00 12 GLN A CA 31
ATOM 20689 C C . GLN A 1 12 ? -9.457 2.742 7.716 1.00 0.00 12 GLN A C 31
ATOM 20690 O O . GLN A 1 12 ? -10.440 2.100 8.086 1.00 0.00 12 GLN A O 31
ATOM 20704 N N . VAL A 1 13 ? -8.827 2.501 6.571 1.00 0.00 13 VAL A N 31
ATOM 20705 C CA . VAL A 1 13 ? -9.267 1.445 5.666 1.00 0.00 13 VAL A CA 31
ATOM 20706 C C . VAL A 1 13 ? -8.076 0.713 5.055 1.00 0.00 13 VAL A C 31
ATOM 20707 O O . VAL A 1 13 ? -7.700 0.964 3.911 1.00 0.00 13 VAL A O 31
ATOM 20720 N N . PRO A 1 14 ? -7.462 -0.210 5.816 1.00 0.00 14 PRO A N 31
ATOM 20721 C CA . PRO A 1 14 ? -6.311 -0.979 5.343 1.00 0.00 14 PRO A CA 31
ATOM 20722 C C . PRO A 1 14 ? -6.714 -2.080 4.369 1.00 0.00 14 PRO A C 31
ATOM 20723 O O . PRO A 1 14 ? -7.888 -2.439 4.276 1.00 0.00 14 PRO A O 31
ATOM 20734 N N . CYS A 1 15 ? -5.737 -2.610 3.646 1.00 0.00 15 CYS A N 31
ATOM 20735 C CA . CYS A 1 15 ? -5.996 -3.670 2.678 1.00 0.00 15 CYS A CA 31
ATOM 20736 C C . CYS A 1 15 ? -6.505 -4.930 3.367 1.00 0.00 15 CYS A C 31
ATOM 20737 O O . CYS A 1 15 ? -6.008 -5.320 4.423 1.00 0.00 15 CYS A O 31
ATOM 20744 N N . CYS A 1 16 ? -7.495 -5.566 2.753 1.00 0.00 16 CYS A N 31
ATOM 20745 C CA . CYS A 1 16 ? -8.072 -6.792 3.292 1.00 0.00 16 CYS A CA 31
ATOM 20746 C C . CYS A 1 16 ? -7.104 -7.970 3.152 1.00 0.00 16 CYS A C 31
ATOM 20747 O O . CYS A 1 16 ? -7.366 -9.059 3.663 1.00 0.00 16 CYS A O 31
ATOM 20754 N N . ASP A 1 17 ? -5.993 -7.754 2.448 1.00 0.00 17 ASP A N 31
ATOM 20755 C CA . ASP A 1 17 ? -5.005 -8.807 2.240 1.00 0.00 17 ASP A CA 31
ATOM 20756 C C . ASP A 1 17 ? -4.090 -8.965 3.458 1.00 0.00 17 ASP A C 31
ATOM 20757 O O . ASP A 1 17 ? -3.606 -7.978 4.018 1.00 0.00 17 ASP A O 31
ATOM 20766 N N . PRO A 1 18 ? -3.830 -10.218 3.877 1.00 0.00 18 PRO A N 31
ATOM 20767 C CA . PRO A 1 18 ? -2.965 -10.503 5.024 1.00 0.00 18 PRO A CA 31
ATOM 20768 C C . PRO A 1 18 ? -1.607 -9.827 4.890 1.00 0.00 18 PRO A C 31
ATOM 20769 O O . PRO A 1 18 ? -0.989 -9.857 3.827 1.00 0.00 18 PRO A O 31
ATOM 20780 N N . CYS A 1 19 ? -1.150 -9.211 5.974 1.00 0.00 19 CYS A N 31
ATOM 20781 C CA . CYS A 1 19 ? 0.133 -8.519 5.972 1.00 0.00 19 CYS A CA 31
ATOM 20782 C C . CYS A 1 19 ? 0.132 -7.380 4.953 1.00 0.00 19 CYS A C 31
ATOM 20783 O O . CYS A 1 19 ? 1.190 -6.897 4.549 1.00 0.00 19 CYS A O 31
ATOM 20790 N N . ALA A 1 20 ? -1.059 -6.951 4.534 1.00 0.00 20 ALA A N 31
ATOM 20791 C CA . ALA A 1 20 ? -1.175 -5.871 3.564 1.00 0.00 20 ALA A CA 31
ATOM 20792 C C . ALA A 1 20 ? -2.033 -4.730 4.104 1.00 0.00 20 ALA A C 31
ATOM 20793 O O . ALA A 1 20 ? -3.213 -4.913 4.404 1.00 0.00 20 ALA A O 31
ATOM 20800 N N . THR A 1 21 ? -1.429 -3.552 4.219 1.00 0.00 21 THR A N 31
ATOM 20801 C CA . THR A 1 21 ? -2.128 -2.371 4.713 1.00 0.00 21 THR A CA 31
ATOM 20802 C C . THR A 1 21 ? -1.991 -1.225 3.717 1.00 0.00 21 THR A C 31
ATOM 20803 O O . THR A 1 21 ? -1.204 -1.311 2.778 1.00 0.00 21 THR A O 31
ATOM 20814 N N . CYS A 1 22 ? -2.755 -0.159 3.918 1.00 0.00 22 CYS A N 31
ATOM 20815 C CA . CYS A 1 22 ? -2.698 0.986 3.015 1.00 0.00 22 CYS A CA 31
ATOM 20816 C C . CYS A 1 22 ? -1.388 1.749 3.175 1.00 0.00 22 CYS A C 31
ATOM 20817 O O . CYS A 1 22 ? -0.868 1.892 4.282 1.00 0.00 22 CYS A O 31
ATOM 20824 N N . TYR A 1 23 ? -0.863 2.239 2.056 1.00 0.00 23 TYR A N 31
ATOM 20825 C CA . TYR A 1 23 ? 0.385 2.992 2.056 1.00 0.00 23 TYR A CA 31
ATOM 20826 C C . TYR A 1 23 ? 0.292 4.184 1.110 1.00 0.00 23 TYR A C 31
ATOM 20827 O O . TYR A 1 23 ? -0.245 4.072 0.005 1.00 0.00 23 TYR A O 31
ATOM 20845 N N . CYS A 1 24 ? 0.819 5.321 1.552 1.00 0.00 24 CYS A N 31
ATOM 20846 C CA . CYS A 1 24 ? 0.799 6.538 0.749 1.00 0.00 24 CYS A CA 31
ATOM 20847 C C . CYS A 1 24 ? 2.185 6.835 0.184 1.00 0.00 24 CYS A C 31
ATOM 20848 O O . CYS A 1 24 ? 3.182 6.779 0.903 1.00 0.00 24 CYS A O 31
ATOM 20855 N N . ARG A 1 25 ? 2.240 7.155 -1.106 1.00 0.00 25 ARG A N 31
ATOM 20856 C CA . ARG A 1 25 ? 3.508 7.464 -1.757 1.00 0.00 25 ARG A CA 31
ATOM 20857 C C . ARG A 1 25 ? 4.038 8.825 -1.320 1.00 0.00 25 ARG A C 31
ATOM 20858 O O . ARG A 1 25 ? 5.186 9.175 -1.595 1.00 0.00 25 ARG A O 31
ATOM 20879 N N . PHE A 1 26 ? 3.197 9.582 -0.630 1.00 0.00 26 PHE A N 31
ATOM 20880 C CA . PHE A 1 26 ? 3.570 10.899 -0.142 1.00 0.00 26 PHE A CA 31
ATOM 20881 C C . PHE A 1 26 ? 2.888 11.168 1.197 1.00 0.00 26 PHE A C 31
ATOM 20882 O O . PHE A 1 26 ? 2.528 10.233 1.913 1.00 0.00 26 PHE A O 31
ATOM 20899 N N . PHE A 1 27 ? 2.704 12.439 1.531 1.00 0.00 27 PHE A N 31
ATOM 20900 C CA . PHE A 1 27 ? 2.062 12.815 2.771 1.00 0.00 27 PHE A CA 31
ATOM 20901 C C . PHE A 1 27 ? 0.679 12.174 2.873 1.00 0.00 27 PHE A C 31
ATOM 20902 O O . PHE A 1 27 ? 0.441 11.318 3.724 1.00 0.00 27 PHE A O 31
ATOM 20919 N N . ASN A 1 28 ? -0.223 12.595 1.994 1.00 0.00 28 ASN A N 31
ATOM 20920 C CA . ASN A 1 28 ? -1.579 12.063 1.971 1.00 0.00 28 ASN A CA 31
ATOM 20921 C C . ASN A 1 28 ? -2.202 12.233 0.590 1.00 0.00 28 ASN A C 31
ATOM 20922 O O . ASN A 1 28 ? -2.931 13.193 0.345 1.00 0.00 28 ASN A O 31
ATOM 20933 N N . ALA A 1 29 ? -1.907 11.302 -0.314 1.00 0.00 29 ALA A N 31
ATOM 20934 C CA . ALA A 1 29 ? -2.446 11.371 -1.669 1.00 0.00 29 ALA A CA 31
ATOM 20935 C C . ALA A 1 29 ? -2.600 9.984 -2.286 1.00 0.00 29 ALA A C 31
ATOM 20936 O O . ALA A 1 29 ? -3.714 9.471 -2.407 1.00 0.00 29 ALA A O 31
ATOM 20943 N N . PHE A 1 30 ? -1.483 9.384 -2.682 1.00 0.00 30 PHE A N 31
ATOM 20944 C CA . PHE A 1 30 ? -1.506 8.059 -3.295 1.00 0.00 30 PHE A CA 31
ATOM 20945 C C . PHE A 1 30 ? -1.526 6.963 -2.232 1.00 0.00 30 PHE A C 31
ATOM 20946 O O . PHE A 1 30 ? -0.575 6.193 -2.099 1.00 0.00 30 PHE A O 31
ATOM 20963 N N . CYS A 1 31 ? -2.621 6.896 -1.480 1.00 0.00 31 CYS A N 31
ATOM 20964 C CA . CYS A 1 31 ? -2.769 5.893 -0.430 1.00 0.00 31 CYS A CA 31
ATOM 20965 C C . CYS A 1 31 ? -3.559 4.691 -0.933 1.00 0.00 31 CYS A C 31
ATOM 20966 O O . CYS A 1 31 ? -4.782 4.753 -1.071 1.00 0.00 31 CYS A O 31
ATOM 20973 N N . TYR A 1 32 ? -2.857 3.595 -1.207 1.00 0.00 32 TYR A N 31
ATOM 20974 C CA . TYR A 1 32 ? -3.508 2.385 -1.697 1.00 0.00 32 TYR A CA 31
ATOM 20975 C C . TYR A 1 32 ? -2.950 1.137 -1.022 1.00 0.00 32 TYR A C 31
ATOM 20976 O O . TYR A 1 32 ? -2.067 1.221 -0.170 1.00 0.00 32 TYR A O 31
ATOM 20994 N N . CYS A 1 33 ? -3.481 -0.021 -1.403 1.00 0.00 33 CYS A N 31
ATOM 20995 C CA . CYS A 1 33 ? -3.043 -1.291 -0.829 1.00 0.00 33 CYS A CA 31
ATOM 20996 C C . CYS A 1 33 ? -1.526 -1.451 -0.900 1.00 0.00 33 CYS A C 31
ATOM 20997 O O . CYS A 1 33 ? -0.905 -1.154 -1.922 1.00 0.00 33 CYS A O 31
ATOM 21004 N N . ARG A 1 34 ? -0.943 -1.928 0.193 1.00 0.00 34 ARG A N 31
ATOM 21005 C CA . ARG A 1 34 ? 0.497 -2.143 0.276 1.00 0.00 34 ARG A CA 31
ATOM 21006 C C . ARG A 1 34 ? 0.790 -3.448 1.017 1.00 0.00 34 ARG A C 31
ATOM 21007 O O . ARG A 1 34 ? 0.329 -3.652 2.139 1.00 0.00 34 ARG A O 31
ATOM 21028 N N . LYS A 1 35 ? 1.552 -4.332 0.377 1.00 0.00 35 LYS A N 31
ATOM 21029 C CA . LYS A 1 35 ? 1.897 -5.622 0.972 1.00 0.00 35 LYS A CA 31
ATOM 21030 C C . LYS A 1 35 ? 3.116 -5.515 1.888 1.00 0.00 35 LYS A C 31
ATOM 21031 O O . LYS A 1 35 ? 3.977 -6.395 1.891 1.00 0.00 35 LYS A O 31
ATOM 21050 N N . LEU A 1 36 ? 3.183 -4.438 2.670 1.00 0.00 36 LEU A N 31
ATOM 21051 C CA . LEU A 1 36 ? 4.286 -4.216 3.595 1.00 0.00 36 LEU A CA 31
ATOM 21052 C C . LEU A 1 36 ? 5.638 -4.383 2.914 1.00 0.00 36 LEU A C 31
ATOM 21053 O O . LEU A 1 36 ? 6.093 -5.498 2.663 1.00 0.00 36 LEU A O 31
ATOM 21069 N N . GLY A 1 37 ? 6.275 -3.257 2.629 1.00 0.00 37 GLY A N 31
ATOM 21070 C CA . GLY A 1 37 ? 7.576 -3.280 1.986 1.00 0.00 37 GLY A CA 31
ATOM 21071 C C . GLY A 1 37 ? 8.700 -3.562 2.964 1.00 0.00 37 GLY A C 31
ATOM 21072 O O . GLY A 1 37 ? 9.633 -2.770 3.093 1.00 0.00 37 GLY A O 31
ATOM 21076 N N . THR A 1 38 ? 8.611 -4.695 3.655 1.00 0.00 38 THR A N 31
ATOM 21077 C CA . THR A 1 38 ? 9.625 -5.083 4.625 1.00 0.00 38 THR A CA 31
ATOM 21078 C C . THR A 1 38 ? 10.705 -5.932 3.965 1.00 0.00 38 THR A C 31
ATOM 21079 O O . THR A 1 38 ? 10.729 -7.153 4.118 1.00 0.00 38 THR A O 31
ATOM 21090 N N . ALA A 1 39 ? 11.594 -5.277 3.228 1.00 0.00 39 ALA A N 31
ATOM 21091 C CA . ALA A 1 39 ? 12.677 -5.971 2.539 1.00 0.00 39 ALA A CA 31
ATOM 21092 C C . ALA A 1 39 ? 13.595 -6.689 3.526 1.00 0.00 39 ALA A C 31
ATOM 21093 O O . ALA A 1 39 ? 14.356 -7.578 3.144 1.00 0.00 39 ALA A O 31
ATOM 21100 N N . MET A 1 40 ? 13.515 -6.303 4.794 1.00 0.00 40 MET A N 31
ATOM 21101 C CA . MET A 1 40 ? 14.337 -6.913 5.832 1.00 0.00 40 MET A CA 31
ATOM 21102 C C . MET A 1 40 ? 13.690 -8.192 6.355 1.00 0.00 40 MET A C 31
ATOM 21103 O O . MET A 1 40 ? 14.352 -9.222 6.495 1.00 0.00 40 MET A O 31
ATOM 21117 N N . ASN A 1 41 ? 12.393 -8.120 6.640 1.00 0.00 41 ASN A N 31
ATOM 21118 C CA . ASN A 1 41 ? 11.657 -9.273 7.148 1.00 0.00 41 ASN A CA 31
ATOM 21119 C C . ASN A 1 41 ? 10.191 -9.214 6.723 1.00 0.00 41 ASN A C 31
ATOM 21120 O O . ASN A 1 41 ? 9.315 -8.901 7.529 1.00 0.00 41 ASN A O 31
ATOM 21131 N N . PRO A 1 42 ? 9.906 -9.515 5.445 1.00 0.00 42 PRO A N 31
ATOM 21132 C CA . PRO A 1 42 ? 8.546 -9.495 4.912 1.00 0.00 42 PRO A CA 31
ATOM 21133 C C . PRO A 1 42 ? 7.803 -10.804 5.163 1.00 0.00 42 PRO A C 31
ATOM 21134 O O . PRO A 1 42 ? 8.406 -11.804 5.554 1.00 0.00 42 PRO A O 31
ATOM 21145 N N . CYS A 1 43 ? 6.493 -10.791 4.938 1.00 0.00 43 CYS A N 31
ATOM 21146 C CA . CYS A 1 43 ? 5.668 -11.953 5.130 1.00 0.00 43 CYS A CA 31
ATOM 21147 C C . CYS A 1 43 ? 5.753 -12.876 3.925 1.00 0.00 43 CYS A C 31
ATOM 21148 O O . CYS A 1 43 ? 6.818 -13.399 3.595 1.00 0.00 43 CYS A O 31
ATOM 21155 N N . SER A 1 44 ? 4.622 -13.071 3.281 1.00 0.00 44 SER A N 31
ATOM 21156 C CA . SER A 1 44 ? 4.537 -13.925 2.114 1.00 0.00 44 SER A CA 31
ATOM 21157 C C . SER A 1 44 ? 4.987 -13.184 0.859 1.00 0.00 44 SER A C 31
ATOM 21158 O O . SER A 1 44 ? 4.243 -12.379 0.300 1.00 0.00 44 SER A O 31
ATOM 21166 N N . ARG A 1 45 ? 6.211 -13.462 0.422 1.00 0.00 45 ARG A N 31
ATOM 21167 C CA . ARG A 1 45 ? 6.762 -12.821 -0.766 1.00 0.00 45 ARG A CA 31
ATOM 21168 C C . ARG A 1 45 ? 7.840 -13.694 -1.402 1.00 0.00 45 ARG A C 31
ATOM 21169 O O . ARG A 1 45 ? 9.028 -13.528 -1.131 1.00 0.00 45 ARG A O 31
ATOM 21190 N N . THR A 1 46 ? 7.416 -14.624 -2.252 1.00 0.00 46 THR A N 31
ATOM 21191 C CA . THR A 1 46 ? 8.343 -15.524 -2.926 1.00 0.00 46 THR A CA 31
ATOM 21192 C C . THR A 1 46 ? 8.769 -14.954 -4.275 1.00 0.00 46 THR A C 31
ATOM 21193 O O . THR A 1 46 ? 9.875 -15.300 -4.741 1.00 0.00 46 THR A O 31
ATOM 21205 N N . CYS A 1 1 ? -12.663 -3.548 3.454 1.00 0.00 1 CYS A N 32
ATOM 21206 C CA . CYS A 1 1 ? -11.203 -3.322 3.286 1.00 0.00 1 CYS A CA 32
ATOM 21207 C C . CYS A 1 1 ? -10.857 -2.995 1.838 1.00 0.00 1 CYS A C 32
ATOM 21208 O O . CYS A 1 1 ? -11.739 -2.888 0.986 1.00 0.00 1 CYS A O 32
ATOM 21215 N N . VAL A 1 2 ? -9.565 -2.838 1.566 1.00 0.00 2 VAL A N 32
ATOM 21216 C CA . VAL A 1 2 ? -9.096 -2.521 0.219 1.00 0.00 2 VAL A CA 32
ATOM 21217 C C . VAL A 1 2 ? -8.655 -3.774 -0.516 1.00 0.00 2 VAL A C 32
ATOM 21218 O O . VAL A 1 2 ? -8.414 -4.814 0.094 1.00 0.00 2 VAL A O 32
ATOM 21231 N N . ARG A 1 3 ? -8.557 -3.671 -1.834 1.00 0.00 3 ARG A N 32
ATOM 21232 C CA . ARG A 1 3 ? -8.153 -4.804 -2.646 1.00 0.00 3 ARG A CA 32
ATOM 21233 C C . ARG A 1 3 ? -6.638 -4.988 -2.609 1.00 0.00 3 ARG A C 32
ATOM 21234 O O . ARG A 1 3 ? -5.950 -4.381 -1.790 1.00 0.00 3 ARG A O 32
ATOM 21255 N N . LEU A 1 4 ? -6.125 -5.834 -3.496 1.00 0.00 4 LEU A N 32
ATOM 21256 C CA . LEU A 1 4 ? -4.700 -6.105 -3.565 1.00 0.00 4 LEU A CA 32
ATOM 21257 C C . LEU A 1 4 ? -3.928 -4.892 -4.072 1.00 0.00 4 LEU A C 32
ATOM 21258 O O . LEU A 1 4 ? -2.735 -4.749 -3.805 1.00 0.00 4 LEU A O 32
ATOM 21274 N N . HIS A 1 5 ? -4.614 -4.020 -4.801 1.00 0.00 5 HIS A N 32
ATOM 21275 C CA . HIS A 1 5 ? -3.993 -2.824 -5.340 1.00 0.00 5 HIS A CA 32
ATOM 21276 C C . HIS A 1 5 ? -5.030 -1.734 -5.592 1.00 0.00 5 HIS A C 32
ATOM 21277 O O . HIS A 1 5 ? -5.293 -1.362 -6.736 1.00 0.00 5 HIS A O 32
ATOM 21292 N N . GLU A 1 6 ? -5.613 -1.226 -4.511 1.00 0.00 6 GLU A N 32
ATOM 21293 C CA . GLU A 1 6 ? -6.619 -0.175 -4.607 1.00 0.00 6 GLU A CA 32
ATOM 21294 C C . GLU A 1 6 ? -6.420 0.864 -3.505 1.00 0.00 6 GLU A C 32
ATOM 21295 O O . GLU A 1 6 ? -5.764 0.596 -2.498 1.00 0.00 6 GLU A O 32
ATOM 21307 N N . SER A 1 7 ? -6.988 2.049 -3.705 1.00 0.00 7 SER A N 32
ATOM 21308 C CA . SER A 1 7 ? -6.870 3.130 -2.731 1.00 0.00 7 SER A CA 32
ATOM 21309 C C . SER A 1 7 ? -7.783 2.892 -1.532 1.00 0.00 7 SER A C 32
ATOM 21310 O O . SER A 1 7 ? -8.826 2.251 -1.651 1.00 0.00 7 SER A O 32
ATOM 21318 N N . CYS A 1 8 ? -7.384 3.420 -0.377 1.00 0.00 8 CYS A N 32
ATOM 21319 C CA . CYS A 1 8 ? -8.167 3.270 0.846 1.00 0.00 8 CYS A CA 32
ATOM 21320 C C . CYS A 1 8 ? -8.774 4.605 1.283 1.00 0.00 8 CYS A C 32
ATOM 21321 O O . CYS A 1 8 ? -9.636 4.640 2.161 1.00 0.00 8 CYS A O 32
ATOM 21328 N N . LEU A 1 9 ? -8.315 5.696 0.659 1.00 0.00 9 LEU A N 32
ATOM 21329 C CA . LEU A 1 9 ? -8.790 7.054 0.960 1.00 0.00 9 LEU A CA 32
ATOM 21330 C C . LEU A 1 9 ? -9.344 7.181 2.380 1.00 0.00 9 LEU A C 32
ATOM 21331 O O . LEU A 1 9 ? -10.509 6.874 2.632 1.00 0.00 9 LEU A O 32
ATOM 21347 N N . GLY A 1 10 ? -8.500 7.641 3.297 1.00 0.00 10 GLY A N 32
ATOM 21348 C CA . GLY A 1 10 ? -8.921 7.806 4.677 1.00 0.00 10 GLY A CA 32
ATOM 21349 C C . GLY A 1 10 ? -7.982 7.127 5.655 1.00 0.00 10 GLY A C 32
ATOM 21350 O O . GLY A 1 10 ? -7.916 7.506 6.825 1.00 0.00 10 GLY A O 32
ATOM 21354 N N . GLN A 1 11 ? -7.257 6.119 5.177 1.00 0.00 11 GLN A N 32
ATOM 21355 C CA . GLN A 1 11 ? -6.317 5.379 6.014 1.00 0.00 11 GLN A CA 32
ATOM 21356 C C . GLN A 1 11 ? -7.040 4.525 7.059 1.00 0.00 11 GLN A C 32
ATOM 21357 O O . GLN A 1 11 ? -6.401 3.872 7.884 1.00 0.00 11 GLN A O 32
ATOM 21371 N N . GLN A 1 12 ? -8.370 4.520 7.016 1.00 0.00 12 GLN A N 32
ATOM 21372 C CA . GLN A 1 12 ? -9.162 3.733 7.957 1.00 0.00 12 GLN A CA 32
ATOM 21373 C C . GLN A 1 12 ? -9.540 2.381 7.355 1.00 0.00 12 GLN A C 32
ATOM 21374 O O . GLN A 1 12 ? -9.926 1.459 8.072 1.00 0.00 12 GLN A O 32
ATOM 21388 N N . VAL A 1 13 ? -9.434 2.273 6.032 1.00 0.00 13 VAL A N 32
ATOM 21389 C CA . VAL A 1 13 ? -9.770 1.038 5.335 1.00 0.00 13 VAL A CA 32
ATOM 21390 C C . VAL A 1 13 ? -8.514 0.235 4.997 1.00 0.00 13 VAL A C 32
ATOM 21391 O O . VAL A 1 13 ? -7.861 0.490 3.986 1.00 0.00 13 VAL A O 32
ATOM 21404 N N . PRO A 1 14 ? -8.159 -0.754 5.839 1.00 0.00 14 PRO A N 32
ATOM 21405 C CA . PRO A 1 14 ? -6.978 -1.592 5.613 1.00 0.00 14 PRO A CA 32
ATOM 21406 C C . PRO A 1 14 ? -7.167 -2.547 4.441 1.00 0.00 14 PRO A C 32
ATOM 21407 O O . PRO A 1 14 ? -8.291 -2.812 4.021 1.00 0.00 14 PRO A O 32
ATOM 21418 N N . CYS A 1 15 ? -6.059 -3.059 3.918 1.00 0.00 15 CYS A N 32
ATOM 21419 C CA . CYS A 1 15 ? -6.103 -3.986 2.793 1.00 0.00 15 CYS A CA 32
ATOM 21420 C C . CYS A 1 15 ? -6.791 -5.293 3.179 1.00 0.00 15 CYS A C 32
ATOM 21421 O O . CYS A 1 15 ? -6.681 -5.754 4.314 1.00 0.00 15 CYS A O 32
ATOM 21428 N N . CYS A 1 16 ? -7.498 -5.885 2.220 1.00 0.00 16 CYS A N 32
ATOM 21429 C CA . CYS A 1 16 ? -8.206 -7.140 2.442 1.00 0.00 16 CYS A CA 32
ATOM 21430 C C . CYS A 1 16 ? -7.237 -8.320 2.561 1.00 0.00 16 CYS A C 32
ATOM 21431 O O . CYS A 1 16 ? -7.647 -9.434 2.888 1.00 0.00 16 CYS A O 32
ATOM 21438 N N . ASP A 1 17 ? -5.959 -8.079 2.276 1.00 0.00 17 ASP A N 32
ATOM 21439 C CA . ASP A 1 17 ? -4.954 -9.137 2.335 1.00 0.00 17 ASP A CA 32
ATOM 21440 C C . ASP A 1 17 ? -4.253 -9.180 3.694 1.00 0.00 17 ASP A C 32
ATOM 21441 O O . ASP A 1 17 ? -3.905 -8.142 4.263 1.00 0.00 17 ASP A O 32
ATOM 21450 N N . PRO A 1 18 ? -4.020 -10.393 4.230 1.00 0.00 18 PRO A N 32
ATOM 21451 C CA . PRO A 1 18 ? -3.343 -10.569 5.516 1.00 0.00 18 PRO A CA 32
ATOM 21452 C C . PRO A 1 18 ? -1.982 -9.887 5.533 1.00 0.00 18 PRO A C 32
ATOM 21453 O O . PRO A 1 18 ? -1.222 -9.974 4.569 1.00 0.00 18 PRO A O 32
ATOM 21464 N N . CYS A 1 19 ? -1.685 -9.198 6.628 1.00 0.00 19 CYS A N 32
ATOM 21465 C CA . CYS A 1 19 ? -0.419 -8.487 6.767 1.00 0.00 19 CYS A CA 32
ATOM 21466 C C . CYS A 1 19 ? -0.314 -7.339 5.761 1.00 0.00 19 CYS A C 32
ATOM 21467 O O . CYS A 1 19 ? 0.752 -6.747 5.594 1.00 0.00 19 CYS A O 32
ATOM 21474 N N . ALA A 1 20 ? -1.425 -7.017 5.093 1.00 0.00 20 ALA A N 32
ATOM 21475 C CA . ALA A 1 20 ? -1.431 -5.933 4.119 1.00 0.00 20 ALA A CA 32
ATOM 21476 C C . ALA A 1 20 ? -2.147 -4.710 4.679 1.00 0.00 20 ALA A C 32
ATOM 21477 O O . ALA A 1 20 ? -3.261 -4.811 5.192 1.00 0.00 20 ALA A O 32
ATOM 21484 N N . THR A 1 21 ? -1.501 -3.553 4.575 1.00 0.00 21 THR A N 32
ATOM 21485 C CA . THR A 1 21 ? -2.077 -2.310 5.075 1.00 0.00 21 THR A CA 32
ATOM 21486 C C . THR A 1 21 ? -1.940 -1.198 4.040 1.00 0.00 21 THR A C 32
ATOM 21487 O O . THR A 1 21 ? -1.145 -1.304 3.108 1.00 0.00 21 THR A O 32
ATOM 21498 N N . CYS A 1 22 ? -2.718 -0.135 4.207 1.00 0.00 22 CYS A N 32
ATOM 21499 C CA . CYS A 1 22 ? -2.679 0.989 3.279 1.00 0.00 22 CYS A CA 32
ATOM 21500 C C . CYS A 1 22 ? -1.381 1.776 3.421 1.00 0.00 22 CYS A C 32
ATOM 21501 O O . CYS A 1 22 ? -0.825 1.889 4.514 1.00 0.00 22 CYS A O 32
ATOM 21508 N N . TYR A 1 23 ? -0.906 2.316 2.304 1.00 0.00 23 TYR A N 32
ATOM 21509 C CA . TYR A 1 23 ? 0.326 3.095 2.290 1.00 0.00 23 TYR A CA 32
ATOM 21510 C C . TYR A 1 23 ? 0.219 4.247 1.294 1.00 0.00 23 TYR A C 32
ATOM 21511 O O . TYR A 1 23 ? -0.232 4.062 0.162 1.00 0.00 23 TYR A O 32
ATOM 21529 N N . CYS A 1 24 ? 0.635 5.433 1.727 1.00 0.00 24 CYS A N 32
ATOM 21530 C CA . CYS A 1 24 ? 0.587 6.619 0.881 1.00 0.00 24 CYS A CA 32
ATOM 21531 C C . CYS A 1 24 ? 1.956 6.914 0.277 1.00 0.00 24 CYS A C 32
ATOM 21532 O O . CYS A 1 24 ? 2.957 6.986 0.992 1.00 0.00 24 CYS A O 32
ATOM 21539 N N . ARG A 1 25 ? 1.995 7.088 -1.040 1.00 0.00 25 ARG A N 32
ATOM 21540 C CA . ARG A 1 25 ? 3.244 7.380 -1.732 1.00 0.00 25 ARG A CA 32
ATOM 21541 C C . ARG A 1 25 ? 3.709 8.809 -1.461 1.00 0.00 25 ARG A C 32
ATOM 21542 O O . ARG A 1 25 ? 4.834 9.181 -1.794 1.00 0.00 25 ARG A O 32
ATOM 21563 N N . PHE A 1 26 ? 2.835 9.598 -0.854 1.00 0.00 26 PHE A N 32
ATOM 21564 C CA . PHE A 1 26 ? 3.143 10.981 -0.527 1.00 0.00 26 PHE A CA 32
ATOM 21565 C C . PHE A 1 26 ? 2.454 11.373 0.776 1.00 0.00 26 PHE A C 32
ATOM 21566 O O . PHE A 1 26 ? 2.160 10.516 1.610 1.00 0.00 26 PHE A O 32
ATOM 21583 N N . PHE A 1 27 ? 2.190 12.662 0.953 1.00 0.00 27 PHE A N 32
ATOM 21584 C CA . PHE A 1 27 ? 1.534 13.151 2.144 1.00 0.00 27 PHE A CA 32
ATOM 21585 C C . PHE A 1 27 ? 0.200 12.437 2.349 1.00 0.00 27 PHE A C 32
ATOM 21586 O O . PHE A 1 27 ? 0.047 11.635 3.272 1.00 0.00 27 PHE A O 32
ATOM 21603 N N . ASN A 1 28 ? -0.759 12.729 1.476 1.00 0.00 28 ASN A N 32
ATOM 21604 C CA . ASN A 1 28 ? -2.077 12.111 1.551 1.00 0.00 28 ASN A CA 32
ATOM 21605 C C . ASN A 1 28 ? -2.752 12.107 0.182 1.00 0.00 28 ASN A C 32
ATOM 21606 O O . ASN A 1 28 ? -3.606 12.946 -0.099 1.00 0.00 28 ASN A O 32
ATOM 21617 N N . ALA A 1 29 ? -2.363 11.161 -0.672 1.00 0.00 29 ALA A N 32
ATOM 21618 C CA . ALA A 1 29 ? -2.938 11.069 -2.010 1.00 0.00 29 ALA A CA 32
ATOM 21619 C C . ALA A 1 29 ? -2.880 9.644 -2.553 1.00 0.00 29 ALA A C 32
ATOM 21620 O O . ALA A 1 29 ? -3.915 9.009 -2.758 1.00 0.00 29 ALA A O 32
ATOM 21627 N N . PHE A 1 30 ? -1.670 9.150 -2.792 1.00 0.00 30 PHE A N 32
ATOM 21628 C CA . PHE A 1 30 ? -1.487 7.802 -3.320 1.00 0.00 30 PHE A CA 32
ATOM 21629 C C . PHE A 1 30 ? -1.527 6.764 -2.202 1.00 0.00 30 PHE A C 32
ATOM 21630 O O . PHE A 1 30 ? -0.565 6.024 -1.993 1.00 0.00 30 PHE A O 32
ATOM 21647 N N . CYS A 1 31 ? -2.649 6.713 -1.490 1.00 0.00 31 CYS A N 32
ATOM 21648 C CA . CYS A 1 31 ? -2.816 5.764 -0.395 1.00 0.00 31 CYS A CA 32
ATOM 21649 C C . CYS A 1 31 ? -3.561 4.519 -0.863 1.00 0.00 31 CYS A C 32
ATOM 21650 O O . CYS A 1 31 ? -4.776 4.550 -1.059 1.00 0.00 31 CYS A O 32
ATOM 21657 N N . TYR A 1 32 ? -2.827 3.425 -1.044 1.00 0.00 32 TYR A N 32
ATOM 21658 C CA . TYR A 1 32 ? -3.427 2.173 -1.492 1.00 0.00 32 TYR A CA 32
ATOM 21659 C C . TYR A 1 32 ? -2.896 0.985 -0.698 1.00 0.00 32 TYR A C 32
ATOM 21660 O O . TYR A 1 32 ? -2.015 1.134 0.148 1.00 0.00 32 TYR A O 32
ATOM 21678 N N . CYS A 1 33 ? -3.445 -0.194 -0.974 1.00 0.00 33 CYS A N 32
ATOM 21679 C CA . CYS A 1 33 ? -3.036 -1.412 -0.284 1.00 0.00 33 CYS A CA 32
ATOM 21680 C C . CYS A 1 33 ? -1.545 -1.680 -0.469 1.00 0.00 33 CYS A C 32
ATOM 21681 O O . CYS A 1 33 ? -0.986 -1.450 -1.541 1.00 0.00 33 CYS A O 32
ATOM 21688 N N . ARG A 1 34 ? -0.916 -2.179 0.589 1.00 0.00 34 ARG A N 32
ATOM 21689 C CA . ARG A 1 34 ? 0.505 -2.500 0.567 1.00 0.00 34 ARG A CA 32
ATOM 21690 C C . ARG A 1 34 ? 0.761 -3.802 1.320 1.00 0.00 34 ARG A C 32
ATOM 21691 O O . ARG A 1 34 ? 0.490 -3.899 2.519 1.00 0.00 34 ARG A O 32
ATOM 21712 N N . LYS A 1 35 ? 1.271 -4.804 0.610 1.00 0.00 35 LYS A N 32
ATOM 21713 C CA . LYS A 1 35 ? 1.550 -6.106 1.211 1.00 0.00 35 LYS A CA 32
ATOM 21714 C C . LYS A 1 35 ? 2.918 -6.136 1.892 1.00 0.00 35 LYS A C 32
ATOM 21715 O O . LYS A 1 35 ? 3.475 -7.209 2.122 1.00 0.00 35 LYS A O 32
ATOM 21734 N N . LEU A 1 36 ? 3.459 -4.964 2.215 1.00 0.00 36 LEU A N 32
ATOM 21735 C CA . LEU A 1 36 ? 4.755 -4.881 2.865 1.00 0.00 36 LEU A CA 32
ATOM 21736 C C . LEU A 1 36 ? 5.841 -5.495 1.997 1.00 0.00 36 LEU A C 32
ATOM 21737 O O . LEU A 1 36 ? 5.882 -6.708 1.791 1.00 0.00 36 LEU A O 32
ATOM 21753 N N . GLY A 1 37 ? 6.719 -4.641 1.493 1.00 0.00 37 GLY A N 32
ATOM 21754 C CA . GLY A 1 37 ? 7.804 -5.100 0.646 1.00 0.00 37 GLY A CA 32
ATOM 21755 C C . GLY A 1 37 ? 8.934 -5.739 1.429 1.00 0.00 37 GLY A C 32
ATOM 21756 O O . GLY A 1 37 ? 10.092 -5.345 1.290 1.00 0.00 37 GLY A O 32
ATOM 21760 N N . THR A 1 38 ? 8.602 -6.731 2.251 1.00 0.00 38 THR A N 32
ATOM 21761 C CA . THR A 1 38 ? 9.600 -7.427 3.053 1.00 0.00 38 THR A CA 32
ATOM 21762 C C . THR A 1 38 ? 10.147 -8.634 2.299 1.00 0.00 38 THR A C 32
ATOM 21763 O O . THR A 1 38 ? 9.796 -9.776 2.597 1.00 0.00 38 THR A O 32
ATOM 21774 N N . ALA A 1 39 ? 11.005 -8.375 1.318 1.00 0.00 39 ALA A N 32
ATOM 21775 C CA . ALA A 1 39 ? 11.596 -9.441 0.518 1.00 0.00 39 ALA A CA 32
ATOM 21776 C C . ALA A 1 39 ? 12.432 -10.386 1.376 1.00 0.00 39 ALA A C 32
ATOM 21777 O O . ALA A 1 39 ? 12.739 -11.505 0.964 1.00 0.00 39 ALA A O 32
ATOM 21784 N N . MET A 1 40 ? 12.796 -9.932 2.569 1.00 0.00 40 MET A N 32
ATOM 21785 C CA . MET A 1 40 ? 13.595 -10.741 3.482 1.00 0.00 40 MET A CA 32
ATOM 21786 C C . MET A 1 40 ? 12.707 -11.676 4.298 1.00 0.00 40 MET A C 32
ATOM 21787 O O . MET A 1 40 ? 13.038 -12.845 4.498 1.00 0.00 40 MET A O 32
ATOM 21801 N N . ASN A 1 41 ? 11.578 -11.153 4.768 1.00 0.00 41 ASN A N 32
ATOM 21802 C CA . ASN A 1 41 ? 10.644 -11.942 5.561 1.00 0.00 41 ASN A CA 32
ATOM 21803 C C . ASN A 1 41 ? 9.210 -11.455 5.360 1.00 0.00 41 ASN A C 32
ATOM 21804 O O . ASN A 1 41 ? 8.629 -10.823 6.241 1.00 0.00 41 ASN A O 32
ATOM 21815 N N . PRO A 1 42 ? 8.620 -11.743 4.187 1.00 0.00 42 PRO A N 32
ATOM 21816 C CA . PRO A 1 42 ? 7.250 -11.332 3.870 1.00 0.00 42 PRO A CA 32
ATOM 21817 C C . PRO A 1 42 ? 6.208 -12.252 4.500 1.00 0.00 42 PRO A C 32
ATOM 21818 O O . PRO A 1 42 ? 6.494 -13.406 4.814 1.00 0.00 42 PRO A O 32
ATOM 21829 N N . CYS A 1 43 ? 4.999 -11.729 4.682 1.00 0.00 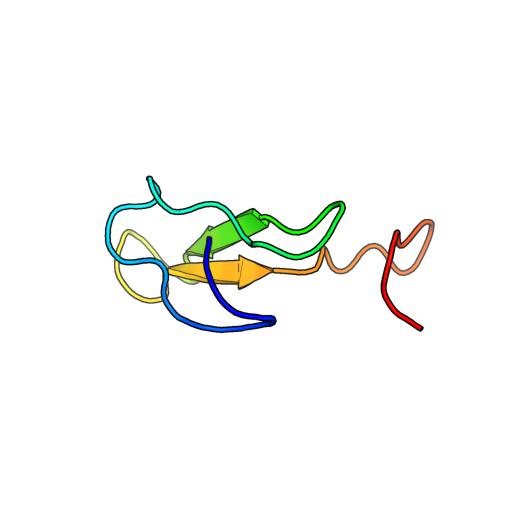43 CYS A N 32
ATOM 21830 C CA . CYS A 1 43 ? 3.917 -12.479 5.263 1.00 0.00 43 CYS A CA 32
ATOM 21831 C C . CYS A 1 43 ? 3.248 -13.359 4.221 1.00 0.00 43 CYS A C 32
ATOM 21832 O O . CYS A 1 43 ? 3.865 -14.263 3.658 1.00 0.00 43 CYS A O 32
ATOM 21839 N N . SER A 1 44 ? 1.984 -13.086 3.981 1.00 0.00 44 SER A N 32
ATOM 21840 C CA . SER A 1 44 ? 1.205 -13.840 3.017 1.00 0.00 44 SER A CA 32
ATOM 21841 C C . SER A 1 44 ? 1.463 -13.346 1.597 1.00 0.00 44 SER A C 32
ATOM 21842 O O . SER A 1 44 ? 0.967 -12.292 1.195 1.00 0.00 44 SER A O 32
ATOM 21850 N N . ARG A 1 45 ? 2.238 -14.115 0.839 1.00 0.00 45 ARG A N 32
ATOM 21851 C CA . ARG A 1 45 ? 2.561 -13.759 -0.536 1.00 0.00 45 ARG A CA 32
ATOM 21852 C C . ARG A 1 45 ? 2.905 -15.003 -1.351 1.00 0.00 45 ARG A C 32
ATOM 21853 O O . ARG A 1 45 ? 4.059 -15.434 -1.386 1.00 0.00 45 ARG A O 32
ATOM 21874 N N . THR A 1 46 ? 1.899 -15.574 -2.003 1.00 0.00 46 THR A N 32
ATOM 21875 C CA . THR A 1 46 ? 2.095 -16.768 -2.817 1.00 0.00 46 THR A CA 32
ATOM 21876 C C . THR A 1 46 ? 1.020 -16.877 -3.892 1.00 0.00 46 THR A C 32
ATOM 21877 O O . THR A 1 46 ? 1.377 -16.869 -5.089 1.00 0.00 46 THR A O 32
ATOM 21889 N N . CYS A 1 1 ? -12.845 -4.398 3.056 1.00 0.00 1 CYS A N 33
ATOM 21890 C CA . CYS A 1 1 ? -11.516 -3.729 3.092 1.00 0.00 1 CYS A CA 33
ATOM 21891 C C . CYS A 1 1 ? -11.092 -3.286 1.694 1.00 0.00 1 CYS A C 33
ATOM 21892 O O . CYS A 1 1 ? -11.922 -3.166 0.792 1.00 0.00 1 CYS A O 33
ATOM 21899 N N . VAL A 1 2 ? -9.794 -3.053 1.516 1.00 0.00 2 VAL A N 33
ATOM 21900 C CA . VAL A 1 2 ? -9.260 -2.634 0.227 1.00 0.00 2 VAL A CA 33
ATOM 21901 C C . VAL A 1 2 ? -8.807 -3.838 -0.578 1.00 0.00 2 VAL A C 33
ATOM 21902 O O . VAL A 1 2 ? -8.678 -4.940 -0.046 1.00 0.00 2 VAL A O 33
ATOM 21915 N N . ARG A 1 3 ? -8.582 -3.631 -1.867 1.00 0.00 3 ARG A N 33
ATOM 21916 C CA . ARG A 1 3 ? -8.162 -4.714 -2.737 1.00 0.00 3 ARG A CA 33
ATOM 21917 C C . ARG A 1 3 ? -6.676 -5.019 -2.557 1.00 0.00 3 ARG A C 33
ATOM 21918 O O . ARG A 1 3 ? -6.043 -4.530 -1.622 1.00 0.00 3 ARG A O 33
ATOM 21939 N N . LEU A 1 4 ? -6.129 -5.839 -3.450 1.00 0.00 4 LEU A N 33
ATOM 21940 C CA . LEU A 1 4 ? -4.729 -6.221 -3.386 1.00 0.00 4 LEU A CA 33
ATOM 21941 C C . LEU A 1 4 ? -3.813 -5.036 -3.663 1.00 0.00 4 LEU A C 33
ATOM 21942 O O . LEU A 1 4 ? -2.727 -4.931 -3.093 1.00 0.00 4 LEU A O 33
ATOM 21958 N N . HIS A 1 5 ? -4.258 -4.143 -4.538 1.00 0.00 5 HIS A N 33
ATOM 21959 C CA . HIS A 1 5 ? -3.482 -2.969 -4.885 1.00 0.00 5 HIS A CA 33
ATOM 21960 C C . HIS A 1 5 ? -4.379 -1.844 -5.388 1.00 0.00 5 HIS A C 33
ATOM 21961 O O . HIS A 1 5 ? -4.394 -1.529 -6.578 1.00 0.00 5 HIS A O 33
ATOM 21976 N N . GLU A 1 6 ? -5.126 -1.239 -4.469 1.00 0.00 6 GLU A N 33
ATOM 21977 C CA . GLU A 1 6 ? -6.026 -0.146 -4.812 1.00 0.00 6 GLU A CA 33
ATOM 21978 C C . GLU A 1 6 ? -5.996 0.937 -3.740 1.00 0.00 6 GLU A C 33
ATOM 21979 O O . GLU A 1 6 ? -5.548 0.700 -2.617 1.00 0.00 6 GLU A O 33
ATOM 21991 N N . SER A 1 7 ? -6.476 2.126 -4.089 1.00 0.00 7 SER A N 33
ATOM 21992 C CA . SER A 1 7 ? -6.506 3.244 -3.154 1.00 0.00 7 SER A CA 33
ATOM 21993 C C . SER A 1 7 ? -7.601 3.045 -2.111 1.00 0.00 7 SER A C 33
ATOM 21994 O O . SER A 1 7 ? -8.651 2.473 -2.402 1.00 0.00 7 SER A O 33
ATOM 22002 N N . CYS A 1 8 ? -7.346 3.518 -0.895 1.00 0.00 8 CYS A N 33
ATOM 22003 C CA . CYS A 1 8 ? -8.314 3.386 0.190 1.00 0.00 8 CYS A CA 33
ATOM 22004 C C . CYS A 1 8 ? -8.923 4.735 0.556 1.00 0.00 8 CYS A C 33
ATOM 22005 O O . CYS A 1 8 ? -10.033 4.798 1.082 1.00 0.00 8 CYS A O 33
ATOM 22012 N N . LEU A 1 9 ? -8.183 5.809 0.271 1.00 0.00 9 LEU A N 33
ATOM 22013 C CA . LEU A 1 9 ? -8.625 7.179 0.561 1.00 0.00 9 LEU A CA 33
ATOM 22014 C C . LEU A 1 9 ? -9.649 7.225 1.693 1.00 0.00 9 LEU A C 33
ATOM 22015 O O . LEU A 1 9 ? -10.856 7.171 1.456 1.00 0.00 9 LEU A O 33
ATOM 22031 N N . GLY A 1 10 ? -9.156 7.322 2.924 1.00 0.00 10 GLY A N 33
ATOM 22032 C CA . GLY A 1 10 ? -10.040 7.368 4.073 1.00 0.00 10 GLY A CA 33
ATOM 22033 C C . GLY A 1 10 ? -9.325 7.042 5.371 1.00 0.00 10 GLY A C 33
ATOM 22034 O O . GLY A 1 10 ? -9.754 7.462 6.445 1.00 0.00 10 GLY A O 33
ATOM 22038 N N . GLN A 1 11 ? -8.230 6.287 5.274 1.00 0.00 11 GLN A N 33
ATOM 22039 C CA . GLN A 1 11 ? -7.445 5.898 6.447 1.00 0.00 11 GLN A CA 33
ATOM 22040 C C . GLN A 1 11 ? -8.119 4.775 7.239 1.00 0.00 11 GLN A C 33
ATOM 22041 O O . GLN A 1 11 ? -7.443 3.886 7.757 1.00 0.00 11 GLN A O 33
ATOM 22055 N N . GLN A 1 12 ? -9.446 4.814 7.334 1.00 0.00 12 GLN A N 33
ATOM 22056 C CA . GLN A 1 12 ? -10.189 3.794 8.065 1.00 0.00 12 GLN A CA 33
ATOM 22057 C C . GLN A 1 12 ? -10.577 2.635 7.149 1.00 0.00 12 GLN A C 33
ATOM 22058 O O . GLN A 1 12 ? -11.646 2.041 7.305 1.00 0.00 12 GLN A O 33
ATOM 22072 N N . VAL A 1 13 ? -9.709 2.313 6.195 1.00 0.00 13 VAL A N 33
ATOM 22073 C CA . VAL A 1 13 ? -9.968 1.225 5.259 1.00 0.00 13 VAL A CA 33
ATOM 22074 C C . VAL A 1 13 ? -8.688 0.459 4.935 1.00 0.00 13 VAL A C 33
ATOM 22075 O O . VAL A 1 13 ? -8.049 0.705 3.911 1.00 0.00 13 VAL A O 33
ATOM 22088 N N . PRO A 1 14 ? -8.292 -0.485 5.808 1.00 0.00 14 PRO A N 33
ATOM 22089 C CA . PRO A 1 14 ? -7.082 -1.287 5.609 1.00 0.00 14 PRO A CA 33
ATOM 22090 C C . PRO A 1 14 ? -7.250 -2.332 4.512 1.00 0.00 14 PRO A C 33
ATOM 22091 O O . PRO A 1 14 ? -8.368 -2.676 4.132 1.00 0.00 14 PRO A O 33
ATOM 22102 N N . CYS A 1 15 ? -6.126 -2.831 4.004 1.00 0.00 15 CYS A N 33
ATOM 22103 C CA . CYS A 1 15 ? -6.144 -3.838 2.947 1.00 0.00 15 CYS A CA 33
ATOM 22104 C C . CYS A 1 15 ? -6.759 -5.145 3.433 1.00 0.00 15 CYS A C 33
ATOM 22105 O O . CYS A 1 15 ? -6.456 -5.620 4.529 1.00 0.00 15 CYS A O 33
ATOM 22112 N N . CYS A 1 16 ? -7.619 -5.727 2.603 1.00 0.00 16 CYS A N 33
ATOM 22113 C CA . CYS A 1 16 ? -8.277 -6.988 2.928 1.00 0.00 16 CYS A CA 33
ATOM 22114 C C . CYS A 1 16 ? -7.313 -8.173 2.823 1.00 0.00 16 CYS A C 33
ATOM 22115 O O . CYS A 1 16 ? -7.694 -9.313 3.095 1.00 0.00 16 CYS A O 33
ATOM 22122 N N . ASP A 1 17 ? -6.071 -7.912 2.413 1.00 0.00 17 ASP A N 33
ATOM 22123 C CA . ASP A 1 17 ? -5.082 -8.977 2.260 1.00 0.00 17 ASP A CA 33
ATOM 22124 C C . ASP A 1 17 ? -4.160 -9.076 3.477 1.00 0.00 17 ASP A C 33
ATOM 22125 O O . ASP A 1 17 ? -3.700 -8.062 4.010 1.00 0.00 17 ASP A O 33
ATOM 22134 N N . PRO A 1 18 ? -3.863 -10.312 3.928 1.00 0.00 18 PRO A N 33
ATOM 22135 C CA . PRO A 1 18 ? -2.982 -10.542 5.076 1.00 0.00 18 PRO A CA 33
ATOM 22136 C C . PRO A 1 18 ? -1.634 -9.857 4.895 1.00 0.00 18 PRO A C 33
ATOM 22137 O O . PRO A 1 18 ? -1.061 -9.871 3.805 1.00 0.00 18 PRO A O 33
ATOM 22148 N N . CYS A 1 19 ? -1.138 -9.242 5.963 1.00 0.00 19 CYS A N 33
ATOM 22149 C CA . CYS A 1 19 ? 0.136 -8.534 5.915 1.00 0.00 19 CYS A CA 33
ATOM 22150 C C . CYS A 1 19 ? 0.065 -7.348 4.949 1.00 0.00 19 CYS A C 33
ATOM 22151 O O . CYS A 1 19 ? 1.087 -6.757 4.600 1.00 0.00 19 CYS A O 33
ATOM 22158 N N . ALA A 1 20 ? -1.148 -6.997 4.518 1.00 0.00 20 ALA A N 33
ATOM 22159 C CA . ALA A 1 20 ? -1.332 -5.882 3.601 1.00 0.00 20 ALA A CA 33
ATOM 22160 C C . ALA A 1 20 ? -1.965 -4.690 4.311 1.00 0.00 20 ALA A C 33
ATOM 22161 O O . ALA A 1 20 ? -2.970 -4.831 5.008 1.00 0.00 20 ALA A O 33
ATOM 22168 N N . THR A 1 21 ? -1.368 -3.518 4.129 1.00 0.00 21 THR A N 33
ATOM 22169 C CA . THR A 1 21 ? -1.871 -2.299 4.753 1.00 0.00 21 THR A CA 33
ATOM 22170 C C . THR A 1 21 ? -1.812 -1.130 3.776 1.00 0.00 21 THR A C 33
ATOM 22171 O O . THR A 1 21 ? -0.831 -0.965 3.051 1.00 0.00 21 THR A O 33
ATOM 22182 N N . CYS A 1 22 ? -2.867 -0.323 3.762 1.00 0.00 22 CYS A N 33
ATOM 22183 C CA . CYS A 1 22 ? -2.931 0.830 2.874 1.00 0.00 22 CYS A CA 33
ATOM 22184 C C . CYS A 1 22 ? -2.013 1.947 3.356 1.00 0.00 22 CYS A C 33
ATOM 22185 O O . CYS A 1 22 ? -2.254 2.556 4.398 1.00 0.00 22 CYS A O 33
ATOM 22192 N N . TYR A 1 23 ? -0.963 2.216 2.588 1.00 0.00 23 TYR A N 33
ATOM 22193 C CA . TYR A 1 23 ? -0.013 3.265 2.936 1.00 0.00 23 TYR A CA 33
ATOM 22194 C C . TYR A 1 23 ? 0.019 4.337 1.848 1.00 0.00 23 TYR A C 33
ATOM 22195 O O . TYR A 1 23 ? -0.326 4.076 0.693 1.00 0.00 23 TYR A O 33
ATOM 22213 N N . CYS A 1 24 ? 0.430 5.543 2.228 1.00 0.00 24 CYS A N 33
ATOM 22214 C CA . CYS A 1 24 ? 0.503 6.659 1.291 1.00 0.00 24 CYS A CA 33
ATOM 22215 C C . CYS A 1 24 ? 1.934 6.880 0.814 1.00 0.00 24 CYS A C 33
ATOM 22216 O O . CYS A 1 24 ? 2.867 6.922 1.617 1.00 0.00 24 CYS A O 33
ATOM 22223 N N . ARG A 1 25 ? 2.099 7.024 -0.497 1.00 0.00 25 ARG A N 33
ATOM 22224 C CA . ARG A 1 25 ? 3.419 7.243 -1.080 1.00 0.00 25 ARG A CA 33
ATOM 22225 C C . ARG A 1 25 ? 3.921 8.658 -0.802 1.00 0.00 25 ARG A C 33
ATOM 22226 O O . ARG A 1 25 ? 5.080 8.977 -1.061 1.00 0.00 25 ARG A O 33
ATOM 22247 N N . PHE A 1 26 ? 3.042 9.494 -0.267 1.00 0.00 26 PHE A N 33
ATOM 22248 C CA . PHE A 1 26 ? 3.388 10.869 0.053 1.00 0.00 26 PHE A CA 33
ATOM 22249 C C . PHE A 1 26 ? 2.665 11.301 1.327 1.00 0.00 26 PHE A C 33
ATOM 22250 O O . PHE A 1 26 ? 2.307 10.463 2.156 1.00 0.00 26 PHE A O 33
ATOM 22267 N N . PHE A 1 27 ? 2.444 12.601 1.483 1.00 0.00 27 PHE A N 33
ATOM 22268 C CA . PHE A 1 27 ? 1.760 13.124 2.643 1.00 0.00 27 PHE A CA 33
ATOM 22269 C C . PHE A 1 27 ? 0.397 12.457 2.802 1.00 0.00 27 PHE A C 33
ATOM 22270 O O . PHE A 1 27 ? 0.185 11.658 3.715 1.00 0.00 27 PHE A O 33
ATOM 22287 N N . ASN A 1 28 ? -0.521 12.787 1.901 1.00 0.00 28 ASN A N 33
ATOM 22288 C CA . ASN A 1 28 ? -1.862 12.216 1.928 1.00 0.00 28 ASN A CA 33
ATOM 22289 C C . ASN A 1 28 ? -2.497 12.261 0.541 1.00 0.00 28 ASN A C 33
ATOM 22290 O O . ASN A 1 28 ? -3.327 13.126 0.260 1.00 0.00 28 ASN A O 33
ATOM 22301 N N . ALA A 1 29 ? -2.102 11.333 -0.326 1.00 0.00 29 ALA A N 33
ATOM 22302 C CA . ALA A 1 29 ? -2.642 11.290 -1.681 1.00 0.00 29 ALA A CA 33
ATOM 22303 C C . ALA A 1 29 ? -2.609 9.877 -2.259 1.00 0.00 29 ALA A C 33
ATOM 22304 O O . ALA A 1 29 ? -3.653 9.283 -2.525 1.00 0.00 29 ALA A O 33
ATOM 22311 N N . PHE A 1 30 ? -1.407 9.348 -2.460 1.00 0.00 30 PHE A N 33
ATOM 22312 C CA . PHE A 1 30 ? -1.248 8.009 -3.018 1.00 0.00 30 PHE A CA 33
ATOM 22313 C C . PHE A 1 30 ? -1.351 6.944 -1.930 1.00 0.00 30 PHE A C 33
ATOM 22314 O O . PHE A 1 30 ? -0.394 6.213 -1.669 1.00 0.00 30 PHE A O 33
ATOM 22331 N N . CYS A 1 31 ? -2.520 6.855 -1.302 1.00 0.00 31 CYS A N 33
ATOM 22332 C CA . CYS A 1 31 ? -2.751 5.877 -0.245 1.00 0.00 31 CYS A CA 33
ATOM 22333 C C . CYS A 1 31 ? -3.437 4.632 -0.795 1.00 0.00 31 CYS A C 33
ATOM 22334 O O . CYS A 1 31 ? -4.635 4.645 -1.081 1.00 0.00 31 CYS A O 33
ATOM 22341 N N . TYR A 1 32 ? -2.670 3.554 -0.940 1.00 0.00 32 TYR A N 33
ATOM 22342 C CA . TYR A 1 32 ? -3.209 2.300 -1.460 1.00 0.00 32 TYR A CA 33
ATOM 22343 C C . TYR A 1 32 ? -2.667 1.102 -0.687 1.00 0.00 32 TYR A C 33
ATOM 22344 O O . TYR A 1 32 ? -1.667 1.208 0.023 1.00 0.00 32 TYR A O 33
ATOM 22362 N N . CYS A 1 33 ? -3.338 -0.037 -0.834 1.00 0.00 33 CYS A N 33
ATOM 22363 C CA . CYS A 1 33 ? -2.933 -1.263 -0.151 1.00 0.00 33 CYS A CA 33
ATOM 22364 C C . CYS A 1 33 ? -1.498 -1.646 -0.510 1.00 0.00 33 CYS A C 33
ATOM 22365 O O . CYS A 1 33 ? -1.100 -1.591 -1.674 1.00 0.00 33 CYS A O 33
ATOM 22372 N N . ARG A 1 34 ? -0.734 -2.047 0.500 1.00 0.00 34 ARG A N 33
ATOM 22373 C CA . ARG A 1 34 ? 0.650 -2.458 0.301 1.00 0.00 34 ARG A CA 33
ATOM 22374 C C . ARG A 1 34 ? 0.962 -3.693 1.141 1.00 0.00 34 ARG A C 33
ATOM 22375 O O . ARG A 1 34 ? 0.733 -3.707 2.350 1.00 0.00 34 ARG A O 33
ATOM 22396 N N . LYS A 1 35 ? 1.477 -4.734 0.494 1.00 0.00 35 LYS A N 33
ATOM 22397 C CA . LYS A 1 35 ? 1.808 -5.977 1.183 1.00 0.00 35 LYS A CA 33
ATOM 22398 C C . LYS A 1 35 ? 3.196 -5.922 1.819 1.00 0.00 35 LYS A C 33
ATOM 22399 O O . LYS A 1 35 ? 3.892 -6.935 1.886 1.00 0.00 35 LYS A O 33
ATOM 22418 N N . LEU A 1 36 ? 3.594 -4.743 2.290 1.00 0.00 36 LEU A N 33
ATOM 22419 C CA . LEU A 1 36 ? 4.894 -4.572 2.921 1.00 0.00 36 LEU A CA 33
ATOM 22420 C C . LEU A 1 36 ? 6.018 -4.985 1.985 1.00 0.00 36 LEU A C 33
ATOM 22421 O O . LEU A 1 36 ? 6.211 -6.168 1.702 1.00 0.00 36 LEU A O 33
ATOM 22437 N N . GLY A 1 37 ? 6.759 -3.995 1.511 1.00 0.00 37 GLY A N 33
ATOM 22438 C CA . GLY A 1 37 ? 7.864 -4.260 0.609 1.00 0.00 37 GLY A CA 33
ATOM 22439 C C . GLY A 1 37 ? 9.105 -4.754 1.330 1.00 0.00 37 GLY A C 33
ATOM 22440 O O . GLY A 1 37 ? 10.187 -4.189 1.173 1.00 0.00 37 GLY A O 33
ATOM 22444 N N . THR A 1 38 ? 8.950 -5.813 2.119 1.00 0.00 38 THR A N 33
ATOM 22445 C CA . THR A 1 38 ? 10.067 -6.383 2.860 1.00 0.00 38 THR A CA 33
ATOM 22446 C C . THR A 1 38 ? 10.721 -7.504 2.060 1.00 0.00 38 THR A C 33
ATOM 22447 O O . THR A 1 38 ? 10.500 -8.684 2.329 1.00 0.00 38 THR A O 33
ATOM 22458 N N . ALA A 1 39 ? 11.527 -7.124 1.076 1.00 0.00 39 ALA A N 33
ATOM 22459 C CA . ALA A 1 39 ? 12.213 -8.094 0.232 1.00 0.00 39 ALA A CA 33
ATOM 22460 C C . ALA A 1 39 ? 13.140 -8.990 1.048 1.00 0.00 39 ALA A C 33
ATOM 22461 O O . ALA A 1 39 ? 13.568 -10.044 0.580 1.00 0.00 39 ALA A O 33
ATOM 22468 N N . MET A 1 40 ? 13.446 -8.568 2.270 1.00 0.00 40 MET A N 33
ATOM 22469 C CA . MET A 1 40 ? 14.318 -9.338 3.147 1.00 0.00 40 MET A CA 33
ATOM 22470 C C . MET A 1 40 ? 13.530 -10.410 3.896 1.00 0.00 40 MET A C 33
ATOM 22471 O O . MET A 1 40 ? 14.020 -11.520 4.103 1.00 0.00 40 MET A O 33
ATOM 22485 N N . ASN A 1 41 ? 12.309 -10.070 4.300 1.00 0.00 41 ASN A N 33
ATOM 22486 C CA . ASN A 1 41 ? 11.459 -11.009 5.027 1.00 0.00 41 ASN A CA 33
ATOM 22487 C C . ASN A 1 41 ? 9.979 -10.737 4.758 1.00 0.00 41 ASN A C 33
ATOM 22488 O O . ASN A 1 41 ? 9.261 -10.244 5.629 1.00 0.00 41 ASN A O 33
ATOM 22499 N N . PRO A 1 42 ? 9.500 -11.057 3.542 1.00 0.00 42 PRO A N 33
ATOM 22500 C CA . PRO A 1 42 ? 8.099 -10.846 3.163 1.00 0.00 42 PRO A CA 33
ATOM 22501 C C . PRO A 1 42 ? 7.166 -11.889 3.776 1.00 0.00 42 PRO A C 33
ATOM 22502 O O . PRO A 1 42 ? 7.602 -12.971 4.170 1.00 0.00 42 PRO A O 33
ATOM 22513 N N . CYS A 1 43 ? 5.879 -11.558 3.850 1.00 0.00 43 CYS A N 33
ATOM 22514 C CA . CYS A 1 43 ? 4.888 -12.441 4.402 1.00 0.00 43 CYS A CA 33
ATOM 22515 C C . CYS A 1 43 ? 4.435 -13.459 3.368 1.00 0.00 43 CYS A C 33
ATOM 22516 O O . CYS A 1 43 ? 5.221 -14.279 2.892 1.00 0.00 43 CYS A O 33
ATOM 22523 N N . SER A 1 44 ? 3.163 -13.398 3.033 1.00 0.00 44 SER A N 33
ATOM 22524 C CA . SER A 1 44 ? 2.579 -14.305 2.062 1.00 0.00 44 SER A CA 33
ATOM 22525 C C . SER A 1 44 ? 2.857 -13.839 0.637 1.00 0.00 44 SER A C 33
ATOM 22526 O O . SER A 1 44 ? 2.731 -12.656 0.324 1.00 0.00 44 SER A O 33
ATOM 22534 N N . ARG A 1 45 ? 3.238 -14.780 -0.222 1.00 0.00 45 ARG A N 33
ATOM 22535 C CA . ARG A 1 45 ? 3.536 -14.467 -1.615 1.00 0.00 45 ARG A CA 33
ATOM 22536 C C . ARG A 1 45 ? 3.349 -15.696 -2.500 1.00 0.00 45 ARG A C 33
ATOM 22537 O O . ARG A 1 45 ? 4.035 -15.855 -3.510 1.00 0.00 45 ARG A O 33
ATOM 22558 N N . THR A 1 46 ? 2.418 -16.563 -2.115 1.00 0.00 46 THR A N 33
ATOM 22559 C CA . THR A 1 46 ? 2.142 -17.777 -2.874 1.00 0.00 46 THR A CA 33
ATOM 22560 C C . THR A 1 46 ? 0.746 -18.308 -2.564 1.00 0.00 46 THR A C 33
ATOM 22561 O O . THR A 1 46 ? 0.376 -18.338 -1.373 1.00 0.00 46 THR A O 33
ATOM 22573 N N . CYS A 1 1 ? -12.846 -4.234 3.020 1.00 0.00 1 CYS A N 34
ATOM 22574 C CA . CYS A 1 1 ? -11.500 -3.599 3.071 1.00 0.00 1 CYS A CA 34
ATOM 22575 C C . CYS A 1 1 ? -11.012 -3.250 1.668 1.00 0.00 1 CYS A C 34
ATOM 22576 O O . CYS A 1 1 ? -11.806 -3.147 0.732 1.00 0.00 1 CYS A O 34
ATOM 22583 N N . VAL A 1 2 ? -9.700 -3.070 1.525 1.00 0.00 2 VAL A N 34
ATOM 22584 C CA . VAL A 1 2 ? -9.111 -2.738 0.234 1.00 0.00 2 VAL A CA 34
ATOM 22585 C C . VAL A 1 2 ? -8.668 -3.994 -0.492 1.00 0.00 2 VAL A C 34
ATOM 22586 O O . VAL A 1 2 ? -8.546 -5.062 0.109 1.00 0.00 2 VAL A O 34
ATOM 22599 N N . ARG A 1 3 ? -8.442 -3.868 -1.793 1.00 0.00 3 ARG A N 34
ATOM 22600 C CA . ARG A 1 3 ? -8.032 -5.005 -2.596 1.00 0.00 3 ARG A CA 34
ATOM 22601 C C . ARG A 1 3 ? -6.547 -5.301 -2.413 1.00 0.00 3 ARG A C 34
ATOM 22602 O O . ARG A 1 3 ? -5.919 -4.821 -1.470 1.00 0.00 3 ARG A O 34
ATOM 22623 N N . LEU A 1 4 ? -5.993 -6.100 -3.319 1.00 0.00 4 LEU A N 34
ATOM 22624 C CA . LEU A 1 4 ? -4.591 -6.476 -3.262 1.00 0.00 4 LEU A CA 34
ATOM 22625 C C . LEU A 1 4 ? -3.689 -5.281 -3.547 1.00 0.00 4 LEU A C 34
ATOM 22626 O O . LEU A 1 4 ? -2.564 -5.209 -3.053 1.00 0.00 4 LEU A O 34
ATOM 22642 N N . HIS A 1 5 ? -4.190 -4.346 -4.343 1.00 0.00 5 HIS A N 34
ATOM 22643 C CA . HIS A 1 5 ? -3.434 -3.158 -4.690 1.00 0.00 5 HIS A CA 34
ATOM 22644 C C . HIS A 1 5 ? -4.361 -2.010 -5.079 1.00 0.00 5 HIS A C 34
ATOM 22645 O O . HIS A 1 5 ? -4.138 -1.329 -6.079 1.00 0.00 5 HIS A O 34
ATOM 22660 N N . GLU A 1 6 ? -5.400 -1.800 -4.277 1.00 0.00 6 GLU A N 34
ATOM 22661 C CA . GLU A 1 6 ? -6.359 -0.732 -4.533 1.00 0.00 6 GLU A CA 34
ATOM 22662 C C . GLU A 1 6 ? -6.168 0.416 -3.546 1.00 0.00 6 GLU A C 34
ATOM 22663 O O . GLU A 1 6 ? -5.604 0.233 -2.467 1.00 0.00 6 GLU A O 34
ATOM 22675 N N . SER A 1 7 ? -6.639 1.600 -3.924 1.00 0.00 7 SER A N 34
ATOM 22676 C CA . SER A 1 7 ? -6.522 2.778 -3.074 1.00 0.00 7 SER A CA 34
ATOM 22677 C C . SER A 1 7 ? -7.510 2.717 -1.913 1.00 0.00 7 SER A C 34
ATOM 22678 O O . SER A 1 7 ? -8.616 2.193 -2.053 1.00 0.00 7 SER A O 34
ATOM 22686 N N . CYS A 1 8 ? -7.103 3.254 -0.767 1.00 0.00 8 CYS A N 34
ATOM 22687 C CA . CYS A 1 8 ? -7.949 3.262 0.419 1.00 0.00 8 CYS A CA 34
ATOM 22688 C C . CYS A 1 8 ? -8.416 4.678 0.756 1.00 0.00 8 CYS A C 34
ATOM 22689 O O . CYS A 1 8 ? -9.425 4.859 1.436 1.00 0.00 8 CYS A O 34
ATOM 22696 N N . LEU A 1 9 ? -7.669 5.672 0.268 1.00 0.00 9 LEU A N 34
ATOM 22697 C CA . LEU A 1 9 ? -7.976 7.089 0.501 1.00 0.00 9 LEU A CA 34
ATOM 22698 C C . LEU A 1 9 ? -8.775 7.306 1.785 1.00 0.00 9 LEU A C 34
ATOM 22699 O O . LEU A 1 9 ? -10.004 7.244 1.784 1.00 0.00 9 LEU A O 34
ATOM 22715 N N . GLY A 1 10 ? -8.063 7.563 2.880 1.00 0.00 10 GLY A N 34
ATOM 22716 C CA . GLY A 1 10 ? -8.717 7.787 4.155 1.00 0.00 10 GLY A CA 34
ATOM 22717 C C . GLY A 1 10 ? -7.930 7.214 5.317 1.00 0.00 10 GLY A C 34
ATOM 22718 O O . GLY A 1 10 ? -8.032 7.697 6.445 1.00 0.00 10 GLY A O 34
ATOM 22722 N N . GLN A 1 11 ? -7.140 6.176 5.041 1.00 0.00 11 GLN A N 34
ATOM 22723 C CA . GLN A 1 11 ? -6.324 5.524 6.066 1.00 0.00 11 GLN A CA 34
ATOM 22724 C C . GLN A 1 11 ? -7.171 4.676 7.018 1.00 0.00 11 GLN A C 34
ATOM 22725 O O . GLN A 1 11 ? -6.632 3.943 7.847 1.00 0.00 11 GLN A O 34
ATOM 22739 N N . GLN A 1 12 ? -8.494 4.768 6.897 1.00 0.00 12 GLN A N 34
ATOM 22740 C CA . GLN A 1 12 ? -9.393 4.002 7.747 1.00 0.00 12 GLN A CA 34
ATOM 22741 C C . GLN A 1 12 ? -9.752 2.663 7.103 1.00 0.00 12 GLN A C 34
ATOM 22742 O O . GLN A 1 12 ? -10.272 1.767 7.766 1.00 0.00 12 GLN A O 34
ATOM 22756 N N . VAL A 1 13 ? -9.481 2.538 5.805 1.00 0.00 13 VAL A N 34
ATOM 22757 C CA . VAL A 1 13 ? -9.782 1.312 5.075 1.00 0.00 13 VAL A CA 34
ATOM 22758 C C . VAL A 1 13 ? -8.527 0.475 4.837 1.00 0.00 13 VAL A C 34
ATOM 22759 O O . VAL A 1 13 ? -7.873 0.608 3.802 1.00 0.00 13 VAL A O 34
ATOM 22772 N N . PRO A 1 14 ? -8.173 -0.407 5.790 1.00 0.00 14 PRO A N 34
ATOM 22773 C CA . PRO A 1 14 ? -6.993 -1.266 5.666 1.00 0.00 14 PRO A CA 34
ATOM 22774 C C . PRO A 1 14 ? -7.173 -2.340 4.601 1.00 0.00 14 PRO A C 34
ATOM 22775 O O . PRO A 1 14 ? -8.295 -2.654 4.205 1.00 0.00 14 PRO A O 34
ATOM 22786 N N . CYS A 1 15 ? -6.062 -2.902 4.140 1.00 0.00 15 CYS A N 34
ATOM 22787 C CA . CYS A 1 15 ? -6.100 -3.942 3.118 1.00 0.00 15 CYS A CA 34
ATOM 22788 C C . CYS A 1 15 ? -6.789 -5.202 3.635 1.00 0.00 15 CYS A C 34
ATOM 22789 O O . CYS A 1 15 ? -6.527 -5.655 4.749 1.00 0.00 15 CYS A O 34
ATOM 22796 N N . CYS A 1 16 ? -7.665 -5.766 2.811 1.00 0.00 16 CYS A N 34
ATOM 22797 C CA . CYS A 1 16 ? -8.390 -6.980 3.167 1.00 0.00 16 CYS A CA 34
ATOM 22798 C C . CYS A 1 16 ? -7.477 -8.210 3.131 1.00 0.00 16 CYS A C 34
ATOM 22799 O O . CYS A 1 16 ? -7.906 -9.315 3.463 1.00 0.00 16 CYS A O 34
ATOM 22806 N N . ASP A 1 17 ? -6.224 -8.020 2.717 1.00 0.00 17 ASP A N 34
ATOM 22807 C CA . ASP A 1 17 ? -5.278 -9.129 2.630 1.00 0.00 17 ASP A CA 34
ATOM 22808 C C . ASP A 1 17 ? -4.420 -9.242 3.894 1.00 0.00 17 ASP A C 34
ATOM 22809 O O . ASP A 1 17 ? -3.986 -8.235 4.457 1.00 0.00 17 ASP A O 34
ATOM 22818 N N . PRO A 1 18 ? -4.152 -10.481 4.349 1.00 0.00 18 PRO A N 34
ATOM 22819 C CA . PRO A 1 18 ? -3.336 -10.724 5.541 1.00 0.00 18 PRO A CA 34
ATOM 22820 C C . PRO A 1 18 ? -1.966 -10.069 5.430 1.00 0.00 18 PRO A C 34
ATOM 22821 O O . PRO A 1 18 ? -1.308 -10.155 4.394 1.00 0.00 18 PRO A O 34
ATOM 22832 N N . CYS A 1 19 ? -1.545 -9.408 6.502 1.00 0.00 19 CYS A N 34
ATOM 22833 C CA . CYS A 1 19 ? -0.255 -8.727 6.523 1.00 0.00 19 CYS A CA 34
ATOM 22834 C C . CYS A 1 19 ? -0.219 -7.583 5.507 1.00 0.00 19 CYS A C 34
ATOM 22835 O O . CYS A 1 19 ? 0.847 -7.045 5.208 1.00 0.00 19 CYS A O 34
ATOM 22842 N N . ALA A 1 20 ? -1.384 -7.207 4.982 1.00 0.00 20 ALA A N 34
ATOM 22843 C CA . ALA A 1 20 ? -1.459 -6.123 4.011 1.00 0.00 20 ALA A CA 34
ATOM 22844 C C . ALA A 1 20 ? -2.029 -4.860 4.644 1.00 0.00 20 ALA A C 34
ATOM 22845 O O . ALA A 1 20 ? -3.064 -4.898 5.310 1.00 0.00 20 ALA A O 34
ATOM 22852 N N . THR A 1 21 ? -1.345 -3.742 4.436 1.00 0.00 21 THR A N 34
ATOM 22853 C CA . THR A 1 21 ? -1.779 -2.462 4.985 1.00 0.00 21 THR A CA 34
ATOM 22854 C C . THR A 1 21 ? -1.643 -1.355 3.948 1.00 0.00 21 THR A C 34
ATOM 22855 O O . THR A 1 21 ? -0.705 -1.348 3.150 1.00 0.00 21 THR A O 34
ATOM 22866 N N . CYS A 1 22 ? -2.587 -0.420 3.962 1.00 0.00 22 CYS A N 34
ATOM 22867 C CA . CYS A 1 22 ? -2.574 0.693 3.020 1.00 0.00 22 CYS A CA 34
ATOM 22868 C C . CYS A 1 22 ? -1.494 1.708 3.379 1.00 0.00 22 CYS A C 34
ATOM 22869 O O . CYS A 1 22 ? -1.337 2.078 4.542 1.00 0.00 22 CYS A O 34
ATOM 22876 N N . TYR A 1 23 ? -0.755 2.158 2.370 1.00 0.00 23 TYR A N 34
ATOM 22877 C CA . TYR A 1 23 ? 0.304 3.139 2.577 1.00 0.00 23 TYR A CA 34
ATOM 22878 C C . TYR A 1 23 ? 0.201 4.265 1.549 1.00 0.00 23 TYR A C 34
ATOM 22879 O O . TYR A 1 23 ? -0.135 4.026 0.387 1.00 0.00 23 TYR A O 34
ATOM 22897 N N . CYS A 1 24 ? 0.483 5.487 1.987 1.00 0.00 24 CYS A N 34
ATOM 22898 C CA . CYS A 1 24 ? 0.414 6.649 1.111 1.00 0.00 24 CYS A CA 34
ATOM 22899 C C . CYS A 1 24 ? 1.789 7.008 0.558 1.00 0.00 24 CYS A C 34
ATOM 22900 O O . CYS A 1 24 ? 2.763 7.105 1.304 1.00 0.00 24 CYS A O 34
ATOM 22907 N N . ARG A 1 25 ? 1.859 7.211 -0.754 1.00 0.00 25 ARG A N 34
ATOM 22908 C CA . ARG A 1 25 ? 3.113 7.568 -1.407 1.00 0.00 25 ARG A CA 34
ATOM 22909 C C . ARG A 1 25 ? 3.501 9.013 -1.108 1.00 0.00 25 ARG A C 34
ATOM 22910 O O . ARG A 1 25 ? 4.607 9.450 -1.425 1.00 0.00 25 ARG A O 34
ATOM 22931 N N . PHE A 1 26 ? 2.585 9.747 -0.488 1.00 0.00 26 PHE A N 34
ATOM 22932 C CA . PHE A 1 26 ? 2.821 11.137 -0.135 1.00 0.00 26 PHE A CA 34
ATOM 22933 C C . PHE A 1 26 ? 2.151 11.450 1.201 1.00 0.00 26 PHE A C 34
ATOM 22934 O O . PHE A 1 26 ? 1.938 10.554 2.017 1.00 0.00 26 PHE A O 34
ATOM 22951 N N . PHE A 1 27 ? 1.811 12.716 1.423 1.00 0.00 27 PHE A N 34
ATOM 22952 C CA . PHE A 1 27 ? 1.164 13.124 2.650 1.00 0.00 27 PHE A CA 34
ATOM 22953 C C . PHE A 1 27 ? -0.106 12.309 2.877 1.00 0.00 27 PHE A C 34
ATOM 22954 O O . PHE A 1 27 ? -0.156 11.446 3.755 1.00 0.00 27 PHE A O 34
ATOM 22971 N N . ASN A 1 28 ? -1.125 12.581 2.071 1.00 0.00 28 ASN A N 34
ATOM 22972 C CA . ASN A 1 28 ? -2.393 11.870 2.169 1.00 0.00 28 ASN A CA 34
ATOM 22973 C C . ASN A 1 28 ? -3.141 11.918 0.842 1.00 0.00 28 ASN A C 34
ATOM 22974 O O . ASN A 1 28 ? -4.086 12.691 0.682 1.00 0.00 28 ASN A O 34
ATOM 22985 N N . ALA A 1 29 ? -2.714 11.094 -0.114 1.00 0.00 29 ALA A N 34
ATOM 22986 C CA . ALA A 1 29 ? -3.355 11.065 -1.424 1.00 0.00 29 ALA A CA 34
ATOM 22987 C C . ALA A 1 29 ? -3.207 9.702 -2.095 1.00 0.00 29 ALA A C 34
ATOM 22988 O O . ALA A 1 29 ? -4.196 9.011 -2.338 1.00 0.00 29 ALA A O 34
ATOM 22995 N N . PHE A 1 30 ? -1.970 9.323 -2.400 1.00 0.00 30 PHE A N 34
ATOM 22996 C CA . PHE A 1 30 ? -1.703 8.045 -3.052 1.00 0.00 30 PHE A CA 34
ATOM 22997 C C . PHE A 1 30 ? -1.619 6.914 -2.030 1.00 0.00 30 PHE A C 34
ATOM 22998 O O . PHE A 1 30 ? -0.566 6.301 -1.853 1.00 0.00 30 PHE A O 34
ATOM 23015 N N . CYS A 1 31 ? -2.735 6.642 -1.361 1.00 0.00 31 CYS A N 34
ATOM 23016 C CA . CYS A 1 31 ? -2.788 5.586 -0.357 1.00 0.00 31 CYS A CA 34
ATOM 23017 C C . CYS A 1 31 ? -3.413 4.316 -0.924 1.00 0.00 31 CYS A C 34
ATOM 23018 O O . CYS A 1 31 ? -4.588 4.303 -1.294 1.00 0.00 31 CYS A O 34
ATOM 23025 N N . TYR A 1 32 ? -2.624 3.247 -0.987 1.00 0.00 32 TYR A N 34
ATOM 23026 C CA . TYR A 1 32 ? -3.108 1.971 -1.506 1.00 0.00 32 TYR A CA 34
ATOM 23027 C C . TYR A 1 32 ? -2.586 0.804 -0.672 1.00 0.00 32 TYR A C 34
ATOM 23028 O O . TYR A 1 32 ? -1.600 0.936 0.052 1.00 0.00 32 TYR A O 34
ATOM 23046 N N . CYS A 1 33 ? -3.262 -0.338 -0.776 1.00 0.00 33 CYS A N 34
ATOM 23047 C CA . CYS A 1 33 ? -2.877 -1.531 -0.029 1.00 0.00 33 CYS A CA 34
ATOM 23048 C C . CYS A 1 33 ? -1.440 -1.944 -0.340 1.00 0.00 33 CYS A C 34
ATOM 23049 O O . CYS A 1 33 ? -0.982 -1.841 -1.479 1.00 0.00 33 CYS A O 34
ATOM 23056 N N . ARG A 1 34 ? -0.743 -2.430 0.683 1.00 0.00 34 ARG A N 34
ATOM 23057 C CA . ARG A 1 34 ? 0.635 -2.880 0.535 1.00 0.00 34 ARG A CA 34
ATOM 23058 C C . ARG A 1 34 ? 0.871 -4.149 1.347 1.00 0.00 34 ARG A C 34
ATOM 23059 O O . ARG A 1 34 ? 0.563 -4.200 2.538 1.00 0.00 34 ARG A O 34
ATOM 23080 N N . LYS A 1 35 ? 1.412 -5.177 0.699 1.00 0.00 35 LYS A N 34
ATOM 23081 C CA . LYS A 1 35 ? 1.680 -6.446 1.367 1.00 0.00 35 LYS A CA 34
ATOM 23082 C C . LYS A 1 35 ? 3.031 -6.435 2.083 1.00 0.00 35 LYS A C 34
ATOM 23083 O O . LYS A 1 35 ? 3.648 -7.484 2.268 1.00 0.00 35 LYS A O 34
ATOM 23102 N N . LEU A 1 36 ? 3.484 -5.252 2.489 1.00 0.00 36 LEU A N 34
ATOM 23103 C CA . LEU A 1 36 ? 4.755 -5.116 3.182 1.00 0.00 36 LEU A CA 34
ATOM 23104 C C . LEU A 1 36 ? 5.900 -5.663 2.346 1.00 0.00 36 LEU A C 34
ATOM 23105 O O . LEU A 1 36 ? 6.031 -6.873 2.159 1.00 0.00 36 LEU A O 34
ATOM 23121 N N . GLY A 1 37 ? 6.730 -4.759 1.849 1.00 0.00 37 GLY A N 34
ATOM 23122 C CA . GLY A 1 37 ? 7.865 -5.156 1.033 1.00 0.00 37 GLY A CA 34
ATOM 23123 C C . GLY A 1 37 ? 9.010 -5.708 1.860 1.00 0.00 37 GLY A C 34
ATOM 23124 O O . GLY A 1 37 ? 10.140 -5.226 1.764 1.00 0.00 37 GLY A O 34
ATOM 23128 N N . THR A 1 38 ? 8.722 -6.722 2.669 1.00 0.00 38 THR A N 34
ATOM 23129 C CA . THR A 1 38 ? 9.736 -7.343 3.509 1.00 0.00 38 THR A CA 34
ATOM 23130 C C . THR A 1 38 ? 10.379 -8.522 2.792 1.00 0.00 38 THR A C 34
ATOM 23131 O O . THR A 1 38 ? 10.068 -9.680 3.074 1.00 0.00 38 THR A O 34
ATOM 23142 N N . ALA A 1 39 ? 11.276 -8.222 1.861 1.00 0.00 39 ALA A N 34
ATOM 23143 C CA . ALA A 1 39 ? 11.963 -9.256 1.098 1.00 0.00 39 ALA A CA 34
ATOM 23144 C C . ALA A 1 39 ? 12.781 -10.168 2.005 1.00 0.00 39 ALA A C 34
ATOM 23145 O O . ALA A 1 39 ? 13.174 -11.264 1.609 1.00 0.00 39 ALA A O 34
ATOM 23152 N N . MET A 1 40 ? 13.035 -9.711 3.227 1.00 0.00 40 MET A N 34
ATOM 23153 C CA . MET A 1 40 ? 13.805 -10.489 4.189 1.00 0.00 40 MET A CA 34
ATOM 23154 C C . MET A 1 40 ? 12.909 -11.480 4.928 1.00 0.00 40 MET A C 34
ATOM 23155 O O . MET A 1 40 ? 13.316 -12.607 5.208 1.00 0.00 40 MET A O 34
ATOM 23169 N N . ASN A 1 41 ? 11.690 -11.051 5.238 1.00 0.00 41 ASN A N 34
ATOM 23170 C CA . ASN A 1 41 ? 10.738 -11.903 5.944 1.00 0.00 41 ASN A CA 34
ATOM 23171 C C . ASN A 1 41 ? 9.301 -11.553 5.565 1.00 0.00 41 ASN A C 34
ATOM 23172 O O . ASN A 1 41 ? 8.568 -10.959 6.355 1.00 0.00 41 ASN A O 34
ATOM 23183 N N . PRO A 1 42 ? 8.876 -11.921 4.343 1.00 0.00 42 PRO A N 34
ATOM 23184 C CA . PRO A 1 42 ? 7.519 -11.644 3.860 1.00 0.00 42 PRO A CA 34
ATOM 23185 C C . PRO A 1 42 ? 6.481 -12.577 4.477 1.00 0.00 42 PRO A C 34
ATOM 23186 O O . PRO A 1 42 ? 6.795 -13.705 4.859 1.00 0.00 42 PRO A O 34
ATOM 23197 N N . CYS A 1 43 ? 5.243 -12.100 4.573 1.00 0.00 43 CYS A N 34
ATOM 23198 C CA . CYS A 1 43 ? 4.163 -12.867 5.131 1.00 0.00 43 CYS A CA 34
ATOM 23199 C C . CYS A 1 43 ? 3.577 -13.816 4.098 1.00 0.00 43 CYS A C 34
ATOM 23200 O O . CYS A 1 43 ? 4.255 -14.718 3.606 1.00 0.00 43 CYS A O 34
ATOM 23207 N N . SER A 1 44 ? 2.317 -13.601 3.784 1.00 0.00 44 SER A N 34
ATOM 23208 C CA . SER A 1 44 ? 1.614 -14.425 2.818 1.00 0.00 44 SER A CA 34
ATOM 23209 C C . SER A 1 44 ? 1.922 -13.983 1.391 1.00 0.00 44 SER A C 34
ATOM 23210 O O . SER A 1 44 ? 1.049 -13.486 0.679 1.00 0.00 44 SER A O 34
ATOM 23218 N N . ARG A 1 45 ? 3.171 -14.174 0.976 1.00 0.00 45 ARG A N 34
ATOM 23219 C CA . ARG A 1 45 ? 3.596 -13.800 -0.368 1.00 0.00 45 ARG A CA 34
ATOM 23220 C C . ARG A 1 45 ? 4.811 -14.616 -0.798 1.00 0.00 45 ARG A C 34
ATOM 23221 O O . ARG A 1 45 ? 5.918 -14.408 -0.302 1.00 0.00 45 ARG A O 34
ATOM 23242 N N . THR A 1 46 ? 4.594 -15.546 -1.724 1.00 0.00 46 THR A N 34
ATOM 23243 C CA . THR A 1 46 ? 5.672 -16.393 -2.219 1.00 0.00 46 THR A CA 34
ATOM 23244 C C . THR A 1 46 ? 5.284 -17.049 -3.541 1.00 0.00 46 THR A C 34
ATOM 23245 O O . THR A 1 46 ? 5.855 -16.664 -4.582 1.00 0.00 46 THR A O 34
ATOM 23257 N N . CYS A 1 1 ? -12.674 -4.580 3.000 1.00 0.00 1 CYS A N 35
ATOM 23258 C CA . CYS A 1 1 ? -11.355 -3.889 3.017 1.00 0.00 1 CYS A CA 35
ATOM 23259 C C . CYS A 1 1 ? -10.953 -3.452 1.611 1.00 0.00 1 CYS A C 35
ATOM 23260 O O . CYS A 1 1 ? -11.794 -3.354 0.716 1.00 0.00 1 CYS A O 35
ATOM 23267 N N . VAL A 1 2 ? -9.660 -3.197 1.418 1.00 0.00 2 VAL A N 35
ATOM 23268 C CA . VAL A 1 2 ? -9.149 -2.777 0.121 1.00 0.00 2 VAL A CA 35
ATOM 23269 C C . VAL A 1 2 ? -8.667 -3.973 -0.679 1.00 0.00 2 VAL A C 35
ATOM 23270 O O . VAL A 1 2 ? -8.449 -5.054 -0.130 1.00 0.00 2 VAL A O 35
ATOM 23283 N N . ARG A 1 3 ? -8.519 -3.783 -1.982 1.00 0.00 3 ARG A N 35
ATOM 23284 C CA . ARG A 1 3 ? -8.081 -4.856 -2.853 1.00 0.00 3 ARG A CA 35
ATOM 23285 C C . ARG A 1 3 ? -6.571 -5.062 -2.757 1.00 0.00 3 ARG A C 35
ATOM 23286 O O . ARG A 1 3 ? -5.927 -4.571 -1.831 1.00 0.00 3 ARG A O 35
ATOM 23307 N N . LEU A 1 4 ? -6.016 -5.793 -3.717 1.00 0.00 4 LEU A N 35
ATOM 23308 C CA . LEU A 1 4 ? -4.592 -6.071 -3.745 1.00 0.00 4 LEU A CA 35
ATOM 23309 C C . LEU A 1 4 ? -3.792 -4.807 -4.036 1.00 0.00 4 LEU A C 35
ATOM 23310 O O . LEU A 1 4 ? -2.653 -4.664 -3.591 1.00 0.00 4 LEU A O 35
ATOM 23326 N N . HIS A 1 5 ? -4.398 -3.893 -4.781 1.00 0.00 5 HIS A N 35
ATOM 23327 C CA . HIS A 1 5 ? -3.754 -2.643 -5.130 1.00 0.00 5 HIS A CA 35
ATOM 23328 C C . HIS A 1 5 ? -4.785 -1.564 -5.437 1.00 0.00 5 HIS A C 35
ATOM 23329 O O . HIS A 1 5 ? -5.014 -1.218 -6.596 1.00 0.00 5 HIS A O 35
ATOM 23344 N N . GLU A 1 6 ? -5.403 -1.035 -4.386 1.00 0.00 6 GLU A N 35
ATOM 23345 C CA . GLU A 1 6 ? -6.410 0.008 -4.531 1.00 0.00 6 GLU A CA 35
ATOM 23346 C C . GLU A 1 6 ? -6.206 1.098 -3.484 1.00 0.00 6 GLU A C 35
ATOM 23347 O O . GLU A 1 6 ? -5.434 0.928 -2.541 1.00 0.00 6 GLU A O 35
ATOM 23359 N N . SER A 1 7 ? -6.898 2.219 -3.658 1.00 0.00 7 SER A N 35
ATOM 23360 C CA . SER A 1 7 ? -6.786 3.335 -2.727 1.00 0.00 7 SER A CA 35
ATOM 23361 C C . SER A 1 7 ? -7.743 3.169 -1.551 1.00 0.00 7 SER A C 35
ATOM 23362 O O . SER A 1 7 ? -8.848 2.648 -1.704 1.00 0.00 7 SER A O 35
ATOM 23370 N N . CYS A 1 8 ? -7.310 3.616 -0.373 1.00 0.00 8 CYS A N 35
ATOM 23371 C CA . CYS A 1 8 ? -8.129 3.518 0.833 1.00 0.00 8 CYS A CA 35
ATOM 23372 C C . CYS A 1 8 ? -8.610 4.896 1.291 1.00 0.00 8 CYS A C 35
ATOM 23373 O O . CYS A 1 8 ? -9.541 4.997 2.089 1.00 0.00 8 CYS A O 35
ATOM 23380 N N . LEU A 1 9 ? -7.963 5.946 0.776 1.00 0.00 9 LEU A N 35
ATOM 23381 C CA . LEU A 1 9 ? -8.297 7.336 1.112 1.00 0.00 9 LEU A CA 35
ATOM 23382 C C . LEU A 1 9 ? -8.945 7.466 2.491 1.00 0.00 9 LEU A C 35
ATOM 23383 O O . LEU A 1 9 ? -10.157 7.302 2.638 1.00 0.00 9 LEU A O 35
ATOM 23399 N N . GLY A 1 10 ? -8.127 7.766 3.495 1.00 0.00 10 GLY A N 35
ATOM 23400 C CA . GLY A 1 10 ? -8.635 7.916 4.848 1.00 0.00 10 GLY A CA 35
ATOM 23401 C C . GLY A 1 10 ? -7.824 7.132 5.862 1.00 0.00 10 GLY A C 35
ATOM 23402 O O . GLY A 1 10 ? -7.842 7.441 7.054 1.00 0.00 10 GLY A O 35
ATOM 23406 N N . GLN A 1 11 ? -7.112 6.110 5.390 1.00 0.00 11 GLN A N 35
ATOM 23407 C CA . GLN A 1 11 ? -6.292 5.271 6.261 1.00 0.00 11 GLN A CA 35
ATOM 23408 C C . GLN A 1 11 ? -7.154 4.418 7.195 1.00 0.00 11 GLN A C 35
ATOM 23409 O O . GLN A 1 11 ? -6.630 3.711 8.057 1.00 0.00 11 GLN A O 35
ATOM 23423 N N . GLN A 1 12 ? -8.473 4.479 7.020 1.00 0.00 12 GLN A N 35
ATOM 23424 C CA . GLN A 1 12 ? -9.390 3.704 7.847 1.00 0.00 12 GLN A CA 35
ATOM 23425 C C . GLN A 1 12 ? -9.731 2.373 7.179 1.00 0.00 12 GLN A C 35
ATOM 23426 O O . GLN A 1 12 ? -10.189 1.439 7.837 1.00 0.00 12 GLN A O 35
ATOM 23440 N N . VAL A 1 13 ? -9.510 2.294 5.869 1.00 0.00 13 VAL A N 35
ATOM 23441 C CA . VAL A 1 13 ? -9.797 1.081 5.114 1.00 0.00 13 VAL A CA 35
ATOM 23442 C C . VAL A 1 13 ? -8.518 0.303 4.806 1.00 0.00 13 VAL A C 35
ATOM 23443 O O . VAL A 1 13 ? -7.908 0.492 3.753 1.00 0.00 13 VAL A O 35
ATOM 23456 N N . PRO A 1 14 ? -8.095 -0.588 5.720 1.00 0.00 14 PRO A N 35
ATOM 23457 C CA . PRO A 1 14 ? -6.885 -1.393 5.530 1.00 0.00 14 PRO A CA 35
ATOM 23458 C C . PRO A 1 14 ? -7.053 -2.434 4.431 1.00 0.00 14 PRO A C 35
ATOM 23459 O O . PRO A 1 14 ? -8.172 -2.796 4.068 1.00 0.00 14 PRO A O 35
ATOM 23470 N N . CYS A 1 15 ? -5.933 -2.911 3.903 1.00 0.00 15 CYS A N 35
ATOM 23471 C CA . CYS A 1 15 ? -5.956 -3.912 2.841 1.00 0.00 15 CYS A CA 35
ATOM 23472 C C . CYS A 1 15 ? -6.551 -5.226 3.333 1.00 0.00 15 CYS A C 35
ATOM 23473 O O . CYS A 1 15 ? -6.223 -5.703 4.418 1.00 0.00 15 CYS A O 35
ATOM 23480 N N . CYS A 1 16 ? -7.420 -5.812 2.516 1.00 0.00 16 CYS A N 35
ATOM 23481 C CA . CYS A 1 16 ? -8.055 -7.080 2.851 1.00 0.00 16 CYS A CA 35
ATOM 23482 C C . CYS A 1 16 ? -7.065 -8.244 2.746 1.00 0.00 16 CYS A C 35
ATOM 23483 O O . CYS A 1 16 ? -7.400 -9.381 3.080 1.00 0.00 16 CYS A O 35
ATOM 23490 N N . ASP A 1 17 ? -5.852 -7.963 2.269 1.00 0.00 17 ASP A N 35
ATOM 23491 C CA . ASP A 1 17 ? -4.836 -8.999 2.115 1.00 0.00 17 ASP A CA 35
ATOM 23492 C C . ASP A 1 17 ? -4.018 -9.181 3.394 1.00 0.00 17 ASP A C 35
ATOM 23493 O O . ASP A 1 17 ? -3.714 -8.212 4.094 1.00 0.00 17 ASP A O 35
ATOM 23502 N N . PRO A 1 18 ? -3.637 -10.433 3.712 1.00 0.00 18 PRO A N 35
ATOM 23503 C CA . PRO A 1 18 ? -2.842 -10.740 4.904 1.00 0.00 18 PRO A CA 35
ATOM 23504 C C . PRO A 1 18 ? -1.534 -9.959 4.929 1.00 0.00 18 PRO A C 35
ATOM 23505 O O . PRO A 1 18 ? -0.813 -9.909 3.934 1.00 0.00 18 PRO A O 35
ATOM 23516 N N . CYS A 1 19 ? -1.240 -9.345 6.068 1.00 0.00 19 CYS A N 35
ATOM 23517 C CA . CYS A 1 19 ? -0.024 -8.556 6.216 1.00 0.00 19 CYS A CA 35
ATOM 23518 C C . CYS A 1 19 ? -0.020 -7.371 5.248 1.00 0.00 19 CYS A C 35
ATOM 23519 O O . CYS A 1 19 ? 1.021 -6.763 5.001 1.00 0.00 19 CYS A O 35
ATOM 23526 N N . ALA A 1 20 ? -1.190 -7.043 4.701 1.00 0.00 20 ALA A N 35
ATOM 23527 C CA . ALA A 1 20 ? -1.303 -5.929 3.769 1.00 0.00 20 ALA A CA 35
ATOM 23528 C C . ALA A 1 20 ? -1.977 -4.730 4.425 1.00 0.00 20 ALA A C 35
ATOM 23529 O O . ALA A 1 20 ? -3.032 -4.862 5.045 1.00 0.00 20 ALA A O 35
ATOM 23536 N N . THR A 1 21 ? -1.362 -3.562 4.283 1.00 0.00 21 THR A N 35
ATOM 23537 C CA . THR A 1 21 ? -1.905 -2.339 4.863 1.00 0.00 21 THR A CA 35
ATOM 23538 C C . THR A 1 21 ? -1.787 -1.180 3.875 1.00 0.00 21 THR A C 35
ATOM 23539 O O . THR A 1 21 ? -0.991 -1.231 2.938 1.00 0.00 21 THR A O 35
ATOM 23550 N N . CYS A 1 22 ? -2.584 -0.140 4.089 1.00 0.00 22 CYS A N 35
ATOM 23551 C CA . CYS A 1 22 ? -2.564 1.024 3.211 1.00 0.00 22 CYS A CA 35
ATOM 23552 C C . CYS A 1 22 ? -1.297 1.846 3.419 1.00 0.00 22 CYS A C 35
ATOM 23553 O O . CYS A 1 22 ? -0.718 1.856 4.505 1.00 0.00 22 CYS A O 35
ATOM 23560 N N . TYR A 1 23 ? -0.874 2.535 2.365 1.00 0.00 23 TYR A N 35
ATOM 23561 C CA . TYR A 1 23 ? 0.322 3.366 2.419 1.00 0.00 23 TYR A CA 35
ATOM 23562 C C . TYR A 1 23 ? 0.257 4.467 1.366 1.00 0.00 23 TYR A C 35
ATOM 23563 O O . TYR A 1 23 ? -0.163 4.231 0.232 1.00 0.00 23 TYR A O 35
ATOM 23581 N N . CYS A 1 24 ? 0.672 5.670 1.751 1.00 0.00 24 CYS A N 35
ATOM 23582 C CA . CYS A 1 24 ? 0.659 6.811 0.844 1.00 0.00 24 CYS A CA 35
ATOM 23583 C C . CYS A 1 24 ? 2.039 7.050 0.242 1.00 0.00 24 CYS A C 35
ATOM 23584 O O . CYS A 1 24 ? 3.042 7.084 0.957 1.00 0.00 24 CYS A O 35
ATOM 23591 N N . ARG A 1 25 ? 2.085 7.221 -1.076 1.00 0.00 25 ARG A N 35
ATOM 23592 C CA . ARG A 1 25 ? 3.344 7.462 -1.770 1.00 0.00 25 ARG A CA 35
ATOM 23593 C C . ARG A 1 25 ? 3.864 8.871 -1.502 1.00 0.00 25 ARG A C 35
ATOM 23594 O O . ARG A 1 25 ? 5.001 9.202 -1.838 1.00 0.00 25 ARG A O 35
ATOM 23615 N N . PHE A 1 26 ? 3.023 9.695 -0.889 1.00 0.00 26 PHE A N 35
ATOM 23616 C CA . PHE A 1 26 ? 3.385 11.063 -0.563 1.00 0.00 26 PHE A CA 35
ATOM 23617 C C . PHE A 1 26 ? 2.734 11.471 0.755 1.00 0.00 26 PHE A C 35
ATOM 23618 O O . PHE A 1 26 ? 2.414 10.617 1.583 1.00 0.00 26 PHE A O 35
ATOM 23635 N N . PHE A 1 27 ? 2.529 12.768 0.948 1.00 0.00 27 PHE A N 35
ATOM 23636 C CA . PHE A 1 27 ? 1.910 13.270 2.155 1.00 0.00 27 PHE A CA 35
ATOM 23637 C C . PHE A 1 27 ? 0.549 12.614 2.368 1.00 0.00 27 PHE A C 35
ATOM 23638 O O . PHE A 1 27 ? 0.363 11.828 3.296 1.00 0.00 27 PHE A O 35
ATOM 23655 N N . ASN A 1 28 ? -0.398 12.940 1.494 1.00 0.00 28 ASN A N 35
ATOM 23656 C CA . ASN A 1 28 ? -1.741 12.382 1.574 1.00 0.00 28 ASN A CA 35
ATOM 23657 C C . ASN A 1 28 ? -2.423 12.416 0.210 1.00 0.00 28 ASN A C 35
ATOM 23658 O O . ASN A 1 28 ? -3.220 13.310 -0.071 1.00 0.00 28 ASN A O 35
ATOM 23669 N N . ALA A 1 29 ? -2.105 11.442 -0.641 1.00 0.00 29 ALA A N 35
ATOM 23670 C CA . ALA A 1 29 ? -2.694 11.383 -1.974 1.00 0.00 29 ALA A CA 35
ATOM 23671 C C . ALA A 1 29 ? -2.749 9.955 -2.507 1.00 0.00 29 ALA A C 35
ATOM 23672 O O . ALA A 1 29 ? -3.825 9.368 -2.621 1.00 0.00 29 ALA A O 35
ATOM 23679 N N . PHE A 1 30 ? -1.587 9.402 -2.838 1.00 0.00 30 PHE A N 35
ATOM 23680 C CA . PHE A 1 30 ? -1.513 8.046 -3.370 1.00 0.00 30 PHE A CA 35
ATOM 23681 C C . PHE A 1 30 ? -1.495 7.013 -2.245 1.00 0.00 30 PHE A C 35
ATOM 23682 O O . PHE A 1 30 ? -0.502 6.312 -2.047 1.00 0.00 30 PHE A O 35
ATOM 23699 N N . CYS A 1 31 ? -2.604 6.921 -1.517 1.00 0.00 31 CYS A N 35
ATOM 23700 C CA . CYS A 1 31 ? -2.718 5.971 -0.415 1.00 0.00 31 CYS A CA 35
ATOM 23701 C C . CYS A 1 31 ? -3.446 4.709 -0.866 1.00 0.00 31 CYS A C 35
ATOM 23702 O O . CYS A 1 31 ? -4.668 4.708 -1.023 1.00 0.00 31 CYS A O 35
ATOM 23709 N N . TYR A 1 32 ? -2.689 3.634 -1.075 1.00 0.00 32 TYR A N 35
ATOM 23710 C CA . TYR A 1 32 ? -3.271 2.369 -1.514 1.00 0.00 32 TYR A CA 35
ATOM 23711 C C . TYR A 1 32 ? -2.723 1.193 -0.710 1.00 0.00 32 TYR A C 35
ATOM 23712 O O . TYR A 1 32 ? -1.872 1.365 0.160 1.00 0.00 32 TYR A O 35
ATOM 23730 N N . CYS A 1 33 ? -3.226 0.000 -1.007 1.00 0.00 33 CYS A N 35
ATOM 23731 C CA . CYS A 1 33 ? -2.803 -1.212 -0.311 1.00 0.00 33 CYS A CA 35
ATOM 23732 C C . CYS A 1 33 ? -1.357 -1.576 -0.645 1.00 0.00 33 CYS A C 35
ATOM 23733 O O . CYS A 1 33 ? -0.930 -1.501 -1.797 1.00 0.00 33 CYS A O 35
ATOM 23740 N N . ARG A 1 34 ? -0.621 -1.996 0.380 1.00 0.00 34 ARG A N 35
ATOM 23741 C CA . ARG A 1 34 ? 0.768 -2.406 0.223 1.00 0.00 34 ARG A CA 35
ATOM 23742 C C . ARG A 1 34 ? 1.049 -3.607 1.131 1.00 0.00 34 ARG A C 35
ATOM 23743 O O . ARG A 1 34 ? 0.897 -3.523 2.351 1.00 0.00 34 ARG A O 35
ATOM 23764 N N . LYS A 1 35 ? 1.432 -4.727 0.524 1.00 0.00 35 LYS A N 35
ATOM 23765 C CA . LYS A 1 35 ? 1.705 -5.953 1.272 1.00 0.00 35 LYS A CA 35
ATOM 23766 C C . LYS A 1 35 ? 3.120 -5.972 1.849 1.00 0.00 35 LYS A C 35
ATOM 23767 O O . LYS A 1 35 ? 3.846 -6.954 1.694 1.00 0.00 35 LYS A O 35
ATOM 23786 N N . LEU A 1 36 ? 3.500 -4.891 2.525 1.00 0.00 36 LEU A N 35
ATOM 23787 C CA . LEU A 1 36 ? 4.819 -4.788 3.137 1.00 0.00 36 LEU A CA 35
ATOM 23788 C C . LEU A 1 36 ? 5.924 -5.178 2.168 1.00 0.00 36 LEU A C 35
ATOM 23789 O O . LEU A 1 36 ? 6.151 -6.359 1.900 1.00 0.00 36 LEU A O 35
ATOM 23805 N N . GLY A 1 37 ? 6.612 -4.175 1.650 1.00 0.00 37 GLY A N 35
ATOM 23806 C CA . GLY A 1 37 ? 7.697 -4.420 0.715 1.00 0.00 37 GLY A CA 35
ATOM 23807 C C . GLY A 1 37 ? 8.918 -5.024 1.382 1.00 0.00 37 GLY A C 35
ATOM 23808 O O . GLY A 1 37 ? 10.016 -4.474 1.295 1.00 0.00 37 GLY A O 35
ATOM 23812 N N . THR A 1 38 ? 8.729 -6.161 2.049 1.00 0.00 38 THR A N 35
ATOM 23813 C CA . THR A 1 38 ? 9.824 -6.841 2.729 1.00 0.00 38 THR A CA 35
ATOM 23814 C C . THR A 1 38 ? 10.458 -7.887 1.819 1.00 0.00 38 THR A C 35
ATOM 23815 O O . THR A 1 38 ? 10.218 -9.085 1.973 1.00 0.00 38 THR A O 35
ATOM 23826 N N . ALA A 1 39 ? 11.264 -7.429 0.869 1.00 0.00 39 ALA A N 35
ATOM 23827 C CA . ALA A 1 39 ? 11.930 -8.328 -0.066 1.00 0.00 39 ALA A CA 35
ATOM 23828 C C . ALA A 1 39 ? 12.865 -9.292 0.659 1.00 0.00 39 ALA A C 35
ATOM 23829 O O . ALA A 1 39 ? 13.263 -10.317 0.106 1.00 0.00 39 ALA A O 35
ATOM 23836 N N . MET A 1 40 ? 13.209 -8.960 1.897 1.00 0.00 40 MET A N 35
ATOM 23837 C CA . MET A 1 40 ? 14.096 -9.798 2.695 1.00 0.00 40 MET A CA 35
ATOM 23838 C C . MET A 1 40 ? 13.314 -10.903 3.399 1.00 0.00 40 MET A C 35
ATOM 23839 O O . MET A 1 40 ? 13.698 -12.073 3.356 1.00 0.00 40 MET A O 35
ATOM 23853 N N . ASN A 1 41 ? 12.216 -10.528 4.048 1.00 0.00 41 ASN A N 35
ATOM 23854 C CA . ASN A 1 41 ? 11.383 -11.490 4.761 1.00 0.00 41 ASN A CA 35
ATOM 23855 C C . ASN A 1 41 ? 9.921 -11.049 4.780 1.00 0.00 41 ASN A C 35
ATOM 23856 O O . ASN A 1 41 ? 9.439 -10.514 5.780 1.00 0.00 41 ASN A O 35
ATOM 23867 N N . PRO A 1 42 ? 9.193 -11.269 3.672 1.00 0.00 42 PRO A N 35
ATOM 23868 C CA . PRO A 1 42 ? 7.781 -10.895 3.568 1.00 0.00 42 PRO A CA 35
ATOM 23869 C C . PRO A 1 42 ? 6.865 -11.889 4.275 1.00 0.00 42 PRO A C 35
ATOM 23870 O O . PRO A 1 42 ? 7.296 -12.975 4.662 1.00 0.00 42 PRO A O 35
ATOM 23881 N N . CYS A 1 43 ? 5.599 -11.513 4.438 1.00 0.00 43 CYS A N 35
ATOM 23882 C CA . CYS A 1 43 ? 4.626 -12.352 5.086 1.00 0.00 43 CYS A CA 35
ATOM 23883 C C . CYS A 1 43 ? 4.067 -13.379 4.116 1.00 0.00 43 CYS A C 35
ATOM 23884 O O . CYS A 1 43 ? 4.791 -14.232 3.603 1.00 0.00 43 CYS A O 35
ATOM 23891 N N . SER A 1 44 ? 2.775 -13.289 3.880 1.00 0.00 44 SER A N 35
ATOM 23892 C CA . SER A 1 44 ? 2.093 -14.200 2.980 1.00 0.00 44 SER A CA 35
ATOM 23893 C C . SER A 1 44 ? 2.271 -13.769 1.528 1.00 0.00 44 SER A C 35
ATOM 23894 O O . SER A 1 44 ? 1.768 -12.726 1.113 1.00 0.00 44 SER A O 35
ATOM 23902 N N . ARG A 1 45 ? 2.991 -14.581 0.761 1.00 0.00 45 ARG A N 35
ATOM 23903 C CA . ARG A 1 45 ? 3.238 -14.286 -0.646 1.00 0.00 45 ARG A CA 35
ATOM 23904 C C . ARG A 1 45 ? 3.514 -15.566 -1.430 1.00 0.00 45 ARG A C 35
ATOM 23905 O O . ARG A 1 45 ? 4.607 -15.759 -1.960 1.00 0.00 45 ARG A O 35
ATOM 23926 N N . THR A 1 46 ? 2.512 -16.436 -1.498 1.00 0.00 46 THR A N 35
ATOM 23927 C CA . THR A 1 46 ? 2.644 -17.699 -2.217 1.00 0.00 46 THR A CA 35
ATOM 23928 C C . THR A 1 46 ? 1.373 -18.018 -2.996 1.00 0.00 46 THR A C 35
ATOM 23929 O O . THR A 1 46 ? 1.276 -17.595 -4.167 1.00 0.00 46 THR A O 35
ATOM 23941 N N . CYS A 1 1 ? -12.779 -3.632 3.275 1.00 0.00 1 CYS A N 36
ATOM 23942 C CA . CYS A 1 1 ? -11.380 -3.118 3.276 1.00 0.00 1 CYS A CA 36
ATOM 23943 C C . CYS A 1 1 ? -10.931 -2.758 1.860 1.00 0.00 1 CYS A C 36
ATOM 23944 O O . CYS A 1 1 ? -11.755 -2.584 0.963 1.00 0.00 1 CYS A O 36
ATOM 23951 N N . VAL A 1 2 ? -9.620 -2.654 1.669 1.00 0.00 2 VAL A N 36
ATOM 23952 C CA . VAL A 1 2 ? -9.057 -2.321 0.365 1.00 0.00 2 VAL A CA 36
ATOM 23953 C C . VAL A 1 2 ? -8.689 -3.582 -0.398 1.00 0.00 2 VAL A C 36
ATOM 23954 O O . VAL A 1 2 ? -8.645 -4.672 0.171 1.00 0.00 2 VAL A O 36
ATOM 23967 N N . ARG A 1 3 ? -8.438 -3.433 -1.691 1.00 0.00 3 ARG A N 36
ATOM 23968 C CA . ARG A 1 3 ? -8.091 -4.574 -2.519 1.00 0.00 3 ARG A CA 36
ATOM 23969 C C . ARG A 1 3 ? -6.634 -4.978 -2.310 1.00 0.00 3 ARG A C 36
ATOM 23970 O O . ARG A 1 3 ? -5.990 -4.536 -1.362 1.00 0.00 3 ARG A O 36
ATOM 23991 N N . LEU A 1 4 ? -6.123 -5.825 -3.197 1.00 0.00 4 LEU A N 36
ATOM 23992 C CA . LEU A 1 4 ? -4.750 -6.295 -3.103 1.00 0.00 4 LEU A CA 36
ATOM 23993 C C . LEU A 1 4 ? -3.760 -5.173 -3.393 1.00 0.00 4 LEU A C 36
ATOM 23994 O O . LEU A 1 4 ? -2.705 -5.087 -2.768 1.00 0.00 4 LEU A O 36
ATOM 24010 N N . HIS A 1 5 ? -4.112 -4.317 -4.341 1.00 0.00 5 HIS A N 36
ATOM 24011 C CA . HIS A 1 5 ? -3.263 -3.203 -4.712 1.00 0.00 5 HIS A CA 36
ATOM 24012 C C . HIS A 1 5 ? -4.081 -2.067 -5.316 1.00 0.00 5 HIS A C 36
ATOM 24013 O O . HIS A 1 5 ? -3.972 -1.770 -6.506 1.00 0.00 5 HIS A O 36
ATOM 24028 N N . GLU A 1 6 ? -4.897 -1.434 -4.483 1.00 0.00 6 GLU A N 36
ATOM 24029 C CA . GLU A 1 6 ? -5.736 -0.326 -4.924 1.00 0.00 6 GLU A CA 36
ATOM 24030 C C . GLU A 1 6 ? -5.771 0.779 -3.874 1.00 0.00 6 GLU A C 36
ATOM 24031 O O . GLU A 1 6 ? -5.306 0.592 -2.748 1.00 0.00 6 GLU A O 36
ATOM 24043 N N . SER A 1 7 ? -6.326 1.927 -4.248 1.00 0.00 7 SER A N 36
ATOM 24044 C CA . SER A 1 7 ? -6.425 3.060 -3.335 1.00 0.00 7 SER A CA 36
ATOM 24045 C C . SER A 1 7 ? -7.346 2.731 -2.165 1.00 0.00 7 SER A C 36
ATOM 24046 O O . SER A 1 7 ? -8.336 2.018 -2.324 1.00 0.00 7 SER A O 36
ATOM 24054 N N . CYS A 1 8 ? -7.012 3.252 -0.989 1.00 0.00 8 CYS A N 36
ATOM 24055 C CA . CYS A 1 8 ? -7.811 3.009 0.207 1.00 0.00 8 CYS A CA 36
ATOM 24056 C C . CYS A 1 8 ? -8.553 4.270 0.641 1.00 0.00 8 CYS A C 36
ATOM 24057 O O . CYS A 1 8 ? -9.604 4.188 1.276 1.00 0.00 8 CYS A O 36
ATOM 24064 N N . LEU A 1 9 ? -7.993 5.429 0.287 1.00 0.00 9 LEU A N 36
ATOM 24065 C CA . LEU A 1 9 ? -8.578 6.735 0.625 1.00 0.00 9 LEU A CA 36
ATOM 24066 C C . LEU A 1 9 ? -9.522 6.653 1.825 1.00 0.00 9 LEU A C 36
ATOM 24067 O O . LEU A 1 9 ? -10.708 6.363 1.674 1.00 0.00 9 LEU A O 36
ATOM 24083 N N . GLY A 1 10 ? -8.985 6.909 3.013 1.00 0.00 10 GLY A N 36
ATOM 24084 C CA . GLY A 1 10 ? -9.794 6.856 4.217 1.00 0.00 10 GLY A CA 36
ATOM 24085 C C . GLY A 1 10 ? -8.964 6.803 5.485 1.00 0.00 10 GLY A C 36
ATOM 24086 O O . GLY A 1 10 ? -9.436 7.182 6.557 1.00 0.00 10 GLY A O 36
ATOM 24090 N N . GLN A 1 11 ? -7.723 6.332 5.369 1.00 0.00 11 GLN A N 36
ATOM 24091 C CA . GLN A 1 11 ? -6.821 6.229 6.517 1.00 0.00 11 GLN A CA 36
ATOM 24092 C C . GLN A 1 11 ? -7.208 5.067 7.433 1.00 0.00 11 GLN A C 36
ATOM 24093 O O . GLN A 1 11 ? -6.370 4.230 7.766 1.00 0.00 11 GLN A O 36
ATOM 24107 N N . GLN A 1 12 ? -8.472 5.019 7.843 1.00 0.00 12 GLN A N 36
ATOM 24108 C CA . GLN A 1 12 ? -8.948 3.957 8.720 1.00 0.00 12 GLN A CA 36
ATOM 24109 C C . GLN A 1 12 ? -9.404 2.733 7.925 1.00 0.00 12 GLN A C 36
ATOM 24110 O O . GLN A 1 12 ? -10.001 1.813 8.482 1.00 0.00 12 GLN A O 36
ATOM 24124 N N . VAL A 1 13 ? -9.118 2.722 6.624 1.00 0.00 13 VAL A N 36
ATOM 24125 C CA . VAL A 1 13 ? -9.498 1.603 5.769 1.00 0.00 13 VAL A CA 36
ATOM 24126 C C . VAL A 1 13 ? -8.284 0.749 5.412 1.00 0.00 13 VAL A C 36
ATOM 24127 O O . VAL A 1 13 ? -7.672 0.934 4.361 1.00 0.00 13 VAL A O 36
ATOM 24140 N N . PRO A 1 14 ? -7.918 -0.204 6.287 1.00 0.00 14 PRO A N 36
ATOM 24141 C CA . PRO A 1 14 ? -6.773 -1.088 6.055 1.00 0.00 14 PRO A CA 36
ATOM 24142 C C . PRO A 1 14 ? -7.032 -2.089 4.939 1.00 0.00 14 PRO A C 36
ATOM 24143 O O . PRO A 1 14 ? -8.180 -2.349 4.580 1.00 0.00 14 PRO A O 36
ATOM 24154 N N . CYS A 1 15 ? -5.960 -2.646 4.391 1.00 0.00 15 CYS A N 36
ATOM 24155 C CA . CYS A 1 15 ? -6.075 -3.620 3.312 1.00 0.00 15 CYS A CA 36
ATOM 24156 C C . CYS A 1 15 ? -6.778 -4.888 3.786 1.00 0.00 15 CYS A C 36
ATOM 24157 O O . CYS A 1 15 ? -6.522 -5.379 4.885 1.00 0.00 15 CYS A O 36
ATOM 24164 N N . CYS A 1 16 ? -7.660 -5.414 2.943 1.00 0.00 16 CYS A N 36
ATOM 24165 C CA . CYS A 1 16 ? -8.402 -6.631 3.262 1.00 0.00 16 CYS A CA 36
ATOM 24166 C C . CYS A 1 16 ? -7.500 -7.868 3.209 1.00 0.00 16 CYS A C 36
ATOM 24167 O O . CYS A 1 16 ? -7.934 -8.972 3.540 1.00 0.00 16 CYS A O 36
ATOM 24174 N N . ASP A 1 17 ? -6.251 -7.686 2.782 1.00 0.00 17 ASP A N 36
ATOM 24175 C CA . ASP A 1 17 ? -5.313 -8.800 2.677 1.00 0.00 17 ASP A CA 36
ATOM 24176 C C . ASP A 1 17 ? -4.423 -8.907 3.916 1.00 0.00 17 ASP A C 36
ATOM 24177 O O . ASP A 1 17 ? -3.892 -7.905 4.403 1.00 0.00 17 ASP A O 36
ATOM 24186 N N . PRO A 1 18 ? -4.233 -10.134 4.440 1.00 0.00 18 PRO A N 36
ATOM 24187 C CA . PRO A 1 18 ? -3.393 -10.367 5.617 1.00 0.00 18 PRO A CA 36
ATOM 24188 C C . PRO A 1 18 ? -1.994 -9.796 5.429 1.00 0.00 18 PRO A C 36
ATOM 24189 O O . PRO A 1 18 ? -1.401 -9.920 4.357 1.00 0.00 18 PRO A O 36
ATOM 24200 N N . CYS A 1 19 ? -1.476 -9.159 6.474 1.00 0.00 19 CYS A N 36
ATOM 24201 C CA . CYS A 1 19 ? -0.148 -8.556 6.420 1.00 0.00 19 CYS A CA 36
ATOM 24202 C C . CYS A 1 19 ? -0.107 -7.416 5.399 1.00 0.00 19 CYS A C 36
ATOM 24203 O O . CYS A 1 19 ? 0.966 -6.925 5.051 1.00 0.00 19 CYS A O 36
ATOM 24210 N N . ALA A 1 20 ? -1.277 -6.990 4.921 1.00 0.00 20 ALA A N 36
ATOM 24211 C CA . ALA A 1 20 ? -1.350 -5.909 3.949 1.00 0.00 20 ALA A CA 36
ATOM 24212 C C . ALA A 1 20 ? -1.890 -4.633 4.586 1.00 0.00 20 ALA A C 36
ATOM 24213 O O . ALA A 1 20 ? -2.900 -4.659 5.290 1.00 0.00 20 ALA A O 36
ATOM 24220 N N . THR A 1 21 ? -1.211 -3.519 4.335 1.00 0.00 21 THR A N 36
ATOM 24221 C CA . THR A 1 21 ? -1.622 -2.231 4.884 1.00 0.00 21 THR A CA 36
ATOM 24222 C C . THR A 1 21 ? -1.506 -1.133 3.833 1.00 0.00 21 THR A C 36
ATOM 24223 O O . THR A 1 21 ? -0.599 -1.152 3.001 1.00 0.00 21 THR A O 36
ATOM 24234 N N . CYS A 1 22 ? -2.430 -0.179 3.871 1.00 0.00 22 CYS A N 36
ATOM 24235 C CA . CYS A 1 22 ? -2.430 0.924 2.916 1.00 0.00 22 CYS A CA 36
ATOM 24236 C C . CYS A 1 22 ? -1.292 1.900 3.199 1.00 0.00 22 CYS A C 36
ATOM 24237 O O . CYS A 1 22 ? -1.197 2.460 4.290 1.00 0.00 22 CYS A O 36
ATOM 24244 N N . TYR A 1 23 ? -0.436 2.103 2.202 1.00 0.00 23 TYR A N 36
ATOM 24245 C CA . TYR A 1 23 ? 0.692 3.016 2.332 1.00 0.00 23 TYR A CA 36
ATOM 24246 C C . TYR A 1 23 ? 0.517 4.218 1.408 1.00 0.00 23 TYR A C 36
ATOM 24247 O O . TYR A 1 23 ? 0.063 4.078 0.272 1.00 0.00 23 TYR A O 36
ATOM 24265 N N . CYS A 1 24 ? 0.877 5.398 1.905 1.00 0.00 24 CYS A N 36
ATOM 24266 C CA . CYS A 1 24 ? 0.756 6.624 1.123 1.00 0.00 24 CYS A CA 36
ATOM 24267 C C . CYS A 1 24 ? 2.114 7.067 0.589 1.00 0.00 24 CYS A C 36
ATOM 24268 O O . CYS A 1 24 ? 3.071 7.220 1.348 1.00 0.00 24 CYS A O 36
ATOM 24275 N N . ARG A 1 25 ? 2.190 7.275 -0.723 1.00 0.00 25 ARG A N 36
ATOM 24276 C CA . ARG A 1 25 ? 3.431 7.705 -1.355 1.00 0.00 25 ARG A CA 36
ATOM 24277 C C . ARG A 1 25 ? 3.739 9.167 -1.047 1.00 0.00 25 ARG A C 36
ATOM 24278 O O . ARG A 1 25 ? 4.830 9.655 -1.332 1.00 0.00 25 ARG A O 36
ATOM 24299 N N . PHE A 1 26 ? 2.770 9.855 -0.456 1.00 0.00 26 PHE A N 36
ATOM 24300 C CA . PHE A 1 26 ? 2.923 11.254 -0.099 1.00 0.00 26 PHE A CA 36
ATOM 24301 C C . PHE A 1 26 ? 2.191 11.527 1.212 1.00 0.00 26 PHE A C 36
ATOM 24302 O O . PHE A 1 26 ? 1.922 10.603 1.980 1.00 0.00 26 PHE A O 36
ATOM 24319 N N . PHE A 1 27 ? 1.862 12.786 1.467 1.00 0.00 27 PHE A N 36
ATOM 24320 C CA . PHE A 1 27 ? 1.159 13.156 2.673 1.00 0.00 27 PHE A CA 36
ATOM 24321 C C . PHE A 1 27 ? -0.151 12.381 2.785 1.00 0.00 27 PHE A C 36
ATOM 24322 O O . PHE A 1 27 ? -0.309 11.530 3.660 1.00 0.00 27 PHE A O 36
ATOM 24339 N N . ASN A 1 28 ? -1.082 12.678 1.884 1.00 0.00 28 ASN A N 36
ATOM 24340 C CA . ASN A 1 28 ? -2.375 12.007 1.868 1.00 0.00 28 ASN A CA 36
ATOM 24341 C C . ASN A 1 28 ? -2.985 12.045 0.471 1.00 0.00 28 ASN A C 36
ATOM 24342 O O . ASN A 1 28 ? -3.892 12.834 0.202 1.00 0.00 28 ASN A O 36
ATOM 24353 N N . ALA A 1 29 ? -2.482 11.195 -0.422 1.00 0.00 29 ALA A N 36
ATOM 24354 C CA . ALA A 1 29 ? -2.986 11.150 -1.790 1.00 0.00 29 ALA A CA 36
ATOM 24355 C C . ALA A 1 29 ? -2.803 9.767 -2.409 1.00 0.00 29 ALA A C 36
ATOM 24356 O O . ALA A 1 29 ? -3.778 9.082 -2.713 1.00 0.00 29 ALA A O 36
ATOM 24363 N N . PHE A 1 30 ? -1.551 9.364 -2.597 1.00 0.00 30 PHE A N 36
ATOM 24364 C CA . PHE A 1 30 ? -1.250 8.065 -3.186 1.00 0.00 30 PHE A CA 36
ATOM 24365 C C . PHE A 1 30 ? -1.267 6.967 -2.128 1.00 0.00 30 PHE A C 36
ATOM 24366 O O . PHE A 1 30 ? -0.252 6.313 -1.880 1.00 0.00 30 PHE A O 36
ATOM 24383 N N . CYS A 1 31 ? -2.425 6.767 -1.509 1.00 0.00 31 CYS A N 36
ATOM 24384 C CA . CYS A 1 31 ? -2.576 5.747 -0.477 1.00 0.00 31 CYS A CA 36
ATOM 24385 C C . CYS A 1 31 ? -3.215 4.485 -1.051 1.00 0.00 31 CYS A C 36
ATOM 24386 O O . CYS A 1 31 ? -4.397 4.475 -1.390 1.00 0.00 31 CYS A O 36
ATOM 24393 N N . TYR A 1 32 ? -2.422 3.421 -1.154 1.00 0.00 32 TYR A N 36
ATOM 24394 C CA . TYR A 1 32 ? -2.914 2.154 -1.685 1.00 0.00 32 TYR A CA 36
ATOM 24395 C C . TYR A 1 32 ? -2.427 0.984 -0.836 1.00 0.00 32 TYR A C 36
ATOM 24396 O O . TYR A 1 32 ? -1.431 1.096 -0.123 1.00 0.00 32 TYR A O 36
ATOM 24414 N N . CYS A 1 33 ? -3.137 -0.138 -0.917 1.00 0.00 33 CYS A N 36
ATOM 24415 C CA . CYS A 1 33 ? -2.773 -1.326 -0.149 1.00 0.00 33 CYS A CA 36
ATOM 24416 C C . CYS A 1 33 ? -1.347 -1.771 -0.467 1.00 0.00 33 CYS A C 36
ATOM 24417 O O . CYS A 1 33 ? -0.893 -1.678 -1.606 1.00 0.00 33 CYS A O 36
ATOM 24424 N N . ARG A 1 34 ? -0.655 -2.266 0.554 1.00 0.00 34 ARG A N 36
ATOM 24425 C CA . ARG A 1 34 ? 0.715 -2.741 0.400 1.00 0.00 34 ARG A CA 36
ATOM 24426 C C . ARG A 1 34 ? 0.916 -4.039 1.176 1.00 0.00 34 ARG A C 36
ATOM 24427 O O . ARG A 1 34 ? 0.625 -4.110 2.370 1.00 0.00 34 ARG A O 36
ATOM 24448 N N . LYS A 1 35 ? 1.411 -5.066 0.492 1.00 0.00 35 LYS A N 36
ATOM 24449 C CA . LYS A 1 35 ? 1.643 -6.365 1.121 1.00 0.00 35 LYS A CA 36
ATOM 24450 C C . LYS A 1 35 ? 3.002 -6.423 1.819 1.00 0.00 35 LYS A C 36
ATOM 24451 O O . LYS A 1 35 ? 3.543 -7.507 2.043 1.00 0.00 35 LYS A O 36
ATOM 24470 N N . LEU A 1 36 ? 3.550 -5.261 2.166 1.00 0.00 36 LEU A N 36
ATOM 24471 C CA . LEU A 1 36 ? 4.838 -5.195 2.839 1.00 0.00 36 LEU A CA 36
ATOM 24472 C C . LEU A 1 36 ? 5.931 -5.850 2.009 1.00 0.00 36 LEU A C 36
ATOM 24473 O O . LEU A 1 36 ? 5.973 -7.071 1.861 1.00 0.00 36 LEU A O 36
ATOM 24489 N N . GLY A 1 37 ? 6.813 -5.020 1.474 1.00 0.00 37 GLY A N 36
ATOM 24490 C CA . GLY A 1 37 ? 7.907 -5.520 0.662 1.00 0.00 37 GLY A CA 36
ATOM 24491 C C . GLY A 1 37 ? 9.065 -6.031 1.498 1.00 0.00 37 GLY A C 36
ATOM 24492 O O . GLY A 1 37 ? 10.198 -5.578 1.343 1.00 0.00 37 GLY A O 36
ATOM 24496 N N . THR A 1 38 ? 8.779 -6.978 2.386 1.00 0.00 38 THR A N 36
ATOM 24497 C CA . THR A 1 38 ? 9.803 -7.553 3.248 1.00 0.00 38 THR A CA 36
ATOM 24498 C C . THR A 1 38 ? 10.445 -8.769 2.588 1.00 0.00 38 THR A C 36
ATOM 24499 O O . THR A 1 38 ? 10.161 -9.908 2.952 1.00 0.00 38 THR A O 36
ATOM 24510 N N . ALA A 1 39 ? 11.310 -8.514 1.611 1.00 0.00 39 ALA A N 36
ATOM 24511 C CA . ALA A 1 39 ? 11.991 -9.587 0.894 1.00 0.00 39 ALA A CA 36
ATOM 24512 C C . ALA A 1 39 ? 12.868 -10.416 1.828 1.00 0.00 39 ALA A C 36
ATOM 24513 O O . ALA A 1 39 ? 13.262 -11.534 1.493 1.00 0.00 39 ALA A O 36
ATOM 24520 N N . MET A 1 40 ? 13.168 -9.865 2.997 1.00 0.00 40 MET A N 36
ATOM 24521 C CA . MET A 1 40 ? 13.998 -10.557 3.976 1.00 0.00 40 MET A CA 36
ATOM 24522 C C . MET A 1 40 ? 13.155 -11.500 4.831 1.00 0.00 40 MET A C 36
ATOM 24523 O O . MET A 1 40 ? 13.555 -12.632 5.105 1.00 0.00 40 MET A O 36
ATOM 24537 N N . ASN A 1 41 ? 11.985 -11.026 5.247 1.00 0.00 41 ASN A N 36
ATOM 24538 C CA . ASN A 1 41 ? 11.085 -11.826 6.069 1.00 0.00 41 ASN A CA 36
ATOM 24539 C C . ASN A 1 41 ? 9.628 -11.441 5.812 1.00 0.00 41 ASN A C 36
ATOM 24540 O O . ASN A 1 41 ? 8.991 -10.796 6.643 1.00 0.00 41 ASN A O 36
ATOM 24551 N N . PRO A 1 42 ? 9.083 -11.835 4.648 1.00 0.00 42 PRO A N 36
ATOM 24552 C CA . PRO A 1 42 ? 7.701 -11.530 4.281 1.00 0.00 42 PRO A CA 36
ATOM 24553 C C . PRO A 1 42 ? 6.703 -12.483 4.931 1.00 0.00 42 PRO A C 36
ATOM 24554 O O . PRO A 1 42 ? 7.078 -13.545 5.429 1.00 0.00 42 PRO A O 36
ATOM 24565 N N . CYS A 1 43 ? 5.431 -12.097 4.925 1.00 0.00 43 CYS A N 36
ATOM 24566 C CA . CYS A 1 43 ? 4.382 -12.894 5.501 1.00 0.00 43 CYS A CA 36
ATOM 24567 C C . CYS A 1 43 ? 3.940 -13.985 4.538 1.00 0.00 43 CYS A C 36
ATOM 24568 O O . CYS A 1 43 ? 4.711 -14.880 4.193 1.00 0.00 43 CYS A O 36
ATOM 24575 N N . SER A 1 44 ? 2.697 -13.899 4.117 1.00 0.00 44 SER A N 36
ATOM 24576 C CA . SER A 1 44 ? 2.129 -14.870 3.200 1.00 0.00 44 SER A CA 36
ATOM 24577 C C . SER A 1 44 ? 2.533 -14.564 1.761 1.00 0.00 44 SER A C 36
ATOM 24578 O O . SER A 1 44 ? 1.979 -13.665 1.126 1.00 0.00 44 SER A O 36
ATOM 24586 N N . ARG A 1 45 ? 3.501 -15.319 1.252 1.00 0.00 45 ARG A N 36
ATOM 24587 C CA . ARG A 1 45 ? 3.981 -15.132 -0.113 1.00 0.00 45 ARG A CA 36
ATOM 24588 C C . ARG A 1 45 ? 4.591 -16.420 -0.657 1.00 0.00 45 ARG A C 36
ATOM 24589 O O . ARG A 1 45 ? 5.813 -16.567 -0.707 1.00 0.00 45 ARG A O 36
ATOM 24610 N N . THR A 1 46 ? 3.732 -17.351 -1.061 1.00 0.00 46 THR A N 36
ATOM 24611 C CA . THR A 1 46 ? 4.187 -18.626 -1.600 1.00 0.00 46 THR A CA 36
ATOM 24612 C C . THR A 1 46 ? 4.552 -18.494 -3.075 1.00 0.00 46 THR A C 36
ATOM 24613 O O . THR A 1 46 ? 4.884 -17.369 -3.503 1.00 0.00 46 THR A O 36
ATOM 24625 N N . CYS A 1 1 ? -13.006 -3.772 3.148 1.00 0.00 1 CYS A N 37
ATOM 24626 C CA . CYS A 1 1 ? -11.607 -3.265 3.142 1.00 0.00 1 CYS A CA 37
ATOM 24627 C C . CYS A 1 1 ? -11.175 -2.872 1.730 1.00 0.00 1 CYS A C 37
ATOM 24628 O O . CYS A 1 1 ? -12.012 -2.679 0.847 1.00 0.00 1 CYS A O 37
ATOM 24635 N N . VAL A 1 2 ? -9.866 -2.760 1.525 1.00 0.00 2 VAL A N 37
ATOM 24636 C CA . VAL A 1 2 ? -9.325 -2.395 0.220 1.00 0.00 2 VAL A CA 37
ATOM 24637 C C . VAL A 1 2 ? -8.968 -3.637 -0.577 1.00 0.00 2 VAL A C 37
ATOM 24638 O O . VAL A 1 2 ? -8.959 -4.746 -0.048 1.00 0.00 2 VAL A O 37
ATOM 24651 N N . ARG A 1 3 ? -8.684 -3.448 -1.857 1.00 0.00 3 ARG A N 37
ATOM 24652 C CA . ARG A 1 3 ? -8.344 -4.564 -2.718 1.00 0.00 3 ARG A CA 37
ATOM 24653 C C . ARG A 1 3 ? -6.893 -4.992 -2.511 1.00 0.00 3 ARG A C 37
ATOM 24654 O O . ARG A 1 3 ? -6.262 -4.615 -1.525 1.00 0.00 3 ARG A O 37
ATOM 24675 N N . LEU A 1 4 ? -6.375 -5.786 -3.441 1.00 0.00 4 LEU A N 37
ATOM 24676 C CA . LEU A 1 4 ? -5.007 -6.272 -3.357 1.00 0.00 4 LEU A CA 37
ATOM 24677 C C . LEU A 1 4 ? -4.008 -5.141 -3.557 1.00 0.00 4 LEU A C 37
ATOM 24678 O O . LEU A 1 4 ? -2.961 -5.102 -2.908 1.00 0.00 4 LEU A O 37
ATOM 24694 N N . HIS A 1 5 ? -4.335 -4.220 -4.455 1.00 0.00 5 HIS A N 37
ATOM 24695 C CA . HIS A 1 5 ? -3.472 -3.092 -4.736 1.00 0.00 5 HIS A CA 37
ATOM 24696 C C . HIS A 1 5 ? -4.269 -1.912 -5.284 1.00 0.00 5 HIS A C 37
ATOM 24697 O O . HIS A 1 5 ? -4.140 -1.550 -6.454 1.00 0.00 5 HIS A O 37
ATOM 24712 N N . GLU A 1 6 ? -5.089 -1.316 -4.427 1.00 0.00 6 GLU A N 37
ATOM 24713 C CA . GLU A 1 6 ? -5.906 -0.172 -4.814 1.00 0.00 6 GLU A CA 37
ATOM 24714 C C . GLU A 1 6 ? -5.946 0.863 -3.695 1.00 0.00 6 GLU A C 37
ATOM 24715 O O . GLU A 1 6 ? -5.639 0.557 -2.543 1.00 0.00 6 GLU A O 37
ATOM 24727 N N . SER A 1 7 ? -6.326 2.091 -4.038 1.00 0.00 7 SER A N 37
ATOM 24728 C CA . SER A 1 7 ? -6.404 3.167 -3.057 1.00 0.00 7 SER A CA 37
ATOM 24729 C C . SER A 1 7 ? -7.328 2.786 -1.905 1.00 0.00 7 SER A C 37
ATOM 24730 O O . SER A 1 7 ? -8.266 2.009 -2.081 1.00 0.00 7 SER A O 37
ATOM 24738 N N . CYS A 1 8 ? -7.054 3.333 -0.723 1.00 0.00 8 CYS A N 37
ATOM 24739 C CA . CYS A 1 8 ? -7.864 3.042 0.455 1.00 0.00 8 CYS A CA 37
ATOM 24740 C C . CYS A 1 8 ? -8.733 4.235 0.834 1.00 0.00 8 CYS A C 37
ATOM 24741 O O . CYS A 1 8 ? -9.818 4.067 1.391 1.00 0.00 8 CYS A O 37
ATOM 24748 N N . LEU A 1 9 ? -8.243 5.435 0.520 1.00 0.00 9 LEU A N 37
ATOM 24749 C CA . LEU A 1 9 ? -8.949 6.691 0.809 1.00 0.00 9 LEU A CA 37
ATOM 24750 C C . LEU A 1 9 ? -9.972 6.535 1.934 1.00 0.00 9 LEU A C 37
ATOM 24751 O O . LEU A 1 9 ? -11.110 6.126 1.699 1.00 0.00 9 LEU A O 37
ATOM 24767 N N . GLY A 1 10 ? -9.560 6.867 3.152 1.00 0.00 10 GLY A N 37
ATOM 24768 C CA . GLY A 1 10 ? -10.453 6.754 4.291 1.00 0.00 10 GLY A CA 37
ATOM 24769 C C . GLY A 1 10 ? -9.717 6.701 5.618 1.00 0.00 10 GLY A C 37
ATOM 24770 O O . GLY A 1 10 ? -10.307 6.954 6.668 1.00 0.00 10 GLY A O 37
ATOM 24774 N N . GLN A 1 11 ? -8.428 6.365 5.577 1.00 0.00 11 GLN A N 37
ATOM 24775 C CA . GLN A 1 11 ? -7.612 6.275 6.788 1.00 0.00 11 GLN A CA 37
ATOM 24776 C C . GLN A 1 11 ? -8.002 5.062 7.633 1.00 0.00 11 GLN A C 37
ATOM 24777 O O . GLN A 1 11 ? -7.156 4.227 7.957 1.00 0.00 11 GLN A O 37
ATOM 24791 N N . GLN A 1 12 ? -9.281 4.965 7.986 1.00 0.00 12 GLN A N 37
ATOM 24792 C CA . GLN A 1 12 ? -9.770 3.850 8.788 1.00 0.00 12 GLN A CA 37
ATOM 24793 C C . GLN A 1 12 ? -10.255 2.709 7.894 1.00 0.00 12 GLN A C 37
ATOM 24794 O O . GLN A 1 12 ? -11.252 2.053 8.194 1.00 0.00 12 GLN A O 37
ATOM 24808 N N . VAL A 1 13 ? -9.539 2.479 6.799 1.00 0.00 13 VAL A N 37
ATOM 24809 C CA . VAL A 1 13 ? -9.889 1.418 5.862 1.00 0.00 13 VAL A CA 37
ATOM 24810 C C . VAL A 1 13 ? -8.653 0.628 5.444 1.00 0.00 13 VAL A C 37
ATOM 24811 O O . VAL A 1 13 ? -8.062 0.889 4.396 1.00 0.00 13 VAL A O 37
ATOM 24824 N N . PRO A 1 14 ? -8.243 -0.355 6.265 1.00 0.00 14 PRO A N 37
ATOM 24825 C CA . PRO A 1 14 ? -7.068 -1.185 5.979 1.00 0.00 14 PRO A CA 37
ATOM 24826 C C . PRO A 1 14 ? -7.317 -2.173 4.846 1.00 0.00 14 PRO A C 37
ATOM 24827 O O . PRO A 1 14 ? -8.461 -2.445 4.486 1.00 0.00 14 PRO A O 37
ATOM 24838 N N . CYS A 1 15 ? -6.237 -2.703 4.285 1.00 0.00 15 CYS A N 37
ATOM 24839 C CA . CYS A 1 15 ? -6.334 -3.662 3.190 1.00 0.00 15 CYS A CA 37
ATOM 24840 C C . CYS A 1 15 ? -7.018 -4.950 3.637 1.00 0.00 15 CYS A C 37
ATOM 24841 O O . CYS A 1 15 ? -6.775 -5.446 4.738 1.00 0.00 15 CYS A O 37
ATOM 24848 N N . CYS A 1 16 ? -7.869 -5.491 2.770 1.00 0.00 16 CYS A N 37
ATOM 24849 C CA . CYS A 1 16 ? -8.586 -6.728 3.061 1.00 0.00 16 CYS A CA 37
ATOM 24850 C C . CYS A 1 16 ? -7.655 -7.941 3.011 1.00 0.00 16 CYS A C 37
ATOM 24851 O O . CYS A 1 16 ? -8.067 -9.057 3.328 1.00 0.00 16 CYS A O 37
ATOM 24858 N N . ASP A 1 17 ? -6.407 -7.728 2.596 1.00 0.00 17 ASP A N 37
ATOM 24859 C CA . ASP A 1 17 ? -5.442 -8.817 2.494 1.00 0.00 17 ASP A CA 37
ATOM 24860 C C . ASP A 1 17 ? -4.581 -8.929 3.755 1.00 0.00 17 ASP A C 37
ATOM 24861 O O . ASP A 1 17 ? -4.096 -7.925 4.281 1.00 0.00 17 ASP A O 37
ATOM 24870 N N . PRO A 1 18 ? -4.366 -10.164 4.249 1.00 0.00 18 PRO A N 37
ATOM 24871 C CA . PRO A 1 18 ? -3.550 -10.404 5.444 1.00 0.00 18 PRO A CA 37
ATOM 24872 C C . PRO A 1 18 ? -2.160 -9.801 5.304 1.00 0.00 18 PRO A C 37
ATOM 24873 O O . PRO A 1 18 ? -1.525 -9.913 4.254 1.00 0.00 18 PRO A O 37
ATOM 24884 N N . CYS A 1 19 ? -1.693 -9.148 6.362 1.00 0.00 19 CYS A N 37
ATOM 24885 C CA . CYS A 1 19 ? -0.380 -8.515 6.353 1.00 0.00 19 CYS A CA 37
ATOM 24886 C C . CYS A 1 19 ? -0.328 -7.377 5.331 1.00 0.00 19 CYS A C 37
ATOM 24887 O O . CYS A 1 19 ? 0.746 -6.869 5.011 1.00 0.00 19 CYS A O 37
ATOM 24894 N N . ALA A 1 20 ? -1.492 -6.972 4.822 1.00 0.00 20 ALA A N 37
ATOM 24895 C CA . ALA A 1 20 ? -1.557 -5.893 3.846 1.00 0.00 20 ALA A CA 37
ATOM 24896 C C . ALA A 1 20 ? -2.111 -4.621 4.477 1.00 0.00 20 ALA A C 37
ATOM 24897 O O . ALA A 1 20 ? -3.133 -4.652 5.164 1.00 0.00 20 ALA A O 37
ATOM 24904 N N . THR A 1 21 ? -1.430 -3.504 4.247 1.00 0.00 21 THR A N 37
ATOM 24905 C CA . THR A 1 21 ? -1.856 -2.222 4.798 1.00 0.00 21 THR A CA 37
ATOM 24906 C C . THR A 1 21 ? -1.735 -1.115 3.756 1.00 0.00 21 THR A C 37
ATOM 24907 O O . THR A 1 21 ? -0.863 -1.158 2.890 1.00 0.00 21 THR A O 37
ATOM 24918 N N . CYS A 1 22 ? -2.617 -0.125 3.845 1.00 0.00 22 CYS A N 37
ATOM 24919 C CA . CYS A 1 22 ? -2.607 0.991 2.905 1.00 0.00 22 CYS A CA 37
ATOM 24920 C C . CYS A 1 22 ? -1.413 1.905 3.149 1.00 0.00 22 CYS A C 37
ATOM 24921 O O . CYS A 1 22 ? -1.306 2.542 4.198 1.00 0.00 22 CYS A O 37
ATOM 24928 N N . TYR A 1 23 ? -0.517 1.969 2.171 1.00 0.00 23 TYR A N 37
ATOM 24929 C CA . TYR A 1 23 ? 0.668 2.809 2.270 1.00 0.00 23 TYR A CA 37
ATOM 24930 C C . TYR A 1 23 ? 0.531 4.040 1.380 1.00 0.00 23 TYR A C 37
ATOM 24931 O O . TYR A 1 23 ? 0.010 3.959 0.266 1.00 0.00 23 TYR A O 37
ATOM 24949 N N . CYS A 1 24 ? 0.998 5.179 1.881 1.00 0.00 24 CYS A N 37
ATOM 24950 C CA . CYS A 1 24 ? 0.928 6.430 1.135 1.00 0.00 24 CYS A CA 37
ATOM 24951 C C . CYS A 1 24 ? 2.289 6.791 0.549 1.00 0.00 24 CYS A C 37
ATOM 24952 O O . CYS A 1 24 ? 3.267 6.952 1.279 1.00 0.00 24 CYS A O 37
ATOM 24959 N N . ARG A 1 25 ? 2.345 6.917 -0.774 1.00 0.00 25 ARG A N 37
ATOM 24960 C CA . ARG A 1 25 ? 3.590 7.257 -1.452 1.00 0.00 25 ARG A CA 37
ATOM 24961 C C . ARG A 1 25 ? 3.963 8.721 -1.240 1.00 0.00 25 ARG A C 37
ATOM 24962 O O . ARG A 1 25 ? 5.065 9.147 -1.585 1.00 0.00 25 ARG A O 37
ATOM 24983 N N . PHE A 1 26 ? 3.041 9.484 -0.670 1.00 0.00 26 PHE A N 37
ATOM 24984 C CA . PHE A 1 26 ? 3.269 10.893 -0.404 1.00 0.00 26 PHE A CA 37
ATOM 24985 C C . PHE A 1 26 ? 2.570 11.296 0.889 1.00 0.00 26 PHE A C 37
ATOM 24986 O O . PHE A 1 26 ? 2.254 10.449 1.724 1.00 0.00 26 PHE A O 37
ATOM 25003 N N . PHE A 1 27 ? 2.318 12.589 1.048 1.00 0.00 27 PHE A N 37
ATOM 25004 C CA . PHE A 1 27 ? 1.652 13.098 2.226 1.00 0.00 27 PHE A CA 37
ATOM 25005 C C . PHE A 1 27 ? 0.296 12.423 2.402 1.00 0.00 27 PHE A C 37
ATOM 25006 O O . PHE A 1 27 ? 0.086 11.660 3.345 1.00 0.00 27 PHE A O 37
ATOM 25023 N N . ASN A 1 28 ? -0.619 12.708 1.483 1.00 0.00 28 ASN A N 37
ATOM 25024 C CA . ASN A 1 28 ? -1.954 12.128 1.522 1.00 0.00 28 ASN A CA 37
ATOM 25025 C C . ASN A 1 28 ? -2.572 12.099 0.127 1.00 0.00 28 ASN A C 37
ATOM 25026 O O . ASN A 1 28 ? -3.459 12.895 -0.184 1.00 0.00 28 ASN A O 37
ATOM 25037 N N . ALA A 1 29 ? -2.097 11.183 -0.715 1.00 0.00 29 ALA A N 37
ATOM 25038 C CA . ALA A 1 29 ? -2.611 11.071 -2.076 1.00 0.00 29 ALA A CA 37
ATOM 25039 C C . ALA A 1 29 ? -2.469 9.652 -2.613 1.00 0.00 29 ALA A C 37
ATOM 25040 O O . ALA A 1 29 ? -3.463 8.996 -2.925 1.00 0.00 29 ALA A O 37
ATOM 25047 N N . PHE A 1 30 ? -1.232 9.182 -2.721 1.00 0.00 30 PHE A N 37
ATOM 25048 C CA . PHE A 1 30 ? -0.970 7.839 -3.228 1.00 0.00 30 PHE A CA 37
ATOM 25049 C C . PHE A 1 30 ? -1.086 6.804 -2.111 1.00 0.00 30 PHE A C 37
ATOM 25050 O O . PHE A 1 30 ? -0.140 6.067 -1.832 1.00 0.00 30 PHE A O 37
ATOM 25067 N N . CYS A 1 31 ? -2.254 6.754 -1.480 1.00 0.00 31 CYS A N 37
ATOM 25068 C CA . CYS A 1 31 ? -2.499 5.810 -0.396 1.00 0.00 31 CYS A CA 37
ATOM 25069 C C . CYS A 1 31 ? -3.251 4.584 -0.902 1.00 0.00 31 CYS A C 37
ATOM 25070 O O . CYS A 1 31 ? -4.464 4.627 -1.108 1.00 0.00 31 CYS A O 37
ATOM 25077 N N . TYR A 1 32 ? -2.521 3.490 -1.104 1.00 0.00 32 TYR A N 37
ATOM 25078 C CA . TYR A 1 32 ? -3.121 2.251 -1.589 1.00 0.00 32 TYR A CA 37
ATOM 25079 C C . TYR A 1 32 ? -2.601 1.047 -0.811 1.00 0.00 32 TYR A C 37
ATOM 25080 O O . TYR A 1 32 ? -1.557 1.118 -0.166 1.00 0.00 32 TYR A O 37
ATOM 25098 N N . CYS A 1 33 ? -3.340 -0.056 -0.872 1.00 0.00 33 CYS A N 37
ATOM 25099 C CA . CYS A 1 33 ? -2.957 -1.276 -0.168 1.00 0.00 33 CYS A CA 37
ATOM 25100 C C . CYS A 1 33 ? -1.539 -1.706 -0.540 1.00 0.00 33 CYS A C 37
ATOM 25101 O O . CYS A 1 33 ? -1.106 -1.548 -1.681 1.00 0.00 33 CYS A O 37
ATOM 25108 N N . ARG A 1 34 ? -0.830 -2.259 0.438 1.00 0.00 34 ARG A N 37
ATOM 25109 C CA . ARG A 1 34 ? 0.534 -2.728 0.232 1.00 0.00 34 ARG A CA 37
ATOM 25110 C C . ARG A 1 34 ? 0.749 -4.063 0.939 1.00 0.00 34 ARG A C 37
ATOM 25111 O O . ARG A 1 34 ? 0.437 -4.206 2.122 1.00 0.00 34 ARG A O 37
ATOM 25132 N N . LYS A 1 35 ? 1.277 -5.040 0.206 1.00 0.00 35 LYS A N 37
ATOM 25133 C CA . LYS A 1 35 ? 1.524 -6.365 0.766 1.00 0.00 35 LYS A CA 37
ATOM 25134 C C . LYS A 1 35 ? 2.859 -6.427 1.510 1.00 0.00 35 LYS A C 37
ATOM 25135 O O . LYS A 1 35 ? 3.296 -7.501 1.923 1.00 0.00 35 LYS A O 37
ATOM 25154 N N . LEU A 1 36 ? 3.502 -5.275 1.684 1.00 0.00 36 LEU A N 37
ATOM 25155 C CA . LEU A 1 36 ? 4.776 -5.215 2.382 1.00 0.00 36 LEU A CA 37
ATOM 25156 C C . LEU A 1 36 ? 5.837 -6.033 1.663 1.00 0.00 36 LEU A C 37
ATOM 25157 O O . LEU A 1 36 ? 5.778 -7.262 1.628 1.00 0.00 36 LEU A O 37
ATOM 25173 N N . GLY A 1 37 ? 6.803 -5.333 1.092 1.00 0.00 37 GLY A N 37
ATOM 25174 C CA . GLY A 1 37 ? 7.878 -5.992 0.373 1.00 0.00 37 GLY A CA 37
ATOM 25175 C C . GLY A 1 37 ? 9.002 -6.434 1.289 1.00 0.00 37 GLY A C 37
ATOM 25176 O O . GLY A 1 37 ? 10.161 -6.080 1.075 1.00 0.00 37 GLY A O 37
ATOM 25180 N N . THR A 1 38 ? 8.661 -7.210 2.313 1.00 0.00 38 THR A N 37
ATOM 25181 C CA . THR A 1 38 ? 9.650 -7.703 3.262 1.00 0.00 38 THR A CA 37
ATOM 25182 C C . THR A 1 38 ? 10.206 -9.049 2.810 1.00 0.00 38 THR A C 37
ATOM 25183 O O . THR A 1 38 ? 9.843 -10.095 3.348 1.00 0.00 38 THR A O 37
ATOM 25194 N N . ALA A 1 39 ? 11.087 -9.014 1.816 1.00 0.00 39 ALA A N 37
ATOM 25195 C CA . ALA A 1 39 ? 11.692 -10.229 1.287 1.00 0.00 39 ALA A CA 37
ATOM 25196 C C . ALA A 1 39 ? 12.498 -10.962 2.355 1.00 0.00 39 ALA A C 37
ATOM 25197 O O . ALA A 1 39 ? 12.800 -12.147 2.214 1.00 0.00 39 ALA A O 37
ATOM 25204 N N . MET A 1 40 ? 12.842 -10.254 3.423 1.00 0.00 40 MET A N 37
ATOM 25205 C CA . MET A 1 40 ? 13.608 -10.839 4.515 1.00 0.00 40 MET A CA 37
ATOM 25206 C C . MET A 1 40 ? 12.687 -11.558 5.497 1.00 0.00 40 MET A C 37
ATOM 25207 O O . MET A 1 40 ? 13.068 -12.559 6.103 1.00 0.00 40 MET A O 37
ATOM 25221 N N . ASN A 1 41 ? 11.473 -11.038 5.647 1.00 0.00 41 ASN A N 37
ATOM 25222 C CA . ASN A 1 41 ? 10.493 -11.628 6.552 1.00 0.00 41 ASN A CA 37
ATOM 25223 C C . ASN A 1 41 ? 9.072 -11.379 6.051 1.00 0.00 41 ASN A C 37
ATOM 25224 O O . ASN A 1 41 ? 8.288 -10.683 6.698 1.00 0.00 41 ASN A O 37
ATOM 25235 N N . PRO A 1 42 ? 8.720 -11.946 4.885 1.00 0.00 42 PRO A N 37
ATOM 25236 C CA . PRO A 1 42 ? 7.389 -11.781 4.296 1.00 0.00 42 PRO A CA 37
ATOM 25237 C C . PRO A 1 42 ? 6.339 -12.650 4.984 1.00 0.00 42 PRO A C 37
ATOM 25238 O O . PRO A 1 42 ? 6.650 -13.719 5.507 1.00 0.00 42 PRO A O 37
ATOM 25249 N N . CYS A 1 43 ? 5.094 -12.182 4.978 1.00 0.00 43 CYS A N 37
ATOM 25250 C CA . CYS A 1 43 ? 4.002 -12.892 5.585 1.00 0.00 43 CYS A CA 37
ATOM 25251 C C . CYS A 1 43 ? 3.475 -13.972 4.655 1.00 0.00 43 CYS A C 37
ATOM 25252 O O . CYS A 1 43 ? 4.184 -14.918 4.311 1.00 0.00 43 CYS A O 37
ATOM 25259 N N . SER A 1 44 ? 2.230 -13.820 4.259 1.00 0.00 44 SER A N 37
ATOM 25260 C CA . SER A 1 44 ? 1.584 -14.770 3.375 1.00 0.00 44 SER A CA 37
ATOM 25261 C C . SER A 1 44 ? 1.965 -14.510 1.920 1.00 0.00 44 SER A C 37
ATOM 25262 O O . SER A 1 44 ? 1.366 -13.668 1.251 1.00 0.00 44 SER A O 37
ATOM 25270 N N . ARG A 1 45 ? 2.967 -15.240 1.439 1.00 0.00 45 ARG A N 37
ATOM 25271 C CA . ARG A 1 45 ? 3.430 -15.090 0.064 1.00 0.00 45 ARG A CA 37
ATOM 25272 C C . ARG A 1 45 ? 4.100 -16.370 -0.425 1.00 0.00 45 ARG A C 37
ATOM 25273 O O . ARG A 1 45 ? 5.325 -16.490 -0.397 1.00 0.00 45 ARG A O 37
ATOM 25294 N N . THR A 1 46 ? 3.290 -17.323 -0.871 1.00 0.00 46 THR A N 37
ATOM 25295 C CA . THR A 1 46 ? 3.805 -18.596 -1.366 1.00 0.00 46 THR A CA 37
ATOM 25296 C C . THR A 1 46 ? 3.618 -18.708 -2.876 1.00 0.00 46 THR A C 37
ATOM 25297 O O . THR A 1 46 ? 4.634 -18.693 -3.601 1.00 0.00 46 THR A O 37
ATOM 25309 N N . CYS A 1 1 ? -12.663 -4.333 3.256 1.00 0.00 1 CYS A N 38
ATOM 25310 C CA . CYS A 1 1 ? -11.313 -3.711 3.287 1.00 0.00 1 CYS A CA 38
ATOM 25311 C C . CYS A 1 1 ? -10.879 -3.283 1.885 1.00 0.00 1 CYS A C 38
ATOM 25312 O O . CYS A 1 1 ? -11.707 -3.138 0.987 1.00 0.00 1 CYS A O 38
ATOM 25319 N N . VAL A 1 2 ? -9.575 -3.085 1.707 1.00 0.00 2 VAL A N 38
ATOM 25320 C CA . VAL A 1 2 ? -9.033 -2.679 0.415 1.00 0.00 2 VAL A CA 38
ATOM 25321 C C . VAL A 1 2 ? -8.593 -3.890 -0.389 1.00 0.00 2 VAL A C 38
ATOM 25322 O O . VAL A 1 2 ? -8.438 -4.984 0.151 1.00 0.00 2 VAL A O 38
ATOM 25335 N N . ARG A 1 3 ? -8.411 -3.690 -1.685 1.00 0.00 3 ARG A N 38
ATOM 25336 C CA . ARG A 1 3 ? -8.009 -4.773 -2.563 1.00 0.00 3 ARG A CA 38
ATOM 25337 C C . ARG A 1 3 ? -6.516 -5.064 -2.435 1.00 0.00 3 ARG A C 38
ATOM 25338 O O . ARG A 1 3 ? -5.877 -4.670 -1.461 1.00 0.00 3 ARG A O 38
ATOM 25359 N N . LEU A 1 4 ? -5.972 -5.766 -3.423 1.00 0.00 4 LEU A N 38
ATOM 25360 C CA . LEU A 1 4 ? -4.564 -6.125 -3.430 1.00 0.00 4 LEU A CA 38
ATOM 25361 C C . LEU A 1 4 ? -3.686 -4.894 -3.602 1.00 0.00 4 LEU A C 38
ATOM 25362 O O . LEU A 1 4 ? -2.577 -4.828 -3.069 1.00 0.00 4 LEU A O 38
ATOM 25378 N N . HIS A 1 5 ? -4.188 -3.921 -4.348 1.00 0.00 5 HIS A N 38
ATOM 25379 C CA . HIS A 1 5 ? -3.457 -2.694 -4.592 1.00 0.00 5 HIS A CA 38
ATOM 25380 C C . HIS A 1 5 ? -4.405 -1.541 -4.911 1.00 0.00 5 HIS A C 38
ATOM 25381 O O . HIS A 1 5 ? -4.191 -0.793 -5.866 1.00 0.00 5 HIS A O 38
ATOM 25396 N N . GLU A 1 6 ? -5.447 -1.400 -4.099 1.00 0.00 6 GLU A N 38
ATOM 25397 C CA . GLU A 1 6 ? -6.424 -0.332 -4.287 1.00 0.00 6 GLU A CA 38
ATOM 25398 C C . GLU A 1 6 ? -6.222 0.771 -3.254 1.00 0.00 6 GLU A C 38
ATOM 25399 O O . GLU A 1 6 ? -5.580 0.561 -2.225 1.00 0.00 6 GLU A O 38
ATOM 25411 N N . SER A 1 7 ? -6.769 1.949 -3.534 1.00 0.00 7 SER A N 38
ATOM 25412 C CA . SER A 1 7 ? -6.645 3.083 -2.627 1.00 0.00 7 SER A CA 38
ATOM 25413 C C . SER A 1 7 ? -7.654 2.982 -1.485 1.00 0.00 7 SER A C 38
ATOM 25414 O O . SER A 1 7 ? -8.741 2.427 -1.652 1.00 0.00 7 SER A O 38
ATOM 25422 N N . CYS A 1 8 ? -7.285 3.520 -0.326 1.00 0.00 8 CYS A N 38
ATOM 25423 C CA . CYS A 1 8 ? -8.156 3.490 0.845 1.00 0.00 8 CYS A CA 38
ATOM 25424 C C . CYS A 1 8 ? -8.702 4.881 1.171 1.00 0.00 8 CYS A C 38
ATOM 25425 O O . CYS A 1 8 ? -9.557 5.025 2.045 1.00 0.00 8 CYS A O 38
ATOM 25432 N N . LEU A 1 9 ? -8.202 5.895 0.457 1.00 0.00 9 LEU A N 38
ATOM 25433 C CA . LEU A 1 9 ? -8.621 7.290 0.646 1.00 0.00 9 LEU A CA 38
ATOM 25434 C C . LEU A 1 9 ? -9.183 7.549 2.045 1.00 0.00 9 LEU A C 38
ATOM 25435 O O . LEU A 1 9 ? -10.367 7.333 2.300 1.00 0.00 9 LEU A O 38
ATOM 25451 N N . GLY A 1 10 ? -8.322 8.015 2.946 1.00 0.00 10 GLY A N 38
ATOM 25452 C CA . GLY A 1 10 ? -8.748 8.297 4.304 1.00 0.00 10 GLY A CA 38
ATOM 25453 C C . GLY A 1 10 ? -7.931 7.542 5.338 1.00 0.00 10 GLY A C 38
ATOM 25454 O O . GLY A 1 10 ? -7.891 7.928 6.507 1.00 0.00 10 GLY A O 38
ATOM 25458 N N . GLN A 1 11 ? -7.284 6.462 4.906 1.00 0.00 11 GLN A N 38
ATOM 25459 C CA . GLN A 1 11 ? -6.464 5.643 5.798 1.00 0.00 11 GLN A CA 38
ATOM 25460 C C . GLN A 1 11 ? -7.320 4.855 6.792 1.00 0.00 11 GLN A C 38
ATOM 25461 O O . GLN A 1 11 ? -6.790 4.135 7.638 1.00 0.00 11 GLN A O 38
ATOM 25475 N N . GLN A 1 12 ? -8.642 4.981 6.684 1.00 0.00 12 GLN A N 38
ATOM 25476 C CA . GLN A 1 12 ? -9.551 4.267 7.570 1.00 0.00 12 GLN A CA 38
ATOM 25477 C C . GLN A 1 12 ? -10.018 2.961 6.932 1.00 0.00 12 GLN A C 38
ATOM 25478 O O . GLN A 1 12 ? -11.074 2.434 7.282 1.00 0.00 12 GLN A O 38
ATOM 25492 N N . VAL A 1 13 ? -9.231 2.447 5.991 1.00 0.00 13 VAL A N 38
ATOM 25493 C CA . VAL A 1 13 ? -9.574 1.209 5.303 1.00 0.00 13 VAL A CA 38
ATOM 25494 C C . VAL A 1 13 ? -8.333 0.353 5.056 1.00 0.00 13 VAL A C 38
ATOM 25495 O O . VAL A 1 13 ? -7.664 0.501 4.033 1.00 0.00 13 VAL A O 38
ATOM 25508 N N . PRO A 1 14 ? -8.008 -0.558 5.990 1.00 0.00 14 PRO A N 38
ATOM 25509 C CA . PRO A 1 14 ? -6.842 -1.436 5.858 1.00 0.00 14 PRO A CA 38
ATOM 25510 C C . PRO A 1 14 ? -7.014 -2.459 4.744 1.00 0.00 14 PRO A C 38
ATOM 25511 O O . PRO A 1 14 ? -8.135 -2.770 4.341 1.00 0.00 14 PRO A O 38
ATOM 25522 N N . CYS A 1 15 ? -5.898 -2.979 4.248 1.00 0.00 15 CYS A N 38
ATOM 25523 C CA . CYS A 1 15 ? -5.927 -3.969 3.178 1.00 0.00 15 CYS A CA 38
ATOM 25524 C C . CYS A 1 15 ? -6.583 -5.266 3.637 1.00 0.00 15 CYS A C 38
ATOM 25525 O O . CYS A 1 15 ? -6.285 -5.778 4.716 1.00 0.00 15 CYS A O 38
ATOM 25532 N N . CYS A 1 16 ? -7.467 -5.797 2.801 1.00 0.00 16 CYS A N 38
ATOM 25533 C CA . CYS A 1 16 ? -8.159 -7.046 3.104 1.00 0.00 16 CYS A CA 38
ATOM 25534 C C . CYS A 1 16 ? -7.216 -8.245 2.986 1.00 0.00 16 CYS A C 38
ATOM 25535 O O . CYS A 1 16 ? -7.598 -9.374 3.296 1.00 0.00 16 CYS A O 38
ATOM 25542 N N . ASP A 1 17 ? -5.986 -8.003 2.527 1.00 0.00 17 ASP A N 38
ATOM 25543 C CA . ASP A 1 17 ? -5.011 -9.074 2.361 1.00 0.00 17 ASP A CA 38
ATOM 25544 C C . ASP A 1 17 ? -4.133 -9.232 3.604 1.00 0.00 17 ASP A C 38
ATOM 25545 O O . ASP A 1 17 ? -3.689 -8.245 4.197 1.00 0.00 17 ASP A O 38
ATOM 25554 N N . PRO A 1 18 ? -3.858 -10.486 4.013 1.00 0.00 18 PRO A N 38
ATOM 25555 C CA . PRO A 1 18 ? -3.022 -10.770 5.182 1.00 0.00 18 PRO A CA 38
ATOM 25556 C C . PRO A 1 18 ? -1.660 -10.095 5.088 1.00 0.00 18 PRO A C 38
ATOM 25557 O O . PRO A 1 18 ? -1.009 -10.131 4.044 1.00 0.00 18 PRO A O 38
ATOM 25568 N N . CYS A 1 19 ? -1.240 -9.473 6.183 1.00 0.00 19 CYS A N 38
ATOM 25569 C CA . CYS A 1 19 ? 0.043 -8.782 6.226 1.00 0.00 19 CYS A CA 38
ATOM 25570 C C . CYS A 1 19 ? 0.072 -7.604 5.251 1.00 0.00 19 CYS A C 38
ATOM 25571 O O . CYS A 1 19 ? 1.136 -7.054 4.964 1.00 0.00 19 CYS A O 38
ATOM 25578 N N . ALA A 1 20 ? -1.098 -7.212 4.747 1.00 0.00 20 ALA A N 38
ATOM 25579 C CA . ALA A 1 20 ? -1.185 -6.094 3.815 1.00 0.00 20 ALA A CA 38
ATOM 25580 C C . ALA A 1 20 ? -1.767 -4.864 4.501 1.00 0.00 20 ALA A C 38
ATOM 25581 O O . ALA A 1 20 ? -2.752 -4.961 5.232 1.00 0.00 20 ALA A O 38
ATOM 25588 N N . THR A 1 21 ? -1.152 -3.709 4.270 1.00 0.00 21 THR A N 38
ATOM 25589 C CA . THR A 1 21 ? -1.617 -2.467 4.881 1.00 0.00 21 THR A CA 38
ATOM 25590 C C . THR A 1 21 ? -1.547 -1.304 3.897 1.00 0.00 21 THR A C 38
ATOM 25591 O O . THR A 1 21 ? -0.681 -1.266 3.025 1.00 0.00 21 THR A O 38
ATOM 25602 N N . CYS A 1 22 ? -2.465 -0.355 4.045 1.00 0.00 22 CYS A N 38
ATOM 25603 C CA . CYS A 1 22 ? -2.503 0.813 3.173 1.00 0.00 22 CYS A CA 38
ATOM 25604 C C . CYS A 1 22 ? -1.370 1.780 3.501 1.00 0.00 22 CYS A C 38
ATOM 25605 O O . CYS A 1 22 ? -1.073 2.031 4.670 1.00 0.00 22 CYS A O 38
ATOM 25612 N N . TYR A 1 23 ? -0.744 2.323 2.462 1.00 0.00 23 TYR A N 38
ATOM 25613 C CA . TYR A 1 23 ? 0.352 3.266 2.637 1.00 0.00 23 TYR A CA 38
ATOM 25614 C C . TYR A 1 23 ? 0.270 4.384 1.599 1.00 0.00 23 TYR A C 38
ATOM 25615 O O . TYR A 1 23 ? -0.159 4.160 0.466 1.00 0.00 23 TYR A O 38
ATOM 25633 N N . CYS A 1 24 ? 0.682 5.584 1.996 1.00 0.00 24 CYS A N 38
ATOM 25634 C CA . CYS A 1 24 ? 0.653 6.736 1.103 1.00 0.00 24 CYS A CA 38
ATOM 25635 C C . CYS A 1 24 ? 2.035 7.012 0.519 1.00 0.00 24 CYS A C 38
ATOM 25636 O O . CYS A 1 24 ? 3.026 7.077 1.247 1.00 0.00 24 CYS A O 38
ATOM 25643 N N . ARG A 1 25 ? 2.093 7.179 -0.799 1.00 0.00 25 ARG A N 38
ATOM 25644 C CA . ARG A 1 25 ? 3.355 7.452 -1.476 1.00 0.00 25 ARG A CA 38
ATOM 25645 C C . ARG A 1 25 ? 3.831 8.875 -1.203 1.00 0.00 25 ARG A C 38
ATOM 25646 O O . ARG A 1 25 ? 4.969 9.232 -1.507 1.00 0.00 25 ARG A O 38
ATOM 25667 N N . PHE A 1 26 ? 2.952 9.680 -0.622 1.00 0.00 26 PHE A N 38
ATOM 25668 C CA . PHE A 1 26 ? 3.268 11.060 -0.296 1.00 0.00 26 PHE A CA 38
ATOM 25669 C C . PHE A 1 26 ? 2.553 11.465 0.992 1.00 0.00 26 PHE A C 38
ATOM 25670 O O . PHE A 1 26 ? 2.216 10.612 1.812 1.00 0.00 26 PHE A O 38
ATOM 25687 N N . PHE A 1 27 ? 2.318 12.758 1.164 1.00 0.00 27 PHE A N 38
ATOM 25688 C CA . PHE A 1 27 ? 1.639 13.258 2.340 1.00 0.00 27 PHE A CA 38
ATOM 25689 C C . PHE A 1 27 ? 0.282 12.581 2.502 1.00 0.00 27 PHE A C 38
ATOM 25690 O O . PHE A 1 27 ? 0.074 11.791 3.423 1.00 0.00 27 PHE A O 38
ATOM 25707 N N . ASN A 1 28 ? -0.637 12.891 1.593 1.00 0.00 28 ASN A N 38
ATOM 25708 C CA . ASN A 1 28 ? -1.975 12.310 1.622 1.00 0.00 28 ASN A CA 38
ATOM 25709 C C . ASN A 1 28 ? -2.590 12.303 0.226 1.00 0.00 28 ASN A C 38
ATOM 25710 O O . ASN A 1 28 ? -3.396 13.173 -0.107 1.00 0.00 28 ASN A O 38
ATOM 25721 N N . ALA A 1 29 ? -2.209 11.324 -0.590 1.00 0.00 29 ALA A N 38
ATOM 25722 C CA . ALA A 1 29 ? -2.734 11.228 -1.947 1.00 0.00 29 ALA A CA 38
ATOM 25723 C C . ALA A 1 29 ? -2.724 9.789 -2.456 1.00 0.00 29 ALA A C 38
ATOM 25724 O O . ALA A 1 29 ? -3.778 9.174 -2.621 1.00 0.00 29 ALA A O 38
ATOM 25731 N N . PHE A 1 30 ? -1.534 9.262 -2.714 1.00 0.00 30 PHE A N 38
ATOM 25732 C CA . PHE A 1 30 ? -1.395 7.899 -3.217 1.00 0.00 30 PHE A CA 38
ATOM 25733 C C . PHE A 1 30 ? -1.409 6.884 -2.076 1.00 0.00 30 PHE A C 38
ATOM 25734 O O . PHE A 1 30 ? -0.413 6.207 -1.822 1.00 0.00 30 PHE A O 38
ATOM 25751 N N . CYS A 1 31 ? -2.548 6.784 -1.396 1.00 0.00 31 CYS A N 38
ATOM 25752 C CA . CYS A 1 31 ? -2.695 5.849 -0.284 1.00 0.00 31 CYS A CA 38
ATOM 25753 C C . CYS A 1 31 ? -3.406 4.576 -0.731 1.00 0.00 31 CYS A C 38
ATOM 25754 O O . CYS A 1 31 ? -4.621 4.569 -0.925 1.00 0.00 31 CYS A O 38
ATOM 25761 N N . TYR A 1 32 ? -2.640 3.498 -0.895 1.00 0.00 32 TYR A N 38
ATOM 25762 C CA . TYR A 1 32 ? -3.209 2.223 -1.322 1.00 0.00 32 TYR A CA 38
ATOM 25763 C C . TYR A 1 32 ? -2.590 1.055 -0.560 1.00 0.00 32 TYR A C 38
ATOM 25764 O O . TYR A 1 32 ? -1.562 1.200 0.096 1.00 0.00 32 TYR A O 38
ATOM 25782 N N . CYS A 1 33 ? -3.233 -0.105 -0.654 1.00 0.00 33 CYS A N 38
ATOM 25783 C CA . CYS A 1 33 ? -2.761 -1.308 0.023 1.00 0.00 33 CYS A CA 38
ATOM 25784 C C . CYS A 1 33 ? -1.341 -1.671 -0.412 1.00 0.00 33 CYS A C 38
ATOM 25785 O O . CYS A 1 33 ? -0.954 -1.453 -1.559 1.00 0.00 33 CYS A O 38
ATOM 25792 N N . ARG A 1 34 ? -0.580 -2.246 0.516 1.00 0.00 34 ARG A N 38
ATOM 25793 C CA . ARG A 1 34 ? 0.788 -2.666 0.240 1.00 0.00 34 ARG A CA 38
ATOM 25794 C C . ARG A 1 34 ? 1.077 -4.009 0.907 1.00 0.00 34 ARG A C 38
ATOM 25795 O O . ARG A 1 34 ? 0.735 -4.221 2.074 1.00 0.00 34 ARG A O 38
ATOM 25816 N N . LYS A 1 35 ? 1.695 -4.915 0.155 1.00 0.00 35 LYS A N 38
ATOM 25817 C CA . LYS A 1 35 ? 2.021 -6.243 0.666 1.00 0.00 35 LYS A CA 38
ATOM 25818 C C . LYS A 1 35 ? 3.360 -6.254 1.406 1.00 0.00 35 LYS A C 38
ATOM 25819 O O . LYS A 1 35 ? 3.928 -7.317 1.652 1.00 0.00 35 LYS A O 38
ATOM 25838 N N . LEU A 1 36 ? 3.863 -5.074 1.757 1.00 0.00 36 LEU A N 38
ATOM 25839 C CA . LEU A 1 36 ? 5.128 -4.968 2.464 1.00 0.00 36 LEU A CA 38
ATOM 25840 C C . LEU A 1 36 ? 6.268 -5.531 1.634 1.00 0.00 36 LEU A C 38
ATOM 25841 O O . LEU A 1 36 ? 6.350 -6.737 1.401 1.00 0.00 36 LEU A O 38
ATOM 25857 N N . GLY A 1 37 ? 7.144 -4.645 1.190 1.00 0.00 37 GLY A N 38
ATOM 25858 C CA . GLY A 1 37 ? 8.280 -5.056 0.386 1.00 0.00 37 GLY A CA 38
ATOM 25859 C C . GLY A 1 37 ? 9.382 -5.692 1.215 1.00 0.00 37 GLY A C 38
ATOM 25860 O O . GLY A 1 37 ? 10.534 -5.262 1.160 1.00 0.00 37 GLY A O 38
ATOM 25864 N N . THR A 1 38 ? 9.028 -6.720 1.981 1.00 0.00 38 THR A N 38
ATOM 25865 C CA . THR A 1 38 ? 9.995 -7.417 2.820 1.00 0.00 38 THR A CA 38
ATOM 25866 C C . THR A 1 38 ? 10.636 -8.570 2.057 1.00 0.00 38 THR A C 38
ATOM 25867 O O . THR A 1 38 ? 10.300 -9.735 2.273 1.00 0.00 38 THR A O 38
ATOM 25878 N N . ALA A 1 39 ? 11.559 -8.237 1.162 1.00 0.00 39 ALA A N 38
ATOM 25879 C CA . ALA A 1 39 ? 12.248 -9.242 0.361 1.00 0.00 39 ALA A CA 38
ATOM 25880 C C . ALA A 1 39 ? 13.043 -10.208 1.235 1.00 0.00 39 ALA A C 38
ATOM 25881 O O . ALA A 1 39 ? 13.429 -11.288 0.789 1.00 0.00 39 ALA A O 38
ATOM 25888 N N . MET A 1 40 ? 13.283 -9.816 2.481 1.00 0.00 40 MET A N 38
ATOM 25889 C CA . MET A 1 40 ? 14.030 -10.651 3.413 1.00 0.00 40 MET A CA 38
ATOM 25890 C C . MET A 1 40 ? 13.114 -11.670 4.084 1.00 0.00 40 MET A C 38
ATOM 25891 O O . MET A 1 40 ? 13.478 -12.834 4.250 1.00 0.00 40 MET A O 38
ATOM 25905 N N . ASN A 1 41 ? 11.921 -11.223 4.466 1.00 0.00 41 ASN A N 38
ATOM 25906 C CA . ASN A 1 41 ? 10.951 -12.096 5.115 1.00 0.00 41 ASN A CA 38
ATOM 25907 C C . ASN A 1 41 ? 9.522 -11.652 4.802 1.00 0.00 41 ASN A C 38
ATOM 25908 O O . ASN A 1 41 ? 8.831 -11.103 5.658 1.00 0.00 41 ASN A O 38
ATOM 25919 N N . PRO A 1 42 ? 9.061 -11.888 3.561 1.00 0.00 42 PRO A N 38
ATOM 25920 C CA . PRO A 1 42 ? 7.712 -11.509 3.136 1.00 0.00 42 PRO A CA 38
ATOM 25921 C C . PRO A 1 42 ? 6.649 -12.473 3.654 1.00 0.00 42 PRO A C 38
ATOM 25922 O O . PRO A 1 42 ? 6.919 -13.653 3.873 1.00 0.00 42 PRO A O 38
ATOM 25933 N N . CYS A 1 43 ? 5.437 -11.960 3.845 1.00 0.00 43 CYS A N 38
ATOM 25934 C CA . CYS A 1 43 ? 4.336 -12.748 4.328 1.00 0.00 43 CYS A CA 38
ATOM 25935 C C . CYS A 1 43 ? 3.686 -13.523 3.194 1.00 0.00 43 CYS A C 38
ATOM 25936 O O . CYS A 1 43 ? 4.316 -14.368 2.556 1.00 0.00 43 CYS A O 38
ATOM 25943 N N . SER A 1 44 ? 2.426 -13.228 2.958 1.00 0.00 44 SER A N 38
ATOM 25944 C CA . SER A 1 44 ? 1.665 -13.884 1.911 1.00 0.00 44 SER A CA 38
ATOM 25945 C C . SER A 1 44 ? 1.940 -13.246 0.554 1.00 0.00 44 SER A C 38
ATOM 25946 O O . SER A 1 44 ? 1.988 -12.022 0.430 1.00 0.00 44 SER A O 38
ATOM 25954 N N . ARG A 1 45 ? 2.119 -14.083 -0.463 1.00 0.00 45 ARG A N 38
ATOM 25955 C CA . ARG A 1 45 ? 2.387 -13.600 -1.813 1.00 0.00 45 ARG A CA 38
ATOM 25956 C C . ARG A 1 45 ? 1.950 -14.626 -2.854 1.00 0.00 45 ARG A C 38
ATOM 25957 O O . ARG A 1 45 ? 2.551 -14.735 -3.922 1.00 0.00 45 ARG A O 38
ATOM 25978 N N . THR A 1 46 ? 0.901 -15.375 -2.534 1.00 0.00 46 THR A N 38
ATOM 25979 C CA . THR A 1 46 ? 0.382 -16.392 -3.441 1.00 0.00 46 THR A CA 38
ATOM 25980 C C . THR A 1 46 ? -1.127 -16.545 -3.281 1.00 0.00 46 THR A C 38
ATOM 25981 O O . THR A 1 46 ? -1.778 -15.568 -2.859 1.00 0.00 46 THR A O 38
ATOM 25993 N N . CYS A 1 1 ? -12.742 -3.537 3.171 1.00 0.00 1 CYS A N 39
ATOM 25994 C CA . CYS A 1 1 ? -11.277 -3.291 3.097 1.00 0.00 1 CYS A CA 39
ATOM 25995 C C . CYS A 1 1 ? -10.853 -2.916 1.681 1.00 0.00 1 CYS A C 39
ATOM 25996 O O . CYS A 1 1 ? -11.688 -2.778 0.788 1.00 0.00 1 CYS A O 39
ATOM 26003 N N . VAL A 1 2 ? -9.549 -2.746 1.485 1.00 0.00 2 VAL A N 39
ATOM 26004 C CA . VAL A 1 2 ? -9.012 -2.381 0.177 1.00 0.00 2 VAL A CA 39
ATOM 26005 C C . VAL A 1 2 ? -8.539 -3.607 -0.584 1.00 0.00 2 VAL A C 39
ATOM 26006 O O . VAL A 1 2 ? -8.352 -4.677 -0.007 1.00 0.00 2 VAL A O 39
ATOM 26019 N N . ARG A 1 3 ? -8.358 -3.449 -1.888 1.00 0.00 3 ARG A N 39
ATOM 26020 C CA . ARG A 1 3 ? -7.918 -4.551 -2.723 1.00 0.00 3 ARG A CA 39
ATOM 26021 C C . ARG A 1 3 ? -6.416 -4.779 -2.587 1.00 0.00 3 ARG A C 39
ATOM 26022 O O . ARG A 1 3 ? -5.782 -4.266 -1.665 1.00 0.00 3 ARG A O 39
ATOM 26043 N N . LEU A 1 4 ? -5.853 -5.560 -3.503 1.00 0.00 4 LEU A N 39
ATOM 26044 C CA . LEU A 1 4 ? -4.434 -5.869 -3.485 1.00 0.00 4 LEU A CA 39
ATOM 26045 C C . LEU A 1 4 ? -3.586 -4.647 -3.819 1.00 0.00 4 LEU A C 39
ATOM 26046 O O . LEU A 1 4 ? -2.420 -4.566 -3.427 1.00 0.00 4 LEU A O 39
ATOM 26062 N N . HIS A 1 5 ? -4.168 -3.697 -4.541 1.00 0.00 5 HIS A N 39
ATOM 26063 C CA . HIS A 1 5 ? -3.455 -2.491 -4.919 1.00 0.00 5 HIS A CA 39
ATOM 26064 C C . HIS A 1 5 ? -4.419 -1.345 -5.207 1.00 0.00 5 HIS A C 39
ATOM 26065 O O . HIS A 1 5 ? -4.217 -0.568 -6.141 1.00 0.00 5 HIS A O 39
ATOM 26080 N N . GLU A 1 6 ? -5.463 -1.236 -4.392 1.00 0.00 6 GLU A N 39
ATOM 26081 C CA . GLU A 1 6 ? -6.453 -0.177 -4.554 1.00 0.00 6 GLU A CA 39
ATOM 26082 C C . GLU A 1 6 ? -6.271 0.897 -3.486 1.00 0.00 6 GLU A C 39
ATOM 26083 O O . GLU A 1 6 ? -5.665 0.652 -2.444 1.00 0.00 6 GLU A O 39
ATOM 26095 N N . SER A 1 7 ? -6.798 2.088 -3.753 1.00 0.00 7 SER A N 39
ATOM 26096 C CA . SER A 1 7 ? -6.691 3.197 -2.811 1.00 0.00 7 SER A CA 39
ATOM 26097 C C . SER A 1 7 ? -7.624 2.991 -1.622 1.00 0.00 7 SER A C 39
ATOM 26098 O O . SER A 1 7 ? -8.690 2.389 -1.754 1.00 0.00 7 SER A O 39
ATOM 26106 N N . CYS A 1 8 ? -7.217 3.492 -0.458 1.00 0.00 8 CYS A N 39
ATOM 26107 C CA . CYS A 1 8 ? -8.020 3.358 0.755 1.00 0.00 8 CYS A CA 39
ATOM 26108 C C . CYS A 1 8 ? -8.613 4.701 1.176 1.00 0.00 8 CYS A C 39
ATOM 26109 O O . CYS A 1 8 ? -9.637 4.746 1.859 1.00 0.00 8 CYS A O 39
ATOM 26116 N N . LEU A 1 9 ? -7.957 5.785 0.760 1.00 0.00 9 LEU A N 39
ATOM 26117 C CA . LEU A 1 9 ? -8.389 7.152 1.079 1.00 0.00 9 LEU A CA 39
ATOM 26118 C C . LEU A 1 9 ? -9.205 7.216 2.370 1.00 0.00 9 LEU A C 39
ATOM 26119 O O . LEU A 1 9 ? -10.423 7.039 2.358 1.00 0.00 9 LEU A O 39
ATOM 26135 N N . GLY A 1 10 ? -8.521 7.475 3.480 1.00 0.00 10 GLY A N 39
ATOM 26136 C CA . GLY A 1 10 ? -9.194 7.561 4.764 1.00 0.00 10 GLY A CA 39
ATOM 26137 C C . GLY A 1 10 ? -8.374 6.957 5.889 1.00 0.00 10 GLY A C 39
ATOM 26138 O O . GLY A 1 10 ? -8.496 7.366 7.043 1.00 0.00 10 GLY A O 39
ATOM 26142 N N . GLN A 1 11 ? -7.535 5.979 5.549 1.00 0.00 11 GLN A N 39
ATOM 26143 C CA . GLN A 1 11 ? -6.684 5.306 6.531 1.00 0.00 11 GLN A CA 39
ATOM 26144 C C . GLN A 1 11 ? -7.475 4.337 7.414 1.00 0.00 11 GLN A C 39
ATOM 26145 O O . GLN A 1 11 ? -6.890 3.505 8.105 1.00 0.00 11 GLN A O 39
ATOM 26159 N N . GLN A 1 12 ? -8.802 4.443 7.390 1.00 0.00 12 GLN A N 39
ATOM 26160 C CA . GLN A 1 12 ? -9.651 3.576 8.190 1.00 0.00 12 GLN A CA 39
ATOM 26161 C C . GLN A 1 12 ? -9.999 2.295 7.433 1.00 0.00 12 GLN A C 39
ATOM 26162 O O . GLN A 1 12 ? -10.519 1.344 8.015 1.00 0.00 12 GLN A O 39
ATOM 26176 N N . VAL A 1 13 ? -9.719 2.279 6.131 1.00 0.00 13 VAL A N 39
ATOM 26177 C CA . VAL A 1 13 ? -10.011 1.117 5.298 1.00 0.00 13 VAL A CA 39
ATOM 26178 C C . VAL A 1 13 ? -8.753 0.292 5.024 1.00 0.00 13 VAL A C 39
ATOM 26179 O O . VAL A 1 13 ? -8.053 0.530 4.041 1.00 0.00 13 VAL A O 39
ATOM 26192 N N . PRO A 1 14 ? -8.452 -0.693 5.888 1.00 0.00 14 PRO A N 39
ATOM 26193 C CA . PRO A 1 14 ? -7.273 -1.553 5.721 1.00 0.00 14 PRO A CA 39
ATOM 26194 C C . PRO A 1 14 ? -7.396 -2.470 4.510 1.00 0.00 14 PRO A C 39
ATOM 26195 O O . PRO A 1 14 ? -8.498 -2.738 4.031 1.00 0.00 14 PRO A O 39
ATOM 26206 N N . CYS A 1 15 ? -6.258 -2.948 4.021 1.00 0.00 15 CYS A N 39
ATOM 26207 C CA . CYS A 1 15 ? -6.237 -3.836 2.864 1.00 0.00 15 CYS A CA 39
ATOM 26208 C C . CYS A 1 15 ? -6.921 -5.168 3.175 1.00 0.00 15 CYS A C 39
ATOM 26209 O O . CYS A 1 15 ? -6.905 -5.637 4.312 1.00 0.00 15 CYS A O 39
ATOM 26216 N N . CYS A 1 16 ? -7.520 -5.766 2.148 1.00 0.00 16 CYS A N 39
ATOM 26217 C CA . CYS A 1 16 ? -8.217 -7.042 2.288 1.00 0.00 16 CYS A CA 39
ATOM 26218 C C . CYS A 1 16 ? -7.248 -8.223 2.425 1.00 0.00 16 CYS A C 39
ATOM 26219 O O . CYS A 1 16 ? -7.680 -9.373 2.499 1.00 0.00 16 CYS A O 39
ATOM 26226 N N . ASP A 1 17 ? -5.945 -7.949 2.436 1.00 0.00 17 ASP A N 39
ATOM 26227 C CA . ASP A 1 17 ? -4.950 -9.015 2.540 1.00 0.00 17 ASP A CA 39
ATOM 26228 C C . ASP A 1 17 ? -4.203 -8.974 3.877 1.00 0.00 17 ASP A C 39
ATOM 26229 O O . ASP A 1 17 ? -3.847 -7.903 4.374 1.00 0.00 17 ASP A O 39
ATOM 26238 N N . PRO A 1 18 ? -3.936 -10.155 4.468 1.00 0.00 18 PRO A N 39
ATOM 26239 C CA . PRO A 1 18 ? -3.215 -10.255 5.738 1.00 0.00 18 PRO A CA 39
ATOM 26240 C C . PRO A 1 18 ? -1.864 -9.554 5.669 1.00 0.00 18 PRO A C 39
ATOM 26241 O O . PRO A 1 18 ? -1.149 -9.663 4.673 1.00 0.00 18 PRO A O 39
ATOM 26252 N N . CYS A 1 19 ? -1.528 -8.825 6.725 1.00 0.00 19 CYS A N 39
ATOM 26253 C CA . CYS A 1 19 ? -0.267 -8.092 6.778 1.00 0.00 19 CYS A CA 39
ATOM 26254 C C . CYS A 1 19 ? -0.227 -6.988 5.719 1.00 0.00 19 CYS A C 39
ATOM 26255 O O . CYS A 1 19 ? 0.819 -6.387 5.479 1.00 0.00 19 CYS A O 39
ATOM 26262 N N . ALA A 1 20 ? -1.372 -6.711 5.091 1.00 0.00 20 ALA A N 39
ATOM 26263 C CA . ALA A 1 20 ? -1.439 -5.671 4.074 1.00 0.00 20 ALA A CA 39
ATOM 26264 C C . ALA A 1 20 ? -2.095 -4.413 4.630 1.00 0.00 20 ALA A C 39
ATOM 26265 O O . ALA A 1 20 ? -3.212 -4.460 5.146 1.00 0.00 20 ALA A O 39
ATOM 26272 N N . THR A 1 21 ? -1.392 -3.291 4.526 1.00 0.00 21 THR A N 39
ATOM 26273 C CA . THR A 1 21 ? -1.904 -2.020 5.023 1.00 0.00 21 THR A CA 39
ATOM 26274 C C . THR A 1 21 ? -1.771 -0.933 3.964 1.00 0.00 21 THR A C 39
ATOM 26275 O O . THR A 1 21 ? -1.030 -1.088 2.995 1.00 0.00 21 THR A O 39
ATOM 26286 N N . CYS A 1 22 ? -2.493 0.165 4.152 1.00 0.00 22 CYS A N 39
ATOM 26287 C CA . CYS A 1 22 ? -2.451 1.271 3.205 1.00 0.00 22 CYS A CA 39
ATOM 26288 C C . CYS A 1 22 ? -1.112 1.998 3.265 1.00 0.00 22 CYS A C 39
ATOM 26289 O O . CYS A 1 22 ? -0.553 2.209 4.341 1.00 0.00 22 CYS A O 39
ATOM 26296 N N . TYR A 1 23 ? -0.608 2.380 2.097 1.00 0.00 23 TYR A N 39
ATOM 26297 C CA . TYR A 1 23 ? 0.663 3.085 2.000 1.00 0.00 23 TYR A CA 39
ATOM 26298 C C . TYR A 1 23 ? 0.542 4.270 1.049 1.00 0.00 23 TYR A C 39
ATOM 26299 O O . TYR A 1 23 ? 0.117 4.117 -0.098 1.00 0.00 23 TYR A O 39
ATOM 26317 N N . CYS A 1 24 ? 0.912 5.451 1.534 1.00 0.00 24 CYS A N 39
ATOM 26318 C CA . CYS A 1 24 ? 0.839 6.666 0.730 1.00 0.00 24 CYS A CA 39
ATOM 26319 C C . CYS A 1 24 ? 2.187 6.989 0.095 1.00 0.00 24 CYS A C 39
ATOM 26320 O O . CYS A 1 24 ? 3.214 7.013 0.774 1.00 0.00 24 CYS A O 39
ATOM 26327 N N . ARG A 1 25 ? 2.176 7.244 -1.209 1.00 0.00 25 ARG A N 39
ATOM 26328 C CA . ARG A 1 25 ? 3.399 7.577 -1.931 1.00 0.00 25 ARG A CA 39
ATOM 26329 C C . ARG A 1 25 ? 3.866 8.991 -1.603 1.00 0.00 25 ARG A C 39
ATOM 26330 O O . ARG A 1 25 ? 4.967 9.396 -1.979 1.00 0.00 25 ARG A O 39
ATOM 26351 N N . PHE A 1 26 ? 3.026 9.735 -0.894 1.00 0.00 26 PHE A N 39
ATOM 26352 C CA . PHE A 1 26 ? 3.339 11.097 -0.502 1.00 0.00 26 PHE A CA 39
ATOM 26353 C C . PHE A 1 26 ? 2.795 11.360 0.900 1.00 0.00 26 PHE A C 39
ATOM 26354 O O . PHE A 1 26 ? 2.579 10.423 1.668 1.00 0.00 26 PHE A O 39
ATOM 26371 N N . PHE A 1 27 ? 2.565 12.623 1.235 1.00 0.00 27 PHE A N 39
ATOM 26372 C CA . PHE A 1 27 ? 2.042 12.974 2.536 1.00 0.00 27 PHE A CA 39
ATOM 26373 C C . PHE A 1 27 ? 0.735 12.232 2.801 1.00 0.00 27 PHE A C 39
ATOM 26374 O O . PHE A 1 27 ? 0.674 11.343 3.651 1.00 0.00 27 PHE A O 39
ATOM 26391 N N . ASN A 1 28 ? -0.304 12.596 2.058 1.00 0.00 28 ASN A N 39
ATOM 26392 C CA . ASN A 1 28 ? -1.607 11.962 2.203 1.00 0.00 28 ASN A CA 39
ATOM 26393 C C . ASN A 1 28 ? -2.420 12.101 0.919 1.00 0.00 28 ASN A C 39
ATOM 26394 O O . ASN A 1 28 ? -3.277 12.978 0.813 1.00 0.00 28 ASN A O 39
ATOM 26405 N N . ALA A 1 29 ? -2.146 11.241 -0.060 1.00 0.00 29 ALA A N 39
ATOM 26406 C CA . ALA A 1 29 ? -2.861 11.293 -1.330 1.00 0.00 29 ALA A CA 39
ATOM 26407 C C . ALA A 1 29 ? -2.924 9.925 -2.002 1.00 0.00 29 ALA A C 39
ATOM 26408 O O . ALA A 1 29 ? -3.988 9.312 -2.082 1.00 0.00 29 ALA A O 39
ATOM 26415 N N . PHE A 1 30 ? -1.783 9.457 -2.497 1.00 0.00 30 PHE A N 39
ATOM 26416 C CA . PHE A 1 30 ? -1.719 8.165 -3.172 1.00 0.00 30 PHE A CA 39
ATOM 26417 C C . PHE A 1 30 ? -1.566 7.026 -2.168 1.00 0.00 30 PHE A C 39
ATOM 26418 O O . PHE A 1 30 ? -0.531 6.358 -2.121 1.00 0.00 30 PHE A O 39
ATOM 26435 N N . CYS A 1 31 ? -2.606 6.804 -1.368 1.00 0.00 31 CYS A N 39
ATOM 26436 C CA . CYS A 1 31 ? -2.590 5.745 -0.365 1.00 0.00 31 CYS A CA 39
ATOM 26437 C C . CYS A 1 31 ? -3.324 4.506 -0.867 1.00 0.00 31 CYS A C 39
ATOM 26438 O O . CYS A 1 31 ? -4.541 4.528 -1.057 1.00 0.00 31 CYS A O 39
ATOM 26445 N N . TYR A 1 32 ? -2.579 3.424 -1.078 1.00 0.00 32 TYR A N 39
ATOM 26446 C CA . TYR A 1 32 ? -3.165 2.175 -1.558 1.00 0.00 32 TYR A CA 39
ATOM 26447 C C . TYR A 1 32 ? -2.654 0.983 -0.755 1.00 0.00 32 TYR A C 39
ATOM 26448 O O . TYR A 1 32 ? -1.670 1.088 -0.026 1.00 0.00 32 TYR A O 39
ATOM 26466 N N . CYS A 1 33 ? -3.333 -0.153 -0.895 1.00 0.00 33 CYS A N 39
ATOM 26467 C CA . CYS A 1 33 ? -2.952 -1.367 -0.181 1.00 0.00 33 CYS A CA 39
ATOM 26468 C C . CYS A 1 33 ? -1.501 -1.747 -0.469 1.00 0.00 33 CYS A C 39
ATOM 26469 O O . CYS A 1 33 ? -1.024 -1.627 -1.598 1.00 0.00 33 CYS A O 39
ATOM 26476 N N . ARG A 1 34 ? -0.814 -2.219 0.566 1.00 0.00 34 ARG A N 39
ATOM 26477 C CA . ARG A 1 34 ? 0.576 -2.637 0.445 1.00 0.00 34 ARG A CA 39
ATOM 26478 C C . ARG A 1 34 ? 0.829 -3.873 1.302 1.00 0.00 34 ARG A C 39
ATOM 26479 O O . ARG A 1 34 ? 0.556 -3.874 2.503 1.00 0.00 34 ARG A O 39
ATOM 26500 N N . LYS A 1 35 ? 1.345 -4.929 0.678 1.00 0.00 35 LYS A N 39
ATOM 26501 C CA . LYS A 1 35 ? 1.626 -6.173 1.388 1.00 0.00 35 LYS A CA 39
ATOM 26502 C C . LYS A 1 35 ? 2.993 -6.140 2.074 1.00 0.00 35 LYS A C 39
ATOM 26503 O O . LYS A 1 35 ? 3.551 -7.187 2.402 1.00 0.00 35 LYS A O 39
ATOM 26522 N N . LEU A 1 36 ? 3.527 -4.941 2.294 1.00 0.00 36 LEU A N 39
ATOM 26523 C CA . LEU A 1 36 ? 4.820 -4.791 2.943 1.00 0.00 36 LEU A CA 39
ATOM 26524 C C . LEU A 1 36 ? 5.912 -5.505 2.166 1.00 0.00 36 LEU A C 39
ATOM 26525 O O . LEU A 1 36 ? 5.967 -6.734 2.128 1.00 0.00 36 LEU A O 39
ATOM 26541 N N . GLY A 1 37 ? 6.780 -4.720 1.547 1.00 0.00 37 GLY A N 39
ATOM 26542 C CA . GLY A 1 37 ? 7.872 -5.279 0.772 1.00 0.00 37 GLY A CA 39
ATOM 26543 C C . GLY A 1 37 ? 9.026 -5.739 1.641 1.00 0.00 37 GLY A C 39
ATOM 26544 O O . GLY A 1 37 ? 10.165 -5.310 1.447 1.00 0.00 37 GLY A O 39
ATOM 26548 N N . THR A 1 38 ? 8.737 -6.615 2.598 1.00 0.00 38 THR A N 39
ATOM 26549 C CA . THR A 1 38 ? 9.761 -7.134 3.495 1.00 0.00 38 THR A CA 39
ATOM 26550 C C . THR A 1 38 ? 10.389 -8.398 2.918 1.00 0.00 38 THR A C 39
ATOM 26551 O O . THR A 1 38 ? 10.107 -9.507 3.372 1.00 0.00 38 THR A O 39
ATOM 26562 N N . ALA A 1 39 ? 11.243 -8.223 1.915 1.00 0.00 39 ALA A N 39
ATOM 26563 C CA . ALA A 1 39 ? 11.912 -9.350 1.275 1.00 0.00 39 ALA A CA 39
ATOM 26564 C C . ALA A 1 39 ? 12.793 -10.109 2.262 1.00 0.00 39 ALA A C 39
ATOM 26565 O O . ALA A 1 39 ? 13.173 -11.254 2.016 1.00 0.00 39 ALA A O 39
ATOM 26572 N N . MET A 1 40 ? 13.113 -9.466 3.379 1.00 0.00 40 MET A N 39
ATOM 26573 C CA . MET A 1 40 ? 13.947 -10.082 4.404 1.00 0.00 40 MET A CA 39
ATOM 26574 C C . MET A 1 40 ? 13.107 -10.939 5.345 1.00 0.00 40 MET A C 39
ATOM 26575 O O . MET A 1 40 ? 13.507 -12.041 5.722 1.00 0.00 40 MET A O 39
ATOM 26589 N N . ASN A 1 41 ? 11.940 -10.427 5.724 1.00 0.00 41 ASN A N 39
ATOM 26590 C CA . ASN A 1 41 ? 11.045 -11.145 6.621 1.00 0.00 41 ASN A CA 39
ATOM 26591 C C . ASN A 1 41 ? 9.586 -10.783 6.350 1.00 0.00 41 ASN A C 39
ATOM 26592 O O . ASN A 1 41 ? 8.962 -10.056 7.125 1.00 0.00 41 ASN A O 39
ATOM 26603 N N . PRO A 1 42 ? 9.018 -11.288 5.240 1.00 0.00 42 PRO A N 39
ATOM 26604 C CA . PRO A 1 42 ? 7.629 -11.016 4.869 1.00 0.00 42 PRO A CA 39
ATOM 26605 C C . PRO A 1 42 ? 6.641 -11.879 5.651 1.00 0.00 42 PRO A C 39
ATOM 26606 O O . PRO A 1 42 ? 7.021 -12.892 6.241 1.00 0.00 42 PRO A O 39
ATOM 26617 N N . CYS A 1 43 ? 5.375 -11.475 5.652 1.00 0.00 43 CYS A N 39
ATOM 26618 C CA . CYS A 1 43 ? 4.340 -12.192 6.345 1.00 0.00 43 CYS A CA 39
ATOM 26619 C C . CYS A 1 43 ? 3.835 -13.357 5.509 1.00 0.00 43 CYS A C 39
ATOM 26620 O O . CYS A 1 43 ? 4.580 -14.284 5.191 1.00 0.00 43 CYS A O 39
ATOM 26627 N N . SER A 1 44 ? 2.565 -13.297 5.167 1.00 0.00 44 SER A N 39
ATOM 26628 C CA . SER A 1 44 ? 1.934 -14.336 4.374 1.00 0.00 44 SER A CA 39
ATOM 26629 C C . SER A 1 44 ? 2.217 -14.140 2.887 1.00 0.00 44 SER A C 39
ATOM 26630 O O . SER A 1 44 ? 1.888 -13.102 2.314 1.00 0.00 44 SER A O 39
ATOM 26638 N N . ARG A 1 45 ? 2.825 -15.148 2.269 1.00 0.00 45 ARG A N 39
ATOM 26639 C CA . ARG A 1 45 ? 3.150 -15.089 0.850 1.00 0.00 45 ARG A CA 39
ATOM 26640 C C . ARG A 1 45 ? 3.254 -16.493 0.258 1.00 0.00 45 ARG A C 39
ATOM 26641 O O . ARG A 1 45 ? 4.304 -16.891 -0.245 1.00 0.00 45 ARG A O 39
ATOM 26662 N N . THR A 1 46 ? 2.154 -17.237 0.322 1.00 0.00 46 THR A N 39
ATOM 26663 C CA . THR A 1 46 ? 2.121 -18.597 -0.207 1.00 0.00 46 THR A CA 39
ATOM 26664 C C . THR A 1 46 ? 1.449 -18.631 -1.576 1.00 0.00 46 THR A C 39
ATOM 26665 O O . THR A 1 46 ? 2.171 -18.540 -2.591 1.00 0.00 46 THR A O 39
ATOM 26677 N N . CYS A 1 1 ? -12.650 -3.596 3.553 1.00 0.00 1 CYS A N 40
ATOM 26678 C CA . CYS A 1 1 ? -11.180 -3.390 3.462 1.00 0.00 1 CYS A CA 40
ATOM 26679 C C . CYS A 1 1 ? -10.764 -2.990 2.049 1.00 0.00 1 CYS A C 40
ATOM 26680 O O . CYS A 1 1 ? -11.609 -2.796 1.174 1.00 0.00 1 CYS A O 40
ATOM 26687 N N . VAL A 1 2 ? -9.459 -2.863 1.836 1.00 0.00 2 VAL A N 40
ATOM 26688 C CA . VAL A 1 2 ? -8.929 -2.480 0.530 1.00 0.00 2 VAL A CA 40
ATOM 26689 C C . VAL A 1 2 ? -8.524 -3.699 -0.280 1.00 0.00 2 VAL A C 40
ATOM 26690 O O . VAL A 1 2 ? -8.342 -4.787 0.262 1.00 0.00 2 VAL A O 40
ATOM 26703 N N . ARG A 1 3 ? -8.389 -3.510 -1.586 1.00 0.00 3 ARG A N 40
ATOM 26704 C CA . ARG A 1 3 ? -8.017 -4.600 -2.469 1.00 0.00 3 ARG A CA 40
ATOM 26705 C C . ARG A 1 3 ? -6.517 -4.876 -2.385 1.00 0.00 3 ARG A C 40
ATOM 26706 O O . ARG A 1 3 ? -5.831 -4.357 -1.507 1.00 0.00 3 ARG A O 40
ATOM 26727 N N . LEU A 1 4 ? -6.013 -5.701 -3.299 1.00 0.00 4 LEU A N 40
ATOM 26728 C CA . LEU A 1 4 ? -4.603 -6.051 -3.319 1.00 0.00 4 LEU A CA 40
ATOM 26729 C C . LEU A 1 4 ? -3.739 -4.850 -3.681 1.00 0.00 4 LEU A C 40
ATOM 26730 O O . LEU A 1 4 ? -2.593 -4.742 -3.242 1.00 0.00 4 LEU A O 40
ATOM 26746 N N . HIS A 1 5 ? -4.292 -3.949 -4.479 1.00 0.00 5 HIS A N 40
ATOM 26747 C CA . HIS A 1 5 ? -3.573 -2.760 -4.894 1.00 0.00 5 HIS A CA 40
ATOM 26748 C C . HIS A 1 5 ? -4.534 -1.631 -5.255 1.00 0.00 5 HIS A C 40
ATOM 26749 O O . HIS A 1 5 ? -4.665 -1.260 -6.423 1.00 0.00 5 HIS A O 40
ATOM 26764 N N . GLU A 1 6 ? -5.199 -1.085 -4.242 1.00 0.00 6 GLU A N 40
ATOM 26765 C CA . GLU A 1 6 ? -6.142 0.008 -4.444 1.00 0.00 6 GLU A CA 40
ATOM 26766 C C . GLU A 1 6 ? -6.028 1.032 -3.319 1.00 0.00 6 GLU A C 40
ATOM 26767 O O . GLU A 1 6 ? -5.465 0.745 -2.262 1.00 0.00 6 GLU A O 40
ATOM 26779 N N . SER A 1 7 ? -6.565 2.225 -3.551 1.00 0.00 7 SER A N 40
ATOM 26780 C CA . SER A 1 7 ? -6.521 3.289 -2.554 1.00 0.00 7 SER A CA 40
ATOM 26781 C C . SER A 1 7 ? -7.476 2.994 -1.402 1.00 0.00 7 SER A C 40
ATOM 26782 O O . SER A 1 7 ? -8.470 2.290 -1.572 1.00 0.00 7 SER A O 40
ATOM 26790 N N . CYS A 1 8 ? -7.168 3.539 -0.228 1.00 0.00 8 CYS A N 40
ATOM 26791 C CA . CYS A 1 8 ? -8.004 3.333 0.952 1.00 0.00 8 CYS A CA 40
ATOM 26792 C C . CYS A 1 8 ? -8.762 4.606 1.331 1.00 0.00 8 CYS A C 40
ATOM 26793 O O . CYS A 1 8 ? -9.508 4.616 2.311 1.00 0.00 8 CYS A O 40
ATOM 26800 N N . LEU A 1 9 ? -8.569 5.668 0.541 1.00 0.00 9 LEU A N 40
ATOM 26801 C CA . LEU A 1 9 ? -9.226 6.965 0.764 1.00 0.00 9 LEU A CA 40
ATOM 26802 C C . LEU A 1 9 ? -9.681 7.154 2.211 1.00 0.00 9 LEU A C 40
ATOM 26803 O O . LEU A 1 9 ? -10.763 6.709 2.598 1.00 0.00 9 LEU A O 40
ATOM 26819 N N . GLY A 1 10 ? -8.850 7.823 3.005 1.00 0.00 10 GLY A N 40
ATOM 26820 C CA . GLY A 1 10 ? -9.186 8.065 4.399 1.00 0.00 10 GLY A CA 40
ATOM 26821 C C . GLY A 1 10 ? -8.203 7.420 5.357 1.00 0.00 10 GLY A C 40
ATOM 26822 O O . GLY A 1 10 ? -8.054 7.866 6.493 1.00 0.00 10 GLY A O 40
ATOM 26826 N N . GLN A 1 11 ? -7.535 6.364 4.897 1.00 0.00 11 GLN A N 40
ATOM 26827 C CA . GLN A 1 11 ? -6.559 5.640 5.712 1.00 0.00 11 GLN A CA 40
ATOM 26828 C C . GLN A 1 11 ? -7.237 4.768 6.777 1.00 0.00 11 GLN A C 40
ATOM 26829 O O . GLN A 1 11 ? -6.573 3.997 7.468 1.00 0.00 11 GLN A O 40
ATOM 26843 N N . GLN A 1 12 ? -8.559 4.885 6.900 1.00 0.00 12 GLN A N 40
ATOM 26844 C CA . GLN A 1 12 ? -9.306 4.095 7.873 1.00 0.00 12 GLN A CA 40
ATOM 26845 C C . GLN A 1 12 ? -9.893 2.846 7.220 1.00 0.00 12 GLN A C 40
ATOM 26846 O O . GLN A 1 12 ? -10.988 2.407 7.567 1.00 0.00 12 GLN A O 40
ATOM 26860 N N . VAL A 1 13 ? -9.156 2.282 6.266 1.00 0.00 13 VAL A N 40
ATOM 26861 C CA . VAL A 1 13 ? -9.604 1.088 5.561 1.00 0.00 13 VAL A CA 40
ATOM 26862 C C . VAL A 1 13 ? -8.446 0.119 5.325 1.00 0.00 13 VAL A C 40
ATOM 26863 O O . VAL A 1 13 ? -7.724 0.235 4.336 1.00 0.00 13 VAL A O 40
ATOM 26876 N N . PRO A 1 14 ? -8.248 -0.851 6.237 1.00 0.00 14 PRO A N 40
ATOM 26877 C CA . PRO A 1 14 ? -7.167 -1.834 6.114 1.00 0.00 14 PRO A CA 40
ATOM 26878 C C . PRO A 1 14 ? -7.316 -2.709 4.876 1.00 0.00 14 PRO A C 40
ATOM 26879 O O . PRO A 1 14 ? -8.423 -2.933 4.391 1.00 0.00 14 PRO A O 40
ATOM 26890 N N . CYS A 1 15 ? -6.188 -3.194 4.372 1.00 0.00 15 CYS A N 40
ATOM 26891 C CA . CYS A 1 15 ? -6.179 -4.045 3.186 1.00 0.00 15 CYS A CA 40
ATOM 26892 C C . CYS A 1 15 ? -6.873 -5.378 3.447 1.00 0.00 15 CYS A C 40
ATOM 26893 O O . CYS A 1 15 ? -6.805 -5.921 4.549 1.00 0.00 15 CYS A O 40
ATOM 26900 N N . CYS A 1 16 ? -7.531 -5.903 2.418 1.00 0.00 16 CYS A N 40
ATOM 26901 C CA . CYS A 1 16 ? -8.232 -7.178 2.518 1.00 0.00 16 CYS A CA 40
ATOM 26902 C C . CYS A 1 16 ? -7.251 -8.350 2.584 1.00 0.00 16 CYS A C 40
ATOM 26903 O O . CYS A 1 16 ? -7.653 -9.486 2.840 1.00 0.00 16 CYS A O 40
ATOM 26910 N N . ASP A 1 17 ? -5.971 -8.080 2.331 1.00 0.00 17 ASP A N 40
ATOM 26911 C CA . ASP A 1 17 ? -4.955 -9.130 2.345 1.00 0.00 17 ASP A CA 40
ATOM 26912 C C . ASP A 1 17 ? -4.173 -9.154 3.660 1.00 0.00 17 ASP A C 40
ATOM 26913 O O . ASP A 1 17 ? -3.745 -8.112 4.163 1.00 0.00 17 ASP A O 40
ATOM 26922 N N . PRO A 1 18 ? -3.957 -10.356 4.227 1.00 0.00 18 PRO A N 40
ATOM 26923 C CA . PRO A 1 18 ? -3.208 -10.514 5.476 1.00 0.00 18 PRO A CA 40
ATOM 26924 C C . PRO A 1 18 ? -1.831 -9.872 5.386 1.00 0.00 18 PRO A C 40
ATOM 26925 O O . PRO A 1 18 ? -1.160 -9.963 4.359 1.00 0.00 18 PRO A O 40
ATOM 26936 N N . CYS A 1 19 ? -1.421 -9.211 6.463 1.00 0.00 19 CYS A N 40
ATOM 26937 C CA . CYS A 1 19 ? -0.127 -8.538 6.504 1.00 0.00 19 CYS A CA 40
ATOM 26938 C C . CYS A 1 19 ? -0.080 -7.364 5.520 1.00 0.00 19 CYS A C 40
ATOM 26939 O O . CYS A 1 19 ? 0.971 -6.759 5.319 1.00 0.00 19 CYS A O 40
ATOM 26946 N N . ALA A 1 20 ? -1.222 -7.034 4.913 1.00 0.00 20 ALA A N 40
ATOM 26947 C CA . ALA A 1 20 ? -1.282 -5.929 3.970 1.00 0.00 20 ALA A CA 40
ATOM 26948 C C . ALA A 1 20 ? -1.974 -4.721 4.593 1.00 0.00 20 ALA A C 40
ATOM 26949 O O . ALA A 1 20 ? -3.038 -4.849 5.199 1.00 0.00 20 ALA A O 40
ATOM 26956 N N . THR A 1 21 ? -1.361 -3.552 4.449 1.00 0.00 21 THR A N 40
ATOM 26957 C CA . THR A 1 21 ? -1.920 -2.324 5.007 1.00 0.00 21 THR A CA 40
ATOM 26958 C C . THR A 1 21 ? -1.759 -1.160 4.038 1.00 0.00 21 THR A C 40
ATOM 26959 O O . THR A 1 21 ? -0.783 -1.094 3.291 1.00 0.00 21 THR A O 40
ATOM 26970 N N . CYS A 1 22 ? -2.722 -0.245 4.056 1.00 0.00 22 CYS A N 40
ATOM 26971 C CA . CYS A 1 22 ? -2.683 0.920 3.180 1.00 0.00 22 CYS A CA 40
ATOM 26972 C C . CYS A 1 22 ? -1.639 1.925 3.649 1.00 0.00 22 CYS A C 40
ATOM 26973 O O . CYS A 1 22 ? -1.500 2.179 4.846 1.00 0.00 22 CYS A O 40
ATOM 26980 N N . TYR A 1 23 ? -0.911 2.499 2.699 1.00 0.00 23 TYR A N 40
ATOM 26981 C CA . TYR A 1 23 ? 0.115 3.483 3.012 1.00 0.00 23 TYR A CA 40
ATOM 26982 C C . TYR A 1 23 ? 0.139 4.588 1.960 1.00 0.00 23 TYR A C 40
ATOM 26983 O O . TYR A 1 23 ? -0.197 4.358 0.794 1.00 0.00 23 TYR A O 40
ATOM 27001 N N . CYS A 1 24 ? 0.534 5.786 2.382 1.00 0.00 24 CYS A N 40
ATOM 27002 C CA . CYS A 1 24 ? 0.603 6.935 1.487 1.00 0.00 24 CYS A CA 40
ATOM 27003 C C . CYS A 1 24 ? 2.037 7.192 1.035 1.00 0.00 24 CYS A C 40
ATOM 27004 O O . CYS A 1 24 ? 2.930 7.392 1.859 1.00 0.00 24 CYS A O 40
ATOM 27011 N N . ARG A 1 25 ? 2.252 7.188 -0.276 1.00 0.00 25 ARG A N 40
ATOM 27012 C CA . ARG A 1 25 ? 3.580 7.424 -0.830 1.00 0.00 25 ARG A CA 40
ATOM 27013 C C . ARG A 1 25 ? 3.979 8.894 -0.713 1.00 0.00 25 ARG A C 40
ATOM 27014 O O . ARG A 1 25 ? 5.126 9.258 -0.968 1.00 0.00 25 ARG A O 40
ATOM 27035 N N . PHE A 1 26 ? 3.027 9.729 -0.319 1.00 0.00 26 PHE A N 40
ATOM 27036 C CA . PHE A 1 26 ? 3.273 11.152 -0.159 1.00 0.00 26 PHE A CA 40
ATOM 27037 C C . PHE A 1 26 ? 2.460 11.693 1.015 1.00 0.00 26 PHE A C 40
ATOM 27038 O O . PHE A 1 26 ? 2.087 10.941 1.916 1.00 0.00 26 PHE A O 40
ATOM 27055 N N . PHE A 1 27 ? 2.179 12.989 1.002 1.00 0.00 27 PHE A N 40
ATOM 27056 C CA . PHE A 1 27 ? 1.410 13.614 2.054 1.00 0.00 27 PHE A CA 40
ATOM 27057 C C . PHE A 1 27 ? 0.059 12.920 2.214 1.00 0.00 27 PHE A C 40
ATOM 27058 O O . PHE A 1 27 ? -0.185 12.234 3.207 1.00 0.00 27 PHE A O 40
ATOM 27075 N N . ASN A 1 28 ? -0.809 13.099 1.225 1.00 0.00 28 ASN A N 40
ATOM 27076 C CA . ASN A 1 28 ? -2.131 12.487 1.244 1.00 0.00 28 ASN A CA 40
ATOM 27077 C C . ASN A 1 28 ? -2.673 12.326 -0.172 1.00 0.00 28 ASN A C 40
ATOM 27078 O O . ASN A 1 28 ? -3.545 13.082 -0.601 1.00 0.00 28 ASN A O 40
ATOM 27089 N N . ALA A 1 29 ? -2.153 11.339 -0.899 1.00 0.00 29 ALA A N 40
ATOM 27090 C CA . ALA A 1 29 ? -2.596 11.098 -2.268 1.00 0.00 29 ALA A CA 40
ATOM 27091 C C . ALA A 1 29 ? -2.418 9.636 -2.666 1.00 0.00 29 ALA A C 40
ATOM 27092 O O . ALA A 1 29 ? -3.384 8.959 -3.020 1.00 0.00 29 ALA A O 40
ATOM 27099 N N . PHE A 1 30 ? -1.181 9.153 -2.613 1.00 0.00 30 PHE A N 40
ATOM 27100 C CA . PHE A 1 30 ? -0.886 7.772 -2.976 1.00 0.00 30 PHE A CA 40
ATOM 27101 C C . PHE A 1 30 ? -1.106 6.833 -1.792 1.00 0.00 30 PHE A C 40
ATOM 27102 O O . PHE A 1 30 ? -0.206 6.088 -1.404 1.00 0.00 30 PHE A O 40
ATOM 27119 N N . CYS A 1 31 ? -2.310 6.869 -1.227 1.00 0.00 31 CYS A N 40
ATOM 27120 C CA . CYS A 1 31 ? -2.647 6.019 -0.089 1.00 0.00 31 CYS A CA 40
ATOM 27121 C C . CYS A 1 31 ? -3.352 4.749 -0.553 1.00 0.00 31 CYS A C 40
ATOM 27122 O O . CYS A 1 31 ? -4.564 4.749 -0.774 1.00 0.00 31 CYS A O 40
ATOM 27129 N N . TYR A 1 32 ? -2.591 3.667 -0.700 1.00 0.00 32 TYR A N 40
ATOM 27130 C CA . TYR A 1 32 ? -3.160 2.396 -1.145 1.00 0.00 32 TYR A CA 40
ATOM 27131 C C . TYR A 1 32 ? -2.572 1.215 -0.378 1.00 0.00 32 TYR A C 40
ATOM 27132 O O . TYR A 1 32 ? -1.553 1.341 0.299 1.00 0.00 32 TYR A O 40
ATOM 27150 N N . CYS A 1 33 ? -3.233 0.063 -0.494 1.00 0.00 33 CYS A N 40
ATOM 27151 C CA . CYS A 1 33 ? -2.796 -1.155 0.184 1.00 0.00 33 CYS A CA 40
ATOM 27152 C C . CYS A 1 33 ? -1.353 -1.508 -0.170 1.00 0.00 33 CYS A C 40
ATOM 27153 O O . CYS A 1 33 ? -0.900 -1.274 -1.292 1.00 0.00 33 CYS A O 40
ATOM 27160 N N . ARG A 1 34 ? -0.647 -2.084 0.797 1.00 0.00 34 ARG A N 40
ATOM 27161 C CA . ARG A 1 34 ? 0.738 -2.492 0.605 1.00 0.00 34 ARG A CA 40
ATOM 27162 C C . ARG A 1 34 ? 0.981 -3.853 1.255 1.00 0.00 34 ARG A C 40
ATOM 27163 O O . ARG A 1 34 ? 0.658 -4.058 2.427 1.00 0.00 34 ARG A O 40
ATOM 27184 N N . LYS A 1 35 ? 1.543 -4.783 0.488 1.00 0.00 35 LYS A N 40
ATOM 27185 C CA . LYS A 1 35 ? 1.819 -6.126 0.991 1.00 0.00 35 LYS A CA 40
ATOM 27186 C C . LYS A 1 35 ? 3.142 -6.189 1.755 1.00 0.00 35 LYS A C 40
ATOM 27187 O O . LYS A 1 35 ? 3.617 -7.272 2.092 1.00 0.00 35 LYS A O 40
ATOM 27206 N N . LEU A 1 36 ? 3.732 -5.029 2.032 1.00 0.00 36 LEU A N 40
ATOM 27207 C CA . LEU A 1 36 ? 4.990 -4.972 2.757 1.00 0.00 36 LEU A CA 40
ATOM 27208 C C . LEU A 1 36 ? 6.093 -5.694 2.002 1.00 0.00 36 LEU A C 40
ATOM 27209 O O . LEU A 1 36 ? 6.085 -6.919 1.879 1.00 0.00 36 LEU A O 40
ATOM 27225 N N . GLY A 1 37 ? 7.040 -4.918 1.500 1.00 0.00 37 GLY A N 40
ATOM 27226 C CA . GLY A 1 37 ? 8.151 -5.485 0.757 1.00 0.00 37 GLY A CA 40
ATOM 27227 C C . GLY A 1 37 ? 9.257 -5.989 1.662 1.00 0.00 37 GLY A C 40
ATOM 27228 O O . GLY A 1 37 ? 10.413 -5.584 1.526 1.00 0.00 37 GLY A O 40
ATOM 27232 N N . THR A 1 38 ? 8.907 -6.878 2.587 1.00 0.00 38 THR A N 40
ATOM 27233 C CA . THR A 1 38 ? 9.882 -7.438 3.515 1.00 0.00 38 THR A CA 40
ATOM 27234 C C . THR A 1 38 ? 10.512 -8.701 2.937 1.00 0.00 38 THR A C 40
ATOM 27235 O O . THR A 1 38 ? 10.191 -9.814 3.351 1.00 0.00 38 THR A O 40
ATOM 27246 N N . ALA A 1 39 ? 11.409 -8.517 1.974 1.00 0.00 39 ALA A N 40
ATOM 27247 C CA . ALA A 1 39 ? 12.085 -9.641 1.336 1.00 0.00 39 ALA A CA 40
ATOM 27248 C C . ALA A 1 39 ? 12.913 -10.437 2.339 1.00 0.00 39 ALA A C 40
ATOM 27249 O O . ALA A 1 39 ? 13.276 -11.585 2.087 1.00 0.00 39 ALA A O 40
ATOM 27256 N N . MET A 1 40 ? 13.209 -9.820 3.476 1.00 0.00 40 MET A N 40
ATOM 27257 C CA . MET A 1 40 ? 13.993 -10.473 4.518 1.00 0.00 40 MET A CA 40
ATOM 27258 C C . MET A 1 40 ? 13.100 -11.327 5.412 1.00 0.00 40 MET A C 40
ATOM 27259 O O . MET A 1 40 ? 13.503 -12.399 5.866 1.00 0.00 40 MET A O 40
ATOM 27273 N N . ASN A 1 41 ? 11.887 -10.847 5.661 1.00 0.00 41 ASN A N 40
ATOM 27274 C CA . ASN A 1 41 ? 10.937 -11.568 6.500 1.00 0.00 41 ASN A CA 40
ATOM 27275 C C . ASN A 1 41 ? 9.499 -11.270 6.075 1.00 0.00 41 ASN A C 40
ATOM 27276 O O . ASN A 1 41 ? 8.749 -10.615 6.801 1.00 0.00 41 ASN A O 40
ATOM 27287 N N . PRO A 1 42 ? 9.093 -11.753 4.888 1.00 0.00 42 PRO A N 40
ATOM 27288 C CA . PRO A 1 42 ? 7.740 -11.537 4.371 1.00 0.00 42 PRO A CA 40
ATOM 27289 C C . PRO A 1 42 ? 6.713 -12.440 5.048 1.00 0.00 42 PRO A C 40
ATOM 27290 O O . PRO A 1 42 ? 7.051 -13.509 5.555 1.00 0.00 42 PRO A O 40
ATOM 27301 N N . CYS A 1 43 ? 5.457 -12.005 5.052 1.00 0.00 43 CYS A N 40
ATOM 27302 C CA . CYS A 1 43 ? 4.386 -12.753 5.654 1.00 0.00 43 CYS A CA 40
ATOM 27303 C C . CYS A 1 43 ? 3.884 -13.831 4.708 1.00 0.00 43 CYS A C 40
ATOM 27304 O O . CYS A 1 43 ? 4.618 -14.749 4.339 1.00 0.00 43 CYS A O 40
ATOM 27311 N N . SER A 1 44 ? 2.629 -13.710 4.329 1.00 0.00 44 SER A N 40
ATOM 27312 C CA . SER A 1 44 ? 2.002 -14.664 3.433 1.00 0.00 44 SER A CA 40
ATOM 27313 C C . SER A 1 44 ? 2.347 -14.360 1.977 1.00 0.00 44 SER A C 40
ATOM 27314 O O . SER A 1 44 ? 1.591 -13.685 1.279 1.00 0.00 44 SER A O 40
ATOM 27322 N N . ARG A 1 45 ? 3.492 -14.866 1.530 1.00 0.00 45 ARG A N 40
ATOM 27323 C CA . ARG A 1 45 ? 3.936 -14.650 0.157 1.00 0.00 45 ARG A CA 40
ATOM 27324 C C . ARG A 1 45 ? 4.886 -15.759 -0.285 1.00 0.00 45 ARG A C 40
ATOM 27325 O O . ARG A 1 45 ? 6.086 -15.707 -0.016 1.00 0.00 45 ARG A O 40
ATOM 27346 N N . THR A 1 46 ? 4.340 -16.762 -0.966 1.00 0.00 46 THR A N 40
ATOM 27347 C CA . THR A 1 46 ? 5.137 -17.884 -1.447 1.00 0.00 46 THR A CA 40
ATOM 27348 C C . THR A 1 46 ? 5.360 -17.790 -2.953 1.00 0.00 46 THR A C 40
ATOM 27349 O O . THR A 1 46 ? 6.410 -18.272 -3.426 1.00 0.00 46 THR A O 40
#

Foldseek 3Di:
DAEPWDAPVPQPRAYPDPCWGWDAPDDPDRTIIDQDPPPVDGDPDD

Solvent-accessible surface area: 3711 Å² total; per-residue (Å²): 106,10,177,83,128,71,57,2,140,45,126,120,43,89,13,80,41,87,60,12,70,28,65,39,148,126,153,111,64,116,8,61,4,90,62,67,73,51,95,178,124,56,64,52,118,196